Protein 7OIU (pdb70)

Secondary structure (DSSP, 8-state):
-HHHHHHHHHHSPBGGGG-----EEETTEE--TTS-EEEEEEE-PBP-TT--HHHHHHHHHHHHHHHHHH--TT-EEEEEEEEE----SPPP---SHHHHHHHHHHHHTTTTS---EEEEEEEEEE-S---SSHHHHHHTS---HHHHHHHHHHHHHHHHHHHHHHHHHTSSS--EE--EEEETTEEEEHHHHHHHHHHHSS----B--SS-TTTTT--SEEEEPTT-SEEEEE-SS-EEEEEEEEEEE--S---S-TTGGGTSSSS-EEEEEEEEE--HHHHHHHHHHHHHHHHS-SSS-SHHHHHHHHHHHHHHHSS---EEEEEEEEEEESSHHHHHHHHHHHHHHHHHSS-EEE---S-HHHHHHTTSTT--TT-SS-EEE-HHHHHHH---B------SSSBTTBS-SEEEEESSS--EEE-S-BS---PPB--EEEE-SS-THHHHHHHHHHHHHGGG--EEEE--STTTTHHHHHHSSEE-----TTS--SS-S----HHHHHHHHHHHH------TTTTHHHHHHH--HHHHHHHHT-----SS-SEE----TT-SS-HHHHHHHHHHHHHHHHHHHTTS-EEEE-S-SHHHHTTSSHHHHHHHHHHHHHHTT--EEEEES-HHHHTTSHHHHHHHHH--EEEEE--TT--HHHHHHSS---HHHHHHHHHS-TT---EEEEESS--B-EE---S-----HHHHHHHS--HHHHHHHHHHHHHH--S-GGGHHHHHHHHHHHT-/--TTT--EEEEETTTEEEETTT--EEEEEE--B-TTTS-HHHHHHHHHHHHHHHHHS--TTEEEEEEEEEEE-----------HHHHHHHHHHHHTTTTS--EEEEEEEEEEE-----HHHHHHHHHHHHHHHHHHHHHHTTTT-EEE--EE--TTS-EEHHHHHHHHHHHSS----B--SS-HHHHS-SS--EE-SS-S-EEE---EEEEEEEE---S--SSS-SSGGGGS-SS-EEEEEEEEEPPHHHHHHHHHHHHHHHHSSSS--HHHHHHHHHHHHHHHHS---EEEEEEEEEEEESSHHHHHHHHHHHHHHHHHTT---EE-SS-HHHHHHTSSTT--TT-S--EEEEHHHHHHHS--B------SS-BTTBS-SEEEEBTTS-EEEE-S----------EEEES-IIIIIHHHHHHHHHHHGGG---EEEEESSSSHHHHHHHSSSPPB---TT---TTHHHHHHHHHHHH---STTS-SEEEEE-TTTSS-SSSHHHHHHHHHHHHHHHHSSS-EEEEES-SHHHHTSSSHHHHHHHHHHHHHHTTEEEE--BS-HHHHTT-TTTHHHHHT-SEEEEEP-SS--HHHHHHHHT--HHHHHHHHHH-SS---EEEEETTEEEEE--------THHHHHHHHS--HHHHHHHHHHHHHHSS-SSTHHHHHHHHHHHHH-/--S----S-----TTTTSS-S-SSSS-HHHHHHHHHHHHHHHHH-STTTTTTHHHHHHHHHHHHHHSTTHHHHHHHIIIIIIT-S-HHHHSSEE-BSS--SS--/----HHHHHHHHH--HHHHHHHHHHHHHHHHHHHHHHHHHHHHHHHHHH-/--TTTTTTTHHHHHHHHHHHHHHHHHHHHHHHHHHHHHHHHHHHHHHHHT-/-HHHHHHHHHHHHHHHHHHHHHHHHHHHHHHHHHHHHHHH-

GO terms:
  GO:0016887 ATP hydrolysis activity (F, IDA)
  GO:0005886 plasma membrane (C, EXP)
  GO:0016887 ATP hydrolysis activity (F, EXP)
  GO:0005515 protein binding (F, IPI)

Structure (mmCIF, N/CA/C/O backbone):
data_7OIU
#
_entry.id   7OIU
#
_cell.length_a   1.00
_cell.length_b   1.00
_cell.length_c   1.00
_cell.angle_alpha   90.00
_cell.angle_beta   90.00
_cell.angle_gamma   90.00
#
_symmetry.space_group_name_H-M   'P 1'
#
loop_
_entity.id
_entity.type
_entity.pdbx_description
1 polymer 'TrwM protein'
2 polymer 'TrwK protein'
3 polymer 'TrwG protein'
#
loop_
_atom_site.group_PDB
_atom_site.id
_atom_site.type_symbol
_atom_site.label_atom_id
_atom_site.label_alt_id
_atom_site.label_comp_id
_atom_site.label_asym_id
_atom_site.label_entity_id
_atom_site.label_seq_id
_atom_site.pdbx_PDB_ins_code
_atom_site.Cartn_x
_atom_site.Cartn_y
_atom_site.Cartn_z
_atom_site.occupancy
_atom_site.B_iso_or_equiv
_atom_site.auth_seq_id
_atom_site.auth_comp_id
_atom_site.auth_asym_id
_atom_site.auth_atom_id
_atom_site.pdbx_PDB_model_num
ATOM 1 N N . MET A 1 1 ? 250.846 297.684 327.647 1.00 80.09 1 MET C N 1
ATOM 2 C CA . MET A 1 1 ? 250.440 298.422 326.456 1.00 80.09 1 MET C CA 1
ATOM 3 C C . MET A 1 1 ? 249.816 297.489 325.426 1.00 80.09 1 MET C C 1
ATOM 4 O O . MET A 1 1 ? 248.809 297.824 324.810 1.00 80.09 1 MET C O 1
ATOM 6 N N . LYS A 1 2 ? 250.417 296.315 325.248 1.00 88.40 2 LYS C N 1
ATOM 7 C CA . LYS A 1 2 ? 249.936 295.353 324.266 1.00 88.40 2 LYS C CA 1
ATOM 8 C C . LYS A 1 2 ? 250.462 293.971 324.616 1.00 88.40 2 LYS C C 1
ATOM 9 O O . LYS A 1 2 ? 251.630 293.835 324.997 1.00 88.40 2 LYS C O 1
ATOM 11 N N . PRO A 1 3 ? 249.635 292.937 324.499 1.00 79.93 3 PRO C N 1
ATOM 12 C CA . PRO A 1 3 ? 250.124 291.568 324.670 1.00 79.93 3 PRO C CA 1
ATOM 13 C C . PRO A 1 3 ? 251.038 291.177 323.525 1.00 79.93 3 PRO C C 1
ATOM 14 O O . PRO A 1 3 ? 251.759 290.170 323.608 1.00 79.93 3 PRO C O 1
ATOM 16 N N . PRO A 1 4 ? 251.021 291.935 322.430 1.00 84.70 4 PRO C N 1
ATOM 17 C CA . PRO A 1 4 ? 251.935 291.645 321.320 1.00 84.70 4 PRO C CA 1
ATOM 18 C C . PRO A 1 4 ? 253.387 291.759 321.761 1.00 84.70 4 PRO C C 1
ATOM 19 O O . PRO A 1 4 ? 253.738 292.589 322.599 1.00 84.70 4 PRO C O 1
ATOM 21 N N . GLN A 1 5 ? 254.233 290.907 321.186 1.00 89.76 5 GLN C N 1
ATOM 22 C CA . GLN A 1 5 ? 255.642 290.890 321.538 1.00 89.76 5 GLN C CA 1
ATOM 23 C C . GLN A 1 5 ? 256.466 290.503 320.321 1.00 89.76 5 GLN C C 1
ATOM 24 O O . GLN A 1 5 ? 256.016 289.757 319.449 1.00 89.76 5 GLN C O 1
ATOM 26 N N . GLN A 1 6 ? 257.694 291.016 320.279 1.00 96.88 6 GLN C N 1
ATOM 27 C CA . GLN A 1 6 ? 258.615 290.740 319.180 1.00 96.88 6 GLN C CA 1
ATOM 28 C C . GLN A 1 6 ? 259.292 289.400 319.437 1.00 96.88 6 GLN C C 1
ATOM 29 O O . GLN A 1 6 ? 260.290 289.330 320.162 1.00 96.88 6 GLN C O 1
ATOM 31 N N . GLN A 1 7 ? 258.753 288.341 318.842 1.00 98.09 7 GLN C N 1
ATOM 32 C CA . GLN A 1 7 ? 259.277 286.996 319.016 1.00 98.09 7 GLN C CA 1
ATOM 33 C C . GLN A 1 7 ? 259.369 286.312 317.663 1.00 98.09 7 GLN C C 1
ATOM 34 O O . GLN A 1 7 ? 258.539 286.559 316.783 1.00 98.09 7 GLN C O 1
ATOM 36 N N . HIS A 1 8 ? 260.375 285.459 317.502 1.00 97.11 8 HIS C N 1
ATOM 37 C CA . HIS A 1 8 ? 260.511 284.650 316.301 1.00 97.11 8 HIS C CA 1
ATOM 38 C C . HIS A 1 8 ? 259.715 283.356 316.370 1.00 97.11 8 HIS C C 1
ATOM 39 O O . HIS A 1 8 ? 259.631 282.644 315.363 1.00 97.11 8 HIS C O 1
ATOM 41 N N . GLU A 1 9 ? 259.124 283.039 317.523 1.00 86.77 9 GLU C N 1
ATOM 42 C CA . GLU A 1 9 ? 258.254 281.871 317.657 1.00 86.77 9 GLU C CA 1
ATOM 43 C C . GLU A 1 9 ? 256.944 282.176 316.933 1.00 86.77 9 GLU C C 1
ATOM 44 O O . GLU A 1 9 ? 255.925 282.535 317.524 1.00 86.77 9 GLU C O 1
ATOM 50 N N . ALA A 1 10 ? 256.991 282.041 315.614 1.00 85.50 10 ALA C N 1
ATOM 51 C CA . ALA A 1 10 ? 255.951 282.575 314.754 1.00 85.50 10 ALA C CA 1
ATOM 52 C C . ALA A 1 10 ? 255.257 281.458 313.989 1.00 85.50 10 ALA C C 1
ATOM 53 O O . ALA A 1 10 ? 255.831 280.401 313.725 1.00 85.50 10 ALA C O 1
ATOM 55 N N . PHE A 1 11 ? 253.999 281.718 313.635 1.00 81.65 11 PHE C N 1
ATOM 56 C CA . PHE A 1 11 ? 253.227 280.850 312.755 1.00 81.65 11 PHE C CA 1
ATOM 57 C C . PHE A 1 11 ? 253.118 281.532 311.399 1.00 81.65 11 PHE C C 1
ATOM 58 O O . PHE A 1 11 ? 252.155 282.267 311.156 1.00 81.65 11 PHE C O 1
ATOM 66 N N . PRO A 1 12 ? 254.066 281.307 310.494 1.00 87.30 12 PRO C N 1
ATOM 67 C CA . PRO A 1 12 ? 254.088 282.074 309.245 1.00 87.30 12 PRO C CA 1
ATOM 68 C C . PRO A 1 12 ? 252.800 281.904 308.456 1.00 87.30 12 PRO C C 1
ATOM 69 O O . PRO A 1 12 ? 252.176 280.842 308.473 1.00 87.30 12 PRO C O 1
ATOM 73 N N . LEU A 1 13 ? 252.385 282.985 307.790 1.00 91.17 13 LEU C N 1
ATOM 74 C CA . LEU A 1 13 ? 251.190 282.918 306.955 1.00 91.17 13 LEU C CA 1
ATOM 75 C C . LEU A 1 13 ? 251.526 282.389 305.565 1.00 91.17 13 LEU C C 1
ATOM 76 O O . LEU A 1 13 ? 250.650 281.872 304.862 1.00 91.17 13 LEU C O 1
ATOM 81 N N . PHE A 1 14 ? 252.790 282.510 305.159 1.00 93.51 14 PHE C N 1
ATOM 82 C CA . PHE A 1 14 ? 253.355 282.153 303.867 1.00 93.51 14 PHE C CA 1
ATOM 83 C C . PHE A 1 14 ? 252.964 283.151 302.779 1.00 93.51 14 PHE C C 1
ATOM 84 O O . PHE A 1 14 ? 253.455 283.034 301.657 1.00 93.51 14 PHE C O 1
ATOM 92 N N . LYS A 1 15 ? 252.110 284.131 303.075 1.00 93.77 15 LYS C N 1
ATOM 93 C CA . LYS A 1 15 ? 251.644 285.117 302.097 1.00 93.77 15 LYS C CA 1
ATOM 94 C C . LYS A 1 15 ? 251.024 284.446 300.875 1.00 93.77 15 LYS C C 1
ATOM 95 O O . LYS A 1 15 ? 251.245 284.853 299.735 1.00 93.77 15 LYS C O 1
ATOM 101 N N . GLY A 1 16 ? 250.241 283.398 301.121 1.00 94.96 16 GLY C N 1
ATOM 102 C CA . GLY A 1 16 ? 249.406 282.844 300.075 1.00 94.96 16 GLY C CA 1
ATOM 103 C C . GLY A 1 16 ? 248.155 283.645 299.809 1.00 94.96 16 GLY C C 1
ATOM 104 O O . GLY A 1 16 ? 247.383 283.288 298.913 1.00 94.96 16 GLY C O 1
ATOM 105 N N . ALA A 1 17 ? 247.930 284.711 300.583 1.00 99.84 17 ALA C N 1
ATOM 106 C CA . ALA A 1 17 ? 246.774 285.573 300.365 1.00 99.84 17 ALA C CA 1
ATOM 107 C C . ALA A 1 17 ? 246.998 286.511 299.188 1.00 99.84 17 ALA C C 1
ATOM 108 O O . ALA A 1 17 ? 246.081 287.228 298.771 1.00 99.84 17 ALA C O 1
ATOM 110 N N . THR A 1 18 ? 248.225 286.556 298.665 1.00 101.69 18 THR C N 1
ATOM 111 C CA . THR A 1 18 ? 248.464 287.293 297.430 1.00 101.69 18 THR C CA 1
ATOM 112 C C . THR A 1 18 ? 248.184 286.422 296.214 1.00 101.69 18 THR C C 1
ATOM 113 O O . THR A 1 18 ? 247.775 286.924 295.161 1.00 101.69 18 THR C O 1
ATOM 117 N N . ARG A 1 19 ? 248.392 285.112 296.341 1.00 101.28 19 ARG C N 1
ATOM 118 C CA . ARG A 1 19 ? 248.236 284.196 295.212 1.00 101.28 19 ARG C CA 1
ATOM 119 C C . ARG A 1 19 ? 246.819 283.618 295.204 1.00 101.28 19 ARG C C 1
ATOM 120 O O . ARG A 1 19 ? 246.593 282.407 295.248 1.00 101.28 19 ARG C O 1
ATOM 128 N N . LEU A 1 20 ? 245.855 284.524 295.137 1.00 97.70 20 LEU C N 1
ATOM 129 C CA . LEU A 1 20 ? 244.452 284.158 295.021 1.00 97.70 20 LEU C CA 1
ATOM 130 C C . LEU A 1 20 ? 244.168 283.669 293.605 1.00 97.70 20 LEU C C 1
ATOM 131 O O . LEU A 1 20 ? 244.966 283.897 292.693 1.00 97.70 20 LEU C O 1
ATOM 136 N N . PRO A 1 21 ? 243.053 282.966 293.392 1.00 100.29 21 PRO C N 1
ATOM 137 C CA . PRO A 1 21 ? 242.850 282.275 292.111 1.00 100.29 21 PRO C CA 1
ATOM 138 C C . PRO A 1 21 ? 242.957 283.217 290.922 1.00 100.29 21 PRO C C 1
ATOM 139 O O . PRO A 1 21 ? 242.439 284.334 290.941 1.00 100.29 21 PRO C O 1
ATOM 143 N N . THR A 1 22 ? 243.647 282.749 289.885 1.00 105.38 22 THR C N 1
ATOM 144 C CA . THR A 1 22 ? 243.807 283.481 288.640 1.00 105.38 22 THR C CA 1
ATOM 145 C C . THR A 1 22 ? 244.163 282.496 287.539 1.00 105.38 22 THR C C 1
ATOM 146 O O . THR A 1 22 ? 244.673 281.408 287.818 1.00 105.38 22 THR C O 1
ATOM 150 N N . ILE A 1 23 ? 243.893 282.873 286.296 1.00 107.82 23 ILE C N 1
ATOM 151 C CA . ILE A 1 23 ? 244.149 282.010 285.148 1.00 107.82 23 ILE C CA 1
ATOM 152 C C . ILE A 1 23 ? 245.154 282.630 284.186 1.00 107.82 23 ILE C C 1
ATOM 153 O O . ILE A 1 23 ? 246.151 282.002 283.828 1.00 107.82 23 ILE C O 1
ATOM 158 N N . TRP A 1 24 ? 244.914 283.862 283.755 1.00 109.55 24 TRP C N 1
ATOM 159 C CA . TRP A 1 24 ? 245.807 284.583 282.860 1.00 109.55 24 TRP C CA 1
ATOM 160 C C . TRP A 1 24 ? 246.123 285.945 283.444 1.00 109.55 24 TRP C C 1
ATOM 161 O O . TRP A 1 24 ? 246.136 286.959 282.743 1.00 109.55 24 TRP C O 1
ATOM 172 N N . GLY A 1 25 ? 246.374 285.979 284.747 1.00 105.88 25 GLY C N 1
ATOM 173 C CA . GLY A 1 25 ? 246.603 287.217 285.451 1.00 105.88 25 GLY C CA 1
ATOM 174 C C . GLY A 1 25 ? 245.365 287.860 286.031 1.00 105.88 25 GLY C C 1
ATOM 175 O O . GLY A 1 25 ? 245.485 288.865 286.741 1.00 105.88 25 GLY C O 1
ATOM 176 N N . VAL A 1 26 ? 244.184 287.316 285.760 1.00 102.11 26 VAL C N 1
ATOM 177 C CA . VAL A 1 26 ? 242.945 287.889 286.274 1.00 102.11 26 VAL C CA 1
ATOM 178 C C . VAL A 1 26 ? 242.070 286.783 286.849 1.00 102.11 26 VAL C C 1
ATOM 179 O O . VAL A 1 26 ? 242.166 285.627 286.416 1.00 102.11 26 VAL C O 1
ATOM 183 N N . PRO A 1 27 ? 241.221 287.086 287.825 1.00 105.08 27 PRO C N 1
ATOM 184 C CA . PRO A 1 27 ? 240.203 286.119 288.236 1.00 105.08 27 PRO C CA 1
ATOM 185 C C . PRO A 1 27 ? 239.244 285.843 287.090 1.00 105.08 27 PRO C C 1
ATOM 186 O O . PRO A 1 27 ? 238.978 286.712 286.259 1.00 105.08 27 PRO C O 1
ATOM 190 N N . MET A 1 28 ? 238.726 284.618 287.046 1.00 111.30 28 MET C N 1
ATOM 191 C CA . MET A 1 28 ? 237.942 284.200 285.889 1.00 111.30 28 MET C CA 1
ATOM 192 C C . MET A 1 28 ? 236.615 284.942 285.816 1.00 111.30 28 MET C C 1
ATOM 193 O O . MET A 1 28 ? 236.133 285.262 284.723 1.00 111.30 28 MET C O 1
ATOM 198 N N . ILE A 1 29 ? 236.001 285.221 286.968 1.00 111.82 29 ILE C N 1
ATOM 199 C CA . ILE A 1 29 ? 234.678 285.849 286.956 1.00 111.82 29 ILE C CA 1
ATOM 200 C C . ILE A 1 29 ? 234.703 287.232 286.323 1.00 111.82 29 ILE C C 1
ATOM 201 O O . ILE A 1 29 ? 233.880 287.492 285.428 1.00 111.82 29 ILE C O 1
ATOM 206 N N . PRO A 1 30 ? 235.584 288.163 286.720 1.00 107.98 30 PRO C N 1
ATOM 207 C CA . PRO A 1 30 ? 235.653 289.428 285.976 1.00 107.98 30 PRO C CA 1
ATOM 208 C C . PRO A 1 30 ? 236.042 289.225 284.527 1.00 107.98 30 PRO C C 1
ATOM 209 O O . PRO A 1 30 ? 235.562 289.948 283.644 1.00 107.98 30 PRO C O 1
ATOM 213 N N . LEU A 1 31 ? 236.902 288.243 284.253 1.00 112.90 31 LEU C N 1
ATOM 214 C CA . LEU A 1 31 ? 237.262 287.946 282.873 1.00 112.90 31 LEU C CA 1
ATOM 215 C C . LEU A 1 31 ? 236.078 287.353 282.120 1.00 112.90 31 LEU C C 1
ATOM 216 O O . LEU A 1 31 ? 235.943 287.549 280.906 1.00 112.90 31 LEU C O 1
ATOM 221 N N . MET A 1 32 ? 235.202 286.632 282.820 1.00 110.67 32 MET C N 1
ATOM 222 C CA . MET A 1 32 ? 233.950 286.213 282.202 1.00 110.67 32 MET C CA 1
ATOM 223 C C . MET A 1 32 ? 233.128 287.422 281.785 1.00 110.67 32 MET C C 1
ATOM 224 O O . MET A 1 32 ? 232.537 287.440 280.700 1.00 110.67 32 MET C O 1
ATOM 226 N N . ALA A 1 33 ? 233.087 288.450 282.633 1.00 112.17 33 ALA C N 1
ATOM 227 C CA . ALA A 1 33 ? 232.401 289.683 282.264 1.00 112.17 33 ALA C CA 1
ATOM 228 C C . ALA A 1 33 ? 233.066 290.346 281.067 1.00 112.17 33 ALA C C 1
ATOM 229 O O . ALA A 1 33 ? 232.387 290.909 280.201 1.00 112.17 33 ALA C O 1
ATOM 231 N N . MET A 1 34 ? 234.397 290.310 281.014 1.00 116.27 34 MET C N 1
ATOM 232 C CA . MET A 1 34 ? 235.098 290.871 279.864 1.00 116.27 34 MET C CA 1
ATOM 233 C C . MET A 1 34 ? 234.732 290.128 278.588 1.00 116.27 34 MET C C 1
ATOM 234 O O . MET A 1 34 ? 234.525 290.743 277.537 1.00 116.27 34 MET C O 1
ATOM 236 N N . VAL A 1 35 ? 234.644 288.801 278.663 1.00 121.23 35 VAL C N 1
ATOM 237 C CA . VAL A 1 35 ? 234.253 288.011 277.500 1.00 121.23 35 VAL C CA 1
ATOM 238 C C . VAL A 1 35 ? 232.824 288.341 277.094 1.00 121.23 35 VAL C C 1
ATOM 239 O O . VAL A 1 35 ? 232.500 288.410 275.902 1.00 121.23 35 VAL C O 1
ATOM 241 N N . MET A 1 36 ? 231.944 288.544 278.077 1.00 124.87 36 MET C N 1
ATOM 242 C CA . MET A 1 36 ? 230.569 288.925 277.772 1.00 124.87 36 MET C CA 1
ATOM 243 C C . MET A 1 36 ? 230.516 290.273 277.064 1.00 124.87 36 MET C C 1
ATOM 244 O O . MET A 1 36 ? 229.768 290.449 276.097 1.00 124.87 36 MET C O 1
ATOM 246 N N . GLY A 1 37 ? 231.310 291.236 277.528 1.00 129.28 37 GLY C N 1
ATOM 247 C CA . GLY A 1 37 ? 231.374 292.517 276.846 1.00 129.28 37 GLY C CA 1
ATOM 248 C C . GLY A 1 37 ? 231.927 292.399 275.439 1.00 129.28 37 GLY C C 1
ATOM 249 O O . GLY A 1 37 ? 231.458 293.072 274.515 1.00 129.28 37 GLY C O 1
ATOM 250 N N . VAL A 1 38 ? 232.940 291.550 275.257 1.00 133.38 38 VAL C N 1
ATOM 251 C CA . VAL A 1 38 ? 233.508 291.340 273.927 1.00 133.38 38 VAL C CA 1
ATOM 252 C C . VAL A 1 38 ? 232.463 290.746 272.994 1.00 133.38 38 VAL C C 1
ATOM 253 O O . VAL A 1 38 ? 232.371 291.118 271.821 1.00 133.38 38 VAL C O 1
ATOM 255 N N . ALA A 1 39 ? 231.658 289.812 273.501 1.00 138.97 39 ALA C N 1
ATOM 256 C CA . ALA A 1 39 ? 230.562 289.275 272.700 1.00 138.97 39 ALA C CA 1
ATOM 257 C C . ALA A 1 39 ? 229.520 290.349 272.404 1.00 138.97 39 ALA C C 1
ATOM 258 O O . ALA A 1 39 ? 228.937 290.376 271.313 1.00 138.97 39 ALA C O 1
ATOM 260 N N . VAL A 1 40 ? 229.268 291.237 273.367 1.00 137.88 40 VAL C N 1
ATOM 261 C CA . VAL A 1 40 ? 228.321 292.328 273.143 1.00 137.88 40 VAL C CA 1
ATOM 262 C C . VAL A 1 40 ? 228.801 293.218 272.005 1.00 137.88 40 VAL C C 1
ATOM 263 O O . VAL A 1 40 ? 228.011 293.672 271.170 1.00 137.88 40 VAL C O 1
ATOM 265 N N . ILE A 1 41 ? 230.105 293.486 271.964 1.00 142.57 41 ILE C N 1
ATOM 266 C CA . ILE A 1 41 ? 230.678 294.244 270.855 1.00 142.57 41 ILE C CA 1
ATOM 267 C C . ILE A 1 41 ? 230.588 293.442 269.561 1.00 142.57 41 ILE C C 1
ATOM 268 O O . ILE A 1 41 ? 230.339 293.995 268.483 1.00 142.57 41 ILE C O 1
ATOM 273 N N . ALA A 1 42 ? 230.785 292.124 269.652 1.00 142.93 42 ALA C N 1
ATOM 274 C CA . ALA A 1 42 ? 230.670 291.262 268.478 1.00 142.93 42 ALA C CA 1
ATOM 275 C C . ALA A 1 42 ? 229.254 291.274 267.918 1.00 142.93 42 ALA C C 1
ATOM 276 O O . ALA A 1 42 ? 229.042 290.988 266.734 1.00 142.93 42 ALA C O 1
ATOM 278 N N . LEU A 1 43 ? 228.268 291.580 268.759 1.00 143.76 43 LEU C N 1
ATOM 279 C CA . LEU A 1 43 ? 226.925 291.812 268.247 1.00 143.76 43 LEU C CA 1
ATOM 280 C C . LEU A 1 43 ? 226.899 293.028 267.329 1.00 143.76 43 LEU C C 1
ATOM 281 O O . LEU A 1 43 ? 226.231 293.018 266.290 1.00 143.76 43 LEU C O 1
ATOM 283 N N . THR A 1 44 ? 227.624 294.086 267.698 1.00 143.66 44 THR C N 1
ATOM 284 C CA . THR A 1 44 ? 227.656 295.292 266.875 1.00 143.66 44 THR C CA 1
ATOM 285 C C . THR A 1 44 ? 228.588 295.124 265.677 1.00 143.66 44 THR C C 1
ATOM 286 O O . THR A 1 44 ? 228.200 295.401 264.538 1.00 143.66 44 THR C O 1
ATOM 288 N N . VAL A 1 45 ? 229.819 294.670 265.915 1.00 138.86 45 VAL C N 1
ATOM 289 C CA . VAL A 1 45 ? 230.802 294.525 264.847 1.00 138.86 45 VAL C CA 1
ATOM 290 C C . VAL A 1 45 ? 231.809 293.461 265.255 1.00 138.86 45 VAL C C 1
ATOM 291 O O . VAL A 1 45 ? 232.137 293.318 266.436 1.00 138.86 45 VAL C O 1
ATOM 293 N N . SER A 1 46 ? 232.303 292.717 264.263 1.00 136.71 46 SER C N 1
ATOM 294 C CA . SER A 1 46 ? 233.252 291.644 264.543 1.00 136.71 46 SER C CA 1
ATOM 295 C C . SER A 1 46 ? 234.689 292.093 264.321 1.00 136.71 46 SER C C 1
ATOM 296 O O . SER A 1 46 ? 235.626 291.426 264.773 1.00 136.71 46 SER C O 1
ATOM 298 N N . ILE A 1 47 ? 234.887 293.208 263.614 1.00 133.67 47 ILE C N 1
ATOM 299 C CA . ILE A 1 47 ? 236.239 293.630 263.256 1.00 133.67 47 ILE C CA 1
ATOM 300 C C . ILE A 1 47 ? 237.030 294.016 264.499 1.00 133.67 47 ILE C C 1
ATOM 301 O O . ILE A 1 47 ? 238.188 293.614 264.662 1.00 133.67 47 ILE C O 1
ATOM 303 N N . TRP A 1 48 ? 236.426 294.797 265.387 1.00 133.75 48 TRP C N 1
ATOM 304 C CA . TRP A 1 48 ? 237.099 295.268 266.591 1.00 133.75 48 TRP C CA 1
ATOM 305 C C . TRP A 1 48 ? 236.595 294.601 267.861 1.00 133.75 48 TRP C C 1
ATOM 306 O O . TRP A 1 48 ? 237.037 294.974 268.953 1.00 133.75 48 TRP C O 1
ATOM 317 N N . TRP A 1 49 ? 235.696 293.622 267.747 1.00 135.02 49 TRP C N 1
ATOM 318 C CA . TRP A 1 49 ? 235.206 292.934 268.935 1.00 135.02 49 TRP C CA 1
ATOM 319 C C . TRP A 1 49 ? 236.324 292.181 269.638 1.00 135.02 49 TRP C C 1
ATOM 320 O O . TRP A 1 49 ? 236.538 292.355 270.841 1.00 135.02 49 TRP C O 1
ATOM 322 N N . TRP A 1 50 ? 237.051 291.344 268.901 1.00 129.89 50 TRP C N 1
ATOM 323 C CA . TRP A 1 50 ? 238.190 290.659 269.499 1.00 129.89 50 TRP C CA 1
ATOM 324 C C . TRP A 1 50 ? 239.311 291.641 269.807 1.00 129.89 50 TRP C C 1
ATOM 325 O O . TRP A 1 50 ? 240.103 291.424 270.731 1.00 129.89 50 TRP C O 1
ATOM 327 N N . ALA A 1 51 ? 239.387 292.737 269.051 1.00 126.41 51 ALA C N 1
ATOM 328 C CA . ALA A 1 51 ? 240.466 293.697 269.251 1.00 126.41 51 ALA C CA 1
ATOM 329 C C . ALA A 1 51 ? 240.314 294.432 270.573 1.00 126.41 51 ALA C C 1
ATOM 330 O O . ALA A 1 51 ? 241.310 294.797 271.206 1.00 126.41 51 ALA C O 1
ATOM 332 N N . LEU A 1 52 ? 239.076 294.668 271.002 1.00 120.44 52 LEU C N 1
ATOM 333 C CA . LEU A 1 52 ? 238.864 295.421 272.233 1.00 120.44 52 LEU C CA 1
ATOM 334 C C . LEU A 1 52 ? 239.255 294.604 273.457 1.00 120.44 52 LEU C C 1
ATOM 335 O O . LEU A 1 52 ? 239.441 295.158 274.546 1.00 120.44 52 LEU C O 1
ATOM 337 N N . VAL A 1 53 ? 239.373 293.284 273.303 1.00 116.51 53 VAL C N 1
ATOM 338 C CA . VAL A 1 53 ? 239.617 292.423 274.462 1.00 116.51 53 VAL C CA 1
ATOM 339 C C . VAL A 1 53 ? 240.977 292.666 275.112 1.00 116.51 53 VAL C C 1
ATOM 340 O O . VAL A 1 53 ? 241.026 292.798 276.344 1.00 116.51 53 VAL C O 1
ATOM 342 N N . PRO A 1 54 ? 242.094 292.699 274.384 1.00 112.11 54 PRO C N 1
ATOM 343 C CA . PRO A 1 54 ? 243.404 292.855 275.045 1.00 112.11 54 PRO C CA 1
ATOM 344 C C . PRO A 1 54 ? 243.524 294.138 275.854 1.00 112.11 54 PRO C C 1
ATOM 345 O O . PRO A 1 54 ? 244.105 294.108 276.947 1.00 112.11 54 PRO C O 1
ATOM 349 N N . PRO A 1 55 ? 243.012 295.284 275.384 1.00 110.38 55 PRO C N 1
ATOM 350 C CA . PRO A 1 55 ? 243.118 296.484 276.236 1.00 110.38 55 PRO C CA 1
ATOM 351 C C . PRO A 1 55 ? 242.429 296.323 277.580 1.00 110.38 55 PRO C C 1
ATOM 352 O O . PRO A 1 55 ? 243.056 296.525 278.633 1.00 110.38 55 PRO C O 1
ATOM 356 N N . LEU A 1 56 ? 241.150 295.949 277.568 1.00 106.49 56 LEU C N 1
ATOM 357 C CA . LEU A 1 56 ? 240.416 295.786 278.814 1.00 106.49 56 LEU C CA 1
ATOM 358 C C . LEU A 1 56 ? 241.049 294.708 279.678 1.00 106.49 56 LEU C C 1
ATOM 359 O O . LEU A 1 56 ? 241.169 294.867 280.895 1.00 106.49 56 LEU C O 1
ATOM 364 N N . TRP A 1 57 ? 241.474 293.605 279.062 1.00 97.65 57 TRP C N 1
ATOM 365 C CA . TRP A 1 57 ? 242.079 292.530 279.836 1.00 97.65 57 TRP C CA 1
ATOM 366 C C . TRP A 1 57 ? 243.366 292.991 280.507 1.00 97.65 57 TRP C C 1
ATOM 367 O O . TRP A 1 57 ? 243.637 292.623 281.657 1.00 97.65 57 TRP C O 1
ATOM 378 N N . PHE A 1 58 ? 244.181 293.780 279.806 1.00 93.44 58 PHE C N 1
ATOM 379 C CA . PHE A 1 58 ? 245.419 294.262 280.405 1.00 93.44 58 PHE C CA 1
ATOM 380 C C . PHE A 1 58 ? 245.130 295.218 281.545 1.00 93.44 58 PHE C C 1
ATOM 381 O O . PHE A 1 58 ? 245.821 295.216 282.571 1.00 93.44 58 PHE C O 1
ATOM 389 N N . ILE A 1 59 ? 244.105 296.052 281.379 1.00 93.74 59 ILE C N 1
ATOM 390 C CA . ILE A 1 59 ? 243.692 296.906 282.482 1.00 93.74 59 ILE C CA 1
ATOM 391 C C . ILE A 1 59 ? 243.301 296.057 283.685 1.00 93.74 59 ILE C C 1
ATOM 392 O O . ILE A 1 59 ? 243.696 296.350 284.821 1.00 93.74 59 ILE C O 1
ATOM 397 N N . MET A 1 60 ? 242.529 294.992 283.456 1.00 91.78 60 MET C N 1
ATOM 398 C CA . MET A 1 60 ? 242.139 294.122 284.561 1.00 91.78 60 MET C CA 1
ATOM 399 C C . MET A 1 60 ? 243.362 293.540 285.245 1.00 91.78 60 MET C C 1
ATOM 400 O O . MET A 1 60 ? 243.450 293.534 286.478 1.00 91.78 60 MET C O 1
ATOM 405 N N . ALA A 1 61 ? 244.316 293.047 284.461 1.00 91.02 61 ALA C N 1
ATOM 406 C CA . ALA A 1 61 ? 245.486 292.414 285.052 1.00 91.02 61 ALA C CA 1
ATOM 407 C C . ALA A 1 61 ? 246.277 293.404 285.887 1.00 91.02 61 ALA C C 1
ATOM 408 O O . ALA A 1 61 ? 246.674 293.100 287.018 1.00 91.02 61 ALA C O 1
ATOM 410 N N . GLN A 1 62 ? 246.498 294.605 285.358 1.00 91.23 62 GLN C N 1
ATOM 411 C CA . GLN A 1 62 ? 247.335 295.559 286.072 1.00 91.23 62 GLN C CA 1
ATOM 412 C C . GLN A 1 62 ? 246.630 296.094 287.311 1.00 91.23 62 GLN C C 1
ATOM 413 O O . GLN A 1 62 ? 247.279 296.401 288.316 1.00 91.23 62 GLN C O 1
ATOM 419 N N . ILE A 1 63 ? 245.303 296.219 287.262 1.00 93.06 63 ILE C N 1
ATOM 420 C CA . ILE A 1 63 ? 244.577 296.607 288.466 1.00 93.06 63 ILE C CA 1
ATOM 421 C C . ILE A 1 63 ? 244.661 295.505 289.511 1.00 93.06 63 ILE C C 1
ATOM 422 O O . ILE A 1 63 ? 244.921 295.768 290.690 1.00 93.06 63 ILE C O 1
ATOM 427 N N . THR A 1 64 ? 244.459 294.255 289.094 1.00 87.98 64 THR C N 1
ATOM 428 C CA . THR A 1 64 ? 244.442 293.152 290.047 1.00 87.98 64 THR C CA 1
ATOM 429 C C . THR A 1 64 ? 245.799 292.960 290.708 1.00 87.98 64 THR C C 1
ATOM 430 O O . THR A 1 64 ? 245.875 292.672 291.907 1.00 87.98 64 THR C O 1
ATOM 434 N N . LYS A 1 65 ? 246.884 293.113 289.949 1.00 85.61 65 LYS C N 1
ATOM 435 C CA . LYS A 1 65 ? 248.207 292.961 290.545 1.00 85.61 65 LYS C CA 1
ATOM 436 C C . LYS A 1 65 ? 248.461 294.036 291.596 1.00 85.61 65 LYS C C 1
ATOM 437 O O . LYS A 1 65 ? 249.207 293.812 292.554 1.00 85.61 65 LYS C O 1
ATOM 443 N N . ASN A 1 66 ? 247.847 295.207 291.434 1.00 91.75 66 ASN C N 1
ATOM 444 C CA . ASN A 1 66 ? 247.987 296.263 292.432 1.00 91.75 66 ASN C CA 1
ATOM 445 C C . ASN A 1 66 ? 247.212 295.923 293.697 1.00 91.75 66 ASN C C 1
ATOM 446 O O . ASN A 1 66 ? 247.801 295.715 294.762 1.00 91.75 66 ASN C O 1
ATOM 451 N N . ASP A 1 67 ? 245.887 295.841 293.590 1.00 90.11 67 ASP C N 1
ATOM 452 C CA . ASP A 1 67 ? 245.024 295.479 294.711 1.00 90.11 67 ASP C CA 1
ATOM 453 C C . ASP A 1 67 ? 244.143 294.330 294.255 1.00 90.11 67 ASP C C 1
ATOM 454 O O . ASP A 1 67 ? 243.224 294.529 293.456 1.00 90.11 67 ASP C O 1
ATOM 459 N N . ASP A 1 68 ? 244.415 293.135 294.765 1.00 86.01 68 ASP C N 1
ATOM 460 C CA . ASP A 1 68 ? 243.720 291.952 294.291 1.00 86.01 68 ASP C CA 1
ATOM 461 C C . ASP A 1 68 ? 242.251 292.001 294.684 1.00 86.01 68 ASP C C 1
ATOM 462 O O . ASP A 1 68 ? 241.858 292.714 295.612 1.00 86.01 68 ASP C O 1
ATOM 467 N N . LYS A 1 69 ? 241.438 291.253 293.939 1.00 83.71 69 LYS C N 1
ATOM 468 C CA . LYS A 1 69 ? 240.005 291.076 294.167 1.00 83.71 69 LYS C CA 1
ATOM 469 C C . LYS A 1 69 ? 239.280 292.377 294.479 1.00 83.71 69 LYS C C 1
ATOM 470 O O . LYS A 1 69 ? 238.321 292.382 295.253 1.00 83.71 69 LYS C O 1
ATOM 476 N N . ALA A 1 70 ? 239.707 293.488 293.881 1.00 81.28 70 ALA C N 1
ATOM 477 C CA . ALA A 1 70 ? 238.950 294.725 294.021 1.00 81.28 70 ALA C CA 1
ATOM 478 C C . ALA A 1 70 ? 237.626 294.633 293.279 1.00 81.28 70 ALA C C 1
ATOM 479 O O . ALA A 1 70 ? 236.689 295.393 293.554 1.00 81.28 70 ALA C O 1
ATOM 481 N N . PHE A 1 71 ? 237.530 293.699 292.336 1.00 83.19 71 PHE C N 1
ATOM 482 C CA . PHE A 1 71 ? 236.310 293.580 291.551 1.00 83.19 71 PHE C CA 1
ATOM 483 C C . PHE A 1 71 ? 235.148 293.104 292.408 1.00 83.19 71 PHE C C 1
ATOM 484 O O . PHE A 1 71 ? 233.993 293.458 292.150 1.00 83.19 71 PHE C O 1
ATOM 492 N N . ARG A 1 72 ? 235.431 292.311 293.442 1.00 78.75 72 ARG C N 1
ATOM 493 C CA . ARG A 1 72 ? 234.379 291.962 294.386 1.00 78.75 72 ARG C CA 1
ATOM 494 C C . ARG A 1 72 ? 233.845 293.209 295.075 1.00 78.75 72 ARG C C 1
ATOM 495 O O . ARG A 1 72 ? 232.632 293.352 295.269 1.00 78.75 72 ARG C O 1
ATOM 503 N N . ILE A 1 73 ? 234.735 294.133 295.436 1.00 79.09 73 ILE C N 1
ATOM 504 C CA . ILE A 1 73 ? 234.300 295.392 296.027 1.00 79.09 73 ILE C CA 1
ATOM 505 C C . ILE A 1 73 ? 233.452 296.179 295.038 1.00 79.09 73 ILE C C 1
ATOM 506 O O . ILE A 1 73 ? 232.423 296.761 295.403 1.00 79.09 73 ILE C O 1
ATOM 511 N N . TRP A 1 74 ? 233.873 296.214 293.772 1.00 82.27 74 TRP C N 1
ATOM 512 C CA . TRP A 1 74 ? 233.091 296.930 292.770 1.00 82.27 74 TRP C CA 1
ATOM 513 C C . TRP A 1 74 ? 231.697 296.335 292.647 1.00 82.27 74 TRP C C 1
ATOM 514 O O . TRP A 1 74 ? 230.699 297.067 292.589 1.00 82.27 74 TRP C O 1
ATOM 525 N N . TRP A 1 75 ? 231.611 295.005 292.615 1.00 79.95 75 TRP C N 1
ATOM 526 C CA . TRP A 1 75 ? 230.311 294.356 292.498 1.00 79.95 75 TRP C CA 1
ATOM 527 C C . TRP A 1 75 ? 229.441 294.633 293.710 1.00 79.95 75 TRP C C 1
ATOM 528 O O . TRP A 1 75 ? 228.236 294.853 293.573 1.00 79.95 75 TRP C O 1
ATOM 539 N N . LEU A 1 76 ? 230.025 294.593 294.908 1.00 79.19 76 LEU C N 1
ATOM 540 C CA . LEU A 1 76 ? 229.238 294.888 296.100 1.00 79.19 76 LEU C CA 1
ATOM 541 C C . LEU A 1 76 ? 228.694 296.306 296.054 1.00 79.19 76 LEU C C 1
ATOM 542 O O . LEU A 1 76 ? 227.526 296.541 296.386 1.00 79.19 76 LEU C O 1
ATOM 547 N N . TRP A 1 77 ? 229.525 297.263 295.637 1.00 78.09 77 TRP C N 1
ATOM 548 C CA . TRP A 1 77 ? 229.042 298.633 295.523 1.00 78.09 77 TRP C CA 1
ATOM 549 C C . TRP A 1 77 ? 227.879 298.716 294.548 1.00 78.09 77 TRP C C 1
ATOM 550 O O . TRP A 1 77 ? 226.811 299.235 294.892 1.00 78.09 77 TRP C O 1
ATOM 561 N N . ILE A 1 78 ? 228.056 298.156 293.346 1.00 80.19 78 ILE C N 1
ATOM 562 C CA . ILE A 1 78 ? 227.006 298.212 292.331 1.00 80.19 78 ILE C CA 1
ATOM 563 C C . ILE A 1 78 ? 225.728 297.569 292.846 1.00 80.19 78 ILE C C 1
ATOM 564 O O . ILE A 1 78 ? 224.625 298.085 292.633 1.00 80.19 78 ILE C O 1
ATOM 569 N N . ASP A 1 79 ? 225.856 296.438 293.533 1.00 82.09 79 ASP C N 1
ATOM 570 C CA . ASP A 1 79 ? 224.684 295.697 293.977 1.00 82.09 79 ASP C CA 1
ATOM 571 C C . ASP A 1 79 ? 223.922 296.440 295.063 1.00 82.09 79 ASP C C 1
ATOM 572 O O . ASP A 1 79 ? 222.687 296.492 295.037 1.00 82.09 79 ASP C O 1
ATOM 577 N N . THR A 1 80 ? 224.633 297.013 296.033 1.00 81.08 80 THR C N 1
ATOM 578 C CA . THR A 1 80 ? 223.995 297.537 297.236 1.00 81.08 80 THR C CA 1
ATOM 579 C C . THR A 1 80 ? 223.825 299.051 297.192 1.00 81.08 80 THR C C 1
ATOM 580 O O . THR A 1 80 ? 222.698 299.541 297.286 1.00 81.08 80 THR C O 1
ATOM 584 N N . LYS A 1 81 ? 224.908 299.818 297.062 1.00 80.28 81 LYS C N 1
ATOM 585 C CA . LYS A 1 81 ? 224.762 301.263 297.185 1.00 80.28 81 LYS C CA 1
ATOM 586 C C . LYS A 1 81 ? 224.169 301.863 295.920 1.00 80.28 81 LYS C C 1
ATOM 587 O O . LYS A 1 81 ? 223.396 302.826 295.982 1.00 80.28 81 LYS C O 1
ATOM 593 N N . PHE A 1 82 ? 224.526 301.314 294.763 1.00 82.81 82 PHE C N 1
ATOM 594 C CA . PHE A 1 82 ? 224.049 301.879 293.509 1.00 82.81 82 PHE C CA 1
ATOM 595 C C . PHE A 1 82 ? 222.567 301.578 293.310 1.00 82.81 82 PHE C C 1
ATOM 596 O O . PHE A 1 82 ? 221.786 302.475 292.972 1.00 82.81 82 PHE C O 1
ATOM 604 N N . ARG A 1 83 ? 222.155 300.332 293.544 1.00 81.33 83 ARG C N 1
ATOM 605 C CA . ARG A 1 83 ? 220.801 299.929 293.185 1.00 81.33 83 ARG C CA 1
ATOM 606 C C . ARG A 1 83 ? 219.758 300.591 294.073 1.00 81.33 83 ARG C C 1
ATOM 607 O O . ARG A 1 83 ? 218.579 300.649 293.710 1.00 81.33 83 ARG C O 1
ATOM 615 N N . ASN A 1 84 ? 220.162 301.088 295.237 1.00 78.14 84 ASN C N 1
ATOM 616 C CA . ASN A 1 84 ? 219.198 301.676 296.154 1.00 78.14 84 ASN C CA 1
ATOM 617 C C . ASN A 1 84 ? 218.636 302.976 295.599 1.00 78.14 84 ASN C C 1
ATOM 618 O O . ASN A 1 84 ? 219.372 303.821 295.085 1.00 78.14 84 ASN C O 1
ATOM 623 N N . ARG A 1 85 ? 217.323 303.135 295.720 1.00 79.57 85 ARG C N 1
ATOM 624 C CA . ARG A 1 85 ? 216.607 304.302 295.234 1.00 79.57 85 ARG C CA 1
ATOM 625 C C . ARG A 1 85 ? 216.326 305.258 296.385 1.00 79.57 85 ARG C C 1
ATOM 626 O O . ARG A 1 85 ? 216.542 304.942 297.557 1.00 79.57 85 ARG C O 1
ATOM 634 N N . ASN A 1 86 ? 215.842 306.447 296.027 1.00 81.12 86 ASN C N 1
ATOM 635 C CA . ASN A 1 86 ? 215.556 307.508 296.988 1.00 81.12 86 ASN C CA 1
ATOM 636 C C . ASN A 1 86 ? 216.793 307.902 297.781 1.00 81.12 86 ASN C C 1
ATOM 637 O O . ASN A 1 86 ? 216.697 308.328 298.932 1.00 81.12 86 ASN C O 1
ATOM 642 N N . LYS A 1 87 ? 217.972 307.757 297.174 1.00 81.74 87 LYS C N 1
ATOM 643 C CA . LYS A 1 87 ? 219.196 308.178 297.842 1.00 81.74 87 LYS C CA 1
ATOM 644 C C . LYS A 1 87 ? 219.204 309.681 298.071 1.00 81.74 87 LYS C C 1
ATOM 645 O O . LYS A 1 87 ? 219.646 310.157 299.122 1.00 81.74 87 LYS C O 1
ATOM 651 N N . GLY A 1 88 ? 218.726 310.446 297.089 1.00 81.42 88 GLY C N 1
ATOM 652 C CA . GLY A 1 88 ? 218.709 311.892 297.237 1.00 81.42 88 GLY C CA 1
ATOM 653 C C . GLY A 1 88 ? 217.724 312.367 298.285 1.00 81.42 88 GLY C C 1
ATOM 654 O O . GLY A 1 88 ? 218.008 313.303 299.036 1.00 81.42 88 GLY C O 1
ATOM 655 N N . PHE A 1 89 ? 216.551 311.735 298.350 1.00 78.69 89 PHE C N 1
ATOM 656 C CA . PHE A 1 89 ? 215.511 312.205 299.258 1.00 78.69 89 PHE C CA 1
ATOM 657 C C . PHE A 1 89 ? 215.956 312.122 300.711 1.00 78.69 89 PHE C C 1
ATOM 658 O O . PHE A 1 89 ? 215.749 313.063 301.483 1.00 78.69 89 PHE C O 1
ATOM 666 N N . TRP A 1 90 ? 216.573 311.014 301.099 1.00 79.07 90 TRP C N 1
ATOM 667 C CA . TRP A 1 90 ? 217.043 310.845 302.466 1.00 79.07 90 TRP C CA 1
ATOM 668 C C . TRP A 1 90 ? 218.401 311.478 302.717 1.00 79.07 90 TRP C C 1
ATOM 669 O O . TRP A 1 90 ? 218.854 311.497 303.864 1.00 79.07 90 TRP C O 1
ATOM 680 N N . GLY A 1 91 ? 219.064 311.976 301.680 1.00 76.83 91 GLY C N 1
ATOM 681 C CA . GLY A 1 91 ? 220.427 312.431 301.812 1.00 76.83 91 GLY C CA 1
ATOM 682 C C . GLY A 1 91 ? 221.443 311.318 301.892 1.00 76.83 91 GLY C C 1
ATOM 683 O O . GLY A 1 91 ? 222.647 311.599 301.895 1.00 76.83 91 GLY C O 1
ATOM 684 N N . ALA A 1 92 ? 220.996 310.068 301.947 1.00 79.95 92 ALA C N 1
ATOM 685 C CA . ALA A 1 92 ? 221.876 308.914 302.013 1.00 79.95 92 ALA C CA 1
ATOM 686 C C . ALA A 1 92 ? 221.026 307.672 301.808 1.00 79.95 92 ALA C C 1
ATOM 687 O O . ALA A 1 92 ? 219.800 307.714 301.914 1.00 79.95 92 ALA C O 1
ATOM 689 N N . SER A 1 93 ? 221.692 306.562 301.509 1.00 76.87 93 SER C N 1
ATOM 690 C CA . SER A 1 93 ? 220.990 305.298 301.354 1.00 76.87 93 SER C CA 1
ATOM 691 C C . SER A 1 93 ? 220.324 304.913 302.664 1.00 76.87 93 SER C C 1
ATOM 692 O O . SER A 1 93 ? 220.954 304.942 303.723 1.00 76.87 93 SER C O 1
ATOM 695 N N . SER A 1 94 ? 219.048 304.547 302.592 1.00 80.07 94 SER C N 1
ATOM 696 C CA . SER A 1 94 ? 218.269 304.224 303.775 1.00 80.07 94 SER C CA 1
ATOM 697 C C . SER A 1 94 ? 217.501 302.931 303.561 1.00 80.07 94 SER C C 1
ATOM 698 O O . SER A 1 94 ? 217.135 302.592 302.432 1.00 80.07 94 SER C O 1
ATOM 701 N N . TYR A 1 95 ? 217.259 302.214 304.651 1.00 80.91 95 TYR C N 1
ATOM 702 C CA . TYR A 1 95 ? 216.546 300.946 304.625 1.00 80.91 95 TYR C CA 1
ATOM 703 C C . TYR A 1 95 ? 215.501 300.957 305.729 1.00 80.91 95 TYR C C 1
ATOM 704 O O . TYR A 1 95 ? 215.849 300.948 306.914 1.00 80.91 95 TYR C O 1
ATOM 713 N N . SER A 1 96 ? 214.232 300.969 305.345 1.00 82.92 96 SER C N 1
ATOM 714 C CA . SER A 1 96 ? 213.171 301.100 306.329 1.00 82.92 96 SER C CA 1
ATOM 715 C C . SER A 1 96 ? 213.142 299.873 307.234 1.00 82.92 96 SER C C 1
ATOM 716 O O . SER A 1 96 ? 213.062 298.741 306.745 1.00 82.92 96 SER C O 1
ATOM 719 N N . PRO A 1 97 ? 213.215 300.057 308.553 1.00 82.25 97 PRO C N 1
ATOM 720 C CA . PRO A 1 97 ? 213.103 298.903 309.454 1.00 82.25 97 PRO C CA 1
ATOM 721 C C . PRO A 1 97 ? 211.778 298.180 309.323 1.00 82.25 97 PRO C C 1
ATOM 722 O O . PRO A 1 97 ? 211.723 296.954 309.465 1.00 82.25 97 PRO C O 1
ATOM 726 N N . ALA A 1 98 ? 210.704 298.912 309.053 1.00 86.94 98 ALA C N 1
ATOM 727 C CA . ALA A 1 98 ? 209.391 298.311 308.924 1.00 86.94 98 ALA C CA 1
ATOM 728 C C . ALA A 1 98 ? 209.199 297.733 307.526 1.00 86.94 98 ALA C C 1
ATOM 729 O O . ALA A 1 98 ? 209.810 298.176 306.551 1.00 86.94 98 ALA C O 1
ATOM 731 N N . ASN A 1 99 ? 208.336 296.728 307.443 1.00 92.48 99 ASN C N 1
ATOM 732 C CA . ASN A 1 99 ? 208.051 296.065 306.183 1.00 92.48 99 ASN C CA 1
ATOM 733 C C . ASN A 1 99 ? 207.124 296.934 305.333 1.00 92.48 99 ASN C C 1
ATOM 734 O O . ASN A 1 99 ? 206.688 298.011 305.744 1.00 92.48 99 ASN C O 1
ATOM 739 N N . TYR A 1 100 ? 206.844 296.459 304.119 1.00 96.44 100 TYR C N 1
ATOM 740 C CA . TYR A 1 100 ? 205.913 297.144 303.236 1.00 96.44 100 TYR C CA 1
ATOM 741 C C . TYR A 1 100 ? 204.571 297.330 303.924 1.00 96.44 100 TYR C C 1
ATOM 742 O O . TYR A 1 100 ? 204.014 296.387 304.492 1.00 96.44 100 TYR C O 1
ATOM 751 N N . ARG A 1 101 ? 204.062 298.561 303.880 1.00 95.08 101 ARG C N 1
ATOM 752 C CA . ARG A 1 101 ? 202.796 298.863 304.539 1.00 95.08 101 ARG C CA 1
ATOM 753 C C . ARG A 1 101 ? 201.655 298.054 303.935 1.00 95.08 101 ARG C C 1
ATOM 754 O O . ARG A 1 101 ? 200.833 297.480 304.659 1.00 95.08 101 ARG C O 1
ATOM 762 N N . LYS A 1 102 ? 201.597 297.982 302.605 1.00 98.63 102 LYS C N 1
ATOM 763 C CA . LYS A 1 102 ? 200.557 297.186 301.963 1.00 98.63 102 LYS C CA 1
ATOM 764 C C . LYS A 1 102 ? 200.891 295.702 302.031 1.00 98.63 102 LYS C C 1
ATOM 765 O O . LYS A 1 102 ? 200.152 294.918 302.637 1.00 98.63 102 LYS C O 1
ATOM 767 N N . ARG A 1 103 ? 202.007 295.305 301.418 1.00 97.68 103 ARG C N 1
ATOM 768 C CA . ARG A 1 103 ? 202.467 293.915 301.424 1.00 97.68 103 ARG C CA 1
ATOM 769 C C . ARG A 1 103 ? 201.380 292.971 300.918 1.00 97.68 103 ARG C C 1
ATOM 770 O O . ARG A 1 103 ? 201.228 291.847 301.398 1.00 97.68 103 ARG C O 1
ATOM 772 N N . ARG A 1 104 ? 200.619 293.434 299.933 1.00 98.89 104 ARG C N 1
ATOM 773 C CA . ARG A 1 104 ? 199.517 292.655 299.386 1.00 98.89 104 ARG C CA 1
ATOM 774 C C . ARG A 1 104 ? 199.745 292.346 297.912 1.00 98.89 104 ARG C C 1
ATOM 775 O O . ARG A 1 104 ? 198.809 292.369 297.113 1.00 98.89 104 ARG C O 1
ATOM 777 N N . GLY B 2 2 ? 203.294 314.473 300.387 1.00 94.16 2 GLY A N 1
ATOM 778 C CA . GLY B 2 2 ? 201.852 314.329 300.438 1.00 94.16 2 GLY A CA 1
ATOM 779 C C . GLY B 2 2 ? 201.409 312.962 300.917 1.00 94.16 2 GLY A C 1
ATOM 780 O O . GLY B 2 2 ? 202.192 312.014 300.911 1.00 94.16 2 GLY A O 1
ATOM 781 N N . ALA B 2 3 ? 200.145 312.868 301.332 1.00 90.73 3 ALA A N 1
ATOM 782 C CA . ALA B 2 3 ? 199.626 311.614 301.868 1.00 90.73 3 ALA A CA 1
ATOM 783 C C . ALA B 2 3 ? 199.710 310.500 300.833 1.00 90.73 3 ALA A C 1
ATOM 784 O O . ALA B 2 3 ? 200.158 309.389 301.135 1.00 90.73 3 ALA A O 1
ATOM 786 N N . ILE B 2 4 ? 199.278 310.780 299.603 1.00 93.45 4 ILE A N 1
ATOM 787 C CA . ILE B 2 4 ? 199.493 309.831 298.516 1.00 93.45 4 ILE A CA 1
ATOM 788 C C . ILE B 2 4 ? 200.975 309.747 298.181 1.00 93.45 4 ILE A C 1
ATOM 789 O O . ILE B 2 4 ? 201.499 308.671 297.866 1.00 93.45 4 ILE A O 1
ATOM 794 N N . GLU B 2 5 ? 201.673 310.885 298.246 1.00 95.12 5 GLU A N 1
ATOM 795 C CA . GLU B 2 5 ? 203.104 310.899 297.967 1.00 95.12 5 GLU A CA 1
ATOM 796 C C . GLU B 2 5 ? 203.869 310.057 298.979 1.00 95.12 5 GLU A C 1
ATOM 797 O O . GLU B 2 5 ? 204.786 309.315 298.612 1.00 95.12 5 GLU A O 1
ATOM 803 N N . SER B 2 6 ? 203.506 310.157 300.260 1.00 91.10 6 SER A N 1
ATOM 804 C CA . SER B 2 6 ? 204.144 309.318 301.266 1.00 91.10 6 SER A CA 1
ATOM 805 C C . SER B 2 6 ? 203.906 307.844 300.979 1.00 91.10 6 SER A C 1
ATOM 806 O O . SER B 2 6 ? 204.816 307.021 301.123 1.00 91.10 6 SER A O 1
ATOM 809 N N . ARG B 2 7 ? 202.685 307.493 300.572 1.00 91.00 7 ARG A N 1
ATOM 810 C CA . ARG B 2 7 ? 202.383 306.100 300.273 1.00 91.00 7 ARG A CA 1
ATOM 811 C C . ARG B 2 7 ? 203.214 305.597 299.103 1.00 91.00 7 ARG A C 1
ATOM 812 O O . ARG B 2 7 ? 203.796 304.508 299.168 1.00 91.00 7 ARG A O 1
ATOM 820 N N . LYS B 2 8 ? 203.295 306.380 298.026 1.00 91.14 8 LYS A N 1
ATOM 821 C CA . LYS B 2 8 ? 204.058 305.931 296.868 1.00 91.14 8 LYS A CA 1
ATOM 822 C C . LYS B 2 8 ? 205.552 305.901 297.173 1.00 91.14 8 LYS A C 1
ATOM 823 O O . LYS B 2 8 ? 206.297 305.119 296.573 1.00 91.14 8 LYS A O 1
ATOM 829 N N . LEU B 2 9 ? 206.007 306.747 298.100 1.00 89.34 9 LEU A N 1
ATOM 830 C CA . LEU B 2 9 ? 207.416 306.721 298.477 1.00 89.34 9 LEU A CA 1
ATOM 831 C C . LEU B 2 9 ? 207.740 305.484 299.302 1.00 89.34 9 LEU A C 1
ATOM 832 O O . LEU B 2 9 ? 208.733 304.799 299.034 1.00 89.34 9 LEU A O 1
ATOM 837 N N . LEU B 2 10 ? 206.917 305.182 300.308 1.00 90.29 10 LEU A N 1
ATOM 838 C CA . LEU B 2 10 ? 207.182 304.008 301.133 1.00 90.29 10 LEU A CA 1
ATOM 839 C C . LEU B 2 10 ? 207.026 302.730 300.322 1.00 90.29 10 LEU A C 1
ATOM 840 O O . LEU B 2 10 ? 207.715 301.736 300.579 1.00 90.29 10 LEU A O 1
ATOM 845 N N . ALA B 2 11 ? 206.123 302.733 299.340 1.00 89.64 11 ALA A N 1
ATOM 846 C CA . ALA B 2 11 ? 206.021 301.590 298.442 1.00 89.64 11 ALA A CA 1
ATOM 847 C C . ALA B 2 11 ? 207.309 301.403 297.654 1.00 89.64 11 ALA A C 1
ATOM 848 O O . ALA B 2 11 ? 207.669 300.278 297.287 1.00 89.64 11 ALA A O 1
ATOM 850 N N . SER B 2 12 ? 208.011 302.500 297.367 1.00 92.52 12 SER A N 1
ATOM 851 C CA . SER B 2 12 ? 209.302 302.395 296.698 1.00 92.52 12 SER A CA 1
ATOM 852 C C . SER B 2 12 ? 210.387 301.953 297.668 1.00 92.52 12 SER A C 1
ATOM 853 O O . SER B 2 12 ? 211.397 301.367 297.257 1.00 92.52 12 SER A O 1
ATOM 856 N N . GLU B 2 13 ? 210.203 302.230 298.956 1.00 88.99 13 GLU A N 1
ATOM 857 C CA . GLU B 2 13 ? 211.271 302.028 299.922 1.00 88.99 13 GLU A CA 1
ATOM 858 C C . GLU B 2 13 ? 211.553 300.546 300.129 1.00 88.99 13 GLU A C 1
ATOM 859 O O . GLU B 2 13 ? 210.641 299.716 300.146 1.00 88.99 13 GLU A O 1
ATOM 865 N N . THR B 2 14 ? 212.837 300.217 300.292 1.00 83.97 14 THR A N 1
ATOM 866 C CA . THR B 2 14 ? 213.303 298.849 300.466 1.00 83.97 14 THR A CA 1
ATOM 867 C C . THR B 2 14 ? 213.424 298.514 301.939 1.00 83.97 14 THR A C 1
ATOM 868 O O . THR B 2 14 ? 214.139 299.216 302.668 1.00 83.97 14 THR A O 1
ATOM 872 N N . PRO B 2 15 ? 212.764 297.465 302.415 1.00 80.15 15 PRO A N 1
ATOM 873 C CA . PRO B 2 15 ? 212.889 297.096 303.826 1.00 80.15 15 PRO A CA 1
ATOM 874 C C . PRO B 2 15 ? 214.283 296.590 304.142 1.00 80.15 15 PRO A C 1
ATOM 875 O O . PRO B 2 15 ? 215.030 296.161 303.261 1.00 80.15 15 PRO A O 1
ATOM 879 N N . VAL B 2 16 ? 214.636 296.661 305.427 1.00 77.12 16 VAL A N 1
ATOM 880 C CA . VAL B 2 16 ? 215.923 296.156 305.887 1.00 77.12 16 VAL A CA 1
ATOM 881 C C . VAL B 2 16 ? 215.901 294.654 306.105 1.00 77.12 16 VAL A C 1
ATOM 882 O O . VAL B 2 16 ? 216.958 294.043 306.285 1.00 77.12 16 VAL A O 1
ATOM 886 N N . GLY B 2 17 ? 214.722 294.036 306.072 1.00 79.75 17 GLY A N 1
ATOM 887 C CA . GLY B 2 17 ? 214.633 292.611 306.339 1.00 79.75 17 GLY A CA 1
ATOM 888 C C . GLY B 2 17 ? 215.361 291.755 305.323 1.00 79.75 17 GLY A C 1
ATOM 889 O O . GLY B 2 17 ? 215.580 290.563 305.554 1.00 79.75 17 GLY A O 1
ATOM 890 N N . GLN B 2 18 ? 215.731 292.336 304.183 1.00 81.69 18 GLN A N 1
ATOM 891 C CA . GLN B 2 18 ? 216.466 291.574 303.181 1.00 81.69 18 GLN A CA 1
ATOM 892 C C . GLN B 2 18 ? 217.852 291.192 303.683 1.00 81.69 18 GLN A C 1
ATOM 893 O O . GLN B 2 18 ? 218.347 290.100 303.387 1.00 81.69 18 GLN A O 1
ATOM 899 N N . PHE B 2 19 ? 218.489 292.071 304.445 1.00 76.72 19 PHE A N 1
ATOM 900 C CA . PHE B 2 19 ? 219.862 291.861 304.876 1.00 76.72 19 PHE A CA 1
ATOM 901 C C . PHE B 2 19 ? 219.974 291.185 306.234 1.00 76.72 19 PHE A C 1
ATOM 902 O O . PHE B 2 19 ? 221.091 291.013 306.728 1.00 76.72 19 PHE A O 1
ATOM 910 N N . ILE B 2 20 ? 218.865 290.794 306.847 1.00 76.26 20 ILE A N 1
ATOM 911 C CA . ILE B 2 20 ? 218.912 290.152 308.159 1.00 76.26 20 ILE A CA 1
ATOM 912 C C . ILE B 2 20 ? 218.409 288.722 308.024 1.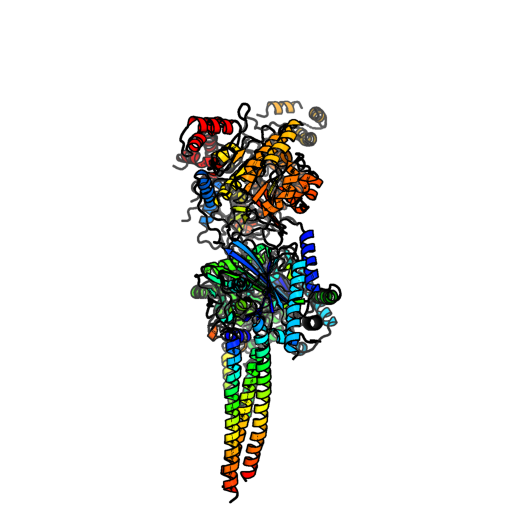00 76.26 20 ILE A C 1
ATOM 913 O O . ILE B 2 20 ? 217.210 288.468 308.198 1.00 76.26 20 ILE A O 1
ATOM 918 N N . PRO B 2 21 ? 219.276 287.766 307.731 1.00 73.66 21 PRO A N 1
ATOM 919 C CA . PRO B 2 21 ? 218.836 286.379 307.497 1.00 73.66 21 PRO A CA 1
ATOM 920 C C . PRO B 2 21 ? 218.692 285.581 308.789 1.00 73.66 21 PRO A C 1
ATOM 921 O O . PRO B 2 21 ? 219.586 284.837 309.205 1.00 73.66 21 PRO A O 1
ATOM 925 N N . TYR B 2 22 ? 217.550 285.729 309.459 1.00 72.82 22 TYR A N 1
ATOM 926 C CA . TYR B 2 22 ? 217.277 284.985 310.677 1.00 72.82 22 TYR A CA 1
ATOM 927 C C . TYR B 2 22 ? 215.804 284.635 310.762 1.00 72.82 22 TYR A C 1
ATOM 928 O O . TYR B 2 22 ? 214.955 285.290 310.159 1.00 72.82 22 TYR A O 1
ATOM 937 N N . SER B 2 23 ? 215.515 283.578 311.513 1.00 75.60 23 SER A N 1
ATOM 938 C CA . SER B 2 23 ? 214.168 283.058 311.658 1.00 75.60 23 SER A CA 1
ATOM 939 C C . SER B 2 23 ? 214.028 282.416 313.030 1.00 75.60 23 SER A C 1
ATOM 940 O O . SER B 2 23 ? 214.820 282.664 313.940 1.00 75.60 23 SER A O 1
ATOM 943 N N . HIS B 2 24 ? 213.003 281.581 313.158 1.00 80.60 24 HIS A N 1
ATOM 944 C CA . HIS B 2 24 ? 212.602 281.027 314.444 1.00 80.60 24 HIS A CA 1
ATOM 945 C C . HIS B 2 24 ? 213.771 280.372 315.173 1.00 80.60 24 HIS A C 1
ATOM 946 O O . HIS B 2 24 ? 214.676 279.817 314.549 1.00 80.60 24 HIS A O 1
ATOM 953 N N . HIS B 2 25 ? 213.750 280.432 316.505 1.00 71.43 25 HIS A N 1
ATOM 954 C CA . HIS B 2 25 ? 214.534 279.477 317.281 1.00 71.43 25 HIS A CA 1
ATOM 955 C C . HIS B 2 25 ? 214.040 278.065 317.030 1.00 71.43 25 HIS A C 1
ATOM 956 O O . HIS B 2 25 ? 212.960 277.683 317.483 1.00 71.43 25 HIS A O 1
ATOM 963 N N . VAL B 2 26 ? 214.844 277.281 316.321 1.00 68.64 26 VAL A N 1
ATOM 964 C CA . VAL B 2 26 ? 214.545 275.864 316.184 1.00 68.64 26 VAL A CA 1
ATOM 965 C C . VAL B 2 26 ? 214.847 275.115 317.475 1.00 68.64 26 VAL A C 1
ATOM 966 O O . VAL B 2 26 ? 214.145 274.166 317.829 1.00 68.64 26 VAL A O 1
ATOM 970 N N . THR B 2 27 ? 215.874 275.541 318.202 1.00 69.73 27 THR A N 1
ATOM 971 C CA . THR B 2 27 ? 216.223 274.976 319.494 1.00 69.73 27 THR A CA 1
ATOM 972 C C . THR B 2 27 ? 216.447 276.127 320.462 1.00 69.73 27 THR A C 1
ATOM 973 O O . THR B 2 27 ? 216.671 277.267 320.051 1.00 69.73 27 THR A O 1
ATOM 977 N N . ASP B 2 28 ? 216.367 275.823 321.758 1.00 69.86 28 ASP A N 1
ATOM 978 C CA . ASP B 2 28 ? 216.486 276.867 322.767 1.00 69.86 28 ASP A CA 1
ATOM 979 C C . ASP B 2 28 ? 217.804 277.621 322.642 1.00 69.86 28 ASP A C 1
ATOM 980 O O . ASP B 2 28 ? 217.871 278.817 322.943 1.00 69.86 28 ASP A O 1
ATOM 985 N N . THR B 2 29 ? 218.858 276.950 322.195 1.00 68.50 29 THR A N 1
ATOM 986 C CA . THR B 2 29 ? 220.167 277.570 322.092 1.00 68.50 29 THR A CA 1
ATOM 987 C C . THR B 2 29 ? 220.599 277.821 320.654 1.00 68.50 29 THR A C 1
ATOM 988 O O . THR B 2 29 ? 221.703 278.324 320.435 1.00 68.50 29 THR A O 1
ATOM 992 N N . ILE B 2 30 ? 219.766 277.486 319.671 1.00 67.52 30 ILE A N 1
ATOM 993 C CA . ILE B 2 30 ? 220.163 277.493 318.270 1.00 67.52 30 ILE A CA 1
ATOM 994 C C . ILE B 2 30 ? 219.118 278.238 317.455 1.00 67.52 30 ILE A C 1
ATOM 995 O O . ILE B 2 30 ? 217.919 277.970 317.581 1.00 67.52 30 ILE A O 1
ATOM 1000 N N . ILE B 2 31 ? 219.575 279.153 316.604 1.00 67.53 31 ILE A N 1
ATOM 1001 C CA . ILE B 2 31 ? 218.709 279.986 315.776 1.00 67.53 31 ILE A CA 1
ATOM 1002 C C . ILE B 2 31 ? 218.740 279.453 314.352 1.00 67.53 31 ILE A C 1
ATOM 1003 O O . ILE B 2 31 ? 219.769 278.948 313.893 1.00 67.53 31 ILE A O 1
ATOM 1008 N N . SER B 2 32 ? 217.613 279.560 313.658 1.00 72.64 32 SER A N 1
ATOM 1009 C CA . SER B 2 32 ? 217.555 279.155 312.264 1.00 72.64 32 SER A CA 1
ATOM 1010 C C . SER B 2 32 ? 218.060 280.275 311.365 1.00 72.64 32 SER A C 1
ATOM 1011 O O . SER B 2 32 ? 218.652 281.255 311.815 1.00 72.64 32 SER A O 1
ATOM 1014 N N . THR B 2 33 ? 217.831 280.111 310.067 1.00 75.84 33 THR A N 1
ATOM 1015 C CA . THR B 2 33 ? 218.224 281.091 309.069 1.00 75.84 33 THR A CA 1
ATOM 1016 C C . THR B 2 33 ? 217.386 280.876 307.817 1.00 75.84 33 THR A C 1
ATOM 1017 O O . THR B 2 33 ? 216.913 279.770 307.550 1.00 75.84 33 THR A O 1
ATOM 1021 N N . LYS B 2 34 ? 217.192 281.954 307.052 1.00 76.73 34 LYS A N 1
ATOM 1022 C CA . LYS B 2 34 ? 216.436 281.853 305.810 1.00 76.73 34 LYS A CA 1
ATOM 1023 C C . LYS B 2 34 ? 217.051 280.838 304.858 1.00 76.73 34 LYS A C 1
ATOM 1024 O O . LYS B 2 34 ? 216.346 280.274 304.017 1.00 76.73 34 LYS A O 1
ATOM 1030 N N . ASN B 2 35 ? 218.354 280.594 304.968 1.00 77.77 35 ASN A N 1
ATOM 1031 C CA . ASN B 2 35 ? 219.031 279.602 304.146 1.00 77.77 35 ASN A CA 1
ATOM 1032 C C . ASN B 2 35 ? 219.446 278.371 304.937 1.00 77.77 35 ASN A C 1
ATOM 1033 O O . ASN B 2 35 ? 220.402 277.694 304.548 1.00 77.77 35 ASN A O 1
ATOM 1038 N N . ALA B 2 36 ? 218.756 278.076 306.040 1.00 77.18 36 ALA A N 1
ATOM 1039 C CA . ALA B 2 36 ? 218.984 276.871 306.829 1.00 77.18 36 ALA A CA 1
ATOM 1040 C C . ALA B 2 36 ? 220.412 276.781 307.355 1.00 77.18 36 ALA A C 1
ATOM 1041 O O . ALA B 2 36 ? 220.998 275.701 307.386 1.00 77.18 36 ALA A O 1
ATOM 1043 N N . GLU B 2 37 ? 220.986 277.908 307.759 1.00 75.14 37 GLU A N 1
ATOM 1044 C CA . GLU B 2 37 ? 222.313 277.942 308.360 1.00 75.14 37 GLU A CA 1
ATOM 1045 C C . GLU B 2 37 ? 222.148 278.177 309.854 1.00 75.14 37 GLU A C 1
ATOM 1046 O O . GLU B 2 37 ? 222.034 279.322 310.302 1.00 75.14 37 GLU A O 1
ATOM 1052 N N . TYR B 2 38 ? 222.142 277.096 310.621 1.00 73.72 38 TYR A N 1
ATOM 1053 C CA . TYR B 2 38 ? 221.779 277.168 312.026 1.00 73.72 38 TYR A CA 1
ATOM 1054 C C . TYR B 2 38 ? 222.908 277.776 312.841 1.00 73.72 38 TYR A C 1
ATOM 1055 O O . TYR B 2 38 ? 224.088 277.531 312.584 1.00 73.72 38 TYR A O 1
ATOM 1064 N N . LEU B 2 39 ? 222.533 278.554 313.847 1.00 67.71 39 LEU A N 1
ATOM 1065 C CA . LEU B 2 39 ? 223.448 279.457 314.520 1.00 67.71 39 LEU A CA 1
ATOM 1066 C C . LEU B 2 39 ? 223.337 279.286 316.023 1.00 67.71 39 LEU A C 1
ATOM 1067 O O . LEU B 2 39 ? 222.267 278.959 316.540 1.00 67.71 39 LEU A O 1
ATOM 1072 N N . SER B 2 40 ? 224.447 279.502 316.720 1.00 66.63 40 SER A N 1
ATOM 1073 C CA . SER B 2 40 ? 224.473 279.513 318.176 1.00 66.63 40 SER A CA 1
ATOM 1074 C C . SER B 2 40 ? 225.532 280.501 318.629 1.00 66.63 40 SER A C 1
ATOM 1075 O O . SER B 2 40 ? 226.627 280.541 318.064 1.00 66.63 40 SER A O 1
ATOM 1078 N N . VAL B 2 41 ? 225.211 281.287 319.650 1.00 63.60 41 VAL A N 1
ATOM 1079 C CA . VAL B 2 41 ? 226.081 282.347 320.137 1.00 63.60 41 VAL A CA 1
ATOM 1080 C C . VAL B 2 41 ? 226.648 281.922 321.478 1.00 63.60 41 VAL A C 1
ATOM 1081 O O . VAL B 2 41 ? 225.906 281.480 322.359 1.00 63.60 41 VAL A O 1
ATOM 1085 N N . TRP B 2 42 ? 227.957 282.053 321.636 1.00 66.52 42 TRP A N 1
ATOM 1086 C CA . TRP B 2 42 ? 228.619 281.785 322.899 1.00 66.52 42 TRP A CA 1
ATOM 1087 C C . TRP B 2 42 ? 229.082 283.098 323.506 1.00 66.52 42 TRP A C 1
ATOM 1088 O O . TRP B 2 42 ? 229.805 283.859 322.859 1.00 66.52 42 TRP A O 1
ATOM 1099 N N . LYS B 2 43 ? 228.661 283.365 324.735 1.00 68.27 43 LYS A N 1
ATOM 1100 C CA . LYS B 2 43 ? 229.159 284.513 325.478 1.00 68.27 43 LYS A CA 1
ATOM 1101 C C . LYS B 2 43 ? 230.337 284.053 326.320 1.00 68.27 43 LYS A C 1
ATOM 1102 O O . LYS B 2 43 ? 230.171 283.240 327.233 1.00 68.27 43 LYS A O 1
ATOM 1108 N N . ILE B 2 44 ? 231.521 284.564 326.010 1.00 66.50 44 ILE A N 1
ATOM 1109 C CA . ILE B 2 44 ? 232.763 284.087 326.596 1.00 66.50 44 ILE A CA 1
ATOM 1110 C C . ILE B 2 44 ? 233.323 285.165 327.505 1.00 66.50 44 ILE A C 1
ATOM 1111 O O . ILE B 2 44 ? 233.455 286.324 327.095 1.00 66.50 44 ILE A O 1
ATOM 1116 N N . ASP B 2 45 ? 233.653 284.786 328.732 1.00 70.39 45 ASP A N 1
ATOM 1117 C CA . ASP B 2 45 ? 234.412 285.637 329.633 1.00 70.39 45 ASP A CA 1
ATOM 1118 C C . ASP B 2 45 ? 235.887 285.315 329.423 1.00 70.39 45 ASP A C 1
ATOM 1119 O O . ASP B 2 45 ? 236.374 284.289 329.905 1.00 70.39 45 ASP A O 1
ATOM 1124 N N . GLY B 2 46 ? 236.586 286.185 328.703 1.00 66.01 46 GLY A N 1
ATOM 1125 C CA . GLY B 2 46 ? 237.899 285.835 328.202 1.00 66.01 46 GLY A CA 1
ATOM 1126 C C . GLY B 2 46 ? 238.910 285.600 329.306 1.00 66.01 46 GLY A C 1
ATOM 1127 O O . GLY B 2 46 ? 238.732 286.007 330.453 1.00 66.01 46 GLY A O 1
ATOM 1128 N N . ARG B 2 47 ? 239.984 284.905 328.945 1.00 67.95 47 ARG A N 1
ATOM 1129 C CA . ARG B 2 47 ? 241.085 284.662 329.859 1.00 67.95 47 ARG A CA 1
ATOM 1130 C C . ARG B 2 47 ? 241.870 285.944 330.099 1.00 67.95 47 ARG A C 1
ATOM 1131 O O . ARG B 2 47 ? 242.018 286.789 329.214 1.00 67.95 47 ARG A O 1
ATOM 1139 N N . SER B 2 48 ? 242.383 286.082 331.314 1.00 66.34 48 SER A N 1
ATOM 1140 C CA . SER B 2 48 ? 243.216 287.228 331.642 1.00 66.34 48 SER A CA 1
ATOM 1141 C C . SER B 2 48 ? 244.591 287.065 331.013 1.00 66.34 48 SER A C 1
ATOM 1142 O O . SER B 2 48 ? 245.243 286.031 331.178 1.00 66.34 48 SER A O 1
ATOM 1145 N N . HIS B 2 49 ? 245.035 288.094 330.296 1.00 71.35 49 HIS A N 1
ATOM 1146 C CA . HIS B 2 49 ? 246.321 288.061 329.614 1.00 71.35 49 HIS A CA 1
ATOM 1147 C C . HIS B 2 49 ? 247.353 288.985 330.230 1.00 71.35 49 HIS A C 1
ATOM 1148 O O . HIS B 2 49 ? 248.541 288.847 329.927 1.00 71.35 49 HIS A O 1
ATOM 1155 N N . GLN B 2 50 ? 246.930 289.929 331.071 1.00 77.47 50 GLN A N 1
ATOM 1156 C CA . GLN B 2 50 ? 247.864 290.915 331.596 1.00 77.47 50 GLN A CA 1
ATOM 1157 C C . GLN B 2 50 ? 248.881 290.276 332.532 1.00 77.47 50 GLN A C 1
ATOM 1158 O O . GLN B 2 50 ? 249.891 290.904 332.875 1.00 77.47 50 GLN A O 1
ATOM 1164 N N . SER B 2 51 ? 248.658 289.020 332.927 1.00 75.75 51 SER A N 1
ATOM 1165 C CA . SER B 2 51 ? 249.631 288.320 333.755 1.00 75.75 51 SER A CA 1
ATOM 1166 C C . SER B 2 51 ? 250.988 288.253 333.068 1.00 75.75 51 SER A C 1
ATOM 1167 O O . SER B 2 51 ? 252.019 288.085 333.729 1.00 75.75 51 SER A O 1
ATOM 1170 N N . ALA B 2 52 ? 251.002 288.371 331.739 1.00 82.13 52 ALA A N 1
ATOM 1171 C CA . ALA B 2 52 ? 252.227 288.547 330.956 1.00 82.13 52 ALA A CA 1
ATOM 1172 C C . ALA B 2 52 ? 253.145 287.328 331.047 1.00 82.13 52 ALA A C 1
ATOM 1173 O O . ALA B 2 52 ? 254.372 287.449 331.067 1.00 82.13 52 ALA A O 1
ATOM 1175 N N . SER B 2 53 ? 252.549 286.142 331.089 1.00 75.02 53 SER A N 1
ATOM 1176 C CA . SER B 2 53 ? 253.305 284.896 331.017 1.00 75.02 53 SER A CA 1
ATOM 1177 C C . SER B 2 53 ? 253.501 284.539 329.551 1.00 75.02 53 SER A C 1
ATOM 1178 O O . SER B 2 53 ? 252.640 283.898 328.942 1.00 75.02 53 SER A O 1
ATOM 1181 N N . GLU B 2 54 ? 254.646 284.934 328.990 1.00 74.69 54 GLU A N 1
ATOM 1182 C CA . GLU B 2 54 ? 254.813 284.940 327.537 1.00 74.69 54 GLU A CA 1
ATOM 1183 C C . GLU B 2 54 ? 254.664 283.545 326.941 1.00 74.69 54 GLU A C 1
ATOM 1184 O O . GLU B 2 54 ? 253.943 283.352 325.957 1.00 74.69 54 GLU A O 1
ATOM 1186 N N . ALA B 2 55 ? 255.341 282.557 327.522 1.00 71.20 55 ALA A N 1
ATOM 1187 C CA . ALA B 2 55 ? 255.263 281.205 326.980 1.00 71.20 55 ALA A CA 1
ATOM 1188 C C . ALA B 2 55 ? 253.863 280.627 327.138 1.00 71.20 55 ALA A C 1
ATOM 1189 O O . ALA B 2 55 ? 253.399 279.846 326.294 1.00 71.20 55 ALA A O 1
ATOM 1191 N N . ASP B 2 56 ? 253.166 281.002 328.213 1.00 72.51 56 ASP A N 1
ATOM 1192 C CA . ASP B 2 56 ? 251.842 280.444 328.453 1.00 72.51 56 ASP A CA 1
ATOM 1193 C C . ASP B 2 56 ? 250.837 280.940 327.424 1.00 72.51 56 ASP A C 1
ATOM 1194 O O . ASP B 2 56 ? 249.859 280.250 327.127 1.00 72.51 56 ASP A O 1
ATOM 1199 N N . VAL B 2 57 ? 251.056 282.129 326.859 1.00 70.45 57 VAL A N 1
ATOM 1200 C CA . VAL B 2 57 ? 250.166 282.605 325.800 1.00 70.45 57 VAL A CA 1
ATOM 1201 C C . VAL B 2 57 ? 250.257 281.691 324.589 1.00 70.45 57 VAL A C 1
ATOM 1202 O O . VAL B 2 57 ? 249.238 281.272 324.019 1.00 70.45 57 VAL A O 1
ATOM 1206 N N . PHE B 2 58 ? 251.482 281.356 324.184 1.00 74.09 58 PHE A N 1
ATOM 1207 C CA . PHE B 2 58 ? 251.673 280.440 323.068 1.00 74.09 58 PHE A CA 1
ATOM 1208 C C . PHE B 2 58 ? 251.101 279.067 323.393 1.00 74.09 58 PHE A C 1
ATOM 1209 O O . PHE B 2 58 ? 250.498 278.418 322.531 1.00 74.09 58 PHE A O 1
ATOM 1217 N N . GLN B 2 59 ? 251.285 278.612 324.629 1.00 74.53 59 GLN A N 1
ATOM 1218 C CA . GLN B 2 59 ? 250.715 277.330 325.022 1.00 74.53 59 GLN A CA 1
ATOM 1219 C C . GLN B 2 59 ? 249.195 277.357 324.923 1.00 74.53 59 GLN A C 1
ATOM 1220 O O . GLN B 2 59 ? 248.579 276.392 324.456 1.00 74.53 59 GLN A O 1
ATOM 1226 N N . TRP B 2 60 ? 248.574 278.460 325.343 1.00 70.76 60 TRP A N 1
ATOM 1227 C CA . TRP B 2 60 ? 247.126 278.589 325.228 1.00 70.76 60 TRP A CA 1
ATOM 1228 C C . TRP B 2 60 ? 246.693 278.521 323.774 1.00 70.76 60 TRP A C 1
ATOM 1229 O O . TRP B 2 60 ? 245.694 277.871 323.445 1.00 70.76 60 TRP A O 1
ATOM 1240 N N . ILE B 2 61 ? 247.427 279.201 322.890 1.00 73.06 61 ILE A N 1
ATOM 1241 C CA . ILE B 2 61 ? 247.081 279.172 321.469 1.00 73.06 61 ILE A CA 1
ATOM 1242 C C . ILE B 2 61 ? 247.185 277.755 320.925 1.00 73.06 61 ILE A C 1
ATOM 1243 O O . ILE B 2 61 ? 246.306 277.288 320.184 1.00 73.06 61 ILE A O 1
ATOM 1248 N N . ARG B 2 62 ? 248.263 277.049 321.276 1.00 74.89 62 ARG A N 1
ATOM 1249 C CA . ARG B 2 62 ? 248.423 275.672 320.819 1.00 74.89 62 ARG A CA 1
ATOM 1250 C C . ARG B 2 62 ? 247.274 274.799 321.296 1.00 74.89 62 ARG A C 1
ATOM 1251 O O . ARG B 2 62 ? 246.739 273.988 320.532 1.00 74.89 62 ARG A O 1
ATOM 1259 N N . GLU B 2 63 ? 246.884 274.952 322.560 1.00 78.21 63 GLU A N 1
ATOM 1260 C CA . GLU B 2 63 ? 245.792 274.147 323.089 1.00 78.21 63 GLU A CA 1
ATOM 1261 C C . GLU B 2 63 ? 244.476 274.471 322.398 1.00 78.21 63 GLU A C 1
ATOM 1262 O O . GLU B 2 63 ? 243.688 273.566 322.098 1.00 78.21 63 GLU A O 1
ATOM 1268 N N . LEU B 2 64 ? 244.210 275.754 322.143 1.00 74.32 64 LEU A N 1
ATOM 1269 C CA . LEU B 2 64 ? 242.982 276.101 321.438 1.00 74.32 64 LEU A CA 1
ATOM 1270 C C . LEU B 2 64 ? 242.958 275.487 320.052 1.00 74.32 64 LEU A C 1
ATOM 1271 O O . LEU B 2 64 ? 241.933 274.945 319.628 1.00 74.32 64 LEU A O 1
ATOM 1276 N N . ASN B 2 65 ? 244.080 275.548 319.335 1.00 81.14 65 ASN A N 1
ATOM 1277 C CA . ASN B 2 65 ? 244.124 274.928 318.016 1.00 81.14 65 ASN A CA 1
ATOM 1278 C C . ASN B 2 65 ? 243.895 273.425 318.111 1.00 81.14 65 ASN A C 1
ATOM 1279 O O . ASN B 2 65 ? 243.142 272.849 317.315 1.00 81.14 65 ASN A O 1
ATOM 1284 N N . ASN B 2 66 ? 244.532 272.778 319.087 1.00 82.22 66 ASN A N 1
ATOM 1285 C CA . ASN B 2 66 ? 244.415 271.331 319.211 1.00 82.22 66 ASN A CA 1
ATOM 1286 C C . ASN B 2 66 ? 242.983 270.918 319.505 1.00 82.22 66 ASN A C 1
ATOM 1287 O O . ASN B 2 66 ? 242.484 269.941 318.939 1.00 82.22 66 ASN A O 1
ATOM 1292 N N . THR B 2 67 ? 242.310 271.645 320.395 1.00 80.29 67 THR A N 1
ATOM 1293 C CA . THR B 2 67 ? 240.929 271.300 320.713 1.00 80.29 67 THR A CA 1
ATOM 1294 C C . THR B 2 67 ? 239.993 271.649 319.564 1.00 80.29 67 THR A C 1
ATOM 1295 O O . THR B 2 67 ? 238.986 270.966 319.350 1.00 80.29 67 THR A O 1
ATOM 1299 N N . LEU B 2 68 ? 240.307 272.705 318.811 1.00 79.29 68 LEU A N 1
ATOM 1300 C CA . LEU B 2 68 ? 239.460 273.090 317.692 1.00 79.29 68 LEU A CA 1
ATOM 1301 C C . LEU B 2 68 ? 239.597 272.126 316.527 1.00 79.29 68 LEU A C 1
ATOM 1302 O O . LEU B 2 68 ? 238.677 272.019 315.707 1.00 79.29 68 LEU A O 1
ATOM 1307 N N . ARG B 2 69 ? 240.728 271.420 316.438 1.00 83.23 69 ARG A N 1
ATOM 1308 C CA . ARG B 2 69 ? 240.973 270.536 315.300 1.00 83.23 69 ARG A CA 1
ATOM 1309 C C . ARG B 2 69 ? 239.812 269.582 315.059 1.00 83.23 69 ARG A C 1
ATOM 1310 O O . ARG B 2 69 ? 239.344 269.439 313.923 1.00 83.23 69 ARG A O 1
ATOM 1318 N N . GLY B 2 70 ? 239.344 268.907 316.108 1.00 78.03 70 GLY A N 1
ATOM 1319 C CA . GLY B 2 70 ? 238.266 267.950 315.929 1.00 78.03 70 GLY A CA 1
ATOM 1320 C C . GLY B 2 70 ? 237.014 268.588 315.365 1.00 78.03 70 GLY A C 1
ATOM 1321 O O . GLY B 2 70 ? 236.314 267.990 314.544 1.00 78.03 70 GLY A O 1
ATOM 1322 N N . ILE B 2 71 ? 236.716 269.813 315.792 1.00 76.46 71 ILE A N 1
ATOM 1323 C CA . ILE B 2 71 ? 235.530 270.505 315.302 1.00 76.46 71 ILE A CA 1
ATOM 1324 C C . ILE B 2 71 ? 235.765 271.042 313.897 1.00 76.46 71 ILE A C 1
ATOM 1325 O O . ILE B 2 71 ? 234.821 271.210 313.115 1.00 76.46 71 ILE A O 1
ATOM 1330 N N . SER B 2 72 ? 237.022 271.295 313.543 1.00 79.53 72 SER A N 1
ATOM 1331 C CA . SER B 2 72 ? 237.323 271.892 312.249 1.00 79.53 72 SER A CA 1
ATOM 1332 C C . SER B 2 72 ? 236.886 270.980 311.110 1.00 79.53 72 SER A C 1
ATOM 1333 O O . SER B 2 72 ? 237.483 269.925 310.876 1.00 79.53 72 SER A O 1
ATOM 1336 N N . SER B 2 73 ? 235.849 271.400 310.393 1.00 74.30 73 SER A N 1
ATOM 1337 C CA . SER B 2 73 ? 235.403 270.708 309.194 1.00 74.30 73 SER A CA 1
ATOM 1338 C C . SER B 2 73 ? 234.703 271.722 308.305 1.00 74.30 73 SER A C 1
ATOM 1339 O O . SER B 2 73 ? 234.168 272.721 308.785 1.00 74.30 73 SER A O 1
ATOM 1342 N N . ALA B 2 74 ? 234.685 271.434 307.002 1.00 76.03 74 ALA A N 1
ATOM 1343 C CA . ALA B 2 74 ? 234.347 272.457 306.014 1.00 76.03 74 ALA A CA 1
ATOM 1344 C C . ALA B 2 74 ? 232.938 273.005 306.199 1.00 76.03 74 ALA A C 1
ATOM 1345 O O . ALA B 2 74 ? 232.627 274.086 305.686 1.00 76.03 74 ALA A O 1
ATOM 1347 N N . ASN B 2 75 ? 232.076 272.289 306.916 1.00 75.85 75 ASN A N 1
ATOM 1348 C CA . ASN B 2 75 ? 230.701 272.721 307.131 1.00 75.85 75 ASN A CA 1
ATOM 1349 C C . ASN B 2 75 ? 230.559 273.706 308.281 1.00 75.85 75 ASN A C 1
ATOM 1350 O O . ASN B 2 75 ? 229.450 273.866 308.796 1.00 75.85 75 ASN A O 1
ATOM 1355 N N . LEU B 2 76 ? 231.641 274.361 308.689 1.00 74.41 76 LEU A N 1
ATOM 1356 C CA . LEU B 2 76 ? 231.693 275.134 309.923 1.00 74.41 76 LEU A CA 1
ATOM 1357 C C . LEU B 2 76 ? 232.129 276.559 309.626 1.00 74.41 76 LEU A C 1
ATOM 1358 O O . LEU B 2 76 ? 232.676 276.837 308.556 1.00 74.41 76 LEU A O 1
ATOM 1363 N N . SER B 2 77 ? 231.873 277.461 310.568 1.00 67.47 77 SER A N 1
ATOM 1364 C CA . SER B 2 77 ? 232.430 278.801 310.542 1.00 67.47 77 SER A CA 1
ATOM 1365 C C . SER B 2 77 ? 232.445 279.377 311.945 1.00 67.47 77 SER A C 1
ATOM 1366 O O . SER B 2 77 ? 231.765 278.880 312.844 1.00 67.47 77 SER A O 1
ATOM 1369 N N . LEU B 2 78 ? 233.231 280.430 312.126 1.00 66.07 78 LEU A N 1
ATOM 1370 C CA . LEU B 2 78 ? 233.325 281.133 313.394 1.00 66.07 78 LEU A CA 1
ATOM 1371 C C . LEU B 2 78 ? 233.274 282.630 313.138 1.00 66.07 78 LEU A C 1
ATOM 1372 O O . LEU B 2 78 ? 233.959 283.131 312.244 1.00 66.07 78 LEU A O 1
ATOM 1377 N N . TRP B 2 79 ? 232.465 283.337 313.916 1.00 68.62 79 TRP A N 1
ATOM 1378 C CA . TRP B 2 79 ? 232.438 284.789 313.898 1.00 68.62 79 TRP A CA 1
ATOM 1379 C C . TRP B 2 79 ? 232.671 285.278 315.315 1.00 68.62 79 TRP A C 1
ATOM 1380 O O . TRP B 2 79 ? 231.905 284.942 316.224 1.00 68.62 79 TRP A O 1
ATOM 1391 N N . THR B 2 80 ? 233.724 286.062 315.501 1.00 67.32 80 THR A N 1
ATOM 1392 C CA . THR B 2 80 ? 234.101 286.584 316.805 1.00 67.32 80 THR A CA 1
ATOM 1393 C C . THR B 2 80 ? 233.817 288.075 316.841 1.00 67.32 80 THR A C 1
ATOM 1394 O O . THR B 2 80 ? 234.183 288.800 315.913 1.00 67.32 80 THR A O 1
ATOM 1398 N N . HIS B 2 81 ? 233.168 288.531 317.906 1.00 64.98 81 HIS A N 1
ATOM 1399 C CA . HIS B 2 81 ? 232.796 289.930 318.044 1.00 64.98 81 HIS A CA 1
ATOM 1400 C C . HIS B 2 81 ? 233.218 290.436 319.411 1.00 64.98 81 HIS A C 1
ATOM 1401 O O . HIS B 2 81 ? 232.597 290.091 320.419 1.00 64.98 81 HIS A O 1
ATOM 1408 N N . ILE B 2 82 ? 234.263 291.255 319.443 1.00 62.02 82 ILE A N 1
ATOM 1409 C CA . ILE B 2 82 ? 234.684 291.886 320.684 1.00 62.02 82 ILE A CA 1
ATOM 1410 C C . ILE B 2 82 ? 233.956 293.212 320.819 1.00 62.02 82 ILE A C 1
ATOM 1411 O O . ILE B 2 82 ? 234.497 294.265 320.472 1.00 62.02 82 ILE A O 1
ATOM 1416 N N . VAL B 2 83 ? 232.726 293.177 321.324 1.00 64.43 83 VAL A N 1
ATOM 1417 C CA . VAL B 2 83 ? 231.961 294.405 321.474 1.00 64.43 83 VAL A CA 1
ATOM 1418 C C . VAL B 2 83 ? 232.415 295.122 322.734 1.00 64.43 83 VAL A C 1
ATOM 1419 O O . VAL B 2 83 ? 232.451 294.540 323.825 1.00 64.43 83 VAL A O 1
ATOM 1423 N N . ARG B 2 84 ? 232.792 296.384 322.583 1.00 65.70 84 ARG A N 1
ATOM 1424 C CA . ARG B 2 84 ? 233.251 297.215 323.685 1.00 65.70 84 ARG A CA 1
ATOM 1425 C C . ARG B 2 84 ? 232.272 298.362 323.840 1.00 65.70 84 ARG A C 1
ATOM 1426 O O . ARG B 2 84 ? 232.054 299.121 322.894 1.00 65.70 84 ARG A O 1
ATOM 1434 N N . ARG B 2 85 ? 231.682 298.490 325.025 1.00 67.32 85 ARG A N 1
ATOM 1435 C CA . ARG B 2 85 ? 230.530 299.359 325.194 1.00 67.32 85 ARG A CA 1
ATOM 1436 C C . ARG B 2 85 ? 230.699 300.244 326.414 1.00 67.32 85 ARG A C 1
ATOM 1437 O O . ARG B 2 85 ? 231.345 299.870 327.392 1.00 67.32 85 ARG A O 1
ATOM 1445 N N . ARG B 2 86 ? 230.109 301.431 326.336 1.00 71.13 86 ARG A N 1
ATOM 1446 C CA . ARG B 2 86 ? 229.869 302.214 327.534 1.00 71.13 86 ARG A CA 1
ATOM 1447 C C . ARG B 2 86 ? 228.848 301.487 328.390 1.00 71.13 86 ARG A C 1
ATOM 1448 O O . ARG B 2 86 ? 227.959 300.806 327.872 1.00 71.13 86 ARG A O 1
ATOM 1456 N N . VAL B 2 87 ? 228.977 301.614 329.703 1.00 73.83 87 VAL A N 1
ATOM 1457 C CA . VAL B 2 87 ? 228.102 300.915 330.633 1.00 73.83 87 VAL A CA 1
ATOM 1458 C C . VAL B 2 87 ? 227.163 301.928 331.278 1.00 73.83 87 VAL A C 1
ATOM 1459 O O . VAL B 2 87 ? 227.599 302.977 331.766 1.00 73.83 87 VAL A O 1
ATOM 1463 N N . TYR B 2 88 ? 225.865 301.636 331.230 1.00 81.25 88 TYR A N 1
ATOM 1464 C CA . TYR B 2 88 ? 224.866 302.387 331.972 1.00 81.25 88 TYR A CA 1
ATOM 1465 C C . TYR B 2 88 ? 224.141 301.531 332.999 1.00 81.25 88 TYR A C 1
ATOM 1466 O O . TYR B 2 88 ? 223.383 302.072 333.808 1.00 81.25 88 TYR A O 1
ATOM 1475 N N . GLU B 2 89 ? 224.358 300.216 332.982 1.00 85.47 89 GLU A N 1
ATOM 1476 C CA . GLU B 2 89 ? 223.570 299.321 333.822 1.00 85.47 89 GLU A CA 1
ATOM 1477 C C . GLU B 2 89 ? 223.889 299.514 335.299 1.00 85.47 89 GLU A C 1
ATOM 1478 O O . GLU B 2 89 ? 223.012 299.348 336.154 1.00 85.47 89 GLU A O 1
ATOM 1484 N N . TYR B 2 90 ? 225.125 299.858 335.618 1.00 80.67 90 TYR A N 1
ATOM 1485 C CA . TYR B 2 90 ? 225.505 300.038 337.011 1.00 80.67 90 TYR A CA 1
ATOM 1486 C C . TYR B 2 90 ? 224.842 301.290 337.570 1.00 80.67 90 TYR A C 1
ATOM 1487 O O . TYR B 2 90 ? 225.125 302.399 337.090 1.00 80.67 90 TYR A O 1
ATOM 1496 N N . PRO B 2 91 ? 223.972 301.170 338.572 1.00 87.09 91 PRO A N 1
ATOM 1497 C CA . PRO B 2 91 ? 223.250 302.339 339.082 1.00 87.09 91 PRO A CA 1
ATOM 1498 C C . PRO B 2 91 ? 223.953 302.983 340.263 1.00 87.09 91 PRO A C 1
ATOM 1499 O O . PRO B 2 91 ? 224.631 302.327 341.054 1.00 87.09 91 PRO A O 1
ATOM 1503 N N . ASP B 2 92 ? 223.782 304.296 340.377 1.00 94.81 92 ASP A N 1
ATOM 1504 C CA . ASP B 2 92 ? 224.292 305.006 341.541 1.00 94.81 92 ASP A CA 1
ATOM 1505 C C . ASP B 2 92 ? 223.651 304.456 342.808 1.00 94.81 92 ASP A C 1
ATOM 1506 O O . ASP B 2 92 ? 222.438 304.237 342.866 1.00 94.81 92 ASP A O 1
ATOM 1511 N N . ALA B 2 93 ? 224.475 304.226 343.825 1.00 97.30 93 ALA A N 1
ATOM 1512 C CA . ALA B 2 93 ? 223.983 303.633 345.056 1.00 97.30 93 ALA A CA 1
ATOM 1513 C C . ALA B 2 93 ? 223.122 304.627 345.830 1.00 97.30 93 ALA A C 1
ATOM 1514 O O . ALA B 2 93 ? 223.216 305.845 345.658 1.00 97.30 93 ALA A O 1
ATOM 1516 N N . GLU B 2 94 ? 222.266 304.083 346.691 1.00 99.08 94 GLU A N 1
ATOM 1517 C CA . GLU B 2 94 ? 221.387 304.870 347.544 1.00 99.08 94 GLU A CA 1
ATOM 1518 C C . GLU B 2 94 ? 221.726 304.588 349.000 1.00 99.08 94 GLU A C 1
ATOM 1519 O O . GLU B 2 94 ? 221.771 303.425 349.415 1.00 99.08 94 GLU A O 1
ATOM 1525 N N . PHE B 2 95 ? 221.948 305.647 349.774 1.00 91.66 95 PHE A N 1
ATOM 1526 C CA . PHE B 2 95 ? 222.552 305.524 351.089 1.00 91.66 95 PHE A CA 1
ATOM 1527 C C . PHE B 2 95 ? 221.763 306.295 352.135 1.00 91.66 95 PHE A C 1
ATOM 1528 O O . PHE B 2 95 ? 221.017 307.227 351.822 1.00 91.66 95 PHE A O 1
ATOM 1536 N N . ASP B 2 96 ? 221.941 305.885 353.390 1.00 91.72 96 ASP A N 1
ATOM 1537 C CA . ASP B 2 96 ? 221.319 306.522 354.544 1.00 91.72 96 ASP A CA 1
ATOM 1538 C C . ASP B 2 96 ? 222.339 307.143 355.490 1.00 91.72 96 ASP A C 1
ATOM 1539 O O . ASP B 2 96 ? 222.183 308.297 355.899 1.00 91.72 96 ASP A O 1
ATOM 1544 N N . ASN B 2 97 ? 223.382 306.398 355.847 1.00 95.62 97 ASN A N 1
ATOM 1545 C CA . ASN B 2 97 ? 224.361 306.890 356.807 1.00 95.62 97 ASN A CA 1
ATOM 1546 C C . ASN B 2 97 ? 225.225 307.979 356.183 1.00 95.62 97 ASN A C 1
ATOM 1547 O O . ASN B 2 97 ? 225.558 307.923 355.000 1.00 95.62 97 ASN A O 1
ATOM 1552 N N . VAL B 2 98 ? 225.587 308.975 356.995 1.00 95.12 98 VAL A N 1
ATOM 1553 C CA . VAL B 2 98 ? 226.279 310.151 356.470 1.00 95.12 98 VAL A CA 1
ATOM 1554 C C . VAL B 2 98 ? 227.680 309.798 355.995 1.00 95.12 98 VAL A C 1
ATOM 1555 O O . VAL B 2 98 ? 228.096 310.190 354.897 1.00 95.12 98 VAL A O 1
ATOM 1559 N N . PHE B 2 99 ? 228.439 309.068 356.815 1.00 93.02 99 PHE A N 1
ATOM 1560 C CA . PHE B 2 99 ? 229.828 308.781 356.478 1.00 93.02 99 PHE A CA 1
ATOM 1561 C C . PHE B 2 99 ? 229.930 307.973 355.193 1.00 93.02 99 PHE A C 1
ATOM 1562 O O . PHE B 2 99 ? 230.694 308.319 354.284 1.00 93.02 99 PHE A O 1
ATOM 1570 N N . CYS B 2 100 ? 229.156 306.892 355.098 1.00 92.55 100 CYS A N 1
ATOM 1571 C CA . CYS B 2 100 ? 229.203 306.055 353.907 1.00 92.55 100 CYS A CA 1
ATOM 1572 C C . CYS B 2 100 ? 228.715 306.809 352.680 1.00 92.55 100 CYS A C 1
ATOM 1573 O O . CYS B 2 100 ? 229.273 306.654 351.590 1.00 92.55 100 CYS A O 1
ATOM 1576 N N . ARG B 2 101 ? 227.670 307.625 352.833 1.00 90.99 101 ARG A N 1
ATOM 1577 C CA . ARG B 2 101 ? 227.154 308.375 351.692 1.00 90.99 101 ARG A CA 1
ATOM 1578 C C . ARG B 2 101 ? 228.180 309.376 351.183 1.00 90.99 101 ARG A C 1
ATOM 1579 O O . ARG B 2 101 ? 228.355 309.534 349.971 1.00 90.99 101 ARG A O 1
ATOM 1587 N N . GLN B 2 102 ? 228.870 310.063 352.090 1.00 89.61 102 GLN A N 1
ATOM 1588 C CA . GLN B 2 102 ? 229.895 311.004 351.656 1.00 89.61 102 GLN A CA 1
ATOM 1589 C C . GLN B 2 102 ? 231.070 310.282 351.006 1.00 89.61 102 GLN A C 1
ATOM 1590 O O . GLN B 2 102 ? 231.653 310.784 350.039 1.00 89.61 102 GLN A O 1
ATOM 1596 N N . LEU B 2 103 ? 231.443 309.110 351.528 1.00 89.94 103 LEU A N 1
ATOM 1597 C CA . LEU B 2 103 ? 232.498 308.337 350.876 1.00 89.94 103 LEU A CA 1
ATOM 1598 C C . LEU B 2 103 ? 232.080 307.924 349.472 1.00 89.94 103 LEU A C 1
ATOM 1599 O O . LEU B 2 103 ? 232.882 307.984 348.531 1.00 89.94 103 LEU A O 1
ATOM 1604 N N . ASP B 2 104 ? 230.819 307.520 349.307 1.00 90.42 104 ASP A N 1
ATOM 1605 C CA . ASP B 2 104 ? 230.308 307.198 347.979 1.00 90.42 104 ASP A CA 1
ATOM 1606 C C . ASP B 2 104 ? 230.352 308.412 347.058 1.00 90.42 104 ASP A C 1
ATOM 1607 O O . ASP B 2 104 ? 230.747 308.301 345.892 1.00 90.42 104 ASP A O 1
ATOM 1612 N N . GLU B 2 105 ? 229.947 309.577 347.563 1.00 84.46 105 GLU A N 1
ATOM 1613 C CA . GLU B 2 105 ? 229.949 310.785 346.743 1.00 84.46 105 GLU A CA 1
ATOM 1614 C C . GLU B 2 105 ? 231.357 311.142 346.291 1.00 84.46 105 GLU A C 1
ATOM 1615 O O . GLU B 2 105 ? 231.590 311.426 345.108 1.00 84.46 105 GLU A O 1
ATOM 1621 N N . LYS B 2 106 ? 232.316 311.122 347.220 1.00 79.72 106 LYS A N 1
ATOM 1622 C CA . LYS B 2 106 ? 233.695 311.430 346.860 1.00 79.72 106 LYS A CA 1
ATOM 1623 C C . LYS B 2 106 ? 234.232 310.437 345.841 1.00 79.72 106 LYS A C 1
ATOM 1624 O O . LYS B 2 106 ? 234.866 310.830 344.857 1.00 79.72 106 LYS A O 1
ATOM 1630 N N . TYR B 2 107 ? 233.984 309.142 346.055 1.00 77.88 107 TYR A N 1
ATOM 1631 C CA . TYR B 2 107 ? 234.536 308.148 345.142 1.00 77.88 107 TYR A CA 1
ATOM 1632 C C . TYR B 2 107 ? 233.922 308.267 343.757 1.00 77.88 107 TYR A C 1
ATOM 1633 O O . TYR B 2 107 ? 234.626 308.132 342.749 1.00 77.88 107 TYR A O 1
ATOM 1642 N N . ARG B 2 108 ? 232.616 308.528 343.676 1.00 82.70 108 ARG A N 1
ATOM 1643 C CA . ARG B 2 108 ? 232.001 308.747 342.372 1.00 82.70 108 ARG A CA 1
ATOM 1644 C C . ARG B 2 108 ? 232.589 309.974 341.690 1.00 82.70 108 ARG A C 1
ATOM 1645 O O . ARG B 2 108 ? 232.834 309.961 340.479 1.00 82.70 108 ARG A O 1
ATOM 1653 N N . GLU B 2 109 ? 232.823 311.046 342.453 1.00 79.36 109 GLU A N 1
ATOM 1654 C CA . GLU B 2 109 ? 233.477 312.221 341.881 1.00 79.36 109 GLU A CA 1
ATOM 1655 C C . GLU B 2 109 ? 234.900 311.900 341.433 1.00 79.36 109 GLU A C 1
ATOM 1656 O O . GLU B 2 109 ? 235.466 312.602 340.587 1.00 79.36 109 GLU A O 1
ATOM 1662 N N . SER B 2 110 ? 235.494 310.842 341.990 1.00 75.40 110 SER A N 1
ATOM 1663 C CA . SER B 2 110 ? 236.880 310.525 341.663 1.00 75.40 110 SER A CA 1
ATOM 1664 C C . SER B 2 110 ? 237.024 309.931 340.268 1.00 75.40 110 SER A C 1
ATOM 1665 O O . SER B 2 110 ? 238.151 309.738 339.797 1.00 75.40 110 SER A O 1
ATOM 1668 N N . PHE B 2 111 ? 235.916 309.609 339.598 1.00 76.34 111 PHE A N 1
ATOM 1669 C CA . PHE B 2 111 ? 236.026 308.965 338.293 1.00 76.34 111 PHE A CA 1
ATOM 1670 C C . PHE B 2 111 ? 235.668 309.895 337.145 1.00 76.34 111 PHE A C 1
ATOM 1671 O O . PHE B 2 111 ? 235.471 309.430 336.016 1.00 76.34 111 PHE A O 1
ATOM 1679 N N . THR B 2 112 ? 235.566 311.193 337.400 1.00 81.40 112 THR A N 1
ATOM 1680 C CA . THR B 2 112 ? 235.450 312.137 336.299 1.00 81.40 112 THR A CA 1
ATOM 1681 C C . THR B 2 112 ? 236.729 312.116 335.471 1.00 81.40 112 THR A C 1
ATOM 1682 O O . THR B 2 112 ? 237.791 312.541 335.934 1.00 81.40 112 THR A O 1
ATOM 1686 N N . GLY B 2 113 ? 236.622 311.615 334.243 1.00 80.39 113 GLY A N 1
ATOM 1687 C CA . GLY B 2 113 ? 237.760 311.506 333.358 1.00 80.39 113 GLY A CA 1
ATOM 1688 C C . GLY B 2 113 ? 238.332 310.114 333.195 1.00 80.39 113 GLY A C 1
ATOM 1689 O O . GLY B 2 113 ? 239.287 309.942 332.429 1.00 80.39 113 GLY A O 1
ATOM 1690 N N . TYR B 2 114 ? 237.787 309.116 333.882 1.00 78.10 114 TYR A N 1
ATOM 1691 C CA . TYR B 2 114 ? 238.232 307.738 333.744 1.00 78.10 114 TYR A CA 1
ATOM 1692 C C . TYR B 2 114 ? 237.217 306.978 332.907 1.00 78.10 114 TYR A C 1
ATOM 1693 O O . TYR B 2 114 ? 236.008 307.145 333.093 1.00 78.10 114 TYR A O 1
ATOM 1702 N N . ASN B 2 115 ? 237.703 306.161 331.976 1.00 74.59 115 ASN A N 1
ATOM 1703 C CA . ASN B 2 115 ? 236.805 305.433 331.094 1.00 74.59 115 ASN A CA 1
ATOM 1704 C C . ASN B 2 115 ? 236.146 304.274 331.825 1.00 74.59 115 ASN A C 1
ATOM 1705 O O . ASN B 2 115 ? 236.817 303.475 332.482 1.00 74.59 115 ASN A O 1
ATOM 1710 N N . LEU B 2 116 ? 234.825 304.189 331.705 1.00 71.72 116 LEU A N 1
ATOM 1711 C CA . LEU B 2 116 ? 234.044 303.128 332.318 1.00 71.72 116 LEU A CA 1
ATOM 1712 C C . LEU B 2 116 ? 233.663 302.034 331.333 1.00 71.72 116 LEU A C 1
ATOM 1713 O O . LEU B 2 116 ? 232.905 301.130 331.692 1.00 71.72 116 LEU A O 1
ATOM 1718 N N . MET B 2 117 ? 234.163 302.100 330.108 1.00 68.96 117 MET A N 1
ATOM 1719 C CA . MET B 2 117 ? 233.811 301.117 329.099 1.00 68.96 117 MET A CA 1
ATOM 1720 C C . MET B 2 117 ? 234.441 299.770 329.420 1.00 68.96 117 MET A C 1
ATOM 1721 O O . MET B 2 117 ? 235.613 299.687 329.789 1.00 68.96 117 MET A O 1
ATOM 1726 N N . VAL B 2 118 ? 233.654 298.712 329.279 1.00 67.75 118 VAL A N 1
ATOM 1727 C CA . VAL B 2 118 ? 234.131 297.351 329.465 1.00 67.75 118 VAL A CA 1
ATOM 1728 C C . VAL B 2 118 ? 233.836 296.567 328.198 1.00 67.75 118 VAL A C 1
ATOM 1729 O O . VAL B 2 118 ? 232.797 296.757 327.558 1.00 67.75 118 VAL A O 1
ATOM 1733 N N . ASN B 2 119 ? 234.767 295.698 327.821 1.00 67.97 119 ASN A N 1
ATOM 1734 C CA . ASN B 2 119 ? 234.639 294.910 326.604 1.00 67.97 119 ASN A CA 1
ATOM 1735 C C . ASN B 2 119 ? 234.316 293.470 326.959 1.00 67.97 119 ASN A C 1
ATOM 1736 O O . ASN B 2 119 ? 235.007 292.855 327.773 1.00 67.97 119 ASN A O 1
ATOM 1741 N N . ASP B 2 120 ? 233.269 292.939 326.341 1.00 68.11 120 ASP A N 1
ATOM 1742 C CA . ASP B 2 120 ? 232.880 291.548 326.491 1.00 68.11 120 ASP A CA 1
ATOM 1743 C C . ASP B 2 120 ? 232.906 290.872 325.131 1.00 68.11 120 ASP A C 1
ATOM 1744 O O . ASP B 2 120 ? 232.594 291.495 324.114 1.00 68.11 120 ASP A O 1
ATOM 1749 N N . LEU B 2 121 ? 233.291 289.600 325.119 1.00 64.29 121 LEU A N 1
ATOM 1750 C CA . LEU B 2 121 ? 233.577 288.869 323.893 1.00 64.29 121 LEU A CA 1
ATOM 1751 C C . LEU B 2 121 ? 232.457 287.886 323.601 1.00 64.29 121 LEU A C 1
ATOM 1752 O O . LEU B 2 121 ? 232.040 287.137 324.488 1.00 64.29 121 LEU A O 1
ATOM 1757 N N . TYR B 2 122 ? 231.982 287.885 322.362 1.00 66.07 122 TYR A N 1
ATOM 1758 C CA . TYR B 2 122 ? 230.956 286.954 321.920 1.00 66.07 122 TYR A CA 1
ATOM 1759 C C . TYR B 2 122 ? 231.478 286.178 320.726 1.00 66.07 122 TYR A C 1
ATOM 1760 O O . TYR B 2 122 ? 231.966 286.775 319.764 1.00 66.07 122 TYR A O 1
ATOM 1769 N N . LEU B 2 123 ? 231.368 284.858 320.779 1.00 65.86 123 LEU A N 1
ATOM 1770 C CA . LEU B 2 123 ? 231.720 283.991 319.665 1.00 65.86 123 LEU A CA 1
ATOM 1771 C C . LEU B 2 123 ? 230.461 283.336 319.125 1.00 65.86 123 LEU A C 1
ATOM 1772 O O . LEU B 2 123 ? 229.723 282.693 319.879 1.00 65.86 123 LEU A O 1
ATOM 1777 N N . THR B 2 124 ? 230.222 283.483 317.828 1.00 67.12 124 THR A N 1
ATOM 1778 C CA . THR B 2 124 ? 229.057 282.898 317.180 1.00 67.12 124 THR A CA 1
ATOM 1779 C C . THR B 2 124 ? 229.527 281.867 316.172 1.00 67.12 124 THR A C 1
ATOM 1780 O O . THR B 2 124 ? 230.339 282.179 315.298 1.00 67.12 124 THR A O 1
ATOM 1784 N N . VAL B 2 125 ? 229.009 280.650 316.285 1.00 66.57 125 VAL A N 1
ATOM 1785 C CA . VAL B 2 125 ? 229.391 279.542 315.420 1.00 66.57 125 VAL A CA 1
ATOM 1786 C C . VAL B 2 125 ? 228.170 279.092 314.632 1.00 66.57 125 VAL A C 1
ATOM 1787 O O . VAL B 2 125 ? 227.096 278.874 315.203 1.00 66.57 125 VAL A O 1
ATOM 1791 N N . VAL B 2 126 ? 228.328 278.976 313.318 1.00 67.16 126 VAL A N 1
ATOM 1792 C CA . VAL B 2 126 ? 227.239 278.579 312.441 1.00 67.16 126 VAL A CA 1
ATOM 1793 C C . VAL B 2 126 ? 227.580 277.222 311.856 1.00 67.16 126 VAL A C 1
ATOM 1794 O O . VAL B 2 126 ? 228.733 276.784 311.902 1.00 67.16 126 VAL A O 1
ATOM 1798 N N . TYR B 2 127 ? 226.572 276.544 311.318 1.00 74.29 127 TYR A N 1
ATOM 1799 C CA . TYR B 2 127 ? 226.767 275.237 310.697 1.00 74.29 127 TYR A CA 1
ATOM 1800 C C . TYR B 2 127 ? 226.046 275.218 309.355 1.00 74.29 127 TYR A C 1
ATOM 1801 O O . TYR B 2 127 ? 224.897 274.787 309.266 1.00 74.29 127 TYR A O 1
ATOM 1810 N N . ARG B 2 128 ? 226.726 275.676 308.314 1.00 80.71 128 ARG A N 1
ATOM 1811 C CA . ARG B 2 128 ? 226.189 275.528 306.973 1.00 80.71 128 ARG A CA 1
ATOM 1812 C C . ARG B 2 128 ? 226.193 274.052 306.591 1.00 80.71 128 ARG A C 1
ATOM 1813 O O . ARG B 2 128 ? 227.180 273.351 306.841 1.00 80.71 128 ARG A O 1
ATOM 1821 N N . PRO B 2 129 ? 225.109 273.540 306.004 1.00 78.74 129 PRO A N 1
ATOM 1822 C CA . PRO B 2 129 ? 225.049 272.092 305.736 1.00 78.74 129 PRO A CA 1
ATOM 1823 C C . PRO B 2 129 ? 226.132 271.594 304.796 1.00 78.74 129 PRO A C 1
ATOM 1824 O O . PRO B 2 129 ? 226.819 270.615 305.111 1.00 78.74 129 PRO A O 1
ATOM 1828 N N . VAL B 2 130 ? 226.307 272.233 303.643 1.00 85.89 130 VAL A N 1
ATOM 1829 C CA . VAL B 2 130 ? 227.302 271.821 302.662 1.00 85.89 130 VAL A CA 1
ATOM 1830 C C . VAL B 2 130 ? 227.983 273.062 302.102 1.00 85.89 130 VAL A C 1
ATOM 1831 O O . VAL B 2 130 ? 227.325 274.055 301.779 1.00 85.89 130 VAL A O 1
ATOM 1835 N N . SER B 2 131 ? 229.308 273.006 301.991 1.00 97.20 131 SER A N 1
ATOM 1836 C CA . SER B 2 131 ? 230.101 274.138 301.530 1.00 97.20 131 SER A CA 1
ATOM 1837 C C . SER B 2 131 ? 230.642 273.935 300.120 1.00 97.20 131 SER A C 1
ATOM 1838 O O . SER B 2 131 ? 231.776 274.328 299.832 1.00 97.20 131 SER A O 1
ATOM 1840 N N . ASP B 2 132 ? 229.859 273.314 299.238 1.00 112.62 132 ASP A N 1
ATOM 1841 C CA . ASP B 2 132 ? 230.299 273.118 297.864 1.00 112.62 132 ASP A CA 1
ATOM 1842 C C . ASP B 2 132 ? 230.480 274.464 297.174 1.00 112.62 132 ASP A C 1
ATOM 1843 O O . ASP B 2 132 ? 229.666 275.376 297.337 1.00 112.62 132 ASP A O 1
ATOM 1845 N N . LYS B 2 133 ? 231.567 274.586 296.411 1.00 118.07 133 LYS A N 1
ATOM 1846 C CA . LYS B 2 133 ? 231.842 275.835 295.712 1.00 118.07 133 LYS A CA 1
ATOM 1847 C C . LYS B 2 133 ? 230.782 276.126 294.659 1.00 118.07 133 LYS A C 1
ATOM 1848 O O . LYS B 2 133 ? 230.359 277.275 294.494 1.00 118.07 133 LYS A O 1
ATOM 1850 N N . VAL B 2 134 ? 230.347 275.102 293.932 1.00 117.85 134 VAL A N 1
ATOM 1851 C CA . VAL B 2 134 ? 229.414 275.276 292.830 1.00 117.85 134 VAL A CA 1
ATOM 1852 C C . VAL B 2 134 ? 228.115 274.516 293.060 1.00 117.85 134 VAL A C 1
ATOM 1853 O O . VAL B 2 134 ? 227.034 275.033 292.769 1.00 117.85 134 VAL A O 1
ATOM 1855 N N . LEU B 2 135 ? 228.200 273.292 293.585 1.00 117.96 135 LEU A N 1
ATOM 1856 C CA . LEU B 2 135 ? 227.022 272.435 293.669 1.00 117.96 135 LEU A CA 1
ATOM 1857 C C . LEU B 2 135 ? 225.945 273.035 294.561 1.00 117.96 135 LEU A C 1
ATOM 1858 O O . LEU B 2 135 ? 224.764 272.702 294.414 1.00 117.96 135 LEU A O 1
ATOM 1860 N N . SER B 2 136 ? 226.328 273.915 295.489 1.00 116.74 136 SER A N 1
ATOM 1861 C CA . SER B 2 136 ? 225.338 274.565 296.337 1.00 116.74 136 SER A CA 1
ATOM 1862 C C . SER B 2 136 ? 224.371 275.400 295.510 1.00 116.74 136 SER A C 1
ATOM 1863 O O . SER B 2 136 ? 223.159 275.381 295.754 1.00 116.74 136 SER A O 1
ATOM 1865 N N . PHE B 2 137 ? 224.889 276.135 294.522 1.00 117.52 137 PHE A N 1
ATOM 1866 C CA . PHE B 2 137 ? 224.029 276.958 293.677 1.00 117.52 137 PHE A CA 1
ATOM 1867 C C . PHE B 2 137 ? 223.038 276.098 292.896 1.00 117.52 137 PHE A C 1
ATOM 1868 O O . PHE B 2 137 ? 221.851 276.430 292.797 1.00 117.52 137 PHE A O 1
ATOM 1870 N N . PHE B 2 138 ? 223.511 274.983 292.335 1.00 115.83 138 PHE A N 1
ATOM 1871 C CA . PHE B 2 138 ? 222.624 274.096 291.590 1.00 115.83 138 PHE A CA 1
ATOM 1872 C C . PHE B 2 138 ? 221.577 273.470 292.502 1.00 115.83 138 PHE A C 1
ATOM 1873 O O . PHE B 2 138 ? 220.419 273.300 292.105 1.00 115.83 138 PHE A O 1
ATOM 1875 N N . ALA B 2 139 ? 221.966 273.112 293.727 1.00 113.06 139 ALA A N 1
ATOM 1876 C CA . ALA B 2 139 ? 221.025 272.464 294.635 1.00 113.06 139 ALA A CA 1
ATOM 1877 C C . ALA B 2 139 ? 220.015 273.456 295.197 1.00 113.06 139 ALA A C 1
ATOM 1878 O O . ALA B 2 139 ? 218.911 273.069 295.594 1.00 113.06 139 ALA A O 1
ATOM 1880 N N . LYS B 2 140 ? 220.377 274.743 295.244 1.00 112.80 140 LYS A N 1
ATOM 1881 C CA . LYS B 2 140 ? 219.517 275.734 295.886 1.00 112.80 140 LYS A CA 1
ATOM 1882 C C . LYS B 2 140 ? 218.199 275.918 295.137 1.00 112.80 140 LYS A C 1
ATOM 1883 O O . LYS B 2 140 ? 217.182 276.287 295.739 1.00 112.80 140 LYS A O 1
ATOM 1885 N N . ARG B 2 141 ? 218.192 275.676 293.829 1.00 110.18 141 ARG A N 1
ATOM 1886 C CA . ARG B 2 141 ? 217.030 275.954 292.996 1.00 110.18 141 ARG A CA 1
ATOM 1887 C C . ARG B 2 141 ? 216.114 274.748 292.810 1.00 110.18 141 ARG A C 1
ATOM 1888 O O . ARG B 2 141 ? 215.424 274.666 291.788 1.00 110.18 141 ARG A O 1
ATOM 1890 N N . GLU B 2 142 ? 216.090 273.817 293.758 1.00 105.66 142 GLU A N 1
ATOM 1891 C CA . GLU B 2 142 ? 215.239 272.637 293.674 1.00 105.66 142 GLU A CA 1
ATOM 1892 C C . GLU B 2 142 ? 214.368 272.533 294.918 1.00 105.66 142 GLU A C 1
ATOM 1893 O O . GLU B 2 142 ? 214.806 272.875 296.021 1.00 105.66 142 GLU A O 1
ATOM 1895 N N . ARG B 2 143 ? 213.133 272.074 294.736 1.00 97.01 143 ARG A N 1
ATOM 1896 C CA . ARG B 2 143 ? 212.264 271.792 295.867 1.00 97.01 143 ARG A CA 1
ATOM 1897 C C . ARG B 2 143 ? 212.710 270.515 296.569 1.00 97.01 143 ARG A C 1
ATOM 1898 O O . ARG B 2 143 ? 213.382 269.661 295.981 1.00 97.01 143 ARG A O 1
ATOM 1900 N N . GLU B 2 144 ? 212.327 270.382 297.838 1.00 94.26 144 GLU A N 1
ATOM 1901 C CA . GLU B 2 144 ? 212.742 269.255 298.661 1.00 94.26 144 GLU A CA 1
ATOM 1902 C C . GLU B 2 144 ? 211.548 268.678 299.409 1.00 94.26 144 GLU A C 1
ATOM 1903 O O . GLU B 2 144 ? 210.524 269.338 299.597 1.00 94.26 144 GLU A O 1
ATOM 1905 N N . THR B 2 145 ? 211.698 267.431 299.829 1.00 93.53 145 THR A N 1
ATOM 1906 C CA . THR B 2 145 ? 210.636 266.757 300.566 1.00 93.53 145 THR A CA 1
ATOM 1907 C C . THR B 2 145 ? 210.562 267.303 301.988 1.00 93.53 145 THR A C 1
ATOM 1908 O O . THR B 2 145 ? 211.582 267.336 302.685 1.00 93.53 145 THR A O 1
ATOM 1912 N N . PRO B 2 146 ? 209.382 267.727 302.453 1.00 92.16 146 PRO A N 1
ATOM 1913 C CA . PRO B 2 146 ? 209.300 268.331 303.794 1.00 92.16 146 PRO A CA 1
ATOM 1914 C C . PRO B 2 146 ? 209.749 267.408 304.912 1.00 92.16 146 PRO A C 1
ATOM 1915 O O . PRO B 2 146 ? 210.181 267.891 305.965 1.00 92.16 146 PRO A O 1
ATOM 1919 N N . ASP B 2 147 ? 209.655 266.091 304.725 1.00 94.58 147 ASP A N 1
ATOM 1920 C CA . ASP B 2 147 ? 210.208 265.184 305.723 1.00 94.58 147 ASP A CA 1
ATOM 1921 C C . ASP B 2 147 ? 211.728 265.128 305.631 1.00 94.58 147 ASP A C 1
ATOM 1922 O O . ASP B 2 147 ? 212.418 264.976 306.647 1.00 94.58 147 ASP A O 1
ATOM 1927 N N . GLN B 2 148 ? 212.276 265.257 304.423 1.00 90.97 148 GLN A N 1
ATOM 1928 C CA . GLN B 2 148 ? 213.729 265.257 304.292 1.00 90.97 148 GLN A CA 1
ATOM 1929 C C . GLN B 2 148 ? 214.327 266.579 304.759 1.00 90.97 148 GLN A C 1
ATOM 1930 O O . GLN B 2 148 ? 215.461 266.616 305.253 1.00 90.97 148 GLN A O 1
ATOM 1936 N N . LYS B 2 149 ? 213.578 267.674 304.635 1.00 87.76 149 LYS A N 1
ATOM 1937 C CA . LYS B 2 149 ? 214.002 268.906 305.290 1.00 87.76 149 LYS A CA 1
ATOM 1938 C C . LYS B 2 149 ? 214.028 268.731 306.803 1.00 87.76 149 LYS A C 1
ATOM 1939 O O . LYS B 2 149 ? 214.915 269.258 307.482 1.00 87.76 149 LYS A O 1
ATOM 1945 N N . LYS B 2 150 ? 213.073 267.978 307.350 1.00 84.48 150 LYS A N 1
ATOM 1946 C CA . LYS B 2 150 ? 213.127 267.643 308.767 1.00 84.48 150 LYS A CA 1
ATOM 1947 C C . LYS B 2 150 ? 214.355 266.803 309.079 1.00 84.48 150 LYS A C 1
ATOM 1948 O O . LYS B 2 150 ? 214.956 266.942 310.152 1.00 84.48 150 LYS A O 1
ATOM 1954 N N . HIS B 2 151 ? 214.734 265.910 308.166 1.00 86.18 151 HIS A N 1
ATOM 1955 C CA . HIS B 2 151 ? 215.949 265.131 308.373 1.00 86.18 151 HIS A CA 1
ATOM 1956 C C . HIS B 2 151 ? 217.177 266.034 308.417 1.00 86.18 151 HIS A C 1
ATOM 1957 O O . HIS B 2 151 ? 218.072 265.846 309.254 1.00 86.18 151 HIS A O 1
ATOM 1964 N N . ARG B 2 152 ? 217.239 267.013 307.517 1.00 82.07 152 ARG A N 1
ATOM 1965 C CA . ARG B 2 152 ? 218.341 267.967 307.552 1.00 82.07 152 ARG A CA 1
ATOM 1966 C C . ARG B 2 152 ? 218.334 268.751 308.858 1.00 82.07 152 ARG A C 1
ATOM 1967 O O . ARG B 2 152 ? 219.388 268.958 309.471 1.00 82.07 152 ARG A O 1
ATOM 1975 N N . GLN B 2 153 ? 217.149 269.187 309.303 1.00 78.15 153 GLN A N 1
ATOM 1976 C CA . GLN B 2 153 ? 217.024 269.862 310.594 1.00 78.15 153 GLN A CA 1
ATOM 1977 C C . GLN B 2 153 ? 217.620 269.025 311.709 1.00 78.15 153 GLN A C 1
ATOM 1978 O O . GLN B 2 153 ? 218.455 269.506 312.483 1.00 78.15 153 GLN A O 1
ATOM 1984 N N . GLU B 2 154 ? 217.192 267.770 311.812 1.00 77.51 154 GLU A N 1
ATOM 1985 C CA . GLU B 2 154 ? 217.620 266.935 312.923 1.00 77.51 154 GLU A CA 1
ATOM 1986 C C . GLU B 2 154 ? 219.121 266.695 312.883 1.00 77.51 154 GLU A C 1
ATOM 1987 O O . GLU B 2 154 ? 219.803 266.808 313.913 1.00 77.51 154 GLU A O 1
ATOM 1993 N N . SER B 2 155 ? 219.664 266.382 311.704 1.00 78.27 155 SER A N 1
ATOM 1994 C CA . SER B 2 155 ? 221.095 266.116 311.621 1.00 78.27 155 SER A CA 1
ATOM 1995 C C . SER B 2 155 ? 221.907 267.366 311.930 1.00 78.27 155 SER A C 1
ATOM 1996 O O . SER B 2 155 ? 222.914 267.296 312.648 1.00 78.27 155 SER A O 1
ATOM 1999 N N . CYS B 2 156 ? 221.486 268.518 311.402 1.00 76.37 156 CYS A N 1
ATOM 2000 C CA . CYS B 2 156 ? 222.211 269.754 311.665 1.00 76.37 156 CYS A CA 1
ATOM 2001 C C . CYS B 2 156 ? 222.168 270.111 313.140 1.00 76.37 156 CYS A C 1
ATOM 2002 O O . CYS B 2 156 ? 223.176 270.544 313.709 1.00 76.37 156 CYS A O 1
ATOM 2005 N N . ILE B 2 157 ? 221.011 269.942 313.782 1.00 70.78 157 ILE A N 1
ATOM 2006 C CA . ILE B 2 157 ? 220.913 270.248 315.205 1.00 70.78 157 ILE A CA 1
ATOM 2007 C C . ILE B 2 157 ? 221.817 269.332 316.011 1.00 70.78 157 ILE A C 1
ATOM 2008 O O . ILE B 2 157 ? 222.500 269.776 316.941 1.00 70.78 157 ILE A O 1
ATOM 2013 N N . LYS B 2 158 ? 221.839 268.042 315.677 1.00 73.64 158 LYS A N 1
ATOM 2014 C CA . LYS B 2 158 ? 222.723 267.142 316.403 1.00 73.64 158 LYS A CA 1
ATOM 2015 C C . LYS B 2 158 ? 224.175 267.553 316.231 1.00 73.64 158 LYS A C 1
ATOM 2016 O O . LYS B 2 158 ? 224.930 267.608 317.209 1.00 73.64 158 LYS A O 1
ATOM 2022 N N . ALA B 2 159 ? 224.576 267.869 315.000 1.00 74.37 159 ALA A N 1
ATOM 2023 C CA . ALA B 2 159 ? 225.962 268.259 314.765 1.00 74.37 159 ALA A CA 1
ATOM 2024 C C . ALA B 2 159 ? 226.312 269.527 315.530 1.00 74.37 159 ALA A C 1
ATOM 2025 O O . ALA B 2 159 ? 227.379 269.617 316.150 1.00 74.37 159 ALA A O 1
ATOM 2027 N N . LEU B 2 160 ? 225.415 270.513 315.518 1.00 72.26 160 LEU A N 1
ATOM 2028 C CA . LEU B 2 160 ? 225.707 271.782 316.173 1.00 72.26 160 LEU A CA 1
ATOM 2029 C C . LEU B 2 160 ? 225.744 271.622 317.687 1.00 72.26 160 LEU A C 1
ATOM 2030 O O . LEU B 2 160 ? 226.558 272.256 318.365 1.00 72.26 160 LEU A O 1
ATOM 2035 N N . GLU B 2 161 ? 224.872 270.777 318.235 1.00 73.79 161 GLU A N 1
ATOM 2036 C CA . GLU B 2 161 ? 224.923 270.497 319.664 1.00 73.79 161 GLU A CA 1
ATOM 2037 C C . GLU B 2 161 ? 226.230 269.816 320.037 1.00 73.79 161 GLU A C 1
ATOM 2038 O O . GLU B 2 161 ? 226.828 270.123 321.074 1.00 73.79 161 GLU A O 1
ATOM 2044 N N . ASP B 2 162 ? 226.690 268.887 319.200 1.00 73.51 162 ASP A N 1
ATOM 2045 C CA . ASP B 2 162 ? 227.982 268.263 319.445 1.00 73.51 162 ASP A CA 1
ATOM 2046 C C . ASP B 2 162 ? 229.093 269.301 319.427 1.00 73.51 162 ASP A C 1
ATOM 2047 O O . ASP B 2 162 ? 229.998 269.277 320.276 1.00 73.51 162 ASP A O 1
ATOM 2052 N N . ILE B 2 163 ? 229.032 270.231 318.474 1.00 73.67 163 ILE A N 1
ATOM 2053 C CA . ILE B 2 163 ? 230.043 271.282 318.381 1.00 73.67 163 ILE A CA 1
ATOM 2054 C C . ILE B 2 163 ? 230.042 272.139 319.640 1.00 73.67 163 ILE A C 1
ATOM 2055 O O . ILE B 2 163 ? 231.098 272.463 320.195 1.00 73.67 163 ILE A O 1
ATOM 2060 N N . ASN B 2 164 ? 228.856 272.531 320.097 1.00 72.32 164 ASN A N 1
ATOM 2061 C CA . ASN B 2 164 ? 228.779 273.358 321.294 1.00 72.32 164 ASN A CA 1
ATOM 2062 C C . ASN B 2 164 ? 229.312 272.620 322.511 1.00 72.32 164 ASN A C 1
ATOM 2063 O O . ASN B 2 164 ? 230.010 273.209 323.340 1.00 72.32 164 ASN A O 1
ATOM 2068 N N . ARG B 2 165 ? 228.995 271.332 322.643 1.00 71.52 165 ARG A N 1
ATOM 2069 C CA . ARG B 2 165 ? 229.521 270.578 323.775 1.00 71.52 165 ARG A CA 1
ATOM 2070 C C . ARG B 2 165 ? 231.040 270.519 323.738 1.00 71.52 165 ARG A C 1
ATOM 2071 O O . ARG B 2 165 ? 231.705 270.730 324.764 1.00 71.52 165 ARG A O 1
ATOM 2079 N N . THR B 2 166 ? 231.611 270.250 322.564 1.00 72.55 166 THR A N 1
ATOM 2080 C CA . THR B 2 166 ? 233.064 270.194 322.465 1.00 72.55 166 THR A CA 1
ATOM 2081 C C . THR B 2 166 ? 233.691 271.543 322.792 1.00 72.55 166 THR A C 1
ATOM 2082 O O . THR B 2 166 ? 234.698 271.610 323.507 1.00 72.55 166 THR A O 1
ATOM 2086 N N . LEU B 2 167 ? 233.106 272.629 322.287 1.00 68.12 167 LEU A N 1
ATOM 2087 C CA . LEU B 2 167 ? 233.662 273.951 322.562 1.00 68.12 167 LEU A CA 1
ATOM 2088 C C . LEU B 2 167 ? 233.567 274.291 324.042 1.00 68.12 167 LEU A C 1
ATOM 2089 O O . LEU B 2 167 ? 234.496 274.870 324.612 1.00 68.12 167 LEU A O 1
ATOM 2094 N N . GLY B 2 168 ? 232.447 273.955 324.675 1.00 71.19 168 GLY A N 1
ATOM 2095 C CA . GLY B 2 168 ? 232.319 274.205 326.097 1.00 71.19 168 GLY A CA 1
ATOM 2096 C C . GLY B 2 168 ? 233.336 273.432 326.907 1.00 71.19 168 GLY A C 1
ATOM 2097 O O . GLY B 2 168 ? 233.873 273.938 327.895 1.00 71.19 168 GLY A O 1
ATOM 2098 N N . GLN B 2 169 ? 233.613 272.192 326.503 1.00 73.49 169 GLN A N 1
ATOM 2099 C CA . GLN B 2 169 ? 234.652 271.431 327.188 1.00 73.49 169 GLN A CA 1
ATOM 2100 C C . GLN B 2 169 ? 236.034 272.016 326.920 1.00 73.49 169 GLN A C 1
ATOM 2101 O O . GLN B 2 169 ? 236.935 271.903 327.758 1.00 73.49 169 GLN A O 1
ATOM 2107 N N . SER B 2 170 ? 236.225 272.635 325.753 1.00 69.64 170 SER A N 1
ATOM 2108 C CA . SER B 2 170 ? 237.530 273.199 325.425 1.00 69.64 170 SER A CA 1
ATOM 2109 C C . SER B 2 170 ? 237.770 274.524 326.143 1.00 69.64 170 SER A C 1
ATOM 2110 O O . SER B 2 170 ? 238.922 274.888 326.411 1.00 69.64 170 SER A O 1
ATOM 2113 N N . PHE B 2 171 ? 236.705 275.262 326.452 1.00 64.87 171 PHE A N 1
ATOM 2114 C CA . PHE B 2 171 ? 236.817 276.595 327.033 1.00 64.87 171 PHE A CA 1
ATOM 2115 C C . PHE B 2 171 ? 236.605 276.598 328.540 1.00 64.87 171 PHE A C 1
ATOM 2116 O O . PHE B 2 171 ? 236.008 277.535 329.075 1.00 64.87 171 PHE A O 1
ATOM 2124 N N . LYS B 2 172 ? 237.079 275.568 329.239 1.00 65.86 172 LYS A N 1
ATOM 2125 C CA . LYS B 2 172 ? 236.875 275.518 330.680 1.00 65.86 172 LYS A CA 1
ATOM 2126 C C . LYS B 2 172 ? 237.553 276.693 331.374 1.00 65.86 172 LYS A C 1
ATOM 2127 O O . LYS B 2 172 ? 236.975 277.309 332.276 1.00 65.86 172 LYS A O 1
ATOM 2133 N N . ARG B 2 173 ? 238.776 277.027 330.954 1.00 66.79 173 ARG A N 1
ATOM 2134 C CA . ARG B 2 173 ? 239.501 278.137 331.568 1.00 66.79 173 ARG A CA 1
ATOM 2135 C C . ARG B 2 173 ? 238.871 279.478 331.218 1.00 66.79 173 ARG A C 1
ATOM 2136 O O . ARG B 2 173 ? 238.998 280.451 331.968 1.00 66.79 173 ARG A O 1
ATOM 2144 N N . TYR B 2 174 ? 238.217 279.559 330.071 1.00 64.28 174 TYR A N 1
ATOM 2145 C CA . TYR B 2 174 ? 237.540 280.779 329.682 1.00 64.28 174 TYR A CA 1
ATOM 2146 C C . TYR B 2 174 ? 236.137 280.806 330.283 1.00 64.28 174 TYR A C 1
ATOM 2147 O O . TYR B 2 174 ? 235.730 279.902 331.018 1.00 64.28 174 TYR A O 1
ATOM 2156 N N . GLY B 2 175 ? 235.392 281.867 329.972 1.00 66.66 175 GLY A N 1
ATOM 2157 C CA . GLY B 2 175 ? 234.060 282.008 330.540 1.00 66.66 175 GLY A CA 1
ATOM 2158 C C . GLY B 2 175 ? 233.113 280.908 330.106 1.00 66.66 175 GLY A C 1
ATOM 2159 O O . GLY B 2 175 ? 232.479 280.260 330.942 1.00 66.66 175 GLY A O 1
ATOM 2160 N N . ALA B 2 176 ? 233.008 280.679 328.801 1.00 67.13 176 ALA A N 1
ATOM 2161 C CA . ALA B 2 176 ? 232.251 279.564 328.247 1.00 67.13 176 ALA A CA 1
ATOM 2162 C C . ALA B 2 176 ? 230.819 279.541 328.779 1.00 67.13 176 ALA A C 1
ATOM 2163 O O . ALA B 2 176 ? 230.416 278.654 329.532 1.00 67.13 176 ALA A O 1
ATOM 2165 N N . GLU B 2 177 ? 230.055 280.554 328.396 1.00 66.62 177 GLU A N 1
ATOM 2166 C CA . GLU B 2 177 ? 228.639 280.635 328.720 1.00 66.62 177 GLU A CA 1
ATOM 2167 C C . GLU B 2 177 ? 227.836 280.634 327.428 1.00 66.62 177 GLU A C 1
ATOM 2168 O O . GLU B 2 177 ? 228.090 281.450 326.536 1.00 66.62 177 GLU A O 1
ATOM 2174 N N . LEU B 2 178 ? 226.874 279.723 327.329 1.00 65.03 178 LEU A N 1
ATOM 2175 C CA . LEU B 2 178 ? 226.066 279.576 326.126 1.00 65.03 178 LEU A CA 1
ATOM 2176 C C . LEU B 2 178 ? 224.780 280.374 326.283 1.00 65.03 178 LEU A C 1
ATOM 2177 O O . LEU B 2 178 ? 223.989 280.110 327.193 1.00 65.03 178 LEU A O 1
ATOM 2182 N N . LEU B 2 179 ? 224.570 281.337 325.393 1.00 62.49 179 LEU A N 1
ATOM 2183 C CA . LEU B 2 179 ? 223.355 282.132 325.434 1.00 62.49 179 LEU A CA 1
ATOM 2184 C C . LEU B 2 179 ? 222.172 281.315 324.940 1.00 62.49 179 LEU A C 1
ATOM 2185 O O . LEU B 2 179 ? 222.251 280.638 323.912 1.00 62.49 179 LEU A O 1
ATOM 2190 N N . SER B 2 180 ? 221.063 281.388 325.673 1.00 65.49 180 SER A N 1
ATOM 2191 C CA . SER B 2 180 ? 219.882 280.596 325.367 1.00 65.49 180 SER A CA 1
ATOM 2192 C C . SER B 2 180 ? 218.642 281.408 325.696 1.00 65.49 180 SER A C 1
ATOM 2193 O O . SER B 2 180 ? 218.722 282.573 326.082 1.00 65.49 180 SER A O 1
ATOM 2196 N N . VAL B 2 181 ? 217.480 280.774 325.540 1.00 67.57 181 VAL A N 1
ATOM 2197 C CA . VAL B 2 181 ? 216.229 281.469 325.805 1.00 67.57 181 VAL A CA 1
ATOM 2198 C C . VAL B 2 181 ? 216.069 281.690 327.297 1.00 67.57 181 VAL A C 1
ATOM 2199 O O . VAL B 2 181 ? 216.320 280.796 328.114 1.00 67.57 181 VAL A O 1
ATOM 2203 N N . TYR B 2 182 ? 215.664 282.900 327.661 1.00 75.82 182 TYR A N 1
ATOM 2204 C CA . TYR B 2 182 ? 215.308 283.236 329.032 1.00 75.82 182 TYR A CA 1
ATOM 2205 C C . TYR B 2 182 ? 213.921 283.851 329.008 1.00 75.82 182 TYR A C 1
ATOM 2206 O O . TYR B 2 182 ? 213.629 284.697 328.161 1.00 75.82 182 TYR A O 1
ATOM 2215 N N . GLU B 2 183 ? 213.062 283.414 329.919 1.00 84.19 183 GLU A N 1
ATOM 2216 C CA . GLU B 2 183 ? 211.673 283.848 329.942 1.00 84.19 183 GLU A CA 1
ATOM 2217 C C . GLU B 2 183 ? 211.489 284.891 331.035 1.00 84.19 183 GLU A C 1
ATOM 2218 O O . GLU B 2 183 ? 212.111 284.803 332.097 1.00 84.19 183 GLU A O 1
ATOM 2224 N N . LYS B 2 184 ? 210.645 285.882 330.765 1.00 85.80 184 LYS A N 1
ATOM 2225 C CA . LYS B 2 184 ? 210.383 286.953 331.712 1.00 85.80 184 LYS A CA 1
ATOM 2226 C C . LYS B 2 184 ? 208.976 287.493 331.512 1.00 85.80 184 LYS A C 1
ATOM 2227 O O . LYS B 2 184 ? 208.607 287.893 330.406 1.00 85.80 184 LYS A O 1
ATOM 2233 N N . GLY B 2 185 ? 208.197 287.510 332.591 1.00 86.73 185 GLY A N 1
ATOM 2234 C CA . GLY B 2 185 ? 206.888 288.135 332.574 1.00 86.73 185 GLY A CA 1
ATOM 2235 C C . GLY B 2 185 ? 205.789 287.364 331.882 1.00 86.73 185 GLY A C 1
ATOM 2236 O O . GLY B 2 185 ? 204.907 287.989 331.282 1.00 86.73 185 GLY A O 1
ATOM 2237 N N . GLY B 2 186 ? 205.802 286.035 331.943 1.00 86.08 186 GLY A N 1
ATOM 2238 C CA . GLY B 2 186 ? 204.771 285.250 331.299 1.00 86.08 186 GLY A CA 1
ATOM 2239 C C . GLY B 2 186 ? 204.925 285.114 329.801 1.00 86.08 186 GLY A C 1
ATOM 2240 O O . GLY B 2 186 ? 204.011 284.594 329.146 1.00 86.08 186 GLY A O 1
ATOM 2241 N N . HIS B 2 187 ? 206.040 285.565 329.240 1.00 85.52 187 HIS A N 1
ATOM 2242 C CA . HIS B 2 187 ? 206.285 285.514 327.810 1.00 85.52 187 HIS A CA 1
ATOM 2243 C C . HIS B 2 187 ? 207.762 285.257 327.575 1.00 85.52 187 HIS A C 1
ATOM 2244 O O . HIS B 2 187 ? 208.618 285.759 328.308 1.00 85.52 187 HIS A O 1
ATOM 2251 N N . ALA B 2 188 ? 208.058 284.474 326.547 1.00 83.86 188 ALA A N 1
ATOM 2252 C CA . ALA B 2 188 ? 209.432 284.054 326.316 1.00 83.86 188 ALA A CA 1
ATOM 2253 C C . ALA B 2 188 ? 210.250 285.171 325.677 1.00 83.86 188 ALA A C 1
ATOM 2254 O O . ALA B 2 188 ? 209.734 286.002 324.927 1.00 83.86 188 ALA A O 1
ATOM 2256 N N . PHE B 2 189 ? 211.543 285.187 325.994 1.00 79.69 189 PHE A N 1
ATOM 2257 C CA . PHE B 2 189 ? 212.496 286.112 325.401 1.00 79.69 189 PHE A CA 1
ATOM 2258 C C . PHE B 2 189 ? 213.687 285.327 324.878 1.00 79.69 189 PHE A C 1
ATOM 2259 O O . PHE B 2 189 ? 213.897 284.168 325.245 1.00 79.69 189 PHE A O 1
ATOM 2267 N N . SER B 2 190 ? 214.473 285.968 324.020 1.00 74.45 190 SER A N 1
ATOM 2268 C CA . SER B 2 190 ? 215.623 285.336 323.386 1.00 74.45 190 SER A CA 1
ATOM 2269 C C . SER B 2 190 ? 216.871 286.141 323.698 1.00 74.45 190 SER A C 1
ATOM 2270 O O . SER B 2 190 ? 217.042 287.249 323.181 1.00 74.45 190 SER A O 1
ATOM 2273 N N . ALA B 2 191 ? 217.739 285.589 324.541 1.00 67.25 191 ALA A N 1
ATOM 2274 C CA . ALA B 2 191 ? 219.007 286.239 324.855 1.00 67.25 191 ALA A CA 1
ATOM 2275 C C . ALA B 2 191 ? 219.910 286.350 323.629 1.00 67.25 191 ALA A C 1
ATOM 2276 O O . ALA B 2 191 ? 220.509 287.410 323.420 1.00 67.25 191 ALA A O 1
ATOM 2278 N N . PRO B 2 192 ? 220.065 285.302 322.808 1.00 69.00 192 PRO A N 1
ATOM 2279 C CA . PRO B 2 192 ? 220.889 285.472 321.600 1.00 69.00 192 PRO A CA 1
ATOM 2280 C C . PRO B 2 192 ? 220.381 286.556 320.671 1.00 69.00 192 PRO A C 1
ATOM 2281 O O . PRO B 2 192 ? 221.184 287.234 320.023 1.00 69.00 192 PRO A O 1
ATOM 2285 N N . LEU B 2 193 ? 219.064 286.743 320.589 1.00 71.54 193 LEU A N 1
ATOM 2286 C CA . LEU B 2 193 ? 218.526 287.785 319.720 1.00 71.54 193 LEU A CA 1
ATOM 2287 C C . LEU B 2 193 ? 218.996 289.160 320.155 1.00 71.54 193 LEU A C 1
ATOM 2288 O O . LEU B 2 193 ? 219.164 290.057 319.324 1.00 71.54 193 LEU A O 1
ATOM 2293 N N . GLU B 2 194 ? 219.194 289.350 321.456 1.00 73.62 194 GLU A N 1
ATOM 2294 C CA . GLU B 2 194 ? 219.642 290.645 321.948 1.00 73.62 194 GLU A CA 1
ATOM 2295 C C . GLU B 2 194 ? 221.027 290.980 321.412 1.00 73.62 194 GLU A C 1
ATOM 2296 O O . GLU B 2 194 ? 221.299 292.133 321.062 1.00 73.62 194 GLU A O 1
ATOM 2302 N N . PHE B 2 195 ? 221.908 289.985 321.317 1.00 71.69 195 PHE A N 1
ATOM 2303 C CA . PHE B 2 195 ? 223.249 290.240 320.799 1.00 71.69 195 PHE A CA 1
ATOM 2304 C C . PHE B 2 195 ? 223.210 290.627 319.325 1.00 71.69 195 PHE A C 1
ATOM 2305 O O . PHE B 2 195 ? 223.866 291.588 318.903 1.00 71.69 195 PHE A O 1
ATOM 2313 N N . LEU B 2 196 ? 222.447 289.885 318.522 1.00 71.97 196 LEU A N 1
ATOM 2314 C CA . LEU B 2 196 ? 222.351 290.207 317.102 1.00 71.97 196 LEU A CA 1
ATOM 2315 C C . LEU B 2 196 ? 221.706 291.571 316.897 1.00 71.97 196 LEU A C 1
ATOM 2316 O O . LEU B 2 196 ? 222.112 292.334 316.012 1.00 71.97 196 LEU A O 1
ATOM 2321 N N . ALA B 2 197 ? 220.701 291.894 317.709 1.00 73.55 197 ALA A N 1
ATOM 2322 C CA . ALA B 2 197 ? 220.116 293.226 317.655 1.00 73.55 197 ALA A CA 1
ATOM 2323 C C . ALA B 2 197 ? 221.152 294.286 317.988 1.00 73.55 197 ALA A C 1
ATOM 2324 O O . ALA B 2 197 ? 221.240 295.311 317.305 1.00 73.55 197 ALA A O 1
ATOM 2326 N N . ARG B 2 198 ? 221.961 294.050 319.022 1.00 72.15 198 ARG A N 1
ATOM 2327 C CA . ARG B 2 198 ? 223.002 295.006 319.368 1.00 72.15 198 ARG A CA 1
ATOM 2328 C C . ARG B 2 198 ? 223.953 295.216 318.202 1.00 72.15 198 ARG A C 1
ATOM 2329 O O . ARG B 2 198 ? 224.394 296.341 317.943 1.00 72.15 198 ARG A O 1
ATOM 2337 N N . LEU B 2 199 ? 224.275 294.145 317.482 1.00 70.91 199 LEU A N 1
ATOM 2338 C CA . LEU B 2 199 ? 225.106 294.290 316.287 1.00 70.91 199 LEU A CA 1
ATOM 2339 C C . LEU B 2 199 ? 224.405 295.131 315.226 1.00 70.91 199 LEU A C 1
ATOM 2340 O O . LEU B 2 199 ? 225.030 295.981 314.584 1.00 70.91 199 LEU A O 1
ATOM 2345 N N . VAL B 2 200 ? 223.106 294.909 315.025 1.00 76.29 200 VAL A N 1
ATOM 2346 C CA . VAL B 2 200 ? 222.430 295.550 313.901 1.00 76.29 200 VAL A CA 1
ATOM 2347 C C . VAL B 2 200 ? 221.823 296.885 314.316 1.00 76.29 200 VAL A C 1
ATOM 2348 O O . VAL B 2 200 ? 221.723 297.812 313.504 1.00 76.29 200 VAL A O 1
ATOM 2352 N N . ASN B 2 201 ? 221.408 297.016 315.575 1.00 77.12 201 ASN A N 1
ATOM 2353 C CA . ASN B 2 201 ? 220.763 298.244 316.016 1.00 77.12 201 ASN A CA 1
ATOM 2354 C C . ASN B 2 201 ? 221.715 299.213 316.699 1.00 77.12 201 ASN A C 1
ATOM 2355 O O . ASN B 2 201 ? 221.420 300.409 316.757 1.00 77.12 201 ASN A O 1
ATOM 2360 N N . GLY B 2 202 ? 222.841 298.734 317.218 1.00 78.04 202 GLY A N 1
ATOM 2361 C CA . GLY B 2 202 ? 223.759 299.592 317.928 1.00 78.04 202 GLY A CA 1
ATOM 2362 C C . GLY B 2 202 ? 223.409 299.839 319.375 1.00 78.04 202 GLY A C 1
ATOM 2363 O O . GLY B 2 202 ? 224.171 300.521 320.070 1.00 78.04 202 GLY A O 1
ATOM 2364 N N . GLU B 2 203 ? 222.285 299.312 319.856 1.00 83.05 203 GLU A N 1
ATOM 2365 C CA . GLU B 2 203 ? 221.910 299.459 321.254 1.00 83.05 203 GLU A CA 1
ATOM 2366 C C . GLU B 2 203 ? 221.248 298.174 321.721 1.00 83.05 203 GLU A C 1
ATOM 2367 O O . GLU B 2 203 ? 220.604 297.468 320.945 1.00 83.05 203 GLU A O 1
ATOM 2373 N N . HIS B 2 204 ? 221.401 297.886 323.010 1.00 80.21 204 HIS A N 1
ATOM 2374 C CA . HIS B 2 204 ? 220.849 296.666 323.585 1.00 80.21 204 HIS A CA 1
ATOM 2375 C C . HIS B 2 204 ? 219.347 296.834 323.764 1.00 80.21 204 HIS A C 1
ATOM 2376 O O . HIS B 2 204 ? 218.901 297.546 324.669 1.00 80.21 204 HIS A O 1
ATOM 2383 N N . ILE B 2 205 ? 218.571 296.177 322.913 1.00 80.72 205 ILE A N 1
ATOM 2384 C CA . ILE B 2 205 ? 217.116 296.209 322.965 1.00 80.72 205 ILE A CA 1
ATOM 2385 C C . ILE B 2 205 ? 216.628 294.785 323.200 1.00 80.72 205 ILE A C 1
ATOM 2386 O O . ILE B 2 205 ? 216.896 293.903 322.383 1.00 80.72 205 ILE A O 1
ATOM 2391 N N . PRO B 2 206 ? 215.924 294.506 324.294 1.00 78.66 206 PRO A N 1
ATOM 2392 C CA . PRO B 2 206 ? 215.393 293.155 324.499 1.00 78.66 206 PRO A CA 1
ATOM 2393 C C . PRO B 2 206 ? 214.417 292.791 323.390 1.00 78.66 206 PRO A C 1
ATOM 2394 O O . PRO B 2 206 ? 213.638 293.626 322.931 1.00 78.66 206 PRO A O 1
ATOM 2398 N N . MET B 2 207 ? 214.466 291.533 322.963 1.00 82.46 207 MET A N 1
ATOM 2399 C CA . MET B 2 207 ? 213.703 291.088 321.804 1.00 82.46 207 MET A CA 1
ATOM 2400 C C . MET B 2 207 ? 212.739 289.977 322.193 1.00 82.46 207 MET A C 1
ATOM 2401 O O . MET B 2 207 ? 213.166 288.820 322.338 1.00 82.46 207 MET A O 1
ATOM 2406 N N . PRO B 2 208 ? 211.453 290.260 322.367 1.00 82.49 208 PRO A N 1
ATOM 2407 C CA . PRO B 2 208 ? 210.493 289.182 322.605 1.00 82.49 208 PRO A CA 1
ATOM 2408 C C . PRO B 2 208 ? 210.350 288.306 321.377 1.00 82.49 208 PRO A C 1
ATOM 2409 O O . PRO B 2 208 ? 210.471 288.766 320.240 1.00 82.49 208 PRO A O 1
ATOM 2413 N N . ILE B 2 209 ? 210.080 287.031 321.615 1.00 83.71 209 ILE A N 1
ATOM 2414 C CA . ILE B 2 209 ? 209.927 286.052 320.549 1.00 83.71 209 ILE A CA 1
ATOM 2415 C C . ILE B 2 209 ? 208.442 285.863 320.276 1.00 83.71 209 ILE A C 1
ATOM 2416 O O . ILE B 2 209 ? 207.684 285.430 321.152 1.00 83.71 209 ILE A O 1
ATOM 2421 N N . CYS B 2 210 ? 208.017 286.209 319.066 1.00 89.65 210 CYS A N 1
ATOM 2422 C CA . CYS B 2 210 ? 206.624 286.120 318.666 1.00 89.65 210 CYS A CA 1
ATOM 2423 C C . CYS B 2 210 ? 206.488 285.153 317.499 1.00 89.65 210 CYS A C 1
ATOM 2424 O O . CYS B 2 210 ? 207.473 284.596 317.007 1.00 89.65 210 CYS A O 1
ATOM 2427 N N . ARG B 2 211 ? 205.245 284.956 317.056 1.00 97.47 211 ARG A N 1
ATOM 2428 C CA . ARG B 2 211 ? 204.982 283.963 316.020 1.00 97.47 211 ARG A CA 1
ATOM 2429 C C . ARG B 2 211 ? 205.599 284.353 314.686 1.00 97.47 211 ARG A C 1
ATOM 2430 O O . ARG B 2 211 ? 205.960 283.477 313.892 1.00 97.47 211 ARG A O 1
ATOM 2438 N N . ASP B 2 212 ? 205.727 285.647 314.412 1.00 89.83 212 ASP A N 1
ATOM 2439 C CA . ASP B 2 212 ? 206.323 286.080 313.159 1.00 89.83 212 ASP A CA 1
ATOM 2440 C C . ASP B 2 212 ? 207.822 285.785 313.137 1.00 89.83 212 ASP A C 1
ATOM 2441 O O . ASP B 2 212 ? 208.431 285.421 314.145 1.00 89.83 212 ASP A O 1
ATOM 2446 N N . ARG B 2 213 ? 208.415 285.934 311.955 1.00 80.92 213 ARG A N 1
ATOM 2447 C CA . ARG B 2 213 ? 209.819 285.605 311.772 1.00 80.92 213 ARG A CA 1
ATOM 2448 C C . ARG B 2 213 ? 210.720 286.667 312.389 1.00 80.92 213 ARG A C 1
ATOM 2449 O O . ARG B 2 213 ? 210.356 287.839 312.496 1.00 80.92 213 ARG A O 1
ATOM 2457 N N . PHE B 2 214 ? 211.919 286.239 312.787 1.00 77.70 214 PHE A N 1
ATOM 2458 C CA . PHE B 2 214 ? 212.824 287.115 313.522 1.00 77.70 214 PHE A CA 1
ATOM 2459 C C . PHE B 2 214 ? 213.267 288.299 312.676 1.00 77.70 214 PHE A C 1
ATOM 2460 O O . PHE B 2 214 ? 213.556 289.375 313.206 1.00 77.70 214 PHE A O 1
ATOM 2468 N N . SER B 2 215 ? 213.342 288.117 311.358 1.00 79.45 215 SER A N 1
ATOM 2469 C CA . SER B 2 215 ? 213.915 289.152 310.509 1.00 79.45 215 SER A CA 1
ATOM 2470 C C . SER B 2 215 ? 213.008 290.368 310.410 1.00 79.45 215 SER A C 1
ATOM 2471 O O . SER B 2 215 ? 213.487 291.507 310.401 1.00 79.45 215 SER A O 1
ATOM 2474 N N . ASP B 2 216 ? 211.694 290.153 310.317 1.00 83.77 216 ASP A N 1
ATOM 2475 C CA . ASP B 2 216 ? 210.795 291.255 309.989 1.00 83.77 216 ASP A CA 1
ATOM 2476 C C . ASP B 2 216 ? 210.774 292.314 311.085 1.00 83.77 216 ASP A C 1
ATOM 2477 O O . ASP B 2 216 ? 210.760 293.514 310.794 1.00 83.77 216 ASP A O 1
ATOM 2482 N N . TYR B 2 217 ? 210.773 291.895 312.348 1.00 80.78 217 TYR A N 1
ATOM 2483 C CA . TYR B 2 217 ? 210.676 292.832 313.456 1.00 80.78 217 TYR A CA 1
ATOM 2484 C C . TYR B 2 217 ? 211.970 292.969 314.246 1.00 80.78 217 TYR A C 1
ATOM 2485 O O . TYR B 2 217 ? 211.941 293.491 315.362 1.00 80.78 217 TYR A O 1
ATOM 2494 N N . MET B 2 218 ? 213.099 292.520 313.700 1.00 82.39 218 MET A N 1
ATOM 2495 C CA . MET B 2 218 ? 214.363 292.664 314.413 1.00 82.39 218 MET A CA 1
ATOM 2496 C C . MET B 2 218 ? 214.783 294.123 314.516 1.00 82.39 218 MET A C 1
ATOM 2497 O O . MET B 2 218 ? 215.172 294.587 315.592 1.00 82.39 218 MET A O 1
ATOM 2502 N N . ALA B 2 219 ? 214.723 294.854 313.411 1.00 80.75 219 ALA A N 1
ATOM 2503 C CA . ALA B 2 219 ? 215.286 296.195 313.344 1.00 80.75 219 ALA A CA 1
ATOM 2504 C C . ALA B 2 219 ? 214.262 297.212 313.825 1.00 80.75 219 ALA A C 1
ATOM 2505 O O . ALA B 2 219 ? 213.114 297.211 313.368 1.00 80.75 219 ALA A O 1
ATOM 2507 N N . VAL B 2 220 ? 214.679 298.074 314.751 1.00 81.14 220 VAL A N 1
ATOM 2508 C CA . VAL B 2 220 ? 213.860 299.185 315.214 1.00 81.14 220 VAL A CA 1
ATOM 2509 C C . VAL B 2 220 ? 214.497 300.532 314.928 1.00 81.14 220 VAL A C 1
ATOM 2510 O O . VAL B 2 220 ? 213.872 301.565 315.183 1.00 81.14 220 VAL A O 1
ATOM 2514 N N . ASN B 2 221 ? 215.719 300.557 314.405 1.00 81.45 221 ASN A N 1
ATOM 2515 C CA . ASN B 2 221 ? 216.430 301.787 314.100 1.00 81.45 221 ASN A CA 1
ATOM 2516 C C . ASN B 2 221 ? 216.687 301.869 312.604 1.00 81.45 221 ASN A C 1
ATOM 2517 O O . ASN B 2 221 ? 217.041 300.871 311.973 1.00 81.45 221 ASN A O 1
ATOM 2522 N N . ARG B 2 222 ? 216.514 303.057 312.044 1.00 81.67 222 ARG A N 1
ATOM 2523 C CA . ARG B 2 222 ? 216.688 303.252 310.615 1.00 81.67 222 ARG A CA 1
ATOM 2524 C C . ARG B 2 222 ? 218.153 303.505 310.307 1.00 81.67 222 ARG A C 1
ATOM 2525 O O . ARG B 2 222 ? 218.698 304.521 310.754 1.00 81.67 222 ARG A O 1
ATOM 2533 N N . PRO B 2 223 ? 218.827 302.630 309.566 1.00 75.66 223 PRO A N 1
ATOM 2534 C CA . PRO B 2 223 ? 220.213 302.909 309.186 1.00 75.66 223 PRO A CA 1
ATOM 2535 C C . PRO B 2 223 ? 220.270 303.823 307.978 1.00 75.66 223 PRO A C 1
ATOM 2536 O O . PRO B 2 223 ? 219.431 303.744 307.079 1.00 75.66 223 PRO A O 1
ATOM 2540 N N . MET B 2 224 ? 221.271 304.699 307.961 1.00 80.12 224 MET A N 1
ATOM 2541 C CA . MET B 2 224 ? 221.480 305.628 306.852 1.00 80.12 224 MET A CA 1
ATOM 2542 C C . MET B 2 224 ? 222.952 305.577 306.454 1.00 80.12 224 MET A C 1
ATOM 2543 O O . MET B 2 224 ? 223.761 306.377 306.923 1.00 80.12 224 MET A O 1
ATOM 2548 N N . PHE B 2 225 ? 223.294 304.636 305.581 1.00 75.95 225 PHE A N 1
ATOM 2549 C CA . PHE B 2 225 ? 224.658 304.568 305.082 1.00 75.95 225 PHE A CA 1
ATOM 2550 C C . PHE B 2 225 ? 224.919 305.713 304.116 1.00 75.95 225 PHE A C 1
ATOM 2551 O O . PHE B 2 225 ? 224.105 306.015 303.241 1.00 75.95 225 PHE A O 1
ATOM 2559 N N . SER B 2 226 ? 226.072 306.348 304.280 1.00 80.17 226 SER A N 1
ATOM 2560 C CA . SER B 2 226 ? 226.402 307.494 303.455 1.00 80.17 226 SER A CA 1
ATOM 2561 C C . SER B 2 226 ? 226.709 307.063 302.029 1.00 80.17 226 SER A C 1
ATOM 2562 O O . SER B 2 226 ? 227.163 305.946 301.772 1.00 80.17 226 SER A O 1
ATOM 2565 N N . LYS B 2 227 ? 226.450 307.968 301.095 1.00 83.49 227 LYS A N 1
ATOM 2566 C CA . LYS B 2 227 ? 226.857 307.794 299.710 1.00 83.49 227 LYS A CA 1
ATOM 2567 C C . LYS B 2 227 ? 228.172 308.526 299.505 1.00 83.49 227 LYS A C 1
ATOM 2568 O O . LYS B 2 227 ? 228.278 309.713 299.830 1.00 83.49 227 LYS A O 1
ATOM 2574 N N . TRP B 2 228 ? 229.170 307.815 298.976 1.00 86.58 228 TRP A N 1
ATOM 2575 C CA . TRP B 2 228 ? 230.518 308.357 298.802 1.00 86.58 228 TRP A CA 1
ATOM 2576 C C . TRP B 2 228 ? 231.133 308.753 300.143 1.00 86.58 228 TRP A C 1
ATOM 2577 O O . TRP B 2 228 ? 231.838 309.756 300.253 1.00 86.58 228 TRP A O 1
ATOM 2588 N N . GLY B 2 229 ? 230.858 307.960 301.174 1.00 82.33 229 GLY A N 1
ATOM 2589 C CA . GLY B 2 229 ? 231.384 308.231 302.492 1.00 82.33 229 GLY A CA 1
ATOM 2590 C C . GLY B 2 229 ? 231.848 306.946 303.147 1.00 82.33 229 GLY A C 1
ATOM 2591 O O . GLY B 2 229 ? 231.544 305.843 302.691 1.00 82.33 229 GLY A O 1
ATOM 2592 N N . GLU B 2 230 ? 232.600 307.113 304.231 1.00 83.97 230 GLU A N 1
ATOM 2593 C CA . GLU B 2 230 ? 233.194 305.997 304.950 1.00 83.97 230 GLU A CA 1
ATOM 2594 C C . GLU B 2 230 ? 232.543 305.745 306.302 1.00 83.97 230 GLU A C 1
ATOM 2595 O O . GLU B 2 230 ? 232.988 304.857 307.031 1.00 83.97 230 GLU A O 1
ATOM 2601 N N . VAL B 2 231 ? 231.510 306.511 306.656 1.00 76.96 231 VAL A N 1
ATOM 2602 C CA . VAL B 2 231 ? 230.816 306.373 307.928 1.00 76.96 231 VAL A CA 1
ATOM 2603 C C . VAL B 2 231 ? 229.319 306.340 307.668 1.00 76.96 231 VAL A C 1
ATOM 2604 O O . VAL B 2 231 ? 228.846 306.742 306.600 1.00 76.96 231 VAL A O 1
ATOM 2608 N N . GLY B 2 232 ? 228.567 305.860 308.655 1.00 76.83 232 GLY A N 1
ATOM 2609 C CA . GLY B 2 232 ? 227.126 305.790 308.541 1.00 76.83 232 GLY A CA 1
ATOM 2610 C C . GLY B 2 232 ? 226.466 306.245 309.824 1.00 76.83 232 GLY A C 1
ATOM 2611 O O . GLY B 2 232 ? 227.100 306.344 310.874 1.00 76.83 232 GLY A O 1
ATOM 2612 N N . GLU B 2 233 ? 225.169 306.516 309.725 1.00 81.80 233 GLU A N 1
ATOM 2613 C CA . GLU B 2 233 ? 224.401 307.081 310.827 1.00 81.80 233 GLU A CA 1
ATOM 2614 C C . GLU B 2 233 ? 223.166 306.237 311.093 1.00 81.80 233 GLU A C 1
ATOM 2615 O O . GLU B 2 233 ? 222.421 305.910 310.164 1.00 81.80 233 GLU A O 1
ATOM 2621 N N . LEU B 2 234 ? 222.951 305.897 312.359 1.00 79.86 234 LEU A N 1
ATOM 2622 C CA . LEU B 2 234 ? 221.753 305.197 312.800 1.00 79.86 234 LEU A CA 1
ATOM 2623 C C . LEU B 2 234 ? 220.833 306.186 313.498 1.00 79.86 234 LEU A C 1
ATOM 2624 O O . LEU B 2 234 ? 221.259 306.891 314.418 1.00 79.86 234 LEU A O 1
ATOM 2629 N N . ARG B 2 235 ? 219.580 306.232 313.070 1.00 81.68 235 ARG A N 1
ATOM 2630 C CA . ARG B 2 235 ? 218.587 307.118 313.659 1.00 81.68 235 ARG A CA 1
ATOM 2631 C C . ARG B 2 235 ? 217.751 306.324 314.654 1.00 81.68 235 ARG A C 1
ATOM 2632 O O . ARG B 2 235 ? 217.110 305.338 314.280 1.00 81.68 235 ARG A O 1
ATOM 2640 N N . SER B 2 236 ? 217.755 306.758 315.911 1.00 83.46 236 SER A N 1
ATOM 2641 C CA . SER B 2 236 ? 217.085 306.035 316.981 1.00 83.46 236 SER A CA 1
ATOM 2642 C C . SER B 2 236 ? 216.418 307.028 317.918 1.00 83.46 236 SER A C 1
ATOM 2643 O O . SER B 2 236 ? 216.766 308.209 317.957 1.00 83.46 236 SER A O 1
ATOM 2646 N N . LEU B 2 237 ? 215.444 306.529 318.679 1.00 81.54 237 LEU A N 1
ATOM 2647 C CA . LEU B 2 237 ? 214.754 307.381 319.640 1.00 81.54 237 LEU A CA 1
ATOM 2648 C C . LEU B 2 237 ? 215.692 307.852 320.742 1.00 81.54 237 LEU A C 1
ATOM 2649 O O . LEU B 2 237 ? 215.638 309.014 321.159 1.00 81.54 237 LEU A O 1
ATOM 2654 N N . THR B 2 238 ? 216.555 306.961 321.234 1.00 82.73 238 THR A N 1
ATOM 2655 C CA . THR B 2 238 ? 217.491 307.345 322.284 1.00 82.73 238 THR A CA 1
ATOM 2656 C C . THR B 2 238 ? 218.471 308.401 321.786 1.00 82.73 238 THR A C 1
ATOM 2657 O O . THR B 2 238 ? 218.815 309.338 322.513 1.00 82.73 238 THR A O 1
ATOM 2661 N N . GLY B 2 239 ? 218.933 308.259 320.550 1.00 81.42 239 GLY A N 1
ATOM 2662 C CA . GLY B 2 239 ? 219.853 309.226 319.979 1.00 81.42 239 GLY A CA 1
ATOM 2663 C C . GLY B 2 239 ? 220.262 308.793 318.592 1.00 81.42 239 GLY A C 1
ATOM 2664 O O . GLY B 2 239 ? 219.835 307.750 318.091 1.00 81.42 239 GLY A O 1
ATOM 2665 N N . LEU B 2 240 ? 221.100 309.615 317.971 1.00 80.44 240 LEU A N 1
ATOM 2666 C CA . LEU B 2 240 ? 221.634 309.335 316.645 1.00 80.44 240 LEU A CA 1
ATOM 2667 C C . LEU B 2 240 ? 223.073 308.869 316.795 1.00 80.44 240 LEU A C 1
ATOM 2668 O O . LEU B 2 240 ? 223.897 309.575 317.382 1.00 80.44 240 LEU A O 1
ATOM 2673 N N . ARG B 2 241 ? 223.369 307.688 316.268 1.00 80.63 241 ARG A N 1
ATOM 2674 C CA . ARG B 2 241 ? 224.680 307.073 316.406 1.00 80.63 241 ARG A CA 1
ATOM 2675 C C . ARG B 2 241 ? 225.374 307.041 315.055 1.00 80.63 241 ARG A C 1
ATOM 2676 O O . ARG B 2 241 ? 224.839 306.482 314.094 1.00 80.63 241 ARG A O 1
ATOM 2684 N N . ARG B 2 242 ? 226.562 307.627 314.986 1.00 77.20 242 ARG A N 1
ATOM 2685 C CA . ARG B 2 242 ? 227.383 307.585 313.786 1.00 77.20 242 ARG A CA 1
ATOM 2686 C C . ARG B 2 242 ? 228.450 306.516 313.950 1.00 77.20 242 ARG A C 1
ATOM 2687 O O . ARG B 2 242 ? 229.233 306.558 314.903 1.00 77.20 242 ARG A O 1
ATOM 2695 N N . PHE B 2 243 ? 228.487 305.567 313.022 1.00 74.01 243 PHE A N 1
ATOM 2696 C CA . PHE B 2 243 ? 229.419 304.452 313.084 1.00 74.01 243 PHE A CA 1
ATOM 2697 C C . PHE B 2 243 ? 230.331 304.495 311.871 1.00 74.01 243 PHE A C 1
ATOM 2698 O O . PHE B 2 243 ? 229.867 304.712 310.750 1.00 74.01 243 PHE A O 1
ATOM 2706 N N . GLY B 2 244 ? 231.624 304.303 312.095 1.00 72.01 244 GLY A N 1
ATOM 2707 C CA . GLY B 2 244 ? 232.589 304.242 311.019 1.00 72.01 244 GLY A CA 1
ATOM 2708 C C . GLY B 2 244 ? 233.246 302.877 310.999 1.00 72.01 244 GLY A C 1
ATOM 2709 O O . GLY B 2 244 ? 233.503 302.283 312.046 1.00 72.01 244 GLY A O 1
ATOM 2710 N N . MET B 2 245 ? 233.520 302.384 309.799 1.00 73.65 245 MET A N 1
ATOM 2711 C CA . MET B 2 245 ? 234.070 301.051 309.628 1.00 73.65 245 MET A CA 1
ATOM 2712 C C . MET B 2 245 ? 235.508 301.126 309.146 1.00 73.65 245 MET A C 1
ATOM 2713 O O . MET B 2 245 ? 235.978 302.172 308.693 1.00 73.65 245 MET A O 1
ATOM 2718 N N . LEU B 2 246 ? 236.203 300.000 309.263 1.00 71.96 246 LEU A N 1
ATOM 2719 C CA . LEU B 2 246 ? 237.605 299.900 308.898 1.00 71.96 246 LEU A CA 1
ATOM 2720 C C . LEU B 2 246 ? 237.867 298.472 308.447 1.00 71.96 246 LEU A C 1
ATOM 2721 O O . LEU B 2 246 ? 237.110 297.556 308.771 1.00 71.96 246 LEU A O 1
ATOM 2726 N N . GLU B 2 247 ? 238.938 298.280 307.684 1.00 78.18 247 GLU A N 1
ATOM 2727 C CA . GLU B 2 247 ? 239.235 296.970 307.132 1.00 78.18 247 GLU A CA 1
ATOM 2728 C C . GLU B 2 247 ? 240.737 296.741 307.134 1.00 78.18 247 GLU A C 1
ATOM 2729 O O . GLU B 2 247 ? 241.528 297.681 307.037 1.00 78.18 247 GLU A O 1
ATOM 2735 N N . ILE B 2 248 ? 241.124 295.477 307.239 1.00 78.91 248 ILE A N 1
ATOM 2736 C CA . ILE B 2 248 ? 242.518 295.065 307.154 1.00 78.91 248 ILE A CA 1
ATOM 2737 C C . ILE B 2 248 ? 242.756 294.511 305.756 1.00 78.91 248 ILE A C 1
ATOM 2738 O O . ILE B 2 248 ? 241.959 293.710 305.251 1.00 78.91 248 ILE A O 1
ATOM 2743 N N . ARG B 2 249 ? 243.830 294.960 305.111 1.00 84.27 249 ARG A N 1
ATOM 2744 C CA . ARG B 2 249 ? 244.114 294.568 303.738 1.00 84.27 249 ARG A CA 1
ATOM 2745 C C . ARG B 2 249 ? 245.420 293.805 303.585 1.00 84.27 249 ARG A C 1
ATOM 2746 O O . ARG B 2 249 ? 245.598 293.115 302.577 1.00 84.27 249 ARG A O 1
ATOM 2754 N N . GLU B 2 250 ? 246.329 293.912 304.543 1.00 85.83 250 GLU A N 1
ATOM 2755 C CA . GLU B 2 250 ? 247.622 293.256 304.466 1.00 85.83 250 GLU A CA 1
ATOM 2756 C C . GLU B 2 250 ? 247.880 292.515 305.768 1.00 85.83 250 GLU A C 1
ATOM 2757 O O . GLU B 2 250 ? 247.411 292.925 306.833 1.00 85.83 250 GLU A O 1
ATOM 2763 N N . TYR B 2 251 ? 248.612 291.409 305.676 1.00 86.70 251 TYR A N 1
ATOM 2764 C CA . TYR B 2 251 ? 248.995 290.636 306.846 1.00 86.70 251 TYR A CA 1
ATOM 2765 C C . TYR B 2 251 ? 250.506 290.487 306.901 1.00 86.70 251 TYR A C 1
ATOM 2766 O O . TYR B 2 251 ? 251.217 290.809 305.947 1.00 86.70 251 TYR A O 1
ATOM 2775 N N . ASP B 2 252 ? 250.985 290.002 308.036 1.00 89.10 252 ASP A N 1
ATOM 2776 C CA . ASP B 2 252 ? 252.371 289.601 308.195 1.00 89.10 252 ASP A CA 1
ATOM 2777 C C . ASP B 2 252 ? 252.434 288.100 308.444 1.00 89.10 252 ASP A C 1
ATOM 2778 O O . ASP B 2 252 ? 251.423 287.455 308.724 1.00 89.10 252 ASP A O 1
ATOM 2783 N N . ASP B 2 253 ? 253.638 287.545 308.327 1.00 91.24 253 ASP A N 1
ATOM 2784 C CA . ASP B 2 253 ? 253.805 286.115 308.549 1.00 91.24 253 ASP A CA 1
ATOM 2785 C C . ASP B 2 253 ? 253.732 285.760 310.029 1.00 91.24 253 ASP A C 1
ATOM 2786 O O . ASP B 2 253 ? 253.114 284.756 310.397 1.00 91.24 253 ASP A O 1
ATOM 2791 N N . ALA B 2 254 ? 254.311 286.599 310.894 1.00 87.72 254 ALA A N 1
ATOM 2792 C CA . ALA B 2 254 ? 254.684 286.168 312.241 1.00 87.72 254 ALA A CA 1
ATOM 2793 C C . ALA B 2 254 ? 253.491 285.647 313.034 1.00 87.72 254 ALA A C 1
ATOM 2794 O O . ALA B 2 254 ? 253.540 284.547 313.590 1.00 87.72 254 ALA A O 1
ATOM 2796 N N . THR B 2 255 ? 252.417 286.431 313.111 1.00 79.71 255 THR A N 1
ATOM 2797 C CA . THR B 2 255 ? 251.215 286.049 313.853 1.00 79.71 255 THR A CA 1
ATOM 2798 C C . THR B 2 255 ? 251.532 285.681 315.302 1.00 79.71 255 THR A C 1
ATOM 2799 O O . THR B 2 255 ? 250.976 284.733 315.858 1.00 79.71 255 THR A O 1
ATOM 2801 N N . GLU B 2 256 ? 252.432 286.436 315.922 1.00 79.79 256 GLU A N 1
ATOM 2802 C CA . GLU B 2 256 ? 252.670 286.263 317.346 1.00 79.79 256 GLU A CA 1
ATOM 2803 C C . GLU B 2 256 ? 251.422 286.678 318.123 1.00 79.79 256 GLU A C 1
ATOM 2804 O O . GLU B 2 256 ? 250.938 287.800 317.958 1.00 79.79 256 GLU A O 1
ATOM 2806 N N . PRO B 2 257 ? 250.903 285.812 318.992 1.00 76.14 257 PRO A N 1
ATOM 2807 C CA . PRO B 2 257 ? 249.546 286.007 319.512 1.00 76.14 257 PRO A CA 1
ATOM 2808 C C . PRO B 2 257 ? 249.392 287.329 320.241 1.00 76.14 257 PRO A C 1
ATOM 2809 O O . PRO B 2 257 ? 250.316 287.809 320.898 1.00 76.14 257 PRO A O 1
ATOM 2813 N N . GLY B 2 258 ? 248.206 287.915 320.113 1.00 79.00 258 GLY A N 1
ATOM 2814 C CA . GLY B 2 258 ? 247.948 289.212 320.694 1.00 79.00 258 GLY A CA 1
ATOM 2815 C C . GLY B 2 258 ? 248.290 290.378 319.805 1.00 79.00 258 GLY A C 1
ATOM 2816 O O . GLY B 2 258 ? 248.481 291.489 320.306 1.00 79.00 258 GLY A O 1
ATOM 2817 N N . GLN B 2 259 ? 248.390 290.164 318.493 1.00 77.27 259 GLN A N 1
ATOM 2818 C CA . GLN B 2 259 ? 248.712 291.268 317.598 1.00 77.27 259 GLN A CA 1
ATOM 2819 C C . GLN B 2 259 ? 247.594 292.302 317.559 1.00 77.27 259 GLN A C 1
ATOM 2820 O O . GLN B 2 259 ? 247.816 293.451 317.162 1.00 77.27 259 GLN A O 1
ATOM 2826 N N . LEU B 2 260 ? 246.384 291.914 317.945 1.00 75.91 260 LEU A N 1
ATOM 2827 C CA . LEU B 2 260 ? 245.263 292.837 317.962 1.00 75.91 260 LEU A CA 1
ATOM 2828 C C . LEU B 2 260 ? 244.875 293.264 319.371 1.00 75.91 260 LEU A C 1
ATOM 2829 O O . LEU B 2 260 ? 243.893 293.994 319.538 1.00 75.91 260 LEU A O 1
ATOM 2834 N N . ASN B 2 261 ? 245.627 292.839 320.384 1.00 75.83 261 ASN A N 1
ATOM 2835 C CA . ASN B 2 261 ? 245.253 293.148 321.758 1.00 75.83 261 ASN A CA 1
ATOM 2836 C C . ASN B 2 261 ? 245.371 294.629 322.069 1.00 75.83 261 ASN A C 1
ATOM 2837 O O . ASN B 2 261 ? 244.791 295.088 323.056 1.00 75.83 261 ASN A O 1
ATOM 2842 N N . VAL B 2 262 ? 246.094 295.388 321.250 1.00 75.15 262 VAL A N 1
ATOM 2843 C CA . VAL B 2 262 ? 246.294 296.801 321.547 1.00 75.15 262 VAL A CA 1
ATOM 2844 C C . VAL B 2 262 ? 244.969 297.544 321.500 1.00 75.15 262 VAL A C 1
ATOM 2845 O O . VAL B 2 262 ? 244.793 298.575 322.160 1.00 75.15 262 VAL A O 1
ATOM 2849 N N . LEU B 2 263 ? 244.006 297.028 320.735 1.00 72.74 263 LEU A N 1
ATOM 2850 C CA . LEU B 2 263 ? 242.736 297.730 320.590 1.00 72.74 263 LEU A CA 1
ATOM 2851 C C . LEU B 2 263 ? 241.863 297.605 321.832 1.00 72.74 263 LEU A C 1
ATOM 2852 O O . LEU B 2 263 ? 240.975 298.437 322.043 1.00 72.74 263 LEU A O 1
ATOM 2857 N N . LEU B 2 264 ? 242.089 296.582 322.661 1.00 74.37 264 LEU A N 1
ATOM 2858 C CA . LEU B 2 264 ? 241.207 296.358 323.804 1.00 74.37 264 LEU A CA 1
ATOM 2859 C C . LEU B 2 264 ? 241.253 297.522 324.784 1.00 74.37 264 LEU A C 1
ATOM 2860 O O . LEU B 2 264 ? 240.210 298.076 325.150 1.00 74.37 264 LEU A O 1
ATOM 2865 N N . GLU B 2 265 ? 242.446 297.909 325.217 1.00 79.85 265 GLU A N 1
ATOM 2866 C CA . GLU B 2 265 ? 242.609 299.059 326.101 1.00 79.85 265 GLU A CA 1
ATOM 2867 C C . GLU B 2 265 ? 242.712 300.305 325.226 1.00 79.85 265 GLU A C 1
ATOM 2868 O O . GLU B 2 265 ? 243.730 300.553 324.578 1.00 79.85 265 GLU A O 1
ATOM 2874 N N . SER B 2 266 ? 241.620 301.059 325.161 1.00 74.54 266 SER A N 1
ATOM 2875 C CA . SER B 2 266 ? 241.524 302.218 324.288 1.00 74.54 266 SER A CA 1
ATOM 2876 C C . SER B 2 266 ? 240.300 303.018 324.703 1.00 74.54 266 SER A C 1
ATOM 2877 O O . SER B 2 266 ? 239.506 302.581 325.539 1.00 74.54 266 SER A O 1
ATOM 2880 N N . ASP B 2 267 ? 240.152 304.194 324.107 1.00 73.60 267 ASP A N 1
ATOM 2881 C CA . ASP B 2 267 ? 239.125 305.137 324.529 1.00 73.60 267 ASP A CA 1
ATOM 2882 C C . ASP B 2 267 ? 237.974 305.277 323.545 1.00 73.60 267 ASP A C 1
ATOM 2883 O O . ASP B 2 267 ? 237.160 306.192 323.705 1.00 73.60 267 ASP A O 1
ATOM 2888 N N . TYR B 2 268 ? 237.868 304.414 322.542 1.00 71.54 268 TYR A N 1
ATOM 2889 C CA . TYR B 2 268 ? 236.811 304.516 321.545 1.00 71.54 268 TYR A CA 1
ATOM 2890 C C . TYR B 2 268 ? 235.974 303.247 321.528 1.00 71.54 268 TYR A C 1
ATOM 2891 O O . TYR B 2 268 ? 236.512 302.143 321.412 1.00 71.54 268 TYR A O 1
ATOM 2900 N N . GLU B 2 269 ? 234.660 303.414 321.645 1.00 69.22 269 GLU A N 1
ATOM 2901 C CA . GLU B 2 269 ? 233.740 302.284 321.632 1.00 69.22 269 GLU A CA 1
ATOM 2902 C C . GLU B 2 269 ? 233.645 301.705 320.228 1.00 69.22 269 GLU A C 1
ATOM 2903 O O . GLU B 2 269 ? 233.513 302.446 319.252 1.00 69.22 269 GLU A O 1
ATOM 2909 N N . PHE B 2 270 ? 233.706 300.380 320.122 1.00 65.71 270 PHE A N 1
ATOM 2910 C CA . PHE B 2 270 ? 233.803 299.749 318.816 1.00 65.71 270 PHE A CA 1
ATOM 2911 C C . PHE B 2 270 ? 233.302 298.315 318.866 1.00 65.71 270 PHE A C 1
ATOM 2912 O O . PHE B 2 270 ? 233.011 297.775 319.933 1.00 65.71 270 PHE A O 1
ATOM 2920 N N . VAL B 2 271 ? 233.202 297.710 317.685 1.00 61.00 271 VAL A N 1
ATOM 2921 C CA . VAL B 2 271 ? 232.872 296.301 317.518 1.00 61.00 271 VAL A CA 1
ATOM 2922 C C . VAL B 2 271 ? 233.857 295.716 316.520 1.00 61.00 271 VAL A C 1
ATOM 2923 O O . VAL B 2 271 ? 233.982 296.220 315.398 1.00 61.00 271 VAL A O 1
ATOM 2927 N N . LEU B 2 272 ? 234.553 294.657 316.916 1.00 64.34 272 LEU A N 1
ATOM 2928 C CA . LEU B 2 272 ? 235.584 294.033 316.098 1.00 64.34 272 LEU A CA 1
ATOM 2929 C C . LEU B 2 272 ? 235.075 292.684 315.619 1.00 64.34 272 LEU A C 1
ATOM 2930 O O . LEU B 2 272 ? 234.583 291.889 316.423 1.00 64.34 272 LEU A O 1
ATOM 2935 N N . THR B 2 273 ? 235.195 292.422 314.321 1.00 66.09 273 THR A N 1
ATOM 2936 C CA . THR B 2 273 ? 234.647 291.215 313.713 1.00 66.09 273 THR A CA 1
ATOM 2937 C C . THR B 2 273 ? 235.768 290.371 313.123 1.00 66.09 273 THR A C 1
ATOM 2938 O O . THR B 2 273 ? 236.646 290.894 312.431 1.00 66.09 273 THR A O 1
ATOM 2942 N N . HIS B 2 274 ? 235.738 289.074 313.400 1.00 69.67 274 HIS A N 1
ATOM 2943 C CA . HIS B 2 274 ? 236.586 288.098 312.733 1.00 69.67 274 HIS A CA 1
ATOM 2944 C C . HIS B 2 274 ? 235.720 286.926 312.303 1.00 69.67 274 HIS A C 1
ATOM 2945 O O . HIS B 2 274 ? 235.112 286.262 313.146 1.00 69.67 274 HIS A O 1
ATOM 2952 N N . SER B 2 275 ? 235.665 286.670 311.003 1.00 68.52 275 SER A N 1
ATOM 2953 C CA . SER B 2 275 ? 234.962 285.513 310.477 1.00 68.52 275 SER A CA 1
ATOM 2954 C C . SER B 2 275 ? 235.992 284.530 309.961 1.00 68.52 275 SER A C 1
ATOM 2955 O O . SER B 2 275 ? 236.888 284.911 309.204 1.00 68.52 275 SER A O 1
ATOM 2958 N N . PHE B 2 276 ? 235.872 283.277 310.364 1.00 70.82 276 PHE A N 1
ATOM 2959 C CA . PHE B 2 276 ? 236.800 282.247 309.917 1.00 70.82 276 PHE A CA 1
ATOM 2960 C C . PHE B 2 276 ? 235.998 281.143 309.241 1.00 70.82 276 PHE A C 1
ATOM 2961 O O . PHE B 2 276 ? 235.709 280.109 309.852 1.00 70.82 276 PHE A O 1
ATOM 2969 N N . SER B 2 277 ? 235.660 281.357 307.975 1.00 70.56 277 SER A N 1
ATOM 2970 C CA . SER B 2 277 ? 234.972 280.357 307.171 1.00 70.56 277 SER A CA 1
ATOM 2971 C C . SER B 2 277 ? 235.981 279.297 306.768 1.00 70.56 277 SER A C 1
ATOM 2972 O O . SER B 2 277 ? 236.698 279.467 305.778 1.00 70.56 277 SER A O 1
ATOM 2975 N N . VAL B 2 278 ? 236.036 278.206 307.532 1.00 73.59 278 VAL A N 1
ATOM 2976 C CA . VAL B 2 278 ? 237.045 277.188 307.289 1.00 73.59 278 VAL A CA 1
ATOM 2977 C C . VAL B 2 278 ? 236.906 276.653 305.872 1.00 73.59 278 VAL A C 1
ATOM 2978 O O . VAL B 2 278 ? 235.816 276.634 305.290 1.00 73.59 278 VAL A O 1
ATOM 2982 N N . LEU B 2 279 ? 238.029 276.237 305.303 1.00 76.58 279 LEU A N 1
ATOM 2983 C CA . LEU B 2 279 ? 238.097 275.831 303.910 1.00 76.58 279 LEU A CA 1
ATOM 2984 C C . LEU B 2 279 ? 238.588 274.395 303.823 1.00 76.58 279 LEU A C 1
ATOM 2985 O O . LEU B 2 279 ? 239.482 273.988 304.570 1.00 76.58 279 LEU A O 1
ATOM 2990 N N . SER B 2 280 ? 237.998 273.629 302.912 1.00 84.48 280 SER A N 1
ATOM 2991 C CA . SER B 2 280 ? 238.254 272.197 302.862 1.00 84.48 280 SER A CA 1
ATOM 2992 C C . SER B 2 280 ? 239.684 271.915 302.414 1.00 84.48 280 SER A C 1
ATOM 2993 O O . SER B 2 280 ? 240.271 272.661 301.626 1.00 84.48 280 SER A O 1
ATOM 2996 N N . ARG B 2 281 ? 240.236 270.816 302.926 1.00 85.74 281 ARG A N 1
ATOM 2997 C CA . ARG B 2 281 ? 241.630 270.484 302.640 1.00 85.74 281 ARG A CA 1
ATOM 2998 C C . ARG B 2 281 ? 241.934 270.385 301.150 1.00 85.74 281 ARG A C 1
ATOM 2999 O O . ARG B 2 281 ? 243.044 270.780 300.755 1.00 85.74 281 ARG A O 1
ATOM 3007 N N . PRO B 2 282 ? 241.059 269.855 300.292 1.00 88.15 282 PRO A N 1
ATOM 3008 C CA . PRO B 2 282 ? 241.329 269.980 298.849 1.00 88.15 282 PRO A CA 1
ATOM 3009 C C . PRO B 2 282 ? 241.646 271.404 298.431 1.00 88.15 282 PRO A C 1
ATOM 3010 O O . PRO B 2 282 ? 242.744 271.678 297.914 1.00 88.15 282 PRO A O 1
ATOM 3014 N N . ALA B 2 283 ? 240.724 272.332 298.680 1.00 89.91 283 ALA A N 1
ATOM 3015 C CA . ALA B 2 283 ? 240.971 273.719 298.314 1.00 89.91 283 ALA A CA 1
ATOM 3016 C C . ALA B 2 283 ? 242.133 274.293 299.105 1.00 89.91 283 ALA A C 1
ATOM 3017 O O . ALA B 2 283 ? 242.842 275.179 298.621 1.00 89.91 283 ALA A O 1
ATOM 3019 N N . ALA B 2 284 ? 242.354 273.794 300.320 1.00 91.44 284 ALA A N 1
ATOM 3020 C CA . ALA B 2 284 ? 243.468 274.298 301.113 1.00 91.44 284 ALA A CA 1
ATOM 3021 C C . ALA B 2 284 ? 244.800 273.997 300.440 1.00 91.44 284 ALA A C 1
ATOM 3022 O O . ALA B 2 284 ? 245.640 274.890 300.281 1.00 91.44 284 ALA A O 1
ATOM 3024 N N . LYS B 2 285 ? 245.010 272.747 300.025 1.00 92.00 285 LYS A N 1
ATOM 3025 C CA . LYS B 2 285 ? 246.269 272.418 299.372 1.00 92.00 285 LYS A CA 1
ATOM 3026 C C . LYS B 2 285 ? 246.343 273.041 297.987 1.00 92.00 285 LYS A C 1
ATOM 3027 O O . LYS B 2 285 ? 247.433 273.340 297.499 1.00 92.00 285 LYS A O 1
ATOM 3033 N N . GLU B 2 286 ? 245.200 273.272 297.341 1.00 94.19 286 GLU A N 1
ATOM 3034 C CA . GLU B 2 286 ? 245.255 273.990 296.072 1.00 94.19 286 GLU A CA 1
ATOM 3035 C C . GLU B 2 286 ? 245.752 275.421 296.275 1.00 94.19 286 GLU A C 1
ATOM 3036 O O . GLU B 2 286 ? 246.638 275.892 295.545 1.00 94.19 286 GLU A O 1
ATOM 3042 N N . TYR B 2 287 ? 245.203 276.117 297.271 1.00 92.84 287 TYR A N 1
ATOM 3043 C CA . TYR B 2 287 ? 245.662 277.467 297.575 1.00 92.84 287 TYR A CA 1
ATOM 3044 C C . TYR B 2 287 ? 247.136 277.472 297.948 1.00 92.84 287 TYR A C 1
ATOM 3045 O O . TYR B 2 287 ? 247.896 278.336 297.501 1.00 92.84 287 TYR A O 1
ATOM 3054 N N . LEU B 2 288 ? 247.554 276.513 298.769 1.00 93.41 288 LEU A N 1
ATOM 3055 C CA . LEU B 2 288 ? 248.963 276.428 299.128 1.00 93.41 288 LEU A CA 1
ATOM 3056 C C . LEU B 2 288 ? 249.824 276.201 297.893 1.00 93.41 288 LEU A C 1
ATOM 3057 O O . LEU B 2 288 ? 250.890 276.810 297.749 1.00 93.41 288 LEU A O 1
ATOM 3062 N N . GLN B 2 289 ? 249.376 275.333 296.987 1.00 91.98 289 GLN A N 1
ATOM 3063 C CA . GLN B 2 289 ? 250.167 275.005 295.813 1.00 91.98 289 GLN A CA 1
ATOM 3064 C C . GLN B 2 289 ? 250.293 276.189 294.878 1.00 91.98 289 GLN A C 1
ATOM 3065 O O . GLN B 2 289 ? 251.288 276.300 294.160 1.00 91.98 289 GLN A O 1
ATOM 3071 N N . ARG B 2 290 ? 249.303 277.077 294.856 1.00 95.12 290 ARG A N 1
ATOM 3072 C CA . ARG B 2 290 ? 249.453 278.263 294.015 1.00 95.12 290 ARG A CA 1
ATOM 3073 C C . ARG B 2 290 ? 250.623 279.126 294.485 1.00 95.12 290 ARG A C 1
ATOM 3074 O O . ARG B 2 290 ? 251.464 279.541 293.674 1.00 95.12 290 ARG A O 1
ATOM 3082 N N . HIS B 2 291 ? 250.701 279.394 295.790 1.00 96.38 291 HIS A N 1
ATOM 3083 C CA . HIS B 2 291 ? 251.838 280.143 296.320 1.00 96.38 291 HIS A CA 1
ATOM 3084 C C . HIS B 2 291 ? 253.138 279.375 296.130 1.00 96.38 291 HIS A C 1
ATOM 3085 O O . HIS B 2 291 ? 254.174 279.965 295.810 1.00 96.38 291 HIS A O 1
ATOM 3092 N N . GLN B 2 292 ? 253.103 278.057 296.330 1.00 91.17 292 GLN A N 1
ATOM 3093 C CA . GLN B 2 292 ? 254.291 277.242 296.106 1.00 91.17 292 GLN A CA 1
ATOM 3094 C C . GLN B 2 292 ? 254.811 277.406 294.688 1.00 91.17 292 GLN A C 1
ATOM 3095 O O . GLN B 2 292 ? 256.002 277.650 294.480 1.00 91.17 292 GLN A O 1
ATOM 3101 N N . LYS B 2 293 ? 253.927 277.283 293.697 1.00 94.33 293 LYS A N 1
ATOM 3102 C CA . LYS B 2 293 ? 254.344 277.415 292.308 1.00 94.33 293 LYS A CA 1
ATOM 3103 C C . LYS B 2 293 ? 254.870 278.811 292.017 1.00 94.33 293 LYS A C 1
ATOM 3104 O O . LYS B 2 293 ? 255.915 278.967 291.373 1.00 94.33 293 LYS A O 1
ATOM 3110 N N . ASN B 2 294 ? 254.163 279.842 292.485 1.00 97.56 294 ASN A N 1
ATOM 3111 C CA . ASN B 2 294 ? 254.598 281.198 292.175 1.00 97.56 294 ASN A CA 1
ATOM 3112 C C . ASN B 2 294 ? 255.927 281.514 292.847 1.00 97.56 294 ASN A C 1
ATOM 3113 O O . ASN B 2 294 ? 256.681 282.370 292.370 1.00 97.56 294 ASN A O 1
ATOM 3118 N N . LEU B 2 295 ? 256.235 280.837 293.956 1.00 97.31 295 LEU A N 1
ATOM 3119 C CA . LEU B 2 295 ? 257.578 280.927 294.521 1.00 97.31 295 LEU A CA 1
ATOM 3120 C C . LEU B 2 295 ? 258.592 280.160 293.684 1.00 97.31 295 LEU A C 1
ATOM 3121 O O . LEU B 2 295 ? 259.718 280.629 293.498 1.00 97.31 295 LEU A O 1
ATOM 3126 N N . ILE B 2 296 ? 258.215 278.982 293.184 1.00 95.46 296 ILE A N 1
ATOM 3127 C CA . ILE B 2 296 ? 259.120 278.215 292.330 1.00 95.46 296 ILE A CA 1
ATOM 3128 C C . ILE B 2 296 ? 259.490 279.018 291.091 1.00 95.46 296 ILE A C 1
ATOM 3129 O O . ILE B 2 296 ? 260.587 278.868 290.540 1.00 95.46 296 ILE A O 1
ATOM 3134 N N . ASP B 2 297 ? 258.605 279.911 290.657 1.00 100.17 297 ASP A N 1
ATOM 3135 C CA . ASP B 2 297 ? 258.962 280.902 289.643 1.00 100.17 297 ASP A CA 1
ATOM 3136 C C . ASP B 2 297 ? 259.845 281.984 290.275 1.00 100.17 297 ASP A C 1
ATOM 3137 O O . ASP B 2 297 ? 259.518 283.169 290.311 1.00 100.17 297 ASP A O 1
ATOM 3139 N N . ALA B 2 298 ? 261.000 281.541 290.777 1.00 107.57 298 ALA A N 1
ATOM 3140 C CA . ALA B 2 298 ? 261.779 282.369 291.689 1.00 107.57 298 ALA A CA 1
ATOM 3141 C C . ALA B 2 298 ? 262.684 283.343 290.948 1.00 107.57 298 ALA A C 1
ATOM 3142 O O . ALA B 2 298 ? 262.667 284.546 291.232 1.00 107.57 298 ALA A O 1
ATOM 3144 N N . ARG B 2 299 ? 263.484 282.846 290.003 1.00 107.60 299 ARG A N 1
ATOM 3145 C CA . ARG B 2 299 ? 264.576 283.624 289.417 1.00 107.60 299 ARG A CA 1
ATOM 3146 C C . ARG B 2 299 ? 265.468 284.195 290.515 1.00 107.60 299 ARG A C 1
ATOM 3147 O O . ARG B 2 299 ? 265.851 285.367 290.484 1.00 107.60 299 ARG A O 1
ATOM 3149 N N . ASP B 2 300 ? 265.786 283.355 291.502 1.00 110.90 300 ASP A N 1
ATOM 3150 C CA . ASP B 2 300 ? 266.550 283.755 292.682 1.00 110.90 300 ASP A CA 1
ATOM 3151 C C . ASP B 2 300 ? 265.867 284.902 293.427 1.00 110.90 300 ASP A C 1
ATOM 3152 O O . ASP B 2 300 ? 266.497 285.903 293.774 1.00 110.90 300 ASP A O 1
ATOM 3154 N N . VAL B 2 301 ? 264.560 284.760 293.663 1.00 112.51 301 VAL A N 1
ATOM 3155 C CA . VAL B 2 301 ? 263.830 285.756 294.448 1.00 112.51 301 VAL A CA 1
ATOM 3156 C C . VAL B 2 301 ? 264.283 285.725 295.903 1.00 112.51 301 VAL A C 1
ATOM 3157 O O . VAL B 2 301 ? 264.574 286.764 296.506 1.00 112.51 301 VAL A O 1
ATOM 3159 N N . ALA B 2 302 ? 264.346 284.528 296.487 1.00 111.47 302 ALA A N 1
ATOM 3160 C CA . ALA B 2 302 ? 264.779 284.339 297.864 1.00 111.47 302 ALA A CA 1
ATOM 3161 C C . ALA B 2 302 ? 265.059 282.861 298.084 1.00 111.47 302 ALA A C 1
ATOM 3162 O O . ALA B 2 302 ? 264.296 282.009 297.627 1.00 111.47 302 ALA A O 1
ATOM 3164 N N . THR B 2 303 ? 266.162 282.565 298.775 1.00 108.30 303 THR A N 1
ATOM 3165 C CA . THR B 2 303 ? 266.503 281.170 299.044 1.00 108.30 303 THR A CA 1
ATOM 3166 C C . THR B 2 303 ? 265.803 280.658 300.298 1.00 108.30 303 THR A C 1
ATOM 3167 O O . THR B 2 303 ? 265.393 279.493 300.351 1.00 108.30 303 THR A O 1
ATOM 3169 N N . ASP B 2 304 ? 265.657 281.509 301.314 1.00 105.57 304 ASP A N 1
ATOM 3170 C CA . ASP B 2 304 ? 265.102 281.057 302.585 1.00 105.57 304 ASP A CA 1
ATOM 3171 C C . ASP B 2 304 ? 263.628 280.701 302.462 1.00 105.57 304 ASP A C 1
ATOM 3172 O O . ASP B 2 304 ? 263.152 279.762 303.109 1.00 105.57 304 ASP A O 1
ATOM 3174 N N . GLN B 2 305 ? 262.887 281.447 301.640 1.00 107.17 305 GLN A N 1
ATOM 3175 C CA . GLN B 2 305 ? 261.440 281.275 301.579 1.00 107.17 305 GLN A CA 1
ATOM 3176 C C . GLN B 2 305 ? 261.068 279.877 301.101 1.00 107.17 305 GLN A C 1
ATOM 3177 O O . GLN B 2 305 ? 260.006 279.353 301.455 1.00 107.17 305 GLN A O 1
ATOM 3183 N N . ILE B 2 306 ? 261.944 279.245 300.317 1.00 105.16 306 ILE A N 1
ATOM 3184 C CA . ILE B 2 306 ? 261.676 277.887 299.848 1.00 105.16 306 ILE A CA 1
ATOM 3185 C C . ILE B 2 306 ? 261.584 276.924 301.026 1.00 105.16 306 ILE A C 1
ATOM 3186 O O . ILE B 2 306 ? 260.633 276.144 301.140 1.00 105.16 306 ILE A O 1
ATOM 3191 N N . GLU B 2 307 ? 262.566 276.968 301.926 1.00 104.96 307 GLU A N 1
ATOM 3192 C CA . GLU B 2 307 ? 262.509 276.094 303.091 1.00 104.96 307 GLU A CA 1
ATOM 3193 C C . GLU B 2 307 ? 261.631 276.680 304.191 1.00 104.96 307 GLU A C 1
ATOM 3194 O O . GLU B 2 307 ? 261.430 276.048 305.233 1.00 104.96 307 GLU A O 1
ATOM 3200 N N . GLU B 2 308 ? 261.119 277.893 303.992 1.00 104.62 308 GLU A N 1
ATOM 3201 C CA . GLU B 2 308 ? 260.082 278.395 304.887 1.00 104.62 308 GLU A CA 1
ATOM 3202 C C . GLU B 2 308 ? 258.715 277.842 304.499 1.00 104.62 308 GLU A C 1
ATOM 3203 O O . GLU B 2 308 ? 257.844 277.648 305.353 1.00 104.62 308 GLU A O 1
ATOM 3209 N N . ILE B 2 309 ? 258.508 277.593 303.205 1.00 100.10 309 ILE A N 1
ATOM 3210 C CA . ILE B 2 309 ? 257.246 277.036 302.731 1.00 100.10 309 ILE A CA 1
ATOM 3211 C C . ILE B 2 309 ? 257.251 275.519 302.623 1.00 100.10 309 ILE A C 1
ATOM 3212 O O . ILE B 2 309 ? 256.171 274.908 302.650 1.00 100.10 309 ILE A O 1
ATOM 3217 N N . ASP B 2 310 ? 258.417 274.882 302.512 1.00 99.56 310 ASP A N 1
ATOM 3218 C CA . ASP B 2 310 ? 258.425 273.438 302.304 1.00 99.56 310 ASP A CA 1
ATOM 3219 C C . ASP B 2 310 ? 257.725 272.703 303.443 1.00 99.56 310 ASP A C 1
ATOM 3220 O O . ASP B 2 310 ? 257.010 271.721 303.213 1.00 99.56 310 ASP A O 1
ATOM 3225 N N . GLU B 2 311 ? 257.895 273.182 304.674 1.00 102.50 311 GLU A N 1
ATOM 3226 C CA . GLU B 2 311 ? 257.272 272.522 305.814 1.00 102.50 311 GLU A CA 1
ATOM 3227 C C . GLU B 2 311 ? 255.757 272.668 305.788 1.00 102.50 311 GLU A C 1
ATOM 3228 O O . GLU B 2 311 ? 255.053 271.991 306.545 1.00 102.50 311 GLU A O 1
ATOM 3234 N N . ALA B 2 312 ? 255.237 273.562 304.943 1.00 98.86 312 ALA A N 1
ATOM 3235 C CA . ALA B 2 312 ? 253.800 273.832 304.942 1.00 98.86 312 ALA A CA 1
ATOM 3236 C C . ALA B 2 312 ? 252.999 272.607 304.525 1.00 98.86 312 ALA A C 1
ATOM 3237 O O . ALA B 2 312 ? 251.957 272.307 305.115 1.00 98.86 312 ALA A O 1
ATOM 3239 N N . LEU B 2 313 ? 253.461 271.893 303.497 1.00 99.64 313 LEU A N 1
ATOM 3240 C CA . LEU B 2 313 ? 252.753 270.693 303.060 1.00 99.64 313 LEU A CA 1
ATOM 3241 C C . LEU B 2 313 ? 252.696 269.667 304.184 1.00 99.64 313 LEU A C 1
ATOM 3242 O O . LEU B 2 313 ? 251.626 269.135 304.512 1.00 99.64 313 LEU A O 1
ATOM 3247 N N . ASN B 2 314 ? 253.849 269.403 304.803 1.00 102.34 314 ASN A N 1
ATOM 3248 C CA . ASN B 2 314 ? 253.937 268.397 305.853 1.00 102.34 314 ASN A CA 1
ATOM 3249 C C . ASN B 2 314 ? 253.060 268.769 307.035 1.00 102.34 314 ASN A C 1
ATOM 3250 O O . ASN B 2 314 ? 252.403 267.911 307.632 1.00 102.34 314 ASN A O 1
ATOM 3255 N N . GLN B 2 315 ? 253.043 270.051 307.393 1.00 96.99 315 GLN A N 1
ATOM 3256 C CA . GLN B 2 315 ? 252.234 270.466 308.528 1.00 96.99 315 GLN A CA 1
ATOM 3257 C C . GLN B 2 315 ? 250.751 270.458 308.186 1.00 96.99 315 GLN A C 1
ATOM 3258 O O . GLN B 2 315 ? 249.926 270.147 309.047 1.00 96.99 315 GLN A O 1
ATOM 3264 N N . LEU B 2 316 ? 250.385 270.780 306.945 1.00 89.19 316 LEU A N 1
ATOM 3265 C CA . LEU B 2 316 ? 248.970 270.789 306.590 1.00 89.19 316 LEU A CA 1
ATOM 3266 C C . LEU B 2 316 ? 248.402 269.381 306.554 1.00 89.19 316 LEU A C 1
ATOM 3267 O O . LEU B 2 316 ? 247.293 269.139 307.044 1.00 89.19 316 LEU A O 1
ATOM 3272 N N . ILE B 2 317 ? 249.143 268.438 305.979 1.00 89.00 317 ILE A N 1
ATOM 3273 C CA . ILE B 2 317 ? 248.657 267.066 305.933 1.00 89.00 317 ILE A CA 1
ATOM 3274 C C . ILE B 2 317 ? 248.593 266.465 307.331 1.00 89.00 317 ILE A C 1
ATOM 3275 O O . ILE B 2 317 ? 247.608 265.814 307.697 1.00 89.00 317 ILE A O 1
ATOM 3280 N N . SER B 2 318 ? 249.631 266.682 308.141 1.00 95.51 318 SER A N 1
ATOM 3281 C CA . SER B 2 318 ? 249.772 265.985 309.414 1.00 95.51 318 SER A CA 1
ATOM 3282 C C . SER B 2 318 ? 249.547 266.852 310.644 1.00 95.51 318 SER A C 1
ATOM 3283 O O . SER B 2 318 ? 249.534 266.313 311.753 1.00 95.51 318 SER A O 1
ATOM 3286 N N . GLY B 2 319 ? 249.398 268.163 310.493 1.00 91.96 319 GLY A N 1
ATOM 3287 C CA . GLY B 2 319 ? 249.135 269.002 311.640 1.00 91.96 319 GLY A CA 1
ATOM 3288 C C . GLY B 2 319 ? 247.662 269.082 311.969 1.00 91.96 319 GLY A C 1
ATOM 3289 O O . GLY B 2 319 ? 246.809 268.495 311.305 1.00 91.96 319 GLY A O 1
ATOM 3290 N N . HIS B 2 320 ? 247.360 269.836 313.020 1.00 91.23 320 HIS A N 1
ATOM 3291 C CA . HIS B 2 320 ? 245.997 269.968 313.509 1.00 91.23 320 HIS A CA 1
ATOM 3292 C C . HIS B 2 320 ? 245.348 271.285 313.110 1.00 91.23 320 HIS A C 1
ATOM 3293 O O . HIS B 2 320 ? 244.453 271.758 313.819 1.00 91.23 320 HIS A O 1
ATOM 3300 N N . PHE B 2 321 ? 245.775 271.891 312.003 1.00 81.12 321 PHE A N 1
ATOM 3301 C CA . PHE B 2 321 ? 245.255 273.179 311.570 1.00 81.12 321 PHE A CA 1
ATOM 3302 C C . PHE B 2 321 ? 244.648 273.061 310.182 1.00 81.12 321 PHE A C 1
ATOM 3303 O O . PHE B 2 321 ? 245.083 272.232 309.380 1.00 81.12 321 PHE A O 1
ATOM 3311 N N . VAL B 2 322 ? 243.672 273.916 309.891 1.00 79.30 322 VAL A N 1
ATOM 3312 C CA . VAL B 2 322 ? 243.003 273.957 308.594 1.00 79.30 322 VAL A CA 1
ATOM 3313 C C . VAL B 2 322 ? 243.013 275.391 308.087 1.00 79.30 322 VAL A C 1
ATOM 3314 O O . VAL B 2 322 ? 242.877 276.335 308.870 1.00 79.30 322 VAL A O 1
ATOM 3318 N N . MET B 2 323 ? 243.179 275.555 306.778 1.00 79.26 323 MET A N 1
ATOM 3319 C CA . MET B 2 323 ? 243.109 276.881 306.189 1.00 79.26 323 MET A CA 1
ATOM 3320 C C . MET B 2 323 ? 241.733 277.495 306.418 1.00 79.26 323 MET A C 1
ATOM 3321 O O . MET B 2 323 ? 240.779 276.820 306.811 1.00 79.26 323 MET A O 1
ATOM 3326 N N . GLY B 2 324 ? 241.632 278.799 306.175 1.00 73.42 324 GLY A N 1
ATOM 3327 C CA . GLY B 2 324 ? 240.365 279.474 306.384 1.00 73.42 324 GLY A CA 1
ATOM 3328 C C . GLY B 2 324 ? 240.252 280.732 305.556 1.00 73.42 324 GLY A C 1
ATOM 3329 O O . GLY B 2 324 ? 241.214 281.192 304.940 1.00 73.42 324 GLY A O 1
ATOM 3330 N N . GLU B 2 325 ? 239.039 281.280 305.544 1.00 74.91 325 GLU A N 1
ATOM 3331 C CA . GLU B 2 325 ? 238.739 282.559 304.917 1.00 74.91 325 GLU A CA 1
ATOM 3332 C C . GLU B 2 325 ? 238.455 283.577 306.010 1.00 74.91 325 GLU A C 1
ATOM 3333 O O . GLU B 2 325 ? 237.597 283.345 306.868 1.00 74.91 325 GLU A O 1
ATOM 3339 N N . HIS B 2 326 ? 239.170 284.694 305.982 1.00 72.48 326 HIS A N 1
ATOM 3340 C CA . HIS B 2 326 ? 239.183 285.650 307.077 1.00 72.48 326 HIS A CA 1
ATOM 3341 C C . HIS B 2 326 ? 239.005 287.062 306.544 1.00 72.48 326 HIS A C 1
ATOM 3342 O O . HIS B 2 326 ? 239.659 287.441 305.569 1.00 72.48 326 HIS A O 1
ATOM 3349 N N . HIS B 2 327 ? 238.132 287.837 307.186 1.00 71.69 327 HIS A N 1
ATOM 3350 C CA . HIS B 2 327 ? 238.109 289.283 307.017 1.00 71.69 327 HIS A CA 1
ATOM 3351 C C . HIS B 2 327 ? 237.903 289.899 308.388 1.00 71.69 327 HIS A C 1
ATOM 3352 O O . HIS B 2 327 ? 237.195 289.329 309.223 1.00 71.69 327 HIS A O 1
ATOM 3359 N N . CYS B 2 328 ? 238.503 291.059 308.618 1.00 71.69 328 CYS A N 1
ATOM 3360 C CA . CYS B 2 328 ? 238.355 291.777 309.873 1.00 71.69 328 CYS A CA 1
ATOM 3361 C C . CYS B 2 328 ? 237.723 293.132 309.600 1.00 71.69 328 CYS A C 1
ATOM 3362 O O . CYS B 2 328 ? 238.159 293.853 308.701 1.00 71.69 328 CYS A O 1
ATOM 3365 N N . THR B 2 329 ? 236.690 293.469 310.365 1.00 68.70 329 THR A N 1
ATOM 3366 C CA . THR B 2 329 ? 235.998 294.742 310.220 1.00 68.70 329 THR A CA 1
ATOM 3367 C C . THR B 2 329 ? 235.763 295.331 311.598 1.00 68.70 329 THR A C 1
ATOM 3368 O O . THR B 2 329 ? 235.261 294.643 312.491 1.00 68.70 329 THR A O 1
ATOM 3372 N N . LEU B 2 330 ? 236.102 296.602 311.759 1.00 65.95 330 LEU A N 1
ATOM 3373 C CA . LEU B 2 330 ? 236.025 297.292 313.037 1.00 65.95 330 LEU A CA 1
ATOM 3374 C C . LEU B 2 330 ? 235.088 298.481 312.892 1.00 65.95 330 LEU A C 1
ATOM 3375 O O . LEU B 2 330 ? 235.300 299.336 312.030 1.00 65.95 330 LEU A O 1
ATOM 3380 N N . THR B 2 331 ? 234.065 298.539 313.739 1.00 66.17 331 THR A N 1
ATOM 3381 C CA . THR B 2 331 ? 232.998 299.529 313.638 1.00 66.17 331 THR A CA 1
ATOM 3382 C C . THR B 2 331 ? 233.018 300.418 314.873 1.00 66.17 331 THR A C 1
ATOM 3383 O O . THR B 2 331 ? 232.579 299.998 315.948 1.00 66.17 331 THR A O 1
ATOM 3387 N N . VAL B 2 332 ? 233.503 301.643 314.719 1.00 68.59 332 VAL A N 1
ATOM 3388 C CA . VAL B 2 332 ? 233.606 302.597 315.818 1.00 68.59 332 VAL A CA 1
ATOM 3389 C C . VAL B 2 332 ? 232.318 303.398 315.893 1.00 68.59 332 VAL A C 1
ATOM 3390 O O . VAL B 2 332 ? 231.892 303.991 314.897 1.00 68.59 332 VAL A O 1
ATOM 3394 N N . TYR B 2 333 ? 231.713 303.448 317.074 1.00 72.04 333 TYR A N 1
ATOM 3395 C CA . TYR B 2 333 ? 230.480 304.192 317.294 1.00 72.04 333 TYR A CA 1
ATOM 3396 C C . TYR B 2 333 ? 230.811 305.542 317.916 1.00 72.04 333 TYR A C 1
ATOM 3397 O O . TYR B 2 333 ? 231.496 305.604 318.939 1.00 72.04 333 TYR A O 1
ATOM 3406 N N . GLY B 2 334 ? 230.323 306.615 317.298 1.00 75.69 334 GLY A N 1
ATOM 3407 C CA . GLY B 2 334 ? 230.555 307.948 317.811 1.00 75.69 334 GLY A CA 1
ATOM 3408 C C . GLY B 2 334 ? 229.355 308.833 317.550 1.00 75.69 334 GLY A C 1
ATOM 3409 O O . GLY B 2 334 ? 228.524 308.551 316.687 1.00 75.69 334 GLY A O 1
ATOM 3410 N N . GLU B 2 335 ? 229.280 309.919 318.311 1.00 83.72 335 GLU A N 1
ATOM 3411 C CA . GLU B 2 335 ? 228.118 310.796 318.260 1.00 83.72 335 GLU A CA 1
ATOM 3412 C C . GLU B 2 335 ? 228.252 311.936 317.258 1.00 83.72 335 GLU A C 1
ATOM 3413 O O . GLU B 2 335 ? 227.275 312.661 317.042 1.00 83.72 335 GLU A O 1
ATOM 3419 N N . THR B 2 336 ? 229.417 312.113 316.640 1.00 84.21 336 THR A N 1
ATOM 3420 C CA . THR B 2 336 ? 229.610 313.145 315.632 1.00 84.21 336 THR A CA 1
ATOM 3421 C C . THR B 2 336 ? 230.524 312.619 314.536 1.00 84.21 336 THR A C 1
ATOM 3422 O O . THR B 2 336 ? 231.311 311.696 314.756 1.00 84.21 336 THR A O 1
ATOM 3426 N N . VAL B 2 337 ? 230.414 313.220 313.351 1.00 82.88 337 VAL A N 1
ATOM 3427 C CA . VAL B 2 337 ? 231.178 312.744 312.202 1.00 82.88 337 VAL A CA 1
ATOM 3428 C C . VAL B 2 337 ? 232.671 312.934 312.429 1.00 82.88 337 VAL A C 1
ATOM 3429 O O . VAL B 2 337 ? 233.482 312.072 312.073 1.00 82.88 337 VAL A O 1
ATOM 3433 N N . GLN B 2 338 ? 233.063 314.071 313.003 1.00 82.80 338 GLN A N 1
ATOM 3434 C CA . GLN B 2 338 ? 234.481 314.303 313.249 1.00 82.80 338 GLN A CA 1
ATOM 3435 C C . GLN B 2 338 ? 235.024 313.338 314.294 1.00 82.80 338 GLN A C 1
ATOM 3436 O O . GLN B 2 338 ? 236.142 312.828 314.155 1.00 82.80 338 GLN A O 1
ATOM 3442 N N . GLN B 2 339 ? 234.248 313.077 315.347 1.00 81.53 339 GLN A N 1
ATOM 3443 C CA . GLN B 2 339 ? 234.730 312.211 316.415 1.00 81.53 339 GLN A CA 1
ATOM 3444 C C . GLN B 2 339 ? 234.960 310.790 315.914 1.00 81.53 339 GLN A C 1
ATOM 3445 O O . GLN B 2 339 ? 235.979 310.170 316.235 1.00 81.53 339 GLN A O 1
ATOM 3451 N N . VAL B 2 340 ? 234.035 310.257 315.112 1.00 78.80 340 VAL A N 1
ATOM 3452 C CA . VAL B 2 340 ? 234.219 308.904 314.602 1.00 78.80 340 VAL A CA 1
ATOM 3453 C C . VAL B 2 340 ? 235.393 308.853 313.630 1.00 78.80 340 VAL A C 1
ATOM 3454 O O . VAL B 2 340 ? 236.131 307.863 313.582 1.00 78.80 340 VAL A O 1
ATOM 3458 N N . ARG B 2 341 ? 235.600 309.919 312.855 1.00 77.90 341 ARG A N 1
ATOM 3459 C CA . ARG B 2 341 ? 236.726 309.936 311.926 1.00 77.90 341 ARG A CA 1
ATOM 3460 C C . ARG B 2 341 ? 238.058 309.955 312.665 1.00 77.90 341 ARG A C 1
ATOM 3461 O O . ARG B 2 341 ? 238.996 309.239 312.296 1.00 77.90 341 ARG A O 1
ATOM 3469 N N . ASP B 2 342 ? 238.163 310.760 313.721 1.00 79.93 342 ASP A N 1
ATOM 3470 C CA . ASP B 2 342 ? 239.414 310.760 314.469 1.00 79.93 342 ASP A CA 1
ATOM 3471 C C . ASP B 2 342 ? 239.598 309.448 315.220 1.00 79.93 342 ASP A C 1
ATOM 3472 O O . ASP B 2 342 ? 240.727 308.970 315.378 1.00 79.93 342 ASP A O 1
ATOM 3477 N N . ASN B 2 343 ? 238.499 308.836 315.672 1.00 77.39 343 ASN A N 1
ATOM 3478 C CA . ASN B 2 343 ? 238.598 307.508 316.262 1.00 77.39 343 ASN A CA 1
ATOM 3479 C C . ASN B 2 343 ? 239.144 306.506 315.256 1.00 77.39 343 ASN A C 1
ATOM 3480 O O . ASN B 2 343 ? 239.972 305.657 315.598 1.00 77.39 343 ASN A O 1
ATOM 3485 N N . LEU B 2 344 ? 238.680 306.586 314.009 1.00 73.88 344 LEU A N 1
ATOM 3486 C CA . LEU B 2 344 ? 239.192 305.692 312.979 1.00 73.88 344 LEU A CA 1
ATOM 3487 C C . LEU B 2 344 ? 240.670 305.940 312.729 1.00 73.88 344 LEU A C 1
ATOM 3488 O O . LEU B 2 344 ? 241.434 304.995 312.506 1.00 73.88 344 LEU A O 1
ATOM 3493 N N . ALA B 2 345 ? 241.090 307.202 312.742 1.00 75.50 345 ALA A N 1
ATOM 3494 C CA . ALA B 2 345 ? 242.512 307.491 312.585 1.00 75.50 345 ALA A CA 1
ATOM 3495 C C . ALA B 2 345 ? 243.320 306.870 313.713 1.00 75.50 345 ALA A C 1
ATOM 3496 O O . ALA B 2 345 ? 244.380 306.277 313.479 1.00 75.50 345 ALA A O 1
ATOM 3498 N N . HIS B 2 346 ? 242.827 306.983 314.946 1.00 77.61 346 HIS A N 1
ATOM 3499 C CA . HIS B 2 346 ? 243.515 306.370 316.076 1.00 77.61 346 HIS A CA 1
ATOM 3500 C C . HIS B 2 346 ? 243.589 304.859 315.921 1.00 77.61 346 HIS A C 1
ATOM 3501 O O . HIS B 2 346 ? 244.627 304.246 316.189 1.00 77.61 346 HIS A O 1
ATOM 3508 N N . ALA B 2 347 ? 242.488 304.239 315.490 1.00 77.29 347 ALA A N 1
ATOM 3509 C CA . ALA B 2 347 ? 242.462 302.789 315.348 1.00 77.29 347 ALA A CA 1
ATOM 3510 C C . ALA B 2 347 ? 243.403 302.323 314.245 1.00 77.29 347 ALA A C 1
ATOM 3511 O O . ALA B 2 347 ? 244.069 301.292 314.383 1.00 77.29 347 ALA A O 1
ATOM 3513 N N . SER B 2 348 ? 243.458 303.058 313.134 1.00 77.24 348 SER A N 1
ATOM 3514 C CA . SER B 2 348 ? 244.396 302.716 312.073 1.00 77.24 348 SER A CA 1
ATOM 3515 C C . SER B 2 348 ? 245.831 302.868 312.549 1.00 77.24 348 SER A C 1
ATOM 3516 O O . SER B 2 348 ? 246.695 302.062 312.195 1.00 77.24 348 SER A O 1
ATOM 3519 N N . ALA B 2 349 ? 246.108 303.895 313.351 1.00 77.54 349 ALA A N 1
ATOM 3520 C CA . ALA B 2 349 ? 247.439 304.018 313.931 1.00 77.54 349 ALA A CA 1
ATOM 3521 C C . ALA B 2 349 ? 247.757 302.824 314.814 1.00 77.54 349 ALA A C 1
ATOM 3522 O O . ALA B 2 349 ? 248.864 302.274 314.762 1.00 77.54 349 ALA A O 1
ATOM 3524 N N . ALA B 2 350 ? 246.788 302.399 315.627 1.00 79.41 350 ALA A N 1
ATOM 3525 C CA . ALA B 2 350 ? 247.014 301.269 316.522 1.00 79.41 350 ALA A CA 1
ATOM 3526 C C . ALA B 2 350 ? 247.250 299.977 315.745 1.00 79.41 350 ALA A C 1
ATOM 3527 O O . ALA B 2 350 ? 248.104 299.168 316.122 1.00 79.41 350 ALA A O 1
ATOM 3529 N N . MET B 2 351 ? 246.494 299.761 314.666 1.00 81.09 351 MET A N 1
ATOM 3530 C CA . MET B 2 351 ? 246.714 298.579 313.836 1.00 81.09 351 MET A CA 1
ATOM 3531 C C . MET B 2 351 ? 248.058 298.645 313.121 1.00 81.09 351 MET A C 1
ATOM 3532 O O . MET B 2 351 ? 248.766 297.640 313.028 1.00 81.09 351 MET A O 1
ATOM 3537 N N . LEU B 2 352 ? 248.429 299.821 312.610 1.00 79.35 352 LEU A N 1
ATOM 3538 C CA . LEU B 2 352 ? 249.718 299.962 311.948 1.00 79.35 352 LEU A CA 1
ATOM 3539 C C . LEU B 2 352 ? 250.866 299.813 312.931 1.00 79.35 352 LEU A C 1
ATOM 3540 O O . LEU B 2 352 ? 252.007 299.582 312.519 1.00 79.35 352 LEU A O 1
ATOM 3545 N N . ASP B 2 353 ? 250.594 299.960 314.229 1.00 82.04 353 ASP A N 1
ATOM 3546 C CA . ASP B 2 353 ? 251.632 299.699 315.217 1.00 82.04 353 ASP A CA 1
ATOM 3547 C C . ASP B 2 353 ? 252.142 298.271 315.100 1.00 82.04 353 ASP A C 1
ATOM 3548 O O . ASP B 2 353 ? 253.355 298.040 315.038 1.00 82.04 353 ASP A O 1
ATOM 3553 N N . VAL B 2 354 ? 251.233 297.300 315.063 1.00 80.71 354 VAL A N 1
ATOM 3554 C CA . VAL B 2 354 ? 251.603 295.920 314.772 1.00 80.71 354 VAL A CA 1
ATOM 3555 C C . VAL B 2 354 ? 251.706 295.784 313.260 1.00 80.71 354 VAL A C 1
ATOM 3556 O O . VAL B 2 354 ? 251.346 296.705 312.518 1.00 80.71 354 VAL A O 1
ATOM 3560 N N . ALA B 2 355 ? 252.214 294.644 312.791 1.00 81.57 355 ALA A N 1
ATOM 3561 C CA . ALA B 2 355 ? 252.681 294.556 311.413 1.00 81.57 355 ALA A CA 1
ATOM 3562 C C . ALA B 2 355 ? 251.544 294.574 310.395 1.00 81.57 355 ALA A C 1
ATOM 3563 O O . ALA B 2 355 ? 251.805 294.601 309.188 1.00 81.57 355 ALA A O 1
ATOM 3565 N N . VAL B 2 356 ? 250.287 294.539 310.841 1.00 81.40 356 VAL A N 1
ATOM 3566 C CA . VAL B 2 356 ? 249.184 294.585 309.889 1.00 81.40 356 VAL A CA 1
ATOM 3567 C C . VAL B 2 356 ? 249.008 296.004 309.353 1.00 81.40 356 VAL A C 1
ATOM 3568 O O . VAL B 2 356 ? 249.271 296.995 310.046 1.00 81.40 356 VAL A O 1
ATOM 3572 N N . LEU B 2 357 ? 248.565 296.107 308.099 1.00 82.28 357 LEU A N 1
ATOM 3573 C CA . LEU B 2 357 ? 248.332 297.398 307.459 1.00 82.28 357 LEU A CA 1
ATOM 3574 C C . LEU B 2 357 ? 246.869 297.531 307.073 1.00 82.28 357 LEU A C 1
ATOM 3575 O O . LEU B 2 357 ? 246.439 296.905 306.094 1.00 82.28 357 LEU A O 1
ATOM 3580 N N . PRO B 2 358 ? 246.073 298.320 307.789 1.00 77.76 358 PRO A N 1
ATOM 3581 C CA . PRO B 2 358 ? 244.658 298.459 307.446 1.00 77.76 358 PRO A CA 1
ATOM 3582 C C . PRO B 2 358 ? 244.412 299.582 306.451 1.00 77.76 358 PRO A C 1
ATOM 3583 O O . PRO B 2 358 ? 245.261 300.439 306.211 1.00 77.76 358 PRO A O 1
ATOM 3587 N N . LYS B 2 359 ? 243.213 299.558 305.872 1.00 79.60 359 LYS A N 1
ATOM 3588 C CA . LYS B 2 359 ? 242.741 300.567 304.936 1.00 79.60 359 LYS A CA 1
ATOM 3589 C C . LYS B 2 359 ? 241.244 300.759 305.128 1.00 79.60 359 LYS A C 1
ATOM 3590 O O . LYS B 2 359 ? 240.496 299.772 305.177 1.00 79.60 359 LYS A O 1
ATOM 3596 N N . PRO B 2 360 ? 240.7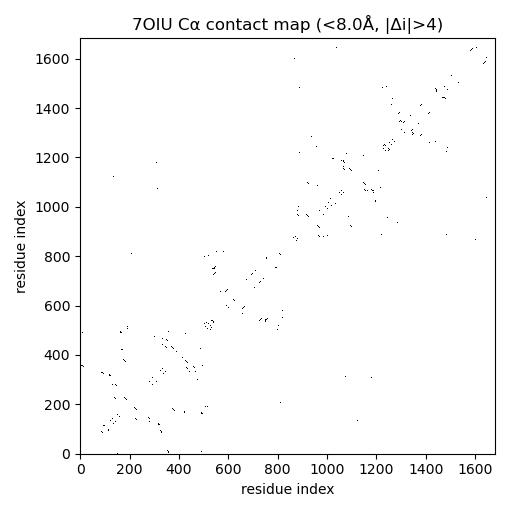82 302.001 305.234 1.00 74.81 360 PRO A N 1
ATOM 3597 C CA . PRO B 2 360 ? 239.356 302.243 305.464 1.00 74.81 360 PRO A CA 1
ATOM 3598 C C . PRO B 2 360 ? 238.508 301.689 304.333 1.00 74.81 360 PRO A C 1
ATOM 3599 O O . PRO B 2 360 ? 238.876 301.770 303.161 1.00 74.81 360 PRO A O 1
ATOM 3603 N N . VAL B 2 361 ? 237.356 301.133 304.694 1.00 78.16 361 VAL A N 1
ATOM 3604 C CA . VAL B 2 361 ? 236.457 300.520 303.722 1.00 78.16 361 VAL A CA 1
ATOM 3605 C C . VAL B 2 361 ? 235.568 301.602 303.128 1.00 78.16 361 VAL A C 1
ATOM 3606 O O . VAL B 2 361 ? 234.914 302.358 303.854 1.00 78.16 361 VAL A O 1
ATOM 3610 N N . ASP B 2 362 ? 235.571 301.693 301.803 1.00 83.25 362 ASP A N 1
ATOM 3611 C CA . ASP B 2 362 ? 234.783 302.665 301.062 1.00 83.25 362 ASP A CA 1
ATOM 3612 C C . ASP B 2 362 ? 234.129 301.960 299.886 1.00 83.25 362 ASP A C 1
ATOM 3613 O O . ASP B 2 362 ? 234.709 301.022 299.327 1.00 83.25 362 ASP A O 1
ATOM 3618 N N . LEU B 2 363 ? 232.920 302.385 299.533 1.00 78.56 363 LEU A N 1
ATOM 3619 C CA . LEU B 2 363 ? 232.060 301.799 298.508 1.00 78.56 363 LEU A CA 1
ATOM 3620 C C . LEU B 2 363 ? 231.501 300.458 298.962 1.00 78.56 363 LEU A C 1
ATOM 3621 O O . LEU B 2 363 ? 230.668 299.882 298.255 1.00 78.56 363 LEU A O 1
ATOM 3626 N N . ALA B 2 364 ? 231.921 299.939 300.113 1.00 76.39 364 ALA A N 1
ATOM 3627 C CA . ALA B 2 364 ? 231.394 298.687 300.635 1.00 76.39 364 ALA A CA 1
ATOM 3628 C C . ALA B 2 364 ? 230.940 298.844 302.077 1.00 76.39 364 ALA A C 1
ATOM 3629 O O . ALA B 2 364 ? 230.946 297.869 302.832 1.00 76.39 364 ALA A O 1
ATOM 3631 N N . LEU B 2 365 ? 230.554 300.059 302.469 1.00 78.19 365 LEU A N 1
ATOM 3632 C CA . LEU B 2 365 ? 230.176 300.311 303.854 1.00 78.19 365 LEU A CA 1
ATOM 3633 C C . LEU B 2 365 ? 229.018 299.430 304.285 1.00 78.19 365 LEU A C 1
ATOM 3634 O O . LEU B 2 365 ? 229.075 298.794 305.342 1.00 78.19 365 LEU A O 1
ATOM 3639 N N . GLU B 2 366 ? 227.959 299.372 303.483 1.00 80.56 366 GLU A N 1
ATOM 3640 C CA . GLU B 2 366 ? 226.839 298.513 303.838 1.00 80.56 366 GLU A CA 1
ATOM 3641 C C . GLU B 2 366 ? 227.221 297.045 303.745 1.00 80.56 366 GLU A C 1
ATOM 3642 O O . GLU B 2 366 ? 226.746 296.226 304.533 1.00 80.56 366 GLU A O 1
ATOM 3648 N N . ALA B 2 367 ? 228.082 296.686 302.792 1.00 77.56 367 ALA A N 1
ATOM 3649 C CA . ALA B 2 367 ? 228.530 295.299 302.712 1.00 77.56 367 ALA A CA 1
ATOM 3650 C C . ALA B 2 367 ? 229.297 294.906 303.964 1.00 77.56 367 ALA A C 1
ATOM 3651 O O . ALA B 2 367 ? 229.037 293.850 304.556 1.00 77.56 367 ALA A O 1
ATOM 3653 N N . GLY B 2 368 ? 230.226 295.753 304.400 1.00 78.58 368 GLY A N 1
ATOM 3654 C CA . GLY B 2 368 ? 230.951 295.466 305.624 1.00 78.58 368 GLY A CA 1
ATOM 3655 C C . GLY B 2 368 ? 230.048 295.462 306.840 1.00 78.58 368 GLY A C 1
ATOM 3656 O O . GLY B 2 368 ? 230.253 294.691 307.780 1.00 78.58 368 GLY A O 1
ATOM 3657 N N . TYR B 2 369 ? 229.038 296.331 306.840 1.00 76.98 369 TYR A N 1
ATOM 3658 C CA . TYR B 2 369 ? 228.137 296.411 307.982 1.00 76.98 369 TYR A CA 1
ATOM 3659 C C . TYR B 2 369 ? 227.253 295.177 308.080 1.00 76.98 369 TYR A C 1
ATOM 3660 O O . TYR B 2 369 ? 227.025 294.657 309.176 1.00 76.98 369 TYR A O 1
ATOM 3669 N N . TRP B 2 370 ? 226.737 294.696 306.947 1.00 76.53 370 TRP A N 1
ATOM 3670 C CA . TRP B 2 370 ? 225.948 293.469 306.968 1.00 76.53 370 TRP A CA 1
ATOM 3671 C C . TRP B 2 370 ? 226.836 292.258 307.200 1.00 76.53 370 TRP A C 1
ATOM 3672 O O . TRP B 2 370 ? 226.358 291.208 307.639 1.00 76.53 370 TRP A O 1
ATOM 3683 N N . ALA B 2 371 ? 228.129 292.379 306.903 1.00 75.25 371 ALA A N 1
ATOM 3684 C CA . ALA B 2 371 ? 229.037 291.280 307.194 1.00 75.25 371 ALA A CA 1
ATOM 3685 C C . ALA B 2 371 ? 229.168 291.048 308.690 1.00 75.25 371 ALA A C 1
ATOM 3686 O O . ALA B 2 371 ? 229.627 289.987 309.113 1.00 75.25 371 ALA A O 1
ATOM 3688 N N . GLN B 2 372 ? 228.785 292.031 309.503 1.00 72.16 372 GLN A N 1
ATOM 3689 C CA . GLN B 2 372 ? 228.884 291.863 310.946 1.00 72.16 372 GLN A CA 1
ATOM 3690 C C . GLN B 2 372 ? 227.937 290.780 311.441 1.00 72.16 372 GLN A C 1
ATOM 3691 O O . GLN B 2 372 ? 228.251 290.059 312.394 1.00 72.16 372 GLN A O 1
ATOM 3697 N N . LEU B 2 373 ? 226.780 290.648 310.807 1.00 72.39 373 LEU A N 1
ATOM 3698 C CA . LEU B 2 373 ? 225.829 289.631 311.218 1.00 72.39 373 LEU A CA 1
ATOM 3699 C C . LEU B 2 373 ? 226.432 288.246 311.002 1.00 72.39 373 LEU A C 1
ATOM 3700 O O . LEU B 2 373 ? 227.017 287.981 309.949 1.00 72.39 373 LEU A O 1
ATOM 3705 N N . PRO B 2 374 ? 226.324 287.348 311.982 1.00 72.17 374 PRO A N 1
ATOM 3706 C CA . PRO B 2 374 ? 227.015 286.054 311.873 1.00 72.17 374 PRO A CA 1
ATOM 3707 C C . PRO B 2 374 ? 226.583 285.197 310.696 1.00 72.17 374 PRO A C 1
ATOM 3708 O O . PRO B 2 374 ? 227.362 284.348 310.245 1.00 72.17 374 PRO A O 1
ATOM 3712 N N . ALA B 2 375 ? 225.368 285.366 310.192 1.00 72.72 375 ALA A N 1
ATOM 3713 C CA . ALA B 2 375 ? 224.860 284.474 309.158 1.00 72.72 375 ALA A CA 1
ATOM 3714 C C . ALA B 2 375 ? 225.065 284.996 307.744 1.00 72.72 375 ALA A C 1
ATOM 3715 O O . ALA B 2 375 ? 224.687 284.309 306.790 1.00 72.72 375 ALA A O 1
ATOM 3717 N N . ASN B 2 376 ? 225.654 286.179 307.574 1.00 74.15 376 ASN A N 1
ATOM 3718 C CA . ASN B 2 376 ? 225.774 286.794 306.251 1.00 74.15 376 ASN A CA 1
ATOM 3719 C C . ASN B 2 376 ? 227.066 286.325 305.591 1.00 74.15 376 ASN A C 1
ATOM 3720 O O . ASN B 2 376 ? 228.141 286.906 305.744 1.00 74.15 376 ASN A O 1
ATOM 3725 N N . TRP B 2 377 ? 226.939 285.239 304.836 1.00 77.53 377 TRP A N 1
ATOM 3726 C CA . TRP B 2 377 ? 228.070 284.691 304.099 1.00 77.53 377 TRP A CA 1
ATOM 3727 C C . TRP B 2 377 ? 228.455 285.581 302.931 1.00 77.53 377 TRP A C 1
ATOM 3728 O O . TRP B 2 377 ? 229.635 285.892 302.735 1.00 77.53 377 TRP A O 1
ATOM 3739 N N . GLN B 2 378 ? 227.465 285.999 302.146 1.00 78.60 378 GLN A N 1
ATOM 3740 C CA . GLN B 2 378 ? 227.727 286.569 300.831 1.00 78.60 378 GLN A CA 1
ATOM 3741 C C . GLN B 2 378 ? 228.279 287.985 300.920 1.00 78.60 378 GLN A C 1
ATOM 3742 O O . GLN B 2 378 ? 228.910 288.470 299.976 1.00 78.60 378 GLN A O 1
ATOM 3748 N N . TRP B 2 379 ? 228.055 288.663 302.037 1.00 74.25 379 TRP A N 1
ATOM 3749 C CA . TRP B 2 379 ? 228.480 290.047 302.172 1.00 74.25 379 TRP A CA 1
ATOM 3750 C C . TRP B 2 379 ? 229.908 290.189 302.676 1.00 74.25 379 TRP A C 1
ATOM 3751 O O . TRP B 2 379 ? 230.285 291.279 303.112 1.00 74.25 379 TRP A O 1
ATOM 3762 N N . ARG B 2 380 ? 230.702 289.128 302.645 1.00 76.10 380 ARG A N 1
ATOM 3763 C CA . ARG B 2 380 ? 232.089 289.255 303.057 1.00 76.10 380 ARG A CA 1
ATOM 3764 C C . ARG B 2 380 ? 232.803 290.215 302.115 1.00 76.10 380 ARG A C 1
ATOM 3765 O O . ARG B 2 380 ? 232.879 289.948 300.909 1.00 76.10 380 ARG A O 1
ATOM 3773 N N . PRO B 2 381 ? 233.327 291.326 302.609 1.00 76.16 381 PRO A N 1
ATOM 3774 C CA . PRO B 2 381 ? 233.949 292.307 301.710 1.00 76.16 381 PRO A CA 1
ATOM 3775 C C . PRO B 2 381 ? 235.293 291.864 301.157 1.00 76.16 381 PRO A C 1
ATOM 3776 O O . PRO B 2 381 ? 235.550 292.006 299.960 1.00 76.16 381 PRO A O 1
ATOM 3780 N N . ARG B 2 382 ? 236.163 291.334 302.008 1.00 77.62 382 ARG A N 1
ATOM 3781 C CA . ARG B 2 382 ? 237.535 291.010 301.624 1.00 77.62 382 ARG A CA 1
ATOM 3782 C C . ARG B 2 382 ? 237.970 289.719 302.291 1.00 77.62 382 ARG A C 1
ATOM 3783 O O . ARG B 2 382 ? 238.766 289.726 303.237 1.00 77.62 382 ARG A O 1
ATOM 3791 N N . PRO B 2 383 ? 237.465 288.579 301.828 1.00 78.13 383 PRO A N 1
ATOM 3792 C CA . PRO B 2 383 ? 237.916 287.303 302.389 1.00 78.13 383 PRO A CA 1
ATOM 3793 C C . PRO B 2 383 ? 239.326 286.973 301.924 1.00 78.13 383 PRO A C 1
ATOM 3794 O O . PRO B 2 383 ? 239.664 287.128 300.750 1.00 78.13 383 PRO A O 1
ATOM 3798 N N . ALA B 2 384 ? 240.149 286.502 302.857 1.00 77.15 384 ALA A N 1
ATOM 3799 C CA . ALA B 2 384 ? 241.523 286.166 302.555 1.00 77.15 384 ALA A CA 1
ATOM 3800 C C . ALA B 2 384 ? 241.857 284.798 303.132 1.00 77.15 384 ALA A C 1
ATOM 3801 O O . ALA B 2 384 ? 241.262 284.394 304.139 1.00 77.15 384 ALA A O 1
ATOM 3803 N N . PRO B 2 385 ? 242.787 284.065 302.522 1.00 79.90 385 PRO A N 1
ATOM 3804 C CA . PRO B 2 385 ? 243.163 282.754 303.066 1.00 79.90 385 PRO A CA 1
ATOM 3805 C C . PRO B 2 385 ? 244.242 282.892 304.127 1.00 79.90 385 PRO A C 1
ATOM 3806 O O . PRO B 2 385 ? 245.305 283.465 303.878 1.00 79.90 385 PRO A O 1
ATOM 3810 N N . ILE B 2 386 ? 243.965 282.369 305.320 1.00 72.82 386 ILE A N 1
ATOM 3811 C CA . ILE B 2 386 ? 244.910 282.425 306.428 1.00 72.82 386 ILE A CA 1
ATOM 3812 C C . ILE B 2 386 ? 244.972 281.067 307.108 1.00 72.82 386 ILE A C 1
ATOM 3813 O O . ILE B 2 386 ? 244.054 280.250 306.994 1.00 72.82 386 ILE A O 1
ATOM 3818 N N . THR B 2 387 ? 246.070 280.832 307.816 1.00 72.53 387 THR A N 1
ATOM 3819 C CA . THR B 2 387 ? 246.229 279.628 308.615 1.00 72.53 387 THR A CA 1
ATOM 3820 C C . THR B 2 387 ? 245.335 279.702 309.849 1.00 72.53 387 THR A C 1
ATOM 3821 O O . THR B 2 387 ? 245.009 280.785 310.336 1.00 72.53 387 THR A O 1
ATOM 3825 N N . SER B 2 388 ? 244.921 278.536 310.352 1.00 71.78 388 SER A N 1
ATOM 3826 C CA . SER B 2 388 ? 244.104 278.522 311.561 1.00 71.78 388 SER A CA 1
ATOM 3827 C C . SER B 2 388 ? 244.884 279.043 312.761 1.00 71.78 388 SER A C 1
ATOM 3828 O O . SER B 2 388 ? 244.339 279.787 313.590 1.00 71.78 388 SER A O 1
ATOM 3831 N N . LEU B 2 389 ? 246.157 278.652 312.882 1.00 71.98 389 LEU A N 1
ATOM 3832 C CA . LEU B 2 389 ? 247.007 279.209 313.929 1.00 71.98 389 LEU A CA 1
ATOM 3833 C C . LEU B 2 389 ? 246.997 280.725 313.880 1.00 71.98 389 LEU A C 1
ATOM 3834 O O . LEU B 2 389 ? 246.910 281.392 314.914 1.00 71.98 389 LEU A O 1
ATOM 3839 N N . ASN B 2 390 ? 247.073 281.286 312.678 1.00 71.75 390 ASN A N 1
ATOM 3840 C CA . ASN B 2 390 ? 247.048 282.733 312.543 1.00 71.75 390 ASN A CA 1
ATOM 3841 C C . ASN B 2 390 ? 245.707 283.295 312.989 1.00 71.75 390 ASN A C 1
ATOM 3842 O O . ASN B 2 390 ? 245.647 284.381 313.572 1.00 71.75 390 ASN A O 1
ATOM 3847 N N . PHE B 2 391 ? 244.616 282.574 312.733 1.00 68.49 391 PHE A N 1
ATOM 3848 C CA . PHE B 2 391 ? 243.319 283.056 313.195 1.00 68.49 391 PHE A CA 1
ATOM 3849 C C . PHE B 2 391 ? 243.260 283.119 314.709 1.00 68.49 391 PHE A C 1
ATOM 3850 O O . PHE B 2 391 ? 242.771 284.100 315.278 1.00 68.49 391 PHE A O 1
ATOM 3858 N N . LEU B 2 392 ? 243.738 282.076 315.386 1.00 69.24 392 LEU A N 1
ATOM 3859 C CA . LEU B 2 392 ? 243.775 282.126 316.844 1.00 69.24 392 LEU A CA 1
ATOM 3860 C C . LEU B 2 392 ? 244.741 283.193 317.334 1.00 69.24 392 LEU A C 1
ATOM 3861 O O . LEU B 2 392 ? 244.567 283.749 318.424 1.00 69.24 392 LEU A O 1
ATOM 3866 N N . SER B 2 393 ? 245.775 283.488 316.549 1.00 69.98 393 SER A N 1
ATOM 3867 C CA . SER B 2 393 ? 246.671 284.586 316.895 1.00 69.98 393 SER A CA 1
ATOM 3868 C C . SER B 2 393 ? 245.951 285.926 316.824 1.00 69.98 393 SER A C 1
ATOM 3869 O O . SER B 2 393 ? 246.207 286.821 317.635 1.00 69.98 393 SER A O 1
ATOM 3872 N N . PHE B 2 394 ? 245.053 286.089 315.851 1.00 66.99 394 PHE A N 1
ATOM 3873 C CA . PHE B 2 394 ? 244.340 287.353 315.718 1.00 66.99 394 PHE A CA 1
ATOM 3874 C C . PHE B 2 394 ? 243.252 287.496 316.770 1.00 66.99 394 PHE A C 1
ATOM 3875 O O . PHE B 2 394 ? 242.905 288.615 317.163 1.00 66.99 394 PHE A O 1
ATOM 3883 N N . SER B 2 395 ? 242.691 286.382 317.229 1.00 65.36 395 SER A N 1
ATOM 3884 C CA . SER B 2 395 ? 241.560 286.391 318.159 1.00 65.36 395 SER A CA 1
ATOM 3885 C C . SER B 2 395 ? 241.829 285.446 319.319 1.00 65.36 395 SER A C 1
ATOM 3886 O O . SER B 2 395 ? 241.155 284.418 319.466 1.00 65.36 395 SER A O 1
ATOM 3889 N N . PRO B 2 396 ? 242.788 285.774 320.183 1.00 66.11 396 PRO A N 1
ATOM 3890 C CA . PRO B 2 396 ? 243.160 284.865 321.276 1.00 66.11 396 PRO A CA 1
ATOM 3891 C C . PRO B 2 396 ? 242.314 284.978 322.536 1.00 66.11 396 PRO A C 1
ATOM 3892 O O . PRO B 2 396 ? 242.731 284.457 323.574 1.00 66.11 396 PRO A O 1
ATOM 3896 N N . PHE B 2 397 ? 241.163 285.648 322.478 1.00 63.54 397 PHE A N 1
ATOM 3897 C CA . PHE B 2 397 ? 240.214 285.703 323.593 1.00 63.54 397 PHE A CA 1
ATOM 3898 C C . PHE B 2 397 ? 240.860 286.245 324.863 1.00 63.54 397 PHE A C 1
ATOM 3899 O O . PHE B 2 397 ? 240.471 285.893 325.977 1.00 63.54 397 PHE A O 1
ATOM 3907 N N . HIS B 2 398 ? 241.849 287.112 324.697 1.00 67.71 398 HIS A N 1
ATOM 3908 C CA . HIS B 2 398 ? 242.470 287.808 325.810 1.00 67.71 398 HIS A CA 1
ATOM 3909 C C . HIS B 2 398 ? 241.577 288.974 326.196 1.00 67.71 398 HIS A C 1
ATOM 3910 O O . HIS B 2 398 ? 241.027 289.652 325.323 1.00 67.71 398 HIS A O 1
ATOM 3917 N N . ASN B 2 399 ? 241.416 289.197 327.494 1.00 66.23 399 ASN A N 1
ATOM 3918 C CA . ASN B 2 399 ? 240.540 290.249 327.974 1.00 66.23 399 ASN A CA 1
ATOM 3919 C C . ASN B 2 399 ? 240.997 290.713 329.342 1.00 66.23 399 ASN A C 1
ATOM 3920 O O . ASN B 2 399 ? 241.279 289.896 330.221 1.00 66.23 399 ASN A O 1
ATOM 3925 N N . PHE B 2 400 ? 241.054 292.027 329.523 1.00 73.18 400 PHE A N 1
ATOM 3926 C CA . PHE B 2 400 ? 241.290 292.565 330.850 1.00 73.18 400 PHE A CA 1
ATOM 3927 C C . PHE B 2 400 ? 240.100 292.239 331.739 1.00 73.18 400 PHE A C 1
ATOM 3928 O O . PHE B 2 400 ? 238.950 292.492 331.378 1.00 73.18 400 PHE A O 1
ATOM 3936 N N . MET B 2 401 ? 240.380 291.658 332.906 1.00 67.45 401 MET A N 1
ATOM 3937 C CA . MET B 2 401 ? 239.304 291.174 333.758 1.00 67.45 401 MET A CA 1
ATOM 3938 C C . MET B 2 401 ? 238.425 292.328 334.214 1.00 67.45 401 MET A C 1
ATOM 3939 O O . MET B 2 401 ? 238.921 293.370 334.648 1.00 67.45 401 MET A O 1
ATOM 3944 N N . SER B 2 402 ? 237.115 292.137 334.099 1.00 68.93 402 SER A N 1
ATOM 3945 C CA . SER B 2 402 ? 236.130 293.142 334.480 1.00 68.93 402 SER A CA 1
ATOM 3946 C C . SER B 2 402 ? 234.890 292.414 334.969 1.00 68.93 402 SER A C 1
ATOM 3947 O O . SER B 2 402 ? 234.139 291.851 334.167 1.00 68.93 402 SER A O 1
ATOM 3950 N N . GLY B 2 403 ? 234.673 292.427 336.280 1.00 72.33 403 GLY A N 1
ATOM 3951 C CA . GLY B 2 403 ? 233.542 291.727 336.842 1.00 72.33 403 GLY A CA 1
ATOM 3952 C C . GLY B 2 403 ? 232.222 292.293 336.358 1.00 72.33 403 GLY A C 1
ATOM 3953 O O . GLY B 2 403 ? 232.143 293.381 335.794 1.00 72.33 403 GLY A O 1
ATOM 3954 N N . LYS B 2 404 ? 231.169 291.524 336.578 1.00 75.85 404 LYS A N 1
ATOM 3955 C CA . LYS B 2 404 ? 229.860 291.917 336.087 1.00 75.85 404 LYS A CA 1
ATOM 3956 C C . LYS B 2 404 ? 229.380 293.161 336.825 1.00 75.85 404 LYS A C 1
ATOM 3957 O O . LYS B 2 404 ? 229.296 293.150 338.060 1.00 75.85 404 LYS A O 1
ATOM 3963 N N . PRO B 2 405 ? 229.067 294.248 336.119 1.00 75.43 405 PRO A N 1
ATOM 3964 C CA . PRO B 2 405 ? 228.592 295.451 336.814 1.00 75.43 405 PRO A CA 1
ATOM 3965 C C . PRO B 2 405 ? 227.216 295.283 337.418 1.00 75.43 405 PRO A C 1
ATOM 3966 O O . PRO B 2 405 ? 226.984 295.707 338.555 1.00 75.43 405 PRO A O 1
ATOM 3970 N N . THR B 2 406 ? 226.294 294.669 336.686 1.00 80.55 406 THR A N 1
ATOM 3971 C CA . THR B 2 406 ? 224.928 294.502 337.155 1.00 80.55 406 THR A CA 1
ATOM 3972 C C . THR B 2 406 ? 224.464 293.111 336.751 1.00 80.55 406 THR A C 1
ATOM 3973 O O . THR B 2 406 ? 224.984 292.511 335.809 1.00 80.55 406 THR A O 1
ATOM 3977 N N . GLY B 2 407 ? 223.476 292.601 337.476 1.00 81.12 407 GLY A N 1
ATOM 3978 C CA . GLY B 2 407 ? 223.052 291.231 337.322 1.00 81.12 407 GLY A CA 1
ATOM 3979 C C . GLY B 2 407 ? 223.753 290.271 338.248 1.00 81.12 407 GLY A C 1
ATOM 3980 O O . GLY B 2 407 ? 223.391 289.087 338.283 1.00 81.12 407 GLY A O 1
ATOM 3981 N N . ASN B 2 408 ? 224.741 290.743 338.995 1.00 78.74 408 ASN A N 1
ATOM 3982 C CA . ASN B 2 408 ? 225.411 289.916 339.973 1.00 78.74 408 ASN A CA 1
ATOM 3983 C C . ASN B 2 408 ? 224.445 289.574 341.105 1.00 78.74 408 ASN A C 1
ATOM 3984 O O . ASN B 2 408 ? 223.480 290.303 341.347 1.00 78.74 408 ASN A O 1
ATOM 3989 N N . PRO B 2 409 ? 224.659 288.452 341.794 1.00 77.19 409 PRO A N 1
ATOM 3990 C CA . PRO B 2 409 ? 223.868 288.180 342.997 1.00 77.19 409 PRO A CA 1
ATOM 3991 C C . PRO B 2 409 ? 224.009 289.320 343.990 1.00 77.19 409 PRO A C 1
ATOM 3992 O O . PRO B 2 409 ? 225.077 289.921 344.122 1.00 77.19 409 PRO A O 1
ATOM 3996 N N . TRP B 2 410 ? 222.904 289.628 344.669 1.00 79.13 410 TRP A N 1
ATOM 3997 C CA . TRP B 2 410 ? 222.721 290.789 345.536 1.00 79.13 410 TRP A CA 1
ATOM 3998 C C . TRP B 2 410 ? 222.602 292.071 344.728 1.00 79.13 410 TRP A C 1
ATOM 3999 O O . TRP B 2 410 ? 222.558 293.158 345.320 1.00 79.13 410 TRP A O 1
ATOM 4010 N N . GLY B 2 411 ? 222.561 291.989 343.402 1.00 76.83 411 GLY A N 1
ATOM 4011 C CA . GLY B 2 411 ? 222.332 293.152 342.578 1.00 76.83 411 GLY A CA 1
ATOM 4012 C C . GLY B 2 411 ? 223.578 293.659 341.883 1.00 76.83 411 GLY A C 1
ATOM 4013 O O . GLY B 2 411 ? 224.290 292.918 341.200 1.00 76.83 411 GLY A O 1
ATOM 4014 N N . PRO B 2 412 ? 223.854 294.950 342.036 1.00 79.93 412 PRO A N 1
ATOM 4015 C CA . PRO B 2 412 ? 224.984 295.553 341.327 1.00 79.93 412 PRO A CA 1
ATOM 4016 C C . PRO B 2 412 ? 226.310 295.193 341.972 1.00 79.93 412 PRO A C 1
ATOM 4017 O O . PRO B 2 412 ? 226.379 294.695 343.095 1.00 79.93 412 PRO A O 1
ATOM 4021 N N . ALA B 2 413 ? 227.380 295.457 341.227 1.00 77.06 413 ALA A N 1
ATOM 4022 C CA . ALA B 2 413 ? 228.719 295.267 341.760 1.00 77.06 413 ALA A CA 1
ATOM 4023 C C . ALA B 2 413 ? 228.936 296.173 342.961 1.00 77.06 413 ALA A C 1
ATOM 4024 O O . ALA B 2 413 ? 228.566 297.347 342.945 1.00 77.06 413 ALA A O 1
ATOM 4026 N N . VAL B 2 414 ? 229.543 295.616 344.009 1.00 76.83 414 VAL A N 1
ATOM 4027 C CA . VAL B 2 414 ? 229.683 296.356 345.259 1.00 76.83 414 VAL A CA 1
ATOM 4028 C C . VAL B 2 414 ? 230.519 297.609 345.053 1.00 76.83 414 VAL A C 1
ATOM 4029 O O . VAL B 2 414 ? 230.159 298.694 345.522 1.00 76.83 414 VAL A O 1
ATOM 4033 N N . THR B 2 415 ? 231.640 297.490 344.348 1.00 76.23 415 THR A N 1
ATOM 4034 C CA . THR B 2 415 ? 232.512 298.632 344.127 1.00 76.23 415 THR A CA 1
ATOM 4035 C C . THR B 2 415 ? 233.048 298.585 342.708 1.00 76.23 415 THR A C 1
ATOM 4036 O O . THR B 2 415 ? 233.048 297.541 342.051 1.00 76.23 415 THR A O 1
ATOM 4040 N N . ILE B 2 416 ? 233.511 299.737 342.250 1.00 75.42 416 ILE A N 1
ATOM 4041 C CA . ILE B 2 416 ? 234.265 299.864 341.014 1.00 75.42 416 ILE A CA 1
ATOM 4042 C C . ILE B 2 416 ? 235.694 300.259 341.355 1.00 75.42 416 ILE A C 1
ATOM 4043 O O . ILE B 2 416 ? 235.929 301.294 341.987 1.00 75.42 416 ILE A O 1
ATOM 4048 N N . LEU B 2 417 ? 236.645 299.421 340.963 1.00 73.09 417 LEU A N 1
ATOM 4049 C CA . LEU B 2 417 ? 238.043 299.588 341.329 1.00 73.09 417 LEU A CA 1
ATOM 4050 C C . LEU B 2 417 ? 238.856 299.869 340.078 1.00 73.09 417 LEU A C 1
ATOM 4051 O O . LEU B 2 417 ? 238.650 299.223 339.045 1.00 73.09 417 LEU A O 1
ATOM 4056 N N . LYS B 2 418 ? 239.774 300.821 340.169 1.00 74.26 418 LYS A N 1
ATOM 4057 C CA . LYS B 2 418 ? 240.635 301.124 339.036 1.00 74.26 418 LYS A CA 1
ATOM 4058 C C . LYS B 2 418 ? 241.674 300.025 338.842 1.00 74.26 418 LYS A C 1
ATOM 4059 O O . LYS B 2 418 ? 242.040 299.313 339.778 1.00 74.26 418 LYS A O 1
ATOM 4065 N N . THR B 2 419 ? 242.144 299.891 337.607 1.00 75.83 419 THR A N 1
ATOM 4066 C CA . THR B 2 419 ? 243.085 298.849 337.230 1.00 75.83 419 THR A CA 1
ATOM 4067 C C . THR B 2 419 ? 244.340 299.477 336.644 1.00 75.83 419 THR A C 1
ATOM 4068 O O . THR B 2 419 ? 244.285 300.537 336.017 1.00 75.83 419 THR A O 1
ATOM 4072 N N . VAL B 2 420 ? 245.476 298.810 336.857 1.00 71.63 420 VAL A N 1
ATOM 4073 C CA . VAL B 2 420 ? 246.744 299.319 336.345 1.00 71.63 420 VAL A CA 1
ATOM 4074 C C . VAL B 2 420 ? 246.708 299.415 334.827 1.00 71.63 420 VAL A C 1
ATOM 4075 O O . VAL B 2 420 ? 247.184 300.396 334.241 1.00 71.63 420 VAL A O 1
ATOM 4079 N N . SER B 2 421 ? 246.151 298.403 334.164 1.00 77.12 421 SER A N 1
ATOM 4080 C CA . SER B 2 421 ? 246.033 298.457 332.711 1.00 77.12 421 SER A CA 1
ATOM 4081 C C . SER B 2 421 ? 245.165 299.631 332.277 1.00 77.12 421 SER A C 1
ATOM 4082 O O . SER B 2 421 ? 245.493 300.332 331.314 1.00 77.12 421 SER A O 1
ATOM 4085 N N . GLY B 2 422 ? 244.064 299.865 332.980 1.00 76.70 422 GLY A N 1
ATOM 4086 C CA . GLY B 2 422 ? 243.177 300.966 332.678 1.00 76.70 422 GLY A CA 1
ATOM 4087 C C . GLY B 2 422 ? 241.722 300.605 332.486 1.00 76.70 422 GLY A C 1
ATOM 4088 O O . GLY B 2 422 ? 240.901 301.509 332.306 1.00 76.70 422 GLY A O 1
ATOM 4089 N N . THR B 2 423 ? 241.373 299.332 332.516 1.00 76.89 423 THR A N 1
ATOM 4090 C CA . THR B 2 423 ? 239.972 298.970 332.377 1.00 76.89 423 THR A CA 1
ATOM 4091 C C . THR B 2 423 ? 239.333 298.879 333.750 1.00 76.89 423 THR A C 1
ATOM 4092 O O . THR B 2 423 ? 239.826 298.132 334.601 1.00 76.89 423 THR A O 1
ATOM 4096 N N . PRO B 2 424 ? 238.260 299.617 334.011 1.00 74.03 424 PRO A N 1
ATOM 4097 C CA . PRO B 2 424 ? 237.660 299.585 335.347 1.00 74.03 424 PRO A CA 1
ATOM 4098 C C . PRO B 2 424 ? 237.170 298.192 335.697 1.00 74.03 424 PRO A C 1
ATOM 4099 O O . PRO B 2 424 ? 236.636 297.471 334.853 1.00 74.03 424 PRO A O 1
ATOM 4103 N N . LEU B 2 425 ? 237.358 297.821 336.958 1.00 73.65 425 LEU A N 1
ATOM 4104 C CA . LEU B 2 425 ? 237.022 296.494 337.453 1.00 73.65 425 LEU A CA 1
ATOM 4105 C C . LEU B 2 425 ? 235.824 296.613 338.379 1.00 73.65 425 LEU A C 1
ATOM 4106 O O . LEU B 2 425 ? 235.893 297.308 339.397 1.00 73.65 425 LEU A O 1
ATOM 4111 N N . TYR B 2 426 ? 234.741 295.926 338.039 1.00 74.76 426 TYR A N 1
ATOM 4112 C CA . TYR B 2 426 ? 233.522 295.943 338.838 1.00 74.76 426 TYR A CA 1
ATOM 4113 C C . TYR B 2 426 ? 233.628 294.837 339.875 1.00 74.76 426 TYR A C 1
ATOM 4114 O O . TYR B 2 426 ? 233.228 293.698 339.631 1.00 74.76 426 TYR A O 1
ATOM 4123 N N . PHE B 2 427 ? 234.173 295.182 341.034 1.00 73.14 427 PHE A N 1
ATOM 4124 C CA . PHE B 2 427 ? 234.395 294.195 342.078 1.00 73.14 427 PHE A CA 1
ATOM 4125 C C . PHE B 2 427 ? 233.073 293.671 342.611 1.00 73.14 427 PHE A C 1
ATOM 4126 O O . PHE B 2 427 ? 232.093 294.414 342.718 1.00 73.14 427 PHE A O 1
ATOM 4134 N N . ASN B 2 428 ? 233.045 292.383 342.934 1.00 74.61 428 ASN A N 1
ATOM 4135 C CA . ASN B 2 428 ? 231.889 291.744 343.541 1.00 74.61 428 ASN A CA 1
ATOM 4136 C C . ASN B 2 428 ? 232.335 290.442 344.186 1.00 74.61 428 ASN A C 1
ATOM 4137 O O . ASN B 2 428 ? 233.250 289.783 343.687 1.00 74.61 428 ASN A O 1
ATOM 4142 N N . PHE B 2 429 ? 231.696 290.083 345.299 1.00 75.15 429 PHE A N 1
ATOM 4143 C CA . PHE B 2 429 ? 232.160 288.944 346.078 1.00 75.15 429 PHE A CA 1
ATOM 4144 C C . PHE B 2 429 ? 231.904 287.625 345.359 1.00 75.15 429 PHE A C 1
ATOM 4145 O O . PHE B 2 429 ? 232.706 286.690 345.461 1.00 75.15 429 PHE A O 1
ATOM 4153 N N . HIS B 2 430 ? 230.793 287.525 344.636 1.00 77.34 430 HIS A N 1
ATOM 4154 C CA . HIS B 2 430 ? 230.411 286.258 344.030 1.00 77.34 430 HIS A CA 1
ATOM 4155 C C . HIS B 2 430 ? 231.279 285.947 342.814 1.00 77.34 430 HIS A C 1
ATOM 4156 O O . HIS B 2 430 ? 231.396 286.760 341.893 1.00 77.34 430 HIS A O 1
ATOM 4163 N N . ALA B 2 431 ? 231.867 284.752 342.809 1.00 79.64 431 ALA A N 1
ATOM 4164 C CA . ALA B 2 431 ? 232.756 284.302 341.747 1.00 79.64 431 ALA A CA 1
ATOM 4165 C C . ALA B 2 431 ? 232.231 283.002 341.162 1.00 79.64 431 ALA A C 1
ATOM 4166 O O . ALA B 2 431 ? 231.519 282.245 341.826 1.00 79.64 431 ALA A O 1
ATOM 4168 N N . SER B 2 432 ? 232.593 282.748 339.902 1.00 80.80 432 SER A N 1
ATOM 4169 C CA . SER B 2 432 ? 231.985 281.643 339.169 1.00 80.80 432 SER A CA 1
ATOM 4170 C C . SER B 2 432 ? 232.365 280.291 339.762 1.00 80.80 432 SER A C 1
ATOM 4171 O O . SER B 2 432 ? 231.495 279.461 340.047 1.00 80.80 432 SER A O 1
ATOM 4174 N N . LYS B 2 433 ? 233.658 280.049 339.962 1.00 79.89 433 LYS A N 1
ATOM 4175 C CA . LYS B 2 433 ? 234.126 278.757 340.441 1.00 79.89 433 LYS A CA 1
ATOM 4176 C C . LYS B 2 433 ? 235.149 278.961 341.547 1.00 79.89 433 LYS A C 1
ATOM 4177 O O . LYS B 2 433 ? 235.940 279.908 341.507 1.00 79.89 433 LYS A O 1
ATOM 4179 N N . GLU B 2 434 ? 235.126 278.071 342.531 1.00 80.26 434 GLU A N 1
ATOM 4180 C CA . GLU B 2 434 ? 236.069 278.135 343.637 1.00 80.26 434 GLU A CA 1
ATOM 4181 C C . GLU B 2 434 ? 237.092 277.012 343.542 1.00 80.26 434 GLU A C 1
ATOM 4182 O O . GLU B 2 434 ? 238.119 277.037 344.221 1.00 80.26 434 GLU A O 1
ATOM 4184 N N . LYS B 2 441 ? 224.215 276.748 340.394 1.00 98.76 441 LYS A N 1
ATOM 4185 C CA . LYS B 2 441 ? 224.127 276.791 341.849 1.00 98.76 441 LYS A CA 1
ATOM 4186 C C . LYS B 2 441 ? 224.426 278.191 342.373 1.00 98.76 441 LYS A C 1
ATOM 4187 O O . LYS B 2 441 ? 224.808 279.077 341.610 1.00 98.76 441 LYS A O 1
ATOM 4189 N N . ARG B 2 442 ? 224.242 278.384 343.677 1.00 93.64 442 ARG A N 1
ATOM 4190 C CA . ARG B 2 442 ? 224.521 279.679 344.281 1.00 93.64 442 ARG A CA 1
ATOM 4191 C C . ARG B 2 442 ? 226.013 279.974 344.233 1.00 93.64 442 ARG A C 1
ATOM 4192 O O . ARG B 2 442 ? 226.836 279.130 344.598 1.00 93.64 442 ARG A O 1
ATOM 4194 N N . LEU B 2 443 ? 226.356 281.178 343.782 1.00 81.85 443 LEU A N 1
ATOM 4195 C CA . LEU B 2 443 ? 227.754 281.556 343.642 1.00 81.85 443 LEU A CA 1
ATOM 4196 C C . LEU B 2 443 ? 228.411 281.721 345.005 1.00 81.85 443 LEU A C 1
ATOM 4197 O O . LEU B 2 443 ? 227.798 282.217 345.954 1.00 81.85 443 LEU A O 1
ATOM 4202 N N . LEU B 2 444 ? 229.664 281.290 345.100 1.00 79.49 444 LEU A N 1
ATOM 4203 C CA . LEU B 2 444 ? 230.412 281.454 346.335 1.00 79.49 444 LEU A CA 1
ATOM 4204 C C . LEU B 2 444 ? 230.847 282.902 346.503 1.00 79.49 444 LEU A C 1
ATOM 4205 O O . LEU B 2 444 ? 231.325 283.536 345.561 1.00 79.49 444 LEU A O 1
ATOM 4210 N N . GLY B 2 445 ? 230.679 283.427 347.716 1.00 75.87 445 GLY A N 1
ATOM 4211 C CA . GLY B 2 445 ? 231.112 284.770 348.038 1.00 75.87 445 GLY A CA 1
ATOM 4212 C C . GLY B 2 445 ? 232.329 284.857 348.928 1.00 75.87 445 GLY A C 1
ATOM 4213 O O . GLY B 2 445 ? 232.648 285.952 349.407 1.00 75.87 445 GLY A O 1
ATOM 4214 N N . ASN B 2 446 ? 233.026 283.751 349.167 1.00 77.21 446 ASN A N 1
ATOM 4215 C CA . ASN B 2 446 ? 234.173 283.759 350.063 1.00 77.21 446 ASN A CA 1
ATOM 4216 C C . ASN B 2 446 ? 235.282 284.645 349.514 1.00 77.21 446 ASN A C 1
ATOM 4217 O O . ASN B 2 446 ? 235.464 284.762 348.300 1.00 77.21 446 ASN A O 1
ATOM 4222 N N . THR B 2 447 ? 236.024 285.272 350.420 1.00 72.95 447 THR A N 1
ATOM 4223 C CA . THR B 2 447 ? 237.121 286.162 350.073 1.00 72.95 447 THR A CA 1
ATOM 4224 C C . THR B 2 447 ? 238.205 286.048 351.134 1.00 72.95 447 THR A C 1
ATOM 4225 O O . THR B 2 447 ? 237.902 285.902 352.320 1.00 72.95 447 THR A O 1
ATOM 4229 N N . MET B 2 448 ? 239.465 286.116 350.716 1.00 74.86 448 MET A N 1
ATOM 4230 C CA . MET B 2 448 ? 240.577 285.998 351.649 1.00 74.86 448 MET A CA 1
ATOM 4231 C C . MET B 2 448 ? 241.589 287.085 351.330 1.00 74.86 448 MET A C 1
ATOM 4232 O O . MET B 2 448 ? 242.260 287.025 350.296 1.00 74.86 448 MET A O 1
ATOM 4237 N N . LEU B 2 449 ? 241.700 288.069 352.219 1.00 77.37 449 LEU A N 1
ATOM 4238 C CA . LEU B 2 449 ? 242.456 289.297 351.961 1.00 77.37 449 LEU A CA 1
ATOM 4239 C C . LEU B 2 449 ? 243.857 289.197 352.564 1.00 77.37 449 LEU A C 1
ATOM 4240 O O . LEU B 2 449 ? 244.242 289.961 353.447 1.00 77.37 449 LEU A O 1
ATOM 4245 N N . ILE B 2 450 ? 244.636 288.241 352.061 1.00 77.53 450 ILE A N 1
ATOM 4246 C CA . ILE B 2 450 ? 245.940 287.987 352.660 1.00 77.53 450 ILE A CA 1
ATOM 4247 C C . ILE B 2 450 ? 246.850 289.176 352.409 1.00 77.53 450 ILE A C 1
ATOM 4248 O O . ILE B 2 450 ? 246.727 289.870 351.392 1.00 77.53 450 ILE A O 1
ATOM 4253 N N . GLY B 2 451 ? 247.747 289.438 353.350 1.00 87.68 451 GLY A N 1
ATOM 4254 C CA . GLY B 2 451 ? 248.649 290.567 353.231 1.00 87.68 451 GLY A CA 1
ATOM 4255 C C . GLY B 2 451 ? 249.672 290.549 354.339 1.00 87.68 451 GLY A C 1
ATOM 4256 O O . GLY B 2 451 ? 249.578 289.763 355.285 1.00 87.68 451 GLY A O 1
ATOM 4257 N N . GLN B 2 452 ? 250.652 291.437 354.220 1.00 92.10 452 GLN A N 1
ATOM 4258 C CA . GLN B 2 452 ? 251.783 291.474 355.137 1.00 92.10 452 GLN A CA 1
ATOM 4259 C C . GLN B 2 452 ? 251.862 292.840 355.800 1.00 92.10 452 GLN A C 1
ATOM 4260 O O . GLN B 2 452 ? 252.450 293.771 355.239 1.00 92.10 452 GLN A O 1
ATOM 4266 N N . SER B 2 453 ? 251.256 292.958 356.982 1.00 93.00 453 SER A N 1
ATOM 4267 C CA . SER B 2 453 ? 251.494 294.081 357.890 1.00 93.00 453 SER A CA 1
ATOM 4268 C C . SER B 2 453 ? 251.246 295.431 357.221 1.00 93.00 453 SER A C 1
ATOM 4269 O O . SER B 2 453 ? 251.848 296.445 357.575 1.00 93.00 453 SER A O 1
ATOM 4272 N N . SER B 2 454 ? 250.345 295.447 356.244 1.00 90.62 454 SER A N 1
ATOM 4273 C CA . SER B 2 454 ? 249.987 296.667 355.534 1.00 90.62 454 SER A CA 1
ATOM 4274 C C . SER B 2 454 ? 248.652 297.156 356.068 1.00 90.62 454 SER A C 1
ATOM 4275 O O . SER B 2 454 ? 247.669 296.408 356.069 1.00 90.62 454 SER A O 1
ATOM 4278 N N . SER B 2 455 ? 248.620 298.411 356.521 1.00 85.79 455 SER A N 1
ATOM 4279 C CA . SER B 2 455 ? 247.366 298.993 356.971 1.00 85.79 455 SER A CA 1
ATOM 4280 C C . SER B 2 455 ? 246.337 299.047 355.851 1.00 85.79 455 SER A C 1
ATOM 4281 O O . SER B 2 455 ? 245.138 299.154 356.130 1.00 85.79 455 SER A O 1
ATOM 4284 N N . GLY B 2 456 ? 246.785 298.954 354.594 1.00 84.44 456 GLY A N 1
ATOM 4285 C CA . GLY B 2 456 ? 245.854 298.930 353.481 1.00 84.44 456 GLY A CA 1
ATOM 4286 C C . GLY B 2 456 ? 244.847 297.807 353.576 1.00 84.44 456 GLY A C 1
ATOM 4287 O O . GLY B 2 456 ? 243.753 297.904 353.015 1.00 84.44 456 GLY A O 1
ATOM 4288 N N . LYS B 2 457 ? 245.193 296.727 354.280 1.00 86.30 457 LYS A N 1
ATOM 4289 C CA . LYS B 2 457 ? 244.206 295.693 354.564 1.00 86.30 457 LYS A CA 1
ATOM 4290 C C . LYS B 2 457 ? 243.036 296.261 355.352 1.00 86.30 457 LYS A C 1
ATOM 4291 O O . LYS B 2 457 ? 241.872 296.045 354.998 1.00 86.30 457 LYS A O 1
ATOM 4297 N N . THR B 2 458 ? 243.329 296.992 356.428 1.00 85.54 458 THR A N 1
ATOM 4298 C CA . THR B 2 458 ? 242.263 297.622 357.197 1.00 85.54 458 THR A CA 1
ATOM 4299 C C . THR B 2 458 ? 241.531 298.663 356.363 1.00 85.54 458 THR A C 1
ATOM 4300 O O . THR B 2 458 ? 240.298 298.736 356.396 1.00 85.54 458 THR A O 1
ATOM 4304 N N . VAL B 2 459 ? 242.270 299.473 355.603 1.00 83.13 459 VAL A N 1
ATOM 4305 C CA . VAL B 2 459 ? 241.642 300.508 354.788 1.00 83.13 459 VAL A CA 1
ATOM 4306 C C . VAL B 2 459 ? 240.771 299.882 353.709 1.00 83.13 459 VAL A C 1
ATOM 4307 O O . VAL B 2 459 ? 239.634 300.308 353.479 1.00 83.13 459 VAL A O 1
ATOM 4311 N N . LEU B 2 460 ? 241.291 298.860 353.029 1.00 79.16 460 LEU A N 1
ATOM 4312 C CA . LEU B 2 460 ? 240.499 298.199 351.998 1.00 79.16 460 LEU A CA 1
ATOM 4313 C C . LEU B 2 460 ? 239.255 297.560 352.586 1.00 79.16 460 LEU A C 1
ATOM 4314 O O . LEU B 2 460 ? 238.164 297.679 352.019 1.00 79.16 460 LEU A O 1
ATOM 4319 N N . LEU B 2 461 ? 239.395 296.875 353.721 1.00 80.87 461 LEU A N 1
ATOM 4320 C CA . LEU B 2 461 ? 238.247 296.204 354.313 1.00 80.87 461 LEU A CA 1
ATOM 4321 C C . LEU B 2 461 ? 237.202 297.205 354.780 1.00 80.87 461 LEU A C 1
ATOM 4322 O O . LEU B 2 461 ? 235.998 296.996 354.587 1.00 80.87 461 LEU A O 1
ATOM 4327 N N . GLY B 2 462 ? 237.641 298.309 355.385 1.00 80.61 462 GLY A N 1
ATOM 4328 C CA . GLY B 2 462 ? 236.699 299.336 355.790 1.00 80.61 462 GLY A CA 1
ATOM 4329 C C . GLY B 2 462 ? 236.000 299.973 354.608 1.00 80.61 462 GLY A C 1
ATOM 4330 O O . GLY B 2 462 ? 234.799 300.250 354.662 1.00 80.61 462 GLY A O 1
ATOM 4331 N N . PHE B 2 463 ? 236.734 300.212 353.523 1.00 79.81 463 PHE A N 1
ATOM 4332 C CA . PHE B 2 463 ? 236.111 300.785 352.339 1.00 79.81 463 PHE A CA 1
ATOM 4333 C C . PHE B 2 463 ? 235.086 299.832 351.744 1.00 79.81 463 PHE A C 1
ATOM 4334 O O . PHE B 2 463 ? 233.994 300.254 351.347 1.00 79.81 463 PHE A O 1
ATOM 4342 N N . LEU B 2 464 ? 235.414 298.542 351.676 1.00 79.22 464 LEU A N 1
ATOM 4343 C CA . LEU B 2 464 ? 234.442 297.577 351.179 1.00 79.22 464 LEU A CA 1
ATOM 4344 C C . LEU B 2 464 ? 233.213 297.511 352.070 1.00 79.22 464 LEU A C 1
ATOM 4345 O O . LEU B 2 464 ? 232.095 297.406 351.567 1.00 79.22 464 LEU A O 1
ATOM 4350 N N . LEU B 2 465 ? 233.387 297.561 353.389 1.00 83.45 465 LEU A N 1
ATOM 4351 C CA . LEU B 2 465 ? 232.214 297.550 354.261 1.00 83.45 465 LEU A CA 1
ATOM 4352 C C . LEU B 2 465 ? 231.356 298.791 354.049 1.00 83.45 465 LEU A C 1
ATOM 4353 O O . LEU B 2 465 ? 230.126 298.698 353.914 1.00 83.45 465 LEU A O 1
ATOM 4358 N N . ALA B 2 466 ? 231.991 299.963 353.989 1.00 87.38 466 ALA A N 1
ATOM 4359 C CA . ALA B 2 466 ? 231.244 301.202 353.822 1.00 87.38 466 ALA A CA 1
ATOM 4360 C C . ALA B 2 466 ? 230.503 301.229 352.494 1.00 87.38 466 ALA A C 1
ATOM 4361 O O . ALA B 2 466 ? 229.380 301.735 352.414 1.00 87.38 466 ALA A O 1
ATOM 4363 N N . GLN B 2 467 ? 231.119 300.704 351.434 1.00 86.29 467 GLN A N 1
ATOM 4364 C CA . GLN B 2 467 ? 230.437 300.683 350.145 1.00 86.29 467 GLN A CA 1
ATOM 4365 C C . GLN B 2 467 ? 229.386 299.584 350.077 1.00 86.29 467 GLN A C 1
ATOM 4366 O O . GLN B 2 467 ? 228.339 299.774 349.449 1.00 86.29 467 GLN A O 1
ATOM 4372 N N . ALA B 2 468 ? 229.633 298.440 350.712 1.00 83.32 468 ALA A N 1
ATOM 4373 C CA . ALA B 2 468 ? 228.654 297.366 350.728 1.00 83.32 468 ALA A CA 1
ATOM 4374 C C . ALA B 2 468 ? 227.463 297.701 351.605 1.00 83.32 468 ALA A C 1
ATOM 4375 O O . ALA B 2 468 ? 226.464 296.977 351.573 1.00 83.32 468 ALA A O 1
ATOM 4377 N N . GLN B 2 469 ? 227.555 298.770 352.396 1.00 85.24 469 GLN A N 1
ATOM 4378 C CA . GLN B 2 469 ? 226.372 299.270 353.091 1.00 85.24 469 GLN A CA 1
ATOM 4379 C C . GLN B 2 469 ? 225.194 299.512 352.154 1.00 85.24 469 GLN A C 1
ATOM 4380 O O . GLN B 2 469 ? 224.065 299.661 352.634 1.00 85.24 469 GLN A O 1
ATOM 4386 N N . LYS B 2 470 ? 225.421 299.558 350.840 1.00 83.00 470 LYS A N 1
ATOM 4387 C CA . LYS B 2 470 ? 224.339 299.848 349.907 1.00 83.00 470 LYS A CA 1
ATOM 4388 C C . LYS B 2 470 ? 223.249 298.786 349.958 1.00 83.00 470 LYS A C 1
ATOM 4389 O O . LYS B 2 470 ? 222.065 299.098 349.796 1.00 83.00 470 LYS A O 1
ATOM 4395 N N . PHE B 2 471 ? 223.619 297.528 350.178 1.00 82.81 471 PHE A N 1
ATOM 4396 C CA . PHE B 2 471 ? 222.628 296.462 350.267 1.00 82.81 471 PHE A CA 1
ATOM 4397 C C . PHE B 2 471 ? 221.930 296.411 351.617 1.00 82.81 471 PHE A C 1
ATOM 4398 O O . PHE B 2 471 ? 221.012 295.602 351.785 1.00 82.81 471 PHE A O 1
ATOM 4406 N N . LYS B 2 472 ? 222.337 297.249 352.565 1.00 82.20 472 LYS A N 1
ATOM 4407 C CA . LYS B 2 472 ? 221.889 297.192 353.952 1.00 82.20 472 LYS A CA 1
ATOM 4408 C C . LYS B 2 472 ? 222.070 295.785 354.517 1.00 82.20 472 LYS A C 1
ATOM 4409 O O . LYS B 2 472 ? 221.098 295.182 354.991 1.00 82.20 472 LYS A O 1
ATOM 4415 N N . PRO B 2 473 ? 223.279 295.230 354.486 1.00 79.17 473 PRO A N 1
ATOM 4416 C CA . PRO B 2 473 ? 223.463 293.851 354.942 1.00 79.17 473 PRO A CA 1
ATOM 4417 C C . PRO B 2 473 ? 223.943 293.781 356.382 1.00 79.17 473 PRO A C 1
ATOM 4418 O O . PRO B 2 473 ? 224.671 294.656 356.860 1.00 79.17 473 PRO A O 1
ATOM 4422 N N . THR B 2 474 ? 223.542 292.719 357.073 1.00 75.47 474 THR A N 1
ATOM 4423 C CA . THR B 2 474 ? 224.026 292.493 358.427 1.00 75.47 474 THR A CA 1
ATOM 4424 C C . THR B 2 474 ? 225.474 292.026 358.387 1.00 75.47 474 THR A C 1
ATOM 4425 O O . THR B 2 474 ? 225.808 291.075 357.677 1.00 75.47 474 THR A O 1
ATOM 4429 N N . ILE B 2 475 ? 226.335 292.697 359.146 1.00 73.03 475 ILE A N 1
ATOM 4430 C CA . ILE B 2 475 ? 227.766 292.433 359.146 1.00 73.03 475 ILE A CA 1
ATOM 4431 C C . ILE B 2 475 ? 228.223 292.231 360.581 1.00 73.03 475 ILE A C 1
ATOM 4432 O O . ILE B 2 475 ? 227.881 293.026 361.460 1.00 73.03 475 ILE A O 1
ATOM 4437 N N . VAL B 2 476 ? 228.998 291.177 360.815 1.00 70.18 476 VAL A N 1
ATOM 4438 C CA . VAL B 2 476 ? 229.548 290.877 362.132 1.00 70.18 476 VAL A CA 1
ATOM 4439 C C . VAL B 2 476 ? 231.062 290.795 362.010 1.00 70.18 476 VAL A C 1
ATOM 4440 O O . VAL B 2 476 ? 231.583 290.009 361.212 1.00 70.18 476 VAL A O 1
ATOM 4444 N N . ALA B 2 477 ? 231.765 291.587 362.810 1.00 72.10 477 ALA A N 1
ATOM 4445 C CA . ALA B 2 477 ? 233.199 291.758 362.661 1.00 72.10 477 ALA A CA 1
ATOM 4446 C C . ALA B 2 477 ? 233.943 291.274 363.894 1.00 72.10 477 ALA A C 1
ATOM 4447 O O . ALA B 2 477 ? 233.472 291.415 365.025 1.00 72.10 477 ALA A O 1
ATOM 4449 N N . PHE B 2 478 ? 235.125 290.704 363.658 1.00 72.14 478 PHE A N 1
ATOM 4450 C CA . PHE B 2 478 ? 236.063 290.334 364.716 1.00 72.14 478 PHE A CA 1
ATOM 4451 C C . PHE B 2 478 ? 237.409 290.973 364.381 1.00 72.14 478 PHE A C 1
ATOM 4452 O O . PHE B 2 478 ? 238.260 290.361 363.739 1.00 72.14 478 PHE A O 1
ATOM 4460 N N . ASP B 2 479 ? 237.599 292.212 364.827 1.00 84.00 479 ASP A N 1
ATOM 4461 C CA . ASP B 2 479 ? 238.776 292.970 364.448 1.00 84.00 479 ASP A CA 1
ATOM 4462 C C . ASP B 2 479 ? 239.942 292.670 365.381 1.00 84.00 479 ASP A C 1
ATOM 4463 O O . ASP B 2 479 ? 239.812 291.965 366.381 1.00 84.00 479 ASP A O 1
ATOM 4468 N N . LYS B 2 480 ? 241.097 293.234 365.043 1.00 82.68 480 LYS A N 1
ATOM 4469 C CA . LYS B 2 480 ? 242.281 293.156 365.883 1.00 82.68 480 LYS A CA 1
ATOM 4470 C C . LYS B 2 480 ? 242.903 294.538 366.022 1.00 82.68 480 LYS A C 1
ATOM 4471 O O . LYS B 2 480 ? 242.821 295.371 365.113 1.00 82.68 480 LYS A O 1
ATOM 4477 N N . ASP B 2 481 ? 243.521 294.772 367.179 1.00 93.41 481 ASP A N 1
ATOM 4478 C CA . ASP B 2 481 ? 244.274 295.986 367.475 1.00 93.41 481 ASP A CA 1
ATOM 4479 C C . ASP B 2 481 ? 243.441 297.252 367.340 1.00 93.41 481 ASP A C 1
ATOM 4480 O O . ASP B 2 481 ? 243.970 298.297 366.950 1.00 93.41 481 ASP A O 1
ATOM 4485 N N . ARG B 2 482 ? 242.147 297.183 367.650 1.00 91.39 482 ARG A N 1
ATOM 4486 C CA . ARG B 2 482 ? 241.251 298.335 367.595 1.00 91.39 482 ARG A CA 1
ATOM 4487 C C . ARG B 2 482 ? 241.270 299.008 366.229 1.00 91.39 482 ARG A C 1
ATOM 4488 O O . ARG B 2 482 ? 241.068 300.223 366.126 1.00 91.39 482 ARG A O 1
ATOM 4496 N N . GLY B 2 483 ? 241.529 298.237 365.173 1.00 88.21 483 GLY A N 1
ATOM 4497 C CA . GLY B 2 483 ? 241.690 298.834 363.861 1.00 88.21 483 GLY A CA 1
ATOM 4498 C C . GLY B 2 483 ? 240.425 299.484 363.339 1.00 88.21 483 GLY A C 1
ATOM 4499 O O . GLY B 2 483 ? 240.449 300.630 362.884 1.00 88.21 483 GLY A O 1
ATOM 4500 N N . MET B 2 484 ? 239.301 298.781 363.417 1.00 86.62 484 MET A N 1
ATOM 4501 C CA . MET B 2 484 ? 238.078 299.258 362.793 1.00 86.62 484 MET A CA 1
ATOM 4502 C C . MET B 2 484 ? 237.022 299.714 363.791 1.00 86.62 484 MET A C 1
ATOM 4503 O O . MET B 2 484 ? 235.842 299.737 363.441 1.00 86.62 484 MET A O 1
ATOM 4508 N N . GLU B 2 485 ? 237.405 300.088 365.011 1.00 90.00 485 GLU A N 1
ATOM 4509 C CA . GLU B 2 485 ? 236.412 300.609 365.947 1.00 90.00 485 GLU A CA 1
ATOM 4510 C C . GLU B 2 485 ? 235.775 301.884 365.411 1.00 90.00 485 GLU A C 1
ATOM 4511 O O . GLU B 2 485 ? 234.551 302.046 365.445 1.00 90.00 485 GLU A O 1
ATOM 4517 N N . ILE B 2 486 ? 236.599 302.801 364.905 1.00 87.47 486 ILE A N 1
ATOM 4518 C CA . ILE B 2 486 ? 236.083 304.059 364.373 1.00 87.47 486 ILE A CA 1
ATOM 4519 C C . ILE B 2 486 ? 235.235 303.810 363.135 1.00 87.47 486 ILE A C 1
ATOM 4520 O O . ILE B 2 486 ? 234.189 304.439 362.947 1.00 87.47 486 ILE A O 1
ATOM 4525 N N . SER B 2 487 ? 235.668 302.889 362.272 1.00 85.28 487 SER A N 1
ATOM 4526 C CA . SER B 2 487 ? 234.886 302.579 361.082 1.00 85.28 487 SER A CA 1
ATOM 4527 C C . SER B 2 487 ? 233.534 301.984 361.449 1.00 85.28 487 SER A C 1
ATOM 4528 O O . SER B 2 487 ? 232.510 302.339 360.853 1.00 85.28 487 SER A O 1
ATOM 4531 N N . ILE B 2 488 ? 233.508 301.076 362.425 1.00 86.08 488 ILE A N 1
ATOM 4532 C CA . ILE B 2 488 ? 232.243 300.484 362.852 1.00 86.08 488 ILE A CA 1
ATOM 4533 C C . ILE B 2 488 ? 231.334 301.547 363.449 1.00 86.08 488 ILE A C 1
ATOM 4534 O O . ILE B 2 488 ? 230.134 301.593 363.157 1.00 86.08 488 ILE A O 1
ATOM 4539 N N . ARG B 2 489 ? 231.887 302.420 364.291 1.00 91.73 489 ARG A N 1
ATOM 4540 C CA . ARG B 2 489 ? 231.070 303.466 364.890 1.00 91.73 489 ARG A CA 1
ATOM 4541 C C . ARG B 2 489 ? 230.571 304.452 363.844 1.00 91.73 489 ARG A C 1
ATOM 4542 O O . ARG B 2 489 ? 229.511 305.064 364.018 1.00 91.73 489 ARG A O 1
ATOM 4550 N N . ALA B 2 490 ? 231.321 304.625 362.753 1.00 92.56 490 ALA A N 1
ATOM 4551 C CA . ALA B 2 490 ? 230.937 305.595 361.734 1.00 92.56 490 ALA A CA 1
ATOM 4552 C C . ALA B 2 490 ? 229.585 305.250 361.130 1.00 92.56 490 ALA A C 1
ATOM 4553 O O . ALA B 2 490 ? 228.708 306.110 361.003 1.00 92.56 490 ALA A O 1
ATOM 4555 N N . MET B 2 491 ? 229.398 303.993 360.755 1.00 91.79 491 MET A N 1
ATOM 4556 C CA . MET B 2 491 ? 228.076 303.538 360.375 1.00 91.79 491 MET A CA 1
ATOM 4557 C C . MET B 2 491 ? 227.310 303.090 361.614 1.00 91.79 491 MET A C 1
ATOM 4558 O O . MET B 2 491 ? 227.846 303.048 362.725 1.00 91.79 491 MET A O 1
ATOM 4563 N N . GLY B 2 492 ? 226.038 302.761 361.417 1.00 86.75 492 GLY A N 1
ATOM 4564 C CA . GLY B 2 492 ? 225.231 302.299 362.527 1.00 86.75 492 GLY A CA 1
ATOM 4565 C C . GLY B 2 492 ? 225.727 300.968 363.043 1.00 86.75 492 GLY A C 1
ATOM 4566 O O . GLY B 2 492 ? 225.572 299.944 362.373 1.00 86.75 492 GLY A O 1
ATOM 4567 N N . GLY B 2 493 ? 226.333 300.963 364.225 1.00 83.87 493 GLY A N 1
ATOM 4568 C CA . GLY B 2 493 ? 226.859 299.727 364.767 1.00 83.87 493 GLY A CA 1
ATOM 4569 C C . GLY B 2 493 ? 227.366 299.895 366.178 1.00 83.87 493 GLY A C 1
ATOM 4570 O O . GLY B 2 493 ? 227.640 301.008 366.636 1.00 83.87 493 GLY A O 1
ATOM 4571 N N . ARG B 2 494 ? 227.490 298.765 366.864 1.00 80.46 494 ARG A N 1
ATOM 4572 C CA . ARG B 2 494 ? 227.978 298.716 368.237 1.00 80.46 494 ARG A CA 1
ATOM 4573 C C . ARG B 2 494 ? 229.284 297.941 368.250 1.00 80.46 494 ARG A C 1
ATOM 4574 O O . ARG B 2 494 ? 229.350 296.825 367.725 1.00 80.46 494 ARG A O 1
ATOM 4576 N N . TYR B 2 495 ? 230.321 298.530 368.846 1.00 83.54 495 TYR A N 1
ATOM 4577 C CA . TYR B 2 495 ? 231.639 297.907 368.802 1.00 83.54 495 TYR A CA 1
ATOM 4578 C C . TYR B 2 495 ? 231.762 296.735 369.762 1.00 83.54 495 TYR A C 1
ATOM 4579 O O . TYR B 2 495 ? 232.402 295.735 369.424 1.00 83.54 495 TYR A O 1
ATOM 4588 N N . LEU B 2 496 ? 231.182 296.841 370.955 1.00 83.51 496 LEU A N 1
ATOM 4589 C CA . LEU B 2 496 ? 231.336 295.847 372.011 1.00 83.51 496 LEU A CA 1
ATOM 4590 C C . LEU B 2 496 ? 232.805 295.524 372.301 1.00 83.51 496 LEU A C 1
ATOM 4591 O O . LEU B 2 496 ? 233.244 294.387 372.105 1.00 83.51 496 LEU A O 1
ATOM 4596 N N . PRO B 2 497 ? 233.586 296.495 372.767 1.00 87.68 497 PRO A N 1
ATOM 4597 C CA . PRO B 2 497 ? 234.999 296.219 373.048 1.00 87.68 497 PRO A CA 1
ATOM 4598 C C . PRO B 2 497 ? 235.152 295.222 374.189 1.00 87.68 497 PRO A C 1
ATOM 4599 O O . PRO B 2 497 ? 234.547 295.371 375.252 1.00 87.68 497 PRO A O 1
ATOM 4603 N N . LEU B 2 498 ? 235.967 294.196 373.959 1.00 91.40 498 LEU A N 1
ATOM 4604 C CA . LEU B 2 498 ? 236.224 293.161 374.962 1.00 91.40 498 LEU A CA 1
ATOM 4605 C C . LEU B 2 498 ? 237.510 293.458 375.730 1.00 91.40 498 LEU A C 1
ATOM 4606 O O . LEU B 2 498 ? 238.447 292.664 375.758 1.00 91.40 498 LEU A O 1
ATOM 4611 N N . LYS B 2 499 ? 237.543 294.624 376.369 1.00 96.50 499 LYS A N 1
ATOM 4612 C CA . LYS B 2 499 ? 238.727 295.030 377.114 1.00 96.50 499 LYS A CA 1
ATOM 4613 C C . LYS B 2 499 ? 238.878 294.202 378.386 1.00 96.50 499 LYS A C 1
ATOM 4614 O O . LYS B 2 499 ? 237.912 293.640 378.911 1.00 96.50 499 LYS A O 1
ATOM 4620 N N . THR B 2 500 ? 240.113 294.121 378.874 1.00 96.75 500 THR A N 1
ATOM 4621 C CA . THR B 2 500 ? 240.402 293.327 380.060 1.00 96.75 500 THR A CA 1
ATOM 4622 C C . THR B 2 500 ? 240.010 294.083 381.326 1.00 96.75 500 THR A C 1
ATOM 4623 O O . THR B 2 500 ? 240.118 295.309 381.406 1.00 96.75 500 THR A O 1
ATOM 4627 N N . GLY B 2 501 ? 239.543 293.331 382.322 1.00 95.93 501 GLY A N 1
ATOM 4628 C CA . GLY B 2 501 ? 239.161 293.878 383.603 1.00 95.93 501 GLY A CA 1
ATOM 4629 C C . GLY B 2 501 ? 237.676 294.104 383.780 1.00 95.93 501 GLY A C 1
ATOM 4630 O O . GLY B 2 501 ? 237.206 294.185 384.921 1.00 95.93 501 GLY A O 1
ATOM 4631 N N . GLU B 2 502 ? 236.923 294.201 382.689 1.00 97.78 502 GLU A N 1
ATOM 4632 C CA . GLU B 2 502 ? 235.475 294.355 382.745 1.00 97.78 502 GLU A CA 1
ATOM 4633 C C . GLU B 2 502 ? 234.876 293.340 381.786 1.00 97.78 502 GLU A C 1
ATOM 4634 O O . GLU B 2 502 ? 235.097 293.442 380.562 1.00 97.78 502 GLU A O 1
ATOM 4640 N N . PRO B 2 503 ? 234.147 292.338 382.274 1.00 99.18 503 PRO A N 1
ATOM 4641 C CA . PRO B 2 503 ? 233.402 291.471 381.356 1.00 99.18 503 PRO A CA 1
ATOM 4642 C C . PRO B 2 503 ? 232.412 292.294 380.550 1.00 99.18 503 PRO A C 1
ATOM 4643 O O . PRO B 2 503 ? 231.835 293.264 381.044 1.00 99.18 503 PRO A O 1
ATOM 4647 N N . SER B 2 504 ? 232.221 291.899 379.297 1.00 97.74 504 SER A N 1
ATOM 4648 C CA . SER B 2 504 ? 231.394 292.683 378.398 1.00 97.74 504 SER A CA 1
ATOM 4649 C C . SER B 2 504 ? 229.926 292.594 378.803 1.00 97.74 504 SER A C 1
ATOM 4650 O O . SER B 2 504 ? 229.567 292.026 379.839 1.00 97.74 504 SER A O 1
ATOM 4653 N N . GLY B 2 505 ? 229.071 293.187 377.970 1.00 95.97 505 GLY A N 1
ATOM 4654 C CA . GLY B 2 505 ? 227.650 293.204 378.272 1.00 95.97 505 GLY A CA 1
ATOM 4655 C C . GLY B 2 505 ? 227.079 291.816 378.480 1.00 95.97 505 GLY A C 1
ATOM 4656 O O . GLY B 2 505 ? 226.283 291.592 379.393 1.00 95.97 505 GLY A O 1
ATOM 4657 N N . PHE B 2 506 ? 227.483 290.863 377.644 1.00 92.66 506 PHE A N 1
ATOM 4658 C CA . PHE B 2 506 ? 227.049 289.490 377.839 1.00 92.66 506 PHE A CA 1
ATOM 4659 C C . PHE B 2 506 ? 227.858 288.826 378.944 1.00 92.66 506 PHE A C 1
ATOM 4660 O O . PHE B 2 506 ? 229.070 289.030 379.062 1.00 92.66 506 PHE A O 1
ATOM 4668 N N . ASN B 2 507 ? 227.177 288.052 379.773 1.00 90.57 507 ASN A N 1
ATOM 4669 C CA . ASN B 2 507 ? 227.795 287.123 380.698 1.00 90.57 507 ASN A CA 1
ATOM 4670 C C . ASN B 2 507 ? 227.892 285.771 380.006 1.00 90.57 507 ASN A C 1
ATOM 4671 O O . ASN B 2 507 ? 227.237 285.547 378.980 1.00 90.57 507 ASN A O 1
ATOM 4676 N N . PRO B 2 508 ? 228.714 284.850 380.515 1.00 88.80 508 PRO A N 1
ATOM 4677 C CA . PRO B 2 508 ? 228.863 283.560 379.822 1.00 88.80 508 PRO A CA 1
ATOM 4678 C C . PRO B 2 508 ? 227.563 282.782 379.672 1.00 88.80 508 PRO A C 1
ATOM 4679 O O . PRO B 2 508 ? 227.478 281.917 378.792 1.00 88.80 508 PRO A O 1
ATOM 4683 N N . PHE B 2 509 ? 226.550 283.061 380.488 1.00 84.77 509 PHE A N 1
ATOM 4684 C CA . PHE B 2 50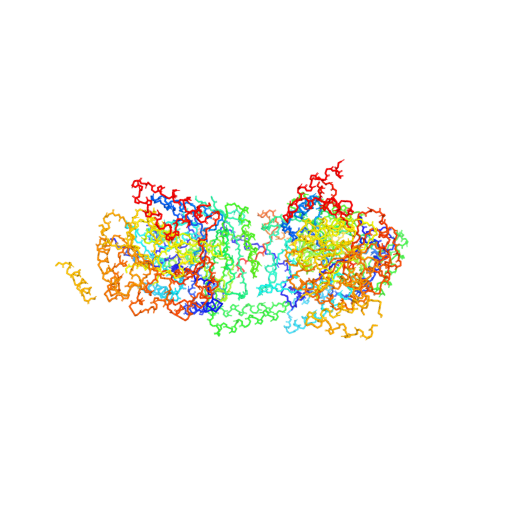9 ? 225.283 282.356 380.353 1.00 84.77 509 PHE A CA 1
ATOM 4685 C C . PHE B 2 509 ? 224.566 282.814 379.092 1.00 84.77 509 PHE A C 1
ATOM 4686 O O . PHE B 2 509 ? 224.844 283.891 378.559 1.00 84.77 509 PHE A O 1
ATOM 4694 N N . GLN B 2 510 ? 223.623 281.996 378.631 1.00 79.60 510 GLN A N 1
ATOM 4695 C CA . GLN B 2 510 ? 222.775 282.331 377.502 1.00 79.60 510 GLN A CA 1
ATOM 4696 C C . GLN B 2 510 ? 221.323 282.130 377.905 1.00 79.60 510 GLN A C 1
ATOM 4697 O O . GLN B 2 510 ? 221.028 281.442 378.884 1.00 79.60 510 GLN A O 1
ATOM 4699 N N . LEU B 2 511 ? 220.422 282.750 377.154 1.00 71.53 511 LEU A N 1
ATOM 4700 C CA . LEU B 2 511 ? 218.998 282.611 377.420 1.00 71.53 511 LEU A CA 1
ATOM 4701 C C . LEU B 2 511 ? 218.252 282.125 376.184 1.00 71.53 511 LEU A C 1
ATOM 4702 O O . LEU B 2 511 ? 217.152 281.584 376.285 1.00 71.53 511 LEU A O 1
ATOM 4704 N N . HIS B 2 515 ? 216.784 272.906 373.402 1.00 74.44 515 HIS A N 1
ATOM 4705 C CA . HIS B 2 515 ? 217.336 273.878 372.466 1.00 74.44 515 HIS A CA 1
ATOM 4706 C C . HIS B 2 515 ? 218.485 274.661 373.099 1.00 74.44 515 HIS A C 1
ATOM 4707 O O . HIS B 2 515 ? 219.657 274.442 372.780 1.00 74.44 515 HIS A O 1
ATOM 4709 N N . ALA B 2 516 ? 218.134 275.580 374.001 1.00 75.78 516 ALA A N 1
ATOM 4710 C CA . ALA B 2 516 ? 219.150 276.372 374.686 1.00 75.78 516 ALA A CA 1
ATOM 4711 C C . ALA B 2 516 ? 220.054 275.489 375.533 1.00 75.78 516 ALA A C 1
ATOM 4712 O O . ALA B 2 516 ? 221.259 275.742 375.639 1.00 75.78 516 ALA A O 1
ATOM 4714 N N . ASN B 2 517 ? 219.486 274.459 376.164 1.00 70.45 517 ASN A N 1
ATOM 4715 C CA . ASN B 2 517 ? 220.309 273.502 376.895 1.00 70.45 517 ASN A CA 1
ATOM 4716 C C . ASN B 2 517 ? 221.246 272.763 375.949 1.00 70.45 517 ASN A C 1
ATOM 4717 O O . ASN B 2 517 ? 222.414 272.525 376.280 1.00 70.45 517 ASN A O 1
ATOM 4719 N N . LEU B 2 518 ? 220.756 272.410 374.758 1.00 71.82 518 LEU A N 1
ATOM 4720 C CA . LEU B 2 518 ? 221.625 271.787 373.765 1.00 71.82 518 LEU A CA 1
ATOM 4721 C C . LEU B 2 518 ? 222.775 272.711 373.396 1.00 71.82 518 LEU A C 1
ATOM 4722 O O . LEU B 2 518 ? 223.916 272.262 373.235 1.00 71.82 518 LEU A O 1
ATOM 4724 N N . ILE B 2 519 ? 222.497 274.006 373.261 1.00 75.93 519 ILE A N 1
ATOM 4725 C CA . ILE B 2 519 ? 223.549 274.957 372.915 1.00 75.93 519 ILE A CA 1
ATOM 4726 C C . ILE B 2 519 ? 224.563 275.075 374.048 1.00 75.93 519 ILE A C 1
ATOM 4727 O O . ILE B 2 519 ? 225.776 274.985 373.829 1.00 75.93 519 ILE A O 1
ATOM 4729 N N . PHE B 2 520 ? 224.082 275.275 375.277 1.00 75.78 520 PHE A N 1
ATOM 4730 C CA . PHE B 2 520 ? 224.981 275.429 376.413 1.00 75.78 520 PHE A CA 1
ATOM 4731 C C . PHE B 2 520 ? 225.720 274.144 376.743 1.00 75.78 520 PHE A C 1
ATOM 4732 O O . PHE B 2 520 ? 226.682 274.179 377.524 1.00 75.78 520 PHE A O 1
ATOM 4734 N N . LEU B 2 521 ? 225.284 273.014 376.190 1.00 78.46 521 LEU A N 1
ATOM 4735 C CA . LEU B 2 521 ? 226.034 271.782 376.383 1.00 78.46 521 LEU A CA 1
ATOM 4736 C C . LEU B 2 521 ? 227.481 271.949 375.942 1.00 78.46 521 LEU A C 1
ATOM 4737 O O . LEU B 2 521 ? 228.409 271.703 376.722 1.00 78.46 521 LEU A O 1
ATOM 4739 N N . LYS B 2 522 ? 227.696 272.409 374.709 1.00 83.00 522 LYS A N 1
ATOM 4740 C CA . LYS B 2 522 ? 229.060 272.596 374.234 1.00 83.00 522 LYS A CA 1
ATOM 4741 C C . LYS B 2 522 ? 229.762 273.700 375.010 1.00 83.00 522 LYS A C 1
ATOM 4742 O O . LYS B 2 522 ? 230.994 273.719 375.099 1.00 83.00 522 LYS A O 1
ATOM 4744 N N . GLN B 2 523 ? 228.993 274.635 375.575 1.00 84.53 523 GLN A N 1
ATOM 4745 C CA . GLN B 2 523 ? 229.595 275.646 376.439 1.00 84.53 523 GLN A CA 1
ATOM 4746 C C . GLN B 2 523 ? 230.215 274.999 377.664 1.00 84.53 523 GLN A C 1
ATOM 4747 O O . GLN B 2 523 ? 231.315 275.368 378.080 1.00 84.53 523 GLN A O 1
ATOM 4749 N N . PHE B 2 524 ? 229.527 274.015 378.238 1.00 79.82 524 PHE A N 1
ATOM 4750 C CA . PHE B 2 524 ? 230.112 273.262 379.342 1.00 79.82 524 PHE A CA 1
ATOM 4751 C C . PHE B 2 524 ? 231.388 272.544 378.906 1.00 79.82 524 PHE A C 1
ATOM 4752 O O . PHE B 2 524 ? 232.405 272.567 379.614 1.00 79.82 524 PHE A O 1
ATOM 4754 N N . VAL B 2 525 ? 231.353 271.917 377.729 1.00 85.02 525 VAL A N 1
ATOM 4755 C CA . VAL B 2 525 ? 232.492 271.129 377.271 1.00 85.02 525 VAL A CA 1
ATOM 4756 C C . VAL B 2 525 ? 233.709 272.017 377.043 1.00 85.02 525 VAL A C 1
ATOM 4757 O O . VAL B 2 525 ? 234.823 271.681 377.461 1.00 85.02 525 VAL A O 1
ATOM 4759 N N . LYS B 2 526 ? 233.522 273.156 376.375 1.00 83.11 526 LYS A N 1
ATOM 4760 C CA . LYS B 2 526 ? 234.635 274.080 376.176 1.00 83.11 526 LYS A CA 1
ATOM 4761 C C . LYS B 2 526 ? 235.065 274.704 377.497 1.00 83.11 526 LYS A C 1
ATOM 4762 O O . LYS B 2 526 ? 236.250 274.997 377.695 1.00 83.11 526 LYS A O 1
ATOM 4764 N N . LYS B 2 527 ? 234.114 274.910 378.416 1.00 84.12 527 LYS A N 1
ATOM 4765 C CA . LYS B 2 527 ? 234.457 275.370 379.754 1.00 84.12 527 LYS A CA 1
ATOM 4766 C C . LYS B 2 527 ? 235.379 274.380 380.439 1.00 84.12 527 LYS A C 1
ATOM 4767 O O . LYS B 2 527 ? 236.168 274.753 381.313 1.00 84.12 527 LYS A O 1
ATOM 4769 N N . LEU B 2 528 ? 235.284 273.112 380.062 1.00 79.63 528 LEU A N 1
ATOM 4770 C CA . LEU B 2 528 ? 236.229 272.138 380.587 1.00 79.63 528 LEU A CA 1
ATOM 4771 C C . LEU B 2 528 ? 237.632 272.441 380.073 1.00 79.63 528 LEU A C 1
ATOM 4772 O O . LEU B 2 528 ? 237.958 272.197 378.908 1.00 79.63 528 LEU A O 1
ATOM 4774 N N . ALA B 2 529 ? 238.454 272.998 380.955 1.00 72.35 529 ALA A N 1
ATOM 4775 C CA . ALA B 2 529 ? 239.881 273.163 380.737 1.00 72.35 529 ALA A CA 1
ATOM 4776 C C . ALA B 2 529 ? 240.590 272.674 381.984 1.00 72.35 529 ALA A C 1
ATOM 4777 O O . ALA B 2 529 ? 240.023 272.727 383.078 1.00 72.35 529 ALA A O 1
ATOM 4779 N N . ALA B 2 530 ? 241.824 272.212 381.820 1.00 78.13 530 ALA A N 1
ATOM 4780 C CA . ALA B 2 530 ? 242.533 271.503 382.885 1.00 78.13 530 ALA A CA 1
ATOM 4781 C C . ALA B 2 530 ? 241.710 270.314 383.368 1.00 78.13 530 ALA A C 1
ATOM 4782 O O . ALA B 2 530 ? 241.401 270.188 384.555 1.00 78.13 530 ALA A O 1
ATOM 4784 N N . ALA B 2 531 ? 241.344 269.447 382.433 1.00 73.74 531 ALA A N 1
ATOM 4785 C CA . ALA B 2 531 ? 240.504 268.297 382.719 1.00 73.74 531 ALA A CA 1
ATOM 4786 C C . ALA B 2 531 ? 241.199 267.334 383.670 1.00 73.74 531 ALA A C 1
ATOM 4787 O O . ALA B 2 531 ? 240.587 266.839 384.613 1.00 73.74 531 ALA A O 1
ATOM 4789 N N . GLU B 2 540 ? 238.605 264.440 381.450 1.00 53.29 540 GLU A N 1
ATOM 4790 C CA . GLU B 2 540 ? 237.361 264.969 380.923 1.00 53.29 540 GLU A CA 1
ATOM 4791 C C . GLU B 2 540 ? 236.356 263.859 380.732 1.00 53.29 540 GLU A C 1
ATOM 4792 O O . GLU B 2 540 ? 235.608 263.865 379.762 1.00 53.29 540 GLU A O 1
ATOM 4794 N N . GLU B 2 541 ? 236.345 262.904 381.661 1.00 59.98 541 GLU A N 1
ATOM 4795 C CA . GLU B 2 541 ? 235.449 261.752 381.600 1.00 59.98 541 GLU A CA 1
ATOM 4796 C C . GLU B 2 541 ? 234.387 261.759 382.692 1.00 59.98 541 GLU A C 1
ATOM 4797 O O . GLU B 2 541 ? 233.237 261.398 382.428 1.00 59.98 541 GLU A O 1
ATOM 4799 N N . GLU B 2 542 ? 234.751 262.160 383.913 1.00 53.18 542 GLU A N 1
ATOM 4800 C CA . GLU B 2 542 ? 233.779 262.215 384.998 1.00 53.18 542 GLU A CA 1
ATOM 4801 C C . GLU B 2 542 ? 232.858 263.421 384.872 1.00 53.18 542 GLU A C 1
ATOM 4802 O O . GLU B 2 542 ? 231.777 263.444 385.468 1.00 53.18 542 GLU A O 1
ATOM 4804 N N . ILE B 2 543 ? 233.254 264.424 384.100 1.00 50.05 543 ILE A N 1
ATOM 4805 C CA . ILE B 2 543 ? 232.458 265.636 383.965 1.00 50.05 543 ILE A CA 1
ATOM 4806 C C . ILE B 2 543 ? 231.690 265.592 382.655 1.00 50.05 543 ILE A C 1
ATOM 4807 O O . ILE B 2 543 ? 231.355 266.637 382.087 1.00 50.05 543 ILE A O 1
ATOM 4809 N N . ASP B 2 544 ? 231.431 264.384 382.150 1.00 60.78 544 ASP A N 1
ATOM 4810 C CA . ASP B 2 544 ? 230.664 264.248 380.914 1.00 60.78 544 ASP A CA 1
ATOM 4811 C C . ASP B 2 544 ? 229.212 264.674 381.106 1.00 60.78 544 ASP A C 1
ATOM 4812 O O . ASP B 2 544 ? 228.616 265.284 380.209 1.00 60.78 544 ASP A O 1
ATOM 4814 N N . GLN B 2 545 ? 228.622 264.354 382.263 1.00 67.06 545 GLN A N 1
ATOM 4815 C CA . GLN B 2 545 ? 227.249 264.729 382.577 1.00 67.06 545 GLN A CA 1
ATOM 4816 C C . GLN B 2 545 ? 227.052 265.298 383.978 1.00 67.06 545 GLN A C 1
ATOM 4817 O O . GLN B 2 545 ? 225.947 265.763 384.280 1.00 67.06 545 GLN A O 1
ATOM 4819 N N . ALA B 2 546 ? 228.074 265.260 384.841 1.00 62.78 546 ALA A N 1
ATOM 4820 C CA . ALA B 2 546 ? 227.938 265.824 386.183 1.00 62.78 546 ALA A CA 1
ATOM 4821 C C . ALA B 2 546 ? 227.830 267.338 386.131 1.00 62.78 546 ALA A C 1
ATOM 4822 O O . ALA B 2 546 ? 227.253 267.957 387.030 1.00 62.78 546 ALA A O 1
ATOM 4824 N N . ILE B 2 547 ? 228.409 267.950 385.103 1.00 67.97 547 ILE A N 1
ATOM 4825 C CA . ILE B 2 547 ? 228.171 269.364 384.850 1.00 67.97 547 ILE A CA 1
ATOM 4826 C C . ILE B 2 547 ? 226.861 269.548 384.096 1.00 67.97 547 ILE A C 1
ATOM 4827 O O . ILE B 2 547 ? 226.176 270.566 384.249 1.00 67.97 547 ILE A O 1
ATOM 4829 N N . THR B 2 548 ? 226.484 268.563 383.276 1.00 72.15 548 THR A N 1
ATOM 4830 C CA . THR B 2 548 ? 225.243 268.669 382.513 1.00 72.15 548 THR A CA 1
ATOM 4831 C C . THR B 2 548 ? 224.027 268.736 383.432 1.00 72.15 548 THR A C 1
ATOM 4832 O O . THR B 2 548 ? 223.109 269.532 383.205 1.00 72.15 548 THR A O 1
ATOM 4834 N N . ALA B 2 549 ? 224.005 267.906 384.475 1.00 68.92 549 ALA A N 1
ATOM 4835 C CA . ALA B 2 549 ? 222.871 267.907 385.393 1.00 68.92 549 ALA A CA 1
ATOM 4836 C C . ALA B 2 549 ? 222.712 269.263 386.069 1.00 68.92 549 ALA A C 1
ATOM 4837 O O . ALA B 2 549 ? 221.594 269.770 386.207 1.00 68.92 549 ALA A O 1
ATOM 4839 N N . MET B 2 550 ? 223.819 269.865 386.500 1.00 69.46 550 MET A N 1
ATOM 4840 C CA . MET B 2 550 ? 223.745 271.225 387.015 1.00 69.46 550 MET A CA 1
ATOM 4841 C C . MET B 2 550 ? 223.350 272.203 385.921 1.00 69.46 550 MET A C 1
ATOM 4842 O O . MET B 2 550 ? 222.809 273.275 386.213 1.00 69.46 550 MET A O 1
ATOM 4844 N N . MET B 2 551 ? 223.631 271.865 384.660 1.00 74.10 551 MET A N 1
ATOM 4845 C CA . MET B 2 551 ? 223.180 272.703 383.557 1.00 74.10 551 MET A CA 1
ATOM 4846 C C . MET B 2 551 ? 221.692 272.534 383.286 1.00 74.10 551 MET A C 1
ATOM 4847 O O . MET B 2 551 ? 221.112 273.343 382.554 1.00 74.10 551 MET A O 1
ATOM 4849 N N . SER B 2 552 ? 221.066 271.497 383.847 1.00 77.76 552 SER A N 1
ATOM 4850 C CA . SER B 2 552 ? 219.642 271.277 383.602 1.00 77.76 552 SER A CA 1
ATOM 4851 C C . SER B 2 552 ? 218.792 272.365 384.247 1.00 77.76 552 SER A C 1
ATOM 4852 O O . SER B 2 552 ? 218.045 273.067 383.558 1.00 77.76 552 SER A O 1
ATOM 4854 N N . ASP B 2 553 ? 218.909 272.527 385.566 1.00 78.90 553 ASP A N 1
ATOM 4855 C CA . ASP B 2 553 ? 218.166 273.542 386.320 1.00 78.90 553 ASP A CA 1
ATOM 4856 C C . ASP B 2 553 ? 216.670 273.507 386.020 1.00 78.90 553 ASP A C 1
ATOM 4857 O O . ASP B 2 553 ? 216.174 274.267 385.186 1.00 78.90 553 ASP A O 1
ATOM 4859 N N . PRO B 2 581 ? 235.504 270.244 388.507 1.00 89.14 581 PRO A N 1
ATOM 4860 C CA . PRO B 2 581 ? 235.229 271.665 388.273 1.00 89.14 581 PRO A CA 1
ATOM 4861 C C . PRO B 2 581 ? 235.817 272.564 389.352 1.00 89.14 581 PRO A C 1
ATOM 4862 O O . PRO B 2 581 ? 235.220 273.585 389.682 1.00 89.14 581 PRO A O 1
ATOM 4864 N N . THR B 2 582 ? 236.964 272.168 389.907 1.00 91.86 582 THR A N 1
ATOM 4865 C CA . THR B 2 582 ? 237.673 273.036 390.840 1.00 91.86 582 THR A CA 1
ATOM 4866 C C . THR B 2 582 ? 238.134 274.311 390.146 1.00 91.86 582 THR A C 1
ATOM 4867 O O . THR B 2 582 ? 238.023 275.410 390.701 1.00 91.86 582 THR A O 1
ATOM 4869 N N . VAL B 2 583 ? 238.646 274.179 388.922 1.00 93.65 583 VAL A N 1
ATOM 4870 C CA . VAL B 2 583 ? 239.148 275.340 388.195 1.00 93.65 583 VAL A CA 1
ATOM 4871 C C . VAL B 2 583 ? 238.010 276.082 387.509 1.00 93.65 583 VAL A C 1
ATOM 4872 O O . VAL B 2 583 ? 238.148 277.254 387.139 1.00 93.65 583 VAL A O 1
ATOM 4874 N N . HIS B 2 584 ? 236.873 275.415 387.307 1.00 94.92 584 HIS A N 1
ATOM 4875 C CA . HIS B 2 584 ? 235.778 276.022 386.558 1.00 94.92 584 HIS A CA 1
ATOM 4876 C C . HIS B 2 584 ? 235.196 277.221 387.299 1.00 94.92 584 HIS A C 1
ATOM 4877 O O . HIS B 2 584 ? 235.023 278.303 386.722 1.00 94.92 584 HIS A O 1
ATOM 4879 N N . ALA B 2 585 ? 234.890 277.051 388.584 1.00 97.20 585 ALA A N 1
ATOM 4880 C CA . ALA B 2 585 ? 234.423 278.183 389.373 1.00 97.20 585 ALA A CA 1
ATOM 4881 C C . ALA B 2 585 ? 235.518 279.226 389.531 1.00 97.20 585 ALA A C 1
ATOM 4882 O O . ALA B 2 585 ? 235.226 280.414 389.690 1.00 97.20 585 ALA A O 1
ATOM 4884 N N . ARG B 2 586 ? 236.785 278.804 389.471 1.00 99.37 586 ARG A N 1
ATOM 4885 C CA . ARG B 2 586 ? 237.880 279.768 389.475 1.00 99.37 586 ARG A CA 1
ATOM 4886 C C . ARG B 2 586 ? 237.814 280.674 388.252 1.00 99.37 586 ARG A C 1
ATOM 4887 O O . ARG B 2 586 ? 237.923 281.899 388.370 1.00 99.37 586 ARG A O 1
ATOM 4889 N N . LEU B 2 587 ? 237.604 280.091 387.071 1.00 97.11 587 LEU A N 1
ATOM 4890 C CA . LEU B 2 587 ? 237.455 280.900 385.866 1.00 97.11 587 LEU A CA 1
ATOM 4891 C C . LEU B 2 587 ? 236.198 281.758 385.932 1.00 97.11 587 LEU A C 1
ATOM 4892 O O . LEU B 2 587 ? 236.188 282.895 385.447 1.00 97.11 587 LEU A O 1
ATOM 4894 N N . VAL B 2 588 ? 235.124 281.223 386.519 1.00 99.57 588 VAL A N 1
ATOM 4895 C CA . VAL B 2 588 ? 233.880 281.983 386.634 1.00 99.57 588 VAL A CA 1
ATOM 4896 C C . VAL B 2 588 ? 234.075 283.212 387.513 1.00 99.57 588 VAL A C 1
ATOM 4897 O O . VAL B 2 588 ? 233.557 284.296 387.218 1.00 99.57 588 VAL A O 1
ATOM 4899 N N . LYS B 2 589 ? 234.803 283.060 388.619 1.00 100.29 589 LYS A N 1
ATOM 4900 C CA . LYS B 2 589 ? 235.078 284.200 389.483 1.00 100.29 589 LYS A CA 1
ATOM 4901 C C . LYS B 2 589 ? 236.161 285.101 388.901 1.00 100.29 589 LYS A C 1
ATOM 4902 O O . LYS B 2 589 ? 236.267 286.269 389.295 1.00 100.29 589 LYS A O 1
ATOM 4904 N N . TRP B 2 590 ? 236.973 284.584 387.979 1.00 101.77 590 TRP A N 1
ATOM 4905 C CA . TRP B 2 590 ? 238.037 285.349 387.343 1.00 101.77 590 TRP A CA 1
ATOM 4906 C C . TRP B 2 590 ? 237.764 285.598 385.862 1.00 101.77 590 TRP A C 1
ATOM 4907 O O . TRP B 2 590 ? 238.693 285.620 385.051 1.00 101.77 590 TRP A O 1
ATOM 4909 N N . CYS B 2 591 ? 236.490 285.778 385.500 1.00 103.26 591 CYS A N 1
ATOM 4910 C CA . CYS B 2 591 ? 236.141 286.208 384.147 1.00 103.26 591 CYS A CA 1
ATOM 4911 C C . CYS B 2 591 ? 236.899 287.468 383.747 1.00 103.26 591 CYS A C 1
ATOM 4912 O O . CYS B 2 591 ? 237.016 287.781 382.556 1.00 103.26 591 CYS A O 1
ATOM 4915 N N . GLU B 2 592 ? 237.402 288.214 384.727 1.00 100.98 592 GLU A N 1
ATOM 4916 C CA . GLU B 2 592 ? 238.235 289.380 384.478 1.00 100.98 592 GLU A CA 1
ATOM 4917 C C . GLU B 2 592 ? 239.426 289.037 383.590 1.00 100.98 592 GLU A C 1
ATOM 4918 O O . GLU B 2 592 ? 239.923 287.914 383.613 1.00 100.98 592 GLU A O 1
ATOM 4920 N N . LEU B 2 607 ? 225.670 291.205 372.808 1.00 84.59 607 LEU A N 1
ATOM 4921 C CA . LEU B 2 607 ? 224.539 291.131 373.725 1.00 84.59 607 LEU A CA 1
ATOM 4922 C C . LEU B 2 607 ? 223.236 291.458 373.013 1.00 84.59 607 LEU A C 1
ATOM 4923 O O . LEU B 2 607 ? 222.700 290.632 372.279 1.00 84.59 607 LEU A O 1
ATOM 4925 N N . ASP B 2 608 ? 222.735 292.673 373.236 1.00 86.68 608 ASP A N 1
ATOM 4926 C CA . ASP B 2 608 ? 221.511 293.112 372.579 1.00 86.68 608 ASP A CA 1
ATOM 4927 C C . ASP B 2 608 ? 221.727 293.211 371.075 1.00 86.68 608 ASP A C 1
ATOM 4928 O O . ASP B 2 608 ? 222.559 293.991 370.606 1.00 86.68 608 ASP A O 1
ATOM 4930 N N . LEU B 2 609 ? 220.960 292.429 370.321 1.00 85.63 609 LEU A N 1
ATOM 4931 C CA . LEU B 2 609 ? 221.148 292.292 368.886 1.00 85.63 609 LEU A CA 1
ATOM 4932 C C . LEU B 2 609 ? 219.943 292.840 368.136 1.00 85.63 609 LEU A C 1
ATOM 4933 O O . LEU B 2 609 ? 218.926 293.188 368.742 1.00 85.63 609 LEU A O 1
ATOM 4938 N N . SER B 2 610 ? 220.086 292.951 366.817 1.00 88.67 610 SER A N 1
ATOM 4939 C CA . SER B 2 610 ? 219.047 293.255 365.834 1.00 88.67 610 SER A CA 1
ATOM 4940 C C . SER B 2 610 ? 218.585 294.703 365.906 1.00 88.67 610 SER A C 1
ATOM 4941 O O . SER B 2 610 ? 217.819 295.129 365.038 1.00 88.67 610 SER A O 1
ATOM 4944 N N . THR B 2 611 ? 219.020 295.475 366.901 1.00 87.75 611 THR A N 1
ATOM 4945 C CA . THR B 2 611 ? 218.707 296.897 366.909 1.00 87.75 611 THR A CA 1
ATOM 4946 C C . THR B 2 611 ? 219.667 297.665 366.012 1.00 87.75 611 THR A C 1
ATOM 4947 O O . THR B 2 611 ? 219.397 298.810 365.637 1.00 87.75 611 THR A O 1
ATOM 4951 N N . HIS B 2 612 ? 220.789 297.046 365.660 1.00 85.62 612 HIS A N 1
ATOM 4952 C CA . HIS B 2 612 ? 221.777 297.631 364.771 1.00 85.62 612 HIS A CA 1
ATOM 4953 C C . HIS B 2 612 ? 222.015 296.694 363.594 1.00 85.62 612 HIS A C 1
ATOM 4954 O O . HIS B 2 612 ? 221.466 295.591 363.528 1.00 85.62 612 HIS A O 1
ATOM 4961 N N . GLN B 2 613 ? 222.827 297.156 362.652 1.00 79.45 613 GLN A N 1
ATOM 4962 C CA . GLN B 2 613 ? 223.099 296.385 361.449 1.00 79.45 613 GLN A CA 1
ATOM 4963 C C . GLN B 2 613 ? 224.542 295.901 361.374 1.00 79.45 613 GLN A C 1
ATOM 4964 O O . GLN B 2 613 ? 224.804 294.856 360.770 1.00 79.45 613 GLN A O 1
ATOM 4970 N N . ILE B 2 614 ? 225.477 296.615 361.995 1.00 81.02 614 ILE A N 1
ATOM 4971 C CA . ILE B 2 614 ? 226.897 296.281 361.954 1.00 81.02 614 ILE A CA 1
ATOM 4972 C C . ILE B 2 614 ? 227.375 296.013 363.371 1.00 81.02 614 ILE A C 1
ATOM 4973 O O . ILE B 2 614 ? 226.964 296.700 364.312 1.00 81.02 614 ILE A O 1
ATOM 4978 N N . TYR B 2 615 ? 228.238 295.016 363.529 1.00 80.03 615 TYR A N 1
ATOM 4979 C CA . TYR B 2 615 ? 228.762 294.641 364.831 1.00 80.03 615 TYR A CA 1
ATOM 4980 C C . TYR B 2 615 ? 230.266 294.438 364.747 1.00 80.03 615 TYR A C 1
ATOM 4981 O O . TYR B 2 615 ? 230.824 294.250 363.665 1.00 80.03 615 TYR A O 1
ATOM 4990 N N . GLY B 2 616 ? 230.915 294.488 365.904 1.00 81.21 616 GLY A N 1
ATOM 4991 C CA . GLY B 2 616 ? 232.328 294.197 365.990 1.00 81.21 616 GLY A CA 1
ATOM 4992 C C . GLY B 2 616 ? 232.627 293.534 367.316 1.00 81.21 616 GLY A C 1
ATOM 4993 O O . GLY B 2 616 ? 231.747 293.380 368.164 1.00 81.21 616 GLY A O 1
ATOM 4994 N N . PHE B 2 617 ? 233.886 293.135 367.485 1.00 78.91 617 PHE A N 1
ATOM 4995 C CA . PHE B 2 617 ? 234.342 292.531 368.731 1.00 78.91 617 PHE A CA 1
ATOM 4996 C C . PHE B 2 617 ? 235.838 292.743 368.881 1.00 78.91 617 PHE A C 1
ATOM 4997 O O . PHE B 2 617 ? 236.622 292.211 368.093 1.00 78.91 617 PHE A O 1
ATOM 5005 N N . ASP B 2 618 ? 236.226 293.496 369.904 1.00 90.13 618 ASP A N 1
ATOM 5006 C CA . ASP B 2 618 ? 237.631 293.780 370.172 1.00 90.13 618 ASP A CA 1
ATOM 5007 C C . ASP B 2 618 ? 238.259 292.506 370.706 1.00 90.13 618 ASP A C 1
ATOM 5008 O O . ASP B 2 618 ? 238.355 292.309 371.918 1.00 90.13 618 ASP A O 1
ATOM 5013 N N . ILE B 2 619 ? 238.694 291.637 369.800 1.00 86.17 619 ILE A N 1
ATOM 5014 C CA . ILE B 2 619 ? 239.111 290.291 370.163 1.00 86.17 619 ILE A CA 1
ATOM 5015 C C . ILE B 2 619 ? 240.629 290.156 370.193 1.00 86.17 619 ILE A C 1
ATOM 5016 O O . ILE B 2 619 ? 241.154 289.039 370.245 1.00 86.17 619 ILE A O 1
ATOM 5021 N N . THR B 2 620 ? 241.348 291.276 370.204 1.00 85.63 620 THR A N 1
ATOM 5022 C CA . THR B 2 620 ? 242.806 291.217 370.250 1.00 85.63 620 THR A CA 1
ATOM 5023 C C . THR B 2 620 ? 243.301 290.619 371.560 1.00 85.63 620 THR A C 1
ATOM 5024 O O . THR B 2 620 ? 244.409 290.075 371.622 1.00 85.63 620 THR A O 1
ATOM 5028 N N . GLU B 2 621 ? 242.493 290.701 372.621 1.00 90.10 621 GLU A N 1
ATOM 5029 C CA . GLU B 2 621 ? 242.941 290.232 373.927 1.00 90.10 621 GLU A CA 1
ATOM 5030 C C . GLU B 2 621 ? 243.242 288.741 373.919 1.00 90.10 621 GLU A C 1
ATOM 5031 O O . GLU B 2 621 ? 244.259 288.303 374.466 1.00 90.10 621 GLU A O 1
ATOM 5037 N N . PHE B 2 622 ? 242.376 287.943 373.297 1.00 92.95 622 PHE A N 1
ATOM 5038 C CA . PHE B 2 622 ? 242.473 286.488 373.373 1.00 92.95 622 PHE A CA 1
ATOM 5039 C C . PHE B 2 622 ? 243.370 285.934 372.264 1.00 92.95 622 PHE A C 1
ATOM 5040 O O . PHE B 2 622 ? 242.946 285.179 371.389 1.00 92.95 622 PHE A O 1
ATOM 5048 N N . LEU B 2 623 ? 244.637 286.337 372.316 1.00 84.38 623 LEU A N 1
ATOM 5049 C CA . LEU B 2 623 ? 245.691 285.715 371.526 1.00 84.38 623 LEU A CA 1
ATOM 5050 C C . LEU B 2 623 ? 246.593 284.825 372.361 1.00 84.38 623 LEU A C 1
ATOM 5051 O O . LEU B 2 623 ? 247.577 284.301 371.839 1.00 84.38 623 LEU A O 1
ATOM 5056 N N . ASP B 2 624 ? 246.279 284.641 373.643 1.00 86.46 624 ASP A N 1
ATOM 5057 C CA . ASP B 2 624 ? 247.075 283.798 374.526 1.00 86.46 624 ASP A CA 1
ATOM 5058 C C . ASP B 2 624 ? 246.338 282.538 374.961 1.00 86.46 624 ASP A C 1
ATOM 5059 O O . ASP B 2 624 ? 246.875 281.437 374.826 1.00 86.46 624 ASP A O 1
ATOM 5064 N N . ASN B 2 625 ? 245.118 282.672 375.483 1.00 81.97 625 ASN A N 1
ATOM 5065 C CA . ASN B 2 625 ? 244.381 281.529 376.008 1.00 81.97 625 ASN A CA 1
ATOM 5066 C C . ASN B 2 625 ? 243.154 281.248 375.161 1.00 81.97 625 ASN A C 1
ATOM 5067 O O . ASN B 2 625 ? 242.167 281.992 375.245 1.00 81.97 625 ASN A O 1
ATOM 5072 N N . PRO B 2 626 ? 243.161 280.189 374.356 1.00 84.52 626 PRO A N 1
ATOM 5073 C CA . PRO B 2 626 ? 241.951 279.835 373.602 1.00 84.52 626 PRO A CA 1
ATOM 5074 C C . PRO B 2 626 ? 240.739 279.544 374.475 1.00 84.52 626 PRO A C 1
ATOM 5075 O O . PRO B 2 626 ? 239.613 279.822 374.049 1.00 84.52 626 PRO A O 1
ATOM 5079 N N . GLU B 2 627 ? 240.927 279.018 375.692 1.00 91.10 627 GLU A N 1
ATOM 5080 C CA . GLU B 2 627 ? 239.780 278.707 376.547 1.00 91.10 627 GLU A CA 1
ATOM 5081 C C . GLU B 2 627 ? 239.025 279.974 376.926 1.00 91.10 627 GLU A C 1
ATOM 5082 O O . GLU B 2 627 ? 237.932 279.912 377.495 1.00 91.10 627 GLU A O 1
ATOM 5088 N N . ALA B 2 628 ? 239.618 281.135 376.664 1.00 91.00 628 ALA A N 1
ATOM 5089 C CA . ALA B 2 628 ? 238.813 282.337 376.526 1.00 91.00 628 ALA A CA 1
ATOM 5090 C C . ALA B 2 628 ? 238.321 282.472 375.093 1.00 91.00 628 ALA A C 1
ATOM 5091 O O . ALA B 2 628 ? 237.113 282.558 374.843 1.00 91.00 628 ALA A O 1
ATOM 5093 N N . ARG B 2 629 ? 239.249 282.428 374.134 1.00 87.35 629 ARG A N 1
ATOM 5094 C CA . ARG B 2 629 ? 238.902 282.691 372.742 1.00 87.35 629 ARG A CA 1
ATOM 5095 C C . ARG B 2 629 ? 237.910 281.670 372.209 1.00 87.35 629 ARG A C 1
ATOM 5096 O O . ARG B 2 629 ? 236.971 282.034 371.496 1.00 87.35 629 ARG A O 1
ATOM 5098 N N . THR B 2 630 ? 238.108 280.391 372.515 1.00 88.02 630 THR A N 1
ATOM 5099 C CA . THR B 2 630 ? 237.209 279.371 371.982 1.00 88.02 630 THR A CA 1
ATOM 5100 C C . THR B 2 630 ? 235.772 279.551 372.454 1.00 88.02 630 THR A C 1
ATOM 5101 O O . THR B 2 630 ? 234.865 279.559 371.602 1.00 88.02 630 THR A O 1
ATOM 5105 N N . PRO B 2 631 ? 235.481 279.698 373.752 1.00 88.01 631 PRO A N 1
ATOM 5106 C CA . PRO B 2 631 ? 234.103 280.031 374.133 1.00 88.01 631 PRO A CA 1
ATOM 5107 C C . PRO B 2 631 ? 233.639 281.365 373.588 1.00 88.01 631 PRO A C 1
ATOM 5108 O O . PRO B 2 631 ? 232.449 281.512 373.289 1.00 88.01 631 PRO A O 1
ATOM 5112 N N . VAL B 2 632 ? 234.531 282.349 373.451 1.00 87.22 632 VAL A N 1
ATOM 5113 C CA . VAL B 2 632 ? 234.101 283.628 372.891 1.00 87.22 632 VAL A CA 1
ATOM 5114 C C . VAL B 2 632 ? 233.577 283.438 371.473 1.00 87.22 632 VAL A C 1
ATOM 5115 O O . VAL B 2 632 ? 232.463 283.865 371.149 1.00 87.22 632 VAL A O 1
ATOM 5119 N N . MET B 2 633 ? 234.354 282.773 370.610 1.00 90.66 633 MET A N 1
ATOM 5120 C CA . MET B 2 633 ? 233.854 282.530 369.259 1.00 90.66 633 MET A CA 1
ATOM 5121 C C . MET B 2 633 ? 232.625 281.641 369.275 1.00 90.66 633 MET A C 1
ATOM 5122 O O . MET B 2 633 ? 231.700 281.863 368.491 1.00 90.66 633 MET A O 1
ATOM 5127 N N . MET B 2 634 ? 232.587 280.631 370.144 1.00 91.90 634 MET A N 1
ATOM 5128 C CA . MET B 2 634 ? 231.418 279.763 370.168 1.00 91.90 634 MET A CA 1
ATOM 5129 C C . MET B 2 634 ? 230.162 280.568 370.471 1.00 91.90 634 MET A C 1
ATOM 5130 O O . MET B 2 634 ? 229.164 280.493 369.740 1.00 91.90 634 MET A O 1
ATOM 5135 N N . TYR B 2 635 ? 230.205 281.369 371.536 1.00 90.17 635 TYR A N 1
ATOM 5136 C CA . TYR B 2 635 ? 229.044 282.160 371.915 1.00 90.17 635 TYR A CA 1
ATOM 5137 C C . TYR B 2 635 ? 228.692 283.180 370.842 1.00 90.17 635 TYR A C 1
ATOM 5138 O O . TYR B 2 635 ? 227.515 283.351 370.513 1.00 90.17 635 TYR A O 1
ATOM 5147 N N . LEU B 2 636 ? 229.689 283.864 370.281 1.00 87.04 636 LEU A N 1
ATOM 5148 C CA . LEU B 2 636 ? 229.397 284.907 369.305 1.00 87.04 636 LEU A CA 1
ATOM 5149 C C . LEU B 2 636 ? 228.799 284.319 368.034 1.00 87.04 636 LEU A C 1
ATOM 5150 O O . LEU B 2 636 ? 227.827 284.854 367.486 1.00 87.04 636 LEU A O 1
ATOM 5155 N N . LEU B 2 637 ? 229.374 283.222 367.543 1.00 84.12 637 LEU A N 1
ATOM 5156 C CA . LEU B 2 637 ? 228.835 282.576 366.357 1.00 84.12 637 LEU A CA 1
ATOM 5157 C C . LEU B 2 637 ? 227.430 282.053 366.608 1.00 84.12 637 LEU A C 1
ATOM 5158 O O . LEU B 2 637 ? 226.545 282.218 365.760 1.00 84.12 637 LEU A O 1
ATOM 5163 N N . TYR B 2 638 ? 227.192 281.444 367.771 1.00 85.33 638 TYR A N 1
ATOM 5164 C CA . TYR B 2 638 ? 225.847 280.963 368.065 1.00 85.33 638 TYR A CA 1
ATOM 5165 C C . TYR B 2 638 ? 224.866 282.124 368.171 1.00 85.33 638 TYR A C 1
ATOM 5166 O O . TYR B 2 638 ? 223.709 282.011 367.752 1.00 85.33 638 TYR A O 1
ATOM 5175 N N . ARG B 2 639 ? 225.314 283.252 368.725 1.00 84.96 639 ARG A N 1
ATOM 5176 C CA . ARG B 2 639 ? 224.461 284.428 368.821 1.00 84.96 639 ARG A CA 1
ATOM 5177 C C . ARG B 2 639 ? 224.067 284.932 367.443 1.00 84.96 639 ARG A C 1
ATOM 5178 O O . ARG B 2 639 ? 222.880 285.110 367.150 1.00 84.96 639 ARG A O 1
ATOM 5186 N N . THR B 2 640 ? 225.050 285.153 366.578 1.00 85.30 640 THR A N 1
ATOM 5187 C CA . THR B 2 640 ? 224.799 285.688 365.251 1.00 85.30 640 THR A CA 1
ATOM 5188 C C . THR B 2 640 ? 224.143 284.681 364.325 1.00 85.30 640 THR A C 1
ATOM 5189 O O . THR B 2 640 ? 223.654 285.068 363.259 1.00 85.30 640 THR A O 1
ATOM 5193 N N . GLU B 2 641 ? 224.123 283.402 364.701 1.00 89.01 641 GLU A N 1
ATOM 5194 C CA . GLU B 2 641 ? 223.528 282.386 363.841 1.00 89.01 641 GLU A CA 1
ATOM 5195 C C . GLU B 2 641 ? 222.061 282.684 363.561 1.00 89.01 641 GLU A C 1
ATOM 5196 O O . GLU B 2 641 ? 221.554 282.383 362.474 1.00 89.01 641 GLU A O 1
ATOM 5202 N N . SER B 2 642 ? 221.365 283.279 364.530 1.00 93.11 642 SER A N 1
ATOM 5203 C CA . SER B 2 642 ? 219.956 283.603 364.342 1.00 93.11 642 SER A CA 1
ATOM 5204 C C . SER B 2 642 ? 219.758 284.628 363.231 1.00 93.11 642 SER A C 1
ATOM 5205 O O . SER B 2 642 ? 218.815 284.523 362.442 1.00 93.11 642 SER A O 1
ATOM 5208 N N . MET B 2 643 ? 220.637 285.629 363.157 1.00 91.00 643 MET A N 1
ATOM 5209 C CA . MET B 2 643 ? 220.430 286.721 362.211 1.00 91.00 643 MET A CA 1
ATOM 5210 C C . MET B 2 643 ? 220.908 286.350 360.812 1.00 91.00 643 MET A C 1
ATOM 5211 O O . MET B 2 643 ? 220.718 287.124 359.867 1.00 91.00 643 MET A O 1
ATOM 5216 N N . ILE B 2 644 ? 221.523 285.176 360.653 1.00 88.83 644 ILE A N 1
ATOM 5217 C CA . ILE B 2 644 ? 221.996 284.761 359.336 1.00 88.83 644 ILE A CA 1
ATOM 5218 C C . ILE B 2 644 ? 220.826 284.616 358.369 1.00 88.83 644 ILE A C 1
ATOM 5219 O O . ILE B 2 644 ? 220.863 285.119 357.240 1.00 88.83 644 ILE A O 1
ATOM 5224 N N . ASP B 2 645 ? 219.768 283.931 358.802 1.00 94.33 645 ASP A N 1
ATOM 5225 C CA . ASP B 2 645 ? 218.654 283.654 357.903 1.00 94.33 645 ASP A CA 1
ATOM 5226 C C . ASP B 2 645 ? 217.722 284.853 357.774 1.00 94.33 645 ASP A C 1
ATOM 5227 O O . ASP B 2 645 ? 216.871 284.890 356.879 1.00 94.33 645 ASP A O 1
ATOM 5232 N N . GLY B 2 646 ? 217.861 285.837 358.663 1.00 89.72 646 GLY A N 1
ATOM 5233 C CA . GLY B 2 646 ? 216.991 286.999 358.602 1.00 89.72 646 GLY A CA 1
ATOM 5234 C C . GLY B 2 646 ? 217.168 287.813 357.336 1.00 89.72 646 GLY A C 1
ATOM 5235 O O . GLY B 2 646 ? 216.189 288.213 356.701 1.00 89.72 646 GLY A O 1
ATOM 5236 N N . ARG B 2 647 ? 218.416 288.069 356.946 1.00 86.06 647 ARG A N 1
ATOM 5237 C CA . ARG B 2 647 ? 218.700 288.892 355.779 1.00 86.06 647 ARG A CA 1
ATOM 5238 C C . ARG B 2 647 ? 220.111 288.587 355.291 1.00 86.06 647 ARG A C 1
ATOM 5239 O O . ARG B 2 647 ? 220.718 287.584 355.670 1.00 86.06 647 ARG A O 1
ATOM 5241 N N . ARG B 2 648 ? 220.623 289.466 354.429 1.00 82.06 648 ARG A N 1
ATOM 5242 C CA . ARG B 2 648 ? 221.982 289.334 353.919 1.00 82.06 648 ARG A CA 1
ATOM 5243 C C . ARG B 2 648 ? 222.990 289.356 355.059 1.00 82.06 648 ARG A C 1
ATOM 5244 O O . ARG B 2 648 ? 222.890 290.175 355.975 1.00 82.06 648 ARG A O 1
ATOM 5252 N N . PHE B 2 649 ? 223.970 288.463 354.992 1.00 77.46 649 PHE A N 1
ATOM 5253 C CA . PHE B 2 649 ? 224.988 288.357 356.024 1.00 77.46 649 PHE A CA 1
ATOM 5254 C C . PHE B 2 649 ? 226.370 288.348 355.398 1.00 77.46 649 PHE A C 1
ATOM 5255 O O . PHE B 2 649 ? 226.575 287.735 354.348 1.00 77.46 649 PHE A O 1
ATOM 5263 N N . MET B 2 650 ? 227.318 289.025 356.046 1.00 77.40 650 MET A N 1
ATOM 5264 C CA . MET B 2 650 ? 228.730 288.952 355.667 1.00 77.40 650 MET A CA 1
ATOM 5265 C C . MET B 2 650 ? 229.578 288.882 356.931 1.00 77.40 650 MET A C 1
ATOM 5266 O O . MET B 2 650 ? 229.947 289.908 357.503 1.00 77.40 650 MET A O 1
ATOM 5271 N N . TYR B 2 651 ? 229.896 287.665 357.358 1.00 73.27 651 TYR A N 1
ATOM 5272 C CA . TYR B 2 651 ? 230.920 287.485 358.374 1.00 73.27 651 TYR A CA 1
ATOM 5273 C C . TYR B 2 651 ? 232.224 288.079 357.871 1.00 73.27 651 TYR A C 1
ATOM 5274 O O . TYR B 2 651 ? 232.558 287.960 356.691 1.00 73.27 651 TYR A O 1
ATOM 5283 N N . VAL B 2 652 ? 232.959 288.738 358.756 1.00 68.59 652 VAL A N 1
ATOM 5284 C CA . VAL B 2 652 ? 234.273 289.269 358.425 1.00 68.59 652 VAL A CA 1
ATOM 5285 C C . VAL B 2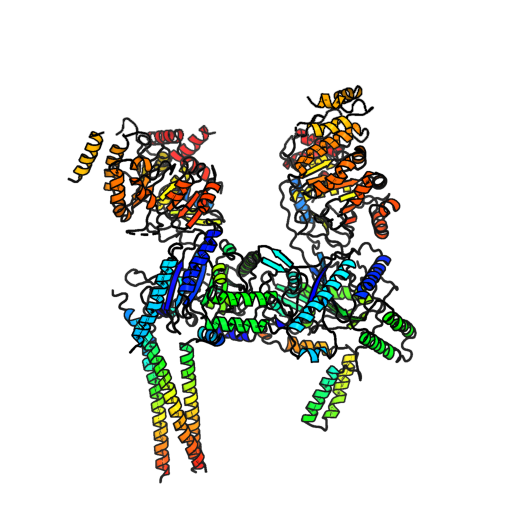 652 ? 235.212 289.013 359.595 1.00 68.59 652 VAL A C 1
ATOM 5286 O O . VAL B 2 652 ? 234.819 289.155 360.757 1.00 68.59 652 VAL A O 1
ATOM 5290 N N . PHE B 2 653 ? 236.438 288.603 359.282 1.00 71.66 653 PHE A N 1
ATOM 5291 C CA . PHE B 2 653 ? 237.425 288.206 360.272 1.00 71.66 653 PHE A CA 1
ATOM 5292 C C . PHE B 2 653 ? 238.698 289.009 360.066 1.00 71.66 653 PHE A C 1
ATOM 5293 O O . PHE B 2 653 ? 238.761 289.887 359.204 1.00 71.66 653 PHE A O 1
ATOM 5301 N N . ASP B 2 654 ? 239.706 288.714 360.881 1.00 79.25 654 ASP A N 1
ATOM 5302 C CA . ASP B 2 654 ? 241.023 289.315 360.729 1.00 79.25 654 ASP A CA 1
ATOM 5303 C C . ASP B 2 654 ? 242.149 288.353 361.074 1.00 79.25 654 ASP A C 1
ATOM 5304 O O . ASP B 2 654 ? 243.318 288.752 361.065 1.00 79.25 654 ASP A O 1
ATOM 5309 N N . GLU B 2 655 ? 241.834 287.099 361.378 1.00 85.41 655 GLU A N 1
ATOM 5310 C CA . GLU B 2 655 ? 242.850 286.150 361.796 1.00 85.41 655 GLU A CA 1
ATOM 5311 C C . GLU B 2 655 ? 242.326 284.743 361.567 1.00 85.41 655 GLU A C 1
ATOM 5312 O O . GLU B 2 655 ? 241.119 284.517 361.463 1.00 85.41 655 GLU A O 1
ATOM 5318 N N . PHE B 2 656 ? 243.262 283.797 361.463 1.00 85.17 656 PHE A N 1
ATOM 5319 C CA . PHE B 2 656 ? 242.952 282.380 361.350 1.00 85.17 656 PHE A CA 1
ATOM 5320 C C . PHE B 2 656 ? 243.459 281.558 362.523 1.00 85.17 656 PHE A C 1
ATOM 5321 O O . PHE B 2 656 ? 242.935 280.466 362.762 1.00 85.17 656 PHE A O 1
ATOM 5329 N N . TRP B 2 657 ? 244.454 282.061 363.259 1.00 87.74 657 TRP A N 1
ATOM 5330 C CA . TRP B 2 657 ? 245.014 281.315 364.381 1.00 87.74 657 TRP A CA 1
ATOM 5331 C C . TRP B 2 657 ? 244.080 281.320 365.581 1.00 87.74 657 TRP A C 1
ATOM 5332 O O . TRP B 2 657 ? 243.975 280.314 366.293 1.00 87.74 657 TRP A O 1
ATOM 5343 N N . LYS B 2 658 ? 243.404 282.437 365.842 1.00 85.59 658 LYS A N 1
ATOM 5344 C CA . LYS B 2 658 ? 242.311 282.393 366.807 1.00 85.59 658 LYS A CA 1
ATOM 5345 C C . LYS B 2 658 ? 241.189 281.470 366.348 1.00 85.59 658 LYS A C 1
ATOM 5346 O O . LYS B 2 658 ? 240.706 280.679 367.174 1.00 85.59 658 LYS A O 1
ATOM 5348 N N . PRO B 2 659 ? 240.728 281.510 365.093 1.00 86.98 659 PRO A N 1
ATOM 5349 C CA . PRO B 2 659 ? 239.823 280.449 364.633 1.00 86.98 659 PRO A CA 1
ATOM 5350 C C . PRO B 2 659 ? 240.422 279.058 364.736 1.00 86.98 659 PRO A C 1
ATOM 5351 O O . PRO B 2 659 ? 239.687 278.094 364.983 1.00 86.98 659 PRO A O 1
ATOM 5355 N N . LEU B 2 660 ? 241.735 278.919 364.540 1.00 91.27 660 LEU A N 1
ATOM 5356 C CA . LEU B 2 660 ? 242.379 277.635 364.790 1.00 91.27 660 LEU A CA 1
ATOM 5357 C C . LEU B 2 660 ? 242.258 277.225 366.248 1.00 91.27 660 LEU A C 1
ATOM 5358 O O . LEU B 2 660 ? 242.219 276.029 366.558 1.00 91.27 660 LEU A O 1
ATOM 5363 N N . GLN B 2 661 ? 242.190 278.200 367.157 1.00 92.31 661 GLN A N 1
ATOM 5364 C CA . GLN B 2 661 ? 242.127 277.885 368.580 1.00 92.31 661 GLN A CA 1
ATOM 5365 C C . GLN B 2 661 ? 240.840 277.154 368.937 1.00 92.31 661 GLN A C 1
ATOM 5366 O O . GLN B 2 661 ? 240.733 276.588 370.032 1.00 92.31 661 GLN A O 1
ATOM 5368 N N . ASP B 2 662 ? 239.859 277.151 368.034 1.00 91.54 662 ASP A N 1
ATOM 5369 C CA . ASP B 2 662 ? 238.567 276.546 368.339 1.00 91.54 662 ASP A CA 1
ATOM 5370 C C . ASP B 2 662 ? 238.637 275.021 368.319 1.00 91.54 662 ASP A C 1
ATOM 5371 O O . ASP B 2 662 ? 238.060 274.352 369.183 1.00 91.54 662 ASP A O 1
ATOM 5373 N N . GLU B 2 663 ? 239.305 274.453 367.312 1.00 88.76 663 GLU A N 1
ATOM 5374 C CA . GLU B 2 663 ? 239.502 273.011 367.186 1.00 88.76 663 GLU A CA 1
ATOM 5375 C C . GLU B 2 663 ? 238.202 272.271 366.890 1.00 88.76 663 GLU A C 1
ATOM 5376 O O . GLU B 2 663 ? 238.214 271.055 366.674 1.00 88.76 663 GLU A O 1
ATOM 5382 N N . TYR B 2 664 ? 237.082 272.985 366.876 1.00 90.03 664 TYR A N 1
ATOM 5383 C CA . TYR B 2 664 ? 235.812 272.433 366.435 1.00 90.03 664 TYR A CA 1
ATOM 5384 C C . TYR B 2 664 ? 235.057 273.390 365.533 1.00 90.03 664 TYR A C 1
ATOM 5385 O O . TYR B 2 664 ? 234.024 273.010 364.965 1.00 90.03 664 TYR A O 1
ATOM 5394 N N . PHE B 2 665 ? 235.533 274.631 365.408 1.00 94.25 665 PHE A N 1
ATOM 5395 C CA . PHE B 2 665 ? 234.936 275.552 364.454 1.00 94.25 665 PHE A CA 1
ATOM 5396 C C . PHE B 2 665 ? 234.986 274.960 363.055 1.00 94.25 665 PHE A C 1
ATOM 5397 O O . PHE B 2 665 ? 234.072 275.166 362.259 1.00 94.25 665 PHE A O 1
ATOM 5405 N N . GLU B 2 666 ? 236.029 274.186 362.750 1.00 94.18 666 GLU A N 1
ATOM 5406 C CA . GLU B 2 666 ? 236.049 273.453 361.489 1.00 94.18 666 GLU A CA 1
ATOM 5407 C C . GLU B 2 666 ? 234.918 272.438 361.426 1.00 94.18 666 GLU A C 1
ATOM 5408 O O . GLU B 2 666 ? 234.272 272.286 360.383 1.00 94.18 666 GLU A O 1
ATOM 5414 N N . ASP B 2 667 ? 234.668 271.731 362.531 1.00 97.83 667 ASP A N 1
ATOM 5415 C CA . ASP B 2 667 ? 233.623 270.712 362.544 1.00 97.83 667 ASP A CA 1
ATOM 5416 C C . ASP B 2 667 ? 232.255 271.324 362.286 1.00 97.83 667 ASP A C 1
ATOM 5417 O O . ASP B 2 667 ? 231.441 270.765 361.546 1.00 97.83 667 ASP A O 1
ATOM 5422 N N . LEU B 2 668 ? 231.975 272.468 362.906 1.00 94.33 668 LEU A N 1
ATOM 5423 C CA . LEU B 2 668 ? 230.719 273.143 362.613 1.00 94.33 668 LEU A CA 1
ATOM 5424 C C . LEU B 2 668 ? 230.736 273.749 361.214 1.00 94.33 668 LEU A C 1
ATOM 5425 O O . LEU B 2 668 ? 229.743 273.670 360.482 1.00 94.33 668 LEU A O 1
ATOM 5430 N N . ALA B 2 669 ? 231.875 274.304 360.801 1.00 90.87 669 ALA A N 1
ATOM 5431 C CA . ALA B 2 669 ? 231.919 275.114 359.593 1.00 90.87 669 ALA A CA 1
ATOM 5432 C C . ALA B 2 669 ? 231.800 274.261 358.344 1.00 90.87 669 ALA A C 1
ATOM 5433 O O . ALA B 2 669 ? 231.183 274.689 357.368 1.00 90.87 669 ALA A O 1
ATOM 5435 N N . LYS B 2 670 ? 232.323 273.033 358.378 1.00 89.85 670 LYS A N 1
ATOM 5436 C CA . LYS B 2 670 ? 232.366 272.202 357.178 1.00 89.85 670 LYS A CA 1
ATOM 5437 C C . LYS B 2 670 ? 230.985 272.054 356.556 1.00 89.85 670 LYS A C 1
ATOM 5438 O O . LYS B 2 670 ? 230.855 271.933 355.333 1.00 89.85 670 LYS A O 1
ATOM 5444 N N . ASN B 2 671 ? 229.936 272.064 357.379 1.00 89.13 671 ASN A N 1
ATOM 5445 C CA . ASN B 2 671 ? 228.588 272.039 356.821 1.00 89.13 671 ASN A CA 1
ATOM 5446 C C . ASN B 2 671 ? 227.903 273.396 356.958 1.00 89.13 671 ASN A C 1
ATOM 5447 O O . ASN B 2 671 ? 227.146 273.807 356.069 1.00 89.13 671 ASN A O 1
ATOM 5452 N N . LYS B 2 672 ? 228.150 274.117 358.059 1.00 87.90 672 LYS A N 1
ATOM 5453 C CA . LYS B 2 672 ? 227.410 275.351 358.286 1.00 87.90 672 LYS A CA 1
ATOM 5454 C C . LYS B 2 672 ? 227.782 276.430 357.277 1.00 87.90 672 LYS A C 1
ATOM 5455 O O . LYS B 2 672 ? 226.972 277.319 357.000 1.00 87.90 672 LYS A O 1
ATOM 5461 N N . GLN B 2 673 ? 228.990 276.385 356.712 1.00 86.94 673 GLN A N 1
ATOM 5462 C CA . GLN B 2 673 ? 229.339 277.367 355.694 1.00 86.94 673 GLN A CA 1
ATOM 5463 C C . GLN B 2 673 ? 228.525 277.135 354.431 1.00 86.94 673 GLN A C 1
ATOM 5464 O O . GLN B 2 673 ? 228.098 278.090 353.774 1.00 86.94 673 GLN A O 1
ATOM 5470 N N . LYS B 2 674 ? 228.277 275.869 354.089 1.00 86.19 674 LYS A N 1
ATOM 5471 C CA . LYS B 2 674 ? 227.343 275.565 353.013 1.00 86.19 674 LYS A CA 1
ATOM 5472 C C . LYS B 2 674 ? 225.933 276.012 353.377 1.00 86.19 674 LYS A C 1
ATOM 5473 O O . LYS B 2 674 ? 225.238 276.637 352.569 1.00 86.19 674 LYS A O 1
ATOM 5479 N N . THR B 2 675 ? 225.505 275.713 354.605 1.00 85.96 675 THR A N 1
ATOM 5480 C CA . THR B 2 675 ? 224.132 276.004 355.010 1.00 85.96 675 THR A CA 1
ATOM 5481 C C . THR B 2 675 ? 223.837 277.498 354.951 1.00 85.96 675 THR A C 1
ATOM 5482 O O . THR B 2 675 ? 222.857 277.927 354.330 1.00 85.96 675 THR A O 1
ATOM 5486 N N . ILE B 2 676 ? 224.677 278.309 355.588 1.00 83.07 676 ILE A N 1
ATOM 5487 C CA . ILE B 2 676 ? 224.507 279.754 355.499 1.00 83.07 676 ILE A CA 1
ATOM 5488 C C . ILE B 2 676 ? 224.742 280.225 354.072 1.00 83.07 676 ILE A C 1
ATOM 5489 O O . ILE B 2 676 ? 224.085 281.157 353.597 1.00 83.07 676 ILE A O 1
ATOM 5494 N N . ARG B 2 677 ? 225.663 279.575 353.358 1.00 83.98 677 ARG A N 1
ATOM 5495 C CA . ARG B 2 677 ? 225.980 279.983 351.996 1.00 83.98 677 ARG A CA 1
ATOM 5496 C C . ARG B 2 677 ? 224.779 279.813 351.078 1.00 83.98 677 ARG A C 1
ATOM 5497 O O . ARG B 2 677 ? 224.608 280.571 350.117 1.00 83.98 677 ARG A O 1
ATOM 5505 N N . LYS B 2 678 ? 223.936 278.819 351.357 1.00 83.97 678 LYS A N 1
ATOM 5506 C CA . LYS B 2 678 ? 222.711 278.669 350.584 1.00 83.97 678 LYS A CA 1
ATOM 5507 C C . LYS B 2 678 ? 221.787 279.863 350.773 1.00 83.97 678 LYS A C 1
ATOM 5508 O O . LYS B 2 678 ? 221.142 280.305 349.818 1.00 83.97 678 LYS A O 1
ATOM 5514 N N . GLN B 2 679 ? 221.715 280.406 351.987 1.00 85.21 679 GLN A N 1
ATOM 5515 C CA . GLN B 2 679 ? 220.793 281.493 352.307 1.00 85.21 679 GLN A CA 1
ATOM 5516 C C . GLN B 2 679 ? 221.590 282.738 352.684 1.00 85.21 679 GLN A C 1
ATOM 5517 O O . GLN B 2 679 ? 221.787 283.032 353.865 1.00 85.21 679 GLN A O 1
ATOM 5523 N N . ASN B 2 680 ? 222.019 283.483 351.664 1.00 81.26 680 ASN A N 1
ATOM 5524 C CA . ASN B 2 680 ? 222.580 284.825 351.822 1.00 81.26 680 ASN A CA 1
ATOM 5525 C C . ASN B 2 680 ? 223.714 284.864 352.842 1.00 81.26 680 ASN A C 1
ATOM 5526 O O . ASN B 2 680 ? 223.794 285.763 353.680 1.00 81.26 680 ASN A O 1
ATOM 5531 N N . GLY B 2 681 ? 224.609 283.884 352.769 1.00 78.22 681 GLY A N 1
ATOM 5532 C CA . GLY B 2 681 ? 225.759 283.815 353.653 1.00 78.22 681 GLY A CA 1
ATOM 5533 C C . GLY B 2 681 ? 227.036 284.108 352.886 1.00 78.22 681 GLY A C 1
ATOM 5534 O O . GLY B 2 681 ? 227.219 283.641 351.761 1.00 78.22 681 GLY A O 1
ATOM 5535 N N . ILE B 2 682 ? 227.908 284.900 353.506 1.00 71.63 682 ILE A N 1
ATOM 5536 C CA . ILE B 2 682 ? 229.201 285.250 352.939 1.00 71.63 682 ILE A CA 1
ATOM 5537 C C . ILE B 2 682 ? 230.224 285.309 354.060 1.00 71.63 682 ILE A C 1
ATOM 5538 O O . ILE B 2 682 ? 229.966 285.897 355.114 1.00 71.63 682 ILE A O 1
ATOM 5543 N N . PHE B 2 683 ? 231.382 284.705 353.833 1.00 72.38 683 PHE A N 1
ATOM 5544 C CA . PHE B 2 683 ? 232.540 284.873 354.698 1.00 72.38 683 PHE A CA 1
ATOM 5545 C C . PHE B 2 683 ? 233.500 285.849 354.043 1.00 72.38 683 PHE A C 1
ATOM 5546 O O . PHE B 2 683 ? 233.612 285.881 352.815 1.00 72.38 683 PHE A O 1
ATOM 5554 N N . VAL B 2 684 ? 234.174 286.655 354.856 1.00 70.32 684 VAL A N 1
ATOM 5555 C CA . VAL B 2 684 ? 235.281 287.484 354.399 1.00 70.32 684 VAL A CA 1
ATOM 5556 C C . VAL B 2 684 ? 236.462 287.226 355.319 1.00 70.32 684 VAL A C 1
ATOM 5557 O O . VAL B 2 684 ? 236.427 287.586 356.500 1.00 70.32 684 VAL A O 1
ATOM 5561 N N . PHE B 2 685 ? 237.503 286.618 354.780 1.00 74.56 685 PHE A N 1
ATOM 5562 C CA . PHE B 2 685 ? 238.627 286.174 355.580 1.00 74.56 685 PHE A CA 1
ATOM 5563 C C . PHE B 2 685 ? 239.806 287.098 355.353 1.00 74.56 685 PHE A C 1
ATOM 5564 O O . PHE B 2 685 ? 239.945 287.701 354.289 1.00 74.56 685 PHE A O 1
ATOM 5572 N N . ALA B 2 686 ? 240.646 287.220 356.373 1.00 79.25 686 ALA A N 1
ATOM 5573 C CA . ALA B 2 686 ? 241.827 288.062 356.299 1.00 79.25 686 ALA A CA 1
ATOM 5574 C C . ALA B 2 686 ? 242.990 287.344 356.962 1.00 79.25 686 ALA A C 1
ATOM 5575 O O . ALA B 2 686 ? 242.794 286.430 357.766 1.00 79.25 686 ALA A O 1
ATOM 5577 N N . THR B 2 687 ? 244.201 287.755 356.606 1.00 83.41 687 THR A N 1
ATOM 5578 C CA . THR B 2 687 ? 245.400 287.158 357.172 1.00 83.41 687 THR A CA 1
ATOM 5579 C C . THR B 2 687 ? 246.554 288.138 357.058 1.00 83.41 687 THR A C 1
ATOM 5580 O O . THR B 2 687 ? 246.865 288.604 355.960 1.00 83.41 687 THR A O 1
ATOM 5584 N N . GLN B 2 688 ? 247.184 288.449 358.190 1.00 90.67 688 GLN A N 1
ATOM 5585 C CA . GLN B 2 688 ? 248.352 289.315 358.192 1.00 90.67 688 GLN A CA 1
ATOM 5586 C C . GLN B 2 688 ? 249.654 288.545 358.041 1.00 90.67 688 GLN A C 1
ATOM 5587 O O . GLN B 2 688 ? 250.694 289.156 357.779 1.00 90.67 688 GLN A O 1
ATOM 5593 N N . GLU B 2 689 ? 249.621 287.227 358.192 1.00 90.11 689 GLU A N 1
ATOM 5594 C CA . GLU B 2 689 ? 250.798 286.380 358.017 1.00 90.11 689 GLU A CA 1
ATOM 5595 C C . GLU B 2 689 ? 250.407 285.224 357.111 1.00 90.11 689 GLU A C 1
ATOM 5596 O O . GLU B 2 689 ? 250.163 284.104 357.577 1.00 90.11 689 GLU A O 1
ATOM 5598 N N . PRO B 2 690 ? 250.324 285.466 355.802 1.00 94.69 690 PRO A N 1
ATOM 5599 C CA . PRO B 2 690 ? 249.943 284.380 354.887 1.00 94.69 690 PRO A CA 1
ATOM 5600 C C . PRO B 2 690 ? 250.908 283.214 354.911 1.00 94.69 690 PRO A C 1
ATOM 5601 O O . PRO B 2 690 ? 250.504 282.078 354.633 1.00 94.69 690 PRO A O 1
ATOM 5605 N N . SER B 2 691 ? 252.179 283.465 355.226 1.00 98.71 691 SER A N 1
ATOM 5606 C CA . SER B 2 691 ? 253.174 282.399 355.194 1.00 98.71 691 SER A CA 1
ATOM 5607 C C . SER B 2 691 ? 252.824 281.282 356.171 1.00 98.71 691 SER A C 1
ATOM 5608 O O . SER B 2 691 ? 252.888 280.099 355.819 1.00 98.71 691 SER A O 1
ATOM 5610 N N . ASP B 2 692 ? 252.442 281.634 357.393 1.00 94.26 692 ASP A N 1
ATOM 5611 C CA . ASP B 2 692 ? 252.061 280.637 358.383 1.00 94.26 692 ASP A CA 1
ATOM 5612 C C . ASP B 2 692 ? 250.583 280.291 358.335 1.00 94.26 692 ASP A C 1
ATOM 5613 O O . ASP B 2 692 ? 250.137 279.440 359.110 1.00 94.26 692 ASP A O 1
ATOM 5615 N N . ALA B 2 693 ? 249.813 280.930 357.453 1.00 97.12 693 ALA A N 1
ATOM 5616 C CA . ALA B 2 693 ? 248.378 280.678 357.409 1.00 97.12 693 ALA A CA 1
ATOM 5617 C C . ALA B 2 693 ? 248.073 279.258 356.959 1.00 97.12 693 ALA A C 1
ATOM 5618 O O . ALA B 2 693 ? 247.334 278.532 357.632 1.00 97.12 693 ALA A O 1
ATOM 5620 N N . LEU B 2 694 ? 248.655 278.832 355.838 1.00 98.98 694 LEU A N 1
ATOM 5621 C CA . LEU B 2 694 ? 248.279 277.555 355.244 1.00 98.98 694 LEU A CA 1
ATOM 5622 C C . LEU B 2 694 ? 248.700 276.370 356.099 1.00 98.98 694 LEU A C 1
ATOM 5623 O O . LEU B 2 694 ? 248.248 275.248 355.845 1.00 98.98 694 LEU A O 1
ATOM 5625 N N . GLU B 2 695 ? 249.547 276.592 357.106 1.00 102.33 695 GLU A N 1
ATOM 5626 C CA . GLU B 2 695 ? 249.985 275.495 357.963 1.00 102.33 695 GLU A CA 1
ATOM 5627 C C . GLU B 2 695 ? 248.819 274.895 358.736 1.00 102.33 695 GLU A C 1
ATOM 5628 O O . GLU B 2 695 ? 248.860 273.722 359.127 1.00 102.33 695 GLU A O 1
ATOM 5630 N N . SER B 2 696 ? 247.773 275.684 358.969 1.00 97.68 696 SER A N 1
ATOM 5631 C CA . SER B 2 696 ? 246.644 275.225 359.767 1.00 97.68 696 SER A CA 1
ATOM 5632 C C . SER B 2 696 ? 245.941 274.048 359.107 1.00 97.68 696 SER A C 1
ATOM 5633 O O . SER B 2 696 ? 245.826 273.974 357.881 1.00 97.68 696 SER A O 1
ATOM 5635 N N . ASN B 2 697 ? 245.476 273.118 359.938 1.00 91.97 697 ASN A N 1
ATOM 5636 C CA . ASN B 2 697 ? 244.650 272.031 359.430 1.00 91.97 697 ASN A CA 1
ATOM 5637 C C . ASN B 2 697 ? 243.357 272.570 358.839 1.00 91.97 697 ASN A C 1
ATOM 5638 O O . ASN B 2 697 ? 242.858 272.050 357.834 1.00 91.97 697 ASN A O 1
ATOM 5640 N N . ILE B 2 698 ? 242.795 273.610 359.453 1.00 91.45 698 ILE A N 1
ATOM 5641 C CA . ILE B 2 698 ? 241.584 274.223 358.915 1.00 91.45 698 ILE A CA 1
ATOM 5642 C C . ILE B 2 698 ? 241.916 275.062 357.688 1.00 91.45 698 ILE A C 1
ATOM 5643 O O . ILE B 2 698 ? 241.070 275.280 356.812 1.00 91.45 698 ILE A O 1
ATOM 5648 N N . ALA B 2 699 ? 243.162 275.531 357.593 1.00 91.15 699 ALA A N 1
ATOM 5649 C CA . ALA B 2 699 ? 243.547 276.369 356.463 1.00 91.15 699 ALA A CA 1
ATOM 5650 C C . ALA B 2 699 ? 243.356 275.660 355.134 1.00 91.15 699 ALA A C 1
ATOM 5651 O O . ALA B 2 699 ? 243.153 276.315 354.109 1.00 91.15 699 ALA A O 1
ATOM 5653 N N . LYS B 2 700 ? 243.438 274.330 355.117 1.00 88.55 700 LYS A N 1
ATOM 5654 C CA . LYS B 2 700 ? 243.169 273.611 353.877 1.00 88.55 700 LYS A CA 1
ATOM 5655 C C . LYS B 2 700 ? 241.756 273.897 353.390 1.00 88.55 700 LYS A C 1
ATOM 5656 O O . LYS B 2 700 ? 241.551 274.248 352.221 1.00 88.55 700 LYS A O 1
ATOM 5658 N N . THR B 2 701 ? 240.774 273.780 354.284 1.00 90.32 701 THR A N 1
ATOM 5659 C CA . THR B 2 701 ? 239.403 274.123 353.924 1.00 90.32 701 THR A CA 1
ATOM 5660 C C . THR B 2 701 ? 239.278 275.603 353.605 1.00 90.32 701 THR A C 1
ATOM 5661 O O . THR B 2 701 ? 238.502 275.997 352.726 1.00 90.32 701 THR A O 1
ATOM 5665 N N . LEU B 2 702 ? 240.033 276.443 354.314 1.00 86.08 702 LEU A N 1
ATOM 5666 C CA . LEU B 2 702 ? 239.988 277.876 354.046 1.00 86.08 702 LEU A CA 1
ATOM 5667 C C . LEU B 2 702 ? 240.388 278.184 352.612 1.00 86.08 702 LEU A C 1
ATOM 5668 O O . LEU B 2 702 ? 239.715 278.958 351.922 1.00 86.08 702 LEU A O 1
ATOM 5673 N N . ILE B 2 703 ? 241.484 277.589 352.148 1.00 87.20 703 ILE A N 1
ATOM 5674 C CA . ILE B 2 703 ? 241.947 277.835 350.786 1.00 87.20 703 ILE A CA 1
ATOM 5675 C C . ILE B 2 703 ? 241.005 277.191 349.779 1.00 87.20 703 ILE A C 1
ATOM 5676 O O . ILE B 2 703 ? 240.722 277.756 348.718 1.00 87.20 703 ILE A O 1
ATOM 5681 N N . GLN B 2 704 ? 240.515 275.989 350.089 1.00 87.07 704 GLN A N 1
ATOM 5682 C CA . GLN B 2 704 ? 239.645 275.297 349.145 1.00 87.07 704 GLN A CA 1
ATOM 5683 C C . GLN B 2 704 ? 238.343 276.057 348.929 1.00 87.07 704 GLN A C 1
ATOM 5684 O O . GLN B 2 704 ? 237.848 276.147 347.800 1.00 87.07 704 GLN A O 1
ATOM 5686 N N . GLN B 2 705 ? 237.776 276.618 349.994 1.00 87.31 705 GLN A N 1
ATOM 5687 C CA . GLN B 2 705 ? 236.448 277.211 349.889 1.00 87.31 705 GLN A CA 1
ATOM 5688 C C . GLN B 2 705 ? 236.486 278.624 349.316 1.00 87.31 705 GLN A C 1
ATOM 5689 O O . GLN B 2 705 ? 235.436 279.160 348.944 1.00 87.31 705 GLN A O 1
ATOM 5691 N N . CYS B 2 706 ? 237.665 279.241 349.241 1.00 84.11 706 CYS A N 1
ATOM 5692 C CA . CYS B 2 706 ? 237.738 280.651 348.865 1.00 84.11 706 CYS A CA 1
ATOM 5693 C C . CYS B 2 706 ? 237.270 280.852 347.431 1.00 84.11 706 CYS A C 1
ATOM 5694 O O . CYS B 2 706 ? 237.517 280.017 346.557 1.00 84.11 706 CYS A O 1
ATOM 5697 N N . ALA B 2 707 ? 236.576 281.962 347.194 1.00 77.75 707 ALA A N 1
ATOM 5698 C CA . ALA B 2 707 ? 236.092 282.314 345.867 1.00 77.75 707 ALA A CA 1
ATOM 5699 C C . ALA B 2 707 ? 236.862 283.475 345.259 1.00 77.75 707 ALA A C 1
ATOM 5700 O O . ALA B 2 707 ? 237.323 283.386 344.119 1.00 77.75 707 ALA A O 1
ATOM 5702 N N . THR B 2 708 ? 237.010 284.569 345.996 1.00 75.34 708 THR A N 1
ATOM 5703 C CA . THR B 2 708 ? 237.745 285.734 345.531 1.00 75.34 708 THR A CA 1
ATOM 5704 C C . THR B 2 708 ? 239.038 285.858 346.324 1.00 75.34 708 THR A C 1
ATOM 5705 O O . THR B 2 708 ? 239.009 286.041 347.543 1.00 75.34 708 THR A O 1
ATOM 5709 N N . TYR B 2 709 ? 240.160 285.777 345.628 1.00 75.46 709 TYR A N 1
ATOM 5710 C CA . TYR B 2 709 ? 241.481 285.831 346.228 1.00 75.46 709 TYR A CA 1
ATOM 5711 C C . TYR B 2 709 ? 242.083 287.201 345.976 1.00 75.46 709 TYR A C 1
ATOM 5712 O O . TYR B 2 709 ? 242.195 287.627 344.823 1.00 75.46 709 TYR A O 1
ATOM 5721 N N . ILE B 2 710 ? 242.465 287.888 347.048 1.00 72.16 710 ILE A N 1
ATOM 5722 C CA . ILE B 2 710 ? 243.052 289.223 346.970 1.00 72.16 710 ILE A CA 1
ATOM 5723 C C . ILE B 2 710 ? 244.358 289.232 347.746 1.00 72.16 710 ILE A C 1
ATOM 5724 O O . ILE B 2 710 ? 244.386 288.879 348.932 1.00 72.16 710 ILE A O 1
ATOM 5729 N N . PHE B 2 711 ? 245.430 289.659 347.094 1.00 78.24 711 PHE A N 1
ATOM 5730 C CA . PHE B 2 711 ? 246.761 289.614 347.677 1.00 78.24 711 PHE A CA 1
ATOM 5731 C C . PHE B 2 711 ? 247.250 291.042 347.856 1.00 78.24 711 PHE A C 1
ATOM 5732 O O . PHE B 2 711 ? 247.118 291.863 346.943 1.00 78.24 711 PHE A O 1
ATOM 5740 N N . LEU B 2 712 ? 247.828 291.331 349.015 1.00 79.60 712 LEU A N 1
ATOM 5741 C CA . LEU B 2 712 ? 248.409 292.631 349.304 1.00 79.60 712 LEU A CA 1
ATOM 5742 C C . LEU B 2 712 ? 249.924 292.516 349.387 1.00 79.60 712 LEU A C 1
ATOM 5743 O O . LEU B 2 712 ? 250.463 291.542 349.913 1.00 79.60 712 LEU A O 1
ATOM 5748 N N . ALA B 2 713 ? 250.604 293.557 348.900 1.00 88.30 713 ALA A N 1
ATOM 5749 C CA . ALA B 2 713 ? 252.042 293.507 348.642 1.00 88.30 713 ALA A CA 1
ATOM 5750 C C . ALA B 2 713 ? 252.816 292.902 349.805 1.00 88.30 713 ALA A C 1
ATOM 5751 O O . ALA B 2 713 ? 252.856 293.460 350.904 1.00 88.30 713 ALA A O 1
ATOM 5753 N N . ASN B 2 714 ? 253.440 291.759 349.547 1.00 88.17 714 ASN A N 1
ATOM 5754 C CA . ASN B 2 714 ? 254.197 291.022 350.556 1.00 88.17 714 ASN A CA 1
ATOM 5755 C C . ASN B 2 714 ? 255.644 290.933 350.104 1.00 88.17 714 ASN A C 1
ATOM 5756 O O . ASN B 2 714 ? 255.978 290.065 349.271 1.00 88.17 714 ASN A O 1
ATOM 5761 N N . PRO B 2 715 ? 256.525 291.797 350.606 1.00 87.84 715 PRO A N 1
ATOM 5762 C CA . PRO B 2 715 ? 257.948 291.655 350.264 1.00 87.84 715 PRO A CA 1
ATOM 5763 C C . PRO B 2 715 ? 258.512 290.312 350.677 1.00 87.84 715 PRO A C 1
ATOM 5764 O O . PRO B 2 715 ? 259.352 289.748 349.968 1.00 87.84 715 PRO A O 1
ATOM 5768 N N . LYS B 2 716 ? 258.065 289.782 351.809 1.00 86.92 716 LYS A N 1
ATOM 5769 C CA . LYS B 2 716 ? 258.491 288.465 352.275 1.00 86.92 716 LYS A CA 1
ATOM 5770 C C . LYS B 2 716 ? 257.588 287.372 351.719 1.00 86.92 716 LYS A C 1
ATOM 5771 O O . LYS B 2 716 ? 257.073 286.528 352.446 1.00 86.92 716 LYS A O 1
ATOM 5777 N N . ALA B 2 717 ? 257.397 287.388 350.404 1.00 86.66 717 ALA A N 1
ATOM 5778 C CA . ALA B 2 717 ? 256.526 286.416 349.766 1.00 86.66 717 ALA A CA 1
ATOM 5779 C C . ALA B 2 717 ? 257.201 285.054 349.690 1.00 86.66 717 ALA A C 1
ATOM 5780 O O . ALA B 2 717 ? 258.430 284.943 349.659 1.00 86.66 717 ALA A O 1
ATOM 5782 N N . ASP B 2 718 ? 256.383 284.009 349.658 1.00 90.76 718 ASP A N 1
ATOM 5783 C CA . ASP B 2 718 ? 256.865 282.642 349.509 1.00 90.76 718 ASP A CA 1
ATOM 5784 C C . ASP B 2 718 ? 256.432 282.111 348.154 1.00 90.76 718 ASP A C 1
ATOM 5785 O O . ASP B 2 718 ? 255.249 282.169 347.809 1.00 90.76 718 ASP A O 1
ATOM 5790 N N . TYR B 2 719 ? 257.392 281.586 347.398 1.00 91.66 719 TYR A N 1
ATOM 5791 C CA . TYR B 2 719 ? 257.050 280.833 346.201 1.00 91.66 719 TYR A CA 1
ATOM 5792 C C . TYR B 2 719 ? 256.298 279.562 346.566 1.00 91.66 719 TYR A C 1
ATOM 5793 O O . TYR B 2 719 ? 255.282 279.228 345.944 1.00 91.66 719 TYR A O 1
ATOM 5802 N N . GLU B 2 720 ? 256.770 278.858 347.594 1.00 92.33 720 GLU A N 1
ATOM 5803 C CA . GLU B 2 720 ? 256.225 277.545 347.915 1.00 92.33 720 GLU A CA 1
ATOM 5804 C C . GLU B 2 720 ? 254.757 277.631 348.308 1.00 92.33 720 GLU A C 1
ATOM 5805 O O . GLU B 2 720 ? 253.917 276.903 347.769 1.00 92.33 720 GLU A O 1
ATOM 5807 N N . ASP B 2 721 ? 254.430 278.505 349.258 1.00 91.72 721 ASP A N 1
ATOM 5808 C CA . ASP B 2 721 ? 253.053 278.580 349.731 1.00 91.72 721 ASP A CA 1
ATOM 5809 C C . ASP B 2 721 ? 252.125 279.093 348.641 1.00 91.72 721 ASP A C 1
ATOM 5810 O O . ASP B 2 721 ? 251.063 278.513 348.393 1.00 91.72 721 ASP A O 1
ATOM 5812 N N . TYR B 2 722 ? 252.519 280.172 347.961 1.00 90.72 722 TYR A N 1
ATOM 5813 C CA . TYR B 2 722 ? 251.636 280.781 346.970 1.00 90.72 722 TYR A CA 1
ATOM 5814 C C . TYR B 2 722 ? 251.497 279.895 345.741 1.00 90.72 722 TYR A C 1
ATOM 5815 O O . TYR B 2 722 ? 250.586 280.091 344.928 1.00 90.72 722 TYR A O 1
ATOM 5824 N N . THR B 2 723 ? 252.386 278.917 345.581 1.00 91.16 723 THR A N 1
ATOM 5825 C CA . THR B 2 723 ? 252.199 277.946 344.515 1.00 91.16 723 THR A CA 1
ATOM 5826 C C . THR B 2 723 ? 251.325 276.788 344.976 1.00 91.16 723 THR A C 1
ATOM 5827 O O . THR B 2 723 ? 250.287 276.503 344.368 1.00 91.16 723 THR A O 1
ATOM 5831 N N . GLN B 2 724 ? 251.722 276.112 346.058 1.00 92.74 724 GLN A N 1
ATOM 5832 C CA . GLN B 2 724 ? 250.992 274.930 346.499 1.00 92.74 724 GLN A CA 1
ATOM 5833 C C . GLN B 2 724 ? 249.559 275.275 346.890 1.00 92.74 724 GLN A C 1
ATOM 5834 O O . GLN B 2 724 ? 248.607 274.675 346.380 1.00 92.74 724 GLN A O 1
ATOM 5836 N N . GLY B 2 725 ? 249.387 276.243 347.787 1.00 92.59 725 GLY A N 1
ATOM 5837 C CA . GLY B 2 725 ? 248.092 276.829 348.027 1.00 92.59 725 GLY A CA 1
ATOM 5838 C C . GLY B 2 725 ? 248.037 278.184 347.351 1.00 92.59 725 GLY A C 1
ATOM 5839 O O . GLY B 2 725 ? 248.964 278.588 346.654 1.00 92.59 725 GLY A O 1
ATOM 5840 N N . PHE B 2 726 ? 246.927 278.886 347.575 1.00 88.34 726 PHE A N 1
ATOM 5841 C CA . PHE B 2 726 ? 246.717 280.200 346.979 1.00 88.34 726 PHE A CA 1
ATOM 5842 C C . PHE B 2 726 ? 246.982 280.136 345.479 1.00 88.34 726 PHE A C 1
ATOM 5843 O O . PHE B 2 726 ? 247.667 280.987 344.912 1.00 88.34 726 PHE A O 1
ATOM 5851 N N . LYS B 2 727 ? 246.449 279.091 344.845 1.00 88.67 727 LYS A N 1
ATOM 5852 C CA . LYS B 2 727 ? 246.894 278.680 343.518 1.00 88.67 727 LYS A CA 1
ATOM 5853 C C . LYS B 2 727 ? 246.983 279.857 342.559 1.00 88.67 727 LYS A C 1
ATOM 5854 O O . LYS B 2 727 ? 245.978 280.494 342.238 1.00 88.67 727 LYS A O 1
ATOM 5860 N N . LEU B 2 728 ? 248.202 280.145 342.113 1.00 84.82 728 LEU A N 1
ATOM 5861 C CA . LEU B 2 728 ? 248.469 281.220 341.174 1.00 84.82 728 LEU A CA 1
ATOM 5862 C C . LEU B 2 728 ? 249.738 280.892 340.400 1.00 84.82 728 LEU A C 1
ATOM 5863 O O . LEU B 2 728 ? 250.656 280.251 340.915 1.00 84.82 728 LEU A O 1
ATOM 5868 N N . THR B 2 729 ? 249.784 281.359 339.158 1.00 87.73 729 THR A N 1
ATOM 5869 C CA . THR B 2 729 ? 250.842 280.962 338.242 1.00 87.73 729 THR A CA 1
ATOM 5870 C C . THR B 2 729 ? 252.185 281.547 338.663 1.00 87.73 729 THR A C 1
ATOM 5871 O O . THR B 2 729 ? 252.272 282.441 339.507 1.00 87.73 729 THR A O 1
ATOM 5875 N N . ASP B 2 730 ? 253.247 281.019 338.052 1.00 87.61 730 ASP A N 1
ATOM 5876 C CA . ASP B 2 730 ? 254.586 281.513 338.342 1.00 87.61 730 ASP A CA 1
ATOM 5877 C C . ASP B 2 730 ? 254.736 282.974 337.935 1.00 87.61 730 ASP A C 1
ATOM 5878 O O . ASP B 2 730 ? 255.322 283.773 338.674 1.00 87.61 730 ASP A O 1
ATOM 5883 N N . SER B 2 731 ? 254.225 283.340 336.759 1.00 84.62 731 SER A N 1
ATOM 5884 C CA . SER B 2 731 ? 254.245 284.743 336.361 1.00 84.62 731 SER A CA 1
ATOM 5885 C C . SER B 2 731 ? 253.409 285.584 337.311 1.00 84.62 731 SER A C 1
ATOM 5886 O O . SER B 2 731 ? 253.768 286.725 337.627 1.00 84.62 731 SER A O 1
ATOM 5889 N N . GLU B 2 732 ? 252.291 285.033 337.781 1.00 83.80 732 GLU A N 1
ATOM 5890 C CA . GLU B 2 732 ? 251.507 285.728 338.791 1.00 83.80 732 GLU A CA 1
ATOM 5891 C C . GLU B 2 732 ? 252.329 285.957 340.053 1.00 83.80 732 GLU A C 1
ATOM 5892 O O . GLU B 2 732 ? 252.287 287.042 340.638 1.00 83.80 732 GLU A O 1
ATOM 5894 N N . PHE B 2 733 ? 253.090 284.949 340.482 1.00 83.17 733 PHE A N 1
ATOM 5895 C CA . PHE B 2 733 ? 253.906 285.112 341.680 1.00 83.17 733 PHE A CA 1
ATOM 5896 C C . PHE B 2 733 ? 254.993 286.153 341.469 1.00 83.17 733 PHE A C 1
ATOM 5897 O O . PHE B 2 733 ? 255.306 286.926 342.379 1.00 83.17 733 PHE A O 1
ATOM 5905 N N . GLU B 2 734 ? 255.610 286.162 340.289 1.00 81.15 734 GLU A N 1
ATOM 5906 C CA . GLU B 2 734 ? 256.627 287.168 340.010 1.00 81.15 734 GLU A CA 1
ATOM 5907 C C . GLU B 2 734 ? 256.023 288.563 340.043 1.00 81.15 734 GLU A C 1
ATOM 5908 O O . GLU B 2 734 ? 256.615 289.493 340.603 1.00 81.15 734 GLU A O 1
ATOM 5910 N N . LEU B 2 735 ? 254.837 288.724 339.458 1.00 82.10 735 LEU A N 1
ATOM 5911 C CA . LEU B 2 735 ? 254.154 290.010 339.515 1.00 82.10 735 LEU A CA 1
ATOM 5912 C C . LEU B 2 735 ? 253.845 290.406 340.950 1.00 82.10 735 LEU A C 1
ATOM 5913 O O . LEU B 2 735 ? 254.008 291.569 341.335 1.00 82.10 735 LEU A O 1
ATOM 5918 N N . VAL B 2 736 ? 253.390 289.448 341.754 1.00 82.36 736 VAL A N 1
ATOM 5919 C CA . VAL B 2 736 ? 253.020 289.735 343.135 1.00 82.36 736 VAL A CA 1
ATOM 5920 C C . VAL B 2 736 ? 254.239 290.163 343.942 1.00 82.36 736 VAL A C 1
ATOM 5921 O O . VAL B 2 736 ? 254.228 291.206 344.603 1.00 82.36 736 VAL A O 1
ATOM 5925 N N . ARG B 2 737 ? 255.313 289.373 343.888 1.00 83.10 737 ARG A N 1
ATOM 5926 C CA . ARG B 2 737 ? 256.525 289.734 344.613 1.00 83.10 737 ARG A CA 1
ATOM 5927 C C . ARG B 2 737 ? 257.129 291.018 344.066 1.00 83.10 737 ARG A C 1
ATOM 5928 O O . ARG B 2 737 ? 257.875 291.702 344.777 1.00 83.10 737 ARG A O 1
ATOM 5936 N N . GLY B 2 738 ? 256.819 291.358 342.814 1.00 87.00 738 GLY A N 1
ATOM 5937 C CA . GLY B 2 738 ? 257.291 292.616 342.264 1.00 87.00 738 GLY A CA 1
ATOM 5938 C C . GLY B 2 738 ? 256.759 293.811 343.026 1.00 87.00 738 GLY A C 1
ATOM 5939 O O . GLY B 2 738 ? 257.406 294.861 343.086 1.00 87.00 738 GLY A O 1
ATOM 5940 N N . LEU B 2 739 ? 255.578 293.675 343.615 1.00 85.31 739 LEU A N 1
ATOM 5941 C CA . LEU B 2 739 ? 255.070 294.719 344.488 1.00 85.31 739 LEU A CA 1
ATOM 5942 C C . LEU B 2 739 ? 255.996 294.904 345.675 1.00 85.31 739 LEU A C 1
ATOM 5943 O O . LEU B 2 739 ? 256.090 294.035 346.543 1.00 85.31 739 LEU A O 1
ATOM 5948 N N . GLY B 2 740 ? 256.690 296.037 345.703 1.00 88.85 740 GLY A N 1
ATOM 5949 C CA . GLY B 2 740 ? 257.484 296.374 346.858 1.00 88.85 740 GLY A CA 1
ATOM 5950 C C . GLY B 2 740 ? 256.617 296.749 348.040 1.00 88.85 740 GLY A C 1
ATOM 5951 O O . GLY B 2 740 ? 255.409 296.943 347.924 1.00 88.85 740 GLY A O 1
ATOM 5952 N N . GLU B 2 741 ? 257.248 296.848 349.203 1.00 91.01 741 GLU A N 1
ATOM 5953 C CA . GLU B 2 741 ? 256.492 297.102 350.420 1.00 91.01 741 GLU A CA 1
ATOM 5954 C C . GLU B 2 741 ? 255.941 298.525 350.411 1.00 91.01 741 GLU A C 1
ATOM 5955 O O . GLU B 2 741 ? 256.615 299.468 349.989 1.00 91.01 741 GLU A O 1
ATOM 5961 N N . PHE B 2 742 ? 254.687 298.661 350.851 1.00 89.70 742 PHE A N 1
ATOM 5962 C CA . PHE B 2 742 ? 253.873 299.883 350.937 1.00 89.70 742 PHE A CA 1
ATOM 5963 C C . PHE B 2 742 ? 253.277 300.323 349.602 1.00 89.70 742 PHE A C 1
ATOM 5964 O O . PHE B 2 742 ? 252.616 301.369 349.563 1.00 89.70 742 PHE A O 1
ATOM 5972 N N . SER B 2 743 ? 253.467 299.576 348.519 1.00 85.52 743 SER A N 1
ATOM 5973 C CA . SER B 2 743 ? 252.744 299.847 347.285 1.00 85.52 743 SER A CA 1
ATOM 5974 C C . SER B 2 743 ? 251.263 299.541 347.489 1.00 85.52 743 SER A C 1
ATOM 5975 O O . SER B 2 743 ? 250.909 298.527 348.098 1.00 85.52 743 SER A O 1
ATOM 5978 N N . ARG B 2 744 ? 250.395 300.423 346.986 1.00 82.32 744 ARG A N 1
ATOM 5979 C CA . ARG B 2 744 ? 248.964 300.286 347.248 1.00 82.32 744 ARG A CA 1
ATOM 5980 C C . ARG B 2 744 ? 248.319 299.178 346.425 1.00 82.32 744 ARG A C 1
ATOM 5981 O O . ARG B 2 744 ? 247.390 298.520 346.906 1.00 82.32 744 ARG A O 1
ATOM 5989 N N . ARG B 2 745 ? 248.787 298.958 345.199 1.00 78.20 745 ARG A N 1
ATOM 5990 C CA . ARG B 2 745 ? 248.131 298.022 344.294 1.00 78.20 745 ARG A CA 1
ATOM 5991 C C . ARG B 2 745 ? 248.066 296.628 344.904 1.00 78.20 745 ARG A C 1
ATOM 5992 O O . ARG B 2 745 ? 248.960 296.214 345.646 1.00 78.20 745 ARG A O 1
ATOM 6000 N N . PHE B 2 746 ? 246.988 295.910 344.600 1.00 73.53 746 PHE A N 1
ATOM 6001 C CA . PHE B 2 746 ? 246.733 294.593 345.164 1.00 73.53 746 PHE A CA 1
ATOM 6002 C C . PHE B 2 746 ? 246.088 293.695 344.121 1.00 73.53 746 PHE A C 1
ATOM 6003 O O . PHE B 2 746 ? 245.032 294.031 343.579 1.00 73.53 746 PHE A O 1
ATOM 6011 N N . LEU B 2 747 ? 246.713 292.554 343.850 1.00 67.57 747 LEU A N 1
ATOM 6012 C CA . LEU B 2 747 ? 246.193 291.626 342.858 1.00 67.57 747 LEU A CA 1
ATOM 6013 C C . LEU B 2 747 ? 244.885 291.024 343.343 1.00 67.57 747 LEU A C 1
ATOM 6014 O O . LEU B 2 747 ? 244.755 290.664 344.514 1.00 67.57 747 LEU A O 1
ATOM 6019 N N . ILE B 2 748 ? 243.917 290.918 342.439 1.00 68.07 748 ILE A N 1
ATOM 6020 C CA . ILE B 2 748 ? 242.635 290.283 342.717 1.00 68.07 748 ILE A CA 1
ATOM 6021 C C . ILE B 2 748 ? 242.491 289.104 341.773 1.00 68.07 748 ILE A C 1
ATOM 6022 O O . ILE B 2 748 ? 242.355 289.288 340.558 1.00 68.07 748 ILE A O 1
ATOM 6027 N N . LYS B 2 749 ? 242.512 287.891 342.316 1.00 69.42 749 LYS A N 1
ATOM 6028 C CA . LYS B 2 749 ? 242.253 286.706 341.502 1.00 69.42 749 LYS A CA 1
ATOM 6029 C C . LYS B 2 749 ? 240.793 286.273 341.655 1.00 69.42 749 LYS A C 1
ATOM 6030 O O . LYS B 2 749 ? 240.471 285.167 342.083 1.00 69.42 749 LYS A O 1
ATOM 6036 N N . GLN B 2 750 ? 239.895 287.190 341.310 1.00 74.32 750 GLN A N 1
ATOM 6037 C CA . GLN B 2 750 ? 238.470 286.893 341.349 1.00 74.32 750 GLN A CA 1
ATOM 6038 C C . GLN B 2 750 ? 238.166 285.858 340.278 1.00 74.32 750 GLN A C 1
ATOM 6039 O O . GLN B 2 750 ? 238.193 286.166 339.083 1.00 74.32 750 GLN A O 1
ATOM 6045 N N . GLY B 2 751 ? 237.893 284.636 340.698 1.00 71.83 751 GLY A N 1
ATOM 6046 C CA . GLY B 2 751 ? 237.797 283.569 339.735 1.00 71.83 751 GLY A CA 1
ATOM 6047 C C . GLY B 2 751 ? 239.182 283.244 339.200 1.00 71.83 751 GLY A C 1
ATOM 6048 O O . GLY B 2 751 ? 240.205 283.690 339.716 1.00 71.83 751 GLY A O 1
ATOM 6049 N N . ASP B 2 752 ? 239.197 282.445 338.134 1.00 72.00 752 ASP A N 1
ATOM 6050 C CA . ASP B 2 752 ? 240.475 282.053 337.547 1.00 72.00 752 ASP A CA 1
ATOM 6051 C C . ASP B 2 752 ? 241.171 283.242 336.899 1.00 72.00 752 ASP A C 1
ATOM 6052 O O . ASP B 2 752 ? 242.399 283.359 336.963 1.00 72.00 752 ASP A O 1
ATOM 6057 N N . GLN B 2 753 ? 240.409 284.130 336.269 1.00 68.44 753 GLN A N 1
ATOM 6058 C CA . GLN B 2 753 ? 240.992 285.354 335.748 1.00 68.44 753 GLN A CA 1
ATOM 6059 C C . GLN B 2 753 ? 241.522 286.205 336.893 1.00 68.44 753 GLN A C 1
ATOM 6060 O O . GLN B 2 753 ? 241.036 286.137 338.024 1.00 68.44 753 GLN A O 1
ATOM 6066 N N . SER B 2 754 ? 242.534 287.013 336.594 1.00 67.65 754 SER A N 1
ATOM 6067 C CA . SER B 2 754 ? 243.142 287.873 337.595 1.00 67.65 754 SER A CA 1
ATOM 6068 C C . SER B 2 754 ? 243.470 289.223 336.980 1.00 67.65 754 SER A C 1
ATOM 6069 O O . SER B 2 754 ? 243.649 289.342 335.766 1.00 67.65 754 SER A O 1
ATOM 6072 N N . ALA B 2 755 ? 243.547 290.241 337.829 1.00 62.73 755 ALA A N 1
ATOM 6073 C CA . ALA B 2 755 ? 243.917 291.573 337.383 1.00 62.73 755 ALA A CA 1
ATOM 6074 C C . ALA B 2 755 ? 244.518 292.338 338.549 1.00 62.73 755 ALA A C 1
ATOM 6075 O O . ALA B 2 755 ? 244.086 292.190 339.693 1.00 62.73 755 ALA A O 1
ATOM 6077 N N . LEU B 2 756 ? 245.522 293.161 338.244 1.00 69.25 756 LEU A N 1
ATOM 6078 C CA . LEU B 2 756 ? 246.263 293.898 339.269 1.00 69.25 756 LEU A CA 1
ATOM 6079 C C . LEU B 2 756 ? 245.549 295.218 339.535 1.00 69.25 756 LEU A C 1
ATOM 6080 O O . LEU B 2 756 ? 246.069 296.308 339.295 1.00 69.25 756 LEU A O 1
ATOM 6085 N N . ALA B 2 757 ? 244.330 295.107 340.047 1.00 74.53 757 ALA A N 1
ATOM 6086 C CA . ALA B 2 757 ? 243.555 296.287 340.385 1.00 74.53 757 ALA A CA 1
ATOM 6087 C C . ALA B 2 757 ? 244.222 297.054 341.517 1.00 74.53 757 ALA A C 1
ATOM 6088 O O . ALA B 2 757 ? 244.922 296.484 342.355 1.00 74.53 757 ALA A O 1
ATOM 6090 N N . GLU B 2 758 ? 244.018 298.363 341.528 1.00 77.42 758 GLU A N 1
ATOM 6091 C CA . GLU B 2 758 ? 244.533 299.210 342.588 1.00 77.42 758 GLU A CA 1
ATOM 6092 C C . GLU B 2 758 ? 243.451 300.170 343.048 1.00 77.42 758 GLU A C 1
ATOM 6093 O O . GLU B 2 758 ? 242.535 300.501 342.289 1.00 77.42 758 GLU A O 1
ATOM 6099 N N . MET B 2 759 ? 243.554 300.597 344.296 1.00 84.26 759 MET A N 1
ATOM 6100 C CA . MET B 2 759 ? 242.662 301.595 344.859 1.00 84.26 759 MET A CA 1
ATOM 6101 C C . MET B 2 759 ? 243.491 302.781 345.331 1.00 84.26 759 MET A C 1
ATOM 6102 O O . MET B 2 759 ? 244.605 302.605 345.836 1.00 84.26 759 MET A O 1
ATOM 6107 N N . ASN B 2 760 ? 242.965 303.987 345.130 1.00 84.76 760 ASN A N 1
ATOM 6108 C CA . ASN B 2 760 ? 243.649 305.207 345.532 1.00 84.76 760 ASN A CA 1
ATOM 6109 C C . ASN B 2 760 ? 242.635 306.206 346.061 1.00 84.76 760 ASN A C 1
ATOM 6110 O O . ASN B 2 760 ? 241.440 306.105 345.767 1.00 84.76 760 ASN A O 1
ATOM 6115 N N . LEU B 2 761 ? 243.117 307.162 346.853 1.00 86.56 761 LEU A N 1
ATOM 6116 C CA . LEU B 2 761 ? 242.248 308.070 347.590 1.00 86.56 761 LEU A CA 1
ATOM 6117 C C . LEU B 2 761 ? 242.764 309.504 347.569 1.00 86.56 761 LEU A C 1
ATOM 6118 O O . LEU B 2 761 ? 242.209 310.368 348.255 1.00 86.56 761 LEU A O 1
ATOM 6123 N N . GLY B 2 762 ? 243.815 309.773 346.796 1.00 88.65 762 GLY A N 1
ATOM 6124 C CA . GLY B 2 762 ? 244.436 311.081 346.816 1.00 88.65 762 GLY A CA 1
ATOM 6125 C C . GLY B 2 762 ? 243.656 312.120 346.033 1.00 88.65 762 GLY A C 1
ATOM 6126 O O . GLY B 2 762 ? 242.817 311.807 345.188 1.00 88.65 762 GLY A O 1
ATOM 6127 N N . LYS B 2 763 ? 243.959 313.387 346.321 1.00 79.78 763 LYS A N 1
ATOM 6128 C CA . LYS B 2 763 ? 243.249 314.497 345.698 1.00 79.78 763 LYS A CA 1
ATOM 6129 C C . LYS B 2 763 ? 243.350 314.402 344.184 1.00 79.78 763 LYS A C 1
ATOM 6130 O O . LYS B 2 763 ? 244.435 314.204 343.633 1.00 79.78 763 LYS A O 1
ATOM 6132 N N . PHE B 2 764 ? 242.212 314.540 343.514 1.00 80.33 764 PHE A N 1
ATOM 6133 C CA . PHE B 2 764 ? 242.119 314.295 342.083 1.00 80.33 764 PHE A CA 1
ATOM 6134 C C . PHE B 2 764 ? 241.549 315.471 341.299 1.00 80.33 764 PHE A C 1
ATOM 6135 O O . PHE B 2 764 ? 241.423 315.373 340.075 1.00 80.33 764 PHE A O 1
ATOM 6143 N N . ARG B 2 765 ? 241.195 316.564 341.967 1.00 80.82 765 ARG A N 1
ATOM 6144 C CA . ARG B 2 765 ? 240.652 317.754 341.313 1.00 80.82 765 ARG A CA 1
ATOM 6145 C C . ARG B 2 765 ? 239.376 317.447 340.531 1.00 80.82 765 ARG A C 1
ATOM 6146 O O . ARG B 2 765 ? 238.460 318.264 340.475 1.00 80.82 765 ARG A O 1
ATOM 6154 N N . ASP B 2 776 ? 239.736 316.043 348.465 1.00 84.96 776 ASP A N 1
ATOM 6155 C CA . ASP B 2 776 ? 238.662 315.133 348.841 1.00 84.96 776 ASP A CA 1
ATOM 6156 C C . ASP B 2 776 ? 239.138 314.083 349.845 1.00 84.96 776 ASP A C 1
ATOM 6157 O O . ASP B 2 776 ? 240.320 314.032 350.180 1.00 84.96 776 ASP A O 1
ATOM 6159 N N . PHE B 2 777 ? 238.203 313.263 350.331 1.00 87.26 777 PHE A N 1
ATOM 6160 C CA . PHE B 2 777 ? 238.475 312.159 351.253 1.00 87.26 777 PHE A CA 1
ATOM 6161 C C . PHE B 2 777 ? 239.110 312.621 352.558 1.00 87.26 777 PHE A C 1
ATOM 6162 O O . PHE B 2 777 ? 239.668 311.800 353.293 1.00 87.26 777 PHE A O 1
ATOM 6170 N N . ASP B 2 778 ? 239.035 313.915 352.867 1.00 93.80 778 ASP A N 1
ATOM 6171 C CA . ASP B 2 778 ? 239.849 314.471 353.945 1.00 93.80 778 ASP A CA 1
ATOM 6172 C C . ASP B 2 778 ? 239.534 313.815 355.285 1.00 93.80 778 ASP A C 1
ATOM 6173 O O . ASP B 2 778 ? 240.443 313.420 356.025 1.00 93.80 778 ASP A O 1
ATOM 6175 N N . ASP B 2 779 ? 238.248 313.693 355.619 1.00 95.72 779 ASP A N 1
ATOM 6176 C CA . ASP B 2 779 ? 237.871 313.077 356.887 1.00 95.72 779 ASP A CA 1
ATOM 6177 C C . ASP B 2 779 ? 237.978 311.557 356.824 1.00 95.72 779 ASP A C 1
ATOM 6178 O O . ASP B 2 779 ? 238.343 310.913 357.813 1.00 95.72 779 ASP A O 1
ATOM 6183 N N . GLU B 2 780 ? 237.664 310.971 355.671 1.00 94.14 780 GLU A N 1
ATOM 6184 C CA . GLU B 2 780 ? 237.569 309.518 355.578 1.00 94.14 780 GLU A CA 1
ATOM 6185 C C . GLU B 2 780 ? 238.944 308.859 355.596 1.00 94.14 780 GLU A C 1
ATOM 6186 O O . GLU B 2 780 ? 239.075 307.698 355.998 1.00 94.14 780 GLU A O 1
ATOM 6192 N N . LEU B 2 781 ? 239.983 309.585 355.175 1.00 91.98 781 LEU A N 1
ATOM 6193 C CA . LEU B 2 781 ? 241.330 309.023 355.200 1.00 91.98 781 LEU A CA 1
ATOM 6194 C C . LEU B 2 781 ? 241.728 308.606 356.610 1.00 91.98 781 LEU A C 1
ATOM 6195 O O . LEU B 2 781 ? 242.348 307.556 356.803 1.00 91.98 781 LEU A O 1
ATOM 6200 N N . LEU B 2 782 ? 241.383 309.420 357.607 1.00 92.36 782 LEU A N 1
ATOM 6201 C CA . LEU B 2 782 ? 241.699 309.073 358.989 1.00 92.36 782 LEU A CA 1
ATOM 6202 C C . LEU B 2 782 ? 240.754 308.005 359.526 1.00 92.36 782 LEU A C 1
ATOM 6203 O O . LEU B 2 782 ? 241.164 307.145 360.313 1.00 92.36 782 LEU A O 1
ATOM 6208 N N . VAL B 2 783 ? 239.486 308.052 359.118 1.00 91.55 783 VAL A N 1
ATOM 6209 C CA . VAL B 2 783 ? 238.486 307.155 359.689 1.00 91.55 783 VAL A CA 1
ATOM 6210 C C . VAL B 2 783 ? 238.712 305.719 359.230 1.00 91.55 783 VAL A C 1
ATOM 6211 O O . VAL B 2 783 ? 238.556 304.772 360.011 1.00 91.55 783 VAL A O 1
ATOM 6215 N N . LEU B 2 784 ? 239.073 305.527 357.960 1.00 92.57 784 LEU A N 1
ATOM 6216 C CA . LEU B 2 784 ? 239.253 304.170 357.452 1.00 92.57 784 LEU A CA 1
ATOM 6217 C C . LEU B 2 784 ? 240.408 303.459 358.146 1.00 92.57 784 LEU A C 1
ATOM 6218 O O . LEU B 2 784 ? 240.330 302.258 358.425 1.00 92.57 784 LEU A O 1
ATOM 6223 N N . SER B 2 785 ? 241.486 304.183 358.436 1.00 94.33 785 SER A N 1
ATOM 6224 C CA . SER B 2 785 ? 242.685 303.571 358.988 1.00 94.33 785 SER A CA 1
ATOM 6225 C C . SER B 2 785 ? 242.458 303.087 360.416 1.00 94.33 785 SER A C 1
ATOM 6226 O O . SER B 2 785 ? 241.436 303.368 361.047 1.00 94.33 785 SER A O 1
ATOM 6229 N N . GLY B 2 786 ? 243.435 302.341 360.920 1.00 100.30 786 GLY A N 1
ATOM 6230 C CA . GLY B 2 786 ? 243.385 301.847 362.281 1.00 100.30 786 GLY A CA 1
ATOM 6231 C C . GLY B 2 786 ? 244.635 302.155 363.079 1.00 100.30 786 GLY A C 1
ATOM 6232 O O . GLY B 2 786 ? 245.720 301.666 362.760 1.00 100.30 786 GLY A O 1
ATOM 6233 N N . THR B 2 787 ? 244.491 302.961 364.127 1.00 108.47 787 THR A N 1
ATOM 6234 C CA . THR B 2 787 ? 245.597 303.323 364.994 1.00 108.47 787 THR A CA 1
ATOM 6235 C C . THR B 2 787 ? 245.151 303.254 366.447 1.00 108.47 787 THR A C 1
ATOM 6236 O O . THR B 2 787 ? 244.087 303.781 366.792 1.00 108.47 787 THR A O 1
ATOM 6240 N N . PRO B 2 788 ? 245.926 302.601 367.315 1.00 111.12 788 PRO A N 1
ATOM 6241 C CA . PRO B 2 788 ? 245.532 302.540 368.734 1.00 111.12 788 PRO A CA 1
ATOM 6242 C C . PRO B 2 788 ? 245.365 303.909 369.364 1.00 111.12 788 PRO A C 1
ATOM 6243 O O . PRO B 2 788 ? 244.385 304.142 370.085 1.00 111.12 788 PRO A O 1
ATOM 6247 N N . ASP B 2 789 ? 246.295 304.831 369.096 1.00 111.36 789 ASP A N 1
ATOM 6248 C CA . ASP B 2 789 ? 246.173 306.184 369.624 1.00 111.36 789 ASP A CA 1
ATOM 6249 C C . ASP B 2 789 ? 244.912 306.852 369.102 1.00 111.36 789 ASP A C 1
ATOM 6250 O O . ASP B 2 789 ? 244.089 307.360 369.875 1.00 111.36 789 ASP A O 1
ATOM 6255 N N . ASN B 2 790 ? 244.735 306.834 367.780 1.00 107.01 790 ASN A N 1
ATOM 6256 C CA . ASN B 2 790 ? 243.567 307.455 367.170 1.00 107.01 790 ASN A CA 1
ATOM 6257 C C . ASN B 2 790 ? 242.281 306.819 367.677 1.00 107.01 790 ASN A C 1
ATOM 6258 O O . ASN B 2 790 ? 241.321 307.524 367.998 1.00 107.01 790 ASN A O 1
ATOM 6263 N N . ALA B 2 791 ? 242.249 305.488 367.756 1.00 108.22 791 ALA A N 1
ATOM 6264 C CA . ALA B 2 791 ? 241.032 304.803 368.176 1.00 108.22 791 ALA A CA 1
ATOM 6265 C C . ALA B 2 791 ? 240.679 305.142 369.615 1.00 108.22 791 ALA A C 1
ATOM 6266 O O . ALA B 2 791 ? 239.514 305.414 369.927 1.00 108.22 791 ALA A O 1
ATOM 6268 N N . GLU B 2 792 ? 241.671 305.141 370.508 1.00 110.53 792 GLU A N 1
ATOM 6269 C CA . GLU B 2 792 ? 241.388 305.465 371.901 1.00 110.53 792 GLU A CA 1
ATOM 6270 C C . GLU B 2 792 ? 240.933 306.910 372.051 1.00 110.53 792 GLU A C 1
ATOM 6271 O O . GLU B 2 792 ? 240.003 307.200 372.815 1.00 110.53 792 GLU A O 1
ATOM 6277 N N . ILE B 2 793 ? 241.564 307.834 371.327 1.00 112.73 793 ILE A N 1
ATOM 6278 C CA . ILE B 2 793 ? 241.150 309.230 371.435 1.00 112.73 793 ILE A CA 1
ATOM 6279 C C . ILE B 2 793 ? 239.735 309.417 370.902 1.00 112.73 793 ILE A C 1
ATOM 6280 O O . ILE B 2 793 ? 238.901 310.074 371.537 1.00 112.73 793 ILE A O 1
ATOM 6285 N N . ALA B 2 794 ? 239.429 308.824 369.747 1.00 112.69 794 ALA A N 1
ATOM 6286 C CA . ALA B 2 794 ? 238.071 308.910 369.218 1.00 112.69 794 ALA A CA 1
ATOM 6287 C C . ALA B 2 794 ? 237.074 308.263 370.170 1.00 112.69 794 ALA A C 1
ATOM 6288 O O . ALA B 2 794 ? 235.918 308.691 370.250 1.00 112.69 794 ALA A O 1
ATOM 6290 N N . GLU B 2 795 ? 237.503 307.238 370.907 1.00 116.22 795 GLU A N 1
ATOM 6291 C CA . GLU B 2 795 ? 236.655 306.693 371.962 1.00 116.22 795 GLU A CA 1
ATOM 6292 C C . GLU B 2 795 ? 236.425 307.729 373.054 1.00 116.22 795 GLU A C 1
ATOM 6293 O O . GLU B 2 795 ? 235.337 307.808 373.628 1.00 116.22 795 GLU A O 1
ATOM 6299 N N . SER B 2 796 ? 237.449 308.531 373.354 1.00 113.50 796 SER A N 1
ATOM 6300 C CA . SER B 2 796 ? 237.263 309.626 374.306 1.00 113.50 796 SER A CA 1
ATOM 6301 C C . SER B 2 796 ? 236.206 310.611 373.814 1.00 113.50 796 SER A C 1
ATOM 6302 O O . SER B 2 796 ? 235.330 311.028 374.584 1.00 113.50 796 SER A O 1
ATOM 6305 N N . ILE B 2 797 ? 236.268 310.991 372.534 1.00 112.80 797 ILE A N 1
ATOM 6306 C CA . ILE B 2 797 ? 235.219 311.858 371.986 1.00 112.80 797 ILE A CA 1
ATOM 6307 C C . ILE B 2 797 ? 233.853 311.196 372.093 1.00 112.80 797 ILE A C 1
ATOM 6308 O O . ILE B 2 797 ? 232.881 311.819 372.538 1.00 112.80 797 ILE A O 1
ATOM 6313 N N . ILE B 2 798 ? 233.752 309.926 371.698 1.00 114.06 798 ILE A N 1
ATOM 6314 C CA . ILE B 2 798 ? 232.458 309.249 371.726 1.00 114.06 798 ILE A CA 1
ATOM 6315 C C . ILE B 2 798 ? 231.917 309.208 373.147 1.00 114.06 798 ILE A C 1
ATOM 6316 O O . ILE B 2 798 ? 230.710 309.352 373.374 1.00 114.06 798 ILE A O 1
ATOM 6321 N N . ALA B 2 799 ? 232.802 309.020 374.125 1.00 114.65 799 ALA A N 1
ATOM 6322 C CA . ALA B 2 799 ? 232.390 309.096 375.520 1.00 114.65 799 ALA A CA 1
ATOM 6323 C C . ALA B 2 799 ? 231.883 310.487 375.862 1.00 114.65 799 ALA A C 1
ATOM 6324 O O . ALA B 2 799 ? 230.896 310.634 376.595 1.00 114.65 799 ALA A O 1
ATOM 6326 N N . GLU B 2 800 ? 232.549 311.523 375.347 1.00 117.41 800 GLU A N 1
ATOM 6327 C CA . GLU B 2 800 ? 232.108 312.889 375.625 1.00 117.41 800 GLU A CA 1
ATOM 6328 C C . GLU B 2 800 ? 230.763 313.182 374.970 1.00 117.41 800 GLU A C 1
ATOM 6329 O O . GLU B 2 800 ? 229.836 313.669 375.628 1.00 117.41 800 GLU A O 1
ATOM 6331 N N . VAL B 2 801 ? 230.636 312.890 373.673 1.00 117.91 801 VAL A N 1
ATOM 6332 C CA . VAL B 2 801 ? 229.403 313.222 372.963 1.00 117.91 801 VAL A CA 1
ATOM 6333 C C . VAL B 2 801 ? 228.258 312.339 373.434 1.00 117.91 801 VAL A C 1
ATOM 6334 O O . VAL B 2 801 ? 227.178 312.831 373.784 1.00 117.91 801 VAL A O 1
ATOM 6338 N N . GLY B 2 802 ? 228.473 311.025 373.455 1.00 119.63 802 GLY A N 1
ATOM 6339 C CA . GLY B 2 802 ? 227.459 310.090 373.896 1.00 119.63 802 GLY A CA 1
ATOM 6340 C C . GLY B 2 802 ? 226.184 310.164 373.086 1.00 119.63 802 GLY A C 1
ATOM 6341 O O . GLY B 2 802 ? 225.088 310.226 373.653 1.00 119.63 802 GLY A O 1
ATOM 6342 N N . ASP B 2 803 ? 226.299 310.161 371.760 1.00 119.55 803 ASP A N 1
ATOM 6343 C CA . ASP B 2 803 ? 225.136 310.347 370.910 1.00 119.55 803 ASP A CA 1
ATOM 6344 C C . ASP B 2 803 ? 225.002 309.174 369.950 1.00 119.55 803 ASP A C 1
ATOM 6345 O O . ASP B 2 803 ? 225.867 308.924 369.108 1.00 119.55 803 ASP A O 1
ATOM 6347 N N . ASP B 2 804 ? 223.884 308.464 370.092 1.00 120.87 804 ASP A N 1
ATOM 6348 C CA . ASP B 2 804 ? 223.472 307.454 369.132 1.00 120.87 804 ASP A CA 1
ATOM 6349 C C . ASP B 2 804 ? 223.269 308.034 367.724 1.00 120.87 804 ASP A C 1
ATOM 6350 O O . ASP B 2 804 ? 223.355 307.300 366.736 1.00 120.87 804 ASP A O 1
ATOM 6352 N N . PRO B 2 805 ? 223.013 309.345 367.591 1.00 124.21 805 PRO A N 1
ATOM 6353 C CA . PRO B 2 805 ? 222.969 309.914 366.235 1.00 124.21 805 PRO A CA 1
ATOM 6354 C C . PRO B 2 805 ? 224.290 309.834 365.505 1.00 124.21 805 PRO A C 1
ATOM 6355 O O . PRO B 2 805 ? 225.115 310.750 365.620 1.00 124.21 805 PRO A O 1
ATOM 6359 N N . ALA B 2 806 ? 224.509 308.733 364.778 1.00 118.92 806 ALA A N 1
ATOM 6360 C CA . ALA B 2 806 ? 225.771 308.467 364.092 1.00 118.92 806 ALA A CA 1
ATOM 6361 C C . ALA B 2 806 ? 226.292 309.687 363.341 1.00 118.92 806 ALA A C 1
ATOM 6362 O O . ALA B 2 806 ? 227.489 309.775 363.048 1.00 118.92 806 ALA A O 1
ATOM 6364 N N . VAL B 2 807 ? 225.410 310.638 363.020 1.00 119.76 807 VAL A N 1
ATOM 6365 C CA . VAL B 2 807 ? 225.820 311.876 362.361 1.00 119.76 807 VAL A CA 1
ATOM 6366 C C . VAL B 2 807 ? 226.741 312.698 363.266 1.00 119.76 807 VAL A C 1
ATOM 6367 O O . VAL B 2 807 ? 227.162 313.799 362.904 1.00 119.76 807 VAL A O 1
ATOM 6371 N N . TRP B 2 808 ? 227.062 312.181 364.456 1.00 114.23 808 TRP A N 1
ATOM 6372 C CA . TRP B 2 808 ? 227.851 312.923 365.440 1.00 114.23 808 TRP A CA 1
ATOM 6373 C C . TRP B 2 808 ? 229.222 313.342 364.915 1.00 114.23 808 TRP A C 1
ATOM 6374 O O . TRP B 2 808 ? 229.949 314.067 365.603 1.00 114.23 808 TRP A O 1
ATOM 6385 N N . LEU B 2 809 ? 229.597 312.898 363.712 1.00 113.42 809 LEU A N 1
ATOM 6386 C CA . LEU B 2 809 ? 230.956 313.116 363.207 1.00 113.42 809 LEU A CA 1
ATOM 6387 C C . LEU B 2 809 ? 231.504 314.525 363.410 1.00 113.42 809 LEU A C 1
ATOM 6388 O O . LEU B 2 809 ? 232.694 314.648 363.748 1.00 113.42 809 LEU A O 1
ATOM 6393 N N . PRO B 2 810 ? 230.743 315.609 363.209 1.00 113.29 810 PRO A N 1
ATOM 6394 C CA . PRO B 2 810 ? 231.357 316.942 363.344 1.00 113.29 810 PRO A CA 1
ATOM 6395 C C . PRO B 2 810 ? 232.019 317.205 364.686 1.00 113.29 810 PRO A C 1
ATOM 6396 O O . PRO B 2 810 ? 233.043 317.894 364.729 1.00 113.29 810 PRO A O 1
ATOM 6400 N N . ILE B 2 811 ? 231.472 316.684 365.786 1.00 111.54 811 ILE A N 1
ATOM 6401 C CA . ILE B 2 811 ? 232.065 316.970 367.091 1.00 111.54 811 ILE A CA 1
ATOM 6402 C C . ILE B 2 811 ? 233.471 316.385 367.180 1.00 111.54 811 ILE A C 1
ATOM 6403 O O . ILE B 2 811 ? 234.396 317.033 367.680 1.00 111.54 811 ILE A O 1
ATOM 6408 N N . PHE B 2 812 ? 233.652 315.154 366.698 1.00 107.60 812 PHE A N 1
ATOM 6409 C CA . PHE B 2 812 ? 234.991 314.579 366.611 1.00 107.60 812 PHE A CA 1
ATOM 6410 C C . PHE B 2 812 ? 235.878 315.381 365.674 1.00 107.60 812 PHE A C 1
ATOM 6411 O O . PHE B 2 812 ? 237.100 315.424 365.851 1.00 107.60 812 PHE A O 1
ATOM 6419 N N . LEU B 2 813 ? 235.282 316.018 364.664 1.00 107.00 813 LEU A N 1
ATOM 6420 C CA . LEU B 2 813 ? 236.082 316.744 363.686 1.00 107.00 813 LEU A CA 1
ATOM 6421 C C . LEU B 2 813 ? 236.837 317.898 364.334 1.00 107.00 813 LEU A C 1
ATOM 6422 O O . LEU B 2 813 ? 237.863 318.347 363.812 1.00 107.00 813 LEU A O 1
ATOM 6427 N N . ASP B 2 814 ? 236.353 318.391 365.478 1.00 106.20 814 ASP A N 1
ATOM 6428 C CA . ASP B 2 814 ? 237.117 319.399 366.204 1.00 106.20 814 ASP A CA 1
ATOM 6429 C C . ASP B 2 814 ? 238.360 318.799 366.843 1.00 106.20 814 ASP A C 1
ATOM 6430 O O . ASP B 2 814 ? 239.447 319.385 366.771 1.00 106.20 814 ASP A O 1
ATOM 6435 N N . ARG B 2 815 ? 238.229 317.630 367.473 1.00 102.63 815 ARG A N 1
ATOM 6436 C CA . ARG B 2 815 ? 239.381 316.990 368.100 1.00 102.63 815 ARG A CA 1
ATOM 6437 C C . ARG B 2 815 ? 240.416 316.529 367.088 1.00 102.63 815 ARG A C 1
ATOM 6438 O O . ARG B 2 815 ? 241.550 316.229 367.473 1.00 102.63 815 ARG A O 1
ATOM 6446 N N . VAL B 2 816 ? 240.059 316.483 365.806 1.00 95.70 816 VAL A N 1
ATOM 6447 C CA . VAL B 2 816 ? 241.019 316.233 364.749 1.00 95.70 816 VAL A CA 1
ATOM 6448 C C . VAL B 2 816 ? 242.089 317.316 364.701 1.00 95.70 816 VAL A C 1
ATOM 6449 O O . VAL B 2 816 ? 243.079 317.174 363.981 1.00 95.70 816 VAL A O 1
ATOM 6453 N N . LYS B 2 817 ? 241.934 318.384 365.488 1.00 97.29 817 LYS A N 1
ATOM 6454 C CA . LYS B 2 817 ? 242.871 319.503 365.435 1.00 97.29 817 LYS A CA 1
ATOM 6455 C C . LYS B 2 817 ? 244.286 319.074 365.808 1.00 97.29 817 LYS A C 1
ATOM 6456 O O . LYS B 2 817 ? 245.253 319.484 365.153 1.00 97.29 817 LYS A O 1
ATOM 6458 N N . ALA B 2 818 ? 244.436 318.262 366.857 1.00 94.13 818 ALA A N 1
ATOM 6459 C CA . ALA B 2 818 ? 245.769 317.850 367.291 1.00 94.13 818 ALA A CA 1
ATOM 6460 C C . ALA B 2 818 ? 246.415 316.901 366.285 1.00 94.13 818 ALA A C 1
ATOM 6461 O O . ALA B 2 818 ? 247.577 317.079 365.902 1.00 94.13 818 ALA A O 1
ATOM 6463 N N . GLU B 2 819 ? 245.674 315.879 365.853 1.00 91.62 819 GLU A N 1
ATOM 6464 C CA . GLU B 2 819 ? 246.224 314.908 364.914 1.00 91.62 819 GLU A CA 1
ATOM 6465 C C . GLU B 2 819 ? 246.480 315.532 363.548 1.00 91.62 819 GLU A C 1
ATOM 6466 O O . GLU B 2 819 ? 247.523 315.280 362.934 1.00 91.62 819 GLU A O 1
ATOM 6468 N N . ARG B 2 820 ? 245.540 316.344 363.055 1.00 90.35 820 ARG A N 1
ATOM 6469 C CA . ARG B 2 820 ? 245.647 316.959 361.735 1.00 90.35 820 ARG A CA 1
ATOM 6470 C C . ARG B 2 820 ? 246.243 318.360 361.770 1.00 90.35 820 ARG A C 1
ATOM 6471 O O . ARG B 2 820 ? 246.051 319.115 360.811 1.00 90.35 820 ARG A O 1
ATOM 6473 N N . SER B 2 821 ? 246.940 318.730 362.840 1.00 90.02 821 SER A N 1
ATOM 6474 C CA . SER B 2 821 ? 247.607 320.024 362.921 1.00 90.02 821 SER A CA 1
ATOM 6475 C C . SER B 2 821 ? 248.735 320.132 361.902 1.00 90.02 821 SER A C 1
ATOM 6476 O O . SER B 2 821 ? 249.882 320.389 362.260 1.00 90.02 821 SER A O 1
ATOM 6478 N N . PRO C 2 15 ? 191.567 321.102 300.313 1.00 80.74 15 PRO B N 1
ATOM 6479 C CA . PRO C 2 15 ? 192.337 321.271 301.545 1.00 80.74 15 PRO B CA 1
ATOM 6480 C C . PRO C 2 15 ? 192.468 319.971 302.321 1.00 80.74 15 PRO B C 1
ATOM 6481 O O . PRO C 2 15 ? 192.921 318.967 301.772 1.00 80.74 15 PRO B O 1
ATOM 6485 N N . VAL C 2 16 ? 192.062 319.992 303.595 1.00 78.23 16 VAL B N 1
ATOM 6486 C CA . VAL C 2 16 ? 192.094 318.794 304.424 1.00 78.23 16 VAL B CA 1
ATOM 6487 C C . VAL C 2 16 ? 190.779 318.040 304.396 1.00 78.23 16 VAL B C 1
ATOM 6488 O O . VAL C 2 16 ? 190.660 317.000 305.057 1.00 78.23 16 VAL B O 1
ATOM 6492 N N . GLY C 2 17 ? 189.784 318.526 303.654 1.00 79.00 17 GLY B N 1
ATOM 6493 C CA . GLY C 2 17 ? 188.495 317.860 303.636 1.00 79.00 17 GLY B CA 1
ATOM 6494 C C . GLY C 2 17 ? 188.543 316.526 302.921 1.00 79.00 17 GLY B C 1
ATOM 6495 O O . GLY C 2 17 ? 187.591 315.745 302.977 1.00 79.00 17 GLY B O 1
ATOM 6496 N N . GLN C 2 18 ? 189.646 316.254 302.223 1.00 81.32 18 GLN B N 1
ATOM 6497 C CA . GLN C 2 18 ? 189.788 314.979 301.533 1.00 81.32 18 GLN B CA 1
ATOM 6498 C C . GLN C 2 18 ? 189.880 313.820 302.518 1.00 81.32 18 GLN B C 1
ATOM 6499 O O . GLN C 2 18 ? 189.274 312.765 302.303 1.00 81.32 18 GLN B O 1
ATOM 6505 N N . PHE C 2 19 ? 190.625 314.001 303.609 1.00 76.91 19 PHE B N 1
ATOM 6506 C CA . PHE C 2 19 ? 190.910 312.883 304.502 1.00 76.91 19 PHE B CA 1
ATOM 6507 C C . PHE C 2 19 ? 189.718 312.545 305.390 1.00 76.91 19 PHE B C 1
ATOM 6508 O O . PHE C 2 19 ? 189.591 311.409 305.860 1.00 76.91 19 PHE B O 1
ATOM 6516 N N . ILE C 2 20 ? 188.846 313.508 305.642 1.00 79.78 20 ILE B N 1
ATOM 6517 C CA . ILE C 2 20 ? 187.738 313.304 306.577 1.00 79.78 20 ILE B CA 1
ATOM 6518 C C . ILE C 2 20 ? 186.497 312.897 305.788 1.00 79.78 20 ILE B C 1
ATOM 6519 O O . ILE C 2 20 ? 186.078 313.638 304.888 1.00 79.78 20 ILE B O 1
ATOM 6524 N N . PRO C 2 21 ? 185.894 311.730 306.068 1.00 79.91 21 PRO B N 1
ATOM 6525 C CA . PRO C 2 21 ? 184.845 311.212 305.176 1.00 79.91 21 PRO B CA 1
ATOM 6526 C C . PRO C 2 21 ? 183.394 311.474 305.575 1.00 79.91 21 PRO B C 1
ATOM 6527 O O . PRO C 2 21 ? 182.503 311.298 304.743 1.00 79.91 21 PRO B O 1
ATOM 6531 N N . TYR C 2 22 ? 183.131 311.911 306.803 1.00 79.28 22 TYR B N 1
ATOM 6532 C CA . TYR C 2 22 ? 181.754 312.015 307.278 1.00 79.28 22 TYR B CA 1
ATOM 6533 C C . TYR C 2 22 ? 180.993 313.099 306.528 1.00 79.28 22 TYR B C 1
ATOM 6534 O O . TYR C 2 22 ? 181.544 314.150 306.201 1.00 79.28 22 TYR B O 1
ATOM 6543 N N . SER C 2 23 ? 179.710 312.847 306.259 1.00 81.19 23 SER B N 1
ATOM 6544 C CA . SER C 2 23 ? 178.923 313.770 305.446 1.00 81.19 23 SER B CA 1
ATOM 6545 C C . SER C 2 23 ? 177.803 314.438 306.234 1.00 81.19 23 SER B C 1
ATOM 6546 O O . SER C 2 23 ? 177.803 315.662 306.347 1.00 81.19 23 SER B O 1
ATOM 6549 N N . HIS C 2 24 ? 176.863 313.686 306.804 1.00 83.13 24 HIS B N 1
ATOM 6550 C CA . HIS C 2 24 ? 175.702 314.300 307.436 1.00 83.13 24 HIS B CA 1
ATOM 6551 C C . HIS C 2 24 ? 175.008 313.315 308.364 1.00 83.13 24 HIS B C 1
ATOM 6552 O O . HIS C 2 24 ? 175.257 312.108 308.327 1.00 83.13 24 HIS B O 1
ATOM 6559 N N . HIS C 2 25 ? 174.108 313.850 309.184 1.00 80.87 25 HIS B N 1
ATOM 6560 C CA . HIS C 2 25 ? 173.622 313.185 310.386 1.00 80.87 25 HIS B CA 1
ATOM 6561 C C . HIS C 2 25 ? 172.222 312.639 310.132 1.00 80.87 25 HIS B C 1
ATOM 6562 O O . HIS C 2 25 ? 171.371 313.347 309.588 1.00 80.87 25 HIS B O 1
ATOM 6569 N N . VAL C 2 26 ? 171.986 311.384 310.520 1.00 82.37 26 VAL B N 1
ATOM 6570 C CA . VAL C 2 26 ? 170.758 310.675 310.176 1.00 82.37 26 VAL B CA 1
ATOM 6571 C C . VAL C 2 26 ? 170.218 309.971 311.419 1.00 82.37 26 VAL B C 1
ATOM 6572 O O . VAL C 2 26 ? 170.973 309.615 312.328 1.00 82.37 26 VAL B O 1
ATOM 6576 N N . THR C 2 27 ? 168.897 309.791 311.477 1.00 81.58 27 THR B N 1
ATOM 6577 C CA . THR C 2 27 ? 168.188 309.055 312.527 1.00 81.58 27 THR B CA 1
ATOM 6578 C C . THR C 2 27 ? 168.435 309.577 313.936 1.00 81.58 27 THR B C 1
ATOM 6579 O O . THR C 2 27 ? 168.048 308.901 314.893 1.00 81.58 27 THR B O 1
ATOM 6583 N N . ASP C 2 28 ? 169.092 310.717 314.103 1.00 83.52 28 ASP B N 1
ATOM 6584 C CA . ASP C 2 28 ? 169.412 311.351 315.374 1.00 83.52 28 ASP B CA 1
ATOM 6585 C C . ASP C 2 28 ? 170.489 310.587 316.138 1.00 83.52 28 ASP B C 1
ATOM 6586 O O . ASP C 2 28 ? 170.962 311.086 317.157 1.00 83.52 28 ASP B O 1
ATOM 6591 N N . THR C 2 29 ? 170.895 309.399 315.691 1.00 81.33 29 THR B N 1
ATOM 6592 C CA . THR C 2 29 ? 171.922 308.632 316.383 1.00 81.33 29 THR B CA 1
ATOM 6593 C C . THR C 2 29 ? 172.962 308.017 315.465 1.00 81.33 29 THR B C 1
ATOM 6594 O O . THR C 2 29 ? 173.866 307.341 315.967 1.00 81.33 29 THR B O 1
ATOM 6598 N N . ILE C 2 30 ? 172.862 308.195 314.150 1.00 78.94 30 ILE B N 1
ATOM 6599 C CA . ILE C 2 30 ? 173.861 307.687 313.220 1.00 78.94 30 ILE B CA 1
ATOM 6600 C C . ILE C 2 30 ? 174.301 308.818 312.301 1.00 78.94 30 ILE B C 1
ATOM 6601 O O . ILE C 2 30 ? 173.495 309.661 311.897 1.00 78.94 30 ILE B O 1
ATOM 6606 N N . ILE C 2 31 ? 175.588 308.851 311.992 1.00 77.21 31 ILE B N 1
ATOM 6607 C CA . ILE C 2 31 ? 176.144 309.850 311.096 1.00 77.21 31 ILE B CA 1
ATOM 6608 C C . ILE C 2 31 ? 176.483 309.165 309.784 1.00 77.21 31 ILE B C 1
ATOM 6609 O O . ILE C 2 31 ? 177.335 308.271 309.739 1.00 77.21 31 ILE B O 1
ATOM 6614 N N . SER C 2 32 ? 175.804 309.568 308.716 1.00 78.43 32 SER B N 1
ATOM 6615 C CA . SER C 2 32 ? 176.094 309.011 307.407 1.00 78.43 32 SER B CA 1
ATOM 6616 C C . SER C 2 32 ? 177.472 309.461 306.954 1.00 78.43 32 SER B C 1
ATOM 6617 O O . SER C 2 32 ? 178.108 310.316 307.574 1.00 78.43 32 SER B O 1
ATOM 6620 N N . THR C 2 33 ? 177.946 308.866 305.871 1.00 83.66 33 THR B N 1
ATOM 6621 C CA . THR C 2 33 ? 179.296 309.107 305.395 1.00 83.66 33 THR B CA 1
ATOM 6622 C C . THR C 2 33 ? 179.319 308.976 303.880 1.00 83.66 33 THR B C 1
ATOM 6623 O O . THR C 2 33 ? 178.418 308.389 303.277 1.00 83.66 33 THR B O 1
ATOM 6627 N N . LYS C 2 34 ? 180.349 309.550 303.263 1.00 83.96 34 LYS B N 1
ATOM 6628 C CA . LYS C 2 34 ? 180.601 309.270 301.858 1.00 83.96 34 LYS B CA 1
ATOM 6629 C C . LYS C 2 34 ? 180.728 307.764 301.671 1.00 83.96 34 LYS B C 1
ATOM 6630 O O . LYS C 2 34 ? 181.257 307.063 302.535 1.00 83.96 34 LYS B O 1
ATOM 6636 N N . ASN C 2 35 ? 180.198 307.275 300.550 1.00 91.10 35 ASN B N 1
ATOM 6637 C CA . ASN C 2 35 ? 180.088 305.858 300.210 1.00 91.10 35 ASN B CA 1
ATOM 6638 C C . ASN C 2 35 ? 178.965 305.167 300.974 1.00 91.10 35 ASN B C 1
ATOM 6639 O O . ASN C 2 35 ? 178.944 303.934 301.051 1.00 91.10 35 ASN B O 1
ATOM 6644 N N . ALA C 2 36 ? 178.034 305.933 301.545 1.00 87.55 36 ALA B N 1
ATOM 6645 C CA . ALA C 2 36 ? 176.837 305.387 302.190 1.00 87.55 36 ALA B CA 1
ATOM 6646 C C . ALA C 2 36 ? 177.196 304.363 303.263 1.00 87.55 36 ALA B C 1
ATOM 6647 O O . ALA C 2 36 ? 176.848 303.187 303.169 1.00 87.55 36 ALA B O 1
ATOM 6649 N N . GLU C 2 37 ? 177.914 304.818 304.290 1.00 85.48 37 GLU B N 1
ATOM 6650 C CA . GLU C 2 37 ? 178.384 303.942 305.363 1.00 85.48 37 GLU B CA 1
ATOM 6651 C C . GLU C 2 37 ? 178.021 304.558 306.716 1.00 85.48 37 GLU B C 1
ATOM 6652 O O . GLU C 2 37 ? 178.699 305.431 307.261 1.00 85.48 37 GLU B O 1
ATOM 6658 N N . TYR C 2 38 ? 176.896 304.094 307.248 1.00 80.13 38 TYR B N 1
ATOM 6659 C CA . TYR C 2 38 ? 176.354 304.640 308.483 1.00 80.13 38 TYR B CA 1
ATOM 6660 C C . TYR C 2 38 ? 177.254 304.313 309.665 1.00 80.13 38 TYR B C 1
ATOM 6661 O O . TYR C 2 38 ? 177.919 303.275 309.695 1.00 80.13 38 TYR B O 1
ATOM 6670 N N . LEU C 2 39 ? 177.274 305.213 310.643 1.00 72.67 39 LEU B N 1
ATOM 6671 C CA . LEU C 2 39 ? 178.209 305.154 311.750 1.00 72.67 39 LEU B CA 1
ATOM 6672 C C . LEU C 2 39 ? 177.468 305.446 313.045 1.00 72.67 39 LEU B C 1
ATOM 6673 O O . LEU C 2 39 ? 176.442 306.123 313.029 1.00 72.67 39 LEU B O 1
ATOM 6678 N N . SER C 2 40 ? 177.982 304.932 314.158 1.00 75.21 40 SER B N 1
ATOM 6679 C CA . SER C 2 40 ? 177.421 305.205 315.475 1.00 75.21 40 SER B CA 1
ATOM 6680 C C . SER C 2 40 ? 178.525 305.216 316.519 1.00 75.21 40 SER B C 1
ATOM 6681 O O . SER C 2 40 ? 179.358 304.307 316.563 1.00 75.21 40 SER B O 1
ATOM 6684 N N . VAL C 2 41 ? 178.514 306.237 317.371 1.00 75.49 41 VAL B N 1
ATOM 6685 C CA . VAL C 2 41 ? 179.552 306.457 318.369 1.00 75.49 41 VAL B CA 1
ATOM 6686 C C . VAL C 2 41 ? 178.995 306.086 319.733 1.00 75.49 41 VAL B C 1
ATOM 6687 O O . VAL C 2 41 ? 177.856 306.434 320.060 1.00 75.49 41 VAL B O 1
ATOM 6691 N N . TRP C 2 42 ? 179.789 305.370 320.523 1.00 75.93 42 TRP B N 1
ATOM 6692 C CA . TRP C 2 42 ? 179.449 305.060 321.903 1.00 75.93 42 TRP B CA 1
ATOM 6693 C C . TRP C 2 42 ? 180.569 305.542 322.812 1.00 75.93 42 TRP B C 1
ATOM 6694 O O . TRP C 2 42 ? 181.739 305.236 322.572 1.00 75.93 42 TRP B O 1
ATOM 6705 N N . LYS C 2 43 ? 180.212 306.291 323.848 1.00 74.31 43 LYS B N 1
ATOM 6706 C CA . LYS C 2 43 ? 181.161 306.663 324.887 1.00 74.31 43 LYS B CA 1
ATOM 6707 C C . LYS C 2 43 ? 181.025 305.671 326.032 1.00 74.31 43 LYS B C 1
ATOM 6708 O O . LYS C 2 43 ? 179.979 305.616 326.689 1.00 74.31 43 LYS B O 1
ATOM 6714 N N . ILE C 2 44 ? 182.075 304.896 326.271 1.00 75.23 44 ILE B N 1
ATOM 6715 C CA . ILE C 2 44 ? 182.038 303.784 327.210 1.00 75.23 44 ILE B CA 1
ATOM 6716 C C . ILE C 2 44 ? 182.903 304.135 328.409 1.00 75.23 44 ILE B C 1
ATOM 6717 O O . ILE C 2 44 ? 184.069 304.513 328.255 1.00 75.23 44 ILE B O 1
ATOM 6722 N N . ASP C 2 45 ? 182.327 304.018 329.599 1.00 79.23 45 ASP B N 1
ATOM 6723 C CA . ASP C 2 45 ? 183.096 304.108 330.829 1.00 79.23 45 ASP B CA 1
ATOM 6724 C C . ASP C 2 45 ? 183.537 302.713 331.243 1.00 79.23 45 ASP B C 1
ATOM 6725 O O . ASP C 2 45 ? 182.715 301.891 331.659 1.00 79.23 45 ASP B O 1
ATOM 6730 N N . GLY C 2 46 ? 184.833 302.448 331.127 1.00 81.40 46 GLY B N 1
ATOM 6731 C CA . GLY C 2 46 ? 185.321 301.097 331.301 1.00 81.40 46 GLY B CA 1
ATOM 6732 C C . GLY C 2 46 ? 185.118 300.584 332.713 1.00 81.40 46 GLY B C 1
ATOM 6733 O O . GLY C 2 46 ? 185.003 301.344 333.672 1.00 81.40 46 GLY B O 1
ATOM 6734 N N . ARG C 2 47 ? 185.055 299.264 332.829 1.00 83.22 47 ARG B N 1
ATOM 6735 C CA . ARG C 2 47 ? 184.956 298.623 334.126 1.00 83.22 47 ARG B CA 1
ATOM 6736 C C . ARG C 2 47 ? 186.276 298.762 334.881 1.00 83.22 47 ARG B C 1
ATOM 6737 O O . ARG C 2 47 ? 187.349 298.885 334.290 1.00 83.22 47 ARG B O 1
ATOM 6745 N N . SER C 2 48 ? 186.185 298.745 336.206 1.00 84.59 48 SER B N 1
ATOM 6746 C CA . SER C 2 48 ? 187.350 298.899 337.069 1.00 84.59 48 SER B CA 1
ATOM 6747 C C . SER C 2 48 ? 188.121 297.585 337.098 1.00 84.59 48 SER B C 1
ATOM 6748 O O . SER C 2 48 ? 187.636 296.586 337.635 1.00 84.59 48 SER B O 1
ATOM 6751 N N . HIS C 2 49 ? 189.323 297.583 336.522 1.00 88.98 49 HIS B N 1
ATOM 6752 C CA . HIS C 2 49 ? 190.107 296.353 336.477 1.00 88.98 49 HIS B CA 1
ATOM 6753 C C . HIS C 2 49 ? 190.742 296.054 337.827 1.00 88.98 49 HIS B C 1
ATOM 6754 O O . HIS C 2 49 ? 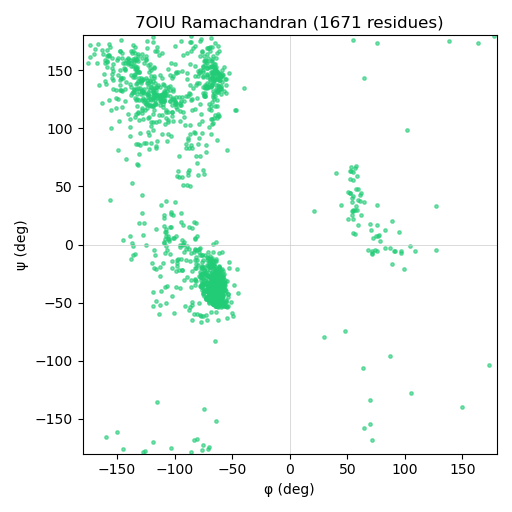190.915 294.887 338.194 1.00 88.98 49 HIS B O 1
ATOM 6761 N N . GLN C 2 50 ? 191.109 297.097 338.575 1.00 92.97 50 GLN B N 1
ATOM 6762 C CA . GLN C 2 50 ? 191.844 296.900 339.820 1.00 92.97 50 GLN B CA 1
ATOM 6763 C C . GLN C 2 50 ? 190.993 296.210 340.877 1.00 92.97 50 GLN B C 1
ATOM 6764 O O . GLN C 2 50 ? 191.472 295.308 341.574 1.00 92.97 50 GLN B O 1
ATOM 6770 N N . SER C 2 51 ? 189.733 296.623 341.022 1.00 93.85 51 SER B N 1
ATOM 6771 C CA . SER C 2 51 ? 188.900 296.076 342.086 1.00 93.85 51 SER B CA 1
ATOM 6772 C C . SER C 2 51 ? 188.657 294.584 341.898 1.00 93.85 51 SER B C 1
ATOM 6773 O O . SER C 2 51 ? 188.792 293.802 342.845 1.00 93.85 51 SER B O 1
ATOM 6776 N N . ALA C 2 52 ? 188.313 294.168 340.685 1.00 94.80 52 ALA B N 1
ATOM 6777 C CA . ALA C 2 52 ? 187.901 292.795 340.449 1.00 94.80 52 ALA B CA 1
ATOM 6778 C C . ALA C 2 52 ? 189.093 291.840 340.474 1.00 94.80 52 ALA B C 1
ATOM 6779 O O . ALA C 2 52 ? 190.245 292.229 340.266 1.00 94.80 52 ALA B O 1
ATOM 6781 N N . SER C 2 53 ? 188.793 290.570 340.729 1.00 92.68 53 SER B N 1
ATOM 6782 C CA . SER C 2 53 ? 189.789 289.515 340.740 1.00 92.68 53 SER B CA 1
ATOM 6783 C C . SER C 2 53 ? 190.106 289.064 339.317 1.00 92.68 53 SER B C 1
ATOM 6784 O O . SER C 2 53 ? 189.742 289.708 338.332 1.00 92.68 53 SER B O 1
ATOM 6787 N N . GLU C 2 54 ? 190.806 287.933 339.221 1.00 89.61 54 GLU B N 1
ATOM 6788 C CA . GLU C 2 54 ? 191.218 287.435 337.914 1.00 89.61 54 GLU B CA 1
ATOM 6789 C C . GLU C 2 54 ? 190.072 286.739 337.188 1.00 89.61 54 GLU B C 1
ATOM 6790 O O . GLU C 2 54 ? 190.057 286.677 335.956 1.00 89.61 54 GLU B O 1
ATOM 6796 N N . ALA C 2 55 ? 189.112 286.189 337.930 1.00 88.62 55 ALA B N 1
ATOM 6797 C CA . ALA C 2 55 ? 188.003 285.500 337.277 1.00 88.62 55 ALA B CA 1
ATOM 6798 C C . ALA C 2 55 ? 187.086 286.482 336.564 1.00 88.62 55 ALA B C 1
ATOM 6799 O O . ALA C 2 55 ? 186.636 286.225 335.438 1.00 88.62 55 ALA B O 1
ATOM 6801 N N . ASP C 2 56 ? 186.804 287.618 337.201 1.00 87.07 56 ASP B N 1
ATOM 6802 C CA . ASP C 2 56 ? 185.858 288.571 336.631 1.00 87.07 56 ASP B CA 1
ATOM 6803 C C . ASP C 2 56 ? 186.345 289.100 335.290 1.00 87.07 56 ASP B C 1
ATOM 6804 O O . ASP C 2 56 ? 185.540 289.346 334.385 1.00 87.07 56 ASP B O 1
ATOM 6809 N N . VAL C 2 57 ? 187.657 289.271 335.133 1.00 83.21 57 VAL B N 1
ATOM 6810 C CA . VAL C 2 57 ? 188.166 289.853 333.895 1.00 83.21 57 VAL B CA 1
ATOM 6811 C C . VAL C 2 57 ? 187.996 288.877 332.731 1.00 83.21 57 VAL B C 1
ATOM 6812 O O . VAL C 2 57 ? 187.560 289.267 331.640 1.00 83.21 57 VAL B O 1
ATOM 6816 N N . PHE C 2 58 ? 188.303 287.593 332.946 1.00 84.27 58 PHE B N 1
ATOM 6817 C CA . PHE C 2 58 ? 188.054 286.602 331.902 1.00 84.27 58 PHE B CA 1
ATOM 6818 C C . PHE C 2 58 ? 186.573 286.509 331.582 1.00 84.27 58 PHE B C 1
ATOM 6819 O O . PHE C 2 58 ? 186.188 286.396 330.409 1.00 84.27 58 PHE B O 1
ATOM 6827 N N . GLN C 2 59 ? 185.726 286.539 332.610 1.00 84.61 59 GLN B N 1
ATOM 6828 C CA . GLN C 2 59 ? 184.295 286.465 332.353 1.00 84.61 59 GLN B CA 1
ATOM 6829 C C . GLN C 2 59 ? 183.830 287.662 331.537 1.00 84.61 59 GLN B C 1
ATOM 6830 O O . GLN C 2 59 ? 182.989 287.523 330.647 1.00 84.61 59 GLN B O 1
ATOM 6836 N N . TRP C 2 60 ? 184.375 288.846 331.820 1.00 82.33 60 TRP B N 1
ATOM 6837 C CA . TRP C 2 60 ? 184.005 290.030 331.053 1.00 82.33 60 TRP B CA 1
ATOM 6838 C C . TRP C 2 60 ? 184.462 289.917 329.606 1.00 82.33 60 TRP B C 1
ATOM 6839 O O . TRP C 2 60 ? 183.726 290.287 328.682 1.00 82.33 60 TRP B O 1
ATOM 6850 N N . ILE C 2 61 ? 185.675 289.407 329.388 1.00 79.11 61 ILE B N 1
ATOM 6851 C CA . ILE C 2 61 ? 186.156 289.224 328.022 1.00 79.11 61 ILE B CA 1
ATOM 6852 C C . ILE C 2 61 ? 185.226 288.297 327.254 1.00 79.11 61 ILE B C 1
ATOM 6853 O O . ILE C 2 61 ? 184.829 288.586 326.117 1.00 79.11 61 ILE B O 1
ATOM 6858 N N . ARG C 2 62 ? 184.852 287.173 327.868 1.00 80.87 62 ARG B N 1
ATOM 6859 C CA . ARG C 2 62 ? 183.985 286.223 327.181 1.00 80.87 62 ARG B CA 1
ATOM 6860 C C . ARG C 2 62 ? 182.588 286.795 326.969 1.00 80.87 62 ARG B C 1
ATOM 6861 O O . ARG C 2 62 ? 181.954 286.537 325.940 1.00 80.87 62 ARG B O 1
ATOM 6869 N N . GLU C 2 63 ? 182.091 287.582 327.925 1.00 84.62 63 GLU B N 1
ATOM 6870 C CA . GLU C 2 63 ? 180.777 288.193 327.763 1.00 84.62 63 GLU B CA 1
ATOM 6871 C C . GLU C 2 63 ? 180.765 289.186 326.610 1.00 84.62 63 GLU B C 1
ATOM 6872 O O . GLU C 2 63 ? 179.776 289.280 325.873 1.00 84.62 63 GLU B O 1
ATOM 6878 N N . LEU C 2 64 ? 181.840 289.960 326.451 1.00 81.57 64 LEU B N 1
ATOM 6879 C CA . LEU C 2 64 ? 181.934 290.849 325.293 1.00 81.57 64 LEU B CA 1
ATOM 6880 C C . LEU C 2 64 ? 182.023 290.056 323.999 1.00 81.57 64 LEU B C 1
ATOM 6881 O O . LEU C 2 64 ? 181.364 290.392 323.004 1.00 81.57 64 LEU B O 1
ATOM 6886 N N . ASN C 2 65 ? 182.842 289.001 323.994 1.00 83.11 65 ASN B N 1
ATOM 6887 C CA . ASN C 2 65 ? 182.949 288.153 322.813 1.00 83.11 65 ASN B CA 1
ATOM 6888 C C . ASN C 2 65 ? 181.590 287.590 322.426 1.00 83.11 65 ASN B C 1
ATOM 6889 O O . ASN C 2 65 ? 181.308 287.399 321.238 1.00 83.11 65 ASN B O 1
ATOM 6894 N N . ASN C 2 66 ? 180.739 287.318 323.419 1.00 83.29 66 ASN B N 1
ATOM 6895 C CA . ASN C 2 66 ? 179.388 286.843 323.141 1.00 83.29 66 ASN B CA 1
ATOM 6896 C C . ASN C 2 66 ? 178.702 287.714 322.105 1.00 83.29 66 ASN B C 1
ATOM 6897 O O . ASN C 2 66 ? 178.344 287.243 321.022 1.00 83.29 66 ASN B O 1
ATOM 6902 N N . THR C 2 67 ? 178.515 288.996 322.417 1.00 85.31 67 THR B N 1
ATOM 6903 C CA . THR C 2 67 ? 177.773 289.852 321.499 1.00 85.31 67 THR B CA 1
ATOM 6904 C C . THR C 2 67 ? 178.609 290.206 320.276 1.00 85.31 67 THR B C 1
ATOM 6905 O O . THR C 2 67 ? 178.059 290.499 319.209 1.00 85.31 67 THR B O 1
ATOM 6909 N N . LEU C 2 68 ? 179.939 290.179 320.400 1.00 86.62 68 LEU B N 1
ATOM 6910 C CA . LEU C 2 68 ? 180.764 290.476 319.235 1.00 86.62 68 LEU B CA 1
ATOM 6911 C C . LEU C 2 68 ? 180.568 289.426 318.149 1.00 86.62 68 LEU B C 1
ATOM 6912 O O . LEU C 2 68 ? 180.241 289.755 317.004 1.00 86.62 68 LEU B O 1
ATOM 6917 N N . ARG C 2 69 ? 180.730 288.148 318.500 1.00 89.66 69 ARG B N 1
ATOM 6918 C CA . ARG C 2 69 ? 180.515 287.088 317.523 1.00 89.66 69 ARG B CA 1
ATOM 6919 C C . ARG C 2 69 ? 179.036 286.917 317.208 1.00 89.66 69 ARG B C 1
ATOM 6920 O O . ARG C 2 69 ? 178.682 286.443 316.124 1.00 89.66 69 ARG B O 1
ATOM 6928 N N . GLY C 2 70 ? 178.160 287.297 318.142 1.00 88.89 70 GLY B N 1
ATOM 6929 C CA . GLY C 2 70 ? 176.734 287.153 317.912 1.00 88.89 70 GLY B CA 1
ATOM 6930 C C . GLY C 2 70 ? 176.219 288.071 316.821 1.00 88.89 70 GLY B C 1
ATOM 6931 O O . GLY C 2 70 ? 175.313 287.706 316.068 1.00 88.89 70 GLY B O 1
ATOM 6932 N N . ILE C 2 71 ? 176.776 289.273 316.726 1.00 86.95 71 ILE B N 1
ATOM 6933 C CA . ILE C 2 71 ? 176.372 290.244 315.719 1.00 86.95 71 ILE B CA 1
ATOM 6934 C C . ILE C 2 71 ? 177.409 290.370 314.613 1.00 86.95 71 ILE B C 1
ATOM 6935 O O . ILE C 2 71 ? 177.276 291.225 313.730 1.00 86.95 71 ILE B O 1
ATOM 6940 N N . SER C 2 72 ? 178.430 289.514 314.621 1.00 89.15 72 SER B N 1
ATOM 6941 C CA . SER C 2 72 ? 179.512 289.609 313.652 1.00 89.15 72 SER B CA 1
ATOM 6942 C C . SER C 2 72 ? 179.001 289.432 312.228 1.00 89.15 72 SER B C 1
ATOM 6943 O O . SER C 2 72 ? 178.236 288.507 311.938 1.00 89.15 72 SER B O 1
ATOM 6946 N N . SER C 2 73 ? 179.431 290.323 311.341 1.00 79.93 73 SER B N 1
ATOM 6947 C CA . SER C 2 73 ? 179.125 290.224 309.922 1.00 79.93 73 SER B CA 1
ATOM 6948 C C . SER C 2 73 ? 180.137 291.070 309.167 1.00 79.93 73 SER B C 1
ATOM 6949 O O . SER C 2 73 ? 180.737 291.991 309.724 1.00 79.93 73 SER B O 1
ATOM 6952 N N . ALA C 2 74 ? 180.297 290.764 307.878 1.00 77.57 74 ALA B N 1
ATOM 6953 C CA . ALA C 2 74 ? 181.328 291.427 307.084 1.00 77.57 74 ALA B CA 1
ATOM 6954 C C . ALA C 2 74 ? 181.147 292.938 307.080 1.00 77.57 74 ALA B C 1
ATOM 6955 O O . ALA C 2 74 ? 182.120 293.687 306.946 1.00 77.57 74 ALA B O 1
ATOM 6957 N N . ASN C 2 75 ? 179.909 293.408 307.229 1.00 79.45 75 ASN B N 1
ATOM 6958 C CA . ASN C 2 75 ? 179.662 294.844 307.237 1.00 79.45 75 ASN B CA 1
ATOM 6959 C C . ASN C 2 75 ? 180.125 295.477 308.540 1.00 79.45 75 ASN B C 1
ATOM 6960 O O . ASN C 2 75 ? 180.527 296.644 308.564 1.00 79.45 75 ASN B O 1
ATOM 6965 N N . LEU C 2 76 ? 180.065 294.724 309.633 1.00 76.78 76 LEU B N 1
ATOM 6966 C CA . LEU C 2 76 ? 180.369 295.267 310.947 1.00 76.78 76 LEU B CA 1
ATOM 6967 C C . LEU C 2 76 ? 181.839 295.657 311.049 1.00 76.78 76 LEU B C 1
ATOM 6968 O O . LEU C 2 76 ? 182.706 295.050 310.420 1.00 76.78 76 LEU B O 1
ATOM 6973 N N . SER C 2 77 ? 182.112 296.693 311.838 1.00 72.84 77 SER B N 1
ATOM 6974 C CA . SER C 2 77 ? 183.474 297.060 312.181 1.00 72.84 77 SER B CA 1
ATOM 6975 C C . SER C 2 77 ? 183.440 297.855 313.474 1.00 72.84 77 SER B C 1
ATOM 6976 O O . SER C 2 77 ? 182.389 298.362 313.873 1.00 72.84 77 SER B O 1
ATOM 6979 N N . LEU C 2 78 ? 184.593 297.956 314.130 1.00 70.62 78 LEU B N 1
ATOM 6980 C CA . LEU C 2 78 ? 184.704 298.644 315.409 1.00 70.62 78 LEU B CA 1
ATOM 6981 C C . LEU C 2 78 ? 186.024 299.390 315.476 1.00 70.62 78 LEU B C 1
ATOM 6982 O O . LEU C 2 78 ? 187.055 298.874 315.042 1.00 70.62 78 LEU B O 1
ATOM 6987 N N . TRP C 2 79 ? 185.993 300.599 316.029 1.00 69.76 79 TRP B N 1
ATOM 6988 C CA . TRP C 2 79 ? 187.195 301.369 316.316 1.00 69.76 79 TRP B CA 1
ATOM 6989 C C . TRP C 2 79 ? 187.206 301.707 317.796 1.00 69.76 79 TRP B C 1
ATOM 6990 O O . TRP C 2 79 ? 186.176 302.102 318.350 1.00 69.76 79 TRP B O 1
ATOM 7001 N N . THR C 2 80 ? 188.359 301.552 318.434 1.00 72.12 80 THR B N 1
ATOM 7002 C CA . THR C 2 80 ? 188.513 301.844 319.849 1.00 72.12 80 THR B CA 1
ATOM 7003 C C . THR C 2 80 ? 189.532 302.956 320.031 1.00 72.12 80 THR B C 1
ATOM 7004 O O . THR C 2 80 ? 190.641 302.878 319.496 1.00 72.12 80 THR B O 1
ATOM 7008 N N . HIS C 2 81 ? 189.154 303.982 320.782 1.00 72.31 81 HIS B N 1
ATOM 7009 C CA . HIS C 2 81 ? 190.047 305.076 321.119 1.00 72.31 81 HIS B CA 1
ATOM 7010 C C . HIS C 2 81 ? 190.036 305.287 322.620 1.00 72.31 81 HIS B C 1
ATOM 7011 O O . HIS C 2 81 ? 188.967 305.354 323.234 1.00 72.31 81 HIS B O 1
ATOM 7018 N N . ILE C 2 82 ? 191.222 305.390 323.204 1.00 69.69 82 ILE B N 1
ATOM 7019 C CA . ILE C 2 82 ? 191.390 305.821 324.583 1.00 69.69 82 ILE B CA 1
ATOM 7020 C C . ILE C 2 82 ? 192.195 307.110 324.556 1.00 69.69 82 ILE B C 1
ATOM 7021 O O . ILE C 2 82 ? 193.214 307.202 323.863 1.00 69.69 82 ILE B O 1
ATOM 7026 N N . VAL C 2 83 ? 191.711 308.123 325.264 1.00 70.91 83 VAL B N 1
ATOM 7027 C CA . VAL C 2 83 ? 192.307 309.451 325.240 1.00 70.91 83 VAL B CA 1
ATOM 7028 C C . VAL C 2 83 ? 192.592 309.878 326.670 1.00 70.91 83 VAL B C 1
ATOM 7029 O O . VAL C 2 83 ? 191.719 309.780 327.538 1.00 70.91 83 VAL B O 1
ATOM 7033 N N . ARG C 2 84 ? 193.810 310.333 326.917 1.00 71.79 84 ARG B N 1
ATOM 7034 C CA . ARG C 2 84 ? 194.188 310.879 328.209 1.00 71.79 84 ARG B CA 1
ATOM 7035 C C . ARG C 2 84 ? 194.205 312.393 328.084 1.00 71.79 84 ARG B C 1
ATOM 7036 O O . ARG C 2 84 ? 195.031 312.946 327.355 1.00 71.79 84 ARG B O 1
ATOM 7044 N N . ARG C 2 85 ? 193.303 313.058 328.794 1.00 79.31 85 ARG B N 1
ATOM 7045 C CA . ARG C 2 85 ? 193.101 314.490 328.643 1.00 79.31 85 ARG B CA 1
ATOM 7046 C C . ARG C 2 85 ? 193.563 315.211 329.896 1.00 79.31 85 ARG B C 1
ATOM 7047 O O . ARG C 2 85 ? 193.166 314.850 331.007 1.00 79.31 85 ARG B O 1
ATOM 7055 N N . ARG C 2 86 ? 194.403 316.223 329.717 1.00 81.35 86 ARG B N 1
ATOM 7056 C CA . ARG C 2 86 ? 194.624 317.178 330.787 1.00 81.35 86 ARG B CA 1
ATOM 7057 C C . ARG C 2 86 ? 193.362 318.005 330.963 1.00 81.35 86 ARG B C 1
ATOM 7058 O O . ARG C 2 86 ? 193.106 318.935 330.196 1.00 81.35 86 ARG B O 1
ATOM 7066 N N . VAL C 2 87 ? 192.574 317.666 331.971 1.00 84.28 87 VAL B N 1
ATOM 7067 C CA . VAL C 2 87 ? 191.260 318.260 332.156 1.00 84.28 87 VAL B CA 1
ATOM 7068 C C . VAL C 2 87 ? 191.424 319.646 332.764 1.00 84.28 87 VAL B C 1
ATOM 7069 O O . VAL C 2 87 ? 192.036 319.809 333.826 1.00 84.28 87 VAL B O 1
ATOM 7073 N N . TYR C 2 88 ? 190.932 320.653 332.051 1.00 88.65 88 TYR B N 1
ATOM 7074 C CA . TYR C 2 88 ? 190.766 321.995 332.588 1.00 88.65 88 TYR B CA 1
ATOM 7075 C C . TYR C 2 88 ? 189.313 322.312 332.891 1.00 88.65 88 TYR B C 1
ATOM 7076 O O . TYR C 2 88 ? 189.009 323.436 333.300 1.00 88.65 88 TYR B O 1
ATOM 7085 N N . GLU C 2 89 ? 188.413 321.345 332.699 1.00 91.38 89 GLU B N 1
ATOM 7086 C CA . GLU C 2 89 ? 186.993 321.596 332.911 1.00 91.38 89 GLU B CA 1
ATOM 7087 C C . GLU C 2 89 ? 186.690 321.860 334.380 1.00 91.38 89 GLU B C 1
ATOM 7088 O O . GLU C 2 89 ? 185.622 322.385 334.716 1.00 91.38 89 GLU B O 1
ATOM 7094 N N . TYR C 2 90 ? 187.608 321.503 335.265 1.00 93.43 90 TYR B N 1
ATOM 7095 C CA . TYR C 2 90 ? 187.480 321.903 336.654 1.00 93.43 90 TYR B CA 1
ATOM 7096 C C . TYR C 2 90 ? 187.715 323.405 336.766 1.00 93.43 90 TYR B C 1
ATOM 7097 O O . TYR C 2 90 ? 188.793 323.888 336.391 1.00 93.43 90 TYR B O 1
ATOM 7106 N N . PRO C 2 91 ? 186.751 324.174 337.265 1.00 95.61 91 PRO B N 1
ATOM 7107 C CA . PRO C 2 91 ? 186.853 325.642 337.228 1.00 95.61 91 PRO B CA 1
ATOM 7108 C C . PRO C 2 91 ? 187.430 326.316 338.468 1.00 95.61 91 PRO B C 1
ATOM 7109 O O . PRO C 2 91 ? 187.745 327.506 338.385 1.00 95.61 91 PRO B O 1
ATOM 7113 N N . ASP C 2 92 ? 187.578 325.609 339.588 1.00 101.89 92 ASP B N 1
ATOM 7114 C CA . ASP C 2 92 ? 187.998 326.213 340.853 1.00 101.89 92 ASP B CA 1
ATOM 7115 C C . ASP C 2 92 ? 187.057 327.350 341.250 1.00 101.89 92 ASP B C 1
ATOM 7116 O O . ASP C 2 92 ? 187.430 328.523 341.299 1.00 101.89 92 ASP B O 1
ATOM 7121 N N . ALA C 2 93 ? 185.811 326.976 341.533 1.00 100.20 93 ALA B N 1
ATOM 7122 C CA . ALA C 2 93 ? 184.744 327.941 341.750 1.00 100.20 93 ALA B CA 1
ATOM 7123 C C . ALA C 2 93 ? 185.000 328.789 342.991 1.00 100.20 93 ALA B C 1
ATOM 7124 O O . ALA C 2 93 ? 185.939 328.557 343.758 1.00 100.20 93 ALA B O 1
ATOM 7126 N N . GLU C 2 94 ? 184.138 329.783 343.185 1.00 104.66 94 GLU B N 1
ATOM 7127 C CA . GLU C 2 94 ? 184.268 330.745 344.266 1.00 104.66 94 GLU B CA 1
ATOM 7128 C C . GLU C 2 94 ? 183.046 330.687 345.172 1.00 104.66 94 GLU B C 1
ATOM 7129 O O . GLU C 2 94 ? 181.906 330.621 344.700 1.00 104.66 94 GLU B O 1
ATOM 7135 N N . PHE C 2 95 ? 183.294 330.674 346.474 1.00 108.61 95 PHE B N 1
ATOM 7136 C CA . PHE C 2 95 ? 182.260 330.640 347.496 1.00 108.61 95 PHE B CA 1
ATOM 7137 C C . PHE C 2 95 ? 182.730 331.363 348.752 1.00 108.61 95 PHE B C 1
ATOM 7138 O O . PHE C 2 95 ? 183.914 331.339 349.099 1.00 108.61 95 PHE B O 1
ATOM 7146 N N . ASP C 2 96 ? 181.776 332.006 349.432 1.00 111.17 96 ASP B N 1
ATOM 7147 C CA . ASP C 2 96 ? 182.100 333.169 350.258 1.00 111.17 96 ASP B CA 1
ATOM 7148 C C . ASP C 2 96 ? 182.648 332.791 351.631 1.00 111.17 96 ASP B C 1
ATOM 7149 O O . ASP C 2 96 ? 183.281 333.620 352.295 1.00 111.17 96 ASP B O 1
ATOM 7154 N N . ASN C 2 97 ? 182.399 331.569 352.096 1.00 115.76 97 ASN B N 1
ATOM 7155 C CA . ASN C 2 97 ? 182.776 331.226 353.463 1.00 115.76 97 ASN B CA 1
ATOM 7156 C C . ASN C 2 97 ? 184.287 331.301 353.643 1.00 115.76 97 ASN B C 1
ATOM 7157 O O . ASN C 2 97 ? 185.054 331.073 352.706 1.00 115.76 97 ASN B O 1
ATOM 7162 N N . VAL C 2 98 ? 184.711 331.637 354.863 1.00 115.56 98 VAL B N 1
ATOM 7163 C CA . VAL C 2 98 ? 186.133 331.847 355.114 1.00 115.56 98 VAL B CA 1
ATOM 7164 C C . VAL C 2 98 ? 186.838 330.527 355.413 1.00 115.56 98 VAL B C 1
ATOM 7165 O O . VAL C 2 98 ? 187.879 330.219 354.818 1.00 115.56 98 VAL B O 1
ATOM 7169 N N . PHE C 2 99 ? 186.290 329.729 356.333 1.00 118.12 99 PHE B N 1
ATOM 7170 C CA . PHE C 2 99 ? 186.941 328.476 356.699 1.00 118.12 99 PHE B CA 1
ATOM 7171 C C . PHE C 2 99 ? 186.982 327.513 355.524 1.00 118.12 99 PHE B C 1
ATOM 7172 O O . PHE C 2 99 ? 188.003 326.854 355.278 1.00 118.12 99 PHE B O 1
ATOM 7180 N N . CYS C 2 100 ? 185.875 327.407 354.795 1.00 115.38 100 CYS B N 1
ATOM 7181 C CA . CYS C 2 100 ? 185.854 326.548 353.623 1.00 115.38 100 CYS B CA 1
ATOM 7182 C C . CYS C 2 100 ? 186.816 327.061 352.560 1.00 115.38 100 CYS B C 1
ATOM 7183 O O . CYS C 2 100 ? 187.405 326.270 351.817 1.00 115.38 100 CYS B O 1
ATOM 7186 N N . ARG C 2 101 ? 187.003 328.381 352.482 1.00 113.06 101 ARG B N 1
ATOM 7187 C CA . ARG C 2 101 ? 188.027 328.927 351.596 1.00 113.06 101 ARG B CA 1
ATOM 7188 C C . ARG C 2 101 ? 189.417 328.466 352.007 1.00 113.06 101 ARG B C 1
ATOM 7189 O O . ARG C 2 101 ? 190.228 328.082 351.158 1.00 113.06 101 ARG B O 1
ATOM 7197 N N . GLN C 2 102 ? 189.715 328.504 353.310 1.00 115.49 102 GLN B N 1
ATOM 7198 C CA . GLN C 2 102 ? 191.002 328.006 353.784 1.00 115.49 102 GLN B CA 1
ATOM 7199 C C . GLN C 2 102 ? 191.200 326.553 353.376 1.00 115.49 102 GLN B C 1
ATOM 7200 O O . GLN C 2 102 ? 192.243 326.181 352.816 1.00 115.49 102 GLN B O 1
ATOM 7206 N N . LEU C 2 103 ? 190.198 325.719 353.656 1.00 113.37 103 LEU B N 1
ATOM 7207 C CA . LEU C 2 103 ? 190.300 324.299 353.343 1.00 113.37 103 LEU B CA 1
ATOM 7208 C C . LEU C 2 103 ? 190.492 324.080 351.850 1.00 113.37 103 LEU B C 1
ATOM 7209 O O . LEU C 2 103 ? 191.365 323.309 351.429 1.00 113.37 103 LEU B O 1
ATOM 7214 N N . ASP C 2 104 ? 189.690 324.763 351.033 1.00 110.90 104 ASP B N 1
ATOM 7215 C CA . ASP C 2 104 ? 189.770 324.596 349.590 1.00 110.90 104 ASP B CA 1
ATOM 7216 C C . ASP C 2 104 ? 191.144 324.993 349.071 1.00 110.90 104 ASP B C 1
ATOM 7217 O O . ASP C 2 104 ? 191.763 324.258 348.296 1.00 110.90 104 ASP B O 1
ATOM 7222 N N . GLU C 2 105 ? 191.649 326.149 349.506 1.00 111.24 105 GLU B N 1
ATOM 7223 C CA . GLU C 2 105 ? 192.937 326.620 349.011 1.00 111.24 105 GLU B CA 1
ATOM 7224 C C . GLU C 2 105 ? 194.059 325.674 349.409 1.00 111.24 105 GLU B C 1
ATOM 7225 O O . GLU C 2 105 ? 194.903 325.309 348.582 1.00 111.24 105 GLU B O 1
ATOM 7231 N N . LYS C 2 106 ? 194.088 325.260 350.677 1.00 109.05 106 LYS B N 1
ATOM 7232 C CA . LYS C 2 106 ? 195.155 324.362 351.104 1.00 109.05 106 LYS B CA 1
ATOM 7233 C C . LYS C 2 106 ? 195.088 323.034 350.359 1.00 109.05 106 LYS B C 1
ATOM 7234 O O . LYS C 2 106 ? 196.122 322.505 349.925 1.00 109.05 106 LYS B O 1
ATOM 7240 N N . TYR C 2 107 ? 193.885 322.489 350.174 1.00 105.49 107 TYR B N 1
ATOM 7241 C CA . TYR C 2 107 ? 193.791 321.174 349.557 1.00 105.49 107 TYR B CA 1
ATOM 7242 C C . TYR C 2 107 ? 194.092 321.251 348.066 1.00 105.49 107 TYR B C 1
ATOM 7243 O O . TYR C 2 107 ? 194.591 320.286 347.477 1.00 105.49 107 TYR B O 1
ATOM 7252 N N . ARG C 2 108 ? 193.805 322.395 347.436 1.00 101.21 108 ARG B N 1
ATOM 7253 C CA . ARG C 2 108 ? 194.300 322.627 346.083 1.00 101.21 108 ARG B CA 1
ATOM 7254 C C . ARG C 2 108 ? 195.819 322.664 346.059 1.00 101.21 108 ARG B C 1
ATOM 7255 O O . ARG C 2 108 ? 196.447 322.115 345.147 1.00 101.21 108 ARG B O 1
ATOM 7263 N N . GLU C 2 109 ? 196.427 323.316 347.049 1.00 103.99 109 GLU B N 1
ATOM 7264 C CA . GLU C 2 109 ? 197.883 323.362 347.108 1.00 103.99 109 GLU B CA 1
ATOM 7265 C C . GLU C 2 109 ? 198.468 321.967 347.275 1.00 103.99 109 GLU B C 1
ATOM 7266 O O . GLU C 2 109 ? 199.597 321.701 346.847 1.00 103.99 109 GLU B O 1
ATOM 7272 N N . SER C 2 110 ? 197.715 321.062 347.898 1.00 103.56 110 SER B N 1
ATOM 7273 C CA . SER C 2 110 ? 198.231 319.716 348.136 1.00 103.56 110 SER B CA 1
ATOM 7274 C C . SER C 2 110 ? 198.411 318.936 346.837 1.00 103.56 110 SER B C 1
ATOM 7275 O O . SER C 2 110 ? 199.118 317.922 346.810 1.00 103.56 110 SER B O 1
ATOM 7278 N N . PHE C 2 111 ? 197.776 319.381 345.753 1.00 97.66 111 PHE B N 1
ATOM 7279 C CA . PHE C 2 111 ? 197.743 318.570 344.540 1.00 97.66 111 PHE B CA 1
ATOM 7280 C C . PHE C 2 111 ? 198.938 318.799 343.628 1.00 97.66 111 PHE B C 1
ATOM 7281 O O . PHE C 2 111 ? 199.046 318.126 342.595 1.00 97.66 111 PHE B O 1
ATOM 7289 N N . THR C 2 112 ? 199.825 319.731 343.963 1.00 99.28 112 THR B N 1
ATOM 7290 C CA . THR C 2 112 ? 200.938 320.044 343.076 1.00 99.28 112 THR B CA 1
ATOM 7291 C C . THR C 2 112 ? 201.843 318.829 342.893 1.00 99.28 112 THR B C 1
ATOM 7292 O O . THR C 2 112 ? 202.152 318.114 343.849 1.00 99.28 112 THR B O 1
ATOM 7296 N N . GLY C 2 113 ? 202.266 318.603 341.651 1.00 95.67 113 GLY B N 1
ATOM 7297 C CA . GLY C 2 113 ? 203.108 317.473 341.318 1.00 95.67 113 GLY B CA 1
ATOM 7298 C C . GLY C 2 113 ? 202.378 316.165 341.103 1.00 95.67 113 GLY B C 1
ATOM 7299 O O . GLY C 2 113 ? 203.030 315.115 341.040 1.00 95.67 113 GLY B O 1
ATOM 7300 N N . TYR C 2 114 ? 201.056 316.186 340.984 1.00 88.96 114 TYR B N 1
ATOM 7301 C CA . TYR C 2 114 ? 200.256 314.977 340.884 1.00 88.96 114 TYR B CA 1
ATOM 7302 C C . TYR C 2 114 ? 199.473 314.991 339.581 1.00 88.96 114 TYR B C 1
ATOM 7303 O O . TYR C 2 114 ? 199.220 316.056 339.010 1.00 88.96 114 TYR B O 1
ATOM 7312 N N . ASN C 2 115 ? 199.111 313.801 339.102 1.00 86.16 115 ASN B N 1
ATOM 7313 C CA . ASN C 2 115 ? 198.414 313.682 337.827 1.00 86.16 115 ASN B CA 1
ATOM 7314 C C . ASN C 2 115 ? 197.010 314.265 337.909 1.00 86.16 115 ASN B C 1
ATOM 7315 O O . ASN C 2 115 ? 196.277 314.030 338.873 1.00 86.16 115 ASN B O 1
ATOM 7320 N N . LEU C 2 116 ? 196.634 315.021 336.884 1.00 79.69 116 LEU B N 1
ATOM 7321 C CA . LEU C 2 116 ? 195.258 315.453 336.696 1.00 79.69 116 LEU B CA 1
ATOM 7322 C C . LEU C 2 116 ? 194.649 314.896 335.420 1.00 79.69 116 LEU B C 1
ATOM 7323 O O . LEU C 2 116 ? 193.591 315.366 334.995 1.00 79.69 116 LEU B O 1
ATOM 7328 N N . MET C 2 117 ? 195.297 313.916 334.800 1.00 78.07 117 MET B N 1
ATOM 7329 C CA . MET C 2 117 ? 194.812 313.362 333.549 1.00 78.07 117 MET B CA 1
ATOM 7330 C C . MET C 2 117 ? 193.680 312.382 333.820 1.00 78.07 117 MET B C 1
ATOM 7331 O O . MET C 2 117 ? 193.645 311.727 334.864 1.00 78.07 117 MET B O 1
ATOM 7336 N N . VAL C 2 118 ? 192.749 312.283 332.878 1.00 73.80 118 VAL B N 1
ATOM 7337 C CA . VAL C 2 118 ? 191.604 311.386 332.994 1.00 73.80 118 VAL B CA 1
ATOM 7338 C C . VAL C 2 118 ? 191.579 310.483 331.772 1.00 73.80 118 VAL B C 1
ATOM 7339 O O . VAL C 2 118 ? 192.169 310.812 330.738 1.00 73.80 118 VAL B O 1
ATOM 7343 N N . ASN C 2 119 ? 190.902 309.348 331.895 1.00 75.28 119 ASN B N 1
ATOM 7344 C CA . ASN C 2 119 ? 190.817 308.378 330.813 1.00 75.28 119 ASN B CA 1
ATOM 7345 C C . ASN C 2 119 ? 189.409 308.362 330.244 1.00 75.28 119 ASN B C 1
ATOM 7346 O O . ASN C 2 119 ? 188.432 308.239 330.990 1.00 75.28 119 ASN B O 1
ATOM 7351 N N . ASP C 2 120 ? 189.304 308.480 328.927 1.00 75.25 120 ASP B N 1
ATOM 7352 C CA . ASP C 2 120 ? 188.028 308.419 328.234 1.00 75.25 120 ASP B CA 1
ATOM 7353 C C . ASP C 2 120 ? 188.136 307.405 327.110 1.00 75.25 120 ASP B C 1
ATOM 7354 O O . ASP C 2 120 ? 189.019 307.515 326.255 1.00 75.25 120 ASP B O 1
ATOM 7359 N N . LEU C 2 121 ? 187.243 306.422 327.113 1.00 75.13 121 LEU B N 1
ATOM 7360 C CA . LEU C 2 121 ? 187.268 305.333 326.148 1.00 75.13 121 LEU B CA 1
ATOM 7361 C C . LEU C 2 121 ? 186.091 305.475 325.195 1.00 75.13 121 LEU B C 1
ATOM 7362 O O . LEU C 2 121 ? 184.980 305.798 325.622 1.00 75.13 121 LEU B O 1
ATOM 7367 N N . TYR C 2 122 ? 186.339 305.242 323.913 1.00 75.02 122 TYR B N 1
ATOM 7368 C CA . TYR C 2 122 ? 185.300 305.341 322.904 1.00 75.02 122 TYR B CA 1
ATOM 7369 C C . TYR C 2 122 ? 185.375 304.151 321.963 1.00 75.02 122 TYR B C 1
ATOM 7370 O O . TYR C 2 122 ? 186.452 303.799 321.480 1.00 75.02 122 TYR B O 1
ATOM 7379 N N . LEU C 2 123 ? 184.223 303.539 321.709 1.00 73.21 123 LEU B N 1
ATOM 7380 C CA . LEU C 2 123 ? 184.069 302.502 320.700 1.00 73.21 123 LEU B CA 1
ATOM 7381 C C . LEU C 2 123 ? 183.009 302.945 319.708 1.00 73.21 123 LEU B C 1
ATOM 7382 O O . LEU C 2 123 ? 181.855 303.168 320.089 1.00 73.21 123 LEU B O 1
ATOM 7387 N N . THR C 2 124 ? 183.392 303.058 318.444 1.00 74.44 124 THR B N 1
ATOM 7388 C CA . THR C 2 124 ? 182.510 303.565 317.406 1.00 74.44 124 THR B CA 1
ATOM 7389 C C . THR C 2 124 ? 182.148 302.435 316.459 1.00 74.44 124 THR B C 1
ATOM 7390 O O . THR C 2 124 ? 183.002 301.955 315.712 1.00 74.44 124 THR B O 1
ATOM 7394 N N . VAL C 2 125 ? 180.886 302.027 316.476 1.00 77.39 125 VAL B N 1
ATOM 7395 C CA . VAL C 2 125 ? 180.408 300.947 315.627 1.00 77.39 125 VAL B CA 1
ATOM 7396 C C . VAL C 2 125 ? 179.990 301.545 314.293 1.00 77.39 125 VAL B C 1
ATOM 7397 O O . VAL C 2 125 ? 179.271 302.551 314.249 1.00 77.39 125 VAL B O 1
ATOM 7401 N N . VAL C 2 126 ? 180.467 300.953 313.206 1.00 75.30 126 VAL B N 1
ATOM 7402 C CA . VAL C 2 126 ? 180.292 301.499 311.868 1.00 75.30 126 VAL B CA 1
ATOM 7403 C C . VAL C 2 126 ? 179.799 300.386 310.956 1.00 75.30 126 VAL B C 1
ATOM 7404 O O . VAL C 2 126 ? 180.235 299.236 311.083 1.00 75.30 126 VAL B O 1
ATOM 7408 N N . TYR C 2 127 ? 178.878 300.722 310.058 1.00 81.51 127 TYR B N 1
ATOM 7409 C CA . TYR C 2 127 ? 178.260 299.760 309.156 1.00 81.51 127 TYR B CA 1
ATOM 7410 C C . TYR C 2 127 ? 178.454 300.225 307.723 1.00 81.51 127 TYR B C 1
ATOM 7411 O O . TYR C 2 127 ? 178.037 301.329 307.367 1.00 81.51 127 TYR B O 1
ATOM 7420 N N . ARG C 2 128 ? 179.088 299.387 306.907 1.00 84.66 128 ARG B N 1
ATOM 7421 C CA . ARG C 2 128 ? 179.278 299.672 305.489 1.00 84.66 128 ARG B CA 1
ATOM 7422 C C . ARG C 2 128 ? 178.685 298.538 304.667 1.00 84.66 128 ARG B C 1
ATOM 7423 O O . ARG C 2 128 ? 179.353 297.507 304.480 1.00 84.66 128 ARG B O 1
ATOM 7431 N N . PRO C 2 129 ? 177.457 298.661 304.168 1.00 83.44 129 PRO B N 1
ATOM 7432 C CA . PRO C 2 129 ? 176.906 297.607 303.312 1.00 83.44 129 PRO B CA 1
ATOM 7433 C C . PRO C 2 129 ? 177.746 297.425 302.060 1.00 83.44 129 PRO B C 1
ATOM 7434 O O . PRO C 2 129 ? 178.275 298.384 301.495 1.00 83.44 129 PRO B O 1
ATOM 7438 N N . VAL C 2 130 ? 177.872 296.173 301.632 1.00 91.97 130 VAL B N 1
ATOM 7439 C CA . VAL C 2 130 ? 178.714 295.840 300.490 1.00 91.97 130 VAL B CA 1
ATOM 7440 C C . VAL C 2 130 ? 177.975 296.074 299.179 1.00 91.97 130 VAL B C 1
ATOM 7441 O O . VAL C 2 130 ? 178.420 295.635 298.119 1.00 91.97 130 VAL B O 1
ATOM 7445 N N . ASP C 2 147 ? 160.743 303.267 293.594 1.00 98.23 147 ASP B N 1
ATOM 7446 C CA . ASP C 2 147 ? 161.798 302.267 293.487 1.00 98.23 147 ASP B CA 1
ATOM 7447 C C . ASP C 2 147 ? 162.083 301.630 294.842 1.00 98.23 147 ASP B C 1
ATOM 7448 O O . ASP C 2 147 ? 161.519 302.032 295.859 1.00 98.23 147 ASP B O 1
ATOM 7450 N N . GLN C 2 148 ? 162.969 300.639 294.846 1.00 101.67 148 GLN B N 1
ATOM 7451 C CA . GLN C 2 148 ? 163.335 299.915 296.054 1.00 101.67 148 GLN B CA 1
ATOM 7452 C C . GLN C 2 148 ? 164.537 300.525 296.761 1.00 101.67 148 GLN B C 1
ATOM 7453 O O . GLN C 2 148 ? 164.986 299.980 297.777 1.00 101.67 148 GLN B O 1
ATOM 7455 N N . LYS C 2 149 ? 165.069 301.636 296.249 1.00 98.60 149 LYS B N 1
ATOM 7456 C CA . LYS C 2 149 ? 166.215 302.272 296.891 1.00 98.60 149 LYS B CA 1
ATOM 7457 C C . LYS C 2 149 ? 165.881 302.734 298.301 1.00 98.60 149 LYS B C 1
ATOM 7458 O O . LYS C 2 149 ? 166.680 302.536 299.222 1.00 98.60 149 LYS B O 1
ATOM 7460 N N . LYS C 2 150 ? 164.706 303.338 298.495 1.00 96.73 150 LYS B N 1
ATOM 7461 C CA . LYS C 2 150 ? 164.321 303.797 299.826 1.00 96.73 150 LYS B CA 1
ATOM 7462 C C . LYS C 2 150 ? 164.124 302.629 300.784 1.00 96.73 150 LYS B C 1
ATOM 7463 O O . LYS C 2 150 ? 164.509 302.706 301.957 1.00 96.73 150 LYS B O 1
ATOM 7465 N N . HIS C 2 151 ? 163.514 301.541 300.312 1.00 95.88 151 HIS B N 1
ATOM 7466 C CA . HIS C 2 151 ? 163.328 300.378 301.169 1.00 95.88 151 HIS B CA 1
ATOM 7467 C C . HIS C 2 151 ? 164.665 299.762 301.560 1.00 95.88 151 HIS B C 1
ATOM 7468 O O . HIS C 2 151 ? 164.860 299.361 302.714 1.00 95.88 151 HIS B O 1
ATOM 7475 N N . ARG C 2 152 ? 165.604 299.689 300.616 1.00 94.45 152 ARG B N 1
ATOM 7476 C CA . ARG C 2 152 ? 166.932 299.187 300.955 1.00 94.45 152 ARG B CA 1
ATOM 7477 C C . ARG C 2 152 ? 167.645 300.130 301.918 1.00 94.45 152 ARG B C 1
ATOM 7478 O O . ARG C 2 152 ? 168.400 299.685 302.791 1.00 94.45 152 ARG B O 1
ATOM 7486 N N . GLN C 2 153 ? 167.407 301.436 301.784 1.00 90.51 153 GLN B N 1
ATOM 7487 C CA . GLN C 2 153 ? 167.934 302.390 302.754 1.00 90.51 153 GLN B CA 1
ATOM 7488 C C . GLN C 2 153 ? 167.364 302.135 304.147 1.00 90.51 153 GLN B C 1
ATOM 7489 O O . GLN C 2 153 ? 168.091 302.192 305.149 1.00 90.51 153 GLN B O 1
ATOM 7495 N N . GLU C 2 154 ? 166.060 301.867 304.227 1.00 90.98 154 GLU B N 1
ATOM 7496 C CA . GLU C 2 154 ? 165.447 301.539 305.510 1.00 90.98 154 GLU B CA 1
ATOM 7497 C C . GLU C 2 154 ? 166.071 300.288 306.102 1.00 90.98 154 GLU B C 1
ATOM 7498 O O . GLU C 2 154 ? 166.337 300.224 307.308 1.00 90.98 154 GLU B O 1
ATOM 7504 N N . SER C 2 155 ? 166.306 299.278 305.269 1.00 87.54 155 SER B N 1
ATOM 7505 C CA . SER C 2 155 ? 166.963 298.073 305.752 1.00 87.54 155 SER B CA 1
ATOM 7506 C C . SER C 2 155 ? 168.355 298.387 306.282 1.00 87.54 155 SER B C 1
ATOM 7507 O O . SER C 2 155 ? 168.748 297.906 307.352 1.00 87.54 155 SER B O 1
ATOM 7510 N N . CYS C 2 156 ? 169.106 299.215 305.555 1.00 81.88 156 CYS B N 1
ATOM 7511 C CA . CYS C 2 156 ? 170.459 299.552 305.986 1.00 81.88 156 CYS B CA 1
ATOM 7512 C C . CYS C 2 156 ? 170.454 300.268 307.332 1.00 81.88 156 CYS B C 1
ATOM 7513 O O . CYS C 2 156 ? 171.266 299.953 308.209 1.00 81.88 156 CYS B O 1
ATOM 7516 N N . ILE C 2 157 ? 169.554 301.234 307.520 1.00 80.51 157 ILE B N 1
ATOM 7517 C CA . ILE C 2 157 ? 169.552 301.971 308.781 1.00 80.51 157 ILE B CA 1
ATOM 7518 C C . ILE C 2 157 ? 169.071 301.089 309.923 1.00 80.51 157 ILE B C 1
ATOM 7519 O O . ILE C 2 157 ? 169.594 301.164 311.040 1.00 80.51 157 ILE B O 1
ATOM 7524 N N . LYS C 2 158 ? 168.066 300.245 309.678 1.00 82.85 158 LYS B N 1
ATOM 7525 C CA . LYS C 2 158 ? 167.606 299.363 310.745 1.00 82.85 158 LYS B CA 1
ATOM 7526 C C . LYS C 2 158 ? 168.665 298.332 311.108 1.00 82.85 158 LYS B C 1
ATOM 7527 O O . LYS C 2 158 ? 168.672 297.821 312.235 1.00 82.85 158 LYS B O 1
ATOM 7533 N N . ALA C 2 159 ? 169.577 298.026 310.183 1.00 81.93 159 ALA B N 1
ATOM 7534 C CA . ALA C 2 159 ? 170.724 297.196 310.542 1.00 81.93 159 ALA B CA 1
ATOM 7535 C C . ALA C 2 159 ? 171.517 297.824 311.685 1.00 81.93 159 ALA B C 1
ATOM 7536 O O . ALA C 2 159 ? 171.761 297.184 312.716 1.00 81.93 159 ALA B O 1
ATOM 7538 N N . LEU C 2 160 ? 171.903 299.093 311.533 1.00 81.52 160 LEU B N 1
ATOM 7539 C CA . LEU C 2 160 ? 172.636 299.761 312.602 1.00 81.52 160 LEU B CA 1
ATOM 7540 C C . LEU C 2 160 ? 171.755 299.999 313.819 1.00 81.52 160 LEU B C 1
ATOM 7541 O O . LEU C 2 160 ? 172.259 300.047 314.945 1.00 81.52 160 LEU B O 1
ATOM 7546 N N . GLU C 2 161 ? 170.449 300.138 313.613 1.00 81.68 161 GLU B N 1
ATOM 7547 C CA . GLU C 2 161 ? 169.526 300.240 314.737 1.00 81.68 161 GLU B CA 1
ATOM 7548 C C . GLU C 2 161 ? 169.615 299.006 315.628 1.00 81.68 161 GLU B C 1
ATOM 7549 O O . GLU C 2 161 ? 169.798 299.113 316.850 1.00 81.68 161 GLU B O 1
ATOM 7555 N N . ASP C 2 162 ? 169.510 297.821 315.029 1.00 83.71 162 ASP B N 1
ATOM 7556 C CA . ASP C 2 162 ? 169.599 296.597 315.819 1.00 83.71 162 ASP B CA 1
ATOM 7557 C C . ASP C 2 162 ? 170.992 296.424 316.408 1.00 83.71 162 ASP B C 1
ATOM 7558 O O . ASP C 2 162 ? 171.136 295.938 317.539 1.00 83.71 162 ASP B O 1
ATOM 7563 N N . ILE C 2 163 ? 172.031 296.797 315.658 1.00 79.42 163 ILE B N 1
ATOM 7564 C CA . ILE C 2 163 ? 173.383 296.681 316.196 1.00 79.42 163 ILE B CA 1
ATOM 7565 C C . ILE C 2 163 ? 173.531 297.523 317.454 1.00 79.42 163 ILE B C 1
ATOM 7566 O O . ILE C 2 163 ? 174.068 297.061 318.468 1.00 79.42 163 ILE B O 1
ATOM 7571 N N . ASN C 2 164 ? 173.049 298.765 317.420 1.00 80.34 164 ASN B N 1
ATOM 7572 C CA . ASN C 2 164 ? 173.130 299.607 318.605 1.00 80.34 164 ASN B CA 1
ATOM 7573 C C . ASN C 2 164 ? 172.286 299.054 319.742 1.00 80.34 164 ASN B C 1
ATOM 7574 O O . ASN C 2 164 ? 172.691 299.125 320.906 1.00 80.34 164 ASN B O 1
ATOM 7579 N N . ARG C 2 165 ? 171.108 298.510 319.437 1.00 80.80 165 ARG B N 1
ATOM 7580 C CA . ARG C 2 165 ? 170.271 297.971 320.505 1.00 80.80 165 ARG B CA 1
ATOM 7581 C C . ARG C 2 165 ? 170.968 296.816 321.220 1.00 80.80 165 ARG B C 1
ATOM 7582 O O . ARG C 2 165 ? 171.023 296.773 322.459 1.00 80.80 165 ARG B O 1
ATOM 7590 N N . THR C 2 166 ? 171.531 295.880 320.456 1.00 78.72 166 THR B N 1
ATOM 7591 C CA . THR C 2 166 ? 172.196 294.752 321.098 1.00 78.72 166 THR B CA 1
ATOM 7592 C C . THR C 2 166 ? 173.473 295.192 321.803 1.00 78.72 166 THR B C 1
ATOM 7593 O O . THR C 2 166 ? 173.807 294.662 322.866 1.00 78.72 166 THR B O 1
ATOM 7597 N N . LEU C 2 167 ? 174.191 296.172 321.245 1.00 74.50 167 LEU B N 1
ATOM 7598 C CA . LEU C 2 167 ? 175.383 296.667 321.924 1.00 74.50 167 LEU B CA 1
ATOM 7599 C C . LEU C 2 167 ? 175.025 297.316 323.251 1.00 74.50 167 LEU B C 1
ATOM 7600 O O . LEU C 2 167 ? 175.728 297.136 324.250 1.00 74.50 167 LEU B O 1
ATOM 7605 N N . GLY C 2 168 ? 173.938 298.083 323.276 1.00 75.21 168 GLY B N 1
ATOM 7606 C CA . GLY C 2 168 ? 173.504 298.681 324.524 1.00 75.21 168 GLY B CA 1
ATOM 7607 C C . GLY C 2 168 ? 173.122 297.642 325.554 1.00 75.21 168 GLY B C 1
ATOM 7608 O O . GLY C 2 168 ? 173.508 297.742 326.721 1.00 75.21 168 GLY B O 1
ATOM 7609 N N . GLN C 2 169 ? 172.370 296.620 325.137 1.00 73.63 169 GLN B N 1
ATOM 7610 C CA . GLN C 2 169 ? 172.008 295.567 326.084 1.00 73.63 169 GLN B CA 1
ATOM 7611 C C . GLN C 2 169 ? 173.238 294.825 326.587 1.00 73.63 169 GLN B C 1
ATOM 7612 O O . GLN C 2 169 ? 173.280 294.400 327.748 1.00 73.63 169 GLN B O 1
ATOM 7618 N N . SER C 2 170 ? 174.250 294.656 325.736 1.00 73.02 170 SER B N 1
ATOM 7619 C CA . SER C 2 170 ? 175.437 293.918 326.151 1.00 73.02 170 SER B CA 1
ATOM 7620 C C . SER C 2 170 ? 176.350 294.762 327.030 1.00 73.02 170 SER B C 1
ATOM 7621 O O . SER C 2 170 ? 177.147 294.222 327.804 1.00 73.02 170 SER B O 1
ATOM 7624 N N . PHE C 2 171 ? 176.268 296.088 326.918 1.00 70.62 171 PHE B N 1
ATOM 7625 C CA . PHE C 2 171 ? 177.125 296.974 327.697 1.00 70.62 171 PHE B CA 1
ATOM 7626 C C . PHE C 2 171 ? 176.406 297.607 328.881 1.00 70.62 171 PHE B C 1
ATOM 7627 O O . PHE C 2 171 ? 176.781 298.703 329.305 1.00 70.62 171 PHE B O 1
ATOM 7635 N N . LYS C 2 172 ? 175.390 296.941 329.432 1.00 69.07 172 LYS B N 1
ATOM 7636 C CA . LYS C 2 172 ? 174.663 297.520 330.557 1.00 69.07 172 LYS B CA 1
ATOM 7637 C C . LYS C 2 172 ? 175.565 297.694 331.772 1.00 69.07 172 LYS B C 1
ATOM 7638 O O . LYS C 2 172 ? 175.528 298.735 332.436 1.00 69.07 172 LYS B O 1
ATOM 7644 N N . ARG C 2 173 ? 176.389 296.687 332.074 1.00 72.88 173 ARG B N 1
ATOM 7645 C CA . ARG C 2 173 ? 177.259 296.764 333.246 1.00 72.88 173 ARG B CA 1
ATOM 7646 C C . ARG C 2 173 ? 178.356 297.800 333.057 1.00 72.88 173 ARG B C 1
ATOM 7647 O O . ARG C 2 173 ? 178.747 298.483 334.010 1.00 72.88 173 ARG B O 1
ATOM 7655 N N . TYR C 2 174 ? 178.883 297.915 331.839 1.00 72.22 174 TYR B N 1
ATOM 7656 C CA . TYR C 2 174 ? 179.983 298.839 331.592 1.00 72.22 174 TYR B CA 1
ATOM 7657 C C . TYR C 2 174 ? 179.527 300.283 331.729 1.00 72.22 174 TYR B C 1
ATOM 7658 O O . TYR C 2 174 ? 180.182 301.091 332.397 1.00 72.22 174 TYR B O 1
ATOM 7667 N N . GLY C 2 175 ? 178.408 300.622 331.108 1.00 73.43 175 GLY B N 1
ATOM 7668 C CA . GLY C 2 175 ? 177.896 301.975 331.123 1.00 73.43 175 GLY B CA 1
ATOM 7669 C C . GLY C 2 175 ? 178.213 302.670 329.821 1.00 73.43 175 GLY B C 1
ATOM 7670 O O . GLY C 2 175 ? 179.321 303.178 329.632 1.00 73.43 175 GLY B O 1
ATOM 7671 N N . ALA C 2 176 ? 177.242 302.711 328.918 1.00 73.65 176 ALA B N 1
ATOM 7672 C CA . ALA C 2 176 ? 177.456 303.198 327.565 1.00 73.65 176 ALA B CA 1
ATOM 7673 C C . ALA C 2 176 ? 176.431 304.273 327.254 1.00 73.65 176 ALA B C 1
ATOM 7674 O O . ALA C 2 176 ? 175.224 304.038 327.364 1.00 73.65 176 ALA B O 1
ATOM 7676 N N . GLU C 2 177 ? 176.914 305.441 326.856 1.00 76.48 177 GLU B N 1
ATOM 7677 C CA . GLU C 2 177 ? 176.059 306.558 326.490 1.00 76.48 177 GLU B CA 1
ATOM 7678 C C . GLU C 2 177 ? 176.118 306.750 324.986 1.00 76.48 177 GLU B C 1
ATOM 7679 O O . GLU C 2 177 ? 177.104 307.278 324.461 1.00 76.48 177 GLU B O 1
ATOM 7681 N N . LEU C 2 178 ? 175.067 306.323 324.295 1.00 78.55 178 LEU B N 1
ATOM 7682 C CA . LEU C 2 178 ? 174.991 306.511 322.854 1.00 78.55 178 LEU B CA 1
ATOM 7683 C C . LEU C 2 178 ? 174.855 307.995 322.559 1.00 78.55 178 LEU B C 1
ATOM 7684 O O . LEU C 2 178 ? 173.780 308.573 322.749 1.00 78.55 178 LEU B O 1
ATOM 7689 N N . LEU C 2 179 ? 175.943 308.613 322.114 1.00 76.63 179 LEU B N 1
ATOM 7690 C CA . LEU C 2 179 ? 175.918 310.042 321.839 1.00 76.63 179 LEU B CA 1
ATOM 7691 C C . LEU C 2 179 ? 174.876 310.353 320.776 1.00 76.63 179 LEU B C 1
ATOM 7692 O O . LEU C 2 179 ? 174.781 309.667 319.755 1.00 76.63 179 LEU B O 1
ATOM 7697 N N . SER C 2 180 ? 174.076 311.386 321.027 1.00 76.35 180 SER B N 1
ATOM 7698 C CA . SER C 2 180 ? 172.986 311.748 320.135 1.00 76.35 180 SER B CA 1
ATOM 7699 C C . SER C 2 180 ? 172.789 313.254 320.168 1.00 76.35 180 SER B C 1
ATOM 7700 O O . SER C 2 180 ? 173.316 313.952 321.035 1.00 76.35 180 SER B O 1
ATOM 7703 N N . VAL C 2 181 ? 172.014 313.747 319.199 1.00 77.99 181 VAL B N 1
ATOM 7704 C CA . VAL C 2 181 ? 171.795 315.181 319.084 1.00 77.99 181 VAL B CA 1
ATOM 7705 C C . VAL C 2 181 ? 171.138 315.713 320.344 1.00 77.99 181 VAL B C 1
ATOM 7706 O O . VAL C 2 181 ? 170.355 315.020 321.003 1.00 77.99 181 VAL B O 1
ATOM 7710 N N . TYR C 2 182 ? 171.476 316.947 320.698 1.00 80.09 182 TYR B N 1
ATOM 7711 C CA . TYR C 2 182 ? 170.861 317.642 321.818 1.00 80.09 182 TYR B CA 1
ATOM 7712 C C . TYR C 2 182 ? 170.564 319.076 321.416 1.00 80.09 182 TYR B C 1
ATOM 7713 O O . TYR C 2 182 ? 171.438 319.773 320.893 1.00 80.09 182 TYR B O 1
ATOM 7722 N N . GLU C 2 183 ? 169.334 319.510 321.664 1.00 85.84 183 GLU B N 1
ATOM 7723 C CA . GLU C 2 183 ? 168.922 320.851 321.280 1.00 85.84 183 GLU B CA 1
ATOM 7724 C C . GLU C 2 183 ? 169.711 321.890 322.063 1.00 85.84 183 GLU B C 1
ATOM 7725 O O . GLU C 2 183 ? 170.148 321.643 323.189 1.00 85.84 183 GLU B O 1
ATOM 7731 N N . LYS C 2 184 ? 169.914 323.051 321.452 1.00 88.03 184 LYS B N 1
ATOM 7732 C CA . LYS C 2 184 ? 170.627 324.152 322.088 1.00 88.03 184 LYS B CA 1
ATOM 7733 C C . LYS C 2 184 ? 170.174 325.461 321.456 1.00 88.03 184 LYS B C 1
ATOM 7734 O O . LYS C 2 184 ? 170.631 325.816 320.365 1.00 88.03 184 LYS B O 1
ATOM 7740 N N . GLY C 2 185 ? 169.274 326.164 322.133 1.00 87.69 185 GLY B N 1
ATOM 7741 C CA . GLY C 2 185 ? 168.906 327.509 321.706 1.00 87.69 185 GLY B CA 1
ATOM 7742 C C . GLY C 2 185 ? 168.282 327.578 320.332 1.00 87.69 185 GLY B C 1
ATOM 7743 O O . GLY C 2 185 ? 168.353 328.621 319.671 1.00 87.69 185 GLY B O 1
ATOM 7744 N N . GLY C 2 186 ? 167.662 326.492 319.884 1.00 85.51 186 GLY B N 1
ATOM 7745 C CA . GLY C 2 186 ? 166.948 326.513 318.625 1.00 85.51 186 GLY B CA 1
ATOM 7746 C C . GLY C 2 186 ? 167.699 325.992 317.421 1.00 85.51 186 GLY B C 1
ATOM 7747 O O . GLY C 2 186 ? 167.094 325.867 316.348 1.00 85.51 186 GLY B O 1
ATOM 7748 N N . HIS C 2 187 ? 168.988 325.688 317.543 1.00 84.75 187 HIS B N 1
ATOM 7749 C CA . HIS C 2 187 ? 169.729 325.033 316.474 1.00 84.75 187 HIS B CA 1
ATOM 7750 C C . HIS C 2 187 ? 170.553 323.910 317.088 1.00 84.75 187 HIS B C 1
ATOM 7751 O O . HIS C 2 187 ? 171.320 324.138 318.027 1.00 84.75 187 HIS B O 1
ATOM 7758 N N . ALA C 2 188 ? 170.393 322.706 316.549 1.00 83.61 188 ALA B N 1
ATOM 7759 C CA . ALA C 2 188 ? 170.851 321.505 317.230 1.00 83.61 188 ALA B CA 1
ATOM 7760 C C . ALA C 2 188 ? 172.367 321.358 317.186 1.00 83.61 188 ALA B C 1
ATOM 7761 O O . ALA C 2 188 ? 173.048 321.958 316.352 1.00 83.61 188 ALA B O 1
ATOM 7763 N N . PHE C 2 189 ? 172.886 320.567 318.120 1.00 82.64 189 PHE B N 1
ATOM 7764 C CA . PHE C 2 189 ? 174.260 320.084 318.125 1.00 82.64 189 PHE B CA 1
ATOM 7765 C C . PHE C 2 189 ? 174.193 318.567 318.184 1.00 82.64 189 PHE B C 1
ATOM 7766 O O . PHE C 2 189 ? 173.374 318.014 318.921 1.00 82.64 189 PHE B O 1
ATOM 7774 N N . SER C 2 190 ? 175.044 317.891 317.423 1.00 81.27 190 SER B N 1
ATOM 7775 C CA . SER C 2 190 ? 175.101 316.436 317.460 1.00 81.27 190 SER B CA 1
ATOM 7776 C C . SER C 2 190 ? 176.303 316.017 318.293 1.00 81.27 190 SER B C 1
ATOM 7777 O O . SER C 2 190 ? 177.441 316.360 317.963 1.00 81.27 190 SER B O 1
ATOM 7780 N N . ALA C 2 191 ? 176.043 315.283 319.371 1.00 78.56 191 ALA B N 1
ATOM 7781 C CA . ALA C 2 191 ? 177.125 314.849 320.247 1.00 78.56 191 ALA B CA 1
ATOM 7782 C C . ALA C 2 191 ? 178.177 313.994 319.548 1.00 78.56 191 ALA B C 1
ATOM 7783 O O . ALA C 2 191 ? 179.372 314.221 319.799 1.00 78.56 191 ALA B O 1
ATOM 7785 N N . PRO C 2 192 ? 177.834 313.018 318.704 1.00 76.48 192 PRO B N 1
ATOM 7786 C CA . PRO C 2 192 ? 178.896 312.199 318.096 1.00 76.48 192 PRO B CA 1
ATOM 7787 C C . PRO C 2 192 ? 179.925 313.005 317.328 1.00 76.48 192 PRO B C 1
ATOM 7788 O O . PRO C 2 192 ? 181.109 312.653 317.338 1.00 76.48 192 PRO B O 1
ATOM 7792 N N . LEU C 2 193 ? 179.512 314.088 316.666 1.00 81.29 193 LEU B N 1
ATOM 7793 C CA . LEU C 2 193 ? 180.470 314.894 315.922 1.00 81.29 193 LEU B CA 1
ATOM 7794 C C . LEU C 2 193 ? 181.558 315.440 316.828 1.00 81.29 193 LEU B C 1
ATOM 7795 O O . LEU C 2 193 ? 182.692 315.658 316.385 1.00 81.29 193 LEU B O 1
ATOM 7800 N N . GLU C 2 194 ? 181.238 315.673 318.099 1.00 81.86 194 GLU B N 1
ATOM 7801 C CA . GLU C 2 194 ? 182.217 316.272 318.996 1.00 81.86 194 GLU B CA 1
ATOM 7802 C C . GLU C 2 194 ? 183.382 315.326 319.252 1.00 81.86 194 GLU B C 1
ATOM 7803 O O . GLU C 2 194 ? 184.539 315.759 319.303 1.00 81.86 194 GLU B O 1
ATOM 7809 N N . PHE C 2 195 ? 183.106 314.029 319.398 1.00 81.98 195 PHE B N 1
ATOM 7810 C CA . PHE C 2 195 ? 184.188 313.076 319.624 1.00 81.98 195 PHE B CA 1
ATOM 7811 C C . PHE C 2 195 ? 185.068 312.933 318.389 1.00 81.98 195 PHE B C 1
ATOM 7812 O O . PHE C 2 195 ? 186.303 312.920 318.486 1.00 81.98 195 PHE B O 1
ATOM 7820 N N . LEU C 2 196 ? 184.449 312.795 317.216 1.00 81.86 196 LEU B N 1
ATOM 7821 C CA . LEU C 2 196 ? 185.224 312.675 315.987 1.00 81.86 196 LEU B CA 1
ATOM 7822 C C . LEU C 2 196 ? 186.023 313.943 315.727 1.00 81.86 196 LEU B C 1
ATOM 7823 O O . LEU C 2 196 ? 187.098 313.899 315.120 1.00 81.86 196 LEU B O 1
ATOM 7828 N N . ALA C 2 197 ? 185.509 315.086 316.176 1.00 81.84 197 ALA B N 1
ATOM 7829 C CA . ALA C 2 197 ? 186.287 316.314 316.126 1.00 81.84 197 ALA B CA 1
ATOM 7830 C C . ALA C 2 197 ? 187.484 316.236 317.055 1.00 81.84 197 ALA B C 1
ATOM 7831 O O . ALA C 2 197 ? 188.615 316.520 316.645 1.00 81.84 197 ALA B O 1
ATOM 7833 N N . ARG C 2 198 ? 187.253 315.848 318.309 1.00 86.60 198 ARG B N 1
ATOM 7834 C CA . ARG C 2 198 ? 188.344 315.746 319.270 1.00 86.60 198 ARG B CA 1
ATOM 7835 C C . ARG C 2 198 ? 189.441 314.827 318.759 1.00 86.60 198 ARG B C 1
ATOM 7836 O O . ARG C 2 198 ? 190.624 315.029 319.055 1.00 86.60 198 ARG B O 1
ATOM 7844 N N . LEU C 2 199 ? 189.063 313.809 317.988 1.00 81.11 199 LEU B N 1
ATOM 7845 C CA . LEU C 2 199 ? 190.054 312.857 317.501 1.00 81.11 199 LEU B CA 1
ATOM 7846 C C . LEU C 2 199 ? 191.032 313.511 316.532 1.00 81.11 199 LEU B C 1
ATOM 7847 O O . LEU C 2 199 ? 192.211 313.150 316.495 1.00 81.11 199 LEU B O 1
ATOM 7852 N N . VAL C 2 200 ? 190.565 314.469 315.736 1.00 81.81 200 VAL B N 1
ATOM 7853 C CA . VAL C 2 200 ? 191.443 315.151 314.788 1.00 81.81 200 VAL B CA 1
ATOM 7854 C C . VAL C 2 200 ? 191.849 316.528 315.290 1.00 81.81 200 VAL B C 1
ATOM 7855 O O . VAL C 2 200 ? 193.015 316.915 315.189 1.00 81.81 200 VAL B O 1
ATOM 7859 N N . ASN C 2 201 ? 190.903 317.297 315.831 1.00 85.52 201 ASN B N 1
ATOM 7860 C CA . ASN C 2 201 ? 191.247 318.616 316.350 1.00 85.52 201 ASN B CA 1
ATOM 7861 C C . ASN C 2 201 ? 192.201 318.502 317.527 1.00 85.52 201 ASN B C 1
ATOM 7862 O O . ASN C 2 201 ? 193.133 319.301 317.662 1.00 85.52 201 ASN B O 1
ATOM 7867 N N . GLY C 2 202 ? 191.991 317.504 318.385 1.00 85.06 202 GLY B N 1
ATOM 7868 C CA . GLY C 2 202 ? 192.768 317.344 319.589 1.00 85.06 202 GLY B CA 1
ATOM 7869 C C . GLY C 2 202 ? 192.213 318.069 320.793 1.00 85.06 202 GLY B C 1
ATOM 7870 O O . GLY C 2 202 ? 192.608 317.757 321.921 1.00 85.06 202 GLY B O 1
ATOM 7871 N N . GLU C 2 203 ? 191.305 319.020 320.588 1.00 85.72 203 GLU B N 1
ATOM 7872 C CA . GLU C 2 203 ? 190.699 319.773 321.672 1.00 85.72 203 GLU B CA 1
ATOM 7873 C C . GLU C 2 203 ? 189.193 319.778 321.475 1.00 85.72 203 GLU B C 1
ATOM 7874 O O . GLU C 2 203 ? 188.702 319.847 320.346 1.00 85.72 203 GLU B O 1
ATOM 7880 N N . HIS C 2 204 ? 188.461 319.699 322.581 1.00 85.26 204 HIS B N 1
ATOM 7881 C CA . HIS C 2 204 ? 187.009 319.625 322.500 1.00 85.26 204 HIS B CA 1
ATOM 7882 C C . HIS C 2 204 ? 186.448 320.947 321.999 1.00 85.26 204 HIS B C 1
ATOM 7883 O O . HIS C 2 204 ? 186.445 321.944 322.727 1.00 85.26 204 HIS B O 1
ATOM 7890 N N . ILE C 2 205 ? 185.975 320.956 320.757 1.00 83.02 205 ILE B N 1
ATOM 7891 C CA . ILE C 2 205 ? 185.352 322.144 320.185 1.00 83.02 205 ILE B CA 1
ATOM 7892 C C . ILE C 2 205 ? 183.902 321.825 319.855 1.00 83.02 205 ILE B C 1
ATOM 7893 O O . ILE C 2 205 ? 183.635 320.900 319.078 1.00 83.02 205 ILE B O 1
ATOM 7898 N N . PRO C 2 206 ? 182.941 322.544 320.420 1.00 82.79 206 PRO B N 1
ATOM 7899 C CA . PRO C 2 206 ? 181.543 322.324 320.037 1.00 82.79 206 PRO B CA 1
ATOM 7900 C C . PRO C 2 206 ? 181.317 322.707 318.584 1.00 82.79 206 PRO B C 1
ATOM 7901 O O . PRO C 2 206 ? 181.669 323.807 318.155 1.00 82.79 206 PRO B O 1
ATOM 7905 N N . MET C 2 207 ? 180.734 321.783 317.824 1.00 87.04 207 MET B N 1
ATOM 7906 C CA . MET C 2 207 ? 180.410 322.018 316.419 1.00 87.04 207 MET B CA 1
ATOM 7907 C C . MET C 2 207 ? 178.918 321.784 316.233 1.00 87.04 207 MET B C 1
ATOM 7908 O O . MET C 2 207 ? 178.410 320.710 316.613 1.00 87.04 207 MET B O 1
ATOM 7913 N N . PRO C 2 208 ? 178.187 322.725 315.660 1.00 82.98 208 PRO B N 1
ATOM 7914 C CA . PRO C 2 208 ? 176.742 322.543 315.516 1.00 82.98 208 PRO B CA 1
ATOM 7915 C C . PRO C 2 208 ? 176.373 321.783 314.258 1.00 82.98 208 PRO B C 1
ATOM 7916 O O . PRO C 2 208 ? 177.206 321.588 313.367 1.00 82.98 208 PRO B O 1
ATOM 7920 N N . ILE C 2 209 ? 175.120 321.340 314.183 1.00 84.31 209 ILE B N 1
ATOM 7921 C CA . ILE C 2 209 ? 174.610 320.764 312.950 1.00 84.31 209 ILE B CA 1
ATOM 7922 C C . ILE C 2 209 ? 174.183 321.874 312.010 1.00 84.31 209 ILE B C 1
ATOM 7923 O O . ILE C 2 209 ? 173.247 322.632 312.296 1.00 84.31 209 ILE B O 1
ATOM 7928 N N . CYS C 2 210 ? 174.858 321.968 310.872 1.00 85.92 210 CYS B N 1
ATOM 7929 C CA . CYS C 2 210 ? 174.544 322.969 309.868 1.00 85.92 210 CYS B CA 1
ATOM 7930 C C . CYS C 2 210 ? 174.149 322.273 308.575 1.00 85.92 210 CYS B C 1
ATOM 7931 O O . CYS C 2 210 ? 174.223 321.050 308.451 1.00 85.92 210 CYS B O 1
ATOM 7934 N N . ARG C 2 211 ? 173.728 323.082 307.604 1.00 81.17 211 ARG B N 1
ATOM 7935 C CA . ARG C 2 211 ? 173.196 322.535 306.364 1.00 81.17 211 ARG B CA 1
ATOM 7936 C C . ARG C 2 211 ? 174.288 321.900 305.516 1.00 81.17 211 ARG B C 1
ATOM 7937 O O . ARG C 2 211 ? 173.989 321.206 304.539 1.00 81.17 211 ARG B O 1
ATOM 7945 N N . ASP C 2 212 ? 175.549 322.118 305.870 1.00 85.85 212 ASP B N 1
ATOM 7946 C CA . ASP C 2 212 ? 176.664 321.654 305.061 1.00 85.85 212 ASP B CA 1
ATOM 7947 C C . ASP C 2 212 ? 176.891 320.156 305.233 1.00 85.85 212 ASP B C 1
ATOM 7948 O O . ASP C 2 212 ? 176.146 319.457 305.926 1.00 85.85 212 ASP B O 1
ATOM 7953 N N . ARG C 2 213 ? 177.935 319.664 304.572 1.00 87.33 213 ARG B N 1
ATOM 7954 C CA . ARG C 2 213 ? 178.476 318.355 304.904 1.00 87.33 213 ARG B CA 1
ATOM 7955 C C . ARG C 2 213 ? 179.546 318.511 305.977 1.00 87.33 213 ARG B C 1
ATOM 7956 O O . ARG C 2 213 ? 180.317 319.474 305.974 1.00 87.33 213 ARG B O 1
ATOM 7964 N N . PHE C 2 214 ? 179.585 317.559 306.907 1.00 83.65 214 PHE B N 1
ATOM 7965 C CA . PHE C 2 214 ? 180.321 317.773 308.147 1.00 83.65 214 PHE B CA 1
ATOM 7966 C C . PHE C 2 214 ? 181.822 317.812 307.916 1.00 83.65 214 PHE B C 1
ATOM 7967 O O . PHE C 2 214 ? 182.531 318.575 308.582 1.00 83.65 214 PHE B O 1
ATOM 7975 N N . SER C 2 215 ? 182.328 317.006 306.984 1.00 84.54 215 SER B N 1
ATOM 7976 C CA . SER C 2 215 ? 183.768 316.944 306.773 1.00 84.54 215 SER B CA 1
ATOM 7977 C C . SER C 2 215 ? 184.301 318.252 306.209 1.00 84.54 215 SER B C 1
ATOM 7978 O O . SER C 2 215 ? 185.517 318.481 306.196 1.00 84.54 215 SER B O 1
ATOM 7981 N N . ASP C 2 216 ? 183.411 319.114 305.719 1.00 83.96 216 ASP B N 1
ATOM 7982 C CA . ASP C 2 216 ? 183.849 320.388 305.166 1.00 83.96 216 ASP B CA 1
ATOM 7983 C C . ASP C 2 216 ? 184.524 321.249 306.224 1.00 83.96 216 ASP B C 1
ATOM 7984 O O . ASP C 2 216 ? 185.609 321.794 305.992 1.00 83.96 216 ASP B O 1
ATOM 7989 N N . TYR C 2 217 ? 183.908 321.373 307.393 1.00 81.24 217 TYR B N 1
ATOM 7990 C CA . TYR C 2 217 ? 184.323 322.365 308.372 1.00 81.24 217 TYR B CA 1
ATOM 7991 C C . TYR C 2 217 ? 184.582 321.785 309.753 1.00 81.24 217 TYR B C 1
ATOM 7992 O O . TYR C 2 217 ? 184.774 322.557 310.697 1.00 81.24 217 TYR B O 1
ATOM 8001 N N . MET C 2 218 ? 184.577 320.464 309.909 1.00 85.06 218 MET B N 1
ATOM 8002 C CA . MET C 2 218 ? 184.778 319.910 311.243 1.00 85.06 218 MET B CA 1
ATOM 8003 C C . MET C 2 218 ? 186.234 320.032 311.673 1.00 85.06 218 MET B C 1
ATOM 8004 O O . MET C 2 218 ? 186.543 319.966 312.866 1.00 85.06 218 MET B O 1
ATOM 8009 N N . ALA C 2 219 ? 187.142 320.217 310.715 1.00 82.34 219 ALA B N 1
ATOM 8010 C CA . ALA C 2 219 ? 188.568 320.359 311.010 1.00 82.34 219 ALA B CA 1
ATOM 8011 C C . ALA C 2 219 ? 188.895 321.834 311.220 1.00 82.34 219 ALA B C 1
ATOM 8012 O O . ALA C 2 219 ? 189.298 322.555 310.307 1.00 82.34 219 ALA B O 1
ATOM 8014 N N . VAL C 2 220 ? 188.723 322.282 312.462 1.00 80.81 220 VAL B N 1
ATOM 8015 C CA . VAL C 2 220 ? 189.127 323.637 312.813 1.00 80.81 220 VAL B CA 1
ATOM 8016 C C . VAL C 2 220 ? 190.645 323.754 312.811 1.00 80.81 220 VAL B C 1
ATOM 8017 O O . VAL C 2 220 ? 191.205 324.759 312.359 1.00 80.81 220 VAL B O 1
ATOM 8021 N N . ASN C 2 221 ? 191.332 322.735 313.305 1.00 81.14 221 ASN B N 1
ATOM 8022 C CA . ASN C 2 221 ? 192.783 322.717 313.362 1.00 81.14 221 ASN B CA 1
ATOM 8023 C C . ASN C 2 221 ? 193.315 321.707 312.357 1.00 81.14 221 ASN B C 1
ATOM 8024 O O . ASN C 2 221 ? 192.954 320.527 312.408 1.00 81.14 221 ASN B O 1
ATOM 8029 N N . ARG C 2 222 ? 194.165 322.166 311.451 1.00 77.30 222 ARG B N 1
ATOM 8030 C CA . ARG C 2 222 ? 194.788 321.257 310.514 1.00 77.30 222 ARG B CA 1
ATOM 8031 C C . ARG C 2 222 ? 196.185 320.900 310.989 1.00 77.30 222 ARG B C 1
ATOM 8032 O O . ARG C 2 222 ? 197.026 321.792 311.160 1.00 77.30 222 ARG B O 1
ATOM 8040 N N . PRO C 2 223 ? 196.451 319.628 311.269 1.00 75.26 223 PRO B N 1
ATOM 8041 C CA . PRO C 2 223 ? 197.806 319.234 311.666 1.00 75.26 223 PRO B CA 1
ATOM 8042 C C . PRO C 2 223 ? 198.798 319.417 310.528 1.00 75.26 223 PRO B C 1
ATOM 8043 O O . PRO C 2 223 ? 198.491 319.163 309.362 1.00 75.26 223 PRO B O 1
ATOM 8047 N N . MET C 2 224 ? 199.999 319.859 310.885 1.00 74.89 224 MET B N 1
ATOM 8048 C CA . MET C 2 224 ? 201.108 319.984 309.954 1.00 74.89 224 MET B CA 1
ATOM 8049 C C . MET C 2 224 ? 202.173 318.968 310.330 1.00 74.89 224 MET B C 1
ATOM 8050 O O . MET C 2 224 ? 202.651 318.962 311.469 1.00 74.89 224 MET B O 1
ATOM 8055 N N . PHE C 2 225 ? 202.543 318.115 309.380 1.00 71.86 225 PHE B N 1
ATOM 8056 C CA . PHE C 2 225 ? 203.544 317.084 309.601 1.00 71.86 225 PHE B CA 1
ATOM 8057 C C . PHE C 2 225 ? 204.859 317.501 308.966 1.00 71.86 225 PHE B C 1
ATOM 8058 O O . PHE C 2 225 ? 204.888 318.311 308.037 1.00 71.86 225 PHE B O 1
ATOM 8066 N N . SER C 2 226 ? 205.949 316.942 309.481 1.00 74.42 226 SER B N 1
ATOM 8067 C CA . SER C 2 226 ? 207.272 317.287 308.989 1.00 74.42 226 SER B CA 1
ATOM 8068 C C . SER C 2 226 ? 207.456 316.802 307.559 1.00 74.42 226 SER B C 1
ATOM 8069 O O . SER C 2 226 ? 206.827 315.836 307.120 1.00 74.42 226 SER B O 1
ATOM 8072 N N . LYS C 2 227 ? 208.329 317.493 306.825 1.00 74.22 227 LYS B N 1
ATOM 8073 C CA . LYS C 2 227 ? 208.568 317.141 305.431 1.00 74.22 227 LYS B CA 1
ATOM 8074 C C . LYS C 2 227 ? 209.114 315.724 305.311 1.00 74.22 227 LYS B C 1
ATOM 8075 O O . LYS C 2 227 ? 208.676 314.951 304.450 1.00 74.22 227 LYS B O 1
ATOM 8081 N N . TRP C 2 228 ? 210.071 315.363 306.172 1.00 75.20 228 TRP B N 1
ATOM 8082 C CA . TRP C 2 228 ? 210.553 313.988 306.213 1.00 75.20 228 TRP B CA 1
ATOM 8083 C C . TRP C 2 228 ? 209.553 313.079 306.914 1.00 75.20 228 TRP B C 1
ATOM 8084 O O . TRP C 2 228 ? 209.514 311.872 306.659 1.00 75.20 228 TRP B O 1
ATOM 8095 N N . GLY C 2 229 ? 208.747 313.639 307.811 1.00 78.33 229 GLY B N 1
ATOM 8096 C CA . GLY C 2 229 ? 207.662 312.909 308.425 1.00 78.33 229 GLY B CA 1
ATOM 8097 C C . GLY C 2 229 ? 207.964 312.273 309.763 1.00 78.33 229 GLY B C 1
ATOM 8098 O O . GLY C 2 229 ? 207.151 311.472 310.240 1.00 78.33 229 GLY B O 1
ATOM 8099 N N . GLU C 2 230 ? 209.098 312.594 310.387 1.00 81.38 230 GLU B N 1
ATOM 8100 C CA . GLU C 2 230 ? 209.436 311.961 311.657 1.00 81.38 230 GLU B CA 1
ATOM 8101 C C . GLU C 2 230 ? 208.437 312.327 312.751 1.00 81.38 230 GLU B C 1
ATOM 8102 O O . GLU C 2 230 ? 208.031 311.466 313.540 1.00 81.38 230 GLU B O 1
ATOM 8108 N N . VAL C 2 231 ? 208.023 313.594 312.811 1.00 74.28 231 VAL B N 1
ATOM 8109 C CA . VAL C 2 231 ? 207.116 314.075 313.845 1.00 74.28 231 VAL B CA 1
ATOM 8110 C C . VAL C 2 231 ? 206.053 314.956 313.206 1.00 74.28 231 VAL B C 1
ATOM 8111 O O . VAL C 2 231 ? 206.172 315.382 312.057 1.00 74.28 231 VAL B O 1
ATOM 8115 N N . GLY C 2 232 ? 205.002 315.233 313.978 1.00 71.39 232 GLY B N 1
ATOM 8116 C CA . GLY C 2 232 ? 203.933 316.089 313.521 1.00 71.39 232 GLY B CA 1
ATOM 8117 C C . GLY C 2 232 ? 203.710 317.233 314.489 1.00 71.39 232 GLY B C 1
ATOM 8118 O O . GLY C 2 232 ? 204.098 317.175 315.655 1.00 71.39 232 GLY B O 1
ATOM 8119 N N . GLU C 2 233 ? 203.074 318.288 313.982 1.00 72.48 233 GLU B N 1
ATOM 8120 C CA . GLU C 2 233 ? 202.825 319.490 314.766 1.00 72.48 233 GLU B CA 1
ATOM 8121 C C . GLU C 2 233 ? 201.358 319.877 314.679 1.00 72.48 233 GLU B C 1
ATOM 8122 O O . GLU C 2 233 ? 200.757 319.813 313.604 1.00 72.48 233 GLU B O 1
ATOM 8128 N N . LEU C 2 234 ? 200.796 320.284 315.812 1.00 74.32 234 LEU B N 1
ATOM 8129 C CA . LEU C 2 234 ? 199.413 320.722 315.920 1.00 74.32 234 LEU B CA 1
ATOM 8130 C C . LEU C 2 234 ? 199.370 322.024 316.703 1.00 74.32 234 LEU B C 1
ATOM 8131 O O . LEU C 2 234 ? 200.077 322.177 317.704 1.00 74.32 234 LEU B O 1
ATOM 8136 N N . ARG C 2 235 ? 198.538 322.959 316.255 1.00 73.90 235 ARG B N 1
ATOM 8137 C CA . ARG C 2 235 ? 198.502 324.309 316.804 1.00 73.90 235 ARG B CA 1
ATOM 8138 C C . ARG C 2 235 ? 197.249 324.511 317.645 1.00 73.90 235 ARG B C 1
ATOM 8139 O O . ARG C 2 235 ? 196.149 324.132 317.229 1.00 73.90 235 ARG B O 1
ATOM 8147 N N . SER C 2 236 ? 197.419 325.115 318.817 1.00 71.60 236 SER B N 1
ATOM 8148 C CA . SER C 2 236 ? 196.295 325.437 319.687 1.00 71.60 236 SER B CA 1
ATOM 8149 C C . SER C 2 236 ? 195.646 326.744 319.259 1.00 71.60 236 SER B C 1
ATOM 8150 O O . SER C 2 236 ? 196.243 327.811 319.383 1.00 71.60 236 SER B O 1
ATOM 8153 N N . LEU C 2 240 ? 201.546 325.470 321.123 1.00 74.60 240 LEU B N 1
ATOM 8154 C CA . LEU C 2 240 ? 201.460 324.424 320.114 1.00 74.60 240 LEU B CA 1
ATOM 8155 C C . LEU C 2 240 ? 201.847 323.073 320.704 1.00 74.60 240 LEU B C 1
ATOM 8156 O O . LEU C 2 240 ? 202.744 322.990 321.539 1.00 74.60 240 LEU B O 1
ATOM 8161 N N . ARG C 2 241 ? 201.158 322.020 320.275 1.00 72.53 241 ARG B N 1
ATOM 8162 C CA . ARG C 2 241 ? 201.417 320.663 320.742 1.00 72.53 241 ARG B CA 1
ATOM 8163 C C . ARG C 2 241 ? 201.890 319.827 319.564 1.00 72.53 241 ARG B C 1
ATOM 8164 O O . ARG C 2 241 ? 201.173 319.685 318.570 1.00 72.53 241 ARG B O 1
ATOM 8172 N N . ARG C 2 242 ? 203.085 319.267 319.680 1.00 73.19 242 ARG B N 1
ATOM 8173 C CA . ARG C 2 242 ? 203.596 318.363 318.667 1.00 73.19 242 ARG B CA 1
ATOM 8174 C C . ARG C 2 242 ? 203.408 316.920 319.119 1.00 73.19 242 ARG B C 1
ATOM 8175 O O . ARG C 2 242 ? 203.315 316.625 320.313 1.00 73.19 242 ARG B O 1
ATOM 8183 N N . PHE C 2 243 ? 203.340 316.012 318.153 1.00 71.21 243 PHE B N 1
ATOM 8184 C CA . PHE C 2 243 ? 203.027 314.629 318.469 1.00 71.21 243 PHE B CA 1
ATOM 8185 C C . PHE C 2 243 ? 203.915 313.693 317.670 1.00 71.21 243 PHE B C 1
ATOM 8186 O O . PHE C 2 243 ? 204.386 314.032 316.583 1.00 71.21 243 PHE B O 1
ATOM 8194 N N . GLY C 2 244 ? 204.129 312.511 318.224 1.00 72.07 244 GLY B N 1
ATOM 8195 C CA . GLY C 2 244 ? 204.824 311.452 317.519 1.00 72.07 244 GLY B CA 1
ATOM 8196 C C . GLY C 2 244 ? 204.081 310.153 317.723 1.00 72.07 244 GLY B C 1
ATOM 8197 O O . GLY C 2 244 ? 203.331 309.990 318.687 1.00 72.07 244 GLY B O 1
ATOM 8198 N N . MET C 2 245 ? 204.290 309.219 316.799 1.00 74.52 245 MET B N 1
ATOM 8199 C CA . MET C 2 245 ? 203.498 307.999 316.768 1.00 74.52 245 MET B CA 1
ATOM 8200 C C . MET C 2 245 ? 204.389 306.777 316.888 1.00 74.52 245 MET B C 1
ATOM 8201 O O . MET C 2 245 ? 205.400 306.670 316.189 1.00 74.52 245 MET B O 1
ATOM 8206 N N . LEU C 2 246 ? 203.999 305.854 317.759 1.00 74.39 246 LEU B N 1
ATOM 8207 C CA . LEU C 2 246 ? 204.638 304.553 317.891 1.00 74.39 246 LEU B CA 1
ATOM 8208 C C . LEU C 2 246 ? 203.683 303.509 317.340 1.00 74.39 246 LEU B C 1
ATOM 8209 O O . LEU C 2 246 ? 202.541 303.412 317.796 1.00 74.39 246 LEU B O 1
ATOM 8214 N N . GLU C 2 247 ? 204.145 302.730 316.372 1.00 81.17 247 GLU B N 1
ATOM 8215 C CA . GLU C 2 247 ? 203.294 301.711 315.785 1.00 81.17 247 GLU B CA 1
ATOM 8216 C C . GLU C 2 247 ? 203.445 300.438 316.599 1.00 81.17 247 GLU B C 1
ATOM 8217 O O . GLU C 2 247 ? 204.564 299.977 316.845 1.00 81.17 247 GLU B O 1
ATOM 8223 N N . ILE C 2 248 ? 202.320 299.885 317.034 1.00 77.28 248 ILE B N 1
ATOM 8224 C CA . ILE C 2 248 ? 202.288 298.668 317.836 1.00 77.28 248 ILE B CA 1
ATOM 8225 C C . ILE C 2 248 ? 201.554 297.600 317.046 1.00 77.28 248 ILE B C 1
ATOM 8226 O O . ILE C 2 248 ? 200.404 297.806 316.639 1.00 77.28 248 ILE B O 1
ATOM 8231 N N . ARG C 2 249 ? 202.207 296.464 316.837 1.00 88.57 249 ARG B N 1
ATOM 8232 C CA . ARG C 2 249 ? 201.593 295.329 316.168 1.00 88.57 249 ARG B CA 1
ATOM 8233 C C . ARG C 2 249 ? 202.127 294.048 316.783 1.00 88.57 249 ARG B C 1
ATOM 8234 O O . ARG C 2 249 ? 203.333 293.788 316.733 1.00 88.57 249 ARG B O 1
ATOM 8242 N N . GLU C 2 250 ? 201.232 293.255 317.363 1.00 92.83 250 GLU B N 1
ATOM 8243 C CA . GLU C 2 250 ? 201.577 291.967 317.944 1.00 92.83 250 GLU B CA 1
ATOM 8244 C C . GLU C 2 250 ? 200.811 290.876 317.217 1.00 92.83 250 GLU B C 1
ATOM 8245 O O . GLU C 2 250 ? 199.595 290.982 317.029 1.00 92.83 250 GLU B O 1
ATOM 8251 N N . TYR C 2 251 ? 201.524 289.834 316.813 1.00 100.20 251 TYR B N 1
ATOM 8252 C CA . TYR C 2 251 ? 200.993 288.820 315.917 1.00 100.20 251 TYR B CA 1
ATOM 8253 C C . TYR C 2 251 ? 200.629 287.526 316.637 1.00 100.20 251 TYR B C 1
ATOM 8254 O O . TYR C 2 251 ? 199.996 286.655 316.034 1.00 100.20 251 TYR B O 1
ATOM 8263 N N . ASP C 2 252 ? 200.979 287.389 317.912 1.00 95.45 252 ASP B N 1
ATOM 8264 C CA . ASP C 2 252 ? 200.651 286.200 318.682 1.00 95.45 252 ASP B CA 1
ATOM 8265 C C . ASP C 2 252 ? 199.725 286.563 319.835 1.00 95.45 252 ASP B C 1
ATOM 8266 O O . ASP C 2 252 ? 199.538 287.736 320.167 1.00 95.45 252 ASP B O 1
ATOM 8271 N N . ASP C 2 253 ? 199.141 285.531 320.443 1.00 94.45 253 ASP B N 1
ATOM 8272 C CA . ASP C 2 253 ? 198.121 285.737 321.461 1.00 94.45 253 ASP B CA 1
ATOM 8273 C C . ASP C 2 253 ? 198.704 286.378 322.713 1.00 94.45 253 ASP B C 1
ATOM 8274 O O . ASP C 2 253 ? 199.834 286.090 323.114 1.00 94.45 253 ASP B O 1
ATOM 8279 N N . ALA C 2 254 ? 197.912 287.249 323.333 1.00 93.17 254 ALA B N 1
ATOM 8280 C CA . ALA C 2 254 ? 198.323 287.922 324.555 1.00 93.17 254 ALA B CA 1
ATOM 8281 C C . ALA C 2 254 ? 198.106 287.010 325.754 1.00 93.17 254 ALA B C 1
ATOM 8282 O O . ALA C 2 254 ? 197.078 286.337 325.859 1.00 93.17 254 ALA B O 1
ATOM 8284 N N . THR C 2 255 ? 199.084 286.990 326.660 1.00 95.51 255 THR B N 1
ATOM 8285 C CA . THR C 2 255 ? 198.977 286.147 327.844 1.00 95.51 255 THR B CA 1
ATOM 8286 C C . THR C 2 255 ? 197.897 286.655 328.794 1.00 95.51 255 THR B C 1
ATOM 8287 O O . THR C 2 255 ? 197.079 285.875 329.293 1.00 95.51 255 THR B O 1
ATOM 8291 N N . GLU C 2 256 ? 197.879 287.959 329.048 1.00 91.33 256 GLU B N 1
ATOM 8292 C CA . GLU C 2 256 ? 197.042 288.600 330.047 1.00 91.33 256 GLU B CA 1
ATOM 8293 C C . GLU C 2 256 ? 195.799 289.211 329.406 1.00 91.33 256 GLU B C 1
ATOM 8294 O O . GLU C 2 256 ? 195.841 289.643 328.252 1.00 91.33 256 GLU B O 1
ATOM 8300 N N . PRO C 2 257 ? 194.671 289.239 330.121 1.00 87.79 257 PRO B N 1
ATOM 8301 C CA . PRO C 2 257 ? 193.491 289.932 329.580 1.00 87.79 257 PRO B CA 1
ATOM 8302 C C . PRO C 2 257 ? 193.739 291.397 329.280 1.00 87.79 257 PRO B C 1
ATOM 8303 O O . PRO C 2 257 ? 193.117 291.951 328.366 1.00 87.79 257 PRO B O 1
ATOM 8307 N N . GLY C 2 258 ? 194.608 292.056 330.039 1.00 90.47 258 GLY B N 1
ATOM 8308 C CA . GLY C 2 258 ? 195.023 293.398 329.686 1.00 90.47 258 GLY B CA 1
ATOM 8309 C C . GLY C 2 258 ? 196.526 293.566 329.738 1.00 90.47 258 GLY B C 1
ATOM 8310 O O . GLY C 2 258 ? 197.128 293.502 330.813 1.00 90.47 258 GLY B O 1
ATOM 8311 N N . GLN C 2 259 ? 197.147 293.800 328.585 1.00 90.70 259 GLN B N 1
ATOM 8312 C CA . GLN C 2 259 ? 198.579 294.033 328.523 1.00 90.70 259 GLN B CA 1
ATOM 8313 C C . GLN C 2 259 ? 198.935 295.499 328.365 1.00 90.70 259 GLN B C 1
ATOM 8314 O O . GLN C 2 259 ? 200.099 295.860 328.565 1.00 90.70 259 GLN B O 1
ATOM 8320 N N . LEU C 2 260 ? 197.975 296.348 328.014 1.00 88.35 260 LEU B N 1
ATOM 8321 C CA . LEU C 2 260 ? 198.231 297.755 327.761 1.00 88.35 260 LEU B CA 1
ATOM 8322 C C . LEU C 2 260 ? 197.826 298.648 328.925 1.00 88.35 260 LEU B C 1
ATOM 8323 O O . LEU C 2 260 ? 197.912 299.874 328.811 1.00 88.35 260 LEU B O 1
ATOM 8328 N N . ASN C 2 261 ? 197.403 298.064 330.046 1.00 86.73 261 ASN B N 1
ATOM 8329 C CA . ASN C 2 261 ? 196.996 298.870 331.190 1.00 86.73 261 ASN B CA 1
ATOM 8330 C C . ASN C 2 261 ? 198.162 299.587 331.852 1.00 86.73 261 ASN B C 1
ATOM 8331 O O . ASN C 2 261 ? 197.927 300.432 332.721 1.00 86.73 261 ASN B O 1
ATOM 8336 N N . VAL C 2 262 ? 199.399 299.267 331.478 1.00 84.37 262 VAL B N 1
ATOM 8337 C CA . VAL C 2 262 ? 200.541 299.997 332.014 1.00 84.37 262 VAL B CA 1
ATOM 8338 C C . VAL C 2 262 ? 200.496 301.452 331.563 1.00 84.37 262 VAL B C 1
ATOM 8339 O O . VAL C 2 262 ? 200.986 302.350 332.258 1.00 84.37 262 VAL B O 1
ATOM 8343 N N . LEU C 2 263 ? 199.895 301.712 330.401 1.00 83.51 263 LEU B N 1
ATOM 8344 C CA . LEU C 2 263 ? 199.866 303.072 329.876 1.00 83.51 263 LEU B CA 1
ATOM 8345 C C . LEU C 2 263 ? 198.851 303.944 330.601 1.00 83.51 263 LEU B C 1
ATOM 8346 O O . LEU C 2 263 ? 198.942 305.175 330.541 1.00 83.51 263 LEU B O 1
ATOM 8351 N N . LEU C 2 264 ? 197.884 303.335 331.290 1.00 78.82 264 LEU B N 1
ATOM 8352 C CA . LEU C 2 264 ? 196.794 304.109 331.876 1.00 78.82 264 LEU B CA 1
ATOM 8353 C C . LEU C 2 264 ? 197.299 305.116 332.901 1.00 78.82 264 LEU B C 1
ATOM 8354 O O . LEU C 2 264 ? 196.632 306.119 333.169 1.00 78.82 264 LEU B O 1
ATOM 8359 N N . GLU C 2 265 ? 198.462 304.867 333.492 1.00 82.14 265 GLU B N 1
ATOM 8360 C CA . GLU C 2 265 ? 199.140 305.866 334.308 1.00 82.14 265 GLU B CA 1
ATOM 8361 C C . GLU C 2 265 ? 200.397 306.301 333.560 1.00 82.14 265 GLU B C 1
ATOM 8362 O O . GLU C 2 265 ? 201.219 305.468 333.168 1.00 82.14 265 GLU B O 1
ATOM 8368 N N . SER C 2 266 ? 200.513 307.601 333.316 1.00 80.39 266 SER B N 1
ATOM 8369 C CA . SER C 2 266 ? 201.618 308.148 332.546 1.00 80.39 266 SER B CA 1
ATOM 8370 C C . SER C 2 266 ? 201.593 309.658 332.677 1.00 80.39 266 SER B C 1
ATOM 8371 O O . SER C 2 266 ? 200.621 310.244 333.155 1.00 80.39 266 SER B O 1
ATOM 8374 N N . ASP C 2 267 ? 202.680 310.281 332.239 1.00 83.05 267 ASP B N 1
ATOM 8375 C CA . ASP C 2 267 ? 202.807 311.729 332.260 1.00 83.05 267 ASP B CA 1
ATOM 8376 C C . ASP C 2 267 ? 202.640 312.358 330.887 1.00 83.05 267 ASP B C 1
ATOM 8377 O O . ASP C 2 267 ? 203.005 313.521 330.706 1.00 83.05 267 ASP B O 1
ATOM 8382 N N . TYR C 2 268 ? 202.106 311.624 329.914 1.00 77.26 268 TYR B N 1
ATOM 8383 C CA . TYR C 2 268 ? 201.938 312.125 328.558 1.00 77.26 268 TYR B CA 1
ATOM 8384 C C . TYR C 2 268 ? 200.526 311.841 328.076 1.00 77.26 268 TYR B C 1
ATOM 8385 O O . TYR C 2 268 ? 200.016 310.734 328.260 1.00 77.26 268 TYR B O 1
ATOM 8394 N N . GLU C 2 269 ? 199.896 312.840 327.468 1.00 72.60 269 GLU B N 1
ATOM 8395 C CA . GLU C 2 269 ? 198.621 312.618 326.806 1.00 72.60 269 GLU B CA 1
ATOM 8396 C C . GLU C 2 269 ? 198.834 311.813 325.532 1.00 72.60 269 GLU B C 1
ATOM 8397 O O . GLU C 2 269 ? 199.863 311.943 324.867 1.00 72.60 269 GLU B O 1
ATOM 8403 N N . PHE C 2 270 ? 197.857 310.977 325.187 1.00 68.84 270 PHE B N 1
ATOM 8404 C CA . PHE C 2 270 ? 197.980 310.163 323.987 1.00 68.84 270 PHE B CA 1
ATOM 8405 C C . PHE C 2 270 ? 196.604 309.722 323.514 1.00 68.84 270 PHE B C 1
ATOM 8406 O O . PHE C 2 270 ? 195.605 309.865 324.222 1.00 68.84 270 PHE B O 1
ATOM 8414 N N . VAL C 2 271 ? 196.569 309.195 322.295 1.00 67.48 271 VAL B N 1
ATOM 8415 C CA . VAL C 2 271 ? 195.386 308.562 321.727 1.00 67.48 271 VAL B CA 1
ATOM 8416 C C . VAL C 2 271 ? 195.813 307.221 321.156 1.00 67.48 271 VAL B C 1
ATOM 8417 O O . VAL C 2 271 ? 196.725 307.162 320.325 1.00 67.48 271 VAL B O 1
ATOM 8421 N N . LEU C 2 272 ? 195.161 306.153 321.592 1.00 67.41 272 LEU B N 1
ATOM 8422 C CA . LEU C 2 272 ? 195.503 304.799 321.185 1.00 67.41 272 LEU B CA 1
ATOM 8423 C C . LEU C 2 272 ? 194.336 304.215 320.406 1.00 67.41 272 LEU B C 1
ATOM 8424 O O . LEU C 2 272 ? 193.198 304.242 320.881 1.00 67.41 272 LEU B O 1
ATOM 8429 N N . THR C 2 273 ? 194.612 303.683 319.220 1.00 67.43 273 THR B N 1
ATOM 8430 C CA . THR C 2 273 ? 193.569 303.289 318.284 1.00 67.43 273 THR B CA 1
ATOM 8431 C C . THR C 2 273 ? 193.650 301.804 317.964 1.00 67.43 273 THR B C 1
ATOM 8432 O O . THR C 2 273 ? 194.731 301.210 317.987 1.00 67.43 273 THR B O 1
ATOM 8436 N N . HIS C 2 274 ? 192.496 301.207 317.674 1.00 70.83 274 HIS B N 1
ATOM 8437 C CA . HIS C 2 274 ? 192.410 299.846 317.165 1.00 70.83 274 HIS B CA 1
ATOM 8438 C C . HIS C 2 274 ? 191.224 299.749 316.221 1.00 70.83 274 HIS B C 1
ATOM 8439 O O . HIS C 2 274 ? 190.125 300.200 316.556 1.00 70.83 274 HIS B O 1
ATOM 8446 N N . SER C 2 275 ? 191.441 299.151 315.058 1.00 73.42 275 SER B N 1
ATOM 8447 C CA . SER C 2 275 ? 190.387 298.928 314.085 1.00 73.42 275 SER B CA 1
ATOM 8448 C C . SER C 2 275 ? 190.190 297.436 313.900 1.00 73.42 275 SER B C 1
ATOM 8449 O O . SER C 2 275 ? 191.161 296.685 313.787 1.00 73.42 275 SER B O 1
ATOM 8452 N N . PHE C 2 276 ? 188.935 297.005 313.872 1.00 79.36 276 PHE B N 1
ATOM 8453 C CA . PHE C 2 276 ? 188.595 295.599 313.695 1.00 79.36 276 PHE B CA 1
ATOM 8454 C C . PHE C 2 276 ? 187.551 295.482 312.587 1.00 79.36 276 PHE B C 1
ATOM 8455 O O . PHE C 2 276 ? 186.348 295.434 312.838 1.00 79.36 276 PHE B O 1
ATOM 8463 N N . SER C 2 277 ? 188.027 295.427 311.347 1.00 82.83 277 SER B N 1
ATOM 8464 C CA . SER C 2 277 ? 187.149 295.124 310.231 1.00 82.83 277 SER B CA 1
ATOM 8465 C C . SER C 2 277 ? 186.988 293.618 310.116 1.00 82.83 277 SER B C 1
ATOM 8466 O O . SER C 2 277 ? 187.828 292.935 309.529 1.00 82.83 277 SER B O 1
ATOM 8469 N N . VAL C 2 278 ? 185.907 293.101 310.688 1.00 83.10 278 VAL B N 1
ATOM 8470 C CA . VAL C 2 278 ? 185.740 291.663 310.859 1.00 83.10 278 VAL B CA 1
ATOM 8471 C C . VAL C 2 278 ? 185.563 291.012 309.494 1.00 83.10 278 VAL B C 1
ATOM 8472 O O . VAL C 2 278 ? 184.634 291.338 308.747 1.00 83.10 278 VAL B O 1
ATOM 8476 N N . LEU C 2 279 ? 186.482 290.117 309.148 1.00 83.76 279 LEU B N 1
ATOM 8477 C CA . LEU C 2 279 ? 186.372 289.373 307.904 1.00 83.76 279 LEU B CA 1
ATOM 8478 C C . LEU C 2 279 ? 185.318 288.285 308.028 1.00 83.76 279 LEU B C 1
ATOM 8479 O O . LEU C 2 279 ? 185.139 287.688 309.091 1.00 83.76 279 LEU B O 1
ATOM 8484 N N . SER C 2 280 ? 184.612 288.035 306.932 1.00 88.61 280 SER B N 1
ATOM 8485 C CA . SER C 2 280 ? 183.683 286.923 306.894 1.00 88.61 280 SER B CA 1
ATOM 8486 C C . SER C 2 280 ? 184.443 285.600 306.932 1.00 88.61 280 SER B C 1
ATOM 8487 O O . SER C 2 280 ? 185.597 285.506 306.505 1.00 88.61 280 SER B O 1
ATOM 8490 N N . ARG C 2 281 ? 183.777 284.575 307.456 1.00 87.61 281 ARG B N 1
ATOM 8491 C CA . ARG C 2 281 ? 184.426 283.277 307.628 1.00 87.61 281 ARG B CA 1
ATOM 8492 C C . ARG C 2 281 ? 185.061 282.735 306.350 1.00 87.61 281 ARG B C 1
ATOM 8493 O O . ARG C 2 281 ? 186.205 282.251 306.425 1.00 87.61 281 ARG B O 1
ATOM 8501 N N . PRO C 2 282 ? 184.408 282.769 305.180 1.00 88.93 282 PRO B N 1
ATOM 8502 C CA . PRO C 2 282 ? 185.067 282.233 303.978 1.00 88.93 282 PRO B CA 1
ATOM 8503 C C . PRO C 2 282 ? 186.397 282.892 303.672 1.00 88.93 282 PRO B C 1
ATOM 8504 O O . PRO C 2 282 ? 187.322 282.216 303.209 1.00 88.93 282 PRO B O 1
ATOM 8508 N N . ALA C 2 283 ? 186.522 284.197 303.909 1.00 91.25 283 ALA B N 1
ATOM 8509 C CA . ALA C 2 283 ? 187.809 284.849 303.697 1.00 91.25 283 ALA B CA 1
ATOM 8510 C C . ALA C 2 283 ? 188.819 284.421 304.752 1.00 91.25 283 ALA B C 1
ATOM 8511 O O . ALA C 2 283 ? 190.016 284.297 304.465 1.00 91.25 283 ALA B O 1
ATOM 8513 N N . ALA C 2 284 ? 188.358 284.195 305.982 1.00 88.81 284 ALA B N 1
ATOM 8514 C CA . ALA C 2 284 ? 189.268 283.764 307.035 1.00 88.81 284 ALA B CA 1
ATOM 8515 C C . ALA C 2 284 ? 189.876 282.408 306.713 1.00 88.81 284 ALA B C 1
ATOM 8516 O O . ALA C 2 284 ? 191.082 282.199 306.904 1.00 88.81 284 ALA B O 1
ATOM 8518 N N . LYS C 2 285 ? 189.059 281.471 306.227 1.00 91.65 285 LYS B N 1
ATOM 8519 C CA . LYS C 2 285 ? 189.597 280.160 305.876 1.00 91.65 285 LYS B CA 1
ATOM 8520 C C . LYS C 2 285 ? 190.673 280.288 304.811 1.00 91.65 285 LYS B C 1
ATOM 8521 O O . LYS C 2 285 ? 191.740 279.664 304.909 1.00 91.65 285 LYS B O 1
ATOM 8527 N N . GLU C 2 286 ? 190.409 281.100 303.789 1.00 93.17 286 GLU B N 1
ATOM 8528 C CA . GLU C 2 286 ? 191.366 281.260 302.704 1.00 93.17 286 GLU B CA 1
ATOM 8529 C C . GLU C 2 286 ? 192.658 281.884 303.207 1.00 93.17 286 GLU B C 1
ATOM 8530 O O . GLU C 2 286 ? 193.751 281.459 302.814 1.00 93.17 286 GLU B O 1
ATOM 8536 N N . TYR C 2 287 ? 192.559 282.887 304.080 1.00 89.74 287 TYR B N 1
ATOM 8537 C CA . TYR C 2 287 ? 193.776 283.496 304.603 1.00 89.74 287 TYR B CA 1
ATOM 8538 C C . TYR C 2 287 ? 194.583 282.504 305.425 1.00 89.74 287 TYR B C 1
ATOM 8539 O O . TYR C 2 287 ? 195.814 282.453 305.317 1.00 89.74 287 TYR B O 1
ATOM 8548 N N . LEU C 2 288 ? 193.912 281.726 306.276 1.00 91.07 288 LEU B N 1
ATOM 8549 C CA . LEU C 2 288 ? 194.641 280.746 307.072 1.00 91.07 288 LEU B CA 1
ATOM 8550 C C . LEU C 2 288 ? 195.336 279.728 306.186 1.00 91.07 288 LEU B C 1
ATOM 8551 O O . LEU C 2 288 ? 196.497 279.384 306.424 1.00 91.07 288 LEU B O 1
ATOM 8556 N N . GLN C 2 289 ? 194.650 279.244 305.152 1.00 92.81 289 GLN B N 1
ATOM 8557 C CA . GLN C 2 289 ? 195.281 278.275 304.268 1.00 92.81 289 GLN B CA 1
ATOM 8558 C C . GLN C 2 289 ? 196.470 278.890 303.544 1.00 92.81 289 GLN B C 1
ATOM 8559 O O . GLN C 2 289 ? 197.520 278.248 303.404 1.00 92.81 289 GLN B O 1
ATOM 8565 N N . ARG C 2 290 ? 196.335 280.139 303.094 1.00 95.35 290 ARG B N 1
ATOM 8566 C CA . ARG C 2 290 ? 197.441 280.797 302.408 1.00 95.35 290 ARG B CA 1
ATOM 8567 C C . ARG C 2 290 ? 198.649 280.945 303.319 1.00 95.35 290 ARG B C 1
ATOM 8568 O O . ARG C 2 290 ? 199.778 280.627 302.926 1.00 95.35 290 ARG B O 1
ATOM 8576 N N . HIS C 2 291 ? 198.434 281.417 304.545 1.00 92.20 291 HIS B N 1
ATOM 8577 C CA . HIS C 2 291 ? 199.555 281.601 305.458 1.00 92.20 291 HIS B CA 1
ATOM 8578 C C . HIS C 2 291 ? 200.165 280.263 305.851 1.00 92.20 291 HIS B C 1
ATOM 8579 O O . HIS C 2 291 ? 201.384 280.153 306.016 1.00 92.20 291 HIS B O 1
ATOM 8586 N N . GLN C 2 292 ? 199.331 279.232 305.999 1.00 95.39 292 GLN B N 1
ATOM 8587 C CA . GLN C 2 292 ? 199.840 277.909 306.329 1.00 95.39 292 GLN B CA 1
ATOM 8588 C C . GLN C 2 292 ? 200.741 277.376 305.226 1.00 95.39 292 GLN B C 1
ATOM 8589 O O . GLN C 2 292 ? 201.841 276.882 305.494 1.00 95.39 292 GLN B O 1
ATOM 8595 N N . LYS C 2 293 ? 200.294 277.482 303.974 1.00 92.35 293 LYS B N 1
ATOM 8596 C CA . LYS C 2 293 ? 201.122 277.026 302.864 1.00 92.35 293 LYS B CA 1
ATOM 8597 C C . LYS C 2 293 ? 202.404 277.844 302.764 1.00 92.35 293 LYS B C 1
ATOM 8598 O O . LYS C 2 293 ? 203.482 277.295 302.506 1.00 92.35 293 LYS B O 1
ATOM 8604 N N . ASN C 2 294 ? 202.308 279.161 302.970 1.00 94.70 294 ASN B N 1
ATOM 8605 C CA . ASN C 2 294 ? 203.495 280.003 302.892 1.00 94.70 294 ASN B CA 1
ATOM 8606 C C . ASN C 2 294 ? 204.509 279.625 303.961 1.00 94.70 294 ASN B C 1
ATOM 8607 O O . ASN C 2 294 ? 205.716 279.589 303.698 1.00 94.70 294 ASN B O 1
ATOM 8612 N N . LEU C 2 295 ? 204.041 279.343 305.176 1.00 93.50 295 LEU B N 1
ATOM 8613 C CA . LEU C 2 295 ? 204.951 278.894 306.221 1.00 93.50 295 LEU B CA 1
ATOM 8614 C C . LEU C 2 295 ? 205.536 277.529 305.891 1.00 93.50 295 LEU B C 1
ATOM 8615 O O . LEU C 2 295 ? 206.697 277.247 306.209 1.00 93.50 295 LEU B O 1
ATOM 8620 N N . ILE C 2 296 ? 204.743 276.662 305.256 1.00 94.32 296 ILE B N 1
ATOM 8621 C CA . ILE C 2 296 ? 205.245 275.345 304.877 1.00 94.32 296 ILE B CA 1
ATOM 8622 C C . ILE C 2 296 ? 206.394 275.473 303.888 1.00 94.32 296 ILE B C 1
ATOM 8623 O O . ILE C 2 296 ? 207.421 274.798 304.016 1.00 94.32 296 ILE B O 1
ATOM 8628 N N . ASP C 2 297 ? 206.244 276.344 302.891 1.00 97.22 297 ASP B N 1
ATOM 8629 C CA . ASP C 2 297 ? 207.277 276.529 301.871 1.00 97.22 297 ASP B CA 1
ATOM 8630 C C . ASP C 2 297 ? 208.389 277.410 302.437 1.00 97.22 297 ASP B C 1
ATOM 8631 O O . ASP C 2 297 ? 208.366 278.639 302.346 1.00 97.22 297 ASP B O 1
ATOM 8636 N N . ALA C 2 298 ? 209.389 276.756 303.027 1.00 95.02 298 ALA B N 1
ATOM 8637 C CA . ALA C 2 298 ? 210.523 277.464 303.604 1.00 95.02 298 ALA B CA 1
ATOM 8638 C C . ALA C 2 298 ? 211.737 276.552 303.624 1.00 95.02 298 ALA B C 1
ATOM 8639 O O . ALA C 2 298 ? 211.613 275.326 303.540 1.00 95.02 298 ALA B O 1
ATOM 8641 N N . ARG C 2 299 ? 212.918 277.166 303.733 1.00 89.57 299 ARG B N 1
ATOM 8642 C CA . ARG C 2 299 ? 214.155 276.393 303.812 1.00 89.57 299 ARG B CA 1
ATOM 8643 C C . ARG C 2 299 ? 214.283 275.689 305.156 1.00 89.57 299 ARG B C 1
ATOM 8644 O O . ARG C 2 299 ? 214.770 274.555 305.227 1.00 89.57 299 ARG B O 1
ATOM 8652 N N . ASP C 2 300 ? 213.875 276.350 306.231 1.00 89.27 300 ASP B N 1
ATOM 8653 C CA . ASP C 2 300 ? 213.905 275.777 307.567 1.00 89.27 300 ASP B CA 1
ATOM 8654 C C . ASP C 2 300 ? 212.480 275.628 308.074 1.00 89.27 300 ASP B C 1
ATOM 8655 O O . ASP C 2 300 ? 211.712 276.595 308.066 1.00 89.27 300 ASP B O 1
ATOM 8660 N N . VAL C 2 301 ? 212.128 274.428 308.511 1.00 92.27 301 VAL B N 1
ATOM 8661 C CA . VAL C 2 301 ? 210.774 274.133 308.957 1.00 92.27 301 VAL B CA 1
ATOM 8662 C C . VAL C 2 301 ? 210.709 274.329 310.466 1.00 92.27 301 VAL B C 1
ATOM 8663 O O . VAL C 2 301 ? 211.526 273.780 311.214 1.00 92.27 301 VAL B O 1
ATOM 8667 N N . ALA C 2 302 ? 209.748 275.135 310.909 1.00 100.16 302 ALA B N 1
ATOM 8668 C CA . ALA C 2 302 ? 209.501 275.371 312.326 1.00 100.16 302 ALA B CA 1
ATOM 8669 C C . ALA C 2 302 ? 208.236 274.614 312.708 1.00 100.16 302 ALA B C 1
ATOM 8670 O O . ALA C 2 302 ? 207.127 275.024 312.354 1.00 100.16 302 ALA B O 1
ATOM 8672 N N . THR C 2 303 ? 208.405 273.504 313.427 1.00 106.79 303 THR B N 1
ATOM 8673 C CA . THR C 2 303 ? 207.264 272.646 313.726 1.00 106.79 303 THR B CA 1
ATOM 8674 C C . THR C 2 303 ? 206.336 273.284 314.754 1.00 106.79 303 THR B C 1
ATOM 8675 O O . THR C 2 303 ? 205.139 272.981 314.787 1.00 106.79 303 THR B O 1
ATOM 8679 N N . ASP C 2 304 ? 206.870 274.162 315.602 1.00 104.38 304 ASP B N 1
ATOM 8680 C CA . ASP C 2 304 ? 206.047 274.778 316.639 1.00 104.38 304 ASP B CA 1
ATOM 8681 C C . ASP C 2 304 ? 205.047 275.764 316.043 1.00 104.38 304 ASP B C 1
ATOM 8682 O O . ASP C 2 304 ? 203.846 275.710 316.342 1.00 104.38 304 ASP B O 1
ATOM 8687 N N . GLN C 2 305 ? 205.522 276.666 315.182 1.00 100.60 305 GLN B N 1
ATOM 8688 C CA . GLN C 2 305 ? 204.643 277.694 314.639 1.00 100.60 305 GLN B CA 1
ATOM 8689 C C . GLN C 2 305 ? 203.573 277.094 313.737 1.00 100.60 305 GLN B C 1
ATOM 8690 O O . GLN C 2 305 ? 202.411 277.516 313.779 1.00 100.60 305 GLN B O 1
ATOM 8696 N N . ILE C 2 306 ? 203.941 276.113 312.910 1.00 101.32 306 ILE B N 1
ATOM 8697 C CA . ILE C 2 306 ? 202.964 275.508 312.011 1.00 101.32 306 ILE B CA 1
ATOM 8698 C C . ILE C 2 306 ? 201.891 274.778 312.808 1.00 101.32 306 ILE B C 1
ATOM 8699 O O . ILE C 2 306 ? 200.700 274.837 312.477 1.00 101.32 306 ILE B O 1
ATOM 8704 N N . GLU C 2 307 ? 202.288 274.095 313.885 1.00 104.86 307 GLU B N 1
ATOM 8705 C CA . GLU C 2 307 ? 201.307 273.425 314.727 1.00 104.86 307 GLU B CA 1
ATOM 8706 C C . GLU C 2 307 ? 200.389 274.431 315.406 1.00 104.86 307 GLU B C 1
ATOM 8707 O O . GLU C 2 307 ? 199.179 274.202 315.509 1.00 104.86 307 GLU B O 1
ATOM 8713 N N . GLU C 2 308 ? 200.940 275.555 315.871 1.00 106.77 308 GLU B N 1
ATOM 8714 C CA . GLU C 2 308 ? 200.092 276.573 316.485 1.00 106.77 308 GLU B CA 1
ATOM 8715 C C . GLU C 2 308 ? 199.076 277.121 315.489 1.00 106.77 308 GLU B C 1
ATOM 8716 O O . GLU C 2 308 ? 197.898 277.297 315.823 1.00 106.77 308 GLU B O 1
ATOM 8722 N N . ILE C 2 309 ? 199.513 277.397 314.260 1.00 103.61 309 ILE B N 1
ATOM 8723 C CA . ILE C 2 309 ? 198.591 277.951 313.273 1.00 103.61 309 ILE B CA 1
ATOM 8724 C C . ILE C 2 309 ? 197.528 276.927 312.897 1.00 103.61 309 ILE B C 1
ATOM 8725 O O . ILE C 2 309 ? 196.357 277.272 312.697 1.00 103.61 309 ILE B O 1
ATOM 8730 N N . ASP C 2 310 ? 197.913 275.654 312.793 1.00 102.53 310 ASP B N 1
ATOM 8731 C CA . ASP C 2 310 ? 196.926 274.619 312.504 1.00 102.53 310 ASP B CA 1
ATOM 8732 C C . ASP C 2 310 ? 195.918 274.488 313.642 1.00 102.53 310 ASP B C 1
ATOM 8733 O O . ASP C 2 310 ? 194.717 274.295 313.406 1.00 102.53 310 ASP B O 1
ATOM 8738 N N . GLU C 2 311 ? 196.389 274.591 314.888 1.00 101.58 311 GLU B N 1
ATOM 8739 C CA . GLU C 2 311 ? 195.469 274.567 316.020 1.00 101.58 311 GLU B CA 1
ATOM 8740 C C . GLU C 2 311 ? 194.502 275.736 315.962 1.00 101.58 311 GLU B C 1
ATOM 8741 O O . GLU C 2 311 ? 193.309 275.569 316.225 1.00 101.58 311 GLU B O 1
ATOM 8747 N N . ALA C 2 312 ? 194.994 276.928 315.623 1.00 101.04 312 ALA B N 1
ATOM 8748 C CA . ALA C 2 312 ? 194.103 278.077 315.495 1.00 101.04 312 ALA B CA 1
ATOM 8749 C C . ALA C 2 312 ? 193.081 277.859 314.382 1.00 101.04 312 ALA B C 1
ATOM 8750 O O . ALA C 2 312 ? 191.903 278.218 314.521 1.00 101.04 312 ALA B O 1
ATOM 8752 N N . LEU C 2 313 ? 193.518 277.266 313.269 1.00 100.63 313 LEU B N 1
ATOM 8753 C CA . LEU C 2 313 ? 192.592 276.937 312.192 1.00 100.63 313 LEU B CA 1
ATOM 8754 C C . LEU C 2 313 ? 191.495 276.004 312.682 1.00 100.63 313 LEU B C 1
ATOM 8755 O O . LEU C 2 313 ? 190.314 276.202 312.372 1.00 100.63 313 LEU B O 1
ATOM 8760 N N . ASN C 2 314 ? 191.867 274.982 313.455 1.00 100.56 314 ASN B N 1
ATOM 8761 C CA . ASN C 2 314 ? 190.866 274.075 314.010 1.00 100.56 314 ASN B CA 1
ATOM 8762 C C . ASN C 2 314 ? 189.936 274.806 314.972 1.00 100.56 314 ASN B C 1
ATOM 8763 O O . ASN C 2 314 ? 188.731 274.538 315.006 1.00 100.56 314 ASN B O 1
ATOM 8768 N N . GLN C 2 315 ? 190.482 275.730 315.762 1.00 96.84 315 GLN B N 1
ATOM 8769 C CA . GLN C 2 315 ? 189.671 276.454 316.735 1.00 96.84 315 GLN B CA 1
ATOM 8770 C C . GLN C 2 315 ? 188.662 277.363 316.048 1.00 96.84 315 GLN B C 1
ATOM 8771 O O . GLN C 2 315 ? 187.598 277.649 316.609 1.00 96.84 315 GLN B O 1
ATOM 8777 N N . LEU C 2 316 ? 188.979 277.831 314.838 1.00 95.20 316 LEU B N 1
ATOM 8778 C CA . LEU C 2 316 ? 188.129 278.832 314.191 1.00 95.20 316 LEU B CA 1
ATOM 8779 C C . LEU C 2 316 ? 186.701 278.332 313.988 1.00 95.20 316 LEU B C 1
ATOM 8780 O O . LEU C 2 316 ? 185.739 279.070 314.227 1.00 95.20 316 LEU B O 1
ATOM 8785 N N . ILE C 2 317 ? 186.538 277.093 313.531 1.00 91.94 317 ILE B N 1
ATOM 8786 C CA . ILE C 2 317 ? 185.193 276.548 313.369 1.00 91.94 317 ILE B CA 1
ATOM 8787 C C . ILE C 2 317 ? 184.557 276.263 314.723 1.00 91.94 317 ILE B C 1
ATOM 8788 O O . ILE C 2 317 ? 183.388 276.595 314.956 1.00 91.94 317 ILE B O 1
ATOM 8793 N N . SER C 2 318 ? 185.310 275.645 315.636 1.00 96.63 318 SER B N 1
ATOM 8794 C CA . SER C 2 318 ? 184.799 275.189 316.925 1.00 96.63 318 SER B CA 1
ATOM 8795 C C . SER C 2 318 ? 184.708 276.302 317.959 1.00 96.63 318 SER B C 1
ATOM 8796 O O . SER C 2 318 ? 183.619 276.585 318.462 1.00 96.63 318 SER B O 1
ATOM 8799 N N . GLY C 2 319 ? 185.824 276.938 318.301 1.00 91.47 319 GLY B N 1
ATOM 8800 C CA . GLY C 2 319 ? 185.736 278.118 319.131 1.00 91.47 319 GLY B CA 1
ATOM 8801 C C . GLY C 2 319 ? 185.328 279.266 318.239 1.00 91.47 319 GLY B C 1
ATOM 8802 O O . GLY C 2 319 ? 186.146 279.782 317.480 1.00 91.47 319 GLY B O 1
ATOM 8803 N N . HIS C 2 320 ? 184.058 279.665 318.307 1.00 91.22 320 HIS B N 1
ATOM 8804 C CA . HIS C 2 320 ? 183.473 280.548 317.297 1.00 91.22 320 HIS B CA 1
ATOM 8805 C C . HIS C 2 320 ? 183.853 281.993 317.593 1.00 91.22 320 HIS B C 1
ATOM 8806 O O . HIS C 2 320 ? 183.059 282.800 318.081 1.00 91.22 320 HIS B O 1
ATOM 8813 N N . PHE C 2 321 ? 185.101 282.325 317.272 1.00 86.27 321 PHE B N 1
ATOM 8814 C CA . PHE C 2 321 ? 185.608 283.687 317.338 1.00 86.27 321 PHE B CA 1
ATOM 8815 C C . PHE C 2 321 ? 185.891 284.163 315.920 1.00 86.27 321 PHE B C 1
ATOM 8816 O O . PHE C 2 321 ? 186.463 283.421 315.117 1.00 86.27 321 PHE B O 1
ATOM 8824 N N . VAL C 2 322 ? 185.477 285.383 315.610 1.00 82.71 322 VAL B N 1
ATOM 8825 C CA . VAL C 2 322 ? 185.689 285.917 314.275 1.00 82.71 322 VAL B CA 1
ATOM 8826 C C . VAL C 2 322 ? 187.069 286.559 314.198 1.00 82.71 322 VAL B C 1
ATOM 8827 O O . VAL C 2 322 ? 187.648 286.976 315.201 1.00 82.71 322 VAL B O 1
ATOM 8831 N N . MET C 2 323 ? 187.608 286.624 312.987 1.00 82.46 323 MET B N 1
ATOM 8832 C CA . MET C 2 323 ? 188.885 287.272 312.736 1.00 82.46 323 MET B CA 1
ATOM 8833 C C . MET C 2 323 ? 188.663 288.521 311.902 1.00 82.46 323 MET B C 1
ATOM 8834 O O . MET C 2 323 ? 187.767 288.560 311.054 1.00 82.46 323 MET B O 1
ATOM 8839 N N . GLY C 2 324 ? 189.476 289.544 312.152 1.00 82.45 324 GLY B N 1
ATOM 8840 C CA . GLY C 2 324 ? 189.392 290.769 311.389 1.00 82.45 324 GLY B CA 1
ATOM 8841 C C . GLY C 2 324 ? 190.758 291.406 311.255 1.00 82.45 324 GLY B C 1
ATOM 8842 O O . GLY C 2 324 ? 191.714 291.037 311.937 1.00 82.45 324 GLY B O 1
ATOM 8843 N N . GLU C 2 325 ? 190.835 292.371 310.343 1.00 83.88 325 GLU B N 1
ATOM 8844 C CA . GLU C 2 325 ? 192.064 293.128 310.181 1.00 83.88 325 GLU B CA 1
ATOM 8845 C C . GLU C 2 325 ? 192.235 294.094 311.338 1.00 83.88 325 GLU B C 1
ATOM 8846 O O . GLU C 2 325 ? 191.283 294.750 311.767 1.00 83.88 325 GLU B O 1
ATOM 8852 N N . HIS C 2 326 ? 193.455 294.179 311.852 1.00 79.15 326 HIS B N 1
ATOM 8853 C CA . HIS C 2 326 ? 193.734 294.926 313.067 1.00 79.15 326 HIS B CA 1
ATOM 8854 C C . HIS C 2 326 ? 194.996 295.749 312.887 1.00 79.15 326 HIS B C 1
ATOM 8855 O O . HIS C 2 326 ? 195.939 295.312 312.221 1.00 79.15 326 HIS B O 1
ATOM 8862 N N . HIS C 2 327 ? 195.004 296.941 313.478 1.00 73.40 327 HIS B N 1
ATOM 8863 C CA . HIS C 2 327 ? 196.170 297.807 313.499 1.00 73.40 327 HIS B CA 1
ATOM 8864 C C . HIS C 2 327 ? 196.077 298.701 314.722 1.00 73.40 327 HIS B C 1
ATOM 8865 O O . HIS C 2 327 ? 194.986 299.153 315.080 1.00 73.40 327 HIS B O 1
ATOM 8872 N N . CYS C 2 328 ? 197.213 298.949 315.365 1.00 68.30 328 CYS B N 1
ATOM 8873 C CA . CYS C 2 328 ? 197.258 299.717 316.602 1.00 68.30 328 CYS B CA 1
ATOM 8874 C C . CYS C 2 328 ? 198.291 300.820 316.456 1.00 68.30 328 CYS B C 1
ATOM 8875 O O . CYS C 2 328 ? 199.418 300.563 316.027 1.00 68.30 328 CYS B O 1
ATOM 8878 N N . THR C 2 329 ? 197.906 302.042 316.808 1.00 67.52 329 THR B N 1
ATOM 8879 C CA . THR C 2 329 ? 198.787 303.196 316.737 1.00 67.52 329 THR B CA 1
ATOM 8880 C C . THR C 2 329 ? 198.671 303.982 318.029 1.00 67.52 329 THR B C 1
ATOM 8881 O O . THR C 2 329 ? 197.565 304.173 318.542 1.00 67.52 329 THR B O 1
ATOM 8885 N N . LEU C 2 330 ? 199.802 304.439 318.545 1.00 66.96 330 LEU B N 1
ATOM 8886 C CA . LEU C 2 330 ? 199.846 305.266 319.742 1.00 66.96 330 LEU B CA 1
ATOM 8887 C C . LEU C 2 330 ? 200.323 306.650 319.339 1.00 66.96 330 LEU B C 1
ATOM 8888 O O . LEU C 2 330 ? 201.369 306.783 318.700 1.00 66.96 330 LEU B O 1
ATOM 8893 N N . THR C 2 331 ? 199.562 307.673 319.705 1.00 67.73 331 THR B N 1
ATOM 8894 C CA . THR C 2 331 ? 199.857 309.048 319.308 1.00 67.73 331 THR B CA 1
ATOM 8895 C C . THR C 2 331 ? 200.057 309.890 320.560 1.00 67.73 331 THR B C 1
ATOM 8896 O O . THR C 2 331 ? 199.117 310.516 321.054 1.00 67.73 331 THR B O 1
ATOM 8900 N N . VAL C 2 332 ? 201.285 309.920 321.063 1.00 67.79 332 VAL B N 1
ATOM 8901 C CA . VAL C 2 332 ? 201.595 310.675 322.272 1.00 67.79 332 VAL B CA 1
ATOM 8902 C C . VAL C 2 332 ? 201.561 312.162 321.965 1.00 67.79 332 VAL B C 1
ATOM 8903 O O . VAL C 2 332 ? 201.487 312.576 320.805 1.00 67.79 332 VAL B O 1
ATOM 8907 N N . TYR C 2 333 ? 201.604 312.979 323.013 1.00 70.64 333 TYR B N 1
ATOM 8908 C CA . TYR C 2 333 ? 201.611 314.430 322.879 1.00 70.64 333 TYR B CA 1
ATOM 8909 C C . TYR C 2 333 ? 202.708 315.011 323.757 1.00 70.64 333 TYR B C 1
ATOM 8910 O O . TYR C 2 333 ? 202.794 314.689 324.944 1.00 70.64 333 TYR B O 1
ATOM 8919 N N . GLY C 2 334 ? 203.533 315.861 323.177 1.00 77.89 334 GLY B N 1
ATOM 8920 C CA . GLY C 2 334 ? 204.562 316.557 323.927 1.00 77.89 334 GLY B CA 1
ATOM 8921 C C . GLY C 2 334 ? 204.784 317.938 323.360 1.00 77.89 334 GLY B C 1
ATOM 8922 O O . GLY C 2 334 ? 204.726 318.139 322.149 1.00 77.89 334 GLY B O 1
ATOM 8923 N N . GLU C 2 335 ? 205.044 318.894 324.250 1.00 80.42 335 GLU B N 1
ATOM 8924 C CA . GLU C 2 335 ? 205.165 320.282 323.822 1.00 80.42 335 GLU B CA 1
ATOM 8925 C C . GLU C 2 335 ? 206.332 320.472 322.863 1.00 80.42 335 GLU B C 1
ATOM 8926 O O . GLU C 2 335 ? 206.202 321.156 321.842 1.00 80.42 335 GLU B O 1
ATOM 8932 N N . THR C 2 336 ? 207.472 319.866 323.163 1.00 80.21 336 THR B N 1
ATOM 8933 C CA . THR C 2 336 ? 208.666 319.999 322.348 1.00 80.21 336 THR B CA 1
ATOM 8934 C C . THR C 2 336 ? 209.052 318.632 321.802 1.00 80.21 336 THR B C 1
ATOM 8935 O O . THR C 2 336 ? 208.758 317.598 322.407 1.00 80.21 336 THR B O 1
ATOM 8939 N N . VAL C 2 337 ? 209.707 318.632 320.639 1.00 78.65 337 VAL B N 1
ATOM 8940 C CA . VAL C 2 337 ? 210.063 317.372 319.993 1.00 78.65 337 VAL B CA 1
ATOM 8941 C C . VAL C 2 337 ? 210.987 316.552 320.882 1.00 78.65 337 VAL B C 1
ATOM 8942 O O . VAL C 2 337 ? 210.873 315.322 320.947 1.00 78.65 337 VAL B O 1
ATOM 8946 N N . GLN C 2 338 ? 211.907 317.208 321.588 1.00 80.75 338 GLN B N 1
ATOM 8947 C CA . GLN C 2 338 ? 212.768 316.473 322.505 1.00 80.75 338 GLN B CA 1
ATOM 8948 C C . GLN C 2 338 ? 211.944 315.814 323.602 1.00 80.75 338 GLN B C 1
ATOM 8949 O O . GLN C 2 338 ? 212.170 314.648 323.947 1.00 80.75 338 GLN B O 1
ATOM 8955 N N . GLN C 2 339 ? 210.973 316.542 324.154 1.00 84.62 339 GLN B N 1
ATOM 8956 C CA . GLN C 2 339 ? 210.057 315.935 325.110 1.00 84.62 339 GLN B CA 1
ATOM 8957 C C . GLN C 2 339 ? 209.232 314.840 324.450 1.00 84.62 339 GLN B C 1
ATOM 8958 O O . GLN C 2 339 ? 208.932 313.817 325.077 1.00 84.62 339 GLN B O 1
ATOM 8964 N N . VAL C 2 340 ? 208.856 315.031 323.183 1.00 79.21 340 VAL B N 1
ATOM 8965 C CA . VAL C 2 340 ? 208.127 313.990 322.466 1.00 79.21 340 VAL B CA 1
ATOM 8966 C C . VAL C 2 340 ? 208.980 312.736 322.342 1.00 79.21 340 VAL B C 1
ATOM 8967 O O . VAL C 2 340 ? 208.500 311.619 322.561 1.00 79.21 340 VAL B O 1
ATOM 8971 N N . ARG C 2 341 ? 210.255 312.897 321.988 1.00 79.94 341 ARG B N 1
ATOM 8972 C CA . ARG C 2 341 ? 211.129 311.737 321.864 1.00 79.94 341 ARG B CA 1
ATOM 8973 C C . ARG C 2 341 ? 211.336 311.058 323.210 1.00 79.94 341 ARG B C 1
ATOM 8974 O O . ARG C 2 341 ? 211.389 309.826 323.290 1.00 79.94 341 ARG B O 1
ATOM 8982 N N . ASP C 2 342 ? 211.456 311.840 324.283 1.00 83.11 342 ASP B N 1
ATOM 8983 C CA . ASP C 2 342 ? 211.587 311.243 325.609 1.00 83.11 342 ASP B CA 1
ATOM 8984 C C . ASP C 2 342 ? 210.334 310.465 325.987 1.00 83.11 342 ASP B C 1
ATOM 8985 O O . ASP C 2 342 ? 210.421 309.370 326.557 1.00 83.11 342 ASP B O 1
ATOM 8990 N N . ASN C 2 343 ? 209.161 311.019 325.685 1.00 80.91 343 ASN B N 1
ATOM 8991 C CA . ASN C 2 343 ? 207.918 310.312 325.959 1.00 80.91 343 ASN B CA 1
ATOM 8992 C C . ASN C 2 343 ? 207.837 309.027 325.151 1.00 80.91 343 ASN B C 1
ATOM 8993 O O . ASN C 2 343 ? 207.389 307.994 325.656 1.00 80.91 343 ASN B O 1
ATOM 8998 N N . LEU C 2 344 ? 208.269 309.074 323.891 1.00 80.08 344 LEU B N 1
ATOM 8999 C CA . LEU C 2 344 ? 208.290 307.867 323.076 1.00 80.08 344 LEU B CA 1
ATOM 9000 C C . LEU C 2 344 ? 209.221 306.823 323.672 1.00 80.08 344 LEU B C 1
ATOM 9001 O O . LEU C 2 344 ? 208.889 305.634 323.708 1.00 80.08 344 LEU B O 1
ATOM 9006 N N . ALA C 2 345 ? 210.395 307.248 324.136 1.00 81.95 345 ALA B N 1
ATOM 9007 C CA . ALA C 2 345 ? 211.333 306.303 324.733 1.00 81.95 345 ALA B CA 1
ATOM 9008 C C . ALA C 2 345 ? 210.745 305.670 325.985 1.00 81.95 345 ALA B C 1
ATOM 9009 O O . ALA C 2 345 ? 210.875 304.459 326.196 1.00 81.95 345 ALA B O 1
ATOM 9011 N N . HIS C 2 346 ? 210.094 306.473 326.827 1.00 82.44 346 HIS B N 1
ATOM 9012 C CA . HIS C 2 346 ? 209.496 305.927 328.039 1.00 82.44 346 HIS B CA 1
ATOM 9013 C C . HIS C 2 346 ? 208.353 304.976 327.711 1.00 82.44 346 HIS B C 1
ATOM 9014 O O . HIS C 2 346 ? 208.198 303.933 328.357 1.00 82.44 346 HIS B O 1
ATOM 9021 N N . ALA C 2 347 ? 207.542 305.317 326.710 1.00 80.73 347 ALA B N 1
ATOM 9022 C CA . ALA C 2 347 ? 206.466 304.424 326.301 1.00 80.73 347 ALA B CA 1
ATOM 9023 C C . ALA C 2 347 ? 207.018 303.118 325.756 1.00 80.73 347 ALA B C 1
ATOM 9024 O O . ALA C 2 347 ? 206.483 302.044 326.041 1.00 80.73 347 ALA B O 1
ATOM 9026 N N . SER C 2 348 ? 208.092 303.188 324.970 1.00 80.23 348 SER B N 1
ATOM 9027 C CA . SER C 2 348 ? 208.696 301.975 324.438 1.00 80.23 348 SER B CA 1
ATOM 9028 C C . SER C 2 348 ? 209.269 301.114 325.553 1.00 80.23 348 SER B C 1
ATOM 9029 O O . SER C 2 348 ? 209.139 299.888 325.523 1.00 80.23 348 SER B O 1
ATOM 9032 N N . ALA C 2 349 ? 209.912 301.735 326.543 1.00 82.31 349 ALA B N 1
ATOM 9033 C CA . ALA C 2 349 ? 210.448 300.966 327.663 1.00 82.31 349 ALA B CA 1
ATOM 9034 C C . ALA C 2 349 ? 209.331 300.309 328.464 1.00 82.31 349 ALA B C 1
ATOM 9035 O O . ALA C 2 349 ? 209.436 299.135 328.846 1.00 82.31 349 ALA B O 1
ATOM 9037 N N . ALA C 2 350 ? 208.251 301.047 328.727 1.00 82.18 350 ALA B N 1
ATOM 9038 C CA . ALA C 2 350 ? 207.123 300.471 329.449 1.00 82.18 350 ALA B CA 1
ATOM 9039 C C . ALA C 2 350 ? 206.495 299.333 328.661 1.00 82.18 350 ALA B C 1
ATOM 9040 O O . ALA C 2 350 ? 206.093 298.317 329.234 1.00 82.18 350 ALA B O 1
ATOM 9042 N N . MET C 2 351 ? 206.392 299.493 327.343 1.00 86.17 351 MET B N 1
ATOM 9043 C CA . MET C 2 351 ? 205.853 298.429 326.509 1.00 86.17 351 MET B CA 1
ATOM 9044 C C . MET C 2 351 ? 206.758 297.208 326.512 1.00 86.17 351 MET B C 1
ATOM 9045 O O . MET C 2 351 ? 206.273 296.074 326.517 1.00 86.17 351 MET B O 1
ATOM 9050 N N . LEU C 2 352 ? 208.077 297.418 326.492 1.00 83.65 352 LEU B N 1
ATOM 9051 C CA . LEU C 2 352 ? 209.006 296.296 326.460 1.00 83.65 352 LEU B CA 1
ATOM 9052 C C . LEU C 2 352 ? 209.144 295.629 327.818 1.00 83.65 352 LEU B C 1
ATOM 9053 O O . LEU C 2 352 ? 209.668 294.514 327.904 1.00 83.65 352 LEU B O 1
ATOM 9058 N N . ASP C 2 353 ? 208.698 296.285 328.891 1.00 88.91 353 ASP B N 1
ATOM 9059 C CA . ASP C 2 353 ? 208.538 295.560 330.147 1.00 88.91 353 ASP B CA 1
ATOM 9060 C C . ASP C 2 353 ? 207.533 294.429 329.976 1.00 88.91 353 ASP B C 1
ATOM 9061 O O . ASP C 2 353 ? 207.769 293.302 330.422 1.00 88.91 353 ASP B O 1
ATOM 9066 N N . VAL C 2 354 ? 206.410 294.718 329.326 1.00 89.18 354 VAL B N 1
ATOM 9067 C CA . VAL C 2 354 ? 205.564 293.675 328.769 1.00 89.18 354 VAL B CA 1
ATOM 9068 C C . VAL C 2 354 ? 206.219 293.151 327.493 1.00 89.18 354 VAL B C 1
ATOM 9069 O O . VAL C 2 354 ? 207.182 293.723 326.984 1.00 89.18 354 VAL B O 1
ATOM 9073 N N . ALA C 2 355 ? 205.743 292.022 326.989 1.00 92.09 355 ALA B N 1
ATOM 9074 C CA . ALA C 2 355 ? 206.318 291.465 325.767 1.00 92.09 355 ALA B CA 1
ATOM 9075 C C . ALA C 2 355 ? 205.621 292.024 324.526 1.00 92.09 355 ALA B C 1
ATOM 9076 O O . ALA C 2 355 ? 205.034 291.304 323.722 1.00 92.09 355 ALA B O 1
ATOM 9078 N N . VAL C 2 356 ? 205.694 293.342 324.383 1.00 85.37 356 VAL B N 1
ATOM 9079 C CA . VAL C 2 356 ? 205.183 294.034 323.209 1.00 85.37 356 VAL B CA 1
ATOM 9080 C C . VAL C 2 356 ? 206.249 295.011 322.738 1.00 85.37 356 VAL B C 1
ATOM 9081 O O . VAL C 2 356 ? 206.711 295.850 323.516 1.00 85.37 356 VAL B O 1
ATOM 9085 N N . LEU C 2 357 ? 206.635 294.900 321.470 1.00 80.09 357 LEU B N 1
ATOM 9086 C CA . LEU C 2 357 ? 207.730 295.702 320.943 1.00 80.09 357 LEU B CA 1
ATOM 9087 C C . LEU C 2 357 ? 207.181 296.773 320.014 1.00 80.09 357 LEU B C 1
ATOM 9088 O O . LEU C 2 357 ? 206.722 296.442 318.911 1.00 80.09 357 LEU B O 1
ATOM 9093 N N . PRO C 2 358 ? 207.198 298.046 320.402 1.00 79.18 358 PRO B N 1
ATOM 9094 C CA . PRO C 2 358 ? 206.705 299.096 319.504 1.00 79.18 358 PRO B CA 1
ATOM 9095 C C . PRO C 2 358 ? 207.668 299.312 318.350 1.00 79.18 358 PRO B C 1
ATOM 9096 O O . PRO C 2 358 ? 208.886 299.322 318.534 1.00 79.18 358 PRO B O 1
ATOM 9100 N N . LYS C 2 359 ? 207.114 299.500 317.158 1.00 80.78 359 LYS B N 1
ATOM 9101 C CA . LYS C 2 359 ? 207.911 299.853 315.999 1.00 80.78 359 LYS B CA 1
ATOM 9102 C C . LYS C 2 359 ? 207.746 301.338 315.729 1.00 80.78 359 LYS B C 1
ATOM 9103 O O . LYS C 2 359 ? 206.657 301.769 315.328 1.00 80.78 359 LYS B O 1
ATOM 9109 N N . PRO C 2 360 ? 208.778 302.151 315.943 1.00 78.74 360 PRO B N 1
ATOM 9110 C CA . PRO C 2 360 ? 208.637 303.595 315.736 1.00 78.74 360 PRO B CA 1
ATOM 9111 C C . PRO C 2 360 ? 208.300 303.921 314.290 1.00 78.74 360 PRO B C 1
ATOM 9112 O O . PRO C 2 360 ? 208.720 303.230 313.362 1.00 78.74 360 PRO B O 1
ATOM 9116 N N . VAL C 2 361 ? 207.523 304.983 314.109 1.00 82.89 361 VAL B N 1
ATOM 9117 C CA . VAL C 2 361 ? 207.126 305.449 312.789 1.00 82.89 361 VAL B CA 1
ATOM 9118 C C . VAL C 2 361 ? 207.976 306.659 312.438 1.00 82.89 361 VAL B C 1
ATOM 9119 O O . VAL C 2 361 ? 207.868 307.710 313.077 1.00 82.89 361 VAL B O 1
ATOM 9123 N N . ASP C 2 362 ? 208.826 306.511 311.426 1.00 86.54 362 ASP B N 1
ATOM 9124 C CA . ASP C 2 362 ? 209.626 307.612 310.911 1.00 86.54 362 ASP B CA 1
ATOM 9125 C C . ASP C 2 362 ? 208.979 308.293 309.719 1.00 86.54 362 ASP B C 1
ATOM 9126 O O . ASP C 2 362 ? 209.069 309.514 309.577 1.00 86.54 362 ASP B O 1
ATOM 9131 N N . LEU C 2 363 ? 208.329 307.521 308.860 1.00 83.99 363 LEU B N 1
ATOM 9132 C CA . LEU C 2 363 ? 207.585 308.043 307.730 1.00 83.99 363 LEU B CA 1
ATOM 9133 C C . LEU C 2 363 ? 206.251 307.316 307.689 1.00 83.99 363 LEU B C 1
ATOM 9134 O O . LEU C 2 363 ? 206.069 306.292 308.352 1.00 83.99 363 LEU B O 1
ATOM 9139 N N . ALA C 2 364 ? 205.312 307.870 306.930 1.00 80.04 364 ALA B N 1
ATOM 9140 C CA . ALA C 2 364 ? 203.914 307.452 306.875 1.00 80.04 364 ALA B CA 1
ATOM 9141 C C . ALA C 2 364 ? 203.207 307.804 308.170 1.00 80.04 364 ALA B C 1
ATOM 9142 O O . ALA C 2 364 ? 202.137 307.246 308.460 1.00 80.04 364 ALA B O 1
ATOM 9144 N N . LEU C 2 365 ? 203.773 308.712 308.967 1.00 77.28 365 LEU B N 1
ATOM 9145 C CA . LEU C 2 365 ? 203.061 309.218 310.131 1.00 77.28 365 LEU B CA 1
ATOM 9146 C C . LEU C 2 365 ? 201.767 309.894 309.707 1.00 77.28 365 LEU B C 1
ATOM 9147 O O . LEU C 2 365 ? 200.776 309.870 310.441 1.00 77.28 365 LEU B O 1
ATOM 9152 N N . GLU C 2 366 ? 201.761 310.501 308.521 1.00 78.20 366 GLU B N 1
ATOM 9153 C CA . GLU C 2 366 ? 200.528 311.068 307.991 1.00 78.20 366 GLU B CA 1
ATOM 9154 C C . GLU C 2 366 ? 199.471 309.992 307.805 1.00 78.20 366 GLU B C 1
ATOM 9155 O O . GLU C 2 366 ? 198.322 310.159 308.233 1.00 78.20 366 GLU B O 1
ATOM 9161 N N . ALA C 2 367 ? 199.843 308.877 307.176 1.00 77.15 367 ALA B N 1
ATOM 9162 C CA . ALA C 2 367 ? 198.888 307.796 306.960 1.00 77.15 367 ALA B CA 1
ATOM 9163 C C . ALA C 2 367 ? 198.404 307.222 308.282 1.00 77.15 367 ALA B C 1
ATOM 9164 O O . ALA C 2 367 ? 197.204 307.007 308.479 1.00 77.15 367 ALA B O 1
ATOM 9166 N N . GLY C 2 368 ? 199.328 306.981 309.210 1.00 73.63 368 GLY B N 1
ATOM 9167 C CA . GLY C 2 368 ? 198.936 306.426 310.493 1.00 73.63 368 GLY B CA 1
ATOM 9168 C C . GLY C 2 368 ? 198.006 307.344 311.262 1.00 73.63 368 GLY B C 1
ATOM 9169 O O . GLY C 2 368 ? 197.011 306.894 311.834 1.00 73.63 368 GLY B O 1
ATOM 9170 N N . TYR C 2 369 ? 198.313 308.641 311.286 1.00 73.40 369 TYR B N 1
ATOM 9171 C CA . TYR C 2 369 ? 197.450 309.584 311.985 1.00 73.40 369 TYR B CA 1
ATOM 9172 C C . TYR C 2 369 ? 196.083 309.677 311.334 1.00 73.40 369 TYR B C 1
ATOM 9173 O O . TYR C 2 369 ? 195.062 309.721 312.029 1.00 73.40 369 TYR B O 1
ATOM 9182 N N . TRP C 2 370 ? 196.033 309.727 310.002 1.00 70.92 370 TRP B N 1
ATOM 9183 C CA . TRP C 2 370 ? 194.735 309.779 309.345 1.00 70.92 370 TRP B CA 1
ATOM 9184 C C . TRP C 2 370 ? 193.993 308.464 309.482 1.00 70.92 370 TRP B C 1
ATOM 9185 O O . TRP C 2 370 ? 192.788 308.406 309.215 1.00 70.92 370 TRP B O 1
ATOM 9196 N N . ALA C 2 371 ? 194.685 307.403 309.888 1.00 72.90 371 ALA B N 1
ATOM 9197 C CA . ALA C 2 371 ? 194.000 306.141 310.129 1.00 72.90 371 ALA B CA 1
ATOM 9198 C C . ALA C 2 371 ? 193.130 306.204 311.375 1.00 72.90 371 ALA B C 1
ATOM 9199 O O . ALA C 2 371 ? 192.236 305.371 311.545 1.00 72.90 371 ALA B O 1
ATOM 9201 N N . GLN C 2 372 ? 193.374 307.173 312.258 1.00 70.01 372 GLN B N 1
ATOM 9202 C CA . GLN C 2 372 ? 192.638 307.213 313.515 1.00 70.01 372 GLN B CA 1
ATOM 9203 C C . GLN C 2 372 ? 191.157 307.480 313.292 1.00 70.01 372 GLN B C 1
ATOM 9204 O O . GLN C 2 372 ? 190.309 306.880 313.961 1.00 70.01 372 GLN B O 1
ATOM 9210 N N . LEU C 2 373 ? 190.828 308.367 312.367 1.00 70.54 373 LEU B N 1
ATOM 9211 C CA . LEU C 2 373 ? 189.433 308.720 312.153 1.00 70.54 373 LEU B CA 1
ATOM 9212 C C . LEU C 2 3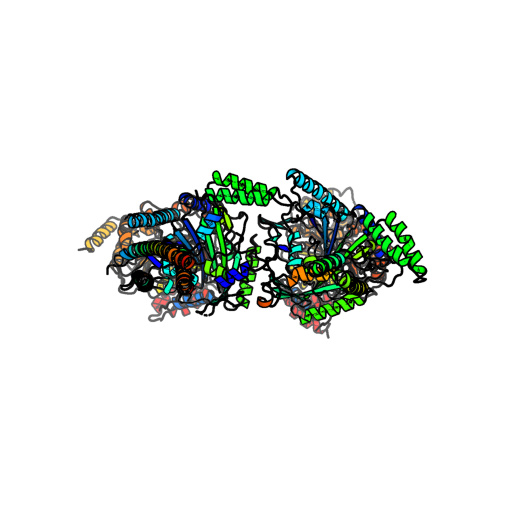73 ? 188.643 307.480 311.757 1.00 70.54 373 LEU B C 1
ATOM 9213 O O . LEU C 2 373 ? 189.062 306.750 310.851 1.00 70.54 373 LEU B O 1
ATOM 9218 N N . PRO C 2 374 ? 187.523 307.196 312.413 1.00 72.23 374 PRO B N 1
ATOM 9219 C CA . PRO C 2 374 ? 186.708 306.046 312.013 1.00 72.23 374 PRO B CA 1
ATOM 9220 C C . PRO C 2 374 ? 186.255 306.166 310.569 1.00 72.23 374 PRO B C 1
ATOM 9221 O O . PRO C 2 374 ? 186.030 307.267 310.063 1.00 72.23 374 PRO B O 1
ATOM 9225 N N . ALA C 2 375 ? 186.143 305.018 309.909 1.00 72.25 375 ALA B N 1
ATOM 9226 C CA . ALA C 2 375 ? 185.764 304.823 308.511 1.00 72.25 375 ALA B CA 1
ATOM 9227 C C . ALA C 2 375 ? 186.906 305.156 307.562 1.00 72.25 375 ALA B C 1
ATOM 9228 O O . ALA C 2 375 ? 186.683 305.180 306.351 1.00 72.25 375 ALA B O 1
ATOM 9230 N N . ASN C 2 376 ? 188.112 305.419 308.061 1.00 73.88 376 ASN B N 1
ATOM 9231 C CA . ASN C 2 376 ? 189.285 305.590 307.201 1.00 73.88 376 ASN B CA 1
ATOM 9232 C C . ASN C 2 376 ? 190.055 304.273 307.116 1.00 73.88 376 ASN B C 1
ATOM 9233 O O . ASN C 2 376 ? 191.102 304.079 307.733 1.00 73.88 376 ASN B O 1
ATOM 9238 N N . TRP C 2 377 ? 189.501 303.348 306.332 1.00 75.52 377 TRP B N 1
ATOM 9239 C CA . TRP C 2 377 ? 190.147 302.051 306.164 1.00 75.52 377 TRP B CA 1
ATOM 9240 C C . TRP C 2 377 ? 191.412 302.155 305.327 1.00 75.52 377 TRP B C 1
ATOM 9241 O O . TRP C 2 377 ? 192.416 301.499 305.624 1.00 75.52 377 TRP B O 1
ATOM 9252 N N . GLN C 2 378 ? 191.383 302.971 304.272 1.00 81.74 378 GLN B N 1
ATOM 9253 C CA . GLN C 2 378 ? 192.446 302.930 303.273 1.00 81.74 378 GLN B CA 1
ATOM 9254 C C . GLN C 2 378 ? 193.789 303.349 303.854 1.00 81.74 378 GLN B C 1
ATOM 9255 O O . GLN C 2 378 ? 194.829 302.786 303.492 1.00 81.74 378 GLN B O 1
ATOM 9261 N N . TRP C 2 379 ? 193.795 304.322 304.757 1.00 79.86 379 TRP B N 1
ATOM 9262 C CA . TRP C 2 379 ? 195.052 304.833 305.285 1.00 79.86 379 TRP B CA 1
ATOM 9263 C C . TRP C 2 379 ? 195.653 303.965 306.383 1.00 79.86 379 TRP B C 1
ATOM 9264 O O . TRP C 2 379 ? 196.641 304.382 306.995 1.00 79.86 379 TRP B O 1
ATOM 9275 N N . ARG C 2 380 ? 195.093 302.795 306.661 1.00 79.65 380 ARG B N 1
ATOM 9276 C CA . ARG C 2 380 ? 195.664 301.944 307.691 1.00 79.65 380 ARG B CA 1
ATOM 9277 C C . ARG C 2 380 ? 197.070 301.520 307.279 1.00 79.65 380 ARG B C 1
ATOM 9278 O O . ARG C 2 380 ? 197.269 301.078 306.140 1.00 79.65 380 ARG B O 1
ATOM 9286 N N . PRO C 2 381 ? 198.062 301.646 308.156 1.00 83.22 381 PRO B N 1
ATOM 9287 C CA . P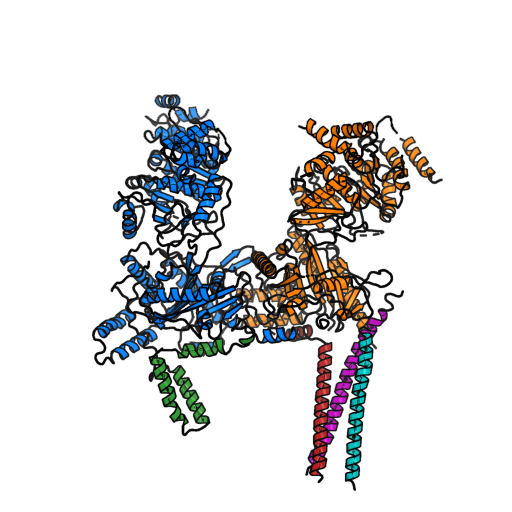RO C 2 381 ? 199.447 301.372 307.754 1.00 83.22 381 PRO B CA 1
ATOM 9288 C C . PRO C 2 381 ? 199.683 299.928 307.352 1.00 83.22 381 PRO B C 1
ATOM 9289 O O . PRO C 2 381 ? 200.093 299.655 306.223 1.00 83.22 381 PRO B O 1
ATOM 9293 N N . ARG C 2 382 ? 199.410 298.991 308.253 1.00 88.65 382 ARG B N 1
ATOM 9294 C CA . ARG C 2 382 ? 199.675 297.572 308.015 1.00 88.65 382 ARG B CA 1
ATOM 9295 C C . ARG C 2 382 ? 198.656 296.741 308.771 1.00 88.65 382 ARG B C 1
ATOM 9296 O O . ARG C 2 382 ? 198.922 296.245 309.872 1.00 88.65 382 ARG B O 1
ATOM 9304 N N . PRO C 2 383 ? 197.463 296.577 308.211 1.00 85.58 383 PRO B N 1
ATOM 9305 C CA . PRO C 2 383 ? 196.470 295.701 308.841 1.00 85.58 383 PRO B CA 1
ATOM 9306 C C . PRO C 2 383 ? 196.984 294.273 308.917 1.00 85.58 383 PRO B C 1
ATOM 9307 O O . PRO C 2 383 ? 197.669 293.792 308.014 1.00 85.58 383 PRO B O 1
ATOM 9311 N N . ALA C 2 384 ? 196.650 293.597 310.012 1.00 86.46 384 ALA B N 1
ATOM 9312 C CA . ALA C 2 384 ? 197.036 292.212 310.215 1.00 86.46 384 ALA B CA 1
ATOM 9313 C C . ALA C 2 384 ? 195.846 291.459 310.795 1.00 86.46 384 ALA B C 1
ATOM 9314 O O . ALA C 2 384 ? 195.257 291.907 311.792 1.00 86.46 384 ALA B O 1
ATOM 9316 N N . PRO C 2 385 ? 195.458 290.331 310.207 1.00 85.25 385 PRO B N 1
ATOM 9317 C CA . PRO C 2 385 ? 194.322 289.573 310.747 1.00 85.25 385 PRO B CA 1
ATOM 9318 C C . PRO C 2 385 ? 194.623 289.074 312.150 1.00 85.25 385 PRO B C 1
ATOM 9319 O O . PRO C 2 385 ? 195.620 288.389 312.386 1.00 85.25 385 PRO B O 1
ATOM 9323 N N . ILE C 2 386 ? 193.750 289.427 313.086 1.00 82.32 386 ILE B N 1
ATOM 9324 C CA . ILE C 2 386 ? 193.949 289.130 314.498 1.00 82.32 386 ILE B CA 1
ATOM 9325 C C . ILE C 2 386 ? 192.684 288.493 315.049 1.00 82.32 386 ILE B C 1
ATOM 9326 O O . ILE C 2 386 ? 191.573 288.965 314.785 1.00 82.32 386 ILE B O 1
ATOM 9331 N N . THR C 2 387 ? 192.857 287.415 315.811 1.00 81.03 387 THR B N 1
ATOM 9332 C CA . THR C 2 387 ? 191.724 286.725 316.404 1.00 81.03 387 THR B CA 1
ATOM 9333 C C . THR C 2 387 ? 190.976 287.653 317.350 1.00 81.03 387 THR B C 1
ATOM 9334 O O . THR C 2 387 ? 191.565 288.520 318.001 1.00 81.03 387 THR B O 1
ATOM 9338 N N . SER C 2 388 ? 189.660 287.459 317.428 1.00 79.67 388 SER B N 1
ATOM 9339 C CA . SER C 2 388 ? 188.836 288.346 318.238 1.00 79.67 388 SER B CA 1
ATOM 9340 C C . SER C 2 388 ? 189.270 288.329 319.695 1.00 79.67 388 SER B C 1
ATOM 9341 O O . SER C 2 388 ? 189.275 289.372 320.359 1.00 79.67 388 SER B O 1
ATOM 9344 N N . LEU C 2 389 ? 189.638 287.157 320.212 1.00 80.37 389 LEU B N 1
ATOM 9345 C CA . LEU C 2 389 ? 190.095 287.084 321.595 1.00 80.37 389 LEU B CA 1
ATOM 9346 C C . LEU C 2 389 ? 191.337 287.934 321.810 1.00 80.37 389 LEU B C 1
ATOM 9347 O O . LEU C 2 389 ? 191.444 288.644 322.816 1.00 80.37 389 LEU B O 1
ATOM 9352 N N . ASN C 2 390 ? 192.285 287.879 320.877 1.00 82.57 390 ASN B N 1
ATOM 9353 C CA . ASN C 2 390 ? 193.463 288.731 320.996 1.00 82.57 390 ASN B CA 1
ATOM 9354 C C . ASN C 2 390 ? 193.080 290.199 320.940 1.00 82.57 390 ASN B C 1
ATOM 9355 O O . ASN C 2 390 ? 193.662 291.027 321.647 1.00 82.57 390 ASN B O 1
ATOM 9360 N N . PHE C 2 391 ? 192.100 290.545 320.105 1.00 78.36 391 PHE B N 1
ATOM 9361 C CA . PHE C 2 391 ? 191.684 291.939 320.016 1.00 78.36 391 PHE B CA 1
ATOM 9362 C C . PHE C 2 391 ? 191.097 292.416 321.333 1.00 78.36 391 PHE B C 1
ATOM 9363 O O . PHE C 2 391 ? 191.414 293.512 321.807 1.00 78.36 391 PHE B O 1
ATOM 9371 N N . LEU C 2 392 ? 190.235 291.604 321.947 1.00 77.25 392 LEU B N 1
ATOM 9372 C CA . LEU C 2 392 ? 189.664 291.994 323.232 1.00 77.25 392 LEU B CA 1
ATOM 9373 C C . LEU C 2 392 ? 190.729 292.041 324.315 1.00 77.25 392 LEU B C 1
ATOM 9374 O O . LEU C 2 392 ? 190.670 292.884 325.214 1.00 77.25 392 LEU B O 1
ATOM 9379 N N . SER C 2 393 ? 191.707 291.140 324.253 1.00 82.49 393 SER B N 1
ATOM 9380 C CA . SER C 2 393 ? 192.787 291.166 325.231 1.00 82.49 393 SER B CA 1
ATOM 9381 C C . SER C 2 393 ? 193.628 292.427 325.086 1.00 82.49 393 SER B C 1
ATOM 9382 O O . SER C 2 393 ? 194.121 292.971 326.079 1.00 82.49 393 SER B O 1
ATOM 9385 N N . PHE C 2 394 ? 193.811 292.904 323.856 1.00 83.52 394 PHE B N 1
ATOM 9386 C CA . PHE C 2 394 ? 194.600 294.112 323.655 1.00 83.52 394 PHE B CA 1
ATOM 9387 C C . PHE C 2 394 ? 193.823 295.355 324.061 1.00 83.52 394 PHE B C 1
ATOM 9388 O O . PHE C 2 394 ? 194.406 296.323 324.557 1.00 83.52 394 PHE B O 1
ATOM 9396 N N . SER C 2 395 ? 192.510 295.351 323.854 1.00 78.79 395 SER B N 1
ATOM 9397 C CA . SER C 2 395 ? 191.671 296.513 324.144 1.00 78.79 395 SER B CA 1
ATOM 9398 C C . SER C 2 395 ? 190.426 296.106 324.920 1.00 78.79 395 SER B C 1
ATOM 9399 O O . SER C 2 395 ? 189.307 296.172 324.400 1.00 78.79 395 SER B O 1
ATOM 9402 N N . PRO C 2 396 ? 190.579 295.691 326.173 1.00 78.46 396 PRO B N 1
ATOM 9403 C CA . PRO C 2 396 ? 189.412 295.565 327.041 1.00 78.46 396 PRO B CA 1
ATOM 9404 C C . PRO C 2 396 ? 189.162 296.875 327.762 1.00 78.46 396 PRO B C 1
ATOM 9405 O O . PRO C 2 396 ? 190.087 297.626 328.079 1.00 78.46 396 PRO B O 1
ATOM 9409 N N . PHE C 2 397 ? 187.888 297.153 328.016 1.00 76.54 397 PHE B N 1
ATOM 9410 C CA . PHE C 2 397 ? 187.502 298.458 328.544 1.00 76.54 397 PHE B CA 1
ATOM 9411 C C . PHE C 2 397 ? 187.802 298.507 330.040 1.00 76.54 397 PHE B C 1
ATOM 9412 O O . PHE C 2 397 ? 186.925 298.406 330.900 1.00 76.54 397 PHE B O 1
ATOM 9420 N N . HIS C 2 398 ? 189.089 298.664 330.342 1.00 83.66 398 HIS B N 1
ATOM 9421 C CA . HIS C 2 398 ? 189.571 298.850 331.704 1.00 83.66 398 HIS B CA 1
ATOM 9422 C C . HIS C 2 398 ? 190.070 300.276 331.847 1.00 83.66 398 HIS B C 1
ATOM 9423 O O . HIS C 2 398 ? 190.896 300.730 331.049 1.00 83.66 398 HIS B O 1
ATOM 9430 N N . ASN C 2 399 ? 189.577 300.976 332.858 1.00 84.46 399 ASN B N 1
ATOM 9431 C CA . ASN C 2 399 ? 190.081 302.294 333.187 1.00 84.46 399 ASN B CA 1
ATOM 9432 C C . ASN C 2 399 ? 189.829 302.560 334.659 1.00 84.46 399 ASN B C 1
ATOM 9433 O O . ASN C 2 399 ? 188.891 302.022 335.252 1.00 84.46 399 ASN B O 1
ATOM 9438 N N . PHE C 2 400 ? 190.682 303.387 335.243 1.00 88.46 400 PHE B N 1
ATOM 9439 C CA . PHE C 2 400 ? 190.515 303.760 336.637 1.00 88.46 400 PHE B CA 1
ATOM 9440 C C . PHE C 2 400 ? 189.249 304.591 336.779 1.00 88.46 400 PHE B C 1
ATOM 9441 O O . PHE C 2 400 ? 188.806 305.233 335.825 1.00 88.46 400 PHE B O 1
ATOM 9449 N N . MET C 2 401 ? 188.648 304.567 337.966 1.00 86.18 401 MET B N 1
ATOM 9450 C CA . MET C 2 401 ? 187.522 305.460 338.204 1.00 86.18 401 MET B CA 1
ATOM 9451 C C . MET C 2 401 ? 187.969 306.904 338.058 1.00 86.18 401 MET B C 1
ATOM 9452 O O . MET C 2 401 ? 189.016 307.299 338.577 1.00 86.18 401 MET B O 1
ATOM 9457 N N . SER C 2 402 ? 187.183 307.692 337.333 1.00 82.04 402 SER B N 1
ATOM 9458 C CA . SER C 2 402 ? 187.418 309.121 337.240 1.00 82.04 402 SER B CA 1
ATOM 9459 C C . SER C 2 402 ? 186.147 309.950 337.314 1.00 82.04 402 SER B C 1
ATOM 9460 O O . SER C 2 402 ? 186.240 311.170 337.488 1.00 82.04 402 SER B O 1
ATOM 9463 N N . GLY C 2 403 ? 184.974 309.338 337.200 1.00 80.75 403 GLY B N 1
ATOM 9464 C CA . GLY C 2 403 ? 183.747 310.091 337.272 1.00 80.75 403 GLY B CA 1
ATOM 9465 C C . GLY C 2 403 ? 183.628 311.061 336.110 1.00 80.75 403 GLY B C 1
ATOM 9466 O O . GLY C 2 403 ? 184.250 310.910 335.060 1.00 80.75 403 GLY B O 1
ATOM 9467 N N . LYS C 2 404 ? 182.804 312.079 336.323 1.00 83.58 404 LYS B N 1
ATOM 9468 C CA . LYS C 2 404 ? 182.622 313.140 335.344 1.00 83.58 404 LYS B CA 1
ATOM 9469 C C . LYS C 2 404 ? 182.963 314.472 335.995 1.00 83.58 404 LYS B C 1
ATOM 9470 O O . LYS C 2 404 ? 182.224 314.927 336.885 1.00 83.58 404 LYS B O 1
ATOM 9476 N N . PRO C 2 405 ? 184.071 315.115 335.621 1.00 84.99 405 PRO B N 1
ATOM 9477 C CA . PRO C 2 405 ? 184.429 316.389 336.265 1.00 84.99 405 PRO B CA 1
ATOM 9478 C C . PRO C 2 405 ? 183.392 317.482 336.093 1.00 84.99 405 PRO B C 1
ATOM 9479 O O . PRO C 2 405 ? 183.182 318.277 337.017 1.00 84.99 405 PRO B O 1
ATOM 9483 N N . THR C 2 406 ? 182.734 317.556 334.939 1.00 89.99 406 THR B N 1
ATOM 9484 C CA . THR C 2 406 ? 181.794 318.633 334.670 1.00 89.99 406 THR B CA 1
ATOM 9485 C C . THR C 2 406 ? 180.520 318.070 334.060 1.00 89.99 406 THR B C 1
ATOM 9486 O O . THR C 2 406 ? 180.452 316.902 333.680 1.00 89.99 406 THR B O 1
ATOM 9490 N N . GLY C 2 407 ? 179.512 318.928 333.965 1.00 91.85 407 GLY B N 1
ATOM 9491 C CA . GLY C 2 407 ? 178.236 318.538 333.407 1.00 91.85 407 GLY B CA 1
ATOM 9492 C C . GLY C 2 407 ? 177.260 317.933 334.388 1.00 91.85 407 GLY B C 1
ATOM 9493 O O . GLY C 2 407 ? 176.130 317.616 333.996 1.00 91.85 407 GLY B O 1
ATOM 9494 N N . ASN C 2 408 ? 177.658 317.751 335.644 1.00 93.36 408 ASN B N 1
ATOM 9495 C CA . ASN C 2 408 ? 176.746 317.220 336.639 1.00 93.36 408 ASN B CA 1
ATOM 9496 C C . ASN C 2 408 ? 175.597 318.201 336.873 1.00 93.36 408 ASN B C 1
ATOM 9497 O O . ASN C 2 408 ? 175.757 319.408 336.690 1.00 93.36 408 ASN B O 1
ATOM 9502 N N . PRO C 2 409 ? 174.427 317.699 337.276 1.00 93.29 409 PRO B N 1
ATOM 9503 C CA . PRO C 2 409 ? 173.231 318.559 337.299 1.00 93.29 409 PRO B CA 1
ATOM 9504 C C . PRO C 2 409 ? 173.335 319.765 338.215 1.00 93.29 409 PRO B C 1
ATOM 9505 O O . PRO C 2 409 ? 172.574 320.724 338.041 1.00 93.29 409 PRO B O 1
ATOM 9509 N N . TRP C 2 410 ? 174.226 319.747 339.209 1.00 92.52 410 TRP B N 1
ATOM 9510 C CA . TRP C 2 410 ? 174.428 320.945 340.018 1.00 92.52 410 TRP B CA 1
ATOM 9511 C C . TRP C 2 410 ? 175.573 321.796 339.484 1.00 92.52 410 TRP B C 1
ATOM 9512 O O . TRP C 2 410 ? 175.642 322.996 339.766 1.00 92.52 410 TRP B O 1
ATOM 9523 N N . GLY C 2 411 ? 176.482 321.200 338.721 1.00 87.11 411 GLY B N 1
ATOM 9524 C CA . GLY C 2 411 ? 177.584 321.937 338.154 1.00 87.11 411 GLY B CA 1
ATOM 9525 C C . GLY C 2 411 ? 178.819 321.081 337.983 1.00 87.11 411 GLY B C 1
ATOM 9526 O O . GLY C 2 411 ? 178.746 319.915 337.585 1.00 87.11 411 GLY B O 1
ATOM 9527 N N . PRO C 2 412 ? 179.984 321.648 338.276 1.00 88.91 412 PRO B N 1
ATOM 9528 C CA . PRO C 2 412 ? 181.220 320.865 338.215 1.00 88.91 412 PRO B CA 1
ATOM 9529 C C . PRO C 2 412 ? 181.258 319.817 339.315 1.00 88.91 412 PRO B C 1
ATOM 9530 O O . PRO C 2 412 ? 180.356 319.718 340.149 1.00 88.91 412 PRO B O 1
ATOM 9534 N N . ALA C 2 413 ? 182.321 319.020 339.302 1.00 88.62 413 ALA B N 1
ATOM 9535 C CA . ALA C 2 413 ? 182.493 318.009 340.332 1.00 88.62 413 ALA B CA 1
ATOM 9536 C C . ALA C 2 413 ? 182.602 318.667 341.699 1.00 88.62 413 ALA B C 1
ATOM 9537 O O . ALA C 2 413 ? 183.306 319.665 341.871 1.00 88.62 413 ALA B O 1
ATOM 9539 N N . VAL C 2 414 ? 181.890 318.102 342.675 1.00 90.45 414 VAL B N 1
ATOM 9540 C CA . VAL C 2 414 ? 181.835 318.711 344.001 1.00 90.45 414 VAL B CA 1
ATOM 9541 C C . VAL C 2 414 ? 183.220 318.746 344.633 1.00 90.45 414 VAL B C 1
ATOM 9542 O O . VAL C 2 414 ? 183.586 319.717 345.307 1.00 90.45 414 VAL B O 1
ATOM 9546 N N . THR C 2 415 ? 184.017 317.704 344.417 1.00 89.27 415 THR B N 1
ATOM 9547 C CA . THR C 2 415 ? 185.356 317.648 344.976 1.00 89.27 415 THR B CA 1
ATOM 9548 C C . THR C 2 415 ? 186.173 316.610 344.225 1.00 89.27 415 THR B C 1
ATOM 9549 O O . THR C 2 415 ? 185.635 315.756 343.517 1.00 89.27 415 THR B O 1
ATOM 9553 N N . ILE C 2 416 ? 187.486 316.690 344.400 1.00 84.36 416 ILE B N 1
ATOM 9554 C CA . ILE C 2 416 ? 188.436 315.811 343.734 1.00 84.36 416 ILE B CA 1
ATOM 9555 C C . ILE C 2 416 ? 189.265 315.113 344.802 1.00 84.36 416 ILE B C 1
ATOM 9556 O O . ILE C 2 416 ? 189.774 315.765 345.720 1.00 84.36 416 ILE B O 1
ATOM 9561 N N . LEU C 2 417 ? 189.386 313.792 344.696 1.00 83.39 417 LEU B N 1
ATOM 9562 C CA . LEU C 2 417 ? 190.073 312.994 345.699 1.00 83.39 417 LEU B CA 1
ATOM 9563 C C . LEU C 2 417 ? 191.196 312.193 345.063 1.00 83.39 417 LEU B C 1
ATOM 9564 O O . LEU C 2 417 ? 191.035 311.635 343.975 1.00 83.39 417 LEU B O 1
ATOM 9569 N N . LYS C 2 418 ? 192.331 312.134 345.755 1.00 88.93 418 LYS B N 1
ATOM 9570 C CA . LYS C 2 418 ? 193.427 311.280 345.325 1.00 88.93 418 LYS B CA 1
ATOM 9571 C C . LYS C 2 418 ? 193.041 309.819 345.487 1.00 88.93 418 LYS B C 1
ATOM 9572 O O . LYS C 2 418 ? 192.213 309.469 346.330 1.00 88.93 418 LYS B O 1
ATOM 9578 N N . THR C 2 419 ? 193.647 308.962 344.677 1.00 86.84 419 THR B N 1
ATOM 9579 C CA . THR C 2 419 ? 193.414 307.532 344.757 1.00 86.84 419 THR B CA 1
ATOM 9580 C C . THR C 2 419 ? 194.748 306.808 344.755 1.00 86.84 419 THR B C 1
ATOM 9581 O O . THR C 2 419 ? 195.790 307.376 344.423 1.00 86.84 419 THR B O 1
ATOM 9585 N N . VAL C 2 420 ? 194.707 305.534 345.147 1.00 90.37 420 VAL B N 1
ATOM 9586 C CA . VAL C 2 420 ? 195.856 304.674 344.925 1.00 90.37 420 VAL B CA 1
ATOM 9587 C C . VAL C 2 420 ? 196.023 304.492 343.422 1.00 90.37 420 VAL B C 1
ATOM 9588 O O . VAL C 2 420 ? 195.105 304.758 342.635 1.00 90.37 420 VAL B O 1
ATOM 9592 N N . SER C 2 421 ? 197.212 304.052 343.015 1.00 86.44 421 SER B N 1
ATOM 9593 C CA . SER C 2 421 ? 197.648 303.908 341.624 1.00 86.44 421 SER B CA 1
ATOM 9594 C C . SER C 2 421 ? 197.852 305.266 340.968 1.00 86.44 421 SER B C 1
ATOM 9595 O O . SER C 2 421 ? 197.974 305.334 339.739 1.00 86.44 421 SER B O 1
ATOM 9598 N N . GLY C 2 422 ? 197.881 306.343 341.745 1.00 87.88 422 GLY B N 1
ATOM 9599 C CA . GLY C 2 422 ? 198.276 307.643 341.226 1.00 87.88 422 GLY B CA 1
ATOM 9600 C C . GLY C 2 422 ? 197.402 308.195 340.122 1.00 87.88 422 GLY B C 1
ATOM 9601 O O . GLY C 2 422 ? 197.922 308.718 339.128 1.00 87.88 422 GLY B O 1
ATOM 9602 N N . THR C 2 423 ? 196.085 308.096 340.267 1.00 82.72 423 THR B N 1
ATOM 9603 C CA . THR C 2 423 ? 195.178 308.697 339.312 1.00 82.72 423 THR B CA 1
ATOM 9604 C C . THR C 2 423 ? 194.157 309.559 340.040 1.00 82.72 423 THR B C 1
ATOM 9605 O O . THR C 2 423 ? 193.722 309.199 341.142 1.00 82.72 423 THR B O 1
ATOM 9609 N N . PRO C 2 424 ? 193.782 310.709 339.490 1.00 80.18 424 PRO B N 1
ATOM 9610 C CA . PRO C 2 424 ? 192.844 311.586 340.196 1.00 80.18 424 PRO B CA 1
ATOM 9611 C C . PRO C 2 424 ? 191.416 311.095 340.054 1.00 80.18 424 PRO B C 1
ATOM 9612 O O . PRO C 2 424 ? 191.034 310.520 339.033 1.00 80.18 424 PRO B O 1
ATOM 9616 N N . LEU C 2 425 ? 190.624 311.334 341.094 1.00 81.78 425 LEU B N 1
ATOM 9617 C CA . LEU C 2 425 ? 189.218 310.961 341.123 1.00 81.78 425 LEU B CA 1
ATOM 9618 C C . LEU C 2 425 ? 188.380 312.212 341.286 1.00 81.78 425 LEU B C 1
ATOM 9619 O O . LEU C 2 425 ? 188.594 312.984 342.225 1.00 81.78 425 LEU B O 1
ATOM 9624 N N . TYR C 2 426 ? 187.423 312.409 340.386 1.00 83.15 426 TYR B N 1
ATOM 9625 C CA . TYR C 2 426 ? 186.529 313.556 340.433 1.00 83.15 426 TYR B CA 1
ATOM 9626 C C . TYR C 2 426 ? 185.200 313.107 341.021 1.00 83.15 426 TYR B C 1
ATOM 9627 O O . TYR C 2 426 ? 184.415 312.424 340.358 1.00 83.15 426 TYR B O 1
ATOM 9636 N N . PHE C 2 427 ? 184.954 313.495 342.264 1.00 87.04 427 PHE B N 1
ATOM 9637 C CA . PHE C 2 427 ? 183.811 312.997 343.011 1.00 87.04 427 PHE B CA 1
ATOM 9638 C C . PHE C 2 427 ? 182.567 313.801 342.667 1.00 87.04 427 PHE B C 1
ATOM 9639 O O . PHE C 2 427 ? 182.612 315.032 342.606 1.00 87.04 427 PHE B O 1
ATOM 9647 N N . ASN C 2 428 ? 181.461 313.104 342.425 1.00 91.37 428 ASN B N 1
ATOM 9648 C CA . ASN C 2 428 ? 180.162 313.730 342.230 1.00 91.37 428 ASN B CA 1
ATOM 9649 C C . ASN C 2 428 ? 179.082 312.804 342.767 1.00 91.37 428 ASN B C 1
ATOM 9650 O O . ASN C 2 428 ? 179.181 311.582 342.626 1.00 91.37 428 ASN B O 1
ATOM 9655 N N . PHE C 2 429 ? 178.060 313.388 343.393 1.00 93.19 429 PHE B N 1
ATOM 9656 C CA . PHE C 2 429 ? 177.054 312.575 344.066 1.00 93.19 429 PHE B CA 1
ATOM 9657 C C . PHE C 2 429 ? 176.111 311.910 343.071 1.00 93.19 429 PHE B C 1
ATOM 9658 O O . PHE C 2 429 ? 175.767 310.733 343.220 1.00 93.19 429 PHE B O 1
ATOM 9666 N N . HIS C 2 430 ? 175.689 312.643 342.038 1.00 95.76 430 HIS B N 1
ATOM 9667 C CA . HIS C 2 430 ? 174.652 312.163 341.125 1.00 95.76 430 HIS B CA 1
ATOM 9668 C C . HIS C 2 430 ? 175.273 311.197 340.122 1.00 95.76 430 HIS B C 1
ATOM 9669 O O . HIS C 2 430 ? 175.687 311.567 339.021 1.00 95.76 430 HIS B O 1
ATOM 9676 N N . ALA C 2 431 ? 175.336 309.929 340.517 1.00 98.67 431 ALA B N 1
ATOM 9677 C CA . ALA C 2 431 ? 175.789 308.854 339.643 1.00 98.67 431 ALA B CA 1
ATOM 9678 C C . ALA C 2 431 ? 174.894 307.647 339.869 1.00 98.67 431 ALA B C 1
ATOM 9679 O O . ALA C 2 431 ? 174.988 306.990 340.910 1.00 98.67 431 ALA B O 1
ATOM 9681 N N . SER C 2 432 ? 174.035 307.350 338.895 1.00 97.71 432 SER B N 1
ATOM 9682 C CA . SER C 2 432 ? 173.030 306.309 339.046 1.00 97.71 432 SER B CA 1
ATOM 9683 C C . SER C 2 432 ? 173.117 305.339 337.878 1.00 97.71 432 SER B C 1
ATOM 9684 O O . SER C 2 432 ? 173.965 305.467 336.993 1.00 97.71 432 SER B O 1
ATOM 9686 N N . LYS C 2 433 ? 172.223 304.357 337.893 1.00 92.10 433 LYS B N 1
ATOM 9687 C CA . LYS C 2 433 ? 172.169 303.341 336.851 1.00 92.10 433 LYS B CA 1
ATOM 9688 C C . LYS C 2 433 ? 170.967 303.552 335.937 1.00 92.10 433 LYS B C 1
ATOM 9689 O O . LYS C 2 433 ? 169.882 303.026 336.189 1.00 92.10 433 LYS B O 1
ATOM 9691 N N . LYS C 2 441 ? 162.780 310.825 336.546 1.00 118.66 441 LYS B N 1
ATOM 9692 C CA . LYS C 2 441 ? 162.985 312.172 337.066 1.00 118.66 441 LYS B CA 1
ATOM 9693 C C . LYS C 2 441 ? 164.410 312.646 336.811 1.00 118.66 441 LYS B C 1
ATOM 9694 O O . LYS C 2 441 ? 164.664 313.410 335.883 1.00 118.66 441 LYS B O 1
ATOM 9696 N N . ARG C 2 442 ? 165.335 312.190 337.647 1.00 115.60 442 ARG B N 1
ATOM 9697 C CA . ARG C 2 442 ? 166.736 312.570 337.543 1.00 115.60 442 ARG B CA 1
ATOM 9698 C C . ARG C 2 442 ? 167.553 311.506 338.270 1.00 115.60 442 ARG B C 1
ATOM 9699 O O . ARG C 2 442 ? 167.017 310.722 339.057 1.00 115.60 442 ARG B O 1
ATOM 9707 N N . LEU C 2 443 ? 168.855 311.472 337.988 1.00 110.30 443 LEU B N 1
ATOM 9708 C CA . LEU C 2 443 ? 169.732 310.469 338.577 1.00 110.30 443 LEU B CA 1
ATOM 9709 C C . LEU C 2 443 ? 169.688 310.526 340.098 1.00 110.30 443 LEU B C 1
ATOM 9710 O O . LEU C 2 443 ? 169.409 311.571 340.691 1.00 110.30 443 LEU B O 1
ATOM 9715 N N . LEU C 2 444 ? 169.958 309.386 340.727 1.00 110.44 444 LEU B N 1
ATOM 9716 C CA . LEU C 2 444 ? 169.922 309.303 342.181 1.00 110.44 444 LEU B CA 1
ATOM 9717 C C . LEU C 2 444 ? 171.000 310.190 342.790 1.00 110.44 444 LEU B C 1
ATOM 9718 O O . LEU C 2 444 ? 172.058 310.412 342.193 1.00 110.44 444 LEU B O 1
ATOM 9723 N N . GLY C 2 445 ? 170.725 310.712 343.983 1.00 101.22 445 GLY B N 1
ATOM 9724 C CA . GLY C 2 445 ? 171.692 311.540 344.672 1.00 101.22 445 GLY B CA 1
ATOM 9725 C C . GLY C 2 445 ? 172.113 310.978 346.015 1.00 101.22 445 GLY B C 1
ATOM 9726 O O . GLY C 2 445 ? 173.131 311.391 346.579 1.00 101.22 445 GLY B O 1
ATOM 9727 N N . ASN C 2 446 ? 171.340 310.028 346.529 1.00 101.36 446 ASN B N 1
ATOM 9728 C CA . ASN C 2 446 ? 171.563 309.523 347.875 1.00 101.36 446 ASN B CA 1
ATOM 9729 C C . ASN C 2 446 ? 172.921 308.850 347.991 1.00 101.36 446 ASN B C 1
ATOM 9730 O O . ASN C 2 446 ? 173.385 308.190 347.058 1.00 101.36 446 ASN B O 1
ATOM 9735 N N . THR C 2 447 ? 173.557 309.023 349.147 1.00 101.64 447 THR B N 1
ATOM 9736 C CA . THR C 2 447 ? 174.906 308.536 349.394 1.00 101.64 447 THR B CA 1
ATOM 9737 C C . THR C 2 447 ? 174.925 307.747 350.695 1.00 101.64 447 THR B C 1
ATOM 9738 O O . THR C 2 447 ? 174.251 308.122 351.660 1.00 101.64 447 THR B O 1
ATOM 9742 N N . MET C 2 448 ? 175.678 306.653 350.715 1.00 102.22 448 MET B N 1
ATOM 9743 C CA . MET C 2 448 ? 175.926 305.876 351.920 1.00 102.22 448 MET B CA 1
ATOM 9744 C C . MET C 2 448 ? 177.387 305.979 352.325 1.00 102.22 448 MET B C 1
ATOM 9745 O O . MET C 2 448 ? 178.286 305.756 351.506 1.00 102.22 448 MET B O 1
ATOM 9750 N N . LEU C 2 449 ? 177.616 306.317 353.587 1.00 104.17 449 LEU B N 1
ATOM 9751 C CA . LEU C 2 449 ? 178.937 306.300 354.195 1.00 104.17 449 LEU B CA 1
ATOM 9752 C C . LEU C 2 449 ? 178.905 305.291 355.331 1.00 104.17 449 LEU B C 1
ATOM 9753 O O . LEU C 2 449 ? 178.170 305.472 356.307 1.00 104.17 449 LEU B O 1
ATOM 9758 N N . ILE C 2 450 ? 179.693 304.230 355.203 1.00 105.71 450 ILE B N 1
ATOM 9759 C CA . ILE C 2 450 ? 179.693 303.123 356.150 1.00 105.71 450 ILE B CA 1
ATOM 9760 C C . ILE C 2 450 ? 181.078 303.025 356.760 1.00 105.71 450 ILE B C 1
ATOM 9761 O O . ILE C 2 450 ? 182.078 302.916 356.038 1.00 105.71 450 ILE B O 1
ATOM 9766 N N . GLY C 2 451 ? 181.141 303.057 358.085 1.00 116.29 451 GLY B N 1
ATOM 9767 C CA . GLY C 2 451 ? 182.403 302.934 358.789 1.00 116.29 451 GLY B CA 1
ATOM 9768 C C . GLY C 2 451 ? 182.242 303.391 360.219 1.00 116.29 451 GLY B C 1
ATOM 9769 O O . GLY C 2 451 ? 181.196 303.912 360.615 1.00 116.29 451 GLY B O 1
ATOM 9770 N N . GLN C 2 452 ? 183.301 303.187 360.992 1.00 119.75 452 GLN B N 1
ATOM 9771 C CA . GLN C 2 452 ? 183.297 303.633 362.377 1.00 119.75 452 GLN B CA 1
ATOM 9772 C C . GLN C 2 452 ? 183.548 305.136 362.457 1.00 119.75 452 GLN B C 1
ATOM 9773 O O . GLN C 2 452 ? 184.226 305.723 361.610 1.00 119.75 452 GLN B O 1
ATOM 9779 N N . SER C 2 453 ? 182.988 305.758 363.497 1.00 118.95 453 SER B N 1
ATOM 9780 C CA . SER C 2 453 ? 183.079 307.207 363.640 1.00 118.95 453 SER B CA 1
ATOM 9781 C C . SER C 2 453 ? 184.526 307.665 363.759 1.00 118.95 453 SER B C 1
ATOM 9782 O O . SER C 2 453 ? 184.910 308.689 363.181 1.00 118.95 453 SER B O 1
ATOM 9785 N N . SER C 2 454 ? 185.340 306.928 364.514 1.00 121.93 454 SER B N 1
ATOM 9786 C CA . SER C 2 454 ? 186.746 307.287 364.649 1.00 121.93 454 SER B CA 1
ATOM 9787 C C . SER C 2 454 ? 187.485 307.120 363.330 1.00 121.93 454 SER B C 1
ATOM 9788 O O . SER C 2 454 ? 188.434 307.858 363.045 1.00 121.93 454 SER B O 1
ATOM 9791 N N . SER C 2 455 ? 187.060 306.159 362.511 1.00 119.86 455 SER B N 1
ATOM 9792 C CA . SER C 2 455 ? 187.795 305.772 361.308 1.00 119.86 455 SER B CA 1
ATOM 9793 C C . SER C 2 455 ? 187.517 306.760 360.173 1.00 119.86 455 SER B C 1
ATOM 9794 O O . SER C 2 455 ? 187.017 306.413 359.101 1.00 119.86 455 SER B O 1
ATOM 9797 N N . GLY C 2 456 ? 187.855 308.020 360.431 1.00 120.88 456 GLY B N 1
ATOM 9798 C CA . GLY C 2 456 ? 187.863 309.043 359.408 1.00 120.88 456 GLY B CA 1
ATOM 9799 C C . GLY C 2 456 ? 186.510 309.556 358.970 1.00 120.88 456 GLY B C 1
ATOM 9800 O O . GLY C 2 456 ? 186.451 310.330 358.007 1.00 120.88 456 GLY B O 1
ATOM 9801 N N . LYS C 2 457 ? 185.424 309.160 359.636 1.00 116.55 457 LYS B N 1
ATOM 9802 C CA . LYS C 2 457 ? 184.105 309.632 359.228 1.00 116.55 457 LYS B CA 1
ATOM 9803 C C . LYS C 2 457 ? 183.970 311.136 359.410 1.00 116.55 457 LYS B C 1
ATOM 9804 O O . LYS C 2 457 ? 183.391 311.822 358.557 1.00 116.55 457 LYS B O 1
ATOM 9810 N N . THR C 2 458 ? 184.495 311.665 360.514 1.00 120.99 458 THR B N 1
ATOM 9811 C CA . THR C 2 458 ? 184.315 313.081 360.817 1.00 120.99 458 THR B CA 1
ATOM 9812 C C . THR C 2 458 ? 184.969 313.962 359.760 1.00 120.99 458 THR B C 1
ATOM 9813 O O . THR C 2 458 ? 184.336 314.877 359.219 1.00 120.99 458 THR B O 1
ATOM 9817 N N . VAL C 2 459 ? 186.241 313.700 359.457 1.00 116.01 459 VAL B N 1
ATOM 9818 C CA . VAL C 2 459 ? 186.970 314.569 358.541 1.00 116.01 459 VAL B CA 1
ATOM 9819 C C . VAL C 2 459 ? 186.389 314.485 357.137 1.00 116.01 459 VAL B C 1
ATOM 9820 O O . VAL C 2 459 ? 186.264 315.499 356.443 1.00 116.01 459 VAL B O 1
ATOM 9824 N N . LEU C 2 460 ? 186.010 313.284 356.694 1.00 111.88 460 LEU B N 1
ATOM 9825 C CA . LEU C 2 460 ? 185.451 313.156 355.354 1.00 111.88 460 LEU B CA 1
ATOM 9826 C C . LEU C 2 460 ? 184.085 313.819 355.267 1.00 111.88 460 LEU B C 1
ATOM 9827 O O . LEU C 2 460 ? 183.785 314.497 354.281 1.00 111.88 460 LEU B O 1
ATOM 9832 N N . LEU C 2 461 ? 183.243 313.635 356.286 1.00 112.77 461 LEU B N 1
ATOM 9833 C CA . LEU C 2 461 ? 181.947 314.306 356.291 1.00 112.77 461 LEU B CA 1
ATOM 9834 C C . LEU C 2 461 ? 182.122 315.816 356.222 1.00 112.77 461 LEU B C 1
ATOM 9835 O O . LEU C 2 461 ? 181.474 316.494 355.413 1.00 112.77 461 LEU B O 1
ATOM 9840 N N . GLY C 2 462 ? 183.020 316.356 357.047 1.00 111.30 462 GLY B N 1
ATOM 9841 C CA . GLY C 2 462 ? 183.226 317.795 357.058 1.00 111.30 462 GLY B CA 1
ATOM 9842 C C . GLY C 2 462 ? 183.771 318.315 355.742 1.00 111.30 462 GLY B C 1
ATOM 9843 O O . GLY C 2 462 ? 183.318 319.344 355.234 1.00 111.30 462 GLY B O 1
ATOM 9844 N N . PHE C 2 463 ? 184.750 317.612 355.170 1.00 105.37 463 PHE B N 1
ATOM 9845 C CA . PHE C 2 463 ? 185.346 318.064 353.919 1.00 105.37 463 PHE B CA 1
ATOM 9846 C C . PHE C 2 463 ? 184.345 318.007 352.775 1.00 105.37 463 PHE B C 1
ATOM 9847 O O . PHE C 2 463 ? 184.273 318.931 351.956 1.00 105.37 463 PHE B O 1
ATOM 9855 N N . LEU C 2 464 ? 183.562 316.929 352.697 1.00 105.43 464 LEU B N 1
ATOM 9856 C CA . LEU C 2 464 ? 182.546 316.844 351.656 1.00 105.43 464 LEU B CA 1
ATOM 9857 C C . LEU C 2 464 ? 181.500 317.936 351.818 1.00 105.43 464 LEU B C 1
ATOM 9858 O O . LEU C 2 464 ? 181.080 318.546 350.830 1.00 105.43 464 LEU B O 1
ATOM 9863 N N . LEU C 2 465 ? 181.071 318.207 353.050 1.00 109.17 465 LEU B N 1
ATOM 9864 C CA . LEU C 2 465 ? 180.098 319.273 353.251 1.00 109.17 465 LEU B CA 1
ATOM 9865 C C . LEU C 2 465 ? 180.673 320.627 352.845 1.00 109.17 465 LEU B C 1
ATOM 9866 O O . LEU C 2 465 ? 180.011 321.412 352.153 1.00 109.17 465 LEU B O 1
ATOM 9871 N N . ALA C 2 466 ? 181.916 320.905 353.242 1.00 109.21 466 ALA B N 1
ATOM 9872 C CA . ALA C 2 466 ? 182.536 322.181 352.906 1.00 109.21 466 ALA B CA 1
ATOM 9873 C C . ALA C 2 466 ? 182.681 322.346 351.402 1.00 109.21 466 ALA B C 1
ATOM 9874 O O . ALA C 2 466 ? 182.445 323.434 350.867 1.00 109.21 466 ALA B O 1
ATOM 9876 N N . GLN C 2 467 ? 183.076 321.284 350.700 1.00 104.92 467 GLN B N 1
ATOM 9877 C CA . GLN C 2 467 ? 183.141 321.371 349.247 1.00 104.92 467 GLN B CA 1
ATOM 9878 C C . GLN C 2 467 ? 181.757 321.574 348.651 1.00 104.92 467 GLN B C 1
ATOM 9879 O O . GLN C 2 467 ? 181.580 322.394 347.745 1.00 104.92 467 GLN B O 1
ATOM 9885 N N . ALA C 2 468 ? 180.756 320.855 349.160 1.00 105.88 468 ALA B N 1
ATOM 9886 C CA . ALA C 2 468 ? 179.409 320.986 348.628 1.00 105.88 468 ALA B CA 1
ATOM 9887 C C . ALA C 2 468 ? 178.825 322.364 348.882 1.00 105.88 468 ALA B C 1
ATOM 9888 O O . ALA C 2 468 ? 177.844 322.739 348.231 1.00 105.88 468 ALA B O 1
ATOM 9890 N N . GLN C 2 469 ? 179.399 323.124 349.812 1.00 107.38 469 GLN B N 1
ATOM 9891 C CA . GLN C 2 469 ? 178.955 324.501 349.979 1.00 107.38 469 GLN B CA 1
ATOM 9892 C C . GLN C 2 469 ? 179.171 325.345 348.728 1.00 107.38 469 GLN B C 1
ATOM 9893 O O . GLN C 2 469 ? 178.533 326.394 348.600 1.00 107.38 469 GLN B O 1
ATOM 9899 N N . LYS C 2 470 ? 180.044 324.915 347.811 1.00 104.28 470 LYS B N 1
ATOM 9900 C CA . LYS C 2 470 ? 180.343 325.727 346.634 1.00 104.28 470 LYS B CA 1
ATOM 9901 C C . LYS C 2 470 ? 179.106 325.937 345.768 1.00 104.28 470 LYS B C 1
ATOM 9902 O O . LYS C 2 470 ? 179.020 326.919 345.023 1.00 104.28 470 LYS B O 1
ATOM 9908 N N . PHE C 2 471 ? 178.142 325.019 345.838 1.00 100.75 471 PHE B N 1
ATOM 9909 C CA . PHE C 2 471 ? 176.889 325.213 345.127 1.00 100.75 471 PHE B CA 1
ATOM 9910 C C . PHE C 2 471 ? 175.846 325.933 345.965 1.00 100.75 471 PHE B C 1
ATOM 9911 O O . PHE C 2 471 ? 174.758 326.223 345.459 1.00 100.75 471 PHE B O 1
ATOM 9919 N N . LYS C 2 472 ? 176.154 326.222 347.225 1.00 104.78 472 LYS B N 1
ATOM 9920 C CA . LYS C 2 472 ? 175.273 326.930 348.143 1.00 104.78 472 LYS B CA 1
ATOM 9921 C C . LYS C 2 472 ? 173.896 326.281 348.230 1.00 104.78 472 LYS B C 1
ATOM 9922 O O . LYS C 2 472 ? 172.900 326.910 347.854 1.00 104.78 472 LYS B O 1
ATOM 9928 N N . PRO C 2 473 ? 173.783 325.038 348.696 1.00 105.84 473 PRO B N 1
ATOM 9929 C CA . PRO C 2 473 ? 172.459 324.457 348.921 1.00 105.84 473 PRO B CA 1
ATOM 9930 C C . PRO C 2 473 ? 172.021 324.632 350.365 1.00 105.84 473 PRO B C 1
ATOM 9931 O O . PRO C 2 473 ? 172.763 325.121 351.216 1.00 105.84 473 PRO B O 1
ATOM 9935 N N . THR C 2 474 ? 170.786 324.226 350.631 1.00 109.36 474 THR B N 1
ATOM 9936 C CA . THR C 2 474 ? 170.308 324.178 352.003 1.00 109.36 474 THR B CA 1
ATOM 9937 C C . THR C 2 474 ? 170.672 322.840 352.628 1.00 109.36 474 THR B C 1
ATOM 9938 O O . THR C 2 474 ? 170.534 321.787 352.002 1.00 109.36 474 THR B O 1
ATOM 9942 N N . ILE C 2 475 ? 171.135 322.879 353.872 1.00 111.56 475 ILE B N 1
ATOM 9943 C CA . ILE C 2 475 ? 171.637 321.696 354.559 1.00 111.56 475 ILE B CA 1
ATOM 9944 C C . ILE C 2 475 ? 170.846 321.503 355.840 1.00 111.56 475 ILE B C 1
ATOM 9945 O O . ILE C 2 475 ? 170.713 322.436 356.639 1.00 111.56 475 ILE B O 1
ATOM 9950 N N . VAL C 2 476 ? 170.334 320.294 356.042 1.00 112.66 476 VAL B N 1
ATOM 9951 C CA . VAL C 2 476 ? 169.702 319.897 357.291 1.00 112.66 476 VAL B CA 1
ATOM 9952 C C . VAL C 2 476 ? 170.472 318.705 357.842 1.00 112.66 476 VAL B C 1
ATOM 9953 O O . VAL C 2 476 ? 170.552 317.657 357.192 1.00 112.66 476 VAL B O 1
ATOM 9957 N N . ALA C 2 477 ? 171.030 318.864 359.038 1.00 117.07 477 ALA B N 1
ATOM 9958 C CA . ALA C 2 477 ? 172.001 317.927 359.581 1.00 117.07 477 ALA B CA 1
ATOM 9959 C C . ALA C 2 477 ? 171.501 317.346 360.893 1.00 117.07 477 ALA B C 1
ATOM 9960 O O . ALA C 2 477 ? 170.988 318.075 361.746 1.00 117.07 477 ALA B O 1
ATOM 9962 N N . PHE C 2 478 ? 171.647 316.034 361.046 1.00 124.41 478 PHE B N 1
ATOM 9963 C CA . PHE C 2 478 ? 171.362 315.335 362.290 1.00 124.41 478 PHE B CA 1
ATOM 9964 C C . PHE C 2 478 ? 172.598 314.545 362.686 1.00 124.41 478 PHE B C 1
ATOM 9965 O O . PHE C 2 478 ? 173.084 313.726 361.905 1.00 124.41 478 PHE B O 1
ATOM 9973 N N . ASP C 2 479 ? 173.093 314.776 363.895 1.00 129.64 479 ASP B N 1
ATOM 9974 C CA . ASP C 2 479 ? 174.365 314.215 364.327 1.00 129.64 479 ASP B CA 1
ATOM 9975 C C . ASP C 2 479 ? 174.162 313.256 365.488 1.00 129.64 479 ASP B C 1
ATOM 9976 O O . ASP C 2 479 ? 173.462 313.573 366.454 1.00 129.64 479 ASP B O 1
ATOM 9981 N N . LYS C 2 480 ? 174.784 312.077 365.387 1.00 129.78 480 LYS B N 1
ATOM 9982 C CA . LYS C 2 480 ? 174.760 311.128 366.496 1.00 129.78 480 LYS B CA 1
ATOM 9983 C C . LYS C 2 480 ? 175.506 311.684 367.700 1.00 129.78 480 LYS B C 1
ATOM 9984 O O . LYS C 2 480 ? 175.229 311.305 368.844 1.00 129.78 480 LYS B O 1
ATOM 9990 N N . ASP C 2 481 ? 176.452 312.586 367.462 1.00 129.31 481 ASP B N 1
ATOM 9991 C CA . ASP C 2 481 ? 177.208 313.209 368.539 1.00 129.31 481 ASP B CA 1
ATOM 9992 C C . ASP C 2 481 ? 176.984 314.712 368.546 1.00 129.31 481 ASP B C 1
ATOM 9993 O O . ASP C 2 481 ? 176.087 315.219 367.869 1.00 129.31 481 ASP B O 1
ATOM 9998 N N . ARG C 2 482 ? 177.770 315.424 369.344 1.00 128.92 482 ARG B N 1
ATOM 9999 C CA . ARG C 2 482 ? 177.896 316.865 369.235 1.00 128.92 482 ARG B CA 1
ATOM 10000 C C . ARG C 2 482 ? 179.060 317.262 368.339 1.00 128.92 482 ARG B C 1
ATOM 10001 O O . ARG C 2 482 ? 179.510 318.408 368.392 1.00 128.92 482 ARG B O 1
ATOM 10009 N N . GLY C 2 483 ? 179.573 316.332 367.534 1.00 127.73 483 GLY B N 1
ATOM 10010 C CA . GLY C 2 483 ? 180.703 316.645 366.677 1.00 127.73 483 GLY B CA 1
ATOM 10011 C C . GLY C 2 483 ? 180.356 317.606 365.557 1.00 127.73 483 GLY B C 1
ATOM 10012 O O . GLY C 2 483 ? 181.159 318.467 365.195 1.00 127.73 483 GLY B O 1
ATOM 10013 N N . MET C 2 484 ? 179.158 317.470 364.989 1.00 126.74 484 MET B N 1
ATOM 10014 C CA . MET C 2 484 ? 178.821 318.226 363.786 1.00 126.74 484 MET B CA 1
ATOM 10015 C C . MET C 2 484 ? 178.671 319.715 364.075 1.00 126.74 484 MET B C 1
ATOM 10016 O O . MET C 2 484 ? 178.790 320.543 363.162 1.00 126.74 484 MET B O 1
ATOM 10021 N N . GLU C 2 485 ? 178.416 320.080 365.336 1.00 128.15 485 GLU B N 1
ATOM 10022 C CA . GLU C 2 485 ? 177.992 321.449 365.621 1.00 128.15 485 GLU B CA 1
ATOM 10023 C C . GLU C 2 485 ? 179.111 322.444 365.344 1.00 128.15 485 GLU B C 1
ATOM 10024 O O . GLU C 2 485 ? 178.858 323.534 364.825 1.00 128.15 485 GLU B O 1
ATOM 10030 N N . ILE C 2 486 ? 180.351 322.098 365.697 1.00 125.03 486 ILE B N 1
ATOM 10031 C CA . ILE C 2 486 ? 181.456 323.015 365.442 1.00 125.03 486 ILE B CA 1
ATOM 10032 C C . ILE C 2 486 ? 181.639 323.215 363.946 1.00 125.03 486 ILE B C 1
ATOM 10033 O O . ILE C 2 486 ? 181.836 324.342 363.470 1.00 125.03 486 ILE B O 1
ATOM 10038 N N . SER C 2 487 ? 181.552 322.130 363.178 1.00 123.80 487 SER B N 1
ATOM 10039 C CA . SER C 2 487 ? 181.678 322.242 361.731 1.00 123.80 487 SER B CA 1
ATOM 10040 C C . SER C 2 487 ? 180.592 323.142 361.163 1.00 123.80 487 SER B C 1
ATOM 10041 O O . SER C 2 487 ? 180.866 324.003 360.320 1.00 123.80 487 SER B O 1
ATOM 10044 N N . ILE C 2 488 ? 179.352 322.966 361.621 1.00 124.70 488 ILE B N 1
ATOM 10045 C CA . ILE C 2 488 ? 178.260 323.784 361.107 1.00 124.70 488 ILE B CA 1
ATOM 10046 C C . ILE C 2 488 ? 178.461 325.244 361.489 1.00 124.70 488 ILE B C 1
ATOM 10047 O O . ILE C 2 488 ? 178.290 326.145 360.659 1.00 124.70 488 ILE B O 1
ATOM 10052 N N . ARG C 2 489 ? 178.832 325.504 362.744 1.00 123.87 489 ARG B N 1
ATOM 10053 C CA . ARG C 2 489 ? 179.029 326.880 363.183 1.00 123.87 489 ARG B CA 1
ATOM 10054 C C . ARG C 2 489 ? 180.171 327.537 362.425 1.00 123.87 489 ARG B C 1
ATOM 10055 O O . ARG C 2 489 ? 180.188 328.763 362.272 1.00 123.87 489 ARG B O 1
ATOM 10063 N N . ALA C 2 490 ? 181.129 326.742 361.944 1.00 121.48 490 ALA B N 1
ATOM 10064 C CA . ALA C 2 490 ? 182.154 327.286 361.063 1.00 121.48 490 ALA B CA 1
ATOM 10065 C C . ALA C 2 490 ? 181.537 327.808 359.773 1.00 121.48 490 ALA B C 1
ATOM 10066 O O . ALA C 2 490 ? 181.958 328.841 359.243 1.00 121.48 490 ALA B O 1
ATOM 10068 N N . MET C 2 491 ? 180.536 327.104 359.254 1.00 122.38 491 MET B N 1
ATOM 10069 C CA . MET C 2 491 ? 179.858 327.530 358.045 1.00 122.38 491 MET B CA 1
ATOM 10070 C C . MET C 2 491 ? 178.921 328.698 358.346 1.00 122.38 491 MET B C 1
ATOM 10071 O O . MET C 2 491 ? 178.910 329.261 359.443 1.00 122.38 491 MET B O 1
ATOM 10076 N N . GLY C 2 492 ? 178.130 329.066 357.339 1.00 120.12 492 GLY B N 1
ATOM 10077 C CA . GLY C 2 492 ? 177.190 330.160 357.514 1.00 120.12 492 GLY B CA 1
ATOM 10078 C C . GLY C 2 492 ? 176.083 329.837 358.499 1.00 120.12 492 GLY B C 1
ATOM 10079 O O . GLY C 2 492 ? 175.724 330.667 359.337 1.00 120.12 492 GLY B O 1
ATOM 10080 N N . GLY C 2 493 ? 175.524 328.634 358.411 1.00 119.85 493 GLY B N 1
ATOM 10081 C CA . GLY C 2 493 ? 174.398 328.296 359.263 1.00 119.85 493 GLY B CA 1
ATOM 10082 C C . GLY C 2 493 ? 174.835 328.023 360.690 1.00 119.85 493 GLY B C 1
ATOM 10083 O O . GLY C 2 493 ? 175.946 327.551 360.945 1.00 119.85 493 GLY B O 1
ATOM 10084 N N . ARG C 2 494 ? 173.942 328.313 361.629 1.00 124.78 494 ARG B N 1
ATOM 10085 C CA . ARG C 2 494 ? 174.184 328.092 363.048 1.00 124.78 494 ARG B CA 1
ATOM 10086 C C . ARG C 2 494 ? 173.466 326.828 363.491 1.00 124.78 494 ARG B C 1
ATOM 10087 O O . ARG C 2 494 ? 172.258 326.684 363.278 1.00 124.78 494 ARG B O 1
ATOM 10095 N N . TYR C 2 495 ? 174.215 325.922 364.104 1.00 125.74 495 TYR B N 1
ATOM 10096 C CA . TYR C 2 495 ? 173.665 324.656 364.556 1.00 125.74 495 TYR B CA 1
ATOM 10097 C C . TYR C 2 495 ? 172.649 324.914 365.658 1.00 125.74 495 TYR B C 1
ATOM 10098 O O . TYR C 2 495 ? 172.798 325.848 366.451 1.00 125.74 495 TYR B O 1
ATOM 10107 N N . LEU C 2 496 ? 171.603 324.096 365.708 1.00 124.44 496 LEU B N 1
ATOM 10108 C CA . LEU C 2 496 ? 170.623 324.249 366.772 1.00 124.44 496 LEU B CA 1
ATOM 10109 C C . LEU C 2 496 ? 170.620 322.999 367.637 1.00 124.44 496 LEU B C 1
ATOM 10110 O O . LEU C 2 496 ? 169.798 322.100 367.418 1.00 124.44 496 LEU B O 1
ATOM 10115 N N . PRO C 2 497 ? 171.505 322.892 368.622 1.00 126.75 497 PRO B N 1
ATOM 10116 C CA . PRO C 2 497 ? 171.523 321.700 369.471 1.00 126.75 497 PRO B CA 1
ATOM 10117 C C . PRO C 2 497 ? 170.260 321.591 370.305 1.00 126.75 497 PRO B C 1
ATOM 10118 O O . PRO C 2 497 ? 169.607 322.590 370.620 1.00 126.75 497 PRO B O 1
ATOM 10122 N N . LEU C 2 498 ? 169.909 320.357 370.650 1.00 127.05 498 LEU B N 1
ATOM 10123 C CA . LEU C 2 498 ? 168.766 320.082 371.509 1.00 127.05 498 LEU B CA 1
ATOM 10124 C C . LEU C 2 498 ? 169.251 319.801 372.922 1.00 127.05 498 LEU B C 1
ATOM 10125 O O . LEU C 2 498 ? 170.077 318.908 373.133 1.00 127.05 498 LEU B O 1
ATOM 10130 N N . LYS C 2 499 ? 168.738 320.563 373.883 1.00 119.17 499 LYS B N 1
ATOM 10131 C CA . LYS C 2 499 ? 169.061 320.373 375.288 1.00 119.17 499 LYS B CA 1
ATOM 10132 C C . LYS C 2 499 ? 167.790 320.522 376.108 1.00 119.17 499 LYS B C 1
ATOM 10133 O O . LYS C 2 499 ? 166.829 321.162 375.673 1.00 119.17 499 LYS B O 1
ATOM 10135 N N . THR C 2 500 ? 167.787 319.922 377.293 1.00 111.62 500 THR B N 1
ATOM 10136 C CA . THR C 2 500 ? 166.627 320.021 378.164 1.00 111.62 500 THR B CA 1
ATOM 10137 C C . THR C 2 500 ? 166.441 321.465 378.628 1.00 111.62 500 THR B C 1
ATOM 10138 O O . THR C 2 500 ? 167.403 322.179 378.922 1.00 111.62 500 THR B O 1
ATOM 10142 N N . GLY C 2 501 ? 165.183 321.893 378.682 1.00 109.95 501 GLY B N 1
ATOM 10143 C CA . GLY C 2 501 ? 164.852 323.267 378.984 1.00 109.95 501 GLY B CA 1
ATOM 10144 C C . GLY C 2 501 ? 164.599 324.142 377.776 1.00 109.95 501 GLY B C 1
ATOM 10145 O O . GLY C 2 501 ? 164.216 325.307 377.945 1.00 109.95 501 GLY B O 1
ATOM 10146 N N . GLU C 2 502 ? 164.800 323.624 376.567 1.00 107.49 502 GLU B N 1
ATOM 10147 C CA . GLU C 2 502 ? 164.568 324.377 375.349 1.00 107.49 502 GLU B CA 1
ATOM 10148 C C . GLU C 2 502 ? 163.889 323.473 374.328 1.00 107.49 502 GLU B C 1
ATOM 10149 O O . GLU C 2 502 ? 164.564 322.656 373.678 1.00 107.49 502 GLU B O 1
ATOM 10155 N N . PRO C 2 503 ? 162.565 323.582 374.151 1.00 103.19 503 PRO B N 1
ATOM 10156 C CA . PRO C 2 503 ? 161.851 322.783 373.151 1.00 103.19 503 PRO B CA 1
ATOM 10157 C C . PRO C 2 503 ? 162.101 323.269 371.728 1.00 103.19 503 PRO B C 1
ATOM 10158 O O . PRO C 2 503 ? 161.178 323.790 371.102 1.00 103.19 503 PRO B O 1
ATOM 10162 N N . HIS C 2 515 ? 142.282 322.537 356.249 1.00 95.04 515 HIS B N 1
ATOM 10163 C CA . HIS C 2 515 ? 143.625 323.097 356.312 1.00 95.04 515 HIS B CA 1
ATOM 10164 C C . HIS C 2 515 ? 144.666 321.996 356.347 1.00 95.04 515 HIS B C 1
ATOM 10165 O O . HIS C 2 515 ? 144.464 320.961 356.977 1.00 95.04 515 HIS B O 1
ATOM 10167 N N . ALA C 2 516 ? 145.795 322.234 355.679 1.00 98.89 516 ALA B N 1
ATOM 10168 C CA . ALA C 2 516 ? 146.834 321.215 355.581 1.00 98.89 516 ALA B CA 1
ATOM 10169 C C . ALA C 2 516 ? 147.412 320.855 356.945 1.00 98.89 516 ALA B C 1
ATOM 10170 O O . ALA C 2 516 ? 147.999 319.779 357.105 1.00 98.89 516 ALA B O 1
ATOM 10172 N N . ASN C 2 517 ? 147.256 321.732 357.937 1.00 105.65 517 ASN B N 1
ATOM 10173 C CA . ASN C 2 517 ? 147.739 321.483 359.293 1.00 105.65 517 ASN B CA 1
ATOM 10174 C C . ASN C 2 517 ? 146.992 320.344 359.982 1.00 105.65 517 ASN B C 1
ATOM 10175 O O . ASN C 2 517 ? 147.363 319.950 361.099 1.00 105.65 517 ASN B O 1
ATOM 10177 N N . LEU C 2 518 ? 145.935 319.829 359.348 1.00 103.85 518 LEU B N 1
ATOM 10178 C CA . LEU C 2 518 ? 145.311 318.612 359.846 1.00 103.85 518 LEU B CA 1
ATOM 10179 C C . LEU C 2 518 ? 146.318 317.475 359.915 1.00 103.85 518 LEU B C 1
ATOM 10180 O O . LEU C 2 518 ? 146.234 316.629 360.811 1.00 103.85 518 LEU B O 1
ATOM 10182 N N . ILE C 2 519 ? 147.281 317.447 358.993 1.00 103.54 519 ILE B N 1
ATOM 10183 C CA . ILE C 2 519 ? 148.332 316.438 359.047 1.00 103.54 519 ILE B CA 1
ATOM 10184 C C . ILE C 2 519 ? 149.165 316.607 360.310 1.00 103.54 519 ILE B C 1
ATOM 10185 O O . ILE C 2 519 ? 149.510 315.626 360.980 1.00 103.54 519 ILE B O 1
ATOM 10187 N N . PHE C 2 520 ? 149.504 317.852 360.652 1.00 104.60 520 PHE B N 1
ATOM 10188 C CA . PHE C 2 520 ? 150.260 318.099 361.875 1.00 104.60 520 PHE B CA 1
ATOM 10189 C C . PHE C 2 520 ? 149.470 317.662 363.099 1.00 104.60 520 PHE B C 1
ATOM 10190 O O . PHE C 2 520 ? 150.021 317.041 364.018 1.00 104.60 520 PHE B O 1
ATOM 10192 N N . LEU C 2 521 ? 148.172 317.961 363.120 1.00 104.40 521 LEU B N 1
ATOM 10193 C CA . LEU C 2 521 ? 147.339 317.549 364.249 1.00 104.40 521 LEU B CA 1
ATOM 10194 C C . LEU C 2 521 ? 147.265 316.028 364.363 1.00 104.40 521 LEU B C 1
ATOM 10195 O O . LEU C 2 521 ? 147.356 315.473 365.467 1.00 104.40 521 LEU B O 1
ATOM 10197 N N . LYS C 2 522 ? 147.100 315.336 363.232 1.00 102.07 522 LYS B N 1
ATOM 10198 C CA . LYS C 2 522 ? 146.960 313.883 363.250 1.00 102.07 522 LYS B CA 1
ATOM 10199 C C . LYS C 2 522 ? 148.260 313.204 363.650 1.00 102.07 522 LYS B C 1
ATOM 10200 O O . LYS C 2 522 ? 148.245 312.193 364.361 1.00 102.07 522 LYS B O 1
ATOM 10202 N N . GLN C 2 523 ? 149.395 313.727 363.192 1.00 103.58 523 GLN B N 1
ATOM 10203 C CA . GLN C 2 523 ? 150.668 313.208 363.671 1.00 103.58 523 GLN B CA 1
ATOM 10204 C C . GLN C 2 523 ? 150.863 313.503 365.153 1.00 103.58 523 GLN B C 1
ATOM 10205 O O . GLN C 2 523 ? 151.448 312.690 365.874 1.00 103.58 523 GLN B O 1
ATOM 10207 N N . PHE C 2 524 ? 150.382 314.657 365.626 1.00 103.58 524 PHE B N 1
ATOM 10208 C CA . PHE C 2 524 ? 150.482 314.976 367.046 1.00 103.58 524 PHE B CA 1
ATOM 10209 C C . PHE C 2 524 ? 149.697 313.983 367.894 1.00 103.58 524 PHE B C 1
ATOM 10210 O O . PHE C 2 524 ? 150.148 313.572 368.973 1.00 103.58 524 PHE B O 1
ATOM 10212 N N . VAL C 2 525 ? 148.510 313.595 367.424 1.00 97.77 525 VAL B N 1
ATOM 10213 C CA . VAL C 2 525 ? 147.721 312.606 368.147 1.00 97.77 525 VAL B CA 1
ATOM 10214 C C . VAL C 2 525 ? 148.482 311.303 368.292 1.00 97.77 525 VAL B C 1
ATOM 10215 O O . VAL C 2 525 ? 148.291 310.582 369.276 1.00 97.77 525 VAL B O 1
ATOM 10217 N N . LYS C 2 526 ? 149.356 310.977 367.335 1.00 100.89 526 LYS B N 1
ATOM 10218 C CA . LYS C 2 526 ? 150.155 309.760 367.442 1.00 100.89 526 LYS B CA 1
ATOM 10219 C C . LYS C 2 526 ? 151.108 309.823 368.630 1.00 100.89 526 LYS B C 1
ATOM 10220 O O . LYS C 2 526 ? 151.296 308.828 369.339 1.00 100.89 526 LYS B O 1
ATOM 10222 N N . LYS C 2 527 ? 151.733 310.981 368.855 1.00 103.05 527 LYS B N 1
ATOM 10223 C CA . LYS C 2 527 ? 152.534 311.156 370.065 1.00 103.05 527 LYS B CA 1
ATOM 10224 C C . LYS C 2 527 ? 151.657 311.100 371.300 1.00 103.05 527 LYS B C 1
ATOM 10225 O O . LYS C 2 527 ? 152.057 310.552 372.333 1.00 103.05 527 LYS B O 1
ATOM 10227 N N . LEU C 2 528 ? 150.459 311.678 371.215 1.00 101.21 528 LEU B N 1
ATOM 10228 C CA . LEU C 2 528 ? 149.516 311.587 372.325 1.00 101.21 528 LEU B CA 1
ATOM 10229 C C . LEU C 2 528 ? 149.196 310.136 372.651 1.00 101.21 528 LEU B C 1
ATOM 10230 O O . LEU C 2 528 ? 148.858 309.807 373.793 1.00 101.21 528 LEU B O 1
ATOM 10232 N N . ALA C 2 529 ? 149.287 309.252 371.655 1.00 99.83 529 ALA B N 1
ATOM 10233 C CA . ALA C 2 529 ? 149.071 307.830 371.904 1.00 99.83 529 ALA B CA 1
ATOM 10234 C C . ALA C 2 529 ? 150.210 307.227 372.715 1.00 99.83 529 ALA B C 1
ATOM 10235 O O . ALA C 2 529 ? 149.986 306.345 373.554 1.00 99.83 529 ALA B O 1
ATOM 10237 N N . ALA C 2 530 ? 151.439 307.683 372.480 1.00 93.35 530 ALA B N 1
ATOM 10238 C CA . ALA C 2 530 ? 152.605 307.141 373.171 1.00 93.35 530 ALA B CA 1
ATOM 10239 C C . ALA C 2 530 ? 152.555 307.429 374.667 1.00 93.35 530 ALA B C 1
ATOM 10240 O O . ALA C 2 530 ? 153.563 307.795 375.268 1.00 93.35 530 ALA B O 1
ATOM 10242 N N . ALA C 2 606 ? 162.417 329.855 364.984 1.00 122.95 606 ALA B N 1
ATOM 10243 C CA . ALA C 2 606 ? 163.439 329.758 363.947 1.00 122.95 606 ALA B CA 1
ATOM 10244 C C . ALA C 2 606 ? 163.381 328.400 363.272 1.00 122.95 606 ALA B C 1
ATOM 10245 O O . ALA C 2 606 ? 164.390 327.893 362.790 1.00 122.95 606 ALA B O 1
ATOM 10247 N N . LEU C 2 607 ? 162.183 327.814 363.243 1.00 121.42 607 LEU B N 1
ATOM 10248 C CA . LEU C 2 607 ? 162.033 326.475 362.686 1.00 121.42 607 LEU B CA 1
ATOM 10249 C C . LEU C 2 607 ? 162.321 326.456 361.191 1.00 121.42 607 LEU B C 1
ATOM 10250 O O . LEU C 2 607 ? 163.020 325.563 360.697 1.00 121.42 607 LEU B O 1
ATOM 10255 N N . ASP C 2 608 ? 161.808 327.441 360.459 1.00 126.33 608 ASP B N 1
ATOM 10256 C CA . ASP C 2 608 ? 161.862 327.410 359.002 1.00 126.33 608 ASP B CA 1
ATOM 10257 C C . ASP C 2 608 ? 163.241 327.802 358.484 1.00 126.33 608 ASP B C 1
ATOM 10258 O O . ASP C 2 608 ? 164.133 328.183 359.244 1.00 126.33 608 ASP B O 1
ATOM 10263 N N . LEU C 2 609 ? 163.405 327.703 357.162 1.00 122.17 609 LEU B N 1
ATOM 10264 C CA . LEU C 2 609 ? 164.663 328.051 356.512 1.00 122.17 609 LEU B CA 1
ATOM 10265 C C . LEU C 2 609 ? 164.815 329.544 356.265 1.00 122.17 609 LEU B C 1
ATOM 10266 O O . LEU C 2 609 ? 165.785 329.949 355.618 1.00 122.17 609 LEU B O 1
ATOM 10271 N N . SER C 2 610 ? 163.881 330.365 356.747 1.00 121.37 610 SER B N 1
ATOM 10272 C CA . SER C 2 610 ? 163.988 331.804 356.548 1.00 121.37 610 SER B CA 1
ATOM 10273 C C . SER C 2 610 ? 165.185 332.382 357.288 1.00 121.37 610 SER B C 1
ATOM 10274 O O . SER C 2 610 ? 165.845 333.301 356.791 1.00 121.37 610 SER B O 1
ATOM 10277 N N . THR C 2 611 ? 165.474 331.862 358.483 1.00 120.15 611 THR B N 1
ATOM 10278 C CA . THR C 2 611 ? 166.472 332.487 359.347 1.00 120.15 611 THR B CA 1
ATOM 10279 C C . THR C 2 611 ? 167.861 332.457 358.717 1.00 120.15 611 THR B C 1
ATOM 10280 O O . THR C 2 611 ? 168.533 333.490 358.617 1.00 120.15 611 THR B O 1
ATOM 10284 N N . HIS C 2 612 ? 168.311 331.284 358.289 1.00 113.87 612 HIS B N 1
ATOM 10285 C CA . HIS C 2 612 ? 169.599 331.166 357.619 1.00 113.87 612 HIS B CA 1
ATOM 10286 C C . HIS C 2 612 ? 169.594 329.887 356.795 1.00 113.87 612 HIS B C 1
ATOM 10287 O O . HIS C 2 612 ? 168.753 329.008 356.986 1.00 113.87 612 HIS B O 1
ATOM 10294 N N . GLN C 2 613 ? 170.540 329.811 355.861 1.00 109.77 613 GLN B N 1
ATOM 10295 C CA . GLN C 2 613 ? 170.487 328.769 354.844 1.00 109.77 613 GLN B CA 1
ATOM 10296 C C . GLN C 2 613 ? 170.703 327.380 355.439 1.00 109.77 613 GLN B C 1
ATOM 10297 O O . GLN C 2 613 ? 169.953 326.449 355.134 1.00 109.77 613 GLN B O 1
ATOM 10303 N N . ILE C 2 614 ? 171.709 327.225 356.295 1.00 111.92 614 ILE B N 1
ATOM 10304 C CA . ILE C 2 614 ? 172.132 325.921 356.801 1.00 111.92 614 ILE B CA 1
ATOM 10305 C C . ILE C 2 614 ? 171.533 325.704 358.179 1.00 111.92 614 ILE B C 1
ATOM 10306 O O . ILE C 2 614 ? 171.333 326.661 358.935 1.00 111.92 614 ILE B O 1
ATOM 10311 N N . TYR C 2 615 ? 171.247 324.446 358.511 1.00 118.27 615 TYR B N 1
ATOM 10312 C CA . TYR C 2 615 ? 170.690 324.096 359.810 1.00 118.27 615 TYR B CA 1
ATOM 10313 C C . TYR C 2 615 ? 171.303 322.807 360.328 1.00 118.27 615 TYR B C 1
ATOM 10314 O O . TYR C 2 615 ? 171.810 321.985 359.562 1.00 118.27 615 TYR B O 1
ATOM 10323 N N . GLY C 2 616 ? 171.250 322.645 361.646 1.00 121.76 616 GLY B N 1
ATOM 10324 C CA . GLY C 2 616 ? 171.656 321.411 362.283 1.00 121.76 616 GLY B CA 1
ATOM 10325 C C . GLY C 2 616 ? 170.878 321.126 363.551 1.00 121.76 616 GLY B C 1
ATOM 10326 O O . GLY C 2 616 ? 170.838 321.959 364.459 1.00 121.76 616 GLY B O 1
ATOM 10327 N N . PHE C 2 617 ? 170.265 319.947 363.629 1.00 128.17 617 PHE B N 1
ATOM 10328 C CA . PHE C 2 617 ? 169.447 319.548 364.767 1.00 128.17 617 PHE B CA 1
ATOM 10329 C C . PHE C 2 617 ? 170.048 318.293 365.378 1.00 128.17 617 PHE B C 1
ATOM 10330 O O . PHE C 2 617 ? 170.140 317.260 364.710 1.00 128.17 617 PHE B O 1
ATOM 10338 N N . ASP C 2 618 ? 170.444 318.378 366.646 1.00 132.44 618 ASP B N 1
ATOM 10339 C CA . ASP C 2 618 ? 171.010 317.220 367.322 1.00 132.44 618 ASP B CA 1
ATOM 10340 C C . ASP C 2 618 ? 169.995 316.091 367.408 1.00 132.44 618 ASP B C 1
ATOM 10341 O O . ASP C 2 618 ? 168.834 316.299 367.766 1.00 132.44 618 ASP B O 1
ATOM 10346 N N . ILE C 2 619 ? 170.444 314.886 367.063 1.00 135.09 619 ILE B N 1
ATOM 10347 C CA . ILE C 2 619 ? 169.685 313.679 367.343 1.00 135.09 619 ILE B CA 1
ATOM 10348 C C . ILE C 2 619 ? 170.314 312.874 368.465 1.00 135.09 619 ILE B C 1
ATOM 10349 O O . ILE C 2 619 ? 169.770 311.837 368.865 1.00 135.09 619 ILE B O 1
ATOM 10354 N N . THR C 2 620 ? 171.441 313.346 369.005 1.00 135.81 620 THR B N 1
ATOM 10355 C CA . THR C 2 620 ? 172.115 312.635 370.086 1.00 135.81 620 THR B CA 1
ATOM 10356 C C . THR C 2 620 ? 171.219 312.506 371.311 1.00 135.81 620 THR B C 1
ATOM 10357 O O . THR C 2 620 ? 171.423 311.620 372.148 1.00 135.81 620 THR B O 1
ATOM 10361 N N . GLU C 2 621 ? 170.230 313.391 371.442 1.00 135.50 621 GLU B N 1
ATOM 10362 C CA . GLU C 2 621 ? 169.330 313.316 372.585 1.00 135.50 621 GLU B CA 1
ATOM 10363 C C . GLU C 2 621 ? 168.420 312.100 372.498 1.00 135.50 621 GLU B C 1
ATOM 10364 O O . GLU C 2 621 ? 168.276 311.348 373.471 1.00 135.50 621 GLU B O 1
ATOM 10370 N N . PHE C 2 622 ? 167.795 311.882 371.341 1.00 131.29 622 PHE B N 1
ATOM 10371 C CA . PHE C 2 622 ? 166.817 310.813 371.186 1.00 131.29 622 PHE B CA 1
ATOM 10372 C C . PHE C 2 622 ? 167.321 309.645 370.356 1.00 131.29 622 PHE B C 1
ATOM 10373 O O . PHE C 2 622 ? 166.531 308.751 370.040 1.00 131.29 622 PHE B O 1
ATOM 10381 N N . LEU C 2 623 ? 168.600 309.627 369.980 1.00 131.50 623 LEU B N 1
ATOM 10382 C CA . LEU C 2 623 ? 169.120 308.495 369.218 1.00 131.50 623 LEU B CA 1
ATOM 10383 C C . LEU C 2 623 ? 169.047 307.214 370.034 1.00 131.50 623 LEU B C 1
ATOM 10384 O O . LEU C 2 623 ? 168.597 306.173 369.542 1.00 131.50 623 LEU B O 1
ATOM 10386 N N . ASP C 2 624 ? 169.481 307.273 371.294 1.00 136.49 624 ASP B N 1
ATOM 10387 C CA . ASP C 2 624 ? 169.444 306.088 372.144 1.00 136.49 624 ASP B CA 1
ATOM 10388 C C . ASP C 2 624 ? 168.099 305.946 372.841 1.00 136.49 624 ASP B C 1
ATOM 10389 O O . ASP C 2 624 ? 167.791 304.885 373.398 1.00 136.49 624 ASP B O 1
ATOM 10391 N N . ASN C 2 625 ? 167.291 306.999 372.832 1.00 134.44 625 ASN B N 1
ATOM 10392 C CA . ASN C 2 625 ? 166.005 306.960 373.512 1.00 134.44 625 ASN B CA 1
ATOM 10393 C C . ASN C 2 625 ? 165.100 305.923 372.856 1.00 134.44 625 ASN B C 1
ATOM 10394 O O . ASN C 2 625 ? 165.187 305.710 371.638 1.00 134.44 625 ASN B O 1
ATOM 10396 N N . PRO C 2 626 ? 164.234 305.248 373.618 1.00 127.83 626 PRO B N 1
ATOM 10397 C CA . PRO C 2 626 ? 163.404 304.206 372.995 1.00 127.83 626 PRO B CA 1
ATOM 10398 C C . PRO C 2 626 ? 162.297 304.753 372.113 1.00 127.83 626 PRO B C 1
ATOM 10399 O O . PRO C 2 626 ? 162.118 304.267 370.990 1.00 127.83 626 PRO B O 1
ATOM 10401 N N . GLU C 2 627 ? 161.546 305.754 372.579 1.00 126.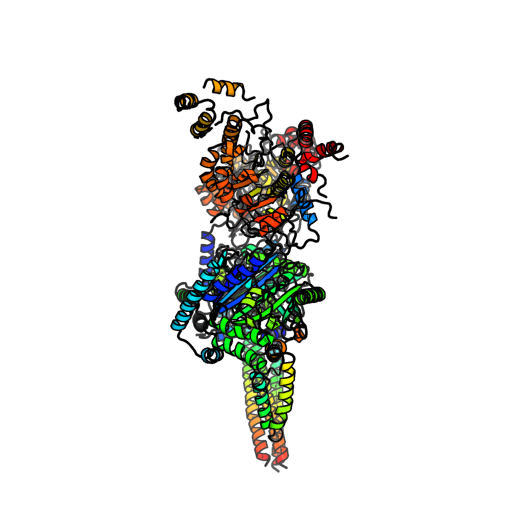90 627 GLU B N 1
ATOM 10402 C CA . GLU C 2 627 ? 160.343 306.191 371.884 1.00 126.90 627 GLU B CA 1
ATOM 10403 C C . GLU C 2 627 ? 160.174 307.699 371.802 1.00 126.90 627 GLU B C 1
ATOM 10404 O O . GLU C 2 627 ? 159.157 308.157 371.272 1.00 126.90 627 GLU B O 1
ATOM 10406 N N . ALA C 2 628 ? 161.115 308.483 372.323 1.00 130.28 628 ALA B N 1
ATOM 10407 C CA . ALA C 2 628 ? 160.966 309.933 372.276 1.00 130.28 628 ALA B CA 1
ATOM 10408 C C . ALA C 2 628 ? 161.334 310.493 370.906 1.00 130.28 628 ALA B C 1
ATOM 10409 O O . ALA C 2 628 ? 160.973 311.629 370.575 1.00 130.28 628 ALA B O 1
ATOM 10411 N N . ARG C 2 629 ? 162.053 309.714 370.094 1.00 124.97 629 ARG B N 1
ATOM 10412 C CA . ARG C 2 629 ? 162.555 310.227 368.821 1.00 124.97 629 ARG B CA 1
ATOM 10413 C C . ARG C 2 629 ? 161.429 310.452 367.816 1.00 124.97 629 ARG B C 1
ATOM 10414 O O . ARG C 2 629 ? 161.454 311.427 367.050 1.00 124.97 629 ARG B O 1
ATOM 10416 N N . THR C 2 630 ? 160.449 309.549 367.790 1.00 121.51 630 THR B N 1
ATOM 10417 C CA . THR C 2 630 ? 159.456 309.554 366.718 1.00 121.51 630 THR B CA 1
ATOM 10418 C C . THR C 2 630 ? 158.629 310.831 366.659 1.00 121.51 630 THR B C 1
ATOM 10419 O O . THR C 2 630 ? 158.508 311.409 365.564 1.00 121.51 630 THR B O 1
ATOM 10423 N N . PRO C 2 631 ? 158.027 311.319 367.750 1.00 119.59 631 PRO B N 1
ATOM 10424 C CA . PRO C 2 631 ? 157.180 312.517 367.613 1.00 119.59 631 PRO B CA 1
ATOM 10425 C C . PRO C 2 631 ? 157.947 313.742 367.157 1.00 119.59 631 PRO B C 1
ATOM 10426 O O . PRO C 2 631 ? 157.478 314.476 366.275 1.00 119.59 631 PRO B O 1
ATOM 10430 N N . VAL C 2 632 ? 159.120 313.992 367.744 1.00 121.52 632 VAL B N 1
ATOM 10431 C CA . VAL C 2 632 ? 159.879 315.179 367.373 1.00 121.52 632 VAL B CA 1
ATOM 10432 C C . VAL C 2 632 ? 160.369 315.065 365.939 1.00 121.52 632 VAL B C 1
ATOM 10433 O O . VAL C 2 632 ? 160.408 316.059 365.209 1.00 121.52 632 VAL B O 1
ATOM 10437 N N . MET C 2 633 ? 160.726 313.854 365.498 1.00 124.99 633 MET B N 1
ATOM 10438 C CA . MET C 2 633 ? 161.089 313.695 364.096 1.00 124.99 633 MET B CA 1
ATOM 10439 C C . MET C 2 633 ? 159.908 314.010 363.192 1.00 124.99 633 MET B C 1
ATOM 10440 O O . MET C 2 633 ? 160.061 314.694 362.171 1.00 124.99 633 MET B O 1
ATOM 10445 N N . MET C 2 634 ? 158.716 313.539 363.563 1.00 122.11 634 MET B N 1
ATOM 10446 C CA . MET C 2 634 ? 157.537 313.780 362.739 1.00 122.11 634 MET B CA 1
ATOM 10447 C C . MET C 2 634 ? 157.230 315.271 362.633 1.00 122.11 634 MET B C 1
ATOM 10448 O O . MET C 2 634 ? 156.963 315.784 361.540 1.00 122.11 634 MET B O 1
ATOM 10450 N N . TYR C 2 635 ? 157.265 315.985 363.758 1.00 118.13 635 TYR B N 1
ATOM 10451 C CA . TYR C 2 635 ? 157.008 317.423 363.693 1.00 118.13 635 TYR B CA 1
ATOM 10452 C C . TYR C 2 635 ? 158.106 318.158 362.932 1.00 118.13 635 TYR B C 1
ATOM 10453 O O . TYR C 2 635 ? 157.812 319.048 362.126 1.00 118.13 635 TYR B O 1
ATOM 10462 N N . LEU C 2 636 ? 159.373 317.811 363.172 1.00 119.69 636 LEU B N 1
ATOM 10463 C CA . LEU C 2 636 ? 160.468 318.543 362.542 1.00 119.69 636 LEU B CA 1
ATOM 10464 C C . LEU C 2 636 ? 160.455 318.379 361.032 1.00 119.69 636 LEU B C 1
ATOM 10465 O O . LEU C 2 636 ? 160.727 319.338 360.296 1.00 119.69 636 LEU B O 1
ATOM 10470 N N . LEU C 2 637 ? 160.161 317.166 360.552 1.00 114.66 637 LEU B N 1
ATOM 10471 C CA . LEU C 2 637 ? 160.122 316.948 359.113 1.00 114.66 637 LEU B CA 1
ATOM 10472 C C . LEU C 2 637 ? 159.102 317.858 358.454 1.00 114.66 637 LEU B C 1
ATOM 10473 O O . LEU C 2 637 ? 159.299 318.298 357.317 1.00 114.66 637 LEU B O 1
ATOM 10478 N N . TYR C 2 638 ? 158.018 318.174 359.164 1.00 114.12 638 TYR B N 1
ATOM 10479 C CA . TYR C 2 638 ? 157.005 319.066 358.613 1.00 114.12 638 TYR B CA 1
ATOM 10480 C C . TYR C 2 638 ? 157.631 320.373 358.153 1.00 114.12 638 TYR B C 1
ATOM 10481 O O . TYR C 2 638 ? 157.609 320.701 356.961 1.00 114.12 638 TYR B O 1
ATOM 10490 N N . ARG C 2 639 ? 158.206 321.125 359.090 1.00 121.05 639 ARG B N 1
ATOM 10491 C CA . ARG C 2 639 ? 158.795 322.414 358.752 1.00 121.05 639 ARG B CA 1
ATOM 10492 C C . ARG C 2 639 ? 159.971 322.250 357.797 1.00 121.05 639 ARG B C 1
ATOM 10493 O O . ARG C 2 639 ? 160.116 323.022 356.842 1.00 121.05 639 ARG B O 1
ATOM 10495 N N . THR C 2 640 ? 160.814 321.237 358.027 1.00 119.28 640 THR B N 1
ATOM 10496 C CA . THR C 2 640 ? 162.013 321.087 357.208 1.00 119.28 640 THR B CA 1
ATOM 10497 C C . THR C 2 640 ? 161.657 320.887 355.742 1.00 119.28 640 THR B C 1
ATOM 10498 O O . THR C 2 640 ? 162.203 321.563 354.863 1.00 119.28 640 THR B O 1
ATOM 10502 N N . GLU C 2 641 ? 160.729 319.973 355.455 1.00 116.62 641 GLU B N 1
ATOM 10503 C CA . GLU C 2 641 ? 160.359 319.716 354.069 1.00 116.62 641 GLU B CA 1
ATOM 10504 C C . GLU C 2 641 ? 159.503 320.836 353.503 1.00 116.62 641 GLU B C 1
ATOM 10505 O O . GLU C 2 641 ? 159.688 321.243 352.352 1.00 116.62 641 GLU B O 1
ATOM 10507 N N . SER C 2 642 ? 158.567 321.361 354.300 1.00 118.42 642 SER B N 1
ATOM 10508 C CA . SER C 2 642 ? 157.595 322.302 353.761 1.00 118.42 642 SER B CA 1
ATOM 10509 C C . SER C 2 642 ? 158.216 323.667 353.496 1.00 118.42 642 SER B C 1
ATOM 10510 O O . SER C 2 642 ? 157.727 324.421 352.645 1.00 118.42 642 SER B O 1
ATOM 10512 N N . MET C 2 643 ? 159.286 324.012 354.216 1.00 123.73 643 MET B N 1
ATOM 10513 C CA . MET C 2 643 ? 159.850 325.356 354.096 1.00 123.73 643 MET B CA 1
ATOM 10514 C C . MET C 2 643 ? 160.357 325.622 352.682 1.00 123.73 643 MET B C 1
ATOM 10515 O O . MET C 2 643 ? 159.819 326.478 351.971 1.00 123.73 643 MET B O 1
ATOM 10517 N N . ILE C 2 644 ? 161.380 324.887 352.249 1.00 120.31 644 ILE B N 1
ATOM 10518 C CA . ILE C 2 644 ? 161.885 325.082 350.895 1.00 120.31 644 ILE B CA 1
ATOM 10519 C C . ILE C 2 644 ? 160.958 324.423 349.885 1.00 120.31 644 ILE B C 1
ATOM 10520 O O . ILE C 2 644 ? 160.301 325.106 349.090 1.00 120.31 644 ILE B O 1
ATOM 10522 N N . ASP C 2 645 ? 160.877 323.091 349.906 1.00 115.97 645 ASP B N 1
ATOM 10523 C CA . ASP C 2 645 ? 159.966 322.340 349.041 1.00 115.97 645 ASP B CA 1
ATOM 10524 C C . ASP C 2 645 ? 160.209 322.640 347.564 1.00 115.97 645 ASP B C 1
ATOM 10525 O O . ASP C 2 645 ? 159.382 323.253 346.886 1.00 115.97 645 ASP B O 1
ATOM 10527 N N . GLY C 2 646 ? 161.363 322.209 347.062 1.00 113.00 646 GLY B N 1
ATOM 10528 C CA . GLY C 2 646 ? 161.698 322.371 345.664 1.00 113.00 646 GLY B CA 1
ATOM 10529 C C . GLY C 2 646 ? 162.775 323.389 345.362 1.00 113.00 646 GLY B C 1
ATOM 10530 O O . GLY C 2 646 ? 163.176 323.511 344.198 1.00 113.00 646 GLY B O 1
ATOM 10531 N N . ARG C 2 647 ? 163.255 324.125 346.363 1.00 112.35 647 ARG B N 1
ATOM 10532 C CA . ARG C 2 647 ? 164.384 325.023 346.138 1.00 112.35 647 ARG B CA 1
ATOM 10533 C C . ARG C 2 647 ? 165.675 324.231 345.966 1.00 112.35 647 ARG B C 1
ATOM 10534 O O . ARG C 2 647 ? 166.329 324.302 344.919 1.00 112.35 647 ARG B O 1
ATOM 10536 N N . ARG C 2 648 ? 166.050 323.477 346.996 1.00 112.62 648 ARG B N 1
ATOM 10537 C CA . ARG C 2 648 ? 167.164 322.537 347.003 1.00 112.62 648 ARG B CA 1
ATOM 10538 C C . ARG C 2 648 ? 167.143 321.827 348.346 1.00 112.62 648 ARG B C 1
ATOM 10539 O O . ARG C 2 648 ? 166.616 322.349 349.331 1.00 112.62 648 ARG B O 1
ATOM 10541 N N . PHE C 2 649 ? 167.721 320.631 348.380 1.00 110.61 649 PHE B N 1
ATOM 10542 C CA . PHE C 2 649 ? 167.770 319.846 349.603 1.00 110.61 649 PHE B CA 1
ATOM 10543 C C . PHE C 2 649 ? 169.008 318.969 349.559 1.00 110.61 649 PHE B C 1
ATOM 10544 O O . PHE C 2 649 ? 169.284 318.321 348.546 1.00 110.61 649 PHE B O 1
ATOM 10552 N N . MET C 2 650 ? 169.760 318.958 350.653 1.00 108.23 650 MET B N 1
ATOM 10553 C CA . MET C 2 650 ? 170.874 318.027 350.776 1.00 108.23 650 MET B CA 1
ATOM 10554 C C . MET C 2 650 ? 170.853 317.443 352.192 1.00 108.23 650 MET B C 1
ATOM 10555 O O . MET C 2 650 ? 171.823 317.477 352.935 1.00 108.23 650 MET B O 1
ATOM 10560 N N . TYR C 2 651 ? 169.688 316.911 352.571 1.00 106.28 651 TYR B N 1
ATOM 10561 C CA . TYR C 2 651 ? 169.490 316.265 353.867 1.00 106.28 651 TYR B CA 1
ATOM 10562 C C . TYR C 2 651 ? 170.692 315.426 354.272 1.00 106.28 651 TYR B C 1
ATOM 10563 O O . TYR C 2 651 ? 171.234 314.667 353.465 1.00 106.28 651 TYR B O 1
ATOM 10572 N N . VAL C 2 652 ? 171.109 315.560 355.526 1.00 110.87 652 VAL B N 1
ATOM 10573 C CA . VAL C 2 652 ? 172.219 314.793 356.080 1.00 110.87 652 VAL B CA 1
ATOM 10574 C C . VAL C 2 652 ? 171.758 314.170 357.387 1.00 110.87 652 VAL B C 1
ATOM 10575 O O . VAL C 2 652 ? 171.218 314.866 358.252 1.00 110.87 652 VAL B O 1
ATOM 10579 N N . PHE C 2 653 ? 171.968 312.865 357.530 1.00 115.13 653 PHE B N 1
ATOM 10580 C CA . PHE C 2 653 ? 171.724 312.160 358.783 1.00 115.13 653 PHE B CA 1
ATOM 10581 C C . PHE C 2 653 ? 172.984 311.401 359.158 1.00 115.13 653 PHE B C 1
ATOM 10582 O O . PHE C 2 653 ? 173.459 310.567 358.381 1.00 115.13 653 PHE B O 1
ATOM 10590 N N . ASP C 2 654 ? 173.527 311.679 360.348 1.00 125.53 654 ASP B N 1
ATOM 10591 C CA . ASP C 2 654 ? 174.637 310.866 360.834 1.00 125.53 654 ASP B CA 1
ATOM 10592 C C . ASP C 2 654 ? 174.200 309.421 361.018 1.00 125.53 654 ASP B C 1
ATOM 10593 O O . ASP C 2 654 ? 174.914 308.492 360.623 1.00 125.53 654 ASP B O 1
ATOM 10598 N N . GLU C 2 655 ? 173.031 309.213 361.609 1.00 126.29 655 GLU B N 1
ATOM 10599 C CA . GLU C 2 655 ? 172.429 307.892 361.713 1.00 126.29 655 GLU B CA 1
ATOM 10600 C C . GLU C 2 655 ? 171.029 307.965 361.131 1.00 126.29 655 GLU B C 1
ATOM 10601 O O . GLU C 2 655 ? 170.171 308.679 361.660 1.00 126.29 655 GLU B O 1
ATOM 10607 N N . PHE C 2 656 ? 170.804 307.243 360.035 1.00 123.01 656 PHE B N 1
ATOM 10608 C CA . PHE C 2 656 ? 169.491 307.243 359.414 1.00 123.01 656 PHE B CA 1
ATOM 10609 C C . PHE C 2 656 ? 168.651 306.052 359.842 1.00 123.01 656 PHE B C 1
ATOM 10610 O O . PHE C 2 656 ? 167.440 306.039 359.591 1.00 123.01 656 PHE B O 1
ATOM 10618 N N . TRP C 2 657 ? 169.256 305.049 360.482 1.00 122.64 657 TRP B N 1
ATOM 10619 C CA . TRP C 2 657 ? 168.471 303.895 360.908 1.00 122.64 657 TRP B CA 1
ATOM 10620 C C . TRP C 2 657 ? 167.658 304.211 362.155 1.00 122.64 657 TRP B C 1
ATOM 10621 O O . TRP C 2 657 ? 166.600 303.613 362.378 1.00 122.64 657 TRP B O 1
ATOM 10632 N N . LYS C 2 658 ? 168.129 305.141 362.983 1.00 121.18 658 LYS B N 1
ATOM 10633 C CA . LYS C 2 658 ? 167.315 305.578 364.112 1.00 121.18 658 LYS B CA 1
ATOM 10634 C C . LYS C 2 658 ? 166.026 306.271 363.688 1.00 121.18 658 LYS B C 1
ATOM 10635 O O . LYS C 2 658 ? 164.974 305.948 364.264 1.00 121.18 658 LYS B O 1
ATOM 10641 N N . PRO C 2 659 ? 166.017 307.220 362.741 1.00 125.65 659 PRO B N 1
ATOM 10642 C CA . PRO C 2 659 ? 164.727 307.810 362.341 1.00 125.65 659 PRO B CA 1
ATOM 10643 C C . PRO C 2 659 ? 163.787 306.842 361.647 1.00 125.65 659 PRO B C 1
ATOM 10644 O O . PRO C 2 659 ? 162.568 307.028 361.714 1.00 125.65 659 PRO B O 1
ATOM 10648 N N . LEU C 2 660 ? 164.309 305.818 360.968 1.00 128.28 660 LEU B N 1
ATOM 10649 C CA . LEU C 2 660 ? 163.441 305.008 360.119 1.00 128.28 660 LEU B CA 1
ATOM 10650 C C . LEU C 2 660 ? 162.575 304.043 360.919 1.00 128.28 660 LEU B C 1
ATOM 10651 O O . LEU C 2 660 ? 161.541 303.588 360.419 1.00 128.28 660 LEU B O 1
ATOM 10656 N N . GLN C 2 661 ? 162.956 303.725 362.160 1.00 128.79 661 GLN B N 1
ATOM 10657 C CA . GLN C 2 661 ? 162.143 302.806 362.955 1.00 128.79 661 GLN B CA 1
ATOM 10658 C C . GLN C 2 661 ? 160.784 303.407 363.301 1.00 128.79 661 GLN B C 1
ATOM 10659 O O . GLN C 2 661 ? 159.973 302.758 363.972 1.00 128.79 661 GLN B O 1
ATOM 10665 N N . ASP C 2 662 ? 160.516 304.631 362.854 1.00 127.30 662 ASP B N 1
ATOM 10666 C CA . ASP C 2 662 ? 159.219 305.250 363.072 1.00 127.30 662 ASP B CA 1
ATOM 10667 C C . ASP C 2 662 ? 158.134 304.499 362.316 1.00 127.30 662 ASP B C 1
ATOM 10668 O O . ASP C 2 662 ? 158.403 303.821 361.322 1.00 127.30 662 ASP B O 1
ATOM 10673 N N . GLU C 2 663 ? 156.899 304.612 362.803 1.00 123.30 663 GLU B N 1
ATOM 10674 C CA . GLU C 2 663 ? 155.766 304.051 362.080 1.00 123.30 663 GLU B CA 1
ATOM 10675 C C . GLU C 2 663 ? 155.449 304.870 360.836 1.00 123.30 663 GLU B C 1
ATOM 10676 O O . GLU C 2 663 ? 155.236 304.316 359.751 1.00 123.30 663 GLU B O 1
ATOM 10678 N N . TYR C 2 664 ? 155.431 306.197 360.968 1.00 123.12 664 TYR B N 1
ATOM 10679 C CA . TYR C 2 664 ? 154.892 307.042 359.907 1.00 123.12 664 TYR B CA 1
ATOM 10680 C C . TYR C 2 664 ? 155.991 307.616 359.020 1.00 123.12 664 TYR B C 1
ATOM 10681 O O . TYR C 2 664 ? 155.798 307.768 357.809 1.00 123.12 664 TYR B O 1
ATOM 10690 N N . PHE C 2 665 ? 157.140 307.958 359.607 1.00 129.08 665 PHE B N 1
ATOM 10691 C CA . PHE C 2 665 ? 158.163 308.697 358.873 1.00 129.08 665 PHE B CA 1
ATOM 10692 C C . PHE C 2 665 ? 158.702 307.902 357.691 1.00 129.08 665 PHE B C 1
ATOM 10693 O O . PHE C 2 665 ? 158.886 308.449 356.595 1.00 129.08 665 PHE B O 1
ATOM 10701 N N . GLU C 2 666 ? 158.975 306.613 357.899 1.00 129.72 666 GLU B N 1
ATOM 10702 C CA . GLU C 2 666 ? 159.510 305.784 356.823 1.00 129.72 666 GLU B CA 1
ATOM 10703 C C . GLU C 2 666 ? 158.538 305.685 355.653 1.00 129.72 666 GLU B C 1
ATOM 10704 O O . GLU C 2 666 ? 158.955 305.708 354.487 1.00 129.72 666 GLU B O 1
ATOM 10710 N N . ASP C 2 667 ? 157.241 305.574 355.940 1.00 131.71 667 ASP B N 1
ATOM 10711 C CA . ASP C 2 667 ? 156.261 305.479 354.867 1.00 131.71 667 ASP B CA 1
ATOM 10712 C C . ASP C 2 667 ? 156.285 306.721 353.993 1.00 131.71 667 ASP B C 1
ATOM 10713 O O . ASP C 2 667 ? 156.306 306.623 352.759 1.00 131.71 667 ASP B O 1
ATOM 10718 N N . LEU C 2 668 ? 156.286 307.902 354.614 1.00 132.42 668 LEU B N 1
ATOM 10719 C CA . LEU C 2 668 ? 156.285 309.133 353.834 1.00 132.42 668 LEU B CA 1
ATOM 10720 C C . LEU C 2 668 ? 157.600 309.311 353.089 1.00 132.42 668 LEU B C 1
ATOM 10721 O O . LEU C 2 668 ? 157.614 309.819 351.963 1.00 132.42 668 LEU B O 1
ATOM 10726 N N . ALA C 2 669 ? 158.713 308.887 353.692 1.00 129.18 669 ALA B N 1
ATOM 10727 C CA . ALA C 2 669 ? 159.985 308.948 352.980 1.00 129.18 669 ALA B CA 1
ATOM 10728 C C . ALA C 2 669 ? 159.951 308.095 351.719 1.00 129.18 669 ALA B C 1
ATOM 10729 O O . ALA C 2 669 ? 160.318 308.565 350.633 1.00 129.18 669 ALA B O 1
ATOM 10731 N N . LYS C 2 670 ? 159.486 306.848 351.835 1.00 127.46 670 LYS B N 1
ATOM 10732 C CA . LYS C 2 670 ? 159.432 305.958 350.676 1.00 127.46 670 LYS B CA 1
ATOM 10733 C C . LYS C 2 670 ? 158.464 306.472 349.615 1.00 127.46 670 LYS B C 1
ATOM 10734 O O . LYS C 2 670 ? 158.726 306.353 348.414 1.00 127.46 670 LYS B O 1
ATOM 10740 N N . ASN C 2 671 ? 157.327 307.024 350.040 1.00 131.24 671 ASN B N 1
ATOM 10741 C CA . ASN C 2 671 ? 156.367 307.538 349.069 1.00 131.24 671 ASN B CA 1
ATOM 10742 C C . ASN C 2 671 ? 156.900 308.773 348.354 1.00 131.24 671 ASN B C 1
ATOM 10743 O O . ASN C 2 671 ? 156.775 308.890 347.130 1.00 131.24 671 ASN B O 1
ATOM 10748 N N . LYS C 2 672 ? 157.506 309.701 349.092 1.00 127.11 672 LYS B N 1
ATOM 10749 C CA . LYS C 2 672 ? 157.816 311.024 348.569 1.00 127.11 672 LYS B CA 1
ATOM 10750 C C . LYS C 2 672 ? 159.242 311.133 348.034 1.00 127.11 672 LYS B C 1
ATOM 10751 O O . LYS C 2 672 ? 159.613 312.193 347.513 1.00 127.11 672 LYS B O 1
ATOM 10757 N N . GLN C 2 673 ? 160.041 310.064 348.136 1.00 123.90 673 GLN B N 1
ATOM 10758 C CA . GLN C 2 673 ? 161.370 310.082 347.534 1.00 123.90 673 GLN B CA 1
ATOM 10759 C C . GLN C 2 673 ? 161.298 310.401 346.050 1.00 123.90 673 GLN B C 1
ATOM 10760 O O . GLN C 2 673 ? 162.220 311.007 345.494 1.00 123.90 673 GLN B O 1
ATOM 10766 N N . LYS C 2 674 ? 160.207 310.010 345.390 1.00 126.51 674 LYS B N 1
ATOM 10767 C CA . LYS C 2 674 ? 160.079 310.255 343.957 1.00 126.51 674 LYS B CA 1
ATOM 10768 C C . LYS C 2 674 ? 159.999 311.745 343.660 1.00 126.51 674 LYS B C 1
ATOM 10769 O O . LYS C 2 674 ? 160.716 312.258 342.793 1.00 126.51 674 LYS B O 1
ATOM 10775 N N . THR C 2 675 ? 159.131 312.464 344.379 1.00 123.15 675 THR B N 1
ATOM 10776 C CA . THR C 2 675 ? 159.013 313.900 344.164 1.00 123.15 675 THR B CA 1
ATOM 10777 C C . THR C 2 675 ? 160.268 314.632 344.621 1.00 123.15 675 THR B C 1
ATOM 10778 O O . THR C 2 675 ? 160.720 315.569 343.954 1.00 123.15 675 THR B O 1
ATOM 10782 N N . ILE C 2 676 ? 160.849 314.219 345.750 1.00 121.57 676 ILE B N 1
ATOM 10783 C CA . ILE C 2 676 ? 162.071 314.876 346.208 1.00 121.57 676 ILE B CA 1
ATOM 10784 C C . ILE C 2 676 ? 163.178 314.704 345.178 1.00 121.57 676 ILE B C 1
ATOM 10785 O O . ILE C 2 676 ? 163.971 315.622 344.936 1.00 121.57 676 ILE B O 1
ATOM 10790 N N . ARG C 2 677 ? 163.247 313.529 344.548 1.00 118.71 677 ARG B N 1
ATOM 10791 C CA . ARG C 2 677 ? 164.220 313.320 343.482 1.00 118.71 677 ARG B CA 1
ATOM 10792 C C . ARG C 2 677 ? 163.939 314.236 342.299 1.00 118.71 677 ARG B C 1
ATOM 10793 O O . ARG C 2 677 ? 164.871 314.711 341.639 1.00 118.71 677 ARG B O 1
ATOM 10801 N N . LYS C 2 678 ? 162.660 314.484 342.006 1.00 123.25 678 LYS B N 1
ATOM 10802 C CA . LYS C 2 678 ? 162.314 315.398 340.920 1.00 123.25 678 LYS B CA 1
ATOM 10803 C C . LYS C 2 678 ? 162.832 316.802 341.202 1.00 123.25 678 LYS B C 1
ATOM 10804 O O . LYS C 2 678 ? 163.404 317.450 340.319 1.00 123.25 678 LYS B O 1
ATOM 10810 N N . GLN C 2 679 ? 162.651 317.284 342.429 1.00 117.83 679 GLN B N 1
ATOM 10811 C CA . GLN C 2 679 ? 163.264 318.536 342.833 1.00 117.83 679 GLN B CA 1
ATOM 10812 C C . GLN C 2 679 ? 164.770 318.352 342.991 1.00 117.83 679 GLN B C 1
ATOM 10813 O O . GLN C 2 679 ? 165.329 317.287 342.721 1.00 117.83 679 GLN B O 1
ATOM 10819 N N . ASN C 2 680 ? 165.436 319.412 343.438 1.00 111.70 680 ASN B N 1
ATOM 10820 C CA . ASN C 2 680 ? 166.889 319.388 343.589 1.00 111.70 680 ASN B CA 1
ATOM 10821 C C . ASN C 2 680 ? 167.244 318.820 344.963 1.00 111.70 680 ASN B C 1
ATOM 10822 O O . ASN C 2 680 ? 168.030 319.383 345.729 1.00 111.70 680 ASN B O 1
ATOM 10827 N N . GLY C 2 681 ? 166.650 317.667 345.265 1.00 107.83 681 GLY B N 1
ATOM 10828 C CA . GLY C 2 681 ? 166.760 317.092 346.591 1.00 107.83 681 GLY B CA 1
ATOM 10829 C C . GLY C 2 681 ? 167.558 315.808 346.650 1.00 107.83 681 GLY B C 1
ATOM 10830 O O . GLY C 2 681 ? 167.255 314.848 345.938 1.00 107.83 681 GLY B O 1
ATOM 10831 N N . ILE C 2 682 ? 168.584 315.778 347.496 1.00 101.30 682 ILE B N 1
ATOM 10832 C CA . ILE C 2 682 ? 169.415 314.598 347.694 1.00 101.30 682 ILE B CA 1
ATOM 10833 C C . ILE C 2 682 ? 169.473 314.292 349.185 1.00 101.30 682 ILE B C 1
ATOM 10834 O O . ILE C 2 682 ? 169.694 315.189 350.004 1.00 101.30 682 ILE B O 1
ATOM 10839 N N . PHE C 2 683 ? 169.236 313.036 349.539 1.00 101.53 683 PHE B N 1
ATOM 10840 C CA . PHE C 2 683 ? 169.359 312.584 350.916 1.00 101.53 683 PHE B CA 1
ATOM 10841 C C . PHE C 2 683 ? 170.740 311.981 351.095 1.00 101.53 683 PHE B C 1
ATOM 10842 O O . PHE C 2 683 ? 170.998 310.873 350.622 1.00 101.53 683 PHE B O 1
ATOM 10850 N N . VAL C 2 684 ? 171.619 312.694 351.787 1.00 103.21 684 VAL B N 1
ATOM 10851 C CA . VAL C 2 684 ? 172.935 312.141 352.068 1.00 103.21 684 VAL B CA 1
ATOM 10852 C C . VAL C 2 684 ? 172.830 311.336 353.354 1.00 103.21 684 VAL B C 1
ATOM 10853 O O . VAL C 2 684 ? 173.145 311.833 354.440 1.00 103.21 684 VAL B O 1
ATOM 10857 N N . PHE C 2 685 ? 172.376 310.092 353.245 1.00 105.41 685 PHE B N 1
ATOM 10858 C CA . PHE C 2 685 ? 172.256 309.260 354.430 1.00 105.41 685 PHE B CA 1
ATOM 10859 C C . PHE C 2 685 ? 173.636 308.844 354.915 1.00 105.41 685 PHE B C 1
ATOM 10860 O O . PHE C 2 685 ? 174.632 308.967 354.201 1.00 105.41 685 PHE B O 1
ATOM 10868 N N . ALA C 2 686 ? 173.689 308.363 356.150 1.00 112.99 686 ALA B N 1
ATOM 10869 C CA . ALA C 2 686 ? 174.907 307.803 356.706 1.00 112.99 686 ALA B CA 1
ATOM 10870 C C . ALA C 2 686 ? 174.546 306.921 357.885 1.00 112.99 686 ALA B C 1
ATOM 10871 O O . ALA C 2 686 ? 173.487 307.083 358.498 1.00 112.99 686 ALA B O 1
ATOM 10873 N N . THR C 2 687 ? 175.432 305.978 358.195 1.00 118.49 687 THR B N 1
ATOM 10874 C CA . THR C 2 687 ? 175.247 305.110 359.347 1.00 118.49 687 THR B CA 1
ATOM 10875 C C . THR C 2 687 ? 176.583 304.495 359.728 1.00 118.49 687 THR B C 1
ATOM 10876 O O . THR C 2 687 ? 177.383 304.134 358.861 1.00 118.49 687 THR B O 1
ATOM 10880 N N . GLN C 2 688 ? 176.819 304.389 361.036 1.00 119.16 688 GLN B N 1
ATOM 10881 C CA . GLN C 2 688 ? 178.097 303.879 361.521 1.00 119.16 688 GLN B CA 1
ATOM 10882 C C . GLN C 2 688 ? 178.232 302.385 361.265 1.00 119.16 688 GLN B C 1
ATOM 10883 O O . GLN C 2 688 ? 179.300 301.911 360.864 1.00 119.16 688 GLN B O 1
ATOM 10889 N N . GLU C 2 689 ? 177.164 301.626 361.497 1.00 120.06 689 GLU B N 1
ATOM 10890 C CA . GLU C 2 689 ? 177.205 300.181 361.373 1.00 120.06 689 GLU B CA 1
ATOM 10891 C C . GLU C 2 689 ? 176.059 299.727 360.479 1.00 120.06 689 GLU B C 1
ATOM 10892 O O . GLU C 2 689 ? 174.883 299.934 360.823 1.00 120.06 689 GLU B O 1
ATOM 10894 N N . PRO C 2 690 ? 176.351 299.109 359.331 1.00 118.36 690 PRO B N 1
ATOM 10895 C CA . PRO C 2 690 ? 175.258 298.677 358.445 1.00 118.36 690 PRO B CA 1
ATOM 10896 C C . PRO C 2 690 ? 174.468 297.519 359.015 1.00 118.36 690 PRO B C 1
ATOM 10897 O O . PRO C 2 690 ? 173.243 297.465 358.846 1.00 118.36 690 PRO B O 1
ATOM 10901 N N . SER C 2 691 ? 175.141 296.584 359.689 1.00 119.52 691 SER B N 1
ATOM 10902 C CA . SER C 2 691 ? 174.433 295.509 360.372 1.00 119.52 691 SER B CA 1
ATOM 10903 C C . SER C 2 691 ? 173.516 296.062 361.452 1.00 119.52 691 SER B C 1
ATOM 10904 O O . SER C 2 691 ? 172.460 295.484 361.736 1.00 119.52 691 SER B O 1
ATOM 10907 N N . ASP C 2 692 ? 173.907 297.177 362.072 1.00 122.57 692 ASP B N 1
ATOM 10908 C CA . ASP C 2 692 ? 173.019 297.847 363.014 1.00 122.57 692 ASP B CA 1
ATOM 10909 C C . ASP C 2 692 ? 171.771 298.363 362.314 1.00 122.57 692 ASP B C 1
ATOM 10910 O O . ASP C 2 692 ? 170.664 298.282 362.860 1.00 122.57 692 ASP B O 1
ATOM 10912 N N . ALA C 2 693 ? 171.926 298.902 361.102 1.00 121.28 693 ALA B N 1
ATOM 10913 C CA . ALA C 2 693 ? 170.761 299.327 360.336 1.00 121.28 693 ALA B CA 1
ATOM 10914 C C . ALA C 2 693 ? 169.899 298.131 359.956 1.00 121.28 693 ALA B C 1
ATOM 10915 O O . ALA C 2 693 ? 168.694 298.277 359.721 1.00 121.28 693 ALA B O 1
ATOM 10917 N N . LEU C 2 694 ? 170.507 296.953 359.856 1.00 121.61 694 LEU B N 1
ATOM 10918 C CA . LEU C 2 694 ? 169.906 295.633 359.689 1.00 121.61 694 LEU B CA 1
ATOM 10919 C C . LEU C 2 694 ? 168.983 295.553 358.479 1.00 121.61 694 LEU B C 1
ATOM 10920 O O . LEU C 2 694 ? 168.301 294.538 358.321 1.00 121.61 694 LEU B O 1
ATOM 10925 N N . GLU C 2 695 ? 168.957 296.562 357.608 1.00 122.67 695 GLU B N 1
ATOM 10926 C CA . GLU C 2 695 ? 168.144 296.607 356.387 1.00 122.67 695 GLU B CA 1
ATOM 10927 C C . GLU C 2 695 ? 166.741 296.039 356.616 1.00 122.67 695 GLU B C 1
ATOM 10928 O O . GLU C 2 695 ? 166.328 295.051 356.006 1.00 122.67 695 GLU B O 1
ATOM 10934 N N . SER C 2 696 ? 166.007 296.692 357.515 1.00 120.93 696 SER B N 1
ATOM 10935 C CA . SER C 2 696 ? 164.635 296.296 357.794 1.00 120.93 696 SER B CA 1
ATOM 10936 C C . SER C 2 696 ? 163.774 296.438 356.543 1.00 120.93 696 SER B C 1
ATOM 10937 O O . SER C 2 696 ? 164.192 297.001 355.529 1.00 120.93 696 SER B O 1
ATOM 10940 N N . ASN C 2 697 ? 162.545 295.922 356.631 1.00 123.73 697 ASN B N 1
ATOM 10941 C CA . ASN C 2 697 ? 161.655 295.908 355.471 1.00 123.73 697 ASN B CA 1
ATOM 10942 C C . ASN C 2 697 ? 161.381 297.316 354.957 1.00 123.73 697 ASN B C 1
ATOM 10943 O O . ASN C 2 697 ? 161.230 297.527 353.747 1.00 123.73 697 ASN B O 1
ATOM 10945 N N . ILE C 2 698 ? 161.304 298.293 355.863 1.00 123.59 698 ILE B N 1
ATOM 10946 C CA . ILE C 2 698 ? 160.981 299.659 355.472 1.00 123.59 698 ILE B CA 1
ATOM 10947 C C . ILE C 2 698 ? 162.223 300.380 354.964 1.00 123.59 698 ILE B C 1
ATOM 10948 O O . ILE C 2 698 ? 162.139 301.268 354.107 1.00 123.59 698 ILE B O 1
ATOM 10953 N N . ALA C 2 699 ? 163.391 300.011 355.474 1.00 119.75 699 ALA B N 1
ATOM 10954 C CA . ALA C 2 699 ? 164.646 300.641 355.094 1.00 119.75 699 ALA B CA 1
ATOM 10955 C C . ALA C 2 699 ? 165.182 300.147 353.756 1.00 119.75 699 ALA B C 1
ATOM 10956 O O . ALA C 2 699 ? 166.194 300.676 353.275 1.00 119.75 699 ALA B O 1
ATOM 10958 N N . LYS C 2 700 ? 164.540 299.138 353.161 1.00 120.78 700 LYS B N 1
ATOM 10959 C CA . LYS C 2 700 ? 165.087 298.515 351.961 1.00 120.78 700 LYS B CA 1
ATOM 10960 C C . LYS C 2 700 ? 165.182 299.506 350.813 1.00 120.78 700 LYS B C 1
ATOM 10961 O O . LYS C 2 700 ? 166.205 299.565 350.123 1.00 120.78 700 LYS B O 1
ATOM 10967 N N . THR C 2 701 ? 164.127 300.293 350.595 1.00 120.68 701 THR B N 1
ATOM 10968 C CA . THR C 2 701 ? 164.141 301.253 349.495 1.00 120.68 701 THR B CA 1
ATOM 10969 C C . THR C 2 701 ? 165.204 302.321 349.709 1.00 120.68 701 THR B C 1
ATOM 10970 O O . THR C 2 701 ? 165.935 302.681 348.777 1.00 120.68 701 THR B O 1
ATOM 10974 N N . LEU C 2 702 ? 165.309 302.831 350.937 1.00 121.36 702 LEU B N 1
ATOM 10975 C CA . LEU C 2 702 ? 166.306 303.850 351.236 1.00 121.36 702 LEU B CA 1
ATOM 10976 C C . LEU C 2 702 ? 167.710 303.322 350.988 1.00 121.36 702 LEU B C 1
ATOM 10977 O O . LEU C 2 702 ? 168.571 304.036 350.466 1.00 121.36 702 LEU B O 1
ATOM 10982 N N . ILE C 2 703 ? 167.960 302.068 351.360 1.00 116.42 703 ILE B N 1
ATOM 10983 C CA . ILE C 2 703 ? 169.289 301.511 351.144 1.00 116.42 703 ILE B CA 1
ATOM 10984 C C . ILE C 2 703 ? 169.547 301.281 349.660 1.00 116.42 703 ILE B C 1
ATOM 10985 O O . ILE C 2 703 ? 170.627 301.604 349.151 1.00 116.42 703 ILE B O 1
ATOM 10990 N N . GLN C 2 704 ? 168.569 300.730 348.942 1.00 117.24 704 GLN B N 1
ATOM 10991 C CA . GLN C 2 704 ? 168.831 300.269 347.582 1.00 117.24 704 GLN B CA 1
ATOM 10992 C C . GLN C 2 704 ? 168.896 301.427 346.592 1.00 117.24 704 GLN B C 1
ATOM 10993 O O . GLN C 2 704 ? 169.619 301.349 345.592 1.00 117.24 704 GLN B O 1
ATOM 10999 N N . GLN C 2 705 ? 168.153 302.507 346.838 1.00 115.39 705 GLN B N 1
ATOM 11000 C CA . GLN C 2 705 ? 168.222 303.663 345.952 1.00 115.39 705 GLN B CA 1
ATOM 11001 C C . GLN C 2 705 ? 169.409 304.576 346.223 1.00 115.39 705 GLN B C 1
ATOM 11002 O O . GLN C 2 705 ? 169.391 305.729 345.784 1.00 115.39 705 GLN B O 1
ATOM 11008 N N . CYS C 2 706 ? 170.436 304.102 346.920 1.00 105.70 706 CYS B N 1
ATOM 11009 C CA . CYS C 2 706 ? 171.640 304.902 347.093 1.00 105.70 706 CYS B CA 1
ATOM 11010 C C . CYS C 2 706 ? 172.428 304.949 345.795 1.00 105.70 706 CYS B C 1
ATOM 11011 O O . CYS C 2 706 ? 172.694 303.912 345.181 1.00 105.70 706 CYS B O 1
ATOM 11014 N N . ALA C 2 707 ? 172.818 306.153 345.381 1.00 98.40 707 ALA B N 1
ATOM 11015 C CA . ALA C 2 707 ? 173.586 306.288 344.149 1.00 98.40 707 ALA B CA 1
ATOM 11016 C C . ALA C 2 707 ? 175.042 305.908 344.364 1.00 98.40 707 ALA B C 1
ATOM 11017 O O . ALA C 2 707 ? 175.546 304.965 343.742 1.00 98.40 707 ALA B O 1
ATOM 11019 N N . THR C 2 708 ? 175.731 306.619 345.249 1.00 97.41 708 THR B N 1
ATOM 11020 C CA . THR C 2 708 ? 177.159 306.455 345.468 1.00 97.41 708 THR B CA 1
ATOM 11021 C C . THR C 2 708 ? 177.398 305.935 346.875 1.00 97.41 708 THR B C 1
ATOM 11022 O O . THR C 2 708 ? 176.880 306.496 347.844 1.00 97.41 708 THR B O 1
ATOM 11026 N N . TYR C 2 709 ? 178.184 304.871 346.987 1.00 99.07 709 TYR B N 1
ATOM 11027 C CA . TYR C 2 709 ? 178.551 304.298 348.271 1.00 99.07 709 TYR B CA 1
ATOM 11028 C C . TYR C 2 709 ? 180.012 304.600 348.558 1.00 99.07 709 TYR B C 1
ATOM 11029 O O . TYR C 2 709 ? 180.877 304.341 347.717 1.00 99.07 709 TYR B O 1
ATOM 11038 N N . ILE C 2 710 ? 180.286 305.146 349.737 1.00 100.94 710 ILE B N 1
ATOM 11039 C CA . ILE C 2 710 ? 181.642 305.291 350.245 1.00 100.94 710 ILE B CA 1
ATOM 11040 C C . ILE C 2 710 ? 181.762 304.394 351.465 1.00 100.94 710 ILE B C 1
ATOM 11041 O O . ILE C 2 710 ? 181.158 304.667 352.508 1.00 100.94 710 ILE B O 1
ATOM 11046 N N . PHE C 2 711 ? 182.546 303.329 351.347 1.00 103.35 711 PHE B N 1
ATOM 11047 C CA . PHE C 2 711 ? 182.755 302.391 352.438 1.00 103.35 711 PHE B CA 1
ATOM 11048 C C . PHE C 2 711 ? 184.077 302.717 353.118 1.00 103.35 711 PHE B C 1
ATOM 11049 O O . PHE C 2 711 ? 185.128 302.713 352.470 1.00 103.35 711 PHE B O 1
ATOM 11057 N N . LEU C 2 712 ? 184.023 303.010 354.412 1.00 107.50 712 LEU B N 1
ATOM 11058 C CA . LEU C 2 712 ? 185.246 303.230 355.168 1.00 107.50 712 LEU B CA 1
ATOM 11059 C C . LEU C 2 712 ? 185.823 301.894 355.627 1.00 107.50 712 LEU B C 1
ATOM 11060 O O . LEU C 2 712 ? 185.183 300.845 355.529 1.00 107.50 712 LEU B O 1
ATOM 11065 N N . ALA C 2 713 ? 187.054 301.938 356.126 1.00 111.66 713 ALA B N 1
ATOM 11066 C CA . ALA C 2 713 ? 187.692 300.718 356.598 1.00 111.66 713 ALA B CA 1
ATOM 11067 C C . ALA C 2 713 ? 186.993 300.208 357.850 1.00 111.66 713 ALA B C 1
ATOM 11068 O O . ALA C 2 713 ? 187.002 300.863 358.895 1.00 111.66 713 ALA B O 1
ATOM 11070 N N . ASN C 2 714 ? 186.394 299.024 357.749 1.00 112.62 714 ASN B N 1
ATOM 11071 C CA . ASN C 2 714 ? 185.636 298.453 358.852 1.00 112.62 714 ASN B CA 1
ATOM 11072 C C . ASN C 2 714 ? 186.424 297.320 359.482 1.00 112.62 714 ASN B C 1
ATOM 11073 O O . ASN C 2 714 ? 186.529 296.243 358.878 1.00 112.62 714 ASN B O 1
ATOM 11078 N N . PRO C 2 715 ? 186.989 297.507 360.678 1.00 113.57 715 PRO B N 1
ATOM 11079 C CA . PRO C 2 715 ? 187.690 296.388 361.329 1.00 113.57 715 PRO B CA 1
ATOM 11080 C C . PRO C 2 715 ? 186.804 295.170 361.536 1.00 113.57 715 PRO B C 1
ATOM 11081 O O . PRO C 2 715 ? 187.274 294.033 361.404 1.00 113.57 715 PRO B O 1
ATOM 11085 N N . LYS C 2 716 ? 185.528 295.379 361.845 1.00 112.96 716 LYS B N 1
ATOM 11086 C CA . LYS C 2 716 ? 184.559 294.304 361.992 1.00 112.96 716 LYS B CA 1
ATOM 11087 C C . LYS C 2 716 ? 183.428 294.537 361.004 1.00 112.96 716 LYS B C 1
ATOM 11088 O O . LYS C 2 716 ? 182.819 295.611 361.000 1.00 112.96 716 LYS B O 1
ATOM 11094 N N . ALA C 2 717 ? 183.153 293.540 360.168 1.00 111.10 717 ALA B N 1
ATOM 11095 C CA . ALA C 2 717 ? 182.090 293.614 359.176 1.00 111.10 717 ALA B CA 1
ATOM 11096 C C . ALA C 2 717 ? 181.557 292.214 358.922 1.00 111.10 717 ALA B C 1
ATOM 11097 O O . ALA C 2 717 ? 182.299 291.345 358.455 1.00 111.10 717 ALA B O 1
ATOM 11099 N N . ASP C 2 718 ? 180.279 291.999 359.224 1.00 110.05 718 ASP B N 1
ATOM 11100 C CA . ASP C 2 718 ? 179.664 290.704 358.964 1.00 110.05 718 ASP B CA 1
ATOM 11101 C C . ASP C 2 718 ? 179.683 290.411 357.469 1.00 110.05 718 ASP B C 1
ATOM 11102 O O . ASP C 2 718 ? 178.987 291.066 356.688 1.00 110.05 718 ASP B O 1
ATOM 11107 N N . TYR C 2 719 ? 180.473 289.406 357.084 1.00 109.86 719 TYR B N 1
ATOM 11108 C CA . TYR C 2 719 ? 180.774 289.157 355.677 1.00 109.86 719 TYR B CA 1
ATOM 11109 C C . TYR C 2 719 ? 179.507 289.013 354.845 1.00 109.86 719 TYR B C 1
ATOM 11110 O O . TYR C 2 719 ? 179.324 289.716 353.843 1.00 109.86 719 TYR B O 1
ATOM 11119 N N . GLU C 2 720 ? 178.610 288.116 355.257 1.00 109.69 720 GLU B N 1
ATOM 11120 C CA . GLU C 2 720 ? 177.456 287.791 354.427 1.00 109.69 720 GLU B CA 1
ATOM 11121 C C . GLU C 2 720 ? 176.519 288.980 354.281 1.00 109.69 720 GLU B C 1
ATOM 11122 O O . GLU C 2 720 ? 176.116 289.321 353.164 1.00 109.69 720 GLU B O 1
ATOM 11124 N N . ASP C 2 721 ? 176.151 289.615 355.394 1.00 110.36 721 ASP B N 1
ATOM 11125 C CA . ASP C 2 721 ? 175.240 290.752 355.330 1.00 110.36 721 ASP B CA 1
ATOM 11126 C C . ASP C 2 721 ? 175.870 291.914 354.575 1.00 110.36 721 ASP B C 1
ATOM 11127 O O . ASP C 2 721 ? 175.217 292.564 353.751 1.00 110.36 721 ASP B O 1
ATOM 11132 N N . TYR C 2 722 ? 177.153 292.173 354.835 1.00 112.15 722 TYR B N 1
ATOM 11133 C CA . TYR C 2 722 ? 177.856 293.267 354.176 1.00 112.15 722 TYR B CA 1
ATOM 11134 C C . TYR C 2 722 ? 177.862 293.076 352.663 1.00 112.15 722 TYR B C 1
ATOM 11135 O O . TYR C 2 722 ? 177.549 294.002 351.908 1.00 112.15 722 TYR B O 1
ATOM 11144 N N . THR C 2 723 ? 178.190 291.867 352.206 1.00 108.92 723 THR B N 1
ATOM 11145 C CA . THR C 2 723 ? 178.271 291.617 350.771 1.00 108.92 723 THR B CA 1
ATOM 11146 C C . THR C 2 723 ? 176.888 291.582 350.130 1.00 108.92 723 THR B C 1
ATOM 11147 O O . THR C 2 723 ? 176.668 292.191 349.078 1.00 108.92 723 THR B O 1
ATOM 11151 N N . GLN C 2 724 ? 175.938 290.875 350.748 1.00 110.01 724 GLN B N 1
ATOM 11152 C CA . GLN C 2 724 ? 174.656 290.633 350.094 1.00 110.01 724 GLN B CA 1
ATOM 11153 C C . GLN C 2 724 ? 173.758 291.864 350.135 1.00 110.01 724 GLN B C 1
ATOM 11154 O O . GLN C 2 724 ? 173.010 292.120 349.184 1.00 110.01 724 GLN B O 1
ATOM 11156 N N . GLY C 2 725 ? 173.800 292.628 351.228 1.00 111.75 725 GLY B N 1
ATOM 11157 C CA . GLY C 2 725 ? 172.965 293.813 351.316 1.00 111.75 725 GLY B CA 1
ATOM 11158 C C . GLY C 2 725 ? 173.381 294.898 350.342 1.00 111.75 725 GLY B C 1
ATOM 11159 O O . GLY C 2 725 ? 172.537 295.554 349.726 1.00 111.75 725 GLY B O 1
ATOM 11160 N N . PHE C 2 726 ? 174.689 295.099 350.186 1.00 110.51 726 PHE B N 1
ATOM 11161 C CA . PHE C 2 726 ? 175.223 296.133 349.314 1.00 110.51 726 PHE B CA 1
ATOM 11162 C C . PHE C 2 726 ? 175.519 295.640 347.908 1.00 110.51 726 PHE B C 1
ATOM 11163 O O . PHE C 2 726 ? 175.976 296.431 347.077 1.00 110.51 726 PHE B O 1
ATOM 11171 N N . LYS C 2 727 ? 175.282 294.361 347.623 1.00 107.37 727 LYS B N 1
ATOM 11172 C CA . LYS C 2 727 ? 175.682 293.749 346.357 1.00 107.37 727 LYS B CA 1
ATOM 11173 C C . LYS C 2 727 ? 177.171 293.947 346.092 1.00 107.37 727 LYS B C 1
ATOM 11174 O O . LYS C 2 727 ? 177.608 294.002 344.940 1.00 107.37 727 LYS B O 1
ATOM 11176 N N . LEU C 2 728 ? 177.955 294.060 347.159 1.00 106.53 728 LEU B N 1
ATOM 11177 C CA . LEU C 2 728 ? 179.385 294.290 347.023 1.00 106.53 728 LEU B CA 1
ATOM 11178 C C . LEU C 2 728 ? 180.081 293.020 346.550 1.00 106.53 728 LEU B C 1
ATOM 11179 O O . LEU C 2 728 ? 179.820 291.924 347.051 1.00 106.53 728 LEU B O 1
ATOM 11184 N N . THR C 2 729 ? 180.978 293.176 345.581 1.00 107.41 729 THR B N 1
ATOM 11185 C CA . THR C 2 729 ? 181.672 292.033 345.009 1.00 107.41 729 THR B CA 1
ATOM 11186 C C . THR C 2 729 ? 182.615 291.403 346.027 1.00 107.41 729 THR B C 1
ATOM 11187 O O . THR C 2 729 ? 183.002 292.026 347.019 1.00 107.41 729 THR B O 1
ATOM 11189 N N . ASP C 2 730 ? 182.968 290.140 345.782 1.00 108.34 730 ASP B N 1
ATOM 11190 C CA . ASP C 2 730 ? 183.865 289.436 346.691 1.00 108.34 730 ASP B CA 1
ATOM 11191 C C . ASP C 2 730 ? 185.247 290.082 346.719 1.00 108.34 730 ASP B C 1
ATOM 11192 O O . ASP C 2 730 ? 185.836 290.262 347.792 1.00 108.34 730 ASP B O 1
ATOM 11194 N N . SER C 2 731 ? 185.782 290.437 345.549 1.00 105.61 731 SER B N 1
ATOM 11195 C CA . SER C 2 731 ? 187.093 291.076 345.507 1.00 105.61 731 SER B CA 1
ATOM 11196 C C . SER C 2 731 ? 187.047 292.467 346.126 1.00 105.61 731 SER B C 1
ATOM 11197 O O . SER C 2 731 ? 188.008 292.904 346.771 1.00 105.61 731 SER B O 1
ATOM 11200 N N . GLU C 2 732 ? 185.943 293.185 345.930 1.00 101.45 732 GLU B N 1
ATOM 11201 C CA . GLU C 2 732 ? 185.784 294.469 346.599 1.00 101.45 732 GLU B CA 1
ATOM 11202 C C . GLU C 2 732 ? 185.768 294.294 348.110 1.00 101.45 732 GLU B C 1
ATOM 11203 O O . GLU C 2 732 ? 186.347 295.100 348.845 1.00 101.45 732 GLU B O 1
ATOM 11209 N N . PHE C 2 733 ? 185.117 293.235 348.595 1.00 108.03 733 PHE B N 1
ATOM 11210 C CA . PHE C 2 733 ? 185.159 292.939 350.022 1.00 108.03 733 PHE B CA 1
ATOM 11211 C C . PHE C 2 733 ? 186.580 292.637 350.473 1.00 108.03 733 PHE B C 1
ATOM 11212 O O . PHE C 2 733 ? 186.979 293.004 351.584 1.00 108.03 733 PHE B O 1
ATOM 11220 N N . GLU C 2 734 ? 187.345 291.932 349.637 1.00 107.20 734 GLU B N 1
ATOM 11221 C CA . GLU C 2 734 ? 188.742 291.666 349.967 1.00 107.20 734 GLU B CA 1
ATOM 11222 C C . GLU C 2 734 ? 189.530 292.962 350.082 1.00 107.20 734 GLU B C 1
ATOM 11223 O O . GLU C 2 734 ? 190.388 293.102 350.959 1.00 107.20 734 GLU B O 1
ATOM 11225 N N . LEU C 2 735 ? 189.255 293.921 349.197 1.00 105.25 735 LEU B N 1
ATOM 11226 C CA . LEU C 2 735 ? 189.892 295.229 349.317 1.00 105.25 735 LEU B CA 1
ATOM 11227 C C . LEU C 2 735 ? 189.471 295.932 350.600 1.00 105.25 735 LEU B C 1
ATOM 11228 O O . LEU C 2 735 ? 190.301 296.553 351.274 1.00 105.25 735 LEU B O 1
ATOM 11233 N N . VAL C 2 736 ? 188.185 295.854 350.950 1.00 107.25 736 VAL B N 1
ATOM 11234 C CA . VAL C 2 736 ? 187.702 296.523 352.159 1.00 107.25 736 VAL B CA 1
ATOM 11235 C C . VAL C 2 736 ? 188.386 295.948 353.390 1.00 107.25 736 VAL B C 1
ATOM 11236 O O . VAL C 2 736 ? 188.849 296.683 354.268 1.00 107.25 736 VAL B O 1
ATOM 11240 N N . ARG C 2 737 ? 188.465 294.621 353.466 1.00 110.29 737 ARG B N 1
ATOM 11241 C CA . ARG C 2 737 ? 189.197 293.990 354.557 1.00 110.29 737 ARG B CA 1
ATOM 11242 C C . ARG C 2 737 ? 190.670 294.376 354.518 1.00 110.29 737 ARG B C 1
ATOM 11243 O O . ARG C 2 737 ? 191.299 294.555 355.565 1.00 110.29 737 ARG B O 1
ATOM 11251 N N . GLY C 2 738 ? 191.229 294.524 353.315 1.00 111.52 738 GLY B N 1
ATOM 11252 C CA . GLY C 2 738 ? 192.637 294.868 353.196 1.00 111.52 738 GLY B CA 1
ATOM 11253 C C . GLY C 2 738 ? 192.971 296.218 353.806 1.00 111.52 738 GLY B C 1
ATOM 11254 O O . GLY C 2 738 ? 194.046 296.402 354.378 1.00 111.52 738 GLY B O 1
ATOM 11255 N N . LEU C 2 739 ? 192.058 297.182 353.681 1.00 112.13 739 LEU B N 1
ATOM 11256 C CA . LEU C 2 739 ? 192.236 298.441 354.390 1.00 112.13 739 LEU B CA 1
ATOM 11257 C C . LEU C 2 739 ? 192.311 298.198 355.889 1.00 112.13 739 LEU B C 1
ATOM 11258 O O . LEU C 2 739 ? 193.042 298.894 356.603 1.00 112.13 739 LEU B O 1
ATOM 11263 N N . GLY C 2 740 ? 191.576 297.203 356.377 1.00 117.10 740 GLY B N 1
ATOM 11264 C CA . GLY C 2 740 ? 191.718 296.782 357.759 1.00 117.10 740 GLY B CA 1
ATOM 11265 C C . GLY C 2 740 ? 191.181 297.811 358.730 1.00 117.10 740 GLY B C 1
ATOM 11266 O O . GLY C 2 740 ? 190.082 298.350 358.561 1.00 117.10 740 GLY B O 1
ATOM 11267 N N . GLU C 2 741 ? 191.962 298.083 359.771 1.00 123.36 741 GLU B N 1
ATOM 11268 C CA . GLU C 2 741 ? 191.581 299.018 360.817 1.00 123.36 741 GLU B CA 1
ATOM 11269 C C . GLU C 2 741 ? 192.598 300.146 360.901 1.00 123.36 741 GLU B C 1
ATOM 11270 O O . GLU C 2 741 ? 193.809 299.912 360.810 1.00 123.36 741 GLU B O 1
ATOM 11272 N N . PHE C 2 742 ? 192.093 301.366 361.066 1.00 123.59 742 PHE B N 1
ATOM 11273 C CA . PHE C 2 742 ? 192.926 302.542 361.304 1.00 123.59 742 PHE B CA 1
ATOM 11274 C C . PHE C 2 742 ? 193.882 302.799 360.141 1.00 123.59 742 PHE B C 1
ATOM 11275 O O . PHE C 2 742 ? 195.058 303.105 360.335 1.00 123.59 742 PHE B O 1
ATOM 11283 N N . SER C 2 743 ? 193.370 302.661 358.922 1.00 117.17 743 SER B N 1
ATOM 11284 C CA . SER C 2 743 ? 194.038 303.142 357.722 1.00 117.17 743 SER B CA 1
ATOM 11285 C C . SER C 2 743 ? 193.095 304.107 357.022 1.00 117.17 743 SER B C 1
ATOM 11286 O O . SER C 2 743 ? 191.986 303.724 356.634 1.00 117.17 743 SER B O 1
ATOM 11289 N N . ARG C 2 744 ? 193.532 305.354 356.859 1.00 115.76 744 ARG B N 1
ATOM 11290 C CA . ARG C 2 744 ? 192.644 306.426 356.405 1.00 115.76 744 ARG B CA 1
ATOM 11291 C C . ARG C 2 744 ? 192.482 306.363 354.887 1.00 115.76 744 ARG B C 1
ATOM 11292 O O . ARG C 2 744 ? 192.966 307.205 354.128 1.00 115.76 744 ARG B O 1
ATOM 11300 N N . ARG C 2 745 ? 191.776 305.322 354.456 1.00 107.36 745 ARG B N 1
ATOM 11301 C CA . ARG C 2 745 ? 191.404 305.128 353.066 1.00 107.36 745 ARG B CA 1
ATOM 11302 C C . ARG C 2 745 ? 189.953 304.688 353.025 1.00 107.36 745 ARG B C 1
ATOM 11303 O O . ARG C 2 745 ? 189.407 304.208 354.021 1.00 107.36 745 ARG B O 1
ATOM 11311 N N . PHE C 2 746 ? 189.324 304.862 351.872 1.00 102.01 746 PHE B N 1
ATOM 11312 C CA . PHE C 2 746 ? 187.942 304.448 351.690 1.00 102.01 746 PHE B CA 1
ATOM 11313 C C . PHE C 2 746 ? 187.734 303.929 350.278 1.00 102.01 746 PHE B C 1
ATOM 11314 O O . PHE C 2 746 ? 188.426 304.331 349.341 1.00 102.01 746 PHE B O 1
ATOM 11322 N N . LEU C 2 747 ? 186.774 303.028 350.139 1.00 98.06 747 LEU B N 1
ATOM 11323 C CA . LEU C 2 747 ? 186.392 302.464 348.852 1.00 98.06 747 LEU B CA 1
ATOM 11324 C C . LEU C 2 747 ? 185.141 303.181 348.377 1.00 98.06 747 LEU B C 1
ATOM 11325 O O . LEU C 2 747 ? 184.125 303.185 349.078 1.00 98.06 747 LEU B O 1
ATOM 11330 N N . ILE C 2 748 ? 185.212 303.784 347.198 1.00 92.73 748 ILE B N 1
ATOM 11331 C CA . ILE C 2 748 ? 184.090 304.498 346.607 1.00 92.73 748 ILE B CA 1
ATOM 11332 C C . ILE C 2 748 ? 183.560 303.655 345.462 1.00 92.73 748 ILE B C 1
ATOM 11333 O O . ILE C 2 748 ? 184.246 303.468 344.453 1.00 92.73 748 ILE B O 1
ATOM 11338 N N . LYS C 2 749 ? 182.341 303.151 345.592 1.00 95.66 749 LYS B N 1
ATOM 11339 C CA . LYS C 2 749 ? 181.712 302.380 344.528 1.00 95.66 749 LYS B CA 1
ATOM 11340 C C . LYS C 2 749 ? 180.565 303.198 343.953 1.00 95.66 749 LYS B C 1
ATOM 11341 O O . LYS C 2 749 ? 179.451 303.183 344.486 1.00 95.66 749 LYS B O 1
ATOM 11347 N N . GLN C 2 750 ? 180.843 303.915 342.868 1.00 92.65 750 GLN B N 1
ATOM 11348 C CA . GLN C 2 750 ? 179.847 304.714 342.168 1.00 92.65 750 GLN B CA 1
ATOM 11349 C C . GLN C 2 750 ? 179.274 303.875 341.041 1.00 92.65 750 GLN B C 1
ATOM 11350 O O . GLN C 2 750 ? 180.017 303.444 340.153 1.00 92.65 750 GLN B O 1
ATOM 11356 N N . GLY C 2 751 ? 177.970 303.648 341.074 1.00 96.40 751 GLY B N 1
ATOM 11357 C CA . GLY C 2 751 ? 177.365 302.879 340.006 1.00 96.40 751 GLY B CA 1
ATOM 11358 C C . GLY C 2 751 ? 177.911 301.468 339.991 1.00 96.40 751 GLY B C 1
ATOM 11359 O O . GLY C 2 751 ? 177.586 300.639 340.847 1.00 96.40 751 GLY B O 1
ATOM 11360 N N . ASP C 2 752 ? 178.759 301.182 339.005 1.00 90.32 752 ASP B N 1
ATOM 11361 C CA . ASP C 2 752 ? 179.223 299.826 338.761 1.00 90.32 752 ASP B CA 1
ATOM 11362 C C . ASP C 2 752 ? 180.741 299.713 338.715 1.00 90.32 752 ASP B C 1
ATOM 11363 O O . ASP C 2 752 ? 181.258 298.727 338.183 1.00 90.32 752 ASP B O 1
ATOM 11368 N N . GLN C 2 753 ? 181.466 300.692 339.249 1.00 90.65 753 GLN B N 1
ATOM 11369 C CA . GLN C 2 753 ? 182.921 300.652 339.322 1.00 90.65 753 GLN B CA 1
ATOM 11370 C C . GLN C 2 753 ? 183.388 301.114 340.697 1.00 90.65 753 GLN B C 1
ATOM 11371 O O . GLN C 2 753 ? 182.584 301.585 341.506 1.00 90.65 753 GLN B O 1
ATOM 11377 N N . SER C 2 754 ? 184.684 300.965 340.970 1.00 89.82 754 SER B N 1
ATOM 11378 C CA . SER C 2 754 ? 185.205 301.163 342.316 1.00 89.82 754 SER B CA 1
ATOM 11379 C C . SER C 2 754 ? 186.609 301.753 342.262 1.00 89.82 754 SER B C 1
ATOM 11380 O O . SER C 2 754 ? 187.264 301.752 341.218 1.00 89.82 754 SER B O 1
ATOM 11383 N N . ALA C 2 755 ? 187.062 302.263 343.409 1.00 90.47 755 ALA B N 1
ATOM 11384 C CA . ALA C 2 755 ? 188.413 302.790 343.544 1.00 90.47 755 ALA B CA 1
ATOM 11385 C C . ALA C 2 755 ? 188.728 302.994 345.019 1.00 90.47 755 ALA B C 1
ATOM 11386 O O . ALA C 2 755 ? 187.830 303.159 345.847 1.00 90.47 755 ALA B O 1
ATOM 11388 N N . LEU C 2 756 ? 190.022 302.992 345.338 1.00 93.56 756 LEU B N 1
ATOM 11389 C CA . LEU C 2 756 ? 190.493 303.196 346.705 1.00 93.56 756 LEU B CA 1
ATOM 11390 C C . LEU C 2 756 ? 191.022 304.619 346.831 1.00 93.56 756 LEU B C 1
ATOM 11391 O O . LEU C 2 756 ? 192.198 304.874 346.562 1.00 93.56 756 LEU B O 1
ATOM 11396 N N . ALA C 2 757 ? 190.168 305.536 347.268 1.00 98.71 757 ALA B N 1
ATOM 11397 C CA . ALA C 2 757 ? 190.518 306.944 347.360 1.00 98.71 757 ALA B CA 1
ATOM 11398 C C . ALA C 2 757 ? 190.844 307.306 348.799 1.00 98.71 757 ALA B C 1
ATOM 11399 O O . ALA C 2 757 ? 190.114 306.932 349.718 1.00 98.71 757 ALA B O 1
ATOM 11401 N N . GLU C 2 758 ? 191.944 308.024 348.993 1.00 106.26 758 GLU B N 1
ATOM 11402 C CA . GLU C 2 758 ? 192.339 308.494 350.313 1.00 106.26 758 GLU B CA 1
ATOM 11403 C C . GLU C 2 758 ? 192.521 310.002 350.273 1.00 106.26 758 GLU B C 1
ATOM 11404 O O . GLU C 2 758 ? 193.343 310.515 349.509 1.00 106.26 758 GLU B O 1
ATOM 11410 N N . MET C 2 759 ? 191.753 310.705 351.101 1.00 112.92 759 MET B N 1
ATOM 11411 C CA . MET C 2 759 ? 191.897 312.150 351.263 1.00 112.92 759 MET B CA 1
ATOM 11412 C C . MET C 2 759 ? 192.849 312.446 352.425 1.00 112.92 759 MET B C 1
ATOM 11413 O O . MET C 2 759 ? 192.597 313.261 353.316 1.00 112.92 759 MET B O 1
ATOM 11418 N N . ASN C 2 760 ? 194.009 311.797 352.363 1.00 115.38 760 ASN B N 1
ATOM 11419 C CA . ASN C 2 760 ? 194.997 311.924 353.428 1.00 115.38 760 ASN B CA 1
ATOM 11420 C C . ASN C 2 760 ? 195.484 313.360 353.538 1.00 115.38 760 ASN B C 1
ATOM 11421 O O . ASN C 2 760 ? 195.656 314.053 352.529 1.00 115.38 760 ASN B O 1
ATOM 11426 N N . LEU C 2 761 ? 195.706 313.807 354.767 1.00 114.97 761 LEU B N 1
ATOM 11427 C CA . LEU C 2 761 ? 196.111 315.176 355.056 1.00 114.97 761 LEU B CA 1
ATOM 11428 C C . LEU C 2 761 ? 197.460 315.164 355.769 1.00 114.97 761 LEU B C 1
ATOM 11429 O O . LEU C 2 761 ? 197.541 314.836 356.958 1.00 114.97 761 LEU B O 1
ATOM 11434 N N . GLY C 2 762 ? 198.513 315.531 355.041 1.00 117.00 762 GLY B N 1
ATOM 11435 C CA . GLY C 2 762 ? 199.853 315.564 355.591 1.00 117.00 762 GLY B CA 1
ATOM 11436 C C . GLY C 2 762 ? 200.435 316.961 355.634 1.00 117.00 762 GLY B C 1
ATOM 11437 O O . GLY C 2 762 ? 199.750 317.903 356.039 1.00 117.00 762 GLY B O 1
ATOM 11438 N N . LYS C 2 763 ? 201.698 317.119 355.234 1.00 109.23 763 LYS B N 1
ATOM 11439 C CA . LYS C 2 763 ? 202.303 318.446 355.272 1.00 109.23 763 LYS B CA 1
ATOM 11440 C C . LYS C 2 763 ? 201.984 319.238 354.008 1.00 109.23 763 LYS B C 1
ATOM 11441 O O . LYS C 2 763 ? 201.289 320.258 354.060 1.00 109.23 763 LYS B O 1
ATOM 11447 N N . PHE C 2 764 ? 202.470 318.775 352.864 1.00 106.45 764 PHE B N 1
ATOM 11448 C CA . PHE C 2 764 ? 202.331 319.544 351.632 1.00 106.45 764 PHE B CA 1
ATOM 11449 C C . PHE C 2 764 ? 201.000 319.269 350.951 1.00 106.45 764 PHE B C 1
ATOM 11450 O O . PHE C 2 764 ? 200.077 320.081 351.030 1.00 106.45 764 PHE B O 1
ATOM 11458 N N . ARG C 2 775 ? 200.453 323.392 354.889 1.00 111.20 775 ARG B N 1
ATOM 11459 C CA . ARG C 2 775 ? 200.560 322.535 356.066 1.00 111.20 775 ARG B CA 1
ATOM 11460 C C . ARG C 2 775 ? 199.444 322.812 357.069 1.00 111.20 775 ARG B C 1
ATOM 11461 O O . ARG C 2 775 ? 199.543 322.443 358.240 1.00 111.20 775 ARG B O 1
ATOM 11463 N N . ASP C 2 776 ? 198.375 323.448 356.597 1.00 118.00 776 ASP B N 1
ATOM 11464 C CA . ASP C 2 776 ? 197.238 323.814 357.434 1.00 118.00 776 ASP B CA 1
ATOM 11465 C C . ASP C 2 776 ? 196.341 322.628 357.755 1.00 118.00 776 ASP B C 1
ATOM 11466 O O . ASP C 2 776 ? 195.437 322.754 358.596 1.00 118.00 776 ASP B O 1
ATOM 11468 N N . PHE C 2 777 ? 196.586 321.481 357.111 1.00 117.00 777 PHE B N 1
ATOM 11469 C CA . PHE C 2 777 ? 195.796 320.283 357.374 1.00 117.00 777 PHE B CA 1
ATOM 11470 C C . PHE C 2 777 ? 195.668 320.023 358.866 1.00 117.00 777 PHE B C 1
ATOM 11471 O O . PHE C 2 777 ? 194.609 319.599 359.335 1.00 117.00 777 PHE B O 1
ATOM 11479 N N . ASP C 2 778 ? 196.715 320.333 359.634 1.00 121.42 778 ASP B N 1
ATOM 11480 C CA . ASP C 2 778 ? 196.636 320.191 361.082 1.00 121.42 778 ASP B CA 1
ATOM 11481 C C . ASP C 2 778 ? 195.471 320.989 361.655 1.00 121.42 778 ASP B C 1
ATOM 11482 O O . ASP C 2 778 ? 194.623 320.441 362.366 1.00 121.42 778 ASP B O 1
ATOM 11484 N N . ASP C 2 779 ? 195.387 322.284 361.332 1.00 120.94 779 ASP B N 1
ATOM 11485 C CA . ASP C 2 779 ? 194.373 323.100 361.990 1.00 120.94 779 ASP B CA 1
ATOM 11486 C C . ASP C 2 779 ? 192.976 322.820 361.439 1.00 120.94 779 ASP B C 1
ATOM 11487 O O . ASP C 2 779 ? 192.017 322.716 362.215 1.00 120.94 779 ASP B O 1
ATOM 11492 N N . GLU C 2 780 ? 192.821 322.684 360.110 1.00 123.51 780 GLU B N 1
ATOM 11493 C CA . GLU C 2 780 ? 191.460 322.431 359.637 1.00 123.51 780 GLU B CA 1
ATOM 11494 C C . GLU C 2 780 ? 191.035 320.986 359.876 1.00 123.51 780 GLU B C 1
ATOM 11495 O O . GLU C 2 780 ? 189.864 320.643 359.681 1.00 123.51 780 GLU B O 1
ATOM 11501 N N . LEU C 2 781 ? 191.959 320.118 360.292 1.00 121.80 781 LEU B N 1
ATOM 11502 C CA . LEU C 2 781 ? 191.537 318.832 360.836 1.00 121.80 781 LEU B CA 1
ATOM 11503 C C . LEU C 2 781 ? 191.157 318.975 362.305 1.00 121.80 781 LEU B C 1
ATOM 11504 O O . LEU C 2 781 ? 190.235 318.307 362.788 1.00 121.80 781 LEU B O 1
ATOM 11509 N N . LEU C 2 782 ? 191.859 319.851 363.030 1.00 124.82 782 LEU B N 1
ATOM 11510 C CA . LEU C 2 782 ? 191.564 320.049 364.445 1.00 124.82 782 LEU B CA 1
ATOM 11511 C C . LEU C 2 782 ? 190.173 320.635 364.637 1.00 124.82 782 LEU B C 1
ATOM 11512 O O . LEU C 2 782 ? 189.424 320.209 365.524 1.00 124.82 782 LEU B O 1
ATOM 11517 N N . VAL C 2 783 ? 189.810 321.621 363.820 1.00 123.52 783 VAL B N 1
ATOM 11518 C CA . VAL C 2 783 ? 188.480 322.208 363.946 1.00 123.52 783 VAL B CA 1
ATOM 11519 C C . VAL C 2 783 ? 187.413 321.241 363.446 1.00 123.52 783 VAL B C 1
ATOM 11520 O O . VAL C 2 783 ? 186.308 321.179 363.997 1.00 123.52 783 VAL B O 1
ATOM 11524 N N . LEU C 2 784 ? 187.724 320.466 362.405 1.00 124.49 784 LEU B N 1
ATOM 11525 C CA . LEU C 2 784 ? 186.697 319.640 361.773 1.00 124.49 784 LEU B CA 1
ATOM 11526 C C . LEU C 2 784 ? 186.216 318.531 362.702 1.00 124.49 784 LEU B C 1
ATOM 11527 O O . LEU C 2 784 ? 185.019 318.229 362.746 1.00 124.49 784 LEU B O 1
ATOM 11532 N N . SER C 2 785 ? 187.127 317.912 363.447 1.00 130.95 785 SER B N 1
ATOM 11533 C CA . SER C 2 785 ? 186.730 316.869 364.382 1.00 130.95 785 SER B CA 1
ATOM 11534 C C . SER C 2 785 ? 185.952 317.466 365.548 1.00 130.95 785 SER B C 1
ATOM 11535 O O . SER C 2 785 ? 186.224 318.586 365.989 1.00 130.95 785 SER B O 1
ATOM 11538 N N . GLY C 2 786 ? 184.974 316.714 366.042 1.00 141.41 786 GLY B N 1
ATOM 11539 C CA . GLY C 2 786 ? 184.134 317.192 367.124 1.00 141.41 786 GLY B CA 1
ATOM 11540 C C . GLY C 2 786 ? 184.204 316.367 368.392 1.00 141.41 786 GLY B C 1
ATOM 11541 O O . GLY C 2 786 ? 183.875 315.177 368.391 1.00 141.41 786 GLY B O 1
ATOM 11542 N N . THR C 2 787 ? 184.622 316.995 369.482 1.00 140.80 787 THR B N 1
ATOM 11543 C CA . THR C 2 787 ? 184.774 316.370 370.785 1.00 140.80 787 THR B CA 1
ATOM 11544 C C . THR C 2 787 ? 184.005 317.174 371.816 1.00 140.80 787 THR B C 1
ATOM 11545 O O . THR C 2 787 ? 183.745 318.366 371.615 1.00 140.80 787 THR B O 1
ATOM 11549 N N . PRO C 2 788 ? 183.610 316.546 372.931 1.00 141.97 788 PRO B N 1
ATOM 11550 C CA . PRO C 2 788 ? 182.835 317.287 373.941 1.00 141.97 788 PRO B CA 1
ATOM 11551 C C . PRO C 2 788 ? 183.529 318.542 374.433 1.00 141.97 788 PRO B C 1
ATOM 11552 O O . PRO C 2 788 ? 182.866 319.566 374.632 1.00 141.97 788 PRO B O 1
ATOM 11556 N N . ASP C 2 789 ? 184.849 318.498 374.628 1.00 140.78 789 ASP B N 1
ATOM 11557 C CA . ASP C 2 789 ? 185.572 319.707 375.006 1.00 140.78 789 ASP B CA 1
ATOM 11558 C C . ASP C 2 789 ? 185.535 320.737 373.882 1.00 140.78 789 ASP B C 1
ATOM 11559 O O . ASP C 2 789 ? 185.280 321.922 374.118 1.00 140.78 789 ASP B O 1
ATOM 11564 N N . ASN C 2 790 ? 185.766 320.292 372.646 1.00 138.08 790 ASN B N 1
ATOM 11565 C CA . ASN C 2 790 ? 185.640 321.195 371.508 1.00 138.08 790 ASN B CA 1
ATOM 11566 C C . ASN C 2 790 ? 184.225 321.743 371.415 1.00 138.08 790 ASN B C 1
ATOM 11567 O O . ASN C 2 790 ? 184.029 322.934 371.149 1.00 138.08 790 ASN B O 1
ATOM 11572 N N . ALA C 2 791 ? 183.227 320.891 371.654 1.00 137.52 791 ALA B N 1
ATOM 11573 C CA . ALA C 2 791 ? 181.843 321.336 371.575 1.00 137.52 791 ALA B CA 1
ATOM 11574 C C . ALA C 2 791 ? 181.543 322.415 372.607 1.00 137.52 791 ALA B C 1
ATOM 11575 O O . ALA C 2 791 ? 180.947 323.448 372.280 1.00 137.52 791 ALA B O 1
ATOM 11577 N N . GLU C 2 792 ? 181.939 322.188 373.863 1.00 137.67 792 GLU B N 1
ATOM 11578 C CA . GLU C 2 792 ? 181.643 323.162 374.903 1.00 137.67 792 GLU B CA 1
ATOM 11579 C C . GLU C 2 792 ? 182.411 324.455 374.674 1.00 137.67 792 GLU B C 1
ATOM 11580 O O . GLU C 2 792 ? 181.880 325.548 374.900 1.00 137.67 792 GLU B O 1
ATOM 11586 N N . ILE C 2 793 ? 183.654 324.355 374.199 1.00 135.08 793 ILE B N 1
ATOM 11587 C CA . ILE C 2 793 ? 184.402 325.562 373.868 1.00 135.08 793 ILE B CA 1
ATOM 11588 C C . ILE C 2 793 ? 183.696 326.330 372.764 1.00 135.08 793 ILE B C 1
ATOM 11589 O O . ILE C 2 793 ? 183.564 327.559 372.831 1.00 135.08 793 ILE B O 1
ATOM 11594 N N . ALA C 2 794 ? 183.213 325.621 371.744 1.00 134.97 794 ALA B N 1
ATOM 11595 C CA . ALA C 2 794 ? 182.540 326.284 370.633 1.00 134.97 794 ALA B CA 1
ATOM 11596 C C . ALA C 2 794 ? 181.282 326.997 371.105 1.00 134.97 794 ALA B C 1
ATOM 11597 O O . ALA C 2 794 ? 181.047 328.161 370.762 1.00 134.97 794 ALA B O 1
ATOM 11599 N N . GLU C 2 795 ? 180.465 326.318 371.906 1.00 135.03 795 GLU B N 1
ATOM 11600 C CA . GLU C 2 795 ? 179.228 326.947 372.351 1.00 135.03 795 GLU B CA 1
ATOM 11601 C C . GLU C 2 795 ? 179.510 328.141 373.254 1.00 135.03 795 GLU B C 1
ATOM 11602 O O . GLU C 2 795 ? 178.883 329.200 373.103 1.00 135.03 795 GLU B O 1
ATOM 11608 N N . SER C 2 796 ? 180.451 327.999 374.191 1.00 131.71 796 SER B N 1
ATOM 11609 C CA . SER C 2 796 ? 180.757 329.104 375.088 1.00 131.71 796 SER B CA 1
ATOM 11610 C C . SER C 2 796 ? 181.294 330.299 374.319 1.00 131.71 796 SER B C 1
ATOM 11611 O O . SER C 2 796 ? 180.876 331.438 374.557 1.00 131.71 796 SER B O 1
ATOM 11614 N N . ILE C 2 797 ? 182.200 330.059 373.366 1.00 129.19 797 ILE B N 1
ATOM 11615 C CA . ILE C 2 797 ? 182.770 331.166 372.609 1.00 129.19 797 ILE B CA 1
ATOM 11616 C C . ILE C 2 797 ? 181.699 331.839 371.763 1.00 129.19 797 ILE B C 1
ATOM 11617 O O . ILE C 2 797 ? 181.643 333.070 371.691 1.00 129.19 797 ILE B O 1
ATOM 11622 N N . ILE C 2 798 ? 180.809 331.056 371.143 1.00 130.68 798 ILE B N 1
ATOM 11623 C CA . ILE C 2 798 ? 179.763 331.645 370.309 1.00 130.68 798 ILE B CA 1
ATOM 11624 C C . ILE C 2 798 ? 178.838 332.516 371.148 1.00 130.68 798 ILE B C 1
ATOM 11625 O O . ILE C 2 798 ? 178.484 333.634 370.759 1.00 130.68 798 ILE B O 1
ATOM 11630 N N . ALA C 2 799 ? 178.431 332.014 372.314 1.00 131.89 799 ALA B N 1
ATOM 11631 C CA . ALA C 2 799 ? 177.514 332.777 373.153 1.00 131.89 799 ALA B CA 1
ATOM 11632 C C . ALA C 2 799 ? 178.183 334.018 373.730 1.00 131.89 799 ALA B C 1
ATOM 11633 O O . ALA C 2 799 ? 177.518 335.038 373.952 1.00 131.89 799 ALA B O 1
ATOM 11635 N N . GLU C 2 800 ? 179.497 333.958 373.983 1.00 131.39 800 GLU B N 1
ATOM 11636 C CA . GLU C 2 800 ? 180.144 335.041 374.719 1.00 131.39 800 GLU B CA 1
ATOM 11637 C C . GLU C 2 800 ? 180.652 336.139 373.790 1.00 131.39 800 GLU B C 1
ATOM 11638 O O . GLU C 2 800 ? 180.772 337.297 374.207 1.00 131.39 800 GLU B O 1
ATOM 11644 N N . VAL C 2 801 ? 180.985 335.799 372.542 1.00 128.37 801 VAL B N 1
ATOM 11645 C CA . VAL C 2 801 ? 181.584 336.798 371.657 1.00 128.37 801 VAL B CA 1
ATOM 11646 C C . VAL C 2 801 ? 180.592 337.906 371.340 1.00 128.37 801 VAL B C 1
ATOM 11647 O O . VAL C 2 801 ? 180.925 339.094 371.419 1.00 128.37 801 VAL B O 1
ATOM 11651 N N . GLY C 2 802 ? 179.360 337.550 370.992 1.00 130.79 802 GLY B N 1
ATOM 11652 C CA . GLY C 2 802 ? 178.464 338.546 370.448 1.00 130.79 802 GLY B CA 1
ATOM 11653 C C . GLY C 2 802 ? 178.645 338.650 368.945 1.00 130.79 802 GLY B C 1
ATOM 11654 O O . GLY C 2 802 ? 178.040 337.887 368.186 1.00 130.79 802 GLY B O 1
ATOM 11655 N N . ASP C 2 803 ? 179.459 339.609 368.507 1.00 130.48 803 ASP B N 1
ATOM 11656 C CA . ASP C 2 803 ? 179.809 339.752 367.097 1.00 130.48 803 ASP B CA 1
ATOM 11657 C C . ASP C 2 803 ? 181.237 339.261 366.886 1.00 130.48 803 ASP B C 1
ATOM 11658 O O . ASP C 2 803 ? 182.188 339.870 367.385 1.00 130.48 803 ASP B O 1
ATOM 11660 N N . ASP C 2 804 ? 181.394 338.167 366.141 1.00 123.95 804 ASP B N 1
ATOM 11661 C CA . ASP C 2 804 ? 182.703 337.590 365.878 1.00 123.95 804 ASP B CA 1
ATOM 11662 C C . ASP C 2 804 ? 182.765 337.103 364.435 1.00 123.95 804 ASP B C 1
ATOM 11663 O O . ASP C 2 804 ? 182.078 336.130 364.079 1.00 123.95 804 ASP B O 1
ATOM 11665 N N . PRO C 2 805 ? 183.573 337.720 363.587 1.00 115.96 805 PRO B N 1
ATOM 11666 C CA . PRO C 2 805 ? 183.610 337.330 362.165 1.00 115.96 805 PRO B CA 1
ATOM 11667 C C . PRO C 2 805 ? 184.356 336.018 361.972 1.00 115.96 805 PRO B C 1
ATOM 11668 O O . PRO C 2 805 ? 185.409 335.939 361.338 1.00 115.96 805 PRO B O 1
ATOM 11672 N N . ALA C 2 806 ? 183.792 334.957 362.546 1.00 117.88 806 ALA B N 1
ATOM 11673 C CA . ALA C 2 806 ? 184.439 333.653 362.588 1.00 117.88 806 ALA B CA 1
ATOM 11674 C C . ALA C 2 806 ? 185.830 333.752 363.201 1.00 117.88 806 ALA B C 1
ATOM 11675 O O . ALA C 2 806 ? 186.705 332.930 362.926 1.00 117.88 806 ALA B O 1
ATOM 11677 N N . VAL C 2 807 ? 186.045 334.770 364.043 1.00 120.70 807 VAL B N 1
ATOM 11678 C CA . VAL C 2 807 ? 187.324 334.928 364.727 1.00 120.70 807 VAL B CA 1
ATOM 11679 C C . VAL C 2 807 ? 187.423 334.019 365.941 1.00 120.70 807 VAL B C 1
ATOM 11680 O O . VAL C 2 807 ? 188.482 333.957 366.582 1.00 120.70 807 VAL B O 1
ATOM 11684 N N . TRP C 2 808 ? 186.355 333.298 366.275 1.00 120.87 808 TRP B N 1
ATOM 11685 C CA . TRP C 2 808 ? 186.452 332.319 367.348 1.00 120.87 808 TRP B CA 1
ATOM 11686 C C . TRP C 2 808 ? 187.409 331.197 366.977 1.00 120.87 808 TRP B C 1
ATOM 11687 O O . TRP C 2 808 ? 188.060 330.611 367.850 1.00 120.87 808 TRP B O 1
ATOM 11698 N N . LEU C 2 809 ? 187.507 330.880 365.687 1.00 124.68 809 LEU B N 1
ATOM 11699 C CA . LEU C 2 809 ? 188.433 329.837 365.259 1.00 124.68 809 LEU B CA 1
ATOM 11700 C C . LEU C 2 809 ? 189.890 330.179 365.559 1.00 124.68 809 LEU B C 1
ATOM 11701 O O . LEU C 2 809 ? 190.606 329.291 366.059 1.00 124.68 809 LEU B O 1
ATOM 11706 N N . PRO C 2 810 ? 190.397 331.392 365.289 1.00 122.88 810 PRO B N 1
ATOM 11707 C CA . PRO C 2 810 ? 191.733 331.734 365.805 1.00 122.88 810 PRO B CA 1
ATOM 11708 C C . PRO C 2 810 ? 191.851 331.563 367.310 1.00 122.88 810 PRO B C 1
ATOM 11709 O O . PRO C 2 810 ? 192.882 331.081 367.800 1.00 122.88 810 PRO B O 1
ATOM 11713 N N . ILE C 2 811 ? 190.814 331.943 368.062 1.00 124.59 811 ILE B N 1
ATOM 11714 C CA . ILE C 2 811 ? 190.765 331.612 369.483 1.00 124.59 811 ILE B CA 1
ATOM 11715 C C . ILE C 2 811 ? 190.681 330.105 369.664 1.00 124.59 811 ILE B C 1
ATOM 11716 O O . ILE C 2 811 ? 191.367 329.526 370.515 1.00 124.59 811 ILE B O 1
ATOM 11721 N N . PHE C 2 812 ? 189.852 329.447 368.854 1.00 127.91 812 PHE B N 1
ATOM 11722 C CA . PHE C 2 812 ? 189.742 327.996 368.919 1.00 127.91 812 PHE B CA 1
ATOM 11723 C C . PHE C 2 812 ? 191.040 327.316 368.510 1.00 127.91 812 PHE B C 1
ATOM 11724 O O . PHE C 2 812 ? 191.270 326.156 368.871 1.00 127.91 812 PHE B O 1
ATOM 11732 N N . LEU C 2 813 ? 191.895 328.016 367.760 1.00 128.98 813 LEU B N 1
ATOM 11733 C CA . LEU C 2 813 ? 193.088 327.387 367.195 1.00 128.98 813 LEU B CA 1
ATOM 11734 C C . LEU C 2 813 ? 194.041 326.913 368.286 1.00 128.98 813 LEU B C 1
ATOM 11735 O O . LEU C 2 813 ? 194.447 325.744 368.310 1.00 128.98 813 LEU B O 1
ATOM 11740 N N . ASP C 2 814 ? 194.408 327.804 369.202 1.00 131.25 814 ASP B N 1
ATOM 11741 C CA . ASP C 2 814 ? 195.399 327.483 370.218 1.00 131.25 814 ASP B CA 1
ATOM 11742 C C . ASP C 2 814 ? 194.788 327.108 371.555 1.00 131.25 814 ASP B C 1
ATOM 11743 O O . ASP C 2 814 ? 195.441 326.426 372.351 1.00 131.25 814 ASP B O 1
ATOM 11748 N N . ARG C 2 815 ? 193.550 327.530 371.820 1.00 131.31 815 ARG B N 1
ATOM 11749 C CA . ARG C 2 815 ? 192.934 327.217 373.104 1.00 131.31 815 ARG B CA 1
ATOM 11750 C C . ARG C 2 815 ? 192.702 325.718 373.254 1.00 131.31 815 ARG B C 1
ATOM 11751 O O . ARG C 2 815 ? 192.541 325.213 374.372 1.00 131.31 815 ARG B O 1
ATOM 11759 N N . VAL C 2 816 ? 192.681 324.986 372.137 1.00 137.58 816 VAL B N 1
ATOM 11760 C CA . VAL C 2 816 ? 192.442 323.549 372.194 1.00 137.58 816 VAL B CA 1
ATOM 11761 C C . VAL C 2 816 ? 193.752 322.780 372.312 1.00 137.58 816 VAL B C 1
ATOM 11762 O O . VAL C 2 816 ? 193.913 321.943 373.208 1.00 137.58 816 VAL B O 1
ATOM 11766 N N . LYS C 2 817 ? 194.699 323.042 371.409 1.00 143.46 817 LYS B N 1
ATOM 11767 C CA . LYS C 2 817 ? 195.913 322.229 371.354 1.00 143.46 817 LYS B CA 1
ATOM 11768 C C . LYS C 2 817 ? 196.731 322.364 372.628 1.00 143.46 817 LYS B C 1
ATOM 11769 O O . LYS C 2 817 ? 197.531 321.483 372.957 1.00 143.46 817 LYS B O 1
ATOM 11771 N N . ALA C 2 818 ? 196.549 323.466 373.359 1.00 145.83 818 ALA B N 1
ATOM 11772 C CA . ALA C 2 818 ? 197.217 323.606 374.647 1.00 145.83 818 ALA B CA 1
ATOM 11773 C C . ALA C 2 818 ? 196.752 322.533 375.624 1.00 145.83 818 ALA B C 1
ATOM 11774 O O . ALA C 2 818 ? 197.565 321.945 376.347 1.00 145.83 818 ALA B O 1
ATOM 11776 N N . GLU C 2 819 ? 195.443 322.262 375.657 1.00 148.37 819 GLU B N 1
ATOM 11777 C CA . GLU C 2 819 ? 194.915 321.252 376.567 1.00 148.37 819 GLU B CA 1
ATOM 11778 C C . GLU C 2 819 ? 195.415 319.859 376.202 1.00 148.37 819 GLU B C 1
ATOM 11779 O O . GLU C 2 819 ? 195.802 319.082 377.081 1.00 148.37 819 GLU B O 1
ATOM 11785 N N . ARG C 2 820 ? 195.407 319.525 374.910 1.00 150.13 820 ARG B N 1
ATOM 11786 C CA . ARG C 2 820 ? 195.895 318.217 374.487 1.00 150.13 820 ARG B CA 1
ATOM 11787 C C . ARG C 2 820 ? 197.383 318.065 374.777 1.00 150.13 820 ARG B C 1
ATOM 11788 O O . ARG C 2 820 ? 197.832 316.998 375.210 1.00 150.13 820 ARG B O 1
ATOM 11790 N N . SER C 2 821 ? 198.157 319.120 374.549 1.00 152.33 821 SER B N 1
ATOM 11791 C CA . SER C 2 821 ? 199.586 319.104 374.831 1.00 152.33 821 SER B CA 1
ATOM 11792 C C . SER C 2 821 ? 199.852 319.017 376.330 1.00 152.33 821 SER B C 1
ATOM 11793 O O . SER C 2 821 ? 200.983 319.195 376.780 1.00 152.33 821 SER B O 1
ATOM 11796 N N . GLN D 3 13 ? 180.074 284.463 299.769 1.00 96.07 13 GLN D N 1
ATOM 11797 C CA . GLN D 3 13 ? 180.930 283.840 298.769 1.00 96.07 13 GLN D CA 1
ATOM 11798 C C . GLN D 3 13 ? 182.007 284.807 298.304 1.00 96.07 13 GLN D C 1
ATOM 11799 O O . GLN D 3 13 ? 182.233 284.964 297.105 1.00 96.07 13 GLN D O 1
ATOM 11801 N N . LEU D 3 14 ? 182.662 285.468 299.261 1.00 98.47 14 LEU D N 1
ATOM 11802 C CA . LEU D 3 14 ? 183.768 286.357 298.924 1.00 98.47 14 LEU D CA 1
ATOM 11803 C C . LEU D 3 14 ? 184.904 285.583 298.271 1.00 98.47 14 LEU D C 1
ATOM 11804 O O . LEU D 3 14 ? 185.483 286.024 297.272 1.00 98.47 14 LEU D O 1
ATOM 11806 N N . LYS D 3 15 ? 185.241 284.421 298.832 1.00 98.92 15 LYS D N 1
ATOM 11807 C CA . LYS D 3 15 ? 186.181 283.457 298.268 1.00 98.92 15 LYS D CA 1
ATOM 11808 C C . LYS D 3 15 ? 187.547 284.052 297.961 1.00 98.92 15 LYS D C 1
ATOM 11809 O O . LYS D 3 15 ? 188.274 283.500 297.127 1.00 98.92 15 LYS D O 1
ATOM 11811 N N . SER D 3 16 ? 187.921 285.159 298.600 1.00 94.71 16 SER D N 1
ATOM 11812 C CA . SER D 3 16 ? 189.222 285.760 298.340 1.00 94.71 16 SER D CA 1
ATOM 11813 C C . SER D 3 16 ? 189.587 286.732 299.447 1.00 94.71 16 SER D C 1
ATOM 11814 O O . SER D 3 16 ? 188.856 287.693 299.700 1.00 94.71 16 SER D O 1
ATOM 11817 N N . TYR D 3 17 ? 190.725 286.481 300.094 1.00 92.35 17 TYR D N 1
ATOM 11818 C CA . TYR D 3 17 ? 191.300 287.475 300.988 1.00 92.35 17 TYR D CA 1
ATOM 11819 C C . TYR D 3 17 ? 191.637 288.750 300.229 1.00 92.35 17 TYR D C 1
ATOM 11820 O O . TYR D 3 17 ? 191.388 289.861 300.712 1.00 92.35 17 TYR D O 1
ATOM 11829 N N . TYR D 3 18 ? 192.204 288.606 299.030 1.00 94.20 18 TYR D N 1
ATOM 11830 C CA . TYR D 3 18 ? 192.559 289.776 298.238 1.00 94.20 18 TYR D CA 1
ATOM 11831 C C . TYR D 3 18 ? 191.326 290.584 297.867 1.00 94.20 18 TYR D C 1
ATOM 11832 O O . TYR D 3 18 ? 191.361 291.819 297.871 1.00 94.20 18 TYR D O 1
ATOM 11841 N N . GLU D 3 19 ? 190.225 289.906 297.534 1.00 95.11 19 GLU D N 1
ATOM 11842 C CA . GLU D 3 19 ? 189.002 290.621 297.192 1.00 95.11 19 GLU D CA 1
ATOM 11843 C C . GLU D 3 19 ? 188.484 291.425 298.377 1.00 95.11 19 GLU D C 1
ATOM 11844 O O . GLU D 3 19 ? 188.071 292.576 298.216 1.00 95.11 19 GLU D O 1
ATOM 11846 N N . GLU D 3 20 ? 188.502 290.839 299.575 1.00 93.30 20 GLU D N 1
ATOM 11847 C CA . GLU D 3 20 ? 188.051 291.569 300.755 1.00 93.30 20 GLU D CA 1
ATOM 11848 C C . GLU D 3 20 ? 188.962 292.749 301.061 1.00 93.30 20 GLU D C 1
ATOM 11849 O O . GLU D 3 20 ? 188.483 293.837 301.399 1.00 93.30 20 GLU D O 1
ATOM 11855 N N . SER D 3 21 ? 190.275 292.553 300.954 1.00 92.47 21 SER D N 1
ATOM 11856 C CA . SER D 3 21 ? 191.196 293.658 301.193 1.00 92.47 21 SER D CA 1
ATOM 11857 C C . SER D 3 21 ? 190.947 294.798 300.212 1.00 92.47 21 SER D C 1
ATOM 11858 O O . SER D 3 21 ? 190.854 295.965 300.612 1.00 92.47 21 SER D O 1
ATOM 11861 N N . ARG D 3 22 ? 190.813 294.474 298.924 1.00 93.47 22 ARG D N 1
ATOM 11862 C CA . ARG D 3 22 ? 190.553 295.507 297.927 1.00 93.47 22 ARG D CA 1
ATOM 11863 C C . ARG D 3 22 ? 189.217 296.193 298.180 1.00 93.47 22 ARG D C 1
ATOM 11864 O O . ARG D 3 22 ? 189.107 297.416 298.042 1.00 93.47 22 ARG D O 1
ATOM 11866 N N . GLY D 3 23 ? 188.191 295.425 298.549 1.00 90.75 23 GLY D N 1
ATOM 11867 C CA . GLY D 3 23 ? 186.898 296.022 298.833 1.00 90.75 23 GLY D CA 1
ATOM 11868 C C . GLY D 3 23 ? 186.940 296.961 300.020 1.00 90.75 23 GLY D C 1
ATOM 11869 O O . GLY D 3 23 ? 186.238 297.976 300.050 1.00 90.75 23 GLY D O 1
ATOM 11870 N N . LEU D 3 24 ? 187.755 296.634 301.024 1.00 85.95 24 LEU D N 1
ATOM 11871 C CA . LEU D 3 24 ? 187.944 297.552 302.142 1.00 85.95 24 LEU D CA 1
ATOM 11872 C C . LEU D 3 24 ? 188.651 298.822 301.690 1.00 85.95 24 LEU D C 1
ATOM 11873 O O . LEU D 3 24 ? 188.177 299.934 301.946 1.00 85.95 24 LEU D O 1
ATOM 11878 N N . GLU D 3 25 ? 189.784 298.676 301.000 1.00 88.06 25 GLU D N 1
ATOM 11879 C CA . GLU D 3 25 ? 190.603 299.846 300.696 1.00 88.06 25 GLU D CA 1
ATOM 11880 C C . GLU D 3 25 ? 189.964 300.727 299.628 1.00 88.06 25 GLU D C 1
ATOM 11881 O O . GLU D 3 25 ? 190.135 301.949 299.648 1.00 88.06 25 GLU D O 1
ATOM 11887 N N . ARG D 3 26 ? 189.232 300.131 298.691 1.00 90.84 26 ARG D N 1
ATOM 11888 C CA . ARG D 3 26 ? 188.736 300.882 297.546 1.00 90.84 26 ARG D CA 1
ATOM 11889 C C . ARG D 3 26 ? 187.707 301.923 297.971 1.00 90.84 26 ARG D C 1
ATOM 11890 O O . ARG D 3 26 ? 186.871 301.678 298.844 1.00 90.84 26 ARG D O 1
ATOM 11898 N N . ASP D 3 27 ? 187.783 303.097 297.349 1.00 94.85 27 ASP D N 1
ATOM 11899 C CA . ASP D 3 27 ? 186.816 304.168 297.555 1.00 94.85 27 ASP D CA 1
ATOM 11900 C C . ASP D 3 27 ? 185.810 304.124 296.413 1.00 94.85 27 ASP D C 1
ATOM 11901 O O . ASP D 3 27 ? 186.189 304.233 295.242 1.00 94.85 27 ASP D O 1
ATOM 11906 N N . LEU D 3 28 ? 184.531 303.970 296.756 1.00 94.49 28 LEU D N 1
ATOM 11907 C CA . LEU D 3 28 ? 183.504 303.767 295.740 1.00 94.49 28 LEU D CA 1
ATOM 11908 C C . LEU D 3 28 ? 183.326 305.005 294.866 1.00 94.49 28 LEU D C 1
ATOM 11909 O O . LEU D 3 28 ? 183.347 304.918 293.632 1.00 94.49 28 LEU D O 1
ATOM 11914 N N . ILE D 3 29 ? 183.149 306.172 295.491 1.00 94.66 29 ILE D N 1
ATOM 11915 C CA . ILE D 3 29 ? 182.884 307.384 294.723 1.00 94.66 29 ILE D CA 1
ATOM 11916 C C . ILE D 3 29 ? 184.084 307.747 293.858 1.00 94.66 29 ILE D C 1
ATOM 11917 O O . ILE D 3 29 ? 183.930 308.118 292.689 1.00 94.66 29 ILE D O 1
ATOM 11922 N N . GLY D 3 30 ? 185.290 307.658 294.417 1.00 96.43 30 GLY D N 1
ATOM 11923 C CA . GLY D 3 30 ? 186.478 307.896 293.615 1.00 96.43 30 GLY D CA 1
ATOM 11924 C C . GLY D 3 30 ? 186.600 306.907 292.472 1.00 96.43 30 GLY D C 1
ATOM 11925 O O . GLY D 3 30 ? 187.050 307.260 291.378 1.00 96.43 30 GLY D O 1
ATOM 11926 N N . GLU D 3 31 ? 186.193 305.659 292.709 1.00 98.85 31 GLU D N 1
ATOM 11927 C CA . GLU D 3 31 ? 186.182 304.668 291.642 1.00 98.85 31 GLU D CA 1
ATOM 11928 C C . GLU D 3 31 ? 185.247 305.092 290.515 1.00 98.85 31 GLU D C 1
ATOM 11929 O O . GLU D 3 31 ? 185.596 304.980 289.334 1.00 98.85 31 GLU D O 1
ATOM 11935 N N . PHE D 3 32 ? 184.061 305.599 290.862 1.00 94.03 32 PHE D N 1
ATOM 11936 C CA . PHE D 3 32 ? 183.131 306.057 289.834 1.00 94.03 32 PHE D CA 1
ATOM 11937 C C . PHE D 3 32 ? 183.680 307.266 289.083 1.00 94.03 32 PHE D C 1
ATOM 11938 O O . PHE D 3 32 ? 183.529 307.370 287.858 1.00 94.03 32 PHE D O 1
ATOM 11946 N N . VAL D 3 33 ? 184.310 308.192 289.803 1.00 93.66 33 VAL D N 1
ATOM 11947 C CA . VAL D 3 33 ? 184.907 309.357 289.159 1.00 93.66 33 VAL D CA 1
ATOM 11948 C C . VAL D 3 33 ? 185.976 308.925 288.164 1.00 93.66 33 VAL D C 1
ATOM 11949 O O . VAL D 3 33 ? 186.022 309.411 287.027 1.00 93.66 33 VAL D O 1
ATOM 11953 N N . LYS D 3 34 ? 186.848 308.005 288.575 1.00 97.10 34 LYS D N 1
ATOM 11954 C CA . LYS D 3 34 ? 187.896 307.532 287.681 1.00 97.10 34 LYS D CA 1
ATOM 11955 C C . LYS D 3 34 ? 187.309 306.805 286.481 1.00 97.10 34 LYS D C 1
ATOM 11956 O O . LYS D 3 34 ? 187.797 306.953 285.356 1.00 97.10 34 LYS D O 1
ATOM 11962 N N . SER D 3 35 ? 186.258 306.011 286.702 1.00 97.00 35 SER D N 1
ATOM 11963 C CA . SER D 3 35 ? 185.622 305.311 285.591 1.00 97.00 35 SER D CA 1
ATOM 11964 C C . SER D 3 35 ? 185.067 306.291 284.569 1.00 97.00 35 SER D C 1
ATOM 11965 O O . SER D 3 35 ? 185.255 306.109 283.359 1.00 97.00 35 SER D O 1
ATOM 11968 N N . ARG D 3 36 ? 184.386 307.347 285.028 1.00 92.72 36 ARG D N 1
ATOM 11969 C CA . ARG D 3 36 ? 183.855 308.326 284.083 1.00 92.72 36 ARG D CA 1
ATOM 11970 C C . ARG D 3 36 ? 184.975 309.088 283.385 1.00 92.72 36 ARG D C 1
ATOM 11971 O O . ARG D 3 36 ? 184.859 309.429 282.202 1.00 92.72 36 ARG D O 1
ATOM 11979 N N . LYS D 3 37 ? 186.062 309.383 284.101 1.00 94.68 37 LYS D N 1
ATOM 11980 C CA . LYS D 3 37 ? 187.194 310.037 283.455 1.00 94.68 37 LYS D CA 1
ATOM 11981 C C . LYS D 3 37 ? 187.762 309.169 282.337 1.00 94.68 37 LYS D C 1
ATOM 11982 O O . LYS D 3 37 ? 188.051 309.664 281.241 1.00 94.68 37 LYS D O 1
ATOM 11988 N N . THR D 3 38 ? 187.909 307.870 282.591 1.00 96.54 38 THR D N 1
ATOM 11989 C CA . THR D 3 38 ? 188.372 306.964 281.546 1.00 96.54 38 THR D CA 1
ATOM 11990 C C . THR D 3 38 ? 187.389 306.916 280.383 1.00 96.54 38 THR D C 1
ATOM 11991 O O . THR D 3 38 ? 187.800 306.856 279.219 1.00 96.54 38 THR D O 1
ATOM 11995 N N . ALA D 3 39 ? 186.090 306.915 280.681 1.00 94.82 39 ALA D N 1
ATOM 11996 C CA . ALA D 3 39 ? 185.091 306.899 279.617 1.00 94.82 39 ALA D CA 1
ATOM 11997 C C . ALA D 3 39 ? 185.238 308.119 278.716 1.00 94.82 39 ALA D C 1
ATOM 11998 O O . ALA D 3 39 ? 185.240 308.003 277.482 1.00 94.82 39 ALA D O 1
ATOM 12000 N N . TRP D 3 40 ? 185.379 309.298 279.315 1.00 90.45 40 TRP D N 1
ATOM 12001 C CA . TRP D 3 40 ? 185.521 310.495 278.497 1.00 90.45 40 TRP D CA 1
ATOM 12002 C C . TRP D 3 40 ? 186.832 310.479 277.724 1.00 90.45 40 TRP D C 1
ATOM 12003 O O . TRP D 3 40 ? 186.885 310.936 276.577 1.00 90.45 40 TRP D O 1
ATOM 12014 N N . ARG D 3 41 ? 187.901 309.953 278.324 1.00 92.98 41 ARG D N 1
ATOM 12015 C CA . ARG D 3 41 ? 189.171 309.874 277.602 1.00 92.98 41 ARG D CA 1
ATOM 12016 C C . ARG D 3 41 ? 189.057 308.966 276.381 1.00 92.98 41 ARG D C 1
ATOM 12017 O O . ARG D 3 41 ? 189.555 309.296 275.298 1.00 92.98 41 ARG D O 1
ATOM 12019 N N . VAL D 3 42 ? 188.405 307.816 276.541 1.00 97.39 42 VAL D N 1
ATOM 12020 C CA . VAL D 3 42 ? 188.235 306.905 275.413 1.00 97.39 42 VAL D CA 1
ATOM 12021 C C . VAL D 3 42 ? 187.371 307.551 274.339 1.00 97.39 42 VAL D C 1
ATOM 12022 O O . VAL D 3 42 ? 187.635 307.408 273.137 1.00 97.39 42 VAL D O 1
ATOM 12026 N N . ALA D 3 43 ? 186.330 308.274 274.749 1.00 98.85 43 ALA D N 1
ATOM 12027 C CA . ALA D 3 43 ? 185.514 308.980 273.768 1.00 98.85 43 ALA D CA 1
ATOM 12028 C C . ALA D 3 43 ? 186.343 310.013 273.012 1.00 98.85 43 ALA D C 1
ATOM 12029 O O . ALA D 3 43 ? 186.176 310.192 271.801 1.00 98.85 43 ALA D O 1
ATOM 12031 N N . THR D 3 44 ? 187.243 310.705 273.713 1.00 99.58 44 THR D N 1
ATOM 12032 C CA . THR D 3 44 ? 188.113 311.664 273.043 1.00 99.58 44 THR D CA 1
ATOM 12033 C C . THR D 3 44 ? 189.009 310.975 272.026 1.00 99.58 44 THR D C 1
ATOM 12034 O O . THR D 3 44 ? 189.216 311.483 270.918 1.00 99.58 44 THR D O 1
ATOM 12038 N N . ALA D 3 45 ? 189.553 309.813 272.386 1.00 104.39 45 ALA D N 1
ATOM 12039 C CA . ALA D 3 45 ? 190.354 309.058 271.427 1.00 104.39 45 ALA D CA 1
ATOM 12040 C C . ALA D 3 45 ? 189.527 308.683 270.204 1.00 104.39 45 ALA D C 1
ATOM 12041 O O . ALA D 3 45 ? 190.015 308.725 269.064 1.00 104.39 45 ALA D O 1
ATOM 12043 N N . SER D 3 46 ? 188.267 308.304 270.424 1.00 106.17 46 SER D N 1
ATOM 12044 C CA . SER D 3 46 ? 187.383 307.992 269.307 1.00 106.17 46 SER D CA 1
ATOM 12045 C C . SER D 3 46 ? 187.192 309.204 268.409 1.00 106.17 46 SER D C 1
ATOM 12046 O O . SER D 3 46 ? 187.212 309.087 267.178 1.00 106.17 46 SER D O 1
ATOM 12049 N N . GLY D 3 47 ? 186.990 310.373 269.011 1.00 106.33 47 GLY D N 1
ATOM 12050 C CA . GLY D 3 47 ? 186.879 311.585 268.219 1.00 106.33 47 GLY D CA 1
ATOM 12051 C C . GLY D 3 47 ? 188.142 311.860 267.431 1.00 106.33 47 GLY D C 1
ATOM 12052 O O . GLY D 3 47 ? 188.091 312.354 266.301 1.00 106.33 47 GLY D O 1
ATOM 12053 N N . LEU D 3 48 ? 189.293 311.541 268.019 1.00 109.36 48 LEU D N 1
ATOM 12054 C CA . LEU D 3 48 ? 190.549 311.690 267.297 1.00 109.36 48 LEU D CA 1
ATOM 12055 C C . LEU D 3 48 ? 190.583 310.791 266.071 1.00 109.36 48 LEU D C 1
ATOM 12056 O O . LEU D 3 48 ? 190.963 311.230 264.978 1.00 109.36 48 LEU D O 1
ATOM 12058 N N . PHE D 3 49 ? 190.185 309.528 266.230 1.00 112.99 49 PHE D N 1
ATOM 12059 C CA . PHE D 3 49 ? 190.151 308.624 265.081 1.00 112.99 49 PHE D CA 1
ATOM 12060 C C . PHE D 3 49 ? 189.189 309.134 264.016 1.00 112.99 49 PHE D C 1
ATOM 12061 O O . PHE D 3 49 ? 189.474 309.048 262.815 1.00 112.99 49 PHE D O 1
ATOM 12069 N N . GLY D 3 50 ? 188.044 309.667 264.440 1.00 111.42 50 GLY D N 1
ATOM 12070 C CA . GLY D 3 50 ? 187.090 310.200 263.479 1.00 111.42 50 GLY D CA 1
ATOM 12071 C C . GLY D 3 50 ? 187.639 311.382 262.701 1.00 111.42 50 GLY D C 1
ATOM 12072 O O . GLY D 3 50 ? 187.478 311.468 261.481 1.00 111.42 50 GLY D O 1
ATOM 12073 N N . LEU D 3 51 ? 188.298 312.308 263.397 1.00 111.30 51 LEU D N 1
ATOM 12074 C CA . LEU D 3 51 ? 188.895 313.442 262.704 1.00 111.30 51 LEU D CA 1
ATOM 12075 C C . LEU D 3 51 ? 189.994 312.982 261.758 1.00 111.30 51 LEU D C 1
ATOM 12076 O O . LEU D 3 51 ? 190.153 313.536 260.662 1.00 111.30 51 LEU D O 1
ATOM 12081 N N . LEU D 3 52 ? 190.766 311.973 262.163 1.00 113.64 52 LEU D N 1
ATOM 12082 C CA . LEU D 3 52 ? 191.780 311.434 261.266 1.00 113.64 52 LEU D CA 1
ATOM 12083 C C . LEU D 3 52 ? 191.134 310.876 260.008 1.00 113.64 52 LEU D C 1
ATOM 12084 O O . LEU D 3 52 ? 191.645 311.069 258.899 1.00 113.64 52 LEU D O 1
ATOM 12089 N N . GLY D 3 53 ? 190.015 310.172 260.163 1.00 111.41 53 GLY D N 1
ATOM 12090 C CA . GLY D 3 53 ? 189.302 309.681 258.998 1.00 111.41 53 GLY D CA 1
ATOM 12091 C C . GLY D 3 53 ? 188.823 310.808 258.105 1.00 111.41 53 GLY D C 1
ATOM 12092 O O . GLY D 3 53 ? 188.878 310.708 256.877 1.00 111.41 53 GLY D O 1
ATOM 12093 N N . MET D 3 54 ? 188.342 311.892 258.708 1.00 109.01 54 MET D N 1
ATOM 12094 C CA . MET D 3 54 ? 187.897 313.036 257.919 1.00 109.01 54 MET D CA 1
ATOM 12095 C C . MET D 3 54 ? 189.047 313.620 257.109 1.00 109.01 54 MET D C 1
ATOM 12096 O O . MET D 3 54 ? 188.896 313.934 255.922 1.00 109.01 54 MET D O 1
ATOM 12098 N N . VAL D 3 55 ? 190.205 313.772 257.746 1.00 111.56 55 VAL D N 1
ATOM 12099 C CA . VAL D 3 55 ? 191.366 314.326 257.052 1.00 111.56 55 VAL D CA 1
ATOM 12100 C C . VAL D 3 55 ? 191.803 313.397 255.927 1.00 111.56 55 VAL D C 1
ATOM 12101 O O . VAL D 3 55 ? 192.134 313.846 254.823 1.00 111.56 55 VAL D O 1
ATOM 12103 N N . CYS D 3 56 ? 191.811 312.086 256.190 1.00 112.94 56 CYS D N 1
ATOM 12104 C CA . CYS D 3 56 ? 192.196 311.125 255.159 1.00 112.94 56 CYS D CA 1
ATOM 12105 C C . CYS D 3 56 ? 191.239 311.176 253.976 1.00 112.94 56 CYS D C 1
ATOM 12106 O O . CYS D 3 56 ? 191.666 311.094 252.819 1.00 112.94 56 CYS D O 1
ATOM 12108 N N . GLY D 3 57 ? 189.939 311.301 254.247 1.00 109.01 57 GLY D N 1
ATOM 12109 C CA . GLY D 3 57 ? 188.985 311.440 253.165 1.00 109.01 57 GLY D CA 1
ATOM 12110 C C . GLY D 3 57 ? 189.219 312.700 252.356 1.00 109.01 57 GLY D C 1
ATOM 12111 O O . GLY D 3 57 ? 189.238 312.662 251.123 1.00 109.01 57 GLY D O 1
ATOM 12112 N N . ILE D 3 58 ? 189.425 313.827 253.037 1.00 101.41 58 ILE D N 1
ATOM 12113 C CA . ILE D 3 58 ? 189.647 315.085 252.334 1.00 101.41 58 ILE D CA 1
ATOM 12114 C C . ILE D 3 58 ? 190.898 315.002 251.473 1.00 101.41 58 ILE D C 1
ATOM 12115 O O . ILE D 3 58 ? 190.948 315.560 250.371 1.00 101.41 58 ILE D O 1
ATOM 12117 N N . VAL D 3 59 ? 191.927 314.309 251.957 1.00 105.81 59 VAL D N 1
ATOM 12118 C CA . VAL D 3 59 ? 193.183 314.238 251.219 1.00 105.81 59 VAL D CA 1
ATOM 12119 C C . VAL D 3 59 ? 193.058 313.290 250.032 1.00 105.81 59 VAL D C 1
ATOM 12120 O O . VAL D 3 59 ? 193.203 313.699 248.873 1.00 105.81 59 VAL D O 1
ATOM 12122 N N . GLY D 3 60 ? 192.782 312.012 250.299 1.00 104.75 60 GLY D N 1
ATOM 12123 C CA . GLY D 3 60 ? 192.725 311.037 249.222 1.00 104.75 60 GLY D CA 1
ATOM 12124 C C . GLY D 3 60 ? 191.649 311.344 248.201 1.00 104.75 60 GLY D C 1
ATOM 12125 O O . GLY D 3 60 ? 191.749 310.934 247.042 1.00 104.75 60 GLY D O 1
ATOM 12126 N N . PHE D 3 61 ? 190.597 312.058 248.617 1.00 100.88 61 PHE D N 1
ATOM 12127 C CA . PHE D 3 61 ? 189.574 312.505 247.677 1.00 100.88 61 PHE D CA 1
ATOM 12128 C C . PHE D 3 61 ? 190.204 313.267 246.521 1.00 100.88 61 PHE D C 1
ATOM 12129 O O . PHE D 3 61 ? 189.826 313.074 245.359 1.00 100.88 61 PHE D O 1
ATOM 12137 N N . SER D 3 62 ? 191.168 314.129 246.817 1.00 98.28 62 SER D N 1
ATOM 12138 C CA . SER D 3 62 ? 191.897 314.822 245.773 1.00 98.28 62 SER D CA 1
ATOM 12139 C C . SER D 3 62 ? 193.064 313.959 245.317 1.00 98.28 62 SER D C 1
ATOM 12140 O O . SER D 3 62 ? 193.284 312.871 245.850 1.00 98.28 62 SER D O 1
ATOM 12142 N N . GLU E 3 12 ? 159.784 324.457 314.711 1.00 76.51 12 GLU E N 1
ATOM 12143 C CA . GLU E 3 12 ? 161.185 324.056 314.718 1.00 76.51 12 GLU E CA 1
ATOM 12144 C C . GLU E 3 12 ? 161.334 322.561 314.467 1.00 76.51 12 GLU E C 1
ATOM 12145 O O . GLU E 3 12 ? 161.844 321.828 315.314 1.00 76.51 12 GLU E O 1
ATOM 12147 N N . GLN E 3 13 ? 160.899 322.111 313.289 1.00 76.21 13 GLN E N 1
ATOM 12148 C CA . GLN E 3 13 ? 160.962 320.697 312.925 1.00 76.21 13 GLN E CA 1
ATOM 12149 C C . GLN E 3 13 ? 162.429 320.324 312.749 1.00 76.21 13 GLN E C 1
ATOM 12150 O O . GLN E 3 13 ? 163.041 320.523 311.696 1.00 76.21 13 GLN E O 1
ATOM 12152 N N . LEU E 3 14 ? 163.007 319.785 313.821 1.00 81.49 14 LEU E N 1
ATOM 12153 C CA . LEU E 3 14 ? 164.437 319.498 313.832 1.00 81.49 14 LEU E CA 1
ATOM 12154 C C . LEU E 3 14 ? 164.795 318.386 312.855 1.00 81.49 14 LEU E C 1
ATOM 12155 O O . LEU E 3 14 ? 165.805 318.474 312.148 1.00 81.49 14 LEU E O 1
ATOM 12160 N N . LYS E 3 15 ? 163.984 317.330 312.796 1.00 79.49 15 LYS E N 1
ATOM 12161 C CA . LYS E 3 15 ? 164.341 316.157 312.009 1.00 79.49 15 LYS E CA 1
ATOM 12162 C C . LYS E 3 15 ? 163.614 316.092 310.675 1.00 79.49 15 LYS E C 1
ATOM 12163 O O . LYS E 3 15 ? 164.092 315.416 309.759 1.00 79.49 15 LYS E O 1
ATOM 12169 N N . SER E 3 16 ? 162.501 316.803 310.526 1.00 79.75 16 SER E N 1
ATOM 12170 C CA . SER E 3 16 ? 161.877 316.882 309.210 1.00 79.75 16 SER E CA 1
ATOM 12171 C C . SER E 3 16 ? 162.820 317.520 308.197 1.00 79.75 16 SER E C 1
ATOM 12172 O O . SER E 3 16 ? 162.688 317.288 306.990 1.00 79.75 16 SER E O 1
ATOM 12175 N N . TYR E 3 17 ? 163.782 318.325 308.667 1.00 86.90 17 TYR E N 1
ATOM 12176 C CA . TYR E 3 17 ? 164.726 318.953 307.746 1.00 86.90 17 TYR E CA 1
ATOM 12177 C C . TYR E 3 17 ? 165.771 317.953 307.271 1.00 86.90 17 TYR E C 1
ATOM 12178 O O . TYR E 3 17 ? 166.191 317.998 306.111 1.00 86.90 17 TYR E O 1
ATOM 12187 N N . TYR E 3 18 ? 166.210 317.050 308.140 1.00 85.17 18 TYR E N 1
ATOM 12188 C CA . TYR E 3 18 ? 167.069 315.958 307.706 1.00 85.17 18 TYR E CA 1
ATOM 12189 C C . TYR E 3 18 ? 166.317 314.656 307.486 1.00 85.17 18 TYR E C 1
ATOM 12190 O O . TYR E 3 18 ? 166.949 313.624 307.238 1.00 85.17 18 TYR E O 1
ATOM 12199 N N . GLU E 3 19 ? 164.986 314.675 307.563 1.00 85.21 19 GLU E N 1
ATOM 12200 C CA . GLU E 3 19 ? 164.215 313.552 307.051 1.00 85.21 19 GLU E CA 1
ATOM 12201 C C . GLU E 3 19 ? 164.390 313.423 305.547 1.00 85.21 19 GLU E C 1
ATOM 12202 O O . GLU E 3 19 ? 164.120 312.365 304.968 1.00 85.21 19 GLU E O 1
ATOM 12204 N N . GLU E 3 20 ? 164.836 314.497 304.893 1.00 85.09 20 GLU E N 1
ATOM 12205 C CA . GLU E 3 20 ? 165.024 314.470 303.448 1.00 85.09 20 GLU E CA 1
ATOM 12206 C C . GLU E 3 20 ? 166.473 314.216 303.063 1.00 85.09 20 GLU E C 1
ATOM 12207 O O . GLU E 3 20 ? 166.745 313.857 301.915 1.00 85.09 20 GLU E O 1
ATOM 12213 N N . SER E 3 21 ? 167.414 314.422 303.985 1.00 85.90 21 SER E N 1
ATOM 12214 C CA . SER E 3 21 ? 168.825 314.244 303.653 1.00 85.90 21 SER E CA 1
ATOM 12215 C C . SER E 3 21 ? 169.118 312.803 303.253 1.00 85.90 21 SER E C 1
ATOM 12216 O O . SER E 3 21 ? 169.976 312.542 302.399 1.00 85.90 21 SER E O 1
ATOM 12219 N N . ARG E 3 22 ? 168.418 311.859 303.870 1.00 88.27 22 ARG E N 1
ATOM 12220 C CA . ARG E 3 22 ? 168.555 310.453 303.512 1.00 88.27 22 ARG E CA 1
ATOM 12221 C C . ARG E 3 22 ? 168.212 310.225 302.044 1.00 88.27 22 ARG E C 1
ATOM 12222 O O . ARG E 3 22 ? 169.009 309.664 301.276 1.00 88.27 22 ARG E O 1
ATOM 12230 N N . GLY E 3 23 ? 167.028 310.684 301.632 1.00 88.85 23 GLY E N 1
ATOM 12231 C CA . GLY E 3 23 ? 166.643 310.560 300.239 1.00 88.85 23 GLY E CA 1
ATOM 12232 C C . GLY E 3 23 ? 167.552 311.354 299.324 1.00 88.85 23 GLY E C 1
ATOM 12233 O O . GLY E 3 23 ? 167.763 310.979 298.170 1.00 88.85 23 GLY E O 1
ATOM 12234 N N . LEU E 3 24 ? 168.099 312.460 299.826 1.00 87.34 24 LEU E N 1
ATOM 12235 C CA . LEU E 3 24 ? 169.058 313.232 299.046 1.00 87.34 24 LEU E CA 1
ATOM 12236 C C . LEU E 3 24 ? 170.296 312.405 298.733 1.00 87.34 24 LEU E C 1
ATOM 12237 O O . LEU E 3 24 ? 170.776 312.397 297.593 1.00 87.34 24 LEU E O 1
ATOM 12242 N N . GLU E 3 25 ? 170.827 311.703 299.735 1.00 90.14 25 GLU E N 1
ATOM 12243 C CA . GLU E 3 25 ? 171.982 310.841 299.496 1.00 90.14 25 GLU E CA 1
ATOM 12244 C C . GLU E 3 25 ? 171.637 309.724 298.521 1.00 90.14 25 GLU E C 1
ATOM 12245 O O . GLU E 3 25 ? 172.429 309.399 297.625 1.00 90.14 25 GLU E O 1
ATOM 12247 N N . ARG E 3 26 ? 170.455 309.125 298.680 1.00 92.24 26 ARG E N 1
ATOM 12248 C CA . ARG E 3 26 ? 170.038 308.089 297.736 1.00 92.24 26 ARG E CA 1
ATOM 12249 C C . ARG E 3 26 ? 169.960 308.633 296.318 1.00 92.24 26 ARG E C 1
ATOM 12250 O O . ARG E 3 26 ? 170.396 307.976 295.365 1.00 92.24 26 ARG E O 1
ATOM 12258 N N . ASP E 3 27 ? 169.409 309.835 296.158 1.00 93.77 27 ASP E N 1
ATOM 12259 C CA . ASP E 3 27 ? 169.274 310.409 294.827 1.00 93.77 27 ASP E CA 1
ATOM 12260 C C . ASP E 3 27 ? 170.631 310.769 294.247 1.00 93.77 27 ASP E C 1
ATOM 12261 O O . ASP E 3 27 ? 170.835 310.671 293.035 1.00 93.77 27 ASP E O 1
ATOM 12266 N N . LEU E 3 28 ? 171.575 311.181 295.096 1.00 91.36 28 LEU E N 1
ATOM 12267 C CA . LEU E 3 28 ? 172.936 311.399 294.617 1.00 91.36 28 LEU E CA 1
ATOM 12268 C C . LEU E 3 28 ? 173.536 310.111 294.078 1.00 91.36 28 LEU E C 1
ATOM 12269 O O . LEU E 3 28 ? 174.118 310.095 292.986 1.00 91.36 28 LEU E O 1
ATOM 12274 N N . ILE E 3 29 ? 173.398 309.014 294.824 1.00 93.58 29 ILE E N 1
ATOM 12275 C CA . ILE E 3 29 ? 173.937 307.743 294.345 1.00 93.58 29 ILE E CA 1
ATOM 12276 C C . ILE E 3 29 ? 173.281 307.352 293.027 1.00 93.58 29 ILE E C 1
ATOM 12277 O O . ILE E 3 29 ? 173.960 306.942 292.073 1.00 93.58 29 ILE E O 1
ATOM 12282 N N . GLY E 3 30 ? 171.956 307.486 292.949 1.00 95.46 30 GLY E N 1
ATOM 12283 C CA . GLY E 3 30 ? 171.253 307.096 291.737 1.00 95.46 30 GLY E CA 1
ATOM 12284 C C . GLY E 3 30 ? 171.647 307.932 290.535 1.00 95.46 30 GLY E C 1
ATOM 12285 O O . GLY E 3 30 ? 171.922 307.405 289.454 1.00 95.46 30 GLY E O 1
ATOM 12286 N N . GLU E 3 31 ? 171.694 309.252 290.712 1.00 92.00 31 GLU E N 1
ATOM 12287 C CA . GLU E 3 31 ? 172.088 310.125 289.618 1.00 92.00 31 GLU E CA 1
ATOM 12288 C C . GLU E 3 31 ? 173.519 309.855 289.187 1.00 92.00 31 GLU E C 1
ATOM 12289 O O . GLU E 3 31 ? 173.836 309.919 287.997 1.00 92.00 31 GLU E O 1
ATOM 12295 N N . PHE E 3 32 ? 174.393 309.516 290.135 1.00 91.37 32 PHE E N 1
ATOM 12296 C CA . PHE E 3 32 ? 175.800 309.352 289.796 1.00 91.37 32 PHE E CA 1
ATOM 12297 C C . PHE E 3 32 ? 176.023 308.050 289.029 1.00 91.37 32 PHE E C 1
ATOM 12298 O O . PHE E 3 32 ? 176.763 308.014 288.033 1.00 91.37 32 PHE E O 1
ATOM 12306 N N . VAL E 3 33 ? 175.350 306.974 289.443 1.00 91.56 33 VAL E N 1
ATOM 12307 C CA . VAL E 3 33 ? 175.476 305.729 288.693 1.00 91.56 33 VAL E CA 1
ATOM 12308 C C . VAL E 3 33 ? 174.806 305.851 287.326 1.00 91.56 33 VAL E C 1
ATOM 12309 O O . VAL E 3 33 ? 175.310 305.320 286.324 1.00 91.56 33 VAL E O 1
ATOM 12313 N N . LYS E 3 34 ? 173.673 306.563 287.250 1.00 91.23 34 LYS E N 1
ATOM 12314 C CA . LYS E 3 34 ? 173.039 306.800 285.958 1.00 91.23 34 LYS E CA 1
ATOM 12315 C C . LYS E 3 34 ? 173.953 307.598 285.040 1.00 91.23 34 LYS E C 1
ATOM 12316 O O . LYS E 3 34 ? 174.014 307.345 283.830 1.00 91.23 34 LYS E O 1
ATOM 12322 N N . SER E 3 35 ? 174.670 308.573 285.599 1.00 91.60 35 SER E N 1
ATOM 12323 C CA . SER E 3 35 ? 175.615 309.338 284.803 1.00 91.60 35 SER E CA 1
ATOM 12324 C C . SER E 3 35 ? 176.742 308.459 284.292 1.00 91.60 35 SER E C 1
ATOM 12325 O O . SER E 3 35 ? 177.190 308.622 283.157 1.00 91.60 35 SER E O 1
ATOM 12328 N N . ARG E 3 36 ? 177.228 307.529 285.114 1.00 96.58 36 ARG E N 1
ATOM 12329 C CA . ARG E 3 36 ? 178.249 306.602 284.624 1.00 96.58 36 ARG E CA 1
ATOM 12330 C C . ARG E 3 36 ? 177.720 305.763 283.463 1.00 96.58 36 ARG E C 1
ATOM 12331 O O . ARG E 3 36 ? 178.425 305.532 282.464 1.00 96.58 36 ARG E O 1
ATOM 12339 N N . LYS E 3 37 ? 176.480 305.285 283.587 1.00 97.57 37 LYS E N 1
ATOM 12340 C CA . LYS E 3 37 ? 175.891 304.498 282.509 1.00 97.57 37 LYS E CA 1
ATOM 12341 C C . LYS E 3 37 ? 175.800 305.309 281.221 1.00 97.57 37 LYS E C 1
ATOM 12342 O O . LYS E 3 37 ? 176.215 304.841 280.154 1.00 97.57 37 LYS E O 1
ATOM 12344 N N . THR E 3 38 ? 175.283 306.538 281.300 1.00 97.83 38 THR E N 1
ATOM 12345 C CA . THR E 3 38 ? 175.173 307.338 280.084 1.00 97.83 38 THR E CA 1
ATOM 12346 C C . THR E 3 38 ? 176.551 307.745 279.579 1.00 97.83 38 THR E C 1
ATOM 12347 O O . THR E 3 38 ? 176.734 307.990 278.383 1.00 97.83 38 THR E O 1
ATOM 12351 N N . ALA E 3 39 ? 177.545 307.790 280.470 1.00 100.28 39 ALA E N 1
ATOM 12352 C CA . ALA E 3 39 ? 178.900 308.111 280.047 1.00 100.28 39 ALA E CA 1
ATOM 12353 C C . ALA E 3 39 ? 179.466 307.017 279.159 1.00 100.28 39 ALA E C 1
ATOM 12354 O O . ALA E 3 39 ? 179.995 307.300 278.079 1.00 100.28 39 ALA E O 1
ATOM 12356 N N . TRP E 3 40 ? 179.352 305.759 279.588 1.00 98.99 40 TRP E N 1
ATOM 12357 C CA . TRP E 3 40 ? 179.726 304.675 278.680 1.00 98.99 40 TRP E CA 1
ATOM 12358 C C . TRP E 3 40 ? 178.862 304.660 277.427 1.00 98.99 40 TRP E C 1
ATOM 12359 O O . TRP E 3 40 ? 179.356 304.358 276.336 1.00 98.99 40 TRP E O 1
ATOM 12370 N N . ARG E 3 41 ? 177.571 304.976 277.553 1.00 96.19 41 ARG E N 1
ATOM 12371 C CA . ARG E 3 41 ? 176.706 304.963 276.377 1.00 96.19 41 ARG E CA 1
ATOM 12372 C C . ARG E 3 41 ? 177.215 305.931 275.315 1.00 96.19 41 ARG E C 1
ATOM 12373 O O . ARG E 3 41 ? 177.437 305.550 274.157 1.00 96.19 41 ARG E O 1
ATOM 12375 N N . VAL E 3 42 ? 177.446 307.183 275.707 1.00 99.89 42 VAL E N 1
ATOM 12376 C CA . VAL E 3 42 ? 177.917 308.189 274.760 1.00 99.89 42 VAL E CA 1
ATOM 12377 C C . VAL E 3 42 ? 179.318 307.852 274.273 1.00 99.89 42 VAL E C 1
ATOM 12378 O O . VAL E 3 42 ? 179.634 308.027 273.090 1.00 99.89 42 VAL E O 1
ATOM 12380 N N . ALA E 3 43 ? 180.185 307.369 275.166 1.00 99.74 43 ALA E N 1
ATOM 12381 C CA . ALA E 3 43 ? 181.544 307.047 274.756 1.00 99.74 43 ALA E CA 1
ATOM 12382 C C . ALA E 3 43 ? 181.557 305.953 273.698 1.00 99.74 43 ALA E C 1
ATOM 12383 O O . ALA E 3 43 ? 182.258 306.067 272.688 1.00 99.74 43 ALA E O 1
ATOM 12385 N N . THR E 3 44 ? 180.774 304.893 273.895 1.00 100.35 44 THR E N 1
ATOM 12386 C CA . THR E 3 44 ? 180.778 303.802 272.928 1.00 100.35 44 THR E CA 1
ATOM 12387 C C . THR E 3 44 ? 180.109 304.218 271.625 1.00 100.35 44 THR E C 1
ATOM 12388 O O . THR E 3 44 ? 180.541 303.808 270.540 1.00 100.35 44 THR E O 1
ATOM 12392 N N . ALA E 3 45 ? 179.048 305.026 271.706 1.00 104.72 45 ALA E N 1
ATOM 12393 C CA . ALA E 3 45 ? 178.436 305.520 270.478 1.00 104.72 45 ALA E CA 1
ATOM 12394 C C . ALA E 3 45 ? 179.434 306.334 269.672 1.00 104.72 45 ALA E C 1
ATOM 12395 O O . ALA E 3 45 ? 179.551 306.164 268.450 1.00 104.72 45 ALA E O 1
ATOM 12397 N N . SER E 3 46 ? 180.183 307.209 270.344 1.00 108.61 46 SER E N 1
ATOM 12398 C CA . SER E 3 46 ? 181.209 307.977 269.656 1.00 108.61 46 SER E CA 1
ATOM 12399 C C . SER E 3 46 ? 182.291 307.063 269.105 1.00 108.61 46 SER E C 1
ATOM 12400 O O . SER E 3 46 ? 182.812 307.304 268.017 1.00 108.61 46 SER E O 1
ATOM 12402 N N . GLY E 3 47 ? 182.643 306.010 269.842 1.00 110.62 47 GLY E N 1
ATOM 12403 C CA . GLY E 3 47 ? 183.659 305.093 269.356 1.00 110.62 47 GLY E CA 1
ATOM 12404 C C . GLY E 3 47 ? 183.258 304.423 268.057 1.00 110.62 47 GLY E C 1
ATOM 12405 O O . GLY E 3 47 ? 184.015 304.414 267.084 1.00 110.62 47 GLY E O 1
ATOM 12406 N N . LEU E 3 48 ? 182.037 303.888 268.013 1.00 113.17 48 LEU E N 1
ATOM 12407 C CA . LEU E 3 48 ? 181.565 303.231 266.797 1.00 113.17 48 LEU E CA 1
ATOM 12408 C C . LEU E 3 48 ? 181.425 304.224 265.648 1.00 113.17 48 LEU E C 1
ATOM 12409 O O . LEU E 3 48 ? 181.815 303.931 264.510 1.00 113.17 48 LEU E O 1
ATOM 12411 N N . PHE E 3 49 ? 180.876 305.407 265.922 1.00 113.94 49 PHE E N 1
ATOM 12412 C CA . PHE E 3 49 ? 180.623 306.346 264.839 1.00 113.94 49 PHE E CA 1
ATOM 12413 C C . PHE E 3 49 ? 181.940 306.906 264.311 1.00 113.94 49 PHE E C 1
ATOM 12414 O O . PHE E 3 49 ? 182.107 307.114 263.101 1.00 113.94 49 PHE E O 1
ATOM 12422 N N . GLY E 3 50 ? 182.906 307.120 265.204 1.00 113.99 50 GLY E N 1
ATOM 12423 C CA . GLY E 3 50 ? 184.231 307.510 264.768 1.00 113.99 50 GLY E CA 1
ATOM 12424 C C . GLY E 3 50 ? 184.932 306.410 264.004 1.00 113.99 50 GLY E C 1
ATOM 12425 O O . GLY E 3 50 ? 185.739 306.682 263.114 1.00 113.99 50 GLY E O 1
ATOM 12426 N N . LEU E 3 51 ? 184.656 305.151 264.348 1.00 118.30 51 LEU E N 1
ATOM 12427 C CA . LEU E 3 51 ? 185.161 304.049 263.536 1.00 118.30 51 LEU E CA 1
ATOM 12428 C C . LEU E 3 51 ? 184.594 304.115 262.128 1.00 118.30 51 LEU E C 1
ATOM 12429 O O . LEU E 3 51 ? 185.309 303.884 261.147 1.00 118.30 51 LEU E O 1
ATOM 12434 N N . LEU E 3 52 ? 183.302 304.420 262.020 1.00 116.87 52 LEU E N 1
ATOM 12435 C CA . LEU E 3 52 ? 182.689 304.644 260.713 1.00 116.87 52 LEU E CA 1
ATOM 12436 C C . LEU E 3 52 ? 183.438 305.720 259.942 1.00 116.87 52 LEU E C 1
ATOM 12437 O O . LEU E 3 52 ? 183.806 305.532 258.778 1.00 116.87 52 LEU E O 1
ATOM 12442 N N . GLY E 3 53 ? 183.678 306.857 260.591 1.00 119.96 53 GLY E N 1
ATOM 12443 C CA . GLY E 3 53 ? 184.382 307.940 259.920 1.00 119.96 53 GLY E CA 1
ATOM 12444 C C . GLY E 3 53 ? 185.793 307.559 259.499 1.00 119.96 53 GLY E C 1
ATOM 12445 O O . GLY E 3 53 ? 186.221 307.853 258.378 1.00 119.96 53 GLY E O 1
ATOM 12446 N N . MET E 3 54 ? 186.531 306.894 260.391 1.00 117.11 54 MET E N 1
ATOM 12447 C CA . MET E 3 54 ? 187.923 306.552 260.115 1.00 117.11 54 MET E CA 1
ATOM 12448 C C . MET E 3 54 ? 188.028 305.531 258.992 1.00 117.11 54 MET E C 1
ATOM 12449 O O . MET E 3 54 ? 188.886 305.649 258.110 1.00 117.11 54 MET E O 1
ATOM 12451 N N . VAL E 3 55 ? 187.159 304.519 259.001 1.00 119.84 55 VAL E N 1
ATOM 12452 C CA . VAL E 3 55 ? 187.195 303.530 257.931 1.00 119.84 55 VAL E CA 1
ATOM 12453 C C . VAL E 3 55 ? 186.759 304.157 256.615 1.00 119.84 55 VAL E C 1
ATOM 12454 O O . VAL E 3 55 ? 187.304 303.835 255.552 1.00 119.84 55 VAL E O 1
ATOM 12458 N N . CYS E 3 56 ? 185.787 305.075 256.656 1.00 118.29 56 CYS E N 1
ATOM 12459 C CA . CYS E 3 56 ? 185.383 305.751 255.433 1.00 118.29 56 CYS E CA 1
ATOM 12460 C C . CYS E 3 56 ? 186.543 306.547 254.852 1.00 118.29 56 CYS E C 1
ATOM 12461 O O . CYS E 3 56 ? 186.789 306.505 253.642 1.00 118.29 56 CYS E O 1
ATOM 12463 N N . GLY E 3 57 ? 187.274 307.262 255.705 1.00 118.11 57 GLY E N 1
ATOM 12464 C CA . GLY E 3 57 ? 188.429 308.003 255.227 1.00 118.11 57 GLY E CA 1
ATOM 12465 C C . GLY E 3 57 ? 189.522 307.097 254.695 1.00 118.11 57 GLY E C 1
ATOM 12466 O O . GLY E 3 57 ? 190.164 307.404 253.686 1.00 118.11 57 GLY E O 1
ATOM 12467 N N . ILE E 3 58 ? 189.747 305.967 255.365 1.00 116.84 58 ILE E N 1
ATOM 12468 C CA . ILE E 3 58 ? 190.742 305.016 254.885 1.00 116.84 58 ILE E CA 1
ATOM 12469 C C . ILE E 3 58 ? 190.368 304.526 253.497 1.00 116.84 58 ILE E C 1
ATOM 12470 O O . ILE E 3 58 ? 191.207 304.469 252.594 1.00 116.84 58 ILE E O 1
ATOM 12472 N N . VAL E 3 59 ? 189.094 304.185 253.304 1.00 112.72 59 VAL E N 1
ATOM 12473 C CA . VAL E 3 59 ? 188.646 303.716 251.999 1.00 112.72 59 VAL E CA 1
ATOM 12474 C C . VAL E 3 59 ? 188.814 304.808 250.955 1.00 112.72 59 VAL E C 1
ATOM 12475 O O . VAL E 3 59 ? 189.326 304.565 249.857 1.00 112.72 59 VAL E O 1
ATOM 12477 N N . GLY E 3 60 ? 188.401 306.025 251.279 1.00 109.86 60 GLY E N 1
ATOM 12478 C CA . GLY E 3 60 ? 188.482 307.093 250.312 1.00 109.86 60 GLY E CA 1
ATOM 12479 C C . GLY E 3 60 ? 189.872 307.564 249.993 1.00 109.86 60 GLY E C 1
ATOM 12480 O O . GLY E 3 60 ? 190.072 308.198 248.954 1.00 109.86 60 GLY E O 1
ATOM 12481 N N . PHE E 3 61 ? 190.845 307.260 250.854 1.00 108.28 61 PHE E N 1
ATOM 12482 C CA . PHE E 3 61 ? 192.199 307.756 250.627 1.00 108.28 61 PHE E CA 1
ATOM 12483 C C . PHE E 3 61 ? 192.766 307.258 249.305 1.00 108.28 61 PHE E C 1
ATOM 12484 O O . PHE E 3 61 ? 193.638 307.903 248.713 1.00 108.28 61 PHE E O 1
ATOM 12492 N N . SER E 3 62 ? 192.294 306.114 248.830 1.00 109.60 62 SER E N 1
ATOM 12493 C CA . SER E 3 62 ? 192.711 305.615 247.530 1.00 109.60 62 SER E CA 1
ATOM 12494 C C . SER E 3 62 ? 191.673 305.979 246.479 1.00 109.60 62 SER E C 1
ATOM 12495 O O . SER E 3 62 ? 190.539 306.321 246.813 1.00 109.60 62 SER E O 1
ATOM 12497 N N . ARG F 3 22 ? 173.539 324.330 299.873 1.00 77.87 22 ARG F N 1
ATOM 12498 C CA . ARG F 3 22 ? 174.758 323.977 300.589 1.00 77.87 22 ARG F CA 1
ATOM 12499 C C . ARG F 3 22 ? 174.793 322.483 300.874 1.00 77.87 22 ARG F C 1
ATOM 12500 O O . ARG F 3 22 ? 173.799 321.784 300.688 1.00 77.87 22 ARG F O 1
ATOM 12502 N N . GLY F 3 23 ? 175.948 321.997 301.313 1.00 78.70 23 GLY F N 1
ATOM 12503 C CA . GLY F 3 23 ? 176.052 320.601 301.706 1.00 78.70 23 GLY F CA 1
ATOM 12504 C C . GLY F 3 23 ? 175.955 319.674 300.515 1.00 78.70 23 GLY F C 1
ATOM 12505 O O . GLY F 3 23 ? 176.262 320.049 299.379 1.00 78.70 23 GLY F O 1
ATOM 12506 N N . LEU F 3 24 ? 175.517 318.440 300.775 1.00 75.52 24 LEU F N 1
ATOM 12507 C CA . LEU F 3 24 ? 175.437 317.442 299.715 1.00 75.52 24 LEU F CA 1
ATOM 12508 C C . LEU F 3 24 ? 174.415 317.835 298.655 1.00 75.52 24 LEU F C 1
ATOM 12509 O O . LEU F 3 24 ? 174.594 317.537 297.470 1.00 75.52 24 LEU F O 1
ATOM 12511 N N . GLU F 3 25 ? 173.335 318.503 299.062 1.00 77.13 25 GLU F N 1
ATOM 12512 C CA . GLU F 3 25 ? 172.313 318.902 298.099 1.00 77.13 25 GLU F CA 1
ATOM 12513 C C . GLU F 3 25 ? 172.877 319.855 297.055 1.00 77.13 25 GLU F C 1
ATOM 12514 O O . GLU F 3 25 ? 172.596 319.716 295.860 1.00 77.13 25 GLU F O 1
ATOM 12516 N N . ARG F 3 26 ? 173.680 320.830 297.485 1.00 75.30 26 ARG F N 1
ATOM 12517 C CA . ARG F 3 26 ? 174.310 321.733 296.529 1.00 75.30 26 ARG F CA 1
ATOM 12518 C C . ARG F 3 26 ? 175.277 320.984 295.624 1.00 75.30 26 ARG F C 1
ATOM 12519 O O . ARG F 3 26 ? 175.573 321.432 294.512 1.00 75.30 26 ARG F O 1
ATOM 12521 N N . ASP F 3 27 ? 175.803 319.853 296.093 1.00 71.74 27 ASP F N 1
ATOM 12522 C CA . ASP F 3 27 ? 176.562 318.988 295.200 1.00 71.74 27 ASP F CA 1
ATOM 12523 C C . ASP F 3 27 ? 175.630 318.209 294.285 1.00 71.74 27 ASP F C 1
ATOM 12524 O O . ASP F 3 27 ? 175.966 317.940 293.128 1.00 71.74 27 ASP F O 1
ATOM 12526 N N . LEU F 3 28 ? 174.449 317.840 294.789 1.00 74.91 28 LEU F N 1
ATOM 12527 C CA . LEU F 3 28 ? 173.517 317.042 293.998 1.00 74.91 28 LEU F CA 1
ATOM 12528 C C . LEU F 3 28 ? 173.026 317.806 292.777 1.00 74.91 28 LEU F C 1
ATOM 12529 O O . LEU F 3 28 ? 173.117 317.313 291.652 1.00 74.91 28 LEU F O 1
ATOM 12531 N N . ILE F 3 29 ? 172.507 319.016 292.980 1.00 73.03 29 ILE F N 1
ATOM 12532 C CA . ILE F 3 29 ? 172.105 319.842 291.845 1.00 73.03 29 ILE F CA 1
ATOM 12533 C C . ILE F 3 29 ? 173.327 320.240 291.032 1.00 73.03 29 ILE F C 1
ATOM 12534 O O . ILE F 3 29 ? 173.269 320.349 289.798 1.00 73.03 29 ILE F O 1
ATOM 12536 N N . GLY F 3 30 ? 174.450 320.463 291.715 1.00 73.85 30 GLY F N 1
ATOM 12537 C CA . GLY F 3 30 ? 175.661 320.857 291.020 1.00 73.85 30 GLY F CA 1
ATOM 12538 C C . GLY F 3 30 ? 176.034 319.877 289.932 1.00 73.85 30 GLY F C 1
ATOM 12539 O O . GLY F 3 30 ? 176.188 320.254 288.773 1.00 73.85 30 GLY F O 1
ATOM 12540 N N . GLU F 3 31 ? 176.124 318.595 290.278 1.00 74.37 31 GLU F N 1
ATOM 12541 C CA . GLU F 3 31 ? 176.349 317.584 289.251 1.00 74.37 31 GLU F CA 1
ATOM 12542 C C . GLU F 3 31 ? 175.124 317.434 288.357 1.00 74.37 31 GLU F C 1
ATOM 12543 O O . GLU F 3 31 ? 175.260 317.230 287.148 1.00 74.37 31 GLU F O 1
ATOM 12545 N N . PHE F 3 32 ? 173.927 317.570 288.936 1.00 75.44 32 PHE F N 1
ATOM 12546 C CA . PHE F 3 32 ? 172.685 317.301 288.216 1.00 75.44 32 PHE F CA 1
ATOM 12547 C C . PHE F 3 32 ? 172.564 318.168 286.971 1.00 75.44 32 PHE F C 1
ATOM 12548 O O . PHE F 3 32 ? 171.913 317.781 285.997 1.00 75.44 32 PHE F O 1
ATOM 12556 N N . VAL F 3 33 ? 173.177 319.349 286.988 1.00 72.58 33 VAL F N 1
ATOM 12557 C CA . VAL F 3 33 ? 173.224 320.194 285.795 1.00 72.58 33 VAL F CA 1
ATOM 12558 C C . VAL F 3 33 ? 174.634 320.355 285.224 1.00 72.58 33 VAL F C 1
ATOM 12559 O O . VAL F 3 33 ? 174.769 320.703 284.038 1.00 72.58 33 VAL F O 1
ATOM 12563 N N . LYS F 3 34 ? 175.681 320.086 285.999 1.00 71.48 34 LYS F N 1
ATOM 12564 C CA . LYS F 3 34 ? 177.012 320.080 285.416 1.00 71.48 34 LYS F CA 1
ATOM 12565 C C . LYS F 3 34 ? 177.132 318.979 284.380 1.00 71.48 34 LYS F C 1
ATOM 12566 O O . LYS F 3 34 ? 177.644 319.209 283.280 1.00 71.48 34 LYS F O 1
ATOM 12568 N N . SER F 3 35 ? 176.646 317.783 284.699 1.00 73.54 35 SER F N 1
ATOM 12569 C CA . SER F 3 35 ? 176.594 316.734 283.698 1.00 73.54 35 SER F CA 1
ATOM 12570 C C . SER F 3 35 ? 175.644 317.076 282.562 1.00 73.54 35 SER F C 1
ATOM 12571 O O . SER F 3 35 ? 175.850 316.585 281.450 1.00 73.54 35 SER F O 1
ATOM 12574 N N . ARG F 3 36 ? 174.617 317.895 282.814 1.00 70.80 36 ARG F N 1
ATOM 12575 C CA . ARG F 3 36 ? 173.843 318.451 281.708 1.00 70.80 36 ARG F CA 1
ATOM 12576 C C . ARG F 3 36 ? 174.760 319.172 280.745 1.00 70.80 36 ARG F C 1
ATOM 12577 O O . ARG F 3 36 ? 174.662 318.992 279.528 1.00 70.80 36 ARG F O 1
ATOM 12585 N N . LYS F 3 37 ? 175.626 320.027 281.275 1.00 73.41 37 LYS F N 1
ATOM 12586 C CA . LYS F 3 37 ? 176.529 320.775 280.410 1.00 73.41 37 LYS F CA 1
ATOM 12587 C C . LYS F 3 37 ? 177.343 319.837 279.532 1.00 73.41 37 LYS F C 1
ATOM 12588 O O . LYS F 3 37 ? 177.426 320.031 278.315 1.00 73.41 37 LYS F O 1
ATOM 12594 N N . THR F 3 38 ? 177.928 318.796 280.125 1.00 80.61 38 THR F N 1
ATOM 12595 C CA . THR F 3 38 ? 178.813 317.914 279.370 1.00 80.61 38 THR F CA 1
ATOM 12596 C C . THR F 3 38 ? 178.032 317.080 278.366 1.00 80.61 38 THR F C 1
ATOM 12597 O O . THR F 3 38 ? 178.474 316.888 277.228 1.00 80.61 38 THR F O 1
ATOM 12601 N N . ALA F 3 39 ? 176.868 316.571 278.765 1.00 79.48 39 ALA F N 1
ATOM 12602 C CA . ALA F 3 39 ? 176.046 315.821 277.825 1.00 79.48 39 ALA F CA 1
ATOM 12603 C C . ALA F 3 39 ? 175.632 316.698 276.653 1.00 79.48 39 ALA F C 1
ATOM 12604 O O . ALA F 3 39 ? 175.672 316.259 275.498 1.00 79.48 39 ALA F O 1
ATOM 12606 N N . TRP F 3 40 ? 175.254 317.947 276.928 1.00 76.64 40 TRP F N 1
ATOM 12607 C CA . TRP F 3 40 ? 174.892 318.865 275.857 1.00 76.64 40 TRP F CA 1
ATOM 12608 C C . TRP F 3 40 ? 176.080 319.151 274.958 1.00 76.64 40 TRP F C 1
ATOM 12609 O O . TRP F 3 40 ? 175.933 319.244 273.737 1.00 76.64 40 TRP F O 1
ATOM 12620 N N . ARG F 3 41 ? 177.263 319.309 275.545 1.00 79.60 41 ARG F N 1
ATOM 12621 C CA . ARG F 3 41 ? 178.444 319.595 274.740 1.00 79.60 41 ARG F CA 1
ATOM 12622 C C . ARG F 3 41 ? 178.778 318.424 273.829 1.00 79.60 41 ARG F C 1
ATOM 12623 O O . ARG F 3 41 ? 179.110 318.616 272.655 1.00 79.60 41 ARG F O 1
ATOM 12631 N N . VAL F 3 42 ? 178.686 317.201 274.348 1.00 82.27 42 VAL F N 1
ATOM 12632 C CA . VAL F 3 42 ? 178.945 316.039 273.507 1.00 82.27 42 VAL F CA 1
ATOM 12633 C C . VAL F 3 42 ? 177.891 315.927 272.417 1.00 82.27 42 VAL F C 1
ATOM 12634 O O . VAL F 3 42 ? 178.204 315.593 271.269 1.00 82.27 42 VAL F O 1
ATOM 12638 N N . ALA F 3 43 ? 176.626 316.196 272.752 1.00 83.96 43 ALA F N 1
ATOM 12639 C CA . ALA F 3 43 ? 175.575 316.127 271.744 1.00 83.96 43 ALA F CA 1
ATOM 12640 C C . ALA F 3 43 ? 175.792 317.165 270.654 1.00 83.96 43 ALA F C 1
ATOM 12641 O O . ALA F 3 43 ? 175.596 316.884 269.468 1.00 83.96 43 ALA F O 1
ATOM 12643 N N . THR F 3 44 ? 176.203 318.373 271.039 1.00 85.86 44 THR F N 1
ATOM 12644 C CA . THR F 3 44 ? 176.482 319.403 270.048 1.00 85.86 44 THR F CA 1
ATOM 12645 C C . THR F 3 44 ? 177.686 319.033 269.198 1.00 85.86 44 THR F C 1
ATOM 12646 O O . THR F 3 44 ? 177.704 319.291 267.994 1.00 85.86 44 THR F O 1
ATOM 12648 N N . ALA F 3 45 ? 178.713 318.441 269.809 1.00 89.91 45 ALA F N 1
ATOM 12649 C CA . ALA F 3 45 ? 179.877 318.017 269.043 1.00 89.91 45 ALA F CA 1
ATOM 12650 C C . ALA F 3 45 ? 179.507 316.940 268.035 1.00 89.91 45 ALA F C 1
ATOM 12651 O O . ALA F 3 45 ? 179.948 316.976 266.882 1.00 89.91 45 ALA F O 1
ATOM 12653 N N . SER F 3 46 ? 178.692 315.974 268.454 1.00 96.73 46 SER F N 1
ATOM 12654 C CA . SER F 3 46 ? 178.236 314.943 267.531 1.00 96.73 46 SER F CA 1
ATOM 12655 C C . SER F 3 46 ? 177.381 315.540 266.422 1.00 96.73 46 SER F C 1
ATOM 12656 O O . SER F 3 46 ? 177.519 315.164 265.255 1.00 96.73 46 SER F O 1
ATOM 12658 N N . GLY F 3 47 ? 176.490 316.473 266.767 1.00 97.03 47 GLY F N 1
ATOM 12659 C CA . GLY F 3 47 ? 175.693 317.130 265.747 1.00 97.03 47 GLY F CA 1
ATOM 12660 C C . GLY F 3 47 ? 176.545 317.903 264.761 1.00 97.03 47 GLY F C 1
ATOM 12661 O O . GLY F 3 47 ? 176.326 317.836 263.550 1.00 97.03 47 GLY F O 1
ATOM 12662 N N . LEU F 3 48 ? 177.545 318.626 265.264 1.00 95.49 48 LEU F N 1
ATOM 12663 C CA . LEU F 3 48 ? 178.434 319.383 264.393 1.00 95.49 48 LEU F CA 1
ATOM 12664 C C . LEU F 3 48 ? 179.215 318.457 263.478 1.00 95.49 48 LEU F C 1
ATOM 12665 O O . LEU F 3 48 ? 179.309 318.694 262.272 1.00 95.49 48 LEU F O 1
ATOM 12667 N N . PHE F 3 49 ? 179.774 317.385 264.033 1.00 93.67 49 PHE F N 1
ATOM 12668 C CA . PHE F 3 49 ? 180.532 316.454 263.212 1.00 93.67 49 PHE F CA 1
ATOM 12669 C C . PHE F 3 49 ? 179.648 315.814 262.152 1.00 93.67 49 PHE F C 1
ATOM 12670 O O . PHE F 3 49 ? 180.054 315.680 260.993 1.00 93.67 49 PHE F O 1
ATOM 12678 N N . GLY F 3 50 ? 178.435 315.416 262.529 1.00 94.01 50 GLY F N 1
ATOM 12679 C CA . GLY F 3 50 ? 177.546 314.782 261.574 1.00 94.01 50 GLY F CA 1
ATOM 12680 C C . GLY F 3 50 ? 177.126 315.714 260.457 1.00 94.01 50 GLY F C 1
ATOM 12681 O O . GLY F 3 50 ? 177.124 315.331 259.286 1.00 94.01 50 GLY F O 1
ATOM 12682 N N . LEU F 3 51 ? 176.763 316.952 260.801 1.00 91.05 51 LEU F N 1
ATOM 12683 C CA . LEU F 3 51 ? 176.404 317.911 259.765 1.00 91.05 51 LEU F CA 1
ATOM 12684 C C . LEU F 3 51 ? 177.609 318.258 258.903 1.00 91.05 51 LEU F C 1
ATOM 12685 O O . LEU F 3 51 ? 177.469 318.493 257.700 1.00 91.05 51 LEU F O 1
ATOM 12690 N N . LEU F 3 52 ? 178.808 318.270 259.492 1.00 89.62 52 LEU F N 1
ATOM 12691 C CA . LEU F 3 52 ? 180.017 318.449 258.698 1.00 89.62 52 LEU F CA 1
ATOM 12692 C C . LEU F 3 52 ? 180.157 317.343 257.669 1.00 89.62 52 LEU F C 1
ATOM 12693 O O . LEU F 3 52 ? 180.389 317.603 256.484 1.00 89.62 52 LEU F O 1
ATOM 12698 N N . GLY F 3 53 ? 180.039 316.097 258.115 1.00 88.36 53 GLY F N 1
ATOM 12699 C CA . GLY F 3 53 ? 180.131 314.990 257.183 1.00 88.36 53 GLY F CA 1
ATOM 12700 C C . GLY F 3 53 ? 179.085 315.084 256.094 1.00 88.36 53 GLY F C 1
ATOM 12701 O O . GLY F 3 53 ? 179.390 314.922 254.909 1.00 88.36 53 GLY F O 1
ATOM 12702 N N . MET F 3 54 ? 177.845 315.378 256.476 1.00 87.68 54 MET F N 1
ATOM 12703 C CA . MET F 3 54 ? 176.770 315.446 255.499 1.00 87.68 54 MET F CA 1
ATOM 12704 C C . MET F 3 54 ? 177.034 316.537 254.472 1.00 87.68 54 MET F C 1
ATOM 12705 O O . MET F 3 54 ? 176.916 316.309 253.263 1.00 87.68 54 MET F O 1
ATOM 12707 N N . VAL F 3 55 ? 177.414 317.724 254.935 1.00 83.91 55 VAL F N 1
ATOM 12708 C CA . VAL F 3 55 ? 177.605 318.842 254.021 1.00 83.91 55 VAL F CA 1
ATOM 12709 C C . VAL F 3 55 ? 178.792 318.580 253.105 1.00 83.91 55 VAL F C 1
ATOM 12710 O O . VAL F 3 55 ? 178.711 318.782 251.889 1.00 83.91 55 VAL F O 1
ATOM 12712 N N . CYS F 3 56 ? 179.910 318.127 253.669 1.00 79.25 56 CYS F N 1
ATOM 12713 C CA . CYS F 3 56 ? 181.081 317.888 252.841 1.00 79.25 56 CYS F CA 1
ATOM 12714 C C . CYS F 3 56 ? 180.804 316.804 251.812 1.00 79.25 56 CYS F C 1
ATOM 12715 O O . CYS F 3 56 ? 181.142 316.957 250.636 1.00 79.25 56 CYS F O 1
ATOM 12717 N N . GLY F 3 57 ? 180.166 315.711 252.224 1.00 84.75 57 GLY F N 1
ATOM 12718 C CA . GLY F 3 57 ? 179.852 314.670 251.267 1.00 84.75 57 GLY F CA 1
ATOM 12719 C C . GLY F 3 57 ? 178.926 315.155 250.173 1.00 84.75 57 GLY F C 1
ATOM 12720 O O . GLY F 3 57 ? 179.206 314.969 248.989 1.00 84.75 57 GLY F O 1
ATOM 12721 N N . ILE F 3 58 ? 177.830 315.820 250.551 1.00 91.69 58 ILE F N 1
ATOM 12722 C CA . ILE F 3 58 ? 176.870 316.303 249.563 1.00 91.69 58 ILE F CA 1
ATOM 12723 C C . ILE F 3 58 ? 177.540 317.286 248.613 1.00 91.69 58 ILE F C 1
ATOM 12724 O O . ILE F 3 58 ? 177.168 317.392 247.439 1.00 91.69 58 ILE F O 1
ATOM 12726 N N . VAL F 3 59 ? 178.541 318.021 249.103 1.00 88.53 59 VAL F N 1
ATOM 12727 C CA . VAL F 3 59 ? 179.385 318.787 248.198 1.00 88.53 59 VAL F CA 1
ATOM 12728 C C . VAL F 3 59 ? 180.172 317.842 247.311 1.00 88.53 59 VAL F C 1
ATOM 12729 O O . VAL F 3 59 ? 180.462 318.154 246.151 1.00 88.53 59 VAL F O 1
ATOM 12731 N N . GLY F 3 60 ? 180.544 316.684 247.845 1.00 86.31 60 GLY F N 1
ATOM 12732 C CA . GLY F 3 60 ? 181.286 315.724 247.051 1.00 86.31 60 GLY F CA 1
ATOM 12733 C C . GLY F 3 60 ? 180.470 315.128 245.920 1.00 86.31 60 GLY F C 1
ATOM 12734 O O . GLY F 3 60 ? 181.005 314.801 244.861 1.00 86.31 60 GLY F O 1
ATOM 12735 N N . PHE F 3 61 ? 179.162 314.974 246.133 1.00 82.93 61 PHE F N 1
ATOM 12736 C CA . PHE F 3 61 ? 178.344 314.219 245.191 1.00 82.93 61 PHE F CA 1
ATOM 12737 C C . PHE F 3 61 ? 178.417 314.820 243.800 1.00 82.93 61 PHE F C 1
ATOM 12738 O O . PHE F 3 61 ? 178.569 314.097 242.811 1.00 82.93 61 PHE F O 1
ATOM 12740 N N . SER F 3 62 ? 178.327 316.137 243.704 1.00 89.21 62 SER F N 1
ATOM 12741 C CA . SER F 3 62 ? 178.437 316.805 242.416 1.00 89.21 62 SER F CA 1
ATOM 12742 C C . SER F 3 62 ? 179.895 316.912 241.989 1.00 89.21 62 SER F C 1
ATOM 12743 O O . SER F 3 62 ? 180.542 317.938 242.196 1.00 89.21 62 SER F O 1
#

Solvent-accessible surface area: 73443 Å² total; per-residue (Å²): 117,44,33,29,68,118,43,105,113,32,13,39,5,32,59,15,11,68,104,18,44,60,104,180,42,0,20,91,124,22,42,61,66,19,62,64,33,22,62,67,42,52,90,85,34,85,98,134,6,80,61,19,43,73,71,84,70,104,93,34,14,80,56,14,146,122,30,30,40,16,27,82,22,114,164,9,64,82,38,8,3,121,169,9,113,47,45,66,74,7,60,12,1,2,4,16,12,19,59,83,41,84,71,102,64,8,92,86,17,78,133,34,25,57,35,7,19,18,2,15,117,17,0,12,0,2,16,16,52,47,87,24,0,0,3,0,60,92,1,13,0,0,0,0,16,35,1,58,0,40,10,9,80,20,75,19,73,84,40,15,27,84,22,0,124,90,9,13,76,55,32,120,51,31,18,57,34,44,3,0,7,1,0,0,14,3,10,54,92,14,184,104,34,60,99,19,132,34,87,22,39,4,2,91,76,0,17,90,46,6,70,85,21,20,110,89,67,47,56,2,8,4,16,2,13,5,0,0,0,32,67,41,86,44,36,116,76,64,39,77,83,66,72,99,63,111,54,76,76,92,106,22,78,114,44,9,106,64,6,34,119,29,0,65,66,16,4,133,40,22,22,129,31,12,152,131,12,30,29,87,52,26,40,50,78,106,99,70,59,23,44,0,0,17,0,0,22,1,0,0,42,2,9,1,13,61,78,30,30,0,0,43,13,36,19,88,2,3,40,14,0,2,16,12,11,5,16,0,26,76,192,17,51,13,2,40,1,35,5,46,90,26,56,43,55,0,0,0,1,9,4,89,58,15,47,54,23,1,8,5,0,14,9,6,26,0,6,55,23,100,11,37,0,10,2,0,1,0,0,13,8,37,44,124,91,35,1,58,87,46,10,87,45,15,40,128,57,20,98,75,24,108,104,75,48,81,66,36,74,90,68,0,62,112,3,81,108,97,8,90,91,19,87,10,36,13,0,36,0,0,1,0,0,0,0,15,6,89,73,74,127,87,0,99,47,16,9,63,100,0,22,55,11,2,95,111,20,49,0,92,13,99,61,10,72,64,0,0,1,0,0,4,1,0,2,2,0,3,6,22,120,27,29,1,29,22,4,10,1,3,1,29,0,2,2,0,3,0,11,7,4,13,10,5,31,8,100,12,46,62,7,53,33,29,30,0,2,3,7,1,31,8,66,36,29,3,2,0,1,3,4,12,17,3,100,76,61,135,49,57,38,2,16,3,2,6,0,1,24,58,29,67,10,10,27,13,3,6,1,0,10,8,1,8,0,3,25,24,93,0,12,0,2,1,9,2,30,92,28,5,6,0,16,1,1,73,1,3,35,10,17,1,37,44,15,116,111,55,127,52,18,62,30,76,107,138,49,117,117,50,71,73,24,39,56,51,34,37,70,20,49,56,47,100,102,100,90,97,58,84,64,75,44,49,71,85,55,76,136,114,102,51,46,67,58,50,78,98,65,61,85,40,82,45,90,104,84,37,2,11,1,9,3,7,42,54,39,111,121,75,61,53,34,1,13,37,19,10,29,24,5,26,103,88,6,66,86,59,1,112,57,42,72,1,2,3,0,6,21,22,12,81,8,17,64,25,5,148,60,26,62,83,86,21,103,59,90,40,96,66,9,43,112,98,72,6,7,21,8,18,0,0,100,46,2,65,50,1,41,92,12,94,25,2,69,55,24,15,65,20,17,7,0,11,2,0,10,7,3,54,146,22,47,113,64,16,1,44,92,16,6,120,16,71,83,27,8,15,53,65,0,131,59,14,41,94,158,44,126,110,2,4,0,45,23,15,71,27,13,9,19,0,26,9,78,21,50,71,63,246,56,0,77,40,0,84,60,7,0,30,23,52,77,109,34,0,87,98,2,42,65,4,26,78,73,45,62,39,105,81,22,83,29,17,79,84,17,78,96,115,26,67,92,84,68,119,164,36,13,119,24,0,16,0,11,12,3,2,44,42,38,5,1,5,6,73,33,28,6,5,0,1,0,13,58,1,66,1,24,3,42,90,5,14,62,92,70,44,16,80,103,23,11,127,92,10,4,91,19,13,70,62,52,41,55,45,22,2,4,9,0,7,3,18,8,4,35,129,13,176,66,30,76,85,33,141,9,127,29,78,7,1,93,87,3,12,83,43,5,48,83,16,18,114,95,55,46,59,10,4,5,23,11,12,6,0,0,0,32,38,42,154,130,71,52,55,114,162,7,73,46,16,24,116,19,0,87,66,7,10,166,43,12,20,131,41,7,154,146,20,31,34,58,52,31,43,36,92,92,128,90,57,99,20,37,0,18,2,1,17,6,0,0,42,4,0,0,21,67,89,37,79,5,46,16,27,154,49,95,0,1,82,70,1,21,88,21,154,11,98,26,39,172,106,10,61,23,2,43,1,147,106,72,54,74,0,1,4,2,14,8,42,17,22,14,75,21,73,78,9,16,16,13,33,50,2,8,71,18,92,9,34,2,12,10,0,4,1,0,4,5,8,30,133,64,0,2,47,53,31,11,106,135,44,16,110,103,22,69,96,38,96,10,32,8,92,87,10,36,94,74,2,46,96,25,39,97,95,10,88,87,30,102,27,23,13,0,3,6,4,4,1,1,0,0,25,5,95,63,49,106,81,0,57,62,6,12,29,109,1,26,57,24,1,16,109,39,5,1,11,3,14,33,29,29,25,9,1,41,9,1,1,3,0,2,0,0,8,4,11,71,7,13,15,31,34,13,15,4,21,0,64,7,4,6,11,13,17,13,6,7,9,17,1,6,36,99,8,53,59,12,71,91,20,29,0,4,1,6,0,58,9,62,38,28,4,1,1,2,0,9,20,16,24,33,132,88,62,89,26,3,6,6,4,6,1,0,57,34,86,14,14,6,52,22,6,17,3,0,12,10,1,2,5,15,13,43,120,10,20,0,2,0,12,7,75,69,83,11,15,3,2,7,0,12,2,16,62,1,128,1,43,38,50,51,146,72,133,178,128,87,57,68,65,38,64,70,35,40,61,50,29,89,91,103,84,110,62,29,93,68,44,76,6,2,0,13,3,10,45,81,66,10,99,38,98,64,41,6,41,28,50,10,33,92,18,41,92,24,6,34,60,44,26,69,24,66,8,5,9,6,2,8,15,4,7,70,45,4,8,94,5,79,165,25,20,69,99,20,54,96,92,33,110,62,21,38,138,56,52,5,13,27,16,14,1,4,33,31,17,57,31,5,113,46,36,86,48,0,78,33,10,18,106,40,10,8,0,30,3,2,4,3,10,58,172,21,90,129,65,76,5,20,85,31,30,81,9,33,73,18,1,18,61,48,2,140,63,11,24,48,134,42,130,68,8,0,0,28,10,30,54,30,5,15,19,0,50,12,99,35,48,125,173,56,31,4,76,53,3,70,59,10,8,35,20,48,116,74,4,10,96,26,2,66,64,12,26,77,113,40,69,103,18,120,20,68,34,18,81,64,6,96,96,136,12,42,64,149,96,122,138,35,78,31,46,150,46,39,19,44,20,17,59,109,57,60,48,36,74,34,59,122,15,50,120,67,4,66,63,96,14,101,50,10,36,59,127,2,109,115,2,45,64,21,20,76,60,17,155,112,130,71,104,47,76,121,21,53,91,3,52,32,30,22,55,101,53,41,33,50,27,61,119,7,55,62,64,1,128,62,33,6,95,64,35,27,64,96,5,120,108,14,18,91,57,3,66,76,33,127,121,79,15,19,46,55,54,21,57,34,43,124,69,47,26,131,112,30,55,172,129,45,62,60,60,60,32,66,51,26,127,97,43,63,67,59,43,75,76,30,97,130

Organism: Escherichia coli (NCBI:txid562)

Foldseek 3Di:
DDPDDDDPPDDDPVPCVLVPDDDPQAHVVVVVVLVVVLVVVVVVPVPCSVVVSVVVVVVRNVVCNVPNPCVVVVVVCCVPQVVAPPCVVVVHGDDDPDDDPVPD/DVVVVVVVVVVDDDPLVLAFWWDDPDQQWTAGPQGWIKGKWWKAFFACPLPPQVVLVVLLVLVLQLCLVVDDLQKKKKKKFFKDQDDQFDQFDDDFDVLVQVSVQVVVQCVVAGQIFITMMMMMIGHPDDDPPVCVVVVPDDDDPVVVVVVVVVRVVSVVVVLVSVLVSQVSMRGGTFGWDCDDPFIWGRVLQVLLCLQQVDRDTDTDDPGTCSNPSYDWDKAQDDQDQWTWIHDPVAIKIKGKWWFDDDDDPLSACLPVLVQLDDFGKMKIKMWSFDHLVVQVVVLVVVLVVVVVPPCVDDVVNVVSVCVVVCSVPNSKTKTWIIMMMMTIDRDPVVNVVVVVVSQVSSVVGVIHMDRDGPLNVLSSSVSRRVDPPSRDDIDIDMRSSVCRNPVSHGFEADDQAPDVLTGQLDWFAFPSRHIHRHHQFFDPLLQGAREEEAEEAPALLSLLVVLSSVSSNCSSVAAEEEEDEQLWQVLSQLLAWEDEQECDFQDHTPDDLQDDVSLVLCLVVVVLLDDPHHDVVNCVVSVVSPVVPCSVVCNVPVSDDDPPTRYYYYHCNVPPDDLSVLQSVVSVVCVVCVVCLQVGAYEYEYADCVSVLSNVCNLVCCVVVVVVSSVRNYHYYHYHNCLPCQCVRPCNVVVQSSHQKYKYYQDCPDDPVCCVVTVNDDPSSVVVRNVDDPPDFWMKICRDVHIGRTGHDDDDNVDCVVVVLSSGGDNVSSVVVVVQCVVVVDSSSVCVVSVVVVCVVVVD/DQLVLAWWFADPPQAWTATPLGKIKWKKWWQFFAPVLDDQVVLVVLLVLVLVLCLVLDDLFKKKKKKKWKDQDPQQPLFDDDFDLLVVVSVLLVLLCPPFDNIFIIMMMMIMGRPPVCPVVVVVVRVVSVVVSVVSVCVSCLLRDIDGFGWDDDPHFIFTRVLQVLLCLQLVDRDTDTHDPGTCSVPSCPWDKAADPQRQWIATVCGKIKFKWWWDDDDADPGLALPCLVLDDDWIKMKMKMFSWDDPVVVLVVLVVVLVVQVPDPDHDPVVSVVSVVVSVCCVVVVWTKGWITMMMMIIDRDVVRNVVRVVVSQVSSVVPVIHIHGDRPLNVLCSSCNRPPSPPSGDDIDIDTSSRVSSHDPRHHHAAPAQADPPLTGQLDKFAFPVRYIHRHHQQFASLGGAREEEEEAAPVLCPLVVVLSSVSSNCSSPAAEEEEALDLWCQLSQCSGFDHEDEDDPPDDVVCVQVVVLVVVVVVVVLACPVDRYYYYYPNVCLPPDPPNASVVSNSCVRHCVRCPQPAEAYEYQAPLSHCVHPPPLVCCVVCVVVLSNGNYHHHYYHHAVVVSVCDPSCLVVQVSRAKYKYGQYQDHDVPCVCPSNVNDPSSVVVSCVCHPNRQWIWMQGSNHIGITGRDAPPSPCSVLSVVSSGGDPVSSVLSVVCVVPVPDDSSCVSVVVRPVPVVVVD/DCPDPVSVVCVVVDDDVVVVVVVVVVVVVVVVVVVVVVVVVVVVCVVVVD/DPPCVVVVCVVVVVVVVVVVVVVVVVVVVVVVVVCVVVVVVVVVVCVVVVD/DPVVCVVVVCVCVVVVVVVVVVVVVVVVVVVVVVVVVVVVD

InterPro domains:
  IPR004346 Type IV secretion system ATPase VirB4/TrbE [TIGR00929] (11-815)
  IPR018145 Type IV secretion system ATPase VirB4/TrbE, middle domain [PF03135] (178-382)
  IPR027417 P-loop containing nucleoside triphosphate hydrolase [G3DSA:3.40.50.300] (446-739)
  IPR027417 P-loop containing nucleoside triphosphate hydrolase [SSF52540] (381-752)
  IPR043964 TraG, P-loop domain [PF19044] (587-728)
  IPR060387 Type IV secretion system ATPase VirB4/TrbE, N-terminal [PF27097] (30-129)

Nearest PDB structures (foldseek):
  7o41-assembly1_B-1  TM=1.001E+00  e=0.000E+00  Escherichia coli
  8rtb-assembly1_B  TM=9.892E-01  e=0.000E+00  Escherichia coli
  8rtb-assembly1_A  TM=9.660E-01  e=1.110E-101  Escherichia coli
  7o41-assembly1_A-1  TM=9.629E-01  e=7.049E-99  Escherichia coli
  8rtd-assembly1_h  TM=9.856E-01  e=7.605E-68  Escherichia coli

Sequence (1683 aa):
MKPPQQQHEAFPLFKGATRLPTIWGVPMIPLMAMVMGVAVIALTVSIWWWALVPPLWFIMAQITKNDDKAFRIWWLWIDTKFRNRNKGFWGASSYSPANYRKRRGAIESRKLLASETPVGQFIPYSHHVTDTIISTKNAEYLSVWKIDGRSHQSASEADVFQWIRELNNTLRGISSANLSLWTHIVRRRVYEYPDAEFDNVFCRQLDEKYRESFTGYNLMVNDLYLTVVYRPVSDKVLSFFAKRERETPDQKKHRQESCIKALEDINRTLGQSFKRYGAELLSVYEKGGHAFSAPLEFLARLVNGEHIPMPICRDRFSDYMAVNRPMFSKWGEVGELRSLTGLRRFGMLEIREYDDATEPGQLNVLLESDYEFVLTHSFSVLSRPAAKEYLQRHQKNLIDARDVATDQIEEIDEALNQLISGHFVMGEHHCTLTVYGETVQQVRDNLAHASAAMLDVAVLPKPVDLALEAGYWAQLPANWQWRPRPAPITSLNFLSFSPFHNFMSGKPTGNPWGPAVTILKTVSGTPLYFNFHASKEKRLLGNTMLIGQSSSGKTVLLGFLLAQAQKFKPTIVAFDKDRGMEISIRAMGGRYLPLKTGEPSGFNPFQLHANLIFLKQFVKKLAAAEEEIDQAITAMMSDPTVHARLVKWCELDLSTHQIYGFDITEFLDNPEARTPVMMYLLYRTESMIDGRRFMYVFDEFWKPLQDEYFEDLAKNKQKTIRKQNGIFVFATQEPSDALESNIAKTLIQQCATYIFLANPKADYEDYTQGFKLTDSEFELVRGLGEFSRRFLIKQGDQSALAEMNLGKFRDFDDELLVLSGTPDNAEIAESIIAEVGDDPAVWLPIFLDRVKAERSPVGQFIPYSHHVTDTIISTKNAEYLSVWKIDGRSHQSASEADVFQWIRELNNTLRGISSANLSLWTHIVRRRVYEYPDAEFDNVFCRQLDEKYRESFTGYNLMVNDLYLTVVYRPVDQKKHRQESCIKALEDINRTLGQSFKRYGAELLSVYEKGGHAFSAPLEFLARLVNGEHIPMPICRDRFSDYMAVNRPMFSKWGEVGELRSLRRFGMLEIREYDDATEPGQLNVLLESDYEFVLTHSFSVLSRPAAKEYLQRHQKNLIDARDVATDQIEEIDEALNQLISGHFVMGEHHCTLTVYGETVQQVRDNLAHASAAMLDVAVLPKPVDLALEAGYWAQLPANWQWRPRPAPITSLNFLSFSPFHNFMSGKPTGNPWGPAVTILKTVSGTPLYFNFHASKKRLLGNTMLIGQSSSGKTVLLGFLLAQAQKFKPTIVAFDKDRGMEISIRAMGGRYLPLKTGEPHANLIFLKQFVKKLAAALDLSTHQIYGFDITEFLDNPEARTPVMMYLLYRTESMIDGRRFMYVFDEFWKPLQDEYFEDLAKNKQKTIRKQNGIFVFATQEPSDALESNIAKTLIQQCATYIFLANPKADYEDYTQGFKLTDSEFELVRGLGEFSRRFLIKQGDQSALAEMNLGKFRDFDDELLVLSGTPDNAEIAESIIAEVGDDPAVWLPIFLDRVKAERSQLKSYYEESRGLERDLIGEFVKSRKTAWRVATASGLFGLLGMVCGIVGFSEQLKSYYEESRGLERDLIGEFVKSRKTAWRVATASGLFGLLGMVCGIVGFSRGLERDLIGEFVKSRKTAWRVATASGLFGLLGMVCGIVGFS

Radius of gyration: 44.24 Å; Cα contacts (8 Å, |Δi|>4): 2896; chains: 6; bounding box: 123×78×148 Å

B-factor: mean 90.45, std 17.21, range [50.05, 152.33]